Protein 8IXQ (pdb70)

Secondary structure (DSSP, 8-state):
--EEEEEEE-SSSSSB--SHHHHHHHHHHHTHHHHHHHHHHTT-EEEEEEEEE---TTSTTB-HHHHHHHHHHHHTTT-EEEEE--SS-SS-S--SHHHHHHHHHHHHHHHHHHHHHSSEEEEEEESGGGTTHHHHHHHH-HHHHTTEEEEEES--------HHHHHHHHHHHHHHHH-TTEEEEESSHHHHHHHHHHH---GGGEEE----B-TTSGGG----HHHHHHHHGGG---SS-EEEEEEESPPBTTB---HHHHHHHHTT-TTEEEEEEESS--HHHHHHHHHTT---EEEES--HHHHHHHHH-TTEEEEEE--S--S---HHHHHHHHTSSSS-EEEEESSTTHHHHTGGGTSSEEE-SSHHHHHHHHHHHHHS-HHHHHHHHHHHHHHHHHHSBHHHHHHHHHHHHHHHHHHH-/--EEEEEEE-SSSSSB--SHHHHHHHHHHHHHHHHHHHHHHTT-EEEEEEEEE---TTSTTB-HHHHHHHHHHHHHTT-EEEEE--SS-SS-S--SHHHHHHHHHHHHHHHHHHHHHSSEEEEEEESGGGTTHHHHHHHH-HHHHTTEEEEEES----SSSSSPPPHHHHHHHHHHHHHHHH-TTEEEEE-SHHHHHHHHHTT---GGGEEE----B-TT-GGG----HHHHHHHHGGGT--SSSEEEEEEESPPBTTB---HHHHHHHHTT-TTEEEEEEESS--HHHHHHHHHHT---EEEES--HHHHHHHHH-TTEEEEEE--S--SS--HHHHHHHHTSSSSPEEEEESSTTHHHHTGGGTSSEEE-SSHHHHHHHHHHHHH--HHHHHHHHHHHHHHHHHH-BHHHHHHHHHHHHHHHHHHH-/--EEEEEEE-SSSSSB--SHHHHHHHHHHHHHHHHHHHHHTTT-EEEEEEEEE---TTSTTB-HHHHHHHHHHHHTTT-EEEEE--SS-SSSS--SHHHHHHHHHHHHHHHHHHHHTSSEEEEEEESGGGTTHHHHHHHH-HHHHTTEEEEEES-------HHHHHHHHHHHHHHHH-TTEEEEESSHHHHHHHHHHH---GGGEEE----B-TTSGGG----HHHHHHHHGGG---SS-EEEEEEESPPBTTB---HHHHHHHHTT-TTEEEEEEESS--HHHHHHHHHTT---EEEES--HHHHHHHHH-TTEEEEEE--S--S---HHHHHHHHTSSSS-EEEEESSTTHHHHTGGGTSSEEE-SSHHHHHHHHHHHHHS-HHHHHHHHHHHHHHHHHHSBHHHHHHHHHHHHHHHHHHH-/--EEEEEEE-SSSSSB--SHHHHHHHHHHHTHHHHHHHHHHTT-EEEEEEEEE---TTSTTB-HHHHHHHHHHHHHTT-EEEEE--SS-SS-S--SHHHHHHHHHHHHHHHHHHHHHSSEEEEEEESGGGTTHHHHHHHH-HHHHTTEEEEEES----S-SSSPPPHHHHHHHHHHHHHHHH-TTEEEEE-SHHHHHHHHHTT---GGGEEE----B-TTSGGG----HHHHHHHHGGG---SSSEEEEEEESPPBTTB---HHHHHHHGGG-TTEEEEEEESS--HHHHHHHHHTT---EEEES--HHHHHHHHHSTTEEEEEE--SS-SS--HHHHHHHHTSSSSPEEEEESSTTHHHHTGGGTSSEEE-SSHHHHHHHHHHHHT--HHHHHHHHHHHHHHHHHH-BHHHHHHHHHHHHHHHHHHH-

Radius of gyration: 38.67 Å; Cα contacts (8 Å, |Δi|>4): 3617; chains: 4; bounding box: 86×102×103 Å

Sequence (1707 aa):
GRALAFVWLMVEGAQVAAGGVAGYVRNLLDEQDALRDHLAERGWSVEFVLGEPFYDPGAPGYDEERWRRVREHLAARGGRAVRLVSDSDGLDGWGEERFFHALSATGAQLVLDTAERCDAVVAVSGTSAFARVPGMVQRQGGELAAKVLHVHTFGLATHVPSPAEIAADGDVAFWTRQSDRVSVGYISRYTAELYARTYAIPAAALLPNRSAIPRHAPRFGVLTEERINERIAGLGLPAEGEFVVMWGRNSAPGLDKGYHLLLEAARDLPGVVPVIATRRPDPGLRRLADRYAVPAVLLDDQPFTHLSALLQSPRTLAAAFLGEAEPGAVSPMEAMWVARESGALVIAADTGNLPEVVDDGAAGIVTRRTAADVADAVRRVRKLTADERRRMRAAAAARVRARFDFAANVRELADAAVDRLAEVSGRALAFVWLMVEGAQVAAGGVAGYVRNLLDEQDALRDHLAERGWSVEFVLGEPFYDPGAPGYDEERWRRVREHLAARGGRAVRLVSDSDGLDGWGEERFFHALSATGAQLVLDTAERCDAVVAVSGTSAFARVPGMVQRQGGELAAKVLHVHTFGLATHDTAHVPSPAEIAADGDVAFWTRQSDRVSVGYISRYTAELYARTYAIPAAALLPNRSAIPRHAPRFGVLTEERINERIAGLGLPAEGEFVVMWGRNSAPGLDKGYHLLLEAARDLPGVVPVIATRRPDPGLRRLADRYAVPAVLLDDQPFTHLSALLQSPRTLAAAFLGEAEPGAVSPMEAMWVARESGALVIAADTGNLPEVVDDGAAGIVTRRTAADVADAVRRVRKLTADERRRMRAAAAARVRARFDFAANVRELADAAVDRLAEVSGRALAFVWLMVEGAQVAAGGVAGYVRNLLDEQDALRDHLAERGWSVEFVLGEPFYDPGAPGYDEERWRRVREHLAARGGRAVRLVSDSDGLDGWGEERFFHALSATGAQLVLDTAERCDAVVAVSGTSAFARVPGMVQRQGGELAAKVLHVHTFGLATVPSPAEIAADGDVAFWTRQSDRVSVGYISRYTAELYARTYAIPAAALLPNRSAIPRHAPRFGVLTEERINERIAGLGLPAEGEFVVMWGRNSAPGLDKGYHLLLEAARDLPGVVPVIATRRPDPGLRRLADRYAVPAVLLDDQPFTHLSALLQSPRTLAAAFLGEAEPGAVSPMEAMWVARESGALVIAADTGNLPEVVDDGAAGIVTRRTAADVADAVRRVRKLTADERRRMRAAAAARVRARFDFAANVRELADAAVDRLAEVSGRALAFVWLMVEGAQVAAGGVAGYVRNLLDEQDALRDHLAERGWSVEFVLGEPFYDPGAPGYDEERWRRVREHLAARGGRAVRLVSDSDGLDGWGEERFFHALSATGAQLVLDTAERCDAVVAVSGTSAFARVPGMVQRQGGELAAKVLHVHTFGLATHDTAHVPSPAEIAADGDVAFWTRQSDRVSVGYISRYTAELYARTYAIPAAALLPNRSAIPRHAPRFGVLTEERINERIAGLGLPAEGEFVVMWGRNSAPGLDKGYHLLLEAARDLPGVVPVIATRRPDPGLRRLADRYAVPAVLLDDQPFTHLSALLQSPRTLAAAFLGEAEPGAVSPMEAMWVARESGALVIAADTGNLPEVVDDGAAGIVTRRTAADVADAVRRVRKLTADERRRMRAAAAARVRARRFDFAANVRELADAAVDRLAEVS

Solvent-accessible surface area: 67013 Å² total; per-residue (Å²): 87,168,39,1,0,0,0,1,0,0,14,17,5,0,2,5,39,78,46,67,25,6,34,27,0,137,23,3,17,97,37,7,49,44,4,97,76,51,0,51,152,97,38,56,78,17,30,3,0,4,0,2,2,95,18,55,89,57,7,102,40,42,55,85,112,39,12,106,115,11,16,107,42,0,66,86,85,54,9,112,22,42,96,7,88,6,78,52,99,9,80,113,13,104,25,115,66,139,6,7,113,18,0,0,45,32,0,5,99,14,0,29,72,1,0,117,97,6,61,8,0,0,0,0,0,0,19,8,0,0,0,56,0,0,0,29,0,34,168,160,14,57,88,46,3,56,62,0,0,0,0,1,3,44,33,12,18,61,149,185,43,29,110,14,43,90,67,5,2,31,31,0,1,105,26,3,109,113,19,99,35,1,1,1,2,44,24,4,96,66,0,19,92,32,13,41,159,57,38,65,5,58,89,78,10,33,10,20,6,14,26,14,2,26,32,145,22,129,117,0,30,60,33,21,104,64,64,3,76,112,78,13,81,75,14,64,34,47,100,150,22,64,0,0,0,4,27,23,105,33,50,48,144,82,44,38,32,0,4,67,14,0,0,67,1,9,137,78,4,113,46,4,9,0,0,1,5,6,131,143,89,35,85,29,17,90,157,25,0,90,174,49,91,6,87,8,16,43,24,53,117,47,66,44,60,52,10,2,0,0,0,2,1,84,82,4,8,0,0,2,21,1,8,74,54,50,64,20,25,51,32,0,3,23,0,4,10,1,3,49,121,32,9,3,5,2,0,0,0,45,29,13,2,14,25,8,0,0,24,86,33,65,2,0,13,40,4,156,60,64,16,76,49,0,2,64,0,0,109,96,0,69,172,33,79,91,81,82,75,54,118,27,34,59,35,5,4,39,15,0,106,19,12,4,9,13,19,4,4,7,47,33,0,0,28,26,0,7,74,51,14,73,132,39,115,74,83,39,1,0,2,0,4,0,0,12,18,5,0,3,8,16,25,18,49,26,4,13,26,0,103,13,1,14,105,32,5,28,47,4,33,30,44,1,16,140,97,28,48,28,4,27,2,0,3,0,1,1,96,18,56,96,55,5,50,33,55,54,74,60,49,11,58,71,12,85,49,46,0,57,36,40,37,9,110,14,43,90,7,86,7,101,65,113,8,82,90,21,88,23,107,97,58,8,9,107,19,0,1,44,34,0,6,100,18,0,29,69,2,0,118,102,7,61,7,0,0,0,0,0,1,13,4,0,0,0,69,0,0,1,30,0,33,169,161,13,53,153,49,4,54,60,0,0,0,0,4,0,18,21,29,7,17,157,66,35,97,89,109,21,22,98,6,33,88,64,3,2,32,31,7,13,122,23,7,74,111,19,108,39,2,1,0,0,49,12,3,88,32,0,21,99,1,5,53,157,43,44,82,8,61,89,83,10,33,16,16,6,28,17,4,1,28,31,99,16,81,45,0,28,65,33,78,106,128,80,4,80,116,28,15,83,77,14,64,32,49,106,80,27,62,0,0,1,3,28,16,93,27,48,54,122,42,43,42,34,0,4,54,12,0,0,49,2,8,153,82,2,137,38,4,12,0,0,1,5,4,109,139,89,28,96,22,15,92,148,35,0,86,168,40,90,7,91,15,19,39,22,54,103,37,67,36,42,52,10,1,0,0,0,1,2,93,76,4,22,0,0,2,16,2,2,31,17,19,41,14,17,37,29,0,2,20,0,5,6,0,2,51,54,38,12,2,6,5,0,0,0,53,44,13,2,0,21,13,0,0,47,68,29,39,2,1,7,57,6,157,54,63,26,76,47,0,0,72,2,0,96,65,0,88,77,17,4,50,44,17,70,114,86,5,30,51,30,4,7,34,39,0,49,86,94,4,20,8,37,57,7,4,51,66,0,3,38,20,0,9,70,58,11,73,132,36,117,94,50,38,1,0,2,0,4,0,1,14,13,5,0,2,7,39,84,42,65,24,6,33,27,0,53,25,1,16,95,26,5,22,42,4,58,80,46,0,55,63,98,33,52,75,13,24,2,0,4,0,2,1,94,18,60,91,56,6,104,37,44,56,96,115,41,14,31,148,12,99,109,28,1,67,31,34,58,9,112,5,42,81,7,87,5,77,48,95,9,74,105,11,99,25,109,96,137,6,8,101,18,0,0,42,34,0,6,98,15,0,30,70,1,0,118,103,10,61,7,0,0,0,0,0,0,17,8,0,0,0,63,0,0,0,31,0,34,169,163,15,55,87,46,4,56,59,0,1,0,0,1,3,43,30,14,17,96,183,40,30,102,3,44,90,64,5,3,30,32,0,1,102,25,3,108,116,20,99,34,1,1,1,2,45,21,4,99,66,0,20,95,24,10,44,164,62,36,67,5,56,90,75,8,32,9,17,6,14,24,13,2,30,19,23,14,75,116,0,17,19,12,17,106,129,110,2,80,131,53,14,81,75,15,64,35,48,100,148,19,70,0,0,0,4,27,22,112,38,52,51,138,67,104,42,38,0,4,67,15,0,0,82,2,8,154,94,4,113,45,3,7,0,0,2,5,4,141,166,93,34,83,29,16,93,141,45,0,93,181,26,96,8,87,13,17,45,24,51,117,46,68,44,62,49,10,3,0,0,0,2,2,86,80,6,31,0,0,1,20,1,7,61,48,49,65,17,24,52,31,0,3,24,1,5,10,1,2,30,78,34,10,4,9,3,1,0,0,54,26,12,2,13,24,6,0,0,44,86,30,63,1,0,13,42,3,129,58,62,17,75,48,1,3,60,0,0,110,96,7,81,169,44,78,93,78,67,24,126,117,23,37,59,37,6,13,30,27,0,69,14,15,4,9,12,19,4,3,4,45,33,0,3,28,25,0,8,74,52,12,73,127,39,116,90,157,39,1,0,3,0,4,0,0,12,16,5,0,2,7,18,26,18,49,26,4,12,26,0,106,14,1,14,111,40,4,66,46,5,59,94,29,0,61,151,99,22,54,64,4,25,2,0,4,0,1,1,96,19,59,97,55,6,58,33,56,53,82,94,49,16,125,146,12,137,86,41,1,40,9,33,49,10,111,14,43,94,6,86,5,86,62,100,5,87,85,18,84,26,118,94,181,7,10,108,19,0,2,45,34,0,6,99,15,0,29,68,2,0,120,103,7,62,7,0,0,0,0,0,0,12,4,0,0,0,66,0,0,1,31,0,34,170,161,13,52,148,51,3,51,61,0,0,0,0,4,0,20,20,31,8,15,156,65,40,94,86,111,21,26,97,5,31,90,64,3,2,32,31,6,10,117,22,6,157,112,18,107,39,2,1,0,0,50,11,3,98,33,1,19,100,1,6,54,152,42,42,57,8,46,89,84,11,33,14,17,5,59,17,5,2,32,30,149,18,133,63,0,28,41,31,46,89,108,66,6,88,105,48,16,82,72,15,64,39,51,102,153,29,60,2,0,0,4,28,16,97,28,48,52,127,47,44,42,34,0,4,59,14,0,0,44,2,9,150,82,3,136,35,4,10,0,0,1,6,3,110,145,87,29,97,27,16,94,147,26,0,96,166,46,92,8,95,8,18,32,22,54,105,39,69,36,53,50,10,1,0,2,0,1,9,95,84,3,20,0,0,2,16,2,2,31,18,18,43,12,17,37,27,0,3,21,1,4,23,0,2,41,51,36,10,4,6,4,0,0,0,59,45,14,1,0,22,22,0,0,57,58,28,31,3,0,10,39,4,164,53,64,24,77,44,0,0,61,0,0,96,68,0,87,74,22,4,48,49,12,73,113,54,6,32,50,28,5,13,56,51,0,154,92,22,5,15,7,42,55,8,3,107,67,0,2,36,20,0,7,63,48,10,71,118,35,114

Structure (mmCIF, N/CA/C/O backbone):
data_8IXQ
#
_entry.id   8IXQ
#
_cell.length_a   97.634
_cell.length_b   139.484
_cell.length_c   158.748
_cell.angle_alpha   90.000
_cell.angle_beta   90.000
_cell.angle_gamma   90.000
#
_symmetry.space_group_name_H-M   'P 21 21 21'
#
loop_
_entity.id
_entity.type
_entity.pdbx_description
1 polymer Glycosyltransferase
2 non-polymer trimethyl-[(2S)-1-oxidanyl-1-oxidanylidene-3-(2-sulfanylidene-1,3-dihydroimidazol-4-yl)propan-2-yl]azanium
3 non-polymer "GUANOSINE-5'-DIPHOSPHATE"
4 water water
#
loop_
_atom_site.group_PDB
_atom_site.id
_atom_site.type_symbol
_atom_site.label_atom_id
_atom_site.label_alt_id
_atom_site.label_comp_id
_atom_site.label_asym_id
_atom_site.label_entity_id
_atom_site.label_seq_id
_atom_site.pdbx_PDB_ins_code
_atom_site.Cartn_x
_atom_site.Cartn_y
_atom_site.Cartn_z
_atom_site.occupancy
_atom_site.B_iso_or_equiv
_atom_site.auth_seq_id
_atom_site.auth_comp_id
_atom_site.auth_asym_id
_atom_site.auth_atom_id
_atom_site.pdbx_PDB_model_num
ATOM 1 N N . GLY A 1 8 ? 32.04391 5.37595 22.35591 1.000 42.01147 8 GLY A N 1
ATOM 2 C CA . GLY A 1 8 ? 31.88168 6.69922 21.77355 1.000 40.26619 8 GLY A CA 1
ATOM 3 C C . GLY A 1 8 ? 30.44042 7.13355 21.53912 1.000 41.08594 8 GLY A C 1
ATOM 4 O O . GLY A 1 8 ? 30.16864 8.02134 20.72719 1.000 45.50464 8 GLY A O 1
ATOM 5 N N . ARG A 1 9 ? 29.50416 6.52687 22.26580 1.000 33.57807 9 ARG A N 1
ATOM 6 C CA . ARG A 1 9 ? 28.08677 6.71599 21.98828 1.000 31.95627 9 ARG A CA 1
ATOM 7 C C . ARG A 1 9 ? 27.30133 7.22344 23.19435 1.000 27.83384 9 ARG A C 1
ATOM 8 O O . ARG A 1 9 ? 26.06989 7.15728 23.19018 1.000 30.30154 9 ARG A O 1
ATOM 16 N N . ALA A 1 10 ? 27.97122 7.74264 24.22249 1.000 25.62890 10 ALA A N 1
ATOM 17 C CA . ALA A 1 10 ? 27.28095 8.24082 25.41356 1.000 25.02650 10 ALA A CA 1
ATOM 18 C C . ALA A 1 10 ? 26.87642 9.69598 25.18064 1.000 25.16954 10 ALA A C 1
ATOM 19 O O . ALA A 1 10 ? 27.71220 10.60156 25.22715 1.000 25.66541 10 ALA A O 1
ATOM 21 N N . LEU A 1 11 ? 25.58950 9.92099 24.92927 1.000 23.07042 11 LEU A N 1
ATOM 22 C CA . LEU A 1 11 ? 25.04367 11.25137 24.68196 1.000 21.06478 11 LEU A CA 1
ATOM 23 C C . LEU A 1 11 ? 24.25489 11.70835 25.89924 1.000 22.13022 11 LEU A C 1
ATOM 24 O O . LEU A 1 11 ? 23.42352 10.95853 26.42050 1.000 24.47524 11 LEU A O 1
ATOM 29 N N . ALA A 1 12 ? 24.49084 12.94307 26.33609 1.000 19.33889 12 ALA A N 1
ATOM 30 C CA . ALA A 1 12 ? 23.73093 13.52502 27.43017 1.000 17.49851 12 ALA A CA 1
ATOM 31 C C . ALA A 1 12 ? 23.02295 14.79544 26.96872 1.000 20.98035 12 ALA A C 1
ATOM 32 O O . ALA A 1 12 ? 23.61900 15.63383 26.28290 1.000 19.08918 12 ALA A O 1
ATOM 34 N N . PHE A 1 13 ? 21.74871 14.93178 27.33529 1.000 16.25880 13 PHE A N 1
ATOM 35 C CA . PHE A 1 13 ? 21.05891 16.21438 27.26734 1.000 17.54504 13 PHE A CA 1
ATOM 36 C C . PHE A 1 13 ? 21.07666 16.79590 28.67120 1.000 17.71935 13 PHE A C 1
ATOM 37 O O . PHE A 1 13 ? 20.59338 16.15372 29.61273 1.000 14.94885 13 PHE A O 1
ATOM 45 N N . VAL A 1 14 ? 21.65279 17.98997 28.81355 1.000 13.72704 14 VAL A N 1
ATOM 46 C CA . VAL A 1 14 ? 21.66718 18.70955 30.08115 1.000 15.83432 14 VAL A CA 1
ATOM 47 C C . VAL A 1 14 ? 20.62950 19.81344 29.96940 1.000 17.39991 14 VAL A C 1
ATOM 48 O O . VAL A 1 14 ? 20.76914 20.73087 29.15209 1.000 17.69528 14 VAL A O 1
ATOM 52 N N . TRP A 1 15 ? 19.57852 19.72648 30.77111 1.000 14.35055 15 TRP A N 1
ATOM 53 C CA . TRP A 1 15 ? 18.48357 20.68627 30.71852 1.000 17.67733 15 TRP A CA 1
ATOM 54 C C . TRP A 1 15 ? 18.66568 21.65255 31.88479 1.000 18.43964 15 TRP A C 1
ATOM 55 O O . TRP A 1 15 ? 18.52325 21.26250 33.04790 1.000 18.87939 15 TRP A O 1
ATOM 66 N N . LEU A 1 16 ? 19.00819 22.90089 31.58740 1.000 14.64913 16 LEU A N 1
ATOM 67 C CA . LEU A 1 16 ? 19.22591 23.90546 32.62825 1.000 15.63218 16 LEU A CA 1
ATOM 68 C C . LEU A 1 16 ? 17.97368 24.76435 32.72706 1.000 19.63193 16 LEU A C 1
ATOM 69 O O . LEU A 1 16 ? 17.65520 25.52461 31.80324 1.000 16.82039 16 LEU A O 1
ATOM 74 N N . MET A 1 17 ? 17.25014 24.63846 33.83502 1.000 17.11036 17 MET A N 1
ATOM 75 C CA . MET A 1 17 ? 15.93162 25.25309 33.91313 1.000 19.52482 17 MET A CA 1
ATOM 76 C C . MET A 1 17 ? 15.75873 25.93343 35.26521 1.000 21.65764 17 MET A C 1
ATOM 77 O O . MET A 1 17 ? 16.18115 25.39842 36.29433 1.000 19.63844 17 MET A O 1
ATOM 82 N N . VAL A 1 18 ? 15.14809 27.12284 35.26676 1.000 17.51389 18 VAL A N 1
ATOM 83 C CA . VAL A 1 18 ? 15.01079 27.86585 36.51410 1.000 17.47860 18 VAL A CA 1
ATOM 84 C C . VAL A 1 18 ? 13.97126 27.26502 37.44894 1.000 21.91815 18 VAL A C 1
ATOM 85 O O . VAL A 1 18 ? 13.94171 27.61457 38.64059 1.000 20.84137 18 VAL A O 1
ATOM 89 N N . GLU A 1 19 ? 13.11920 26.37984 36.93837 1.000 23.79497 19 GLU A N 1
ATOM 90 C CA . GLU A 1 19 ? 12.08455 25.72440 37.72735 1.000 27.99633 19 GLU A CA 1
ATOM 91 C C . GLU A 1 19 ? 11.71679 24.43064 37.01820 1.000 33.34450 19 GLU A C 1
ATOM 92 O O . GLU A 1 19 ? 12.15694 24.17015 35.89437 1.000 31.69018 19 GLU A O 1
ATOM 98 N N . GLY A 1 20 ? 10.89733 23.61921 37.68481 1.000 35.12171 20 GLY A N 1
ATOM 99 C CA . GLY A 1 20 ? 10.46346 22.37808 37.08272 1.000 27.50005 20 GLY A CA 1
ATOM 100 C C . GLY A 1 20 ? 10.51652 21.16153 37.97978 1.000 35.98823 20 GLY A C 1
ATOM 101 O O . GLY A 1 20 ? 9.82471 20.16919 37.72683 1.000 39.47467 20 GLY A O 1
ATOM 102 N N . ALA A 1 21 ? 11.33304 21.20015 39.02675 1.000 27.60804 21 ALA A N 1
ATOM 103 C CA . ALA A 1 21 ? 11.42512 20.02204 39.87731 1.000 28.66337 21 ALA A CA 1
ATOM 104 C C . ALA A 1 21 ? 11.04408 20.36420 41.31079 1.000 29.79263 21 ALA A C 1
ATOM 105 O O . ALA A 1 21 ? 9.96125 19.99602 41.78104 1.000 27.72260 21 ALA A O 1
ATOM 107 N N . GLN A 1 22 ? 11.94072 21.05124 42.02138 1.000 23.01937 22 GLN A N 1
ATOM 108 C CA . GLN A 1 22 ? 11.60833 21.50872 43.36344 1.000 24.74857 22 GLN A CA 1
ATOM 109 C C . GLN A 1 22 ? 10.40526 22.43016 43.33839 1.000 26.28865 22 GLN A C 1
ATOM 110 O O . GLN A 1 22 ? 9.58983 22.42824 44.26557 1.000 27.21469 22 GLN A O 1
ATOM 116 N N . VAL A 1 23 ? 10.29167 23.23847 42.29127 1.000 26.87955 23 VAL A N 1
ATOM 117 C CA . VAL A 1 23 ? 9.28995 24.28790 42.18906 1.000 26.97590 23 VAL A CA 1
ATOM 118 C C . VAL A 1 23 ? 8.65141 24.18332 40.81233 1.000 33.53591 23 VAL A C 1
ATOM 119 O O . VAL A 1 23 ? 9.34845 23.98657 39.80889 1.000 28.17203 23 VAL A O 1
ATOM 123 N N . ALA A 1 24 ? 7.32465 24.28750 40.76626 1.000 31.45648 24 ALA A N 1
ATOM 124 C CA . ALA A 1 24 ? 6.58329 24.32117 39.50934 1.000 36.31851 24 ALA A CA 1
ATOM 125 C C . ALA A 1 24 ? 5.59704 25.47549 39.58759 1.000 40.35706 24 ALA A C 1
ATOM 126 O O . ALA A 1 24 ? 4.63638 25.41805 40.36050 1.000 43.01563 24 ALA A O 1
ATOM 128 N N . ALA A 1 25 ? 5.83648 26.52891 38.79633 1.000 38.12229 25 ALA A N 1
ATOM 129 C CA . ALA A 1 25 ? 4.99604 27.71948 38.88863 1.000 52.58341 25 ALA A CA 1
ATOM 130 C C . ALA A 1 25 ? 4.84833 28.45649 37.55757 1.000 53.70331 25 ALA A C 1
ATOM 131 O O . ALA A 1 25 ? 4.57940 29.66342 37.55772 1.000 61.33838 25 ALA A O 1
ATOM 133 N N . GLY A 1 26 ? 5.01373 27.77124 36.42833 1.000 38.03553 26 GLY A N 1
ATOM 134 C CA . GLY A 1 26 ? 4.86077 28.43918 35.14841 1.000 37.00545 26 GLY A CA 1
ATOM 135 C C . GLY A 1 26 ? 5.26277 27.54309 33.99217 1.000 35.06464 26 GLY A C 1
ATOM 136 O O . GLY A 1 26 ? 5.33969 26.32190 34.13163 1.000 31.03245 26 GLY A O 1
ATOM 137 N N . GLY A 1 27 ? 5.53616 28.18609 32.84993 1.000 32.57822 27 GLY A N 1
ATOM 138 C CA . GLY A 1 27 ? 5.72861 27.45550 31.60916 1.000 28.00041 27 GLY A CA 1
ATOM 139 C C . GLY A 1 27 ? 6.99182 26.61315 31.56693 1.000 30.77783 27 GLY A C 1
ATOM 140 O O . GLY A 1 27 ? 6.99699 25.53695 30.95350 1.000 27.52597 27 GLY A O 1
ATOM 141 N N . VAL A 1 28 ? 8.08008 27.09002 32.19156 1.000 29.18436 28 VAL A N 1
ATOM 142 C CA . VAL A 1 28 ? 9.32681 26.31914 32.21220 1.000 28.66146 28 VAL A CA 1
ATOM 143 C C . VAL A 1 28 ? 9.11855 24.98612 32.92080 1.000 29.06452 28 VAL A C 1
ATOM 144 O O . VAL A 1 28 ? 9.63246 23.94830 32.48589 1.000 27.34504 28 VAL A O 1
ATOM 148 N N . ALA A 1 29 ? 8.35466 24.99211 34.01906 1.000 28.36276 29 ALA A N 1
ATOM 149 C CA . ALA A 1 29 ? 8.10668 23.76464 34.76719 1.000 29.78244 29 ALA A CA 1
ATOM 150 C C . ALA A 1 29 ? 7.26528 22.78333 33.95761 1.000 34.70203 29 ALA A C 1
ATOM 151 O O . ALA A 1 29 ? 7.50600 21.56562 33.99616 1.000 25.61965 29 ALA A O 1
ATOM 153 N N . GLY A 1 30 ? 6.26684 23.29032 33.22580 1.000 28.53961 30 GLY A N 1
ATOM 154 C CA . GLY A 1 30 ? 5.50279 22.41565 32.34674 1.000 26.37765 30 GLY A CA 1
ATOM 155 C C . GLY A 1 30 ? 6.37620 21.77315 31.28483 1.000 29.71065 30 GLY A C 1
ATOM 156 O O . GLY A 1 30 ? 6.20663 20.59489 30.95636 1.000 28.34850 30 GLY A O 1
ATOM 157 N N . TYR A 1 31 ? 7.33325 22.54126 30.74469 1.000 29.08616 31 TYR A N 1
ATOM 158 C CA . TYR A 1 31 ? 8.27425 22.01358 29.76080 1.000 27.69261 31 TYR A CA 1
ATOM 159 C C . TYR A 1 31 ? 9.08330 20.86288 30.34143 1.000 31.38056 31 TYR A C 1
ATOM 160 O O . TYR A 1 31 ? 9.21974 19.80425 29.71676 1.000 26.24903 31 TYR A O 1
ATOM 169 N N . VAL A 1 32 ? 9.62967 21.05332 31.54555 1.000 32.65908 32 VAL A N 1
ATOM 170 C CA . VAL A 1 32 ? 10.38711 19.98255 32.18982 1.000 32.02878 32 VAL A CA 1
ATOM 171 C C . VAL A 1 32 ? 9.51992 18.72835 32.36190 1.000 35.38473 32 VAL A C 1
ATOM 172 O O . VAL A 1 32 ? 9.97418 17.60632 32.09514 1.000 33.11439 32 VAL A O 1
ATOM 176 N N . ARG A 1 33 ? 8.25296 18.88890 32.77855 1.000 28.53059 33 ARG A N 1
ATOM 177 C CA . ARG A 1 33 ? 7.43456 17.69376 33.02147 1.000 33.84409 33 ARG A CA 1
ATOM 178 C C . ARG A 1 33 ? 7.11145 16.95353 31.72308 1.000 31.27260 33 ARG A C 1
ATOM 179 O O . ARG A 1 33 ? 7.12973 15.71832 31.68413 1.000 27.84284 33 ARG A O 1
ATOM 187 N N . ASN A 1 34 ? 6.77725 17.68335 30.65813 1.000 32.43564 34 ASN A N 1
ATOM 188 C CA . ASN A 1 34 ? 6.51269 17.01034 29.38817 1.000 34.34801 34 ASN A CA 1
ATOM 189 C C . ASN A 1 34 ? 7.77006 16.34438 28.85440 1.000 27.80018 34 ASN A C 1
ATOM 190 O O . ASN A 1 34 ? 7.69301 15.30360 28.19154 1.000 23.75875 34 ASN A O 1
ATOM 195 N N . LEU A 1 35 ? 8.92216 16.95714 29.12859 1.000 25.33394 35 LEU A N 1
ATOM 196 C CA . LEU A 1 35 ? 10.22303 16.41409 28.75638 1.000 25.32218 35 LEU A CA 1
ATOM 197 C C . LEU A 1 35 ? 10.44281 15.03409 29.35985 1.000 24.70716 35 LEU A C 1
ATOM 198 O O . LEU A 1 35 ? 10.86850 14.09526 28.67314 1.000 21.86775 35 LEU A O 1
ATOM 203 N N . LEU A 1 36 ? 10.19110 14.90848 30.66040 1.000 21.30554 36 LEU A N 1
ATOM 204 C CA . LEU A 1 36 ? 10.39968 13.64085 31.34812 1.000 24.09678 36 LEU A CA 1
ATOM 205 C C . LEU A 1 36 ? 9.42125 12.57733 30.86268 1.000 28.64719 36 LEU A C 1
ATOM 206 O O . LEU A 1 36 ? 9.77749 11.39841 30.77473 1.000 27.00611 36 LEU A O 1
ATOM 211 N N . ASP A 1 37 ? 8.18272 12.97135 30.55148 1.000 26.10204 37 ASP A N 1
ATOM 212 C CA . ASP A 1 37 ? 7.23320 12.02617 29.97014 1.000 27.75498 37 ASP A CA 1
ATOM 213 C C . ASP A 1 37 ? 7.71779 11.49985 28.62603 1.000 26.25672 37 ASP A C 1
ATOM 214 O O . ASP A 1 37 ? 7.36077 10.38331 28.24081 1.000 30.79111 37 ASP A O 1
ATOM 219 N N . GLU A 1 38 ? 8.52861 12.28218 27.90007 1.000 26.08610 38 GLU A N 1
ATOM 220 C CA . GLU A 1 38 ? 9.02166 11.90583 26.57611 1.000 22.82160 38 GLU A CA 1
ATOM 221 C C . GLU A 1 38 ? 10.38845 11.23407 26.61385 1.000 23.71387 38 GLU A C 1
ATOM 222 O O . GLU A 1 38 ? 10.90723 10.86028 25.55561 1.000 21.23821 38 GLU A O 1
ATOM 228 N N . GLN A 1 39 ? 10.99114 11.09018 27.79437 1.000 24.65292 39 GLN A N 1
ATOM 229 C CA . GLN A 1 39 ? 12.38882 10.66794 27.86317 1.000 23.92949 39 GLN A CA 1
ATOM 230 C C . GLN A 1 39 ? 12.59757 9.30180 27.22594 1.000 20.04911 39 GLN A C 1
ATOM 231 O O . GLN A 1 39 ? 13.50894 9.12089 26.40723 1.000 19.77193 39 GLN A O 1
ATOM 237 N N . ASP A 1 40 ? 11.75868 8.32348 27.58737 1.000 20.83428 40 ASP A N 1
ATOM 238 C CA . ASP A 1 40 ? 11.96782 6.96162 27.09346 1.000 23.94891 40 ASP A CA 1
ATOM 239 C C . ASP A 1 40 ? 11.75954 6.87902 25.58852 1.000 23.67130 40 ASP A C 1
ATOM 240 O O . ASP A 1 40 ? 12.52831 6.20838 24.88106 1.000 25.84483 40 ASP A O 1
ATOM 245 N N . ALA A 1 41 ? 10.72379 7.55028 25.08113 1.000 22.59098 41 ALA A N 1
ATOM 246 C CA . ALA A 1 41 ? 10.51756 7.58879 23.63960 1.000 24.85856 41 ALA A CA 1
ATOM 247 C C . ALA A 1 41 ? 11.69910 8.25031 22.94523 1.000 23.57470 41 ALA A C 1
ATOM 248 O O . ALA A 1 41 ? 12.15899 7.78842 21.89156 1.000 24.44568 41 ALA A O 1
ATOM 250 N N . LEU A 1 42 ? 12.21095 9.33725 23.52414 1.000 24.51975 42 LEU A N 1
ATOM 251 C CA . LEU A 1 42 ? 13.37462 9.98144 22.93562 1.000 23.95214 42 LEU A CA 1
ATOM 252 C C . LEU A 1 42 ? 14.59216 9.07710 23.01837 1.000 21.64276 42 LEU A C 1
ATOM 253 O O . LEU A 1 42 ? 15.37980 9.00281 22.06908 1.000 22.54216 42 LEU A O 1
ATOM 258 N N . ARG A 1 43 ? 14.76042 8.37228 24.13995 1.000 24.79818 43 ARG A N 1
ATOM 259 C CA . ARG A 1 43 ? 15.85731 7.41107 24.24737 1.000 22.42005 43 ARG A CA 1
ATOM 260 C C . ARG A 1 43 ? 15.78213 6.36872 23.13248 1.000 22.83920 43 ARG A C 1
ATOM 261 O O . ARG A 1 43 ? 16.77918 6.09197 22.45171 1.000 22.55210 43 ARG A O 1
ATOM 269 N N . ASP A 1 44 ? 14.59685 5.78224 22.92936 1.000 27.94227 44 ASP A N 1
ATOM 270 C CA . ASP A 1 44 ? 14.42649 4.78283 21.87395 1.000 26.70793 44 ASP A CA 1
ATOM 271 C C . ASP A 1 44 ? 14.76196 5.37294 20.51477 1.000 25.84406 44 ASP A C 1
ATOM 272 O O . ASP A 1 44 ? 15.47383 4.75798 19.71112 1.000 26.89739 44 ASP A O 1
ATOM 277 N N . HIS A 1 45 ? 14.25980 6.58332 20.24851 1.000 23.64484 45 HIS A N 1
ATOM 278 C CA . HIS A 1 45 ? 14.48698 7.21305 18.95552 1.000 26.86656 45 HIS A CA 1
ATOM 279 C C . HIS A 1 45 ? 15.97292 7.42192 18.69007 1.000 28.05634 45 HIS A C 1
ATOM 280 O O . HIS A 1 45 ? 16.46236 7.12729 17.59446 1.000 27.30412 45 HIS A O 1
ATOM 287 N N . LEU A 1 46 ? 16.71602 7.90757 19.68723 1.000 25.89129 46 LEU A N 1
ATOM 288 C CA . LEU A 1 46 ? 18.12213 8.22150 19.45767 1.000 25.32015 46 LEU A CA 1
ATOM 289 C C . LEU A 1 46 ? 19.00372 6.97488 19.46650 1.000 27.09118 46 LEU A C 1
ATOM 290 O O . LEU A 1 46 ? 20.06771 6.97147 18.83715 1.000 23.80501 46 LEU A O 1
ATOM 295 N N . ALA A 1 47 ? 18.59765 5.92271 20.18073 1.000 28.59269 47 ALA A N 1
ATOM 296 C CA . ALA A 1 47 ? 19.26402 4.63207 20.02361 1.000 30.98555 47 ALA A CA 1
ATOM 297 C C . ALA A 1 47 ? 19.30811 4.21415 18.55556 1.000 36.12518 47 ALA A C 1
ATOM 298 O O . ALA A 1 47 ? 20.35223 3.77040 18.05967 1.000 30.33698 47 ALA A O 1
ATOM 300 N N . GLU A 1 48 ? 18.19114 4.39415 17.83171 1.000 35.05842 48 GLU A N 1
ATOM 301 C CA . GLU A 1 48 ? 18.15917 4.06121 16.40803 1.000 39.04690 48 GLU A CA 1
ATOM 302 C C . GLU A 1 48 ? 19.18105 4.86366 15.62077 1.000 36.81314 48 GLU A C 1
ATOM 303 O O . GLU A 1 48 ? 19.67629 4.39118 14.59307 1.000 36.43301 48 GLU A O 1
ATOM 309 N N . ARG A 1 49 ? 19.50930 6.07310 16.07110 1.000 32.14396 49 ARG A N 1
ATOM 310 C CA . ARG A 1 49 ? 20.60014 6.82858 15.47517 1.000 28.08127 49 ARG A CA 1
ATOM 311 C C . ARG A 1 49 ? 21.94669 6.48309 16.09780 1.000 33.83836 49 ARG A C 1
ATOM 312 O O . ARG A 1 49 ? 22.94993 7.13076 15.77934 1.000 32.35857 49 ARG A O 1
ATOM 320 N N . GLY A 1 50 ? 21.98813 5.50082 16.99785 1.000 35.67513 50 GLY A N 1
ATOM 321 C CA . GLY A 1 50 ? 23.24858 5.02785 17.54728 1.000 35.91454 50 GLY A CA 1
ATOM 322 C C . GLY A 1 50 ? 23.77073 5.75396 18.77105 1.000 34.90293 50 GLY A C 1
ATOM 323 O O . GLY A 1 50 ? 24.97252 5.66922 19.05491 1.000 31.37417 50 GLY A O 1
ATOM 324 N N . TRP A 1 51 ? 22.92094 6.46438 19.50583 1.000 26.67530 51 TRP A N 1
ATOM 325 C CA . TRP A 1 51 ? 23.33400 7.15702 20.71709 1.000 27.64048 51 TRP A CA 1
ATOM 326 C C . TRP A 1 51 ? 22.63260 6.53542 21.91251 1.000 29.41023 51 TRP A C 1
ATOM 327 O O . TRP A 1 51 ? 21.45693 6.17142 21.82768 1.000 27.31635 51 TRP A O 1
ATOM 338 N N . SER A 1 52 ? 23.34750 6.43081 23.03064 1.000 20.56288 52 SER A N 1
ATOM 339 C CA . SER A 1 52 ? 22.74824 6.05257 24.30531 1.000 25.17013 52 SER A CA 1
ATOM 340 C C . SER A 1 52 ? 22.51703 7.33538 25.10768 1.000 25.15807 52 SER A C 1
ATOM 341 O O . SER A 1 52 ? 23.47395 8.00626 25.49694 1.000 27.13550 52 SER A O 1
ATOM 344 N N . VAL A 1 53 ? 21.25428 7.67375 25.36425 1.000 24.11793 53 VAL A N 1
ATOM 345 C CA . VAL A 1 53 ? 20.88999 8.98854 25.88896 1.000 24.67505 53 VAL A CA 1
ATOM 346 C C . VAL A 1 53 ? 20.68968 8.93651 27.39492 1.000 24.86729 53 VAL A C 1
ATOM 347 O O . VAL A 1 53 ? 19.96616 8.07375 27.90925 1.000 25.65620 53 VAL A O 1
ATOM 351 N N . GLU A 1 54 ? 21.26881 9.89950 28.09780 1.000 21.01737 54 GLU A N 1
ATOM 352 C CA . GLU A 1 54 ? 20.88746 10.16671 29.47559 1.000 23.71090 54 GLU A CA 1
ATOM 353 C C . GLU A 1 54 ? 20.45232 11.62546 29.59171 1.000 21.09104 54 GLU A C 1
ATOM 354 O O . GLU A 1 54 ? 20.87041 12.47939 28.80042 1.000 19.90375 54 GLU A O 1
ATOM 360 N N . PHE A 1 55 ? 19.57028 11.89498 30.55181 1.000 19.43051 55 PHE A N 1
ATOM 361 C CA . PHE A 1 55 ? 19.06380 13.23603 30.82416 1.000 22.81405 55 PHE A CA 1
ATOM 362 C C . PHE A 1 55 ? 19.68178 13.73128 32.12262 1.000 22.99848 55 PHE A C 1
ATOM 363 O O . PHE A 1 55 ? 19.67334 13.01221 33.12533 1.000 19.68829 55 PHE A O 1
ATOM 371 N N . VAL A 1 56 ? 20.21145 14.94976 32.10871 1.000 18.87916 56 VAL A N 1
ATOM 372 C CA . VAL A 1 56 ? 20.65023 15.62963 33.32088 1.000 17.67164 56 VAL A CA 1
ATOM 373 C C . VAL A 1 56 ? 19.80055 16.88134 33.46317 1.000 18.28050 56 VAL A C 1
ATOM 374 O O . VAL A 1 56 ? 19.64380 17.63505 32.49463 1.000 19.21901 56 VAL A O 1
ATOM 378 N N . LEU A 1 57 ? 19.20796 17.07730 34.63960 1.000 14.76293 57 LEU A N 1
ATOM 379 C CA . LEU A 1 57 ? 18.38352 18.25350 34.90036 1.000 15.33412 57 LEU A CA 1
ATOM 380 C C . LEU A 1 57 ? 19.08549 19.13792 35.92529 1.000 19.41887 57 LEU A C 1
ATOM 381 O O . LEU A 1 57 ? 19.47730 18.65992 36.99743 1.000 16.19589 57 LEU A O 1
ATOM 386 N N . GLY A 1 58 ? 19.29020 20.41014 35.57170 1.000 16.38000 58 GLY A N 1
ATOM 387 C CA . GLY A 1 58 ? 19.86948 21.37063 36.50143 1.000 17.52360 58 GLY A CA 1
ATOM 388 C C . GLY A 1 58 ? 18.88046 22.46844 36.85880 1.000 20.09709 58 GLY A C 1
ATOM 389 O O . GLY A 1 58 ? 18.32244 23.11288 35.96579 1.000 18.55319 58 GLY A O 1
ATOM 390 N N . GLU A 1 59 ? 18.65539 22.69185 38.15548 1.000 14.67079 59 GLU A N 1
ATOM 391 C CA . GLU A 1 59 ? 17.69596 23.66781 38.66895 1.000 18.28779 59 GLU A CA 1
ATOM 392 C C . GLU A 1 59 ? 18.31425 24.37086 39.87201 1.000 13.83128 59 GLU A C 1
ATOM 393 O O . GLU A 1 59 ? 18.95496 23.70987 40.69825 1.000 19.62834 59 GLU A O 1
ATOM 399 N N . PRO A 1 60 ? 18.15650 25.68758 40.01283 1.000 16.27170 60 PRO A N 1
ATOM 400 C CA . PRO A 1 60 ? 18.70271 26.34967 41.20231 1.000 13.54250 60 PRO A CA 1
ATOM 401 C C . PRO A 1 60 ? 18.14455 25.74299 42.48269 1.000 19.23550 60 PRO A C 1
ATOM 402 O O . PRO A 1 60 ? 16.97890 25.34116 42.53875 1.000 19.40727 60 PRO A O 1
ATOM 406 N N . PHE A 1 61 ? 18.99874 25.66274 43.50856 1.000 17.10133 61 PHE A N 1
ATOM 407 C CA . PHE A 1 61 ? 18.54699 25.33340 44.85996 1.000 18.74399 61 PHE A CA 1
ATOM 408 C C . PHE A 1 61 ? 17.36595 26.21382 45.24678 1.000 21.76178 61 PHE A C 1
ATOM 409 O O . PHE A 1 61 ? 17.43330 27.44255 45.14480 1.000 21.16863 61 PHE A O 1
ATOM 417 N N . TYR A 1 62 ? 16.28769 25.58988 45.70242 1.000 18.90142 62 TYR A N 1
ATOM 418 C CA . TYR A 1 62 ? 15.17739 26.32284 46.28694 1.000 23.25619 62 TYR A CA 1
ATOM 419 C C . TYR A 1 62 ? 15.09361 26.03200 47.77568 1.000 29.62715 62 TYR A C 1
ATOM 420 O O . TYR A 1 62 ? 15.45435 24.94376 48.23794 1.000 25.28849 62 TYR A O 1
ATOM 429 N N . ASP A 1 63 ? 14.63136 27.01733 48.51015 1.000 28.08749 63 ASP A N 1
ATOM 430 C CA . ASP A 1 63 ? 14.27654 26.83874 49.90855 1.000 29.65958 63 ASP A CA 1
ATOM 431 C C . ASP A 1 63 ? 12.87169 26.24057 50.00647 1.000 31.59345 63 ASP A C 1
ATOM 432 O O . ASP A 1 63 ? 11.98876 26.61101 49.23110 1.000 32.22378 63 ASP A O 1
ATOM 437 N N . PRO A 1 64 ? 12.64357 25.29591 50.92327 1.000 35.54412 64 PRO A N 1
ATOM 438 C CA . PRO A 1 64 ? 11.31057 24.67098 51.02651 1.000 42.51919 64 PRO A CA 1
ATOM 439 C C . PRO A 1 64 ? 10.15609 25.64607 51.24060 1.000 38.69725 64 PRO A C 1
ATOM 440 O O . PRO A 1 64 ? 9.00134 25.24137 51.07573 1.000 44.69485 64 PRO A O 1
ATOM 444 N N . GLY A 1 65 ? 10.41876 26.90473 51.57693 1.000 41.33699 65 GLY A N 1
ATOM 445 C CA . GLY A 1 65 ? 9.38502 27.91158 51.68160 1.000 40.60922 65 GLY A CA 1
ATOM 446 C C . GLY A 1 65 ? 9.16107 28.73265 50.43270 1.000 45.23527 65 GLY A C 1
ATOM 447 O O . GLY A 1 65 ? 8.38210 29.69324 50.46979 1.000 50.44099 65 GLY A O 1
ATOM 448 N N . ALA A 1 66 ? 9.81607 28.39744 49.32914 1.000 43.03698 66 ALA A N 1
ATOM 449 C CA . ALA A 1 66 ? 9.60161 29.12960 48.09271 1.000 48.61420 66 ALA A CA 1
ATOM 450 C C . ALA A 1 66 ? 8.18557 28.88684 47.56147 1.000 42.08722 66 ALA A C 1
ATOM 451 O O . ALA A 1 66 ? 7.60430 27.82146 47.78468 1.000 46.61074 66 ALA A O 1
ATOM 453 N N . PRO A 1 67 ? 7.60457 29.86427 46.86642 1.000 41.87540 67 PRO A N 1
ATOM 454 C CA . PRO A 1 67 ? 6.27906 29.65117 46.27632 1.000 42.97240 67 PRO A CA 1
ATOM 455 C C . PRO A 1 67 ? 6.31386 28.50269 45.28317 1.000 43.34316 67 PRO A C 1
ATOM 456 O O . PRO A 1 67 ? 7.15980 28.45920 44.38665 1.000 40.61429 67 PRO A O 1
ATOM 460 N N . GLY A 1 68 ? 5.39114 27.56078 45.45677 1.000 37.80681 68 GLY A N 1
ATOM 461 C CA . GLY A 1 68 ? 5.31890 26.42863 44.56293 1.000 30.63499 68 GLY A CA 1
ATOM 462 C C . GLY A 1 68 ? 6.26486 25.29686 44.88129 1.000 33.50295 68 GLY A C 1
ATOM 463 O O . GLY A 1 68 ? 6.35353 24.35281 44.08668 1.000 31.07748 68 GLY A O 1
ATOM 464 N N . TYR A 1 69 ? 6.96767 25.35665 46.01493 1.000 31.28208 69 TYR A N 1
ATOM 465 C CA . TYR A 1 69 ? 7.85724 24.27173 46.41680 1.000 32.62754 69 TYR A CA 1
ATOM 466 C C . TYR A 1 69 ? 7.07040 23.00262 46.72460 1.000 32.54054 69 TYR A C 1
ATOM 467 O O . TYR A 1 69 ? 6.07540 23.04077 47.45121 1.000 30.33820 69 TYR A O 1
ATOM 476 N N . ASP A 1 70 ? 7.55027 21.86666 46.21423 1.000 28.70294 70 ASP A N 1
ATOM 477 C CA . ASP A 1 70 ? 6.89606 20.57234 46.41761 1.000 33.43694 70 ASP A CA 1
ATOM 478 C C . ASP A 1 70 ? 7.97442 19.49756 46.55805 1.000 32.43275 70 ASP A C 1
ATOM 479 O O . ASP A 1 70 ? 8.43091 18.92797 45.56107 1.000 31.42288 70 ASP A O 1
ATOM 484 N N . GLU A 1 71 ? 8.33923 19.19951 47.80929 1.000 35.91656 71 GLU A N 1
ATOM 485 C CA . GLU A 1 71 ? 9.33393 18.16328 48.09441 1.000 43.01353 71 GLU A CA 1
ATOM 486 C C . GLU A 1 71 ? 9.01961 16.85291 47.37459 1.000 39.09617 71 GLU A C 1
ATOM 487 O O . GLU A 1 71 ? 9.93027 16.15496 46.91307 1.000 36.91495 71 GLU A O 1
ATOM 493 N N . GLU A 1 72 ? 7.73764 16.50167 47.25691 1.000 39.79954 72 GLU A N 1
ATOM 494 C CA . GLU A 1 72 ? 7.41238 15.21445 46.65087 1.000 40.99129 72 GLU A CA 1
ATOM 495 C C . GLU A 1 72 ? 7.58392 15.24043 45.13229 1.000 38.16412 72 GLU A C 1
ATOM 496 O O . GLU A 1 72 ? 8.01566 14.24504 44.53765 1.000 35.26608 72 GLU A O 1
ATOM 502 N N . ARG A 1 73 ? 7.26361 16.36243 44.48415 1.000 37.65704 73 ARG A N 1
ATOM 503 C CA . ARG A 1 73 ? 7.55278 16.46986 43.05834 1.000 36.74833 73 ARG A CA 1
ATOM 504 C C . ARG A 1 73 ? 9.05088 16.37765 42.80411 1.000 28.05207 73 ARG A C 1
ATOM 505 O O . ARG A 1 73 ? 9.49074 15.68252 41.88075 1.000 28.60373 73 ARG A O 1
ATOM 513 N N . TRP A 1 74 ? 9.85165 17.06562 43.62509 1.000 32.42660 74 TRP A N 1
ATOM 514 C CA . TRP A 1 74 ? 11.29966 16.92103 43.54187 1.000 28.20840 74 TRP A CA 1
ATOM 515 C C . TRP A 1 74 ? 11.70780 15.45809 43.66664 1.000 32.81675 74 TRP A C 1
ATOM 516 O O . TRP A 1 74 ? 12.56779 14.97564 42.91782 1.000 25.63306 74 TRP A O 1
ATOM 527 N N . ARG A 1 75 ? 11.07305 14.72070 44.58460 1.000 31.32831 75 ARG A N 1
ATOM 528 C CA . ARG A 1 75 ? 11.46029 13.32773 44.76732 1.000 32.25251 75 ARG A CA 1
ATOM 529 C C . ARG A 1 75 ? 11.08629 12.49494 43.54891 1.000 30.85926 75 ARG A C 1
ATOM 530 O O . ARG A 1 75 ? 11.89065 11.68582 43.07694 1.000 31.34838 75 ARG A O 1
ATOM 538 N N . ARG A 1 76 ? 9.88902 12.70946 43.00143 1.000 28.63509 76 ARG A N 1
ATOM 539 C CA . ARG A 1 76 ? 9.47304 11.96451 41.81901 1.000 30.31299 76 ARG A CA 1
ATOM 540 C C . ARG A 1 76 ? 10.40976 12.23318 40.64503 1.000 27.96048 76 ARG A C 1
ATOM 541 O O . ARG A 1 76 ? 10.75457 11.31358 39.89152 1.000 30.41605 76 ARG A O 1
ATOM 549 N N . VAL A 1 77 ? 10.84138 13.48800 40.48099 1.000 27.89903 77 VAL A N 1
ATOM 550 C CA . VAL A 1 77 ? 11.79136 13.81440 39.41653 1.000 28.21592 77 VAL A CA 1
ATOM 551 C C . VAL A 1 77 ? 13.11310 13.09257 39.64603 1.000 26.18621 77 VAL A C 1
ATOM 552 O O . VAL A 1 77 ? 13.67125 12.47070 38.73264 1.000 26.05796 77 VAL A O 1
ATOM 556 N N . ARG A 1 78 ? 13.63768 13.16971 40.87089 1.000 27.76311 78 ARG A N 1
ATOM 557 C CA . ARG A 1 78 ? 14.91713 12.52756 41.15267 1.000 31.57712 78 ARG A CA 1
ATOM 558 C C . ARG A 1 78 ? 14.84498 11.02805 40.88650 1.000 29.87315 78 ARG A C 1
ATOM 559 O O . ARG A 1 78 ? 15.74254 10.46547 40.24815 1.000 33.16022 78 ARG A O 1
ATOM 561 N N . GLU A 1 79 ? 13.76511 10.36923 41.33685 1.000 34.70157 79 GLU A N 1
ATOM 562 C CA . GLU A 1 79 ? 13.62450 8.93109 41.10458 1.000 30.28409 79 GLU A CA 1
ATOM 563 C C . GLU A 1 79 ? 13.50483 8.61802 39.62172 1.000 32.60269 79 GLU A C 1
ATOM 564 O O . GLU A 1 79 ? 14.10955 7.65387 39.13570 1.000 30.93496 79 GLU A O 1
ATOM 570 N N . HIS A 1 80 ? 12.70572 9.40353 38.89191 1.000 29.47184 80 HIS A N 1
ATOM 571 C CA . HIS A 1 80 ? 12.52388 9.15282 37.46449 1.000 30.68683 80 HIS A CA 1
ATOM 572 C C . HIS A 1 80 ? 13.86120 9.17168 36.73391 1.000 28.75246 80 HIS A C 1
ATOM 573 O O . HIS A 1 80 ? 14.16539 8.26681 35.94872 1.000 22.86085 80 HIS A O 1
ATOM 580 N N . LEU A 1 81 ? 14.68857 10.18721 36.99804 1.000 25.93957 81 LEU A N 1
ATOM 581 C CA . LEU A 1 81 ? 15.95250 10.29312 36.27586 1.000 23.53876 81 LEU A CA 1
ATOM 582 C C . LEU A 1 81 ? 16.95489 9.25648 36.75828 1.000 27.56306 81 LEU A C 1
ATOM 583 O O . LEU A 1 81 ? 17.71183 8.70321 35.95339 1.000 27.70856 81 LEU A O 1
ATOM 588 N N . ALA A 1 82 ? 16.99505 8.99012 38.06691 1.000 26.60630 82 ALA A N 1
ATOM 589 C CA . ALA A 1 82 ? 17.93812 7.98965 38.56818 1.000 34.88511 82 ALA A CA 1
ATOM 590 C C . ALA A 1 82 ? 17.61909 6.60850 38.00887 1.000 32.37893 82 ALA A C 1
ATOM 591 O O . ALA A 1 82 ? 18.52667 5.86818 37.60595 1.000 28.09171 82 ALA A O 1
ATOM 593 N N . ALA A 1 83 ? 16.32777 6.25629 37.95097 1.000 30.65351 83 ALA A N 1
ATOM 594 C CA . ALA A 1 83 ? 15.91952 4.97063 37.39016 1.000 31.28376 83 ALA A CA 1
ATOM 595 C C . ALA A 1 83 ? 16.39748 4.79409 35.95742 1.000 32.20913 83 ALA A C 1
ATOM 596 O O . ALA A 1 83 ? 16.42350 3.66631 35.45447 1.000 28.50169 83 ALA A O 1
ATOM 598 N N . ARG A 1 84 ? 16.78092 5.87978 35.29029 1.000 27.12530 84 ARG A N 1
ATOM 599 C CA . ARG A 1 84 ? 17.23947 5.82532 33.91215 1.000 27.21703 84 ARG A CA 1
ATOM 600 C C . ARG A 1 84 ? 18.71072 6.18300 33.79287 1.000 24.31517 84 ARG A C 1
ATOM 601 O O . ARG A 1 84 ? 19.19437 6.43119 32.68816 1.000 20.80422 84 ARG A O 1
ATOM 609 N N . GLY A 1 85 ? 19.43966 6.19191 34.90386 1.000 27.47905 85 GLY A N 1
ATOM 610 C CA . GLY A 1 85 ? 20.84726 6.51633 34.83167 1.000 28.37835 85 GLY A CA 1
ATOM 611 C C . GLY A 1 85 ? 21.14699 7.98309 34.61675 1.000 28.40857 85 GLY A C 1
ATOM 612 O O . GLY A 1 85 ? 22.29199 8.32769 34.31340 1.000 24.14458 85 GLY A O 1
ATOM 613 N N . GLY A 1 86 ? 20.15312 8.85885 34.74724 1.000 27.28095 86 GLY A N 1
ATOM 614 C CA . GLY A 1 86 ? 20.36548 10.28791 34.71279 1.000 27.19273 86 GLY A CA 1
ATOM 615 C C . GLY A 1 86 ? 20.43318 10.85553 36.11261 1.000 27.65564 86 GLY A C 1
ATOM 616 O O . GLY A 1 86 ? 20.56162 10.12581 37.10026 1.000 23.75485 86 GLY A O 1
ATOM 617 N N . ARG A 1 87 ? 20.30999 12.17559 36.20906 1.000 21.63146 87 ARG A N 1
ATOM 618 C CA . ARG A 1 87 ? 20.31168 12.77585 37.53605 1.000 19.29494 87 ARG A CA 1
ATOM 619 C C . ARG A 1 87 ? 19.69241 14.15945 37.49447 1.000 18.58852 87 ARG A C 1
ATOM 620 O O . ARG A 1 87 ? 19.72613 14.85195 36.47000 1.000 18.55314 87 ARG A O 1
ATOM 628 N N . ALA A 1 88 ? 19.14220 14.55053 38.63215 1.000 16.10832 88 ALA A N 1
ATOM 629 C CA . ALA A 1 88 ? 18.75066 15.92145 38.89517 1.000 19.41595 88 ALA A CA 1
ATOM 630 C C . ALA A 1 88 ? 19.77043 16.55034 39.83822 1.000 22.39192 88 ALA A C 1
ATOM 631 O O . ALA A 1 88 ? 20.16495 15.93521 40.83707 1.000 18.20155 88 ALA A O 1
ATOM 633 N N . VAL A 1 89 ? 20.20328 17.76635 39.51660 1.000 19.70169 89 VAL A N 1
ATOM 634 C CA . VAL A 1 89 ? 21.24811 18.44888 40.26903 1.000 20.81670 89 VAL A CA 1
ATOM 635 C C . VAL A 1 89 ? 20.74521 19.82726 40.66184 1.000 19.17659 89 VAL A C 1
ATOM 636 O O . VAL A 1 89 ? 20.37083 20.62355 39.79158 1.000 17.02570 89 VAL A O 1
ATOM 640 N N . ARG A 1 90 ? 20.74187 20.11140 41.96416 1.000 16.09743 90 ARG A N 1
ATOM 641 C CA . ARG A 1 90 ? 20.40652 21.44719 42.43685 1.000 17.11399 90 ARG A CA 1
ATOM 642 C C . ARG A 1 90 ? 21.63500 22.34810 42.36641 1.000 18.42868 90 ARG A C 1
ATOM 643 O O . ARG A 1 90 ? 22.74489 21.94345 42.72428 1.000 15.36281 90 ARG A O 1
ATOM 651 N N . LEU A 1 91 ? 21.43503 23.56940 41.88226 1.000 15.88024 91 LEU A N 1
ATOM 652 C CA . LEU A 1 91 ? 22.53757 24.43767 41.49487 1.000 16.01530 91 LEU A CA 1
ATOM 653 C C . LEU A 1 91 ? 22.62584 25.63700 42.42246 1.000 14.64732 91 LEU A C 1
ATOM 654 O O . LEU A 1 91 ? 21.61129 26.25068 42.76201 1.000 17.32438 91 LEU A O 1
ATOM 659 N N . VAL A 1 92 ? 23.84751 25.96856 42.82643 1.000 14.57729 92 VAL A N 1
ATOM 660 C CA . VAL A 1 92 ? 24.07674 27.16616 43.62416 1.000 12.22379 92 VAL A CA 1
ATOM 661 C C . VAL A 1 92 ? 23.81503 28.39929 42.77258 1.000 15.16785 92 VAL A C 1
ATOM 662 O O . VAL A 1 92 ? 24.24588 28.47811 41.61274 1.000 17.08181 92 VAL A O 1
ATOM 666 N N . SER A 1 93 ? 23.12895 29.38895 43.34666 1.000 15.97104 93 SER A N 1
ATOM 667 C CA . SER A 1 93 ? 22.84971 30.61347 42.60318 1.000 18.89356 93 SER A CA 1
ATOM 668 C C . SER A 1 93 ? 23.15158 31.86174 43.43364 1.000 15.91813 93 SER A C 1
ATOM 669 O O . SER A 1 93 ? 22.66987 32.94905 43.10227 1.000 17.63699 93 SER A O 1
ATOM 672 N N . ASP A 1 94 ? 23.97310 31.72513 44.47693 1.000 16.23576 94 ASP A N 1
ATOM 673 C CA . ASP A 1 94 ? 24.34269 32.82521 45.36961 1.000 19.87108 94 ASP A CA 1
ATOM 674 C C . ASP A 1 94 ? 23.11500 33.62018 45.81378 1.000 23.89573 94 ASP A C 1
ATOM 675 O O . ASP A 1 94 ? 23.09927 34.85186 45.79626 1.000 21.08591 94 ASP A O 1
ATOM 680 N N . SER A 1 95 ? 22.06966 32.90657 46.21329 1.000 18.00961 95 SER A N 1
ATOM 681 C CA . SER A 1 95 ? 20.82345 33.56089 46.58633 1.000 22.74110 95 SER A CA 1
ATOM 682 C C . SER A 1 95 ? 20.20278 32.79697 47.74337 1.000 25.81855 95 SER A C 1
ATOM 683 O O . SER A 1 95 ? 20.73852 31.78561 48.20682 1.000 22.65455 95 SER A O 1
ATOM 686 N N . ASP A 1 96 ? 19.05591 33.27883 48.21286 1.000 24.70160 96 ASP A N 1
ATOM 687 C CA . ASP A 1 96 ? 18.44029 32.69026 49.39096 1.000 29.26928 96 ASP A CA 1
ATOM 688 C C . ASP A 1 96 ? 17.55185 31.49175 49.07171 1.000 30.64119 96 ASP A C 1
ATOM 689 O O . ASP A 1 96 ? 17.09673 30.81256 49.99746 1.000 32.43636 96 ASP A O 1
ATOM 694 N N . GLY A 1 97 ? 17.28969 31.21955 47.79667 1.000 25.72384 97 GLY A N 1
ATOM 695 C CA . GLY A 1 97 ? 16.45952 30.08490 47.44265 1.000 27.80207 97 GLY A CA 1
ATOM 696 C C . GLY A 1 97 ? 14.96824 30.32861 47.50430 1.000 29.75531 97 GLY A C 1
ATOM 697 O O . GLY A 1 97 ? 14.19687 29.37460 47.34832 1.000 30.43430 97 GLY A O 1
ATOM 698 N N . LEU A 1 98 ? 14.52915 31.56903 47.72350 1.000 27.32870 98 LEU A N 1
ATOM 699 C CA . LEU A 1 98 ? 13.09856 31.83187 47.80165 1.000 41.58312 98 LEU A CA 1
ATOM 700 C C . LEU A 1 98 ? 12.47405 32.20423 46.46512 1.000 43.92866 98 LEU A C 1
ATOM 701 O O . LEU A 1 98 ? 11.24512 32.15868 46.34467 1.000 42.84150 98 LEU A O 1
ATOM 706 N N . ASP A 1 99 ? 13.26860 32.55924 45.45377 1.000 39.37349 99 ASP A N 1
ATOM 707 C CA . ASP A 1 99 ? 12.70142 33.19377 44.26758 1.000 46.31079 99 ASP A CA 1
ATOM 708 C C . ASP A 1 99 ? 12.85025 32.33550 43.01901 1.000 43.66449 99 ASP A C 1
ATOM 709 O O . ASP A 1 99 ? 11.84018 31.85414 42.50304 1.000 57.71191 99 ASP A O 1
ATOM 714 N N . GLY A 1 100 ? 14.05247 32.14311 42.49669 1.000 37.93576 100 GLY A N 1
ATOM 715 C CA . GLY A 1 100 ? 14.18825 31.62387 41.14577 1.000 41.98823 100 GLY A CA 1
ATOM 716 C C . GLY A 1 100 ? 14.41280 32.68238 40.08021 1.000 43.12432 100 GLY A C 1
ATOM 717 O O . GLY A 1 100 ? 14.37207 32.35743 38.88393 1.000 36.71735 100 GLY A O 1
ATOM 718 N N . TRP A 1 101 ? 14.62247 33.93658 40.47820 1.000 34.48516 101 TRP A N 1
ATOM 719 C CA . TRP A 1 101 ? 15.04680 35.00916 39.58781 1.000 35.07725 101 TRP A CA 1
ATOM 720 C C . TRP A 1 101 ? 15.87825 35.97373 40.42710 1.000 33.63493 101 TRP A C 1
ATOM 721 O O . TRP A 1 101 ? 16.02927 35.79325 41.63781 1.000 33.63145 101 TRP A O 1
ATOM 732 N N . GLY A 1 102 ? 16.42695 36.99856 39.78479 1.000 28.06250 102 GLY A N 1
ATOM 733 C CA . GLY A 1 102 ? 17.28514 37.92085 40.50310 1.000 25.16582 102 GLY A CA 1
ATOM 734 C C . GLY A 1 102 ? 17.97387 38.86813 39.54191 1.000 31.37682 102 GLY A C 1
ATOM 735 O O . GLY A 1 102 ? 17.50147 39.09610 38.42117 1.000 29.50926 102 GLY A O 1
ATOM 736 N N . GLU A 1 103 ? 19.10412 39.40336 39.99979 1.000 26.04635 103 GLU A N 1
ATOM 737 C CA . GLU A 1 103 ? 19.91159 40.37514 39.28466 1.000 28.52389 103 GLU A CA 1
ATOM 738 C C . GLU A 1 103 ? 21.23975 39.73025 38.88281 1.000 25.62721 103 GLU A C 1
ATOM 739 O O . GLU A 1 103 ? 21.29789 38.49827 38.70378 1.000 20.20361 103 GLU A O 1
ATOM 745 N N . GLU A 1 104 ? 22.29590 40.55254 38.77800 1.000 20.72525 104 GLU A N 1
ATOM 746 C CA . GLU A 1 104 ? 23.59744 40.10414 38.28469 1.000 23.82148 104 GLU A CA 1
ATOM 747 C C . GLU A 1 104 ? 24.10442 38.89934 39.05383 1.000 17.95646 104 GLU A C 1
ATOM 748 O O . GLU A 1 104 ? 24.53925 37.90823 38.46370 1.000 18.52704 104 GLU A O 1
ATOM 750 N N . ARG A 1 105 ? 24.08220 38.99363 40.38287 1.000 17.66352 105 ARG A N 1
ATOM 751 C CA . ARG A 1 105 ? 24.67473 37.97090 41.23479 1.000 20.56533 105 ARG A CA 1
ATOM 752 C C . ARG A 1 105 ? 24.02230 36.61346 41.00699 1.000 19.84614 105 ARG A C 1
ATOM 753 O O . ARG A 1 105 ? 24.71197 35.58934 40.90351 1.000 18.25628 105 ARG A O 1
ATOM 761 N N . PHE A 1 106 ? 22.68482 36.59382 40.95374 1.000 15.28418 106 PHE A N 1
ATOM 762 C CA . PHE A 1 106 ? 21.93456 35.37264 40.67233 1.000 16.81134 106 PHE A CA 1
ATOM 763 C C . PHE A 1 106 ? 22.26957 34.82458 39.28764 1.000 17.32418 106 PHE A C 1
ATOM 764 O O . PHE A 1 106 ? 22.63012 33.64648 39.14023 1.000 17.64739 106 PHE A O 1
ATOM 772 N N . PHE A 1 107 ? 22.15230 35.66488 38.25193 1.000 13.89989 107 PHE A N 1
ATOM 773 C CA . PHE A 1 107 ? 22.44179 35.19965 36.89454 1.000 16.41038 107 PHE A CA 1
ATOM 774 C C . PHE A 1 107 ? 23.86902 34.68501 36.79140 1.000 17.03387 107 PHE A C 1
ATOM 775 O O . PHE A 1 107 ? 24.12987 33.66072 36.14269 1.000 14.44213 107 PHE A O 1
ATOM 783 N N . HIS A 1 108 ? 24.81209 35.40331 37.41263 1.000 13.65752 108 HIS A N 1
ATOM 784 C CA . HIS A 1 108 ? 26.21516 35.06603 37.23801 1.000 17.56706 108 HIS A CA 1
ATOM 785 C C . HIS A 1 108 ? 26.54938 33.74108 37.91906 1.000 16.51750 108 HIS A C 1
ATOM 786 O O . HIS A 1 108 ? 27.22298 32.89069 37.32592 1.000 15.53220 108 HIS A O 1
ATOM 793 N N . ALA A 1 109 ? 26.06115 33.53380 39.14787 1.000 14.47383 109 ALA A N 1
ATOM 794 C CA . ALA A 1 109 ? 26.37882 32.30060 39.87408 1.000 16.75667 109 ALA A CA 1
ATOM 795 C C . ALA A 1 109 ? 25.67599 31.10030 39.25324 1.000 14.32982 109 ALA A C 1
ATOM 796 O O . ALA A 1 109 ? 26.27510 30.03611 39.09739 1.000 15.38054 109 ALA A O 1
ATOM 798 N N . LEU A 1 110 ? 24.38504 31.24790 38.93159 1.000 13.53890 110 LEU A N 1
ATOM 799 C CA . LEU A 1 110 ? 23.62415 30.15132 38.33923 1.000 13.57807 110 LEU A CA 1
ATOM 800 C C . LEU A 1 110 ? 24.14939 29.78085 36.95578 1.000 14.23930 110 LEU A C 1
ATOM 801 O O . LEU A 1 110 ? 24.12570 28.60382 36.58677 1.000 13.81653 110 LEU A O 1
ATOM 806 N N . SER A 1 111 ? 24.63839 30.75646 36.18592 1.000 13.10555 111 SER A N 1
ATOM 807 C CA . SER A 1 111 ? 25.28997 30.42133 34.92922 1.000 16.49301 111 SER A CA 1
ATOM 808 C C . SER A 1 111 ? 26.62033 29.70823 35.16609 1.000 15.73702 111 SER A C 1
ATOM 809 O O . SER A 1 111 ? 26.94906 28.76193 34.43973 1.000 14.71730 111 SER A O 1
ATOM 812 N N . ALA A 1 112 ? 27.39227 30.13978 36.17626 1.000 13.21810 112 ALA A N 1
ATOM 813 C CA . ALA A 1 112 ? 28.65873 29.47610 36.47784 1.000 14.33555 112 ALA A CA 1
ATOM 814 C C . ALA A 1 112 ? 28.42982 28.01991 36.87852 1.000 13.19157 112 ALA A C 1
ATOM 815 O O . ALA A 1 112 ? 29.13140 27.11784 36.40546 1.000 9.85324 112 ALA A O 1
ATOM 817 N N . THR A 1 113 ? 27.43621 27.76356 37.73869 1.000 13.14874 113 THR A N 1
ATOM 818 C CA . THR A 1 113 ? 27.20326 26.37829 38.14796 1.000 15.13892 113 THR A CA 1
ATOM 819 C C . THR A 1 113 ? 26.43699 25.58051 37.09008 1.000 15.02299 113 THR A C 1
ATOM 820 O O . THR A 1 113 ? 26.64604 24.36975 36.97406 1.000 16.30944 113 THR A O 1
ATOM 824 N N . GLY A 1 114 ? 25.58238 26.22036 36.28772 1.000 13.40968 114 GLY A N 1
ATOM 825 C CA . GLY A 1 114 ? 25.03693 25.51709 35.13503 1.000 13.43133 114 GLY A CA 1
ATOM 826 C C . GLY A 1 114 ? 26.12916 25.10280 34.16834 1.000 16.42034 114 GLY A C 1
ATOM 827 O O . GLY A 1 114 ? 26.13686 23.97327 33.65980 1.000 12.99412 114 GLY A O 1
ATOM 828 N N . ALA A 1 115 ? 27.08397 26.00835 33.92281 1.000 12.14553 115 ALA A N 1
ATOM 829 C CA . ALA A 1 115 ? 28.24352 25.67694 33.10631 1.000 14.35551 115 ALA A CA 1
ATOM 830 C C . ALA A 1 115 ? 29.05246 24.54989 33.73885 1.000 15.29673 115 ALA A C 1
ATOM 831 O O . ALA A 1 115 ? 29.54285 23.65527 33.03249 1.000 12.77417 115 ALA A O 1
ATOM 833 N N . GLN A 1 116 ? 29.22278 24.59531 35.06897 1.000 14.58701 116 GLN A N 1
ATOM 834 C CA . GLN A 1 116 ? 29.92564 23.52686 35.78004 1.000 14.31660 116 GLN A CA 1
ATOM 835 C C . GLN A 1 116 ? 29.27008 22.17829 35.51986 1.000 14.98871 116 GLN A C 1
ATOM 836 O O . GLN A 1 116 ? 29.95000 21.19568 35.21328 1.000 14.80266 116 GLN A O 1
ATOM 842 N N . LEU A 1 117 ? 27.94375 22.12016 35.62772 1.000 14.30374 117 LEU A N 1
ATOM 843 C CA . LEU A 1 117 ? 27.22227 20.86727 35.40739 1.000 14.25079 117 LEU A CA 1
ATOM 844 C C . LEU A 1 117 ? 27.41320 20.34925 33.98032 1.000 17.07994 117 LEU A C 1
ATOM 845 O O . LEU A 1 117 ? 27.58052 19.13938 33.76654 1.000 16.90249 117 LEU A O 1
ATOM 850 N N . VAL A 1 118 ? 27.38502 21.25041 32.99398 1.000 13.31395 118 VAL A N 1
ATOM 851 C CA . VAL A 1 118 ? 27.62523 20.87013 31.60023 1.000 14.05879 118 VAL A CA 1
ATOM 852 C C . VAL A 1 118 ? 28.99488 20.21760 31.45105 1.000 17.55209 118 VAL A C 1
ATOM 853 O O . VAL A 1 118 ? 29.13283 19.14252 30.84663 1.000 13.76701 118 VAL A O 1
ATOM 857 N N . LEU A 1 119 ? 30.03185 20.86782 31.99009 1.000 12.43900 119 LEU A N 1
ATOM 858 C CA . LEU A 1 119 ? 31.38385 20.35331 31.82773 1.000 16.03363 119 LEU A CA 1
ATOM 859 C C . LEU A 1 119 ? 31.58836 19.05882 32.60408 1.000 15.36279 119 LEU A C 1
ATOM 860 O O . LEU A 1 119 ? 32.26974 18.14692 32.11967 1.000 15.02791 119 LEU A O 1
ATOM 865 N N . ASP A 1 120 ? 31.03134 18.96298 33.81616 1.000 13.60351 120 ASP A N 1
ATOM 866 C CA . ASP A 1 120 ? 31.14067 17.70653 34.55132 1.000 14.97012 120 ASP A CA 1
ATOM 867 C C . ASP A 1 120 ? 30.40537 16.58880 33.82599 1.000 21.52209 120 ASP A C 1
ATOM 868 O O . ASP A 1 120 ? 30.83370 15.42928 33.87010 1.000 19.97214 120 ASP A O 1
ATOM 873 N N . THR A 1 121 ? 29.30177 16.91626 33.14582 1.000 17.59400 121 THR A N 1
ATOM 874 C CA . THR A 1 121 ? 28.63791 15.91789 32.31869 1.000 16.22173 121 THR A CA 1
ATOM 875 C C . THR A 1 121 ? 29.49952 15.55619 31.11595 1.000 18.81992 121 THR A C 1
ATOM 876 O O . THR A 1 121 ? 29.57549 14.38419 30.72616 1.000 18.87989 121 THR A O 1
ATOM 880 N N . ALA A 1 122 ? 30.16240 16.54696 30.51835 1.000 14.87939 122 ALA A N 1
ATOM 881 C CA . ALA A 1 122 ? 31.04844 16.25709 29.39587 1.000 20.51252 122 ALA A CA 1
ATOM 882 C C . ALA A 1 122 ? 32.21989 15.37863 29.82047 1.000 23.06567 122 ALA A C 1
ATOM 883 O O . ALA A 1 122 ? 32.72387 14.58460 29.02075 1.000 21.89786 122 ALA A O 1
ATOM 885 N N . GLU A 1 123 ? 32.66936 15.51730 31.06868 1.000 22.25493 123 GLU A N 1
ATOM 886 C CA . GLU A 1 123 ? 33.76039 14.69299 31.57259 1.000 23.03435 123 GLU A CA 1
ATOM 887 C C . GLU A 1 123 ? 33.43399 13.20221 31.45067 1.000 30.93821 123 GLU A C 1
ATOM 888 O O . GLU A 1 123 ? 34.30498 12.39275 31.10354 1.000 27.44732 123 GLU A O 1
ATOM 894 N N . ARG A 1 124 ? 32.17909 12.81871 31.70502 1.000 25.38249 124 ARG A N 1
ATOM 895 C CA . ARG A 1 124 ? 31.81132 11.41050 31.74211 1.000 28.30609 124 ARG A CA 1
ATOM 896 C C . ARG A 1 124 ? 31.00908 10.95574 30.52926 1.000 27.33597 124 ARG A C 1
ATOM 897 O O . ARG A 1 124 ? 30.56659 9.80911 30.50110 1.000 26.38020 124 ARG A O 1
ATOM 905 N N . CYS A 1 125 ? 30.80725 11.80634 29.53018 1.000 20.87127 125 CYS A N 1
ATOM 906 C CA . CYS A 1 125 ? 30.00223 11.42911 28.37493 1.000 23.66566 125 CYS A CA 1
ATOM 907 C C . CYS A 1 125 ? 30.81005 11.67099 27.11261 1.000 21.60194 125 CYS A C 1
ATOM 908 O O . CYS A 1 125 ? 31.90182 12.24226 27.14301 1.000 25.31848 125 CYS A O 1
ATOM 911 N N . ASP A 1 126 ? 30.27163 11.22588 25.98538 1.000 22.89670 126 ASP A N 1
ATOM 912 C CA . ASP A 1 126 ? 30.96435 11.47783 24.73136 1.000 26.15808 126 ASP A CA 1
ATOM 913 C C . ASP A 1 126 ? 30.47451 12.73803 24.04675 1.000 20.39602 126 ASP A C 1
ATOM 914 O O . ASP A 1 126 ? 31.21937 13.34436 23.27385 1.000 20.34783 126 ASP A O 1
ATOM 919 N N . ALA A 1 127 ? 29.23785 13.14146 24.31052 1.000 19.92663 127 ALA A N 1
ATOM 920 C CA . ALA A 1 127 ? 28.66338 14.30186 23.65636 1.000 22.60529 127 ALA A CA 1
ATOM 921 C C . ALA A 1 127 ? 27.58626 14.86939 24.56961 1.000 20.25482 127 ALA A C 1
ATOM 922 O O . ALA A 1 127 ? 26.90850 14.13055 25.28537 1.000 19.89491 127 ALA A O 1
ATOM 924 N N . VAL A 1 128 ? 27.43694 16.18769 24.55386 1.000 18.04173 128 VAL A N 1
ATOM 925 C CA . VAL A 1 128 ? 26.49079 16.84989 25.43830 1.000 20.00311 128 VAL A CA 1
ATOM 926 C C . VAL A 1 128 ? 25.71408 17.87566 24.63504 1.000 17.95768 128 VAL A C 1
ATOM 927 O O . VAL A 1 128 ? 26.31494 18.70943 23.94768 1.000 16.87485 128 VAL A O 1
ATOM 931 N N . VAL A 1 129 ? 24.38592 17.82168 24.73064 1.000 17.35433 129 VAL A N 1
ATOM 932 C CA . VAL A 1 129 ? 23.52734 18.90101 24.26502 1.000 16.30011 129 VAL A CA 1
ATOM 933 C C . VAL A 1 129 ? 23.08210 19.66581 25.50498 1.000 16.96309 129 VAL A C 1
ATOM 934 O O . VAL A 1 129 ? 22.30106 19.15778 26.31197 1.000 13.51087 129 VAL A O 1
ATOM 938 N N . ALA A 1 130 ? 23.59961 20.87762 25.68879 1.000 15.12879 130 ALA A N 1
ATOM 939 C CA . ALA A 1 130 ? 23.24966 21.69468 26.84442 1.000 14.56633 130 ALA A CA 1
ATOM 940 C C . ALA A 1 130 ? 22.13210 22.63873 26.42891 1.000 16.46032 130 ALA A C 1
ATOM 941 O O . ALA A 1 130 ? 22.37289 23.60360 25.68698 1.000 13.35474 130 ALA A O 1
ATOM 943 N N . VAL A 1 131 ? 20.91575 22.36502 26.90507 1.000 15.15271 131 VAL A N 1
ATOM 944 C CA . VAL A 1 131 ? 19.74729 23.18492 26.59549 1.000 17.67929 131 VAL A CA 1
ATOM 945 C C . VAL A 1 131 ? 19.50487 24.09060 27.79592 1.000 19.90806 131 VAL A C 1
ATOM 946 O O . VAL A 1 131 ? 18.98659 23.66062 28.82952 1.000 13.92077 131 VAL A O 1
ATOM 950 N N . SER A 1 132 ? 19.87219 25.35455 27.64935 1.000 18.15118 132 SER A N 1
ATOM 951 C CA . SER A 1 132 ? 19.74556 26.34245 28.70148 1.000 17.84870 132 SER A CA 1
ATOM 952 C C . SER A 1 132 ? 18.55019 27.24158 28.40952 1.000 17.88704 132 SER A C 1
ATOM 953 O O . SER A 1 132 ? 18.22898 27.51770 27.24759 1.000 16.88663 132 SER A O 1
ATOM 956 N N . GLY A 1 133 ? 17.89825 27.70821 29.45910 1.000 18.23534 133 GLY A N 1
ATOM 957 C CA . GLY A 1 133 ? 16.69538 28.51605 29.30437 1.000 18.13140 133 GLY A CA 1
ATOM 958 C C . GLY A 1 133 ? 16.69995 29.78807 30.12294 1.000 19.69252 133 GLY A C 1
ATOM 959 O O . GLY A 1 133 ? 17.03672 29.77558 31.30790 1.000 19.01539 133 GLY A O 1
ATOM 960 N N . THR A 1 134 ? 16.24485 30.88254 29.48812 1.000 17.97307 134 THR A N 1
ATOM 961 C CA . THR A 1 134 ? 16.06574 32.21174 30.09091 1.000 15.65379 134 THR A CA 1
ATOM 962 C C . THR A 1 134 ? 17.39274 32.89507 30.37238 1.000 19.59213 134 THR A C 1
ATOM 963 O O . THR A 1 134 ? 18.44078 32.23777 30.42614 1.000 16.12708 134 THR A O 1
ATOM 967 N N . SER A 1 135 ? 17.32336 34.21378 30.61096 1.000 18.19700 135 SER A N 1
ATOM 968 C CA . SER A 1 135 ? 18.50882 35.03063 30.84349 1.000 18.60493 135 SER A CA 1
ATOM 969 C C . SER A 1 135 ? 19.33075 34.52085 32.01350 1.000 17.59357 135 SER A C 1
ATOM 970 O O . SER A 1 135 ? 20.54830 34.74943 32.05429 1.000 18.75988 135 SER A O 1
ATOM 973 N N . ALA A 1 136 ? 18.69117 33.83628 32.97146 1.000 13.07312 136 ALA A N 1
ATOM 974 C CA . ALA A 1 136 ? 19.42560 33.30577 34.11974 1.000 16.13936 136 ALA A CA 1
ATOM 975 C C . ALA A 1 136 ? 20.54772 32.36051 33.70035 1.000 18.15513 136 ALA A C 1
ATOM 976 O O . ALA A 1 136 ? 21.58177 32.30050 34.37187 1.000 16.29463 136 ALA A O 1
ATOM 978 N N . PHE A 1 137 ? 20.36916 31.60923 32.60937 1.000 12.84958 137 PHE A N 1
ATOM 979 C CA . PHE A 1 137 ? 21.39400 30.68803 32.12904 1.000 13.40714 137 PHE A CA 1
ATOM 980 C C . PHE A 1 137 ? 22.04063 31.16365 30.83626 1.000 15.33288 137 PHE A C 1
ATOM 981 O O . PHE A 1 137 ? 22.80802 30.41175 30.23050 1.000 13.51703 137 PHE A O 1
ATOM 989 N N . ALA A 1 138 ? 21.73822 32.38374 30.38629 1.000 13.80670 138 ALA A N 1
ATOM 990 C CA . ALA A 1 138 ? 22.21801 32.81650 29.07350 1.000 14.89336 138 ALA A CA 1
ATOM 991 C C . ALA A 1 138 ? 23.74472 32.93118 29.00825 1.000 17.03715 138 ALA A C 1
ATOM 992 O O . ALA A 1 138 ? 24.32253 32.82414 27.91805 1.000 12.77515 138 ALA A O 1
ATOM 994 N N . ARG A 1 139 ? 24.41975 33.16227 30.13899 1.000 12.88345 139 ARG A N 1
ATOM 995 C CA . ARG A 1 139 ? 25.88120 33.19013 30.09723 1.000 15.38651 139 ARG A CA 1
ATOM 996 C C . ARG A 1 139 ? 26.50068 31.79342 30.03368 1.000 12.62077 139 ARG A C 1
ATOM 997 O O . ARG A 1 139 ? 27.71562 31.68812 29.83598 1.000 14.98153 139 ARG A O 1
ATOM 1005 N N . VAL A 1 140 ? 25.72176 30.71779 30.20886 1.000 12.78700 140 VAL A N 1
ATOM 1006 C CA . VAL A 1 140 ? 26.31677 29.37207 30.23168 1.000 12.05850 140 VAL A CA 1
ATOM 1007 C C . VAL A 1 140 ? 27.11647 29.05615 28.96477 1.000 14.43505 140 VAL A C 1
ATOM 1008 O O . VAL A 1 140 ? 28.25343 28.57119 29.08419 1.000 11.76694 140 VAL A O 1
ATOM 1012 N N . PRO A 1 141 ? 26.59485 29.27715 27.75027 1.000 12.33168 141 PRO A N 1
ATOM 1013 C CA . PRO A 1 141 ? 27.40307 28.92042 26.56241 1.000 14.16716 141 PRO A CA 1
ATOM 1014 C C . PRO A 1 141 ? 28.76948 29.59184 26.53356 1.000 12.54023 141 PRO A C 1
ATOM 1015 O O . PRO A 1 141 ? 29.77885 28.92541 26.27109 1.000 11.78413 141 PRO A O 1
ATOM 1019 N N . GLY A 1 142 ? 28.83931 30.89049 26.82967 1.000 12.87676 142 GLY A N 1
ATOM 1020 C CA . GLY A 1 142 ? 30.12077 31.56823 26.76362 1.000 12.89218 142 GLY A CA 1
ATOM 1021 C C . GLY A 1 142 ? 31.08092 31.12202 27.85259 1.000 14.43192 142 GLY A C 1
ATOM 1022 O O . GLY A 1 142 ? 32.28445 31.01178 27.61785 1.000 15.45845 142 GLY A O 1
ATOM 1023 N N . MET A 1 143 ? 30.56495 30.86809 29.05824 1.000 12.51099 143 MET A N 1
ATOM 1024 C CA . MET A 1 143 ? 31.40834 30.36137 30.14170 1.000 16.82798 143 MET A CA 1
ATOM 1025 C C . MET A 1 143 ? 32.02367 29.01153 29.78411 1.000 15.73985 143 MET A C 1
ATOM 1026 O O . MET A 1 143 ? 33.22173 28.79248 29.98818 1.000 12.79710 143 MET A O 1
ATOM 1031 N N . VAL A 1 144 ? 31.21180 28.08773 29.25756 1.000 13.77071 144 VAL A N 1
ATOM 1032 C CA . VAL A 1 144 ? 31.72265 26.77489 28.86167 1.000 11.61684 144 VAL A CA 1
ATOM 1033 C C . VAL A 1 144 ? 32.70210 26.92160 27.71079 1.000 11.46089 144 VAL A C 1
ATOM 1034 O O . VAL A 1 144 ? 33.82577 26.40600 27.75702 1.000 16.66505 144 VAL A O 1
ATOM 1038 N N . GLN A 1 145 ? 32.29092 27.62852 26.65596 1.000 12.95449 145 GLN A N 1
ATOM 1039 C CA . GLN A 1 145 ? 33.09531 27.65958 25.44290 1.000 13.53715 145 GLN A CA 1
ATOM 1040 C C . GLN A 1 145 ? 34.35761 28.49392 25.62931 1.000 16.68489 145 GLN A C 1
ATOM 1041 O O . GLN A 1 145 ? 35.36033 28.22636 24.97407 1.000 16.90379 145 GLN A O 1
ATOM 1047 N N . ARG A 1 146 ? 34.34084 29.49371 26.51889 1.000 17.46394 146 ARG A N 1
ATOM 1048 C CA . ARG A 1 146 ? 35.55225 30.28719 26.74214 1.000 16.69607 146 ARG A CA 1
ATOM 1049 C C . ARG A 1 146 ? 36.63146 29.47806 27.45513 1.000 18.33931 146 ARG A C 1
ATOM 1050 O O . ARG A 1 146 ? 37.81768 29.59359 27.12913 1.000 17.20367 146 ARG A O 1
ATOM 1058 N N . GLN A 1 147 ? 36.24357 28.67534 28.44605 1.000 17.78187 147 GLN A N 1
ATOM 1059 C CA . GLN A 1 147 ? 37.18578 28.12657 29.41544 1.000 22.01614 147 GLN A CA 1
ATOM 1060 C C . GLN A 1 147 ? 37.26931 26.60808 29.43716 1.000 19.17057 147 GLN A C 1
ATOM 1061 O O . GLN A 1 147 ? 38.21248 26.07083 30.03054 1.000 19.97161 147 GLN A O 1
ATOM 1067 N N . GLY A 1 148 ? 36.31380 25.90144 28.83372 1.000 19.18282 148 GLY A N 1
ATOM 1068 C CA . GLY A 1 148 ? 36.21127 24.46946 29.02679 1.000 21.00690 148 GLY A CA 1
ATOM 1069 C C . GLY A 1 148 ? 37.18114 23.60476 28.23870 1.000 23.05192 148 GLY A C 1
ATOM 1070 O O . GLY A 1 148 ? 37.19742 22.39422 28.47265 1.000 22.54718 148 GLY A O 1
ATOM 1071 N N . GLY A 1 149 ? 37.96112 24.17672 27.31279 1.000 18.66811 149 GLY A N 1
ATOM 1072 C CA . GLY A 1 149 ? 38.98714 23.39941 26.61036 1.000 25.88467 149 GLY A CA 1
ATOM 1073 C C . GLY A 1 149 ? 38.42145 22.20160 25.85361 1.000 26.61775 149 GLY A C 1
ATOM 1074 O O . GLY A 1 149 ? 37.40839 22.29934 25.14341 1.000 22.19079 149 GLY A O 1
ATOM 1075 N N . GLU A 1 150 ? 39.06952 21.04073 26.01808 1.000 22.20510 150 GLU A N 1
ATOM 1076 C CA . GLU A 1 150 ? 38.63034 19.85551 25.28430 1.000 23.29372 150 GLU A CA 1
ATOM 1077 C C . GLU A 1 150 ? 37.26030 19.37579 25.74171 1.000 20.13849 150 GLU A C 1
ATOM 1078 O O . GLU A 1 150 ? 36.52143 18.79004 24.94518 1.000 21.94760 150 GLU A O 1
ATOM 1080 N N . LEU A 1 151 ? 36.89186 19.59998 27.00580 1.000 20.30113 151 LEU A N 1
ATOM 1081 C CA . LEU A 1 151 ? 35.53940 19.22345 27.41970 1.000 20.78897 151 LEU A CA 1
ATOM 1082 C C . LEU A 1 151 ? 34.48810 20.04837 26.67417 1.000 18.26860 151 LEU A C 1
ATOM 1083 O O . LEU A 1 151 ? 33.48776 19.49953 26.19475 1.000 19.32051 151 LEU A O 1
ATOM 1088 N N . ALA A 1 152 ? 34.70524 21.36626 26.55561 1.000 20.24963 152 ALA A N 1
ATOM 1089 C CA . ALA A 1 152 ? 33.76465 22.23333 25.83751 1.000 20.40519 152 ALA A CA 1
ATOM 1090 C C . ALA A 1 152 ? 33.57234 21.79525 24.39368 1.000 19.41620 152 ALA A C 1
ATOM 1091 O O . ALA A 1 152 ? 32.48796 21.97987 23.83268 1.000 17.98094 152 ALA A O 1
ATOM 1093 N N . ALA A 1 153 ? 34.61151 21.23430 23.76571 1.000 21.87214 153 ALA A N 1
ATOM 1094 C CA . ALA A 1 153 ? 34.46794 20.77823 22.38624 1.000 20.10689 153 ALA A CA 1
ATOM 1095 C C . ALA A 1 153 ? 33.59847 19.53124 22.27128 1.000 22.48200 153 ALA A C 1
ATOM 1096 O O . ALA A 1 153 ? 33.38519 19.04801 21.16178 1.000 23.48745 153 ALA A O 1
ATOM 1098 N N . LYS A 1 154 ? 33.08067 19.00608 23.37621 1.000 21.52841 154 LYS A N 1
ATOM 1099 C CA . LYS A 1 154 ? 32.13409 17.90053 23.34113 1.000 22.09916 154 LYS A CA 1
ATOM 1100 C C . LYS A 1 154 ? 30.68852 18.37217 23.36896 1.000 23.76964 154 LYS A C 1
ATOM 1101 O O . LYS A 1 154 ? 29.78217 17.53967 23.27461 1.000 21.34745 154 LYS A O 1
ATOM 1107 N N . VAL A 1 155 ? 30.46245 19.68422 23.46177 1.000 16.21660 155 VAL A N 1
ATOM 1108 C CA . VAL A 1 155 ? 29.17492 20.25436 23.83678 1.000 17.60400 155 VAL A CA 1
ATOM 1109 C C . VAL A 1 155 ? 28.61524 21.05196 22.66517 1.000 20.21668 155 VAL A C 1
ATOM 1110 O O . VAL A 1 155 ? 29.35396 21.73638 21.94866 1.000 17.32964 155 VAL A O 1
ATOM 1114 N N . LEU A 1 156 ? 27.30955 20.95020 22.46766 1.000 16.99188 156 LEU A N 1
ATOM 1115 C CA . LEU A 1 156 ? 26.56676 21.89347 21.65238 1.000 18.23512 156 LEU A CA 1
ATOM 1116 C C . LEU A 1 156 ? 25.57795 22.58455 22.56921 1.000 16.69506 156 LEU A C 1
ATOM 1117 O O . LEU A 1 156 ? 24.83468 21.91392 23.29355 1.000 15.93670 156 LEU A O 1
ATOM 1122 N N . HIS A 1 157 ? 25.58400 23.91493 22.55963 1.000 15.78404 157 HIS A N 1
ATOM 1123 C CA . HIS A 1 157 ? 24.63017 24.67911 23.35108 1.000 14.79880 157 HIS A CA 1
ATOM 1124 C C . HIS A 1 157 ? 23.43629 25.04578 22.49827 1.000 16.12673 157 HIS A C 1
ATOM 1125 O O . HIS A 1 157 ? 23.58284 25.44120 21.34269 1.000 16.06176 157 HIS A O 1
ATOM 1132 N N . VAL A 1 158 ? 22.25657 24.92249 23.08292 1.000 15.22862 158 VAL A N 1
ATOM 1133 C CA . VAL A 1 158 ? 21.02597 25.43258 22.50443 1.000 15.39680 158 VAL A CA 1
ATOM 1134 C C . VAL A 1 158 ? 20.39672 26.29434 23.58314 1.000 15.34071 158 VAL A C 1
ATOM 1135 O O . VAL A 1 158 ? 19.87394 25.76672 24.56803 1.000 15.38801 158 VAL A O 1
ATOM 1139 N N . HIS A 1 159 ? 20.46647 27.60766 23.42647 1.000 14.97121 159 HIS A N 1
ATOM 1140 C CA . HIS A 1 159 ? 19.89171 28.50117 24.41580 1.000 15.40901 159 HIS A CA 1
ATOM 1141 C C . HIS A 1 159 ? 18.53314 28.99821 23.93991 1.000 18.53642 159 HIS A C 1
ATOM 1142 O O . HIS A 1 159 ? 18.40072 29.46728 22.79806 1.000 17.09139 159 HIS A O 1
ATOM 1149 N N . THR A 1 160 ? 17.53777 28.94241 24.83315 1.000 18.27655 160 THR A N 1
ATOM 1150 C CA . THR A 1 160 ? 16.14224 29.08455 24.43024 1.000 19.17887 160 THR A CA 1
ATOM 1151 C C . THR A 1 160 ? 15.35869 29.84040 25.50773 1.000 25.57531 160 THR A C 1
ATOM 1152 O O . THR A 1 160 ? 15.90963 30.27580 26.53142 1.000 24.84807 160 THR A O 1
ATOM 1156 N N . PHE A 1 161 ? 14.06700 30.05045 25.23710 1.000 23.15150 161 PHE A N 1
ATOM 1157 C CA . PHE A 1 161 ? 13.13822 30.71517 26.16250 1.000 23.17859 161 PHE A CA 1
ATOM 1158 C C . PHE A 1 161 ? 13.50737 32.17916 26.40229 1.000 28.88727 161 PHE A C 1
ATOM 1159 O O . PHE A 1 161 ? 13.62487 32.63829 27.54370 1.000 26.47513 161 PHE A O 1
ATOM 1167 N N . GLY A 1 162 ? 13.66805 32.92136 25.31079 1.000 25.28795 162 GLY A N 1
ATOM 1168 C CA . GLY A 1 162 ? 13.57276 34.36302 25.37778 1.000 24.63878 162 GLY A CA 1
ATOM 1169 C C . GLY A 1 162 ? 14.88653 35.10375 25.35930 1.000 35.03668 162 GLY A C 1
ATOM 1170 O O . GLY A 1 162 ? 15.78717 34.80403 26.15154 1.000 36.01398 162 GLY A O 1
ATOM 1171 N N . LEU A 1 163 ? 15.00143 36.07878 24.45490 1.000 31.88824 163 LEU A N 1
ATOM 1172 C CA . LEU A 1 163 ? 16.09437 37.04613 24.44772 1.000 32.00064 163 LEU A CA 1
ATOM 1173 C C . LEU A 1 163 ? 15.51477 38.44544 24.62790 1.000 33.10272 163 LEU A C 1
ATOM 1174 O O . LEU A 1 163 ? 14.45188 38.75569 24.07315 1.000 36.33037 163 LEU A O 1
ATOM 1179 N N . ALA A 1 164 ? 16.22029 39.28683 25.39253 1.000 28.50655 164 ALA A N 1
ATOM 1180 C CA . ALA A 1 164 ? 15.71263 40.60944 25.76648 1.000 35.99728 164 ALA A CA 1
ATOM 1181 C C . ALA A 1 164 ? 15.26364 41.38708 24.53445 1.000 38.04575 164 ALA A C 1
ATOM 1182 O O . ALA A 1 164 ? 16.01026 41.53617 23.56368 1.000 39.68444 164 ALA A O 1
ATOM 1184 N N . THR A 1 165 ? 14.02106 41.85061 24.56625 1.000 43.53909 165 THR A N 1
ATOM 1185 C CA . THR A 1 165 ? 13.35709 42.39073 23.39122 1.000 44.95258 165 THR A CA 1
ATOM 1186 C C . THR A 1 165 ? 13.24293 43.90374 23.51332 1.000 41.44670 165 THR A C 1
ATOM 1187 O O . THR A 1 165 ? 12.95643 44.43171 24.59315 1.000 36.78539 165 THR A O 1
ATOM 1189 N N . HIS A 1 166 ? 13.48898 44.59574 22.40741 1.000 47.89705 166 HIS A N 1
ATOM 1190 C CA . HIS A 1 166 ? 13.43843 46.05586 22.39185 1.000 54.17919 166 HIS A CA 1
ATOM 1191 C C . HIS A 1 166 ? 12.00704 46.55024 22.18939 1.000 45.14425 166 HIS A C 1
ATOM 1192 O O . HIS A 1 166 ? 11.52114 47.40220 22.94027 1.000 56.07297 166 HIS A O 1
ATOM 1194 N N . VAL A 1 171 ? 10.91562 47.67818 30.03737 1.000 32.14149 171 VAL A N 1
ATOM 1195 C CA . VAL A 1 171 ? 12.35959 47.72199 29.81882 1.000 29.41957 171 VAL A CA 1
ATOM 1196 C C . VAL A 1 171 ? 13.05603 46.71107 30.71084 1.000 21.52841 171 VAL A C 1
ATOM 1197 O O . VAL A 1 171 ? 13.05839 46.85452 31.91994 1.000 27.61471 171 VAL A O 1
ATOM 1201 N N . PRO A 1 172 ? 13.65173 45.68956 30.11034 1.000 26.03380 172 PRO A N 1
ATOM 1202 C CA . PRO A 1 172 ? 14.35587 44.67760 30.90536 1.000 22.32000 172 PRO A CA 1
ATOM 1203 C C . PRO A 1 172 ? 15.43076 45.28116 31.79896 1.000 22.69054 172 PRO A C 1
ATOM 1204 O O . PRO A 1 172 ? 15.93079 46.38690 31.57791 1.000 23.73224 172 PRO A O 1
ATOM 1208 N N . SER A 1 173 ? 15.78688 44.52564 32.82838 1.000 17.90057 173 SER A N 1
ATOM 1209 C CA . SER A 1 173 ? 16.83061 44.95209 33.73679 1.000 21.68368 173 SER A CA 1
ATOM 1210 C C . SER A 1 173 ? 18.18497 44.96064 33.02792 1.000 21.79979 173 SER A C 1
ATOM 1211 O O . SER A 1 173 ? 18.36758 44.29114 32.00701 1.000 17.25902 173 SER A O 1
ATOM 1214 N N . PRO A 1 174 ? 19.15553 45.71478 33.55412 1.000 19.34076 174 PRO A N 1
ATOM 1215 C CA . PRO A 1 174 ? 20.51296 45.62397 32.99145 1.000 20.81732 174 PRO A CA 1
ATOM 1216 C C . PRO A 1 174 ? 21.04886 44.20452 32.99635 1.000 21.71606 174 PRO A C 1
ATOM 1217 O O . PRO A 1 174 ? 21.72846 43.80088 32.04029 1.000 17.90106 174 PRO A O 1
ATOM 1221 N N . ALA A 1 175 ? 20.74556 43.43145 34.04687 1.000 15.95484 175 ALA A N 1
ATOM 1222 C CA . ALA A 1 175 ? 21.20747 42.04520 34.11644 1.000 18.99884 175 ALA A CA 1
ATOM 1223 C C . ALA A 1 175 ? 20.69618 41.23385 32.93624 1.000 18.00782 175 ALA A C 1
ATOM 1224 O O . ALA A 1 175 ? 21.43873 40.42353 32.36448 1.000 17.66103 175 ALA A O 1
ATOM 1226 N N . GLU A 1 176 ? 19.42051 41.41675 32.57179 1.000 18.17768 176 GLU A N 1
ATOM 1227 C CA . GLU A 1 176 ? 18.86719 40.67286 31.44432 1.000 18.72866 176 GLU A CA 1
ATOM 1228 C C . GLU A 1 176 ? 19.47254 41.13665 30.12664 1.000 17.74862 176 GLU A C 1
ATOM 1229 O O . GLU A 1 176 ? 19.81639 40.31154 29.27114 1.000 15.25121 176 GLU A O 1
ATOM 1235 N N . ILE A 1 177 ? 19.59939 42.45433 29.94061 1.000 14.70769 177 ILE A N 1
ATOM 1236 C CA . ILE A 1 177 ? 20.21064 42.98107 28.72305 1.000 13.15670 177 ILE A CA 1
ATOM 1237 C C . ILE A 1 177 ? 21.60916 42.41055 28.54066 1.000 16.79252 177 ILE A C 1
ATOM 1238 O O . ILE A 1 177 ? 21.97605 41.96014 27.44696 1.000 20.47440 177 ILE A O 1
ATOM 1243 N N . ALA A 1 178 ? 22.40964 42.40235 29.61277 1.000 14.88950 178 ALA A N 1
ATOM 1244 C CA . ALA A 1 178 ? 23.80064 41.97398 29.47004 1.000 18.09748 178 ALA A CA 1
ATOM 1245 C C . ALA A 1 178 ? 23.88942 40.48493 29.17687 1.000 16.89170 178 ALA A C 1
ATOM 1246 O O . ALA A 1 178 ? 24.66990 40.05822 28.31639 1.000 14.55375 178 ALA A O 1
ATOM 1248 N N . ALA A 1 179 ? 23.09854 39.68151 29.88518 1.000 19.09986 179 ALA A N 1
ATOM 1249 C CA . ALA A 1 179 ? 23.18285 38.23411 29.72039 1.000 18.50675 179 ALA A CA 1
ATOM 1250 C C . ALA A 1 179 ? 22.71756 37.82374 28.33738 1.000 17.11214 179 ALA A C 1
ATOM 1251 O O . ALA A 1 179 ? 23.34920 36.98445 27.68945 1.000 15.01800 179 ALA A O 1
ATOM 1253 N N . ASP A 1 180 ? 21.62241 38.41408 27.85740 1.000 16.38887 180 ASP A N 1
ATOM 1254 C CA . ASP A 1 180 ? 21.16929 38.08298 26.51423 1.000 18.48387 180 ASP A CA 1
ATOM 1255 C C . ASP A 1 180 ? 22.13891 38.61503 25.45855 1.000 16.35389 180 ASP A C 1
ATOM 1256 O O . ASP A 1 180 ? 22.37837 37.95269 24.43909 1.000 15.88664 180 ASP A O 1
ATOM 1261 N N . GLY A 1 181 ? 22.71189 39.80271 25.68672 1.000 16.10812 181 GLY A N 1
ATOM 1262 C CA . GLY A 1 181 ? 23.76740 40.28058 24.80487 1.000 12.51790 181 GLY A CA 1
ATOM 1263 C C . GLY A 1 181 ? 24.96666 39.35211 24.80003 1.000 14.11226 181 GLY A C 1
ATOM 1264 O O . GLY A 1 181 ? 25.59365 39.13389 23.76363 1.000 13.16707 181 GLY A O 1
ATOM 1265 N N . ASP A 1 182 ? 25.28296 38.76555 25.95295 1.000 13.69779 182 ASP A N 1
ATOM 1266 C CA . ASP A 1 182 ? 26.36785 37.79565 25.99318 1.000 12.73459 182 ASP A CA 1
ATOM 1267 C C . ASP A 1 182 ? 26.04476 36.56326 25.14583 1.000 16.42129 182 ASP A C 1
ATOM 1268 O O . ASP A 1 182 ? 26.85691 36.14563 24.31335 1.000 13.46894 182 ASP A O 1
ATOM 1273 N N . VAL A 1 183 ? 24.85929 35.96410 25.33058 1.000 12.83160 183 VAL A N 1
ATOM 1274 C CA . VAL A 1 183 ? 24.58483 34.75245 24.55783 1.000 15.39973 183 VAL A CA 1
ATOM 1275 C C . VAL A 1 183 ? 24.46593 35.07444 23.06754 1.000 12.03538 183 VAL A C 1
ATOM 1276 O O . VAL A 1 183 ? 24.88300 34.27242 22.22060 1.000 14.28230 183 VAL A O 1
ATOM 1280 N N . ALA A 1 184 ? 23.94657 36.25231 22.71258 1.000 13.78407 184 ALA A N 1
ATOM 1281 C CA . ALA A 1 184 ? 23.90931 36.62646 21.29909 1.000 14.90166 184 ALA A CA 1
ATOM 1282 C C . ALA A 1 184 ? 25.31733 36.72006 20.72003 1.000 16.08706 184 ALA A C 1
ATOM 1283 O O . ALA A 1 184 ? 25.57755 36.21986 19.61784 1.000 13.97028 184 ALA A O 1
ATOM 1285 N N . PHE A 1 185 ? 26.24353 37.33424 21.46289 1.000 13.50182 185 PHE A N 1
ATOM 1286 C CA . PHE A 1 185 ? 27.64676 37.35444 21.04793 1.000 13.66608 185 PHE A CA 1
ATOM 1287 C C . PHE A 1 185 ? 28.18944 35.94842 20.81262 1.000 17.24408 185 PHE A C 1
ATOM 1288 O O . PHE A 1 185 ? 28.85006 35.68309 19.79571 1.000 16.10968 185 PHE A O 1
ATOM 1296 N N . TRP A 1 186 ? 27.97238 35.04451 21.77581 1.000 13.18612 186 TRP A N 1
ATOM 1297 C CA . TRP A 1 186 ? 28.55390 33.71585 21.67052 1.000 13.74504 186 TRP A CA 1
ATOM 1298 C C . TRP A 1 186 ? 27.88248 32.89196 20.57698 1.000 15.83821 186 TRP A C 1
ATOM 1299 O O . TRP A 1 186 ? 28.53035 32.02229 19.97900 1.000 13.85374 186 TRP A O 1
ATOM 1310 N N . THR A 1 187 ? 26.60909 33.17370 20.27459 1.000 14.17056 187 THR A N 1
ATOM 1311 C CA . THR A 1 187 ? 25.94301 32.49615 19.16582 1.000 16.33423 187 THR A CA 1
ATOM 1312 C C . THR A 1 187 ? 26.58404 32.88161 17.84066 1.000 20.43183 187 THR A C 1
ATOM 1313 O O . THR A 1 187 ? 26.78635 32.03332 16.96758 1.000 21.98326 187 THR A O 1
ATOM 1317 N N . ARG A 1 188 ? 26.95670 34.15001 17.69349 1.000 22.12831 188 ARG A N 1
ATOM 1318 C CA . ARG A 1 188 ? 27.67400 34.56515 16.49806 1.000 24.41791 188 ARG A CA 1
ATOM 1319 C C . ARG A 1 188 ? 29.10677 34.05644 16.52692 1.000 22.28642 188 ARG A C 1
ATOM 1320 O O . ARG A 1 188 ? 29.66212 33.69011 15.48832 1.000 24.06220 188 ARG A O 1
ATOM 1328 N N . GLN A 1 189 ? 29.71514 34.02464 17.71027 1.000 19.88708 189 GLN A N 1
ATOM 1329 C CA . GLN A 1 189 ? 31.14374 33.75047 17.83182 1.000 19.03839 189 GLN A CA 1
ATOM 1330 C C . GLN A 1 189 ? 31.48603 32.27700 17.60844 1.000 26.07256 189 GLN A C 1
ATOM 1331 O O . GLN A 1 189 ? 32.50589 31.96371 16.98174 1.000 22.45245 189 GLN A O 1
ATOM 1337 N N . SER A 1 190 ? 30.66645 31.35663 18.11137 1.000 22.84481 190 SER A N 1
ATOM 1338 C CA . SER A 1 190 ? 31.06053 29.95758 18.22877 1.000 22.37838 190 SER A CA 1
ATOM 1339 C C . SER A 1 190 ? 30.12319 29.05469 17.43095 1.000 22.43129 190 SER A C 1
ATOM 1340 O O . SER A 1 190 ? 28.89576 29.18215 17.52011 1.000 19.83814 190 SER A O 1
ATOM 1343 N N . ASP A 1 191 ? 30.71131 28.12288 16.67358 1.000 19.71610 191 ASP A N 1
ATOM 1344 C CA . ASP A 1 191 ? 29.93463 27.10188 15.97188 1.000 25.03414 191 ASP A CA 1
ATOM 1345 C C . ASP A 1 191 ? 29.15609 26.20605 16.92352 1.000 20.25702 191 ASP A C 1
ATOM 1346 O O . ASP A 1 191 ? 28.25709 25.49166 16.47768 1.000 19.76323 191 ASP A O 1
ATOM 1351 N N . ARG A 1 192 ? 29.51216 26.18260 18.20735 1.000 17.76487 192 ARG A N 1
ATOM 1352 C CA . ARG A 1 192 ? 28.86068 25.31577 19.18087 1.000 17.75698 192 ARG A CA 1
ATOM 1353 C C . ARG A 1 192 ? 27.77707 26.01647 20.00150 1.000 18.48295 192 ARG A C 1
ATOM 1354 O O . ARG A 1 192 ? 27.32563 25.46524 21.01179 1.000 17.62769 192 ARG A O 1
ATOM 1362 N N . VAL A 1 193 ? 27.34216 27.20500 19.60806 1.000 14.43073 193 VAL A N 1
ATOM 1363 C CA . VAL A 1 193 ? 26.31200 27.91142 20.36007 1.000 14.66619 193 VAL A CA 1
ATOM 1364 C C . VAL A 1 193 ? 25.18270 28.24092 19.39370 1.000 19.24535 193 VAL A C 1
ATOM 1365 O O . VAL A 1 193 ? 25.39020 28.96799 18.41373 1.000 18.15112 193 VAL A O 1
ATOM 1369 N N . SER A 1 194 ? 23.99851 27.69356 19.65926 1.000 16.66658 194 SER A N 1
ATOM 1370 C CA . SER A 1 194 ? 22.81303 27.92187 18.85148 1.000 15.47734 194 SER A CA 1
ATOM 1371 C C . SER A 1 194 ? 21.71169 28.51757 19.71542 1.000 14.88447 194 SER A C 1
ATOM 1372 O O . SER A 1 194 ? 21.67198 28.31032 20.93072 1.000 15.63128 194 SER A O 1
ATOM 1375 N N . VAL A 1 195 ? 20.80661 29.25355 19.08125 1.000 17.05755 195 VAL A N 1
ATOM 1376 C CA . VAL A 1 195 ? 19.60611 29.73772 19.74141 1.000 15.99454 195 VAL A CA 1
ATOM 1377 C C . VAL A 1 195 ? 18.47521 28.79642 19.37194 1.000 18.72560 195 VAL A C 1
ATOM 1378 O O . VAL A 1 195 ? 18.28112 28.48437 18.18984 1.000 19.33886 195 VAL A O 1
ATOM 1382 N N . GLY A 1 196 ? 17.76845 28.29569 20.38277 1.000 19.59114 196 GLY A N 1
ATOM 1383 C CA . GLY A 1 196 ? 16.62830 27.42862 20.14954 1.000 17.17733 196 GLY A CA 1
ATOM 1384 C C . GLY A 1 196 ? 15.35312 28.24374 20.03848 1.000 19.18129 196 GLY A C 1
ATOM 1385 O O . GLY A 1 196 ? 14.84047 28.72336 21.05323 1.000 16.76681 196 GLY A O 1
ATOM 1386 N N . TYR A 1 197 ? 14.83957 28.43385 18.82602 1.000 14.67728 197 TYR A N 1
ATOM 1387 C CA . TYR A 1 197 ? 13.69557 29.31711 18.66058 1.000 15.69231 197 TYR A CA 1
ATOM 1388 C C . TYR A 1 197 ? 12.39882 28.57226 18.96693 1.000 16.97285 197 TYR A C 1
ATOM 1389 O O . TYR A 1 197 ? 12.23907 27.39677 18.62791 1.000 13.79118 197 TYR A O 1
ATOM 1398 N N . ILE A 1 198 ? 11.46924 29.27047 19.62031 1.000 15.01633 198 ILE A N 1
ATOM 1399 C CA . ILE A 1 198 ? 10.22922 28.63878 20.03860 1.000 18.17743 198 ILE A CA 1
ATOM 1400 C C . ILE A 1 198 ? 9.10930 28.81715 19.02382 1.000 18.00968 198 ILE A C 1
ATOM 1401 O O . ILE A 1 198 ? 8.07689 28.14815 19.15378 1.000 15.84334 198 ILE A O 1
ATOM 1406 N N . SER A 1 199 ? 9.29221 29.65705 18.00199 1.000 15.64171 199 SER A N 1
ATOM 1407 C CA . SER A 1 199 ? 8.23837 29.93641 17.02611 1.000 19.12714 199 SER A CA 1
ATOM 1408 C C . SER A 1 199 ? 8.87049 30.55284 15.79019 1.000 21.42466 199 SER A C 1
ATOM 1409 O O . SER A 1 199 ? 10.02210 30.99233 15.80896 1.000 19.51979 199 SER A O 1
ATOM 1412 N N . ARG A 1 200 ? 8.09527 30.57567 14.70770 1.000 17.80550 200 ARG A N 1
ATOM 1413 C CA . ARG A 1 200 ? 8.55225 31.26120 13.50268 1.000 21.26963 200 ARG A CA 1
ATOM 1414 C C . ARG A 1 200 ? 8.78743 32.73830 13.78183 1.000 22.27581 200 ARG A C 1
ATOM 1415 O O . ARG A 1 200 ? 9.72136 33.33764 13.24310 1.000 21.67121 200 ARG A O 1
ATOM 1423 N N . TYR A 1 201 ? 7.97329 33.31716 14.66256 1.000 17.67802 201 TYR A N 1
ATOM 1424 C CA . TYR A 1 201 ? 8.05368 34.72977 14.98688 1.000 19.44952 201 TYR A CA 1
ATOM 1425 C C . TYR A 1 201 ? 9.36014 35.07634 15.69912 1.000 23.91498 201 TYR A C 1
ATOM 1426 O O . TYR A 1 201 ? 10.00165 36.07836 15.36302 1.000 21.44838 201 TYR A O 1
ATOM 1435 N N . THR A 1 202 ? 9.77483 34.27041 16.68478 1.000 19.19958 202 THR A N 1
ATOM 1436 C CA . THR A 1 202 ? 11.02810 34.57596 17.36911 1.000 20.01837 202 THR A CA 1
ATOM 1437 C C . THR A 1 202 ? 12.23900 34.25344 16.51179 1.000 19.46852 202 THR A C 1
ATOM 1438 O O . THR A 1 202 ? 13.27179 34.90775 16.66192 1.000 22.70723 202 THR A O 1
ATOM 1442 N N . ALA A 1 203 ? 12.15552 33.24771 15.63444 1.000 19.51699 203 ALA A N 1
ATOM 1443 C CA . ALA A 1 203 ? 13.27860 33.00177 14.73259 1.000 19.66526 203 ALA A CA 1
ATOM 1444 C C . ALA A 1 203 ? 13.53665 34.21947 13.86066 1.000 24.23622 203 ALA A C 1
ATOM 1445 O O . ALA A 1 203 ? 14.69089 34.60148 13.63818 1.000 19.20770 203 ALA A O 1
ATOM 1447 N N . GLU A 1 204 ? 12.46581 34.84072 13.36019 1.000 23.41787 204 GLU A N 1
ATOM 1448 C CA . GLU A 1 204 ? 12.60126 36.06285 12.57636 1.000 25.72849 204 GLU A CA 1
ATOM 1449 C C . GLU A 1 204 ? 13.11151 37.20143 13.44418 1.000 27.15355 204 GLU A C 1
ATOM 1450 O O . GLU A 1 204 ? 14.03297 37.93127 13.05683 1.000 23.56406 204 GLU A O 1
ATOM 1456 N N . LEU A 1 205 ? 12.52169 37.35848 14.63001 1.000 19.35553 205 LEU A N 1
ATOM 1457 C CA . LEU A 1 205 ? 12.88696 38.46157 15.50842 1.000 23.96156 205 LEU A CA 1
ATOM 1458 C C . LEU A 1 205 ? 14.35647 38.40163 15.90870 1.000 23.69865 205 LEU A C 1
ATOM 1459 O O . LEU A 1 205 ? 15.05129 39.42313 15.88403 1.000 25.28266 205 LEU A O 1
ATOM 1464 N N . TYR A 1 206 ? 14.85397 37.21835 16.27487 1.000 24.13146 206 TYR A N 1
ATOM 1465 C CA . TYR A 1 206 ? 16.22126 37.13561 16.78818 1.000 20.01791 206 TYR A CA 1
ATOM 1466 C C . TYR A 1 206 ? 17.24071 37.31328 15.67436 1.000 24.41485 206 TYR A C 1
ATOM 1467 O O . TYR A 1 206 ? 18.27881 37.94922 15.87892 1.000 25.85418 206 TYR A O 1
ATOM 1476 N N . ALA A 1 207 ? 16.96965 36.75676 14.49030 1.000 23.57963 207 ALA A N 1
ATOM 1477 C CA . ALA A 1 207 ? 17.83611 37.01269 13.34510 1.000 23.23028 207 ALA A CA 1
ATOM 1478 C C . ALA A 1 207 ? 17.97844 38.50990 13.09593 1.000 29.53350 207 ALA A C 1
ATOM 1479 O O . ALA A 1 207 ? 19.08790 39.01860 12.90223 1.000 25.71451 207 ALA A O 1
ATOM 1481 N N . ARG A 1 208 ? 16.86320 39.24027 13.13536 1.000 21.85253 208 ARG A N 1
ATOM 1482 C CA . ARG A 1 208 ? 16.90135 40.67236 12.86770 1.000 24.78239 208 ARG A CA 1
ATOM 1483 C C . ARG A 1 208 ? 17.42373 41.46853 14.05749 1.000 27.88705 208 ARG A C 1
ATOM 1484 O O . ARG A 1 208 ? 18.17820 42.42705 13.88165 1.000 29.41170 208 ARG A O 1
ATOM 1492 N N . THR A 1 209 ? 17.01064 41.10588 15.26854 1.000 24.92867 209 THR A N 1
ATOM 1493 C CA . THR A 1 209 ? 17.25244 41.94674 16.43433 1.000 27.79918 209 THR A CA 1
ATOM 1494 C C . THR A 1 209 ? 18.64566 41.72844 17.00487 1.000 25.92097 209 THR A C 1
ATOM 1495 O O . THR A 1 209 ? 19.26614 42.67621 17.50122 1.000 23.06600 209 THR A O 1
ATOM 1499 N N . TYR A 1 210 ? 19.15804 40.50097 16.91577 1.000 24.09723 210 TYR A N 1
ATOM 1500 C CA . TYR A 1 210 ? 20.43510 40.13860 17.51221 1.000 21.68962 210 TYR A CA 1
ATOM 1501 C C . TYR A 1 210 ? 21.43567 39.66907 16.47072 1.000 22.54749 210 TYR A C 1
ATOM 1502 O O . TYR A 1 210 ? 22.50418 39.17423 16.83725 1.000 26.27207 210 TYR A O 1
ATOM 1511 N N . ALA A 1 211 ? 21.11849 39.81808 15.18567 1.000 20.66276 211 ALA A N 1
ATOM 1512 C CA . ALA A 1 211 ? 21.99873 39.40252 14.09499 1.000 24.56620 211 ALA A CA 1
ATOM 1513 C C . ALA A 1 211 ? 22.42167 37.94610 14.26508 1.000 24.46890 211 ALA A C 1
ATOM 1514 O O . ALA A 1 211 ? 23.56923 37.57321 14.00322 1.000 25.00268 211 ALA A O 1
ATOM 1516 N N . ILE A 1 212 ? 21.48685 37.11809 14.72408 1.000 22.65189 212 ILE A N 1
ATOM 1517 C CA . ILE A 1 212 ? 21.74475 35.68658 14.85675 1.000 22.87616 212 ILE A CA 1
ATOM 1518 C C . ILE A 1 212 ? 21.80445 35.09004 13.45893 1.000 24.06066 212 ILE A C 1
ATOM 1519 O O . ILE A 1 212 ? 20.84319 35.22799 12.68787 1.000 21.53307 212 ILE A O 1
ATOM 1524 N N . PRO A 1 213 ? 22.90099 34.42898 13.09781 1.000 23.90265 213 PRO A N 1
ATOM 1525 C CA . PRO A 1 213 ? 22.97903 33.76464 11.79242 1.000 26.32685 213 PRO A CA 1
ATOM 1526 C C . PRO A 1 213 ? 21.99637 32.60795 11.67877 1.000 26.76320 213 PRO A C 1
ATOM 1527 O O . PRO A 1 213 ? 21.72421 31.89496 12.65063 1.000 20.10144 213 PRO A O 1
ATOM 1531 N N . ALA A 1 214 ? 21.48202 32.41246 10.45627 1.000 25.63067 214 ALA A N 1
ATOM 1532 C CA . ALA A 1 214 ? 20.51006 31.34654 10.21126 1.000 22.31058 214 ALA A CA 1
ATOM 1533 C C . ALA A 1 214 ? 21.04733 29.97949 10.62765 1.000 23.99616 214 ALA A C 1
ATOM 1534 O O . ALA A 1 214 ? 20.30266 29.14778 11.15794 1.000 22.14132 214 ALA A O 1
ATOM 1536 N N . ALA A 1 215 ? 22.33582 29.72600 10.39290 1.000 22.55985 215 ALA A N 1
ATOM 1537 C CA . ALA A 1 215 ? 22.91688 28.43571 10.74024 1.000 25.22567 215 ALA A CA 1
ATOM 1538 C C . ALA A 1 215 ? 22.93161 28.18380 12.24618 1.000 24.90629 215 ALA A C 1
ATOM 1539 O O . ALA A 1 215 ? 23.10010 27.03782 12.67167 1.000 24.16224 215 ALA A O 1
ATOM 1541 N N . ALA A 1 216 ? 22.77010 29.22454 13.05634 1.000 21.31795 216 ALA A N 1
ATOM 1542 C CA . ALA A 1 216 ? 22.79763 29.11895 14.50757 1.000 21.80106 216 ALA A CA 1
ATOM 1543 C C . ALA A 1 216 ? 21.40676 29.12391 15.12382 1.000 24.14428 216 ALA A C 1
ATOM 1544 O O . ALA A 1 216 ? 21.28425 29.16514 16.35358 1.000 20.34771 216 ALA A O 1
ATOM 1546 N N . LEU A 1 217 ? 20.35999 29.13370 14.30964 1.000 18.54042 217 LEU A N 1
ATOM 1547 C CA . LEU A 1 217 ? 18.99958 29.01632 14.80864 1.000 21.80970 217 LEU A CA 1
ATOM 1548 C C . LEU A 1 217 ? 18.56287 27.56454 14.66761 1.000 26.06615 217 LEU A C 1
ATOM 1549 O O . LEU A 1 217 ? 18.64369 26.98981 13.58133 1.000 25.86412 217 LEU A O 1
ATOM 1554 N N . LEU A 1 218 ? 18.11535 26.98013 15.76680 1.000 18.01098 218 LEU A N 1
ATOM 1555 C CA . LEU A 1 218 ? 17.78210 25.57723 15.86352 1.000 17.61894 218 LEU A CA 1
ATOM 1556 C C . LEU A 1 218 ? 16.38719 25.45451 16.46774 1.000 18.53130 218 LEU A C 1
ATOM 1557 O O . LEU A 1 218 ? 16.06371 26.19529 17.39878 1.000 18.54020 218 LEU A O 1
ATOM 1562 N N . PRO A 1 219 ? 15.52802 24.56596 15.95796 1.000 16.16358 219 PRO A N 1
ATOM 1563 C CA . PRO A 1 219 ? 14.13523 24.53639 16.43657 1.000 18.40284 219 PRO A CA 1
ATOM 1564 C C . PRO A 1 219 ? 14.01162 23.98453 17.85314 1.000 17.92249 219 PRO A C 1
ATOM 1565 O O . PRO A 1 219 ? 14.50608 22.89917 18.16559 1.000 15.84719 219 PRO A O 1
ATOM 1569 N N . ASN A 1 220 ? 13.34598 24.75178 18.71487 1.000 16.45669 220 ASN A N 1
ATOM 1570 C CA . ASN A 1 220 ? 12.83121 24.24470 19.98057 1.000 17.91039 220 ASN A CA 1
ATOM 1571 C C . ASN A 1 220 ? 11.40676 24.79225 20.12722 1.000 18.10991 220 ASN A C 1
ATOM 1572 O O . ASN A 1 220 ? 11.08197 25.58618 21.00280 1.000 17.09904 220 ASN A O 1
ATOM 1577 N N . ARG A 1 221 ? 10.52773 24.37131 19.22317 1.000 16.98269 221 ARG A N 1
ATOM 1578 C CA . ARG A 1 221 ? 9.29267 25.10667 18.98778 1.000 17.37839 221 ARG A CA 1
ATOM 1579 C C . ARG A 1 221 ? 8.22049 24.75229 20.01831 1.000 16.61530 221 ARG A C 1
ATOM 1580 O O . ARG A 1 221 ? 8.01826 23.57503 20.34642 1.000 16.38463 221 ARG A O 1
ATOM 1588 N N . SER A 1 222 ? 7.55790 25.77905 20.55600 1.000 15.12917 222 SER A N 1
ATOM 1589 C CA . SER A 1 222 ? 6.55580 25.55212 21.59763 1.000 17.79732 222 SER A CA 1
ATOM 1590 C C . SER A 1 222 ? 5.42832 24.65975 21.07288 1.000 18.68226 222 SER A C 1
ATOM 1591 O O . SER A 1 222 ? 5.07893 24.69285 19.89274 1.000 16.09925 222 SER A O 1
ATOM 1594 N N . ALA A 1 223 ? 4.86439 23.85533 21.96570 1.000 17.08988 223 ALA A N 1
ATOM 1595 C CA . ALA A 1 223 ? 3.95392 22.77549 21.60128 1.000 20.47827 223 ALA A CA 1
ATOM 1596 C C . ALA A 1 223 ? 3.14865 22.40125 22.84259 1.000 17.32266 223 ALA A C 1
ATOM 1597 O O . ALA A 1 223 ? 3.38677 22.91556 23.93529 1.000 17.30253 223 ALA A O 1
ATOM 1599 N N . ILE A 1 224 ? 2.19355 21.49242 22.67481 1.000 17.36857 224 ILE A N 1
ATOM 1600 C CA . ILE A 1 224 ? 1.41793 21.00647 23.81633 1.000 15.41817 224 ILE A CA 1
ATOM 1601 C C . ILE A 1 224 ? 1.48872 19.48719 23.82922 1.000 18.22902 224 ILE A C 1
ATOM 1602 O O . ILE A 1 224 ? 1.73561 18.85934 22.78916 1.000 17.68625 224 ILE A O 1
ATOM 1607 N N . PRO A 1 225 ? 1.31753 18.85865 25.00201 1.000 16.03208 225 PRO A N 1
ATOM 1608 C CA . PRO A 1 225 ? 1.34053 17.38915 25.03856 1.000 17.36239 225 PRO A CA 1
ATOM 1609 C C . PRO A 1 225 ? -0.04094 16.86037 24.71698 1.000 17.81138 225 PRO A C 1
ATOM 1610 O O . PRO A 1 225 ? -0.87535 16.71758 25.60933 1.000 17.49640 225 PRO A O 1
ATOM 1614 N N . ARG A 1 226 ? -0.26961 16.57604 23.43360 1.000 18.31749 226 ARG A N 1
ATOM 1615 C CA . ARG A 1 226 ? -1.61446 16.36826 22.90321 1.000 21.48082 226 ARG A CA 1
ATOM 1616 C C . ARG A 1 226 ? -2.37665 15.26957 23.63007 1.000 24.29158 226 ARG A C 1
ATOM 1617 O O . ARG A 1 226 ? -3.60812 15.32494 23.71265 1.000 20.61619 226 ARG A O 1
ATOM 1625 N N . HIS A 1 227 ? -1.67638 14.26095 24.13635 1.000 22.22399 227 HIS A N 1
ATOM 1626 C CA . HIS A 1 227 ? -2.30894 13.08762 24.72112 1.000 21.56618 227 HIS A CA 1
ATOM 1627 C C . HIS A 1 227 ? -2.55651 13.22387 26.21810 1.000 21.77838 227 HIS A C 1
ATOM 1628 O O . HIS A 1 227 ? -3.14328 12.31432 26.81464 1.000 24.43328 227 HIS A O 1
ATOM 1635 N N . ALA A 1 228 ? -2.13123 14.32836 26.83332 1.000 18.36096 228 ALA A N 1
ATOM 1636 C CA . ALA A 1 228 ? -2.41724 14.56099 28.23576 1.000 23.49976 228 ALA A CA 1
ATOM 1637 C C . ALA A 1 228 ? -3.92260 14.47696 28.49469 1.000 27.56254 228 ALA A C 1
ATOM 1638 O O . ALA A 1 228 ? -4.73301 14.90394 27.66113 1.000 21.24563 228 ALA A O 1
ATOM 1640 N N . PRO A 1 229 ? -4.31757 13.95503 29.65880 1.000 27.23136 229 PRO A N 1
ATOM 1641 C CA . PRO A 1 229 ? -5.75657 13.82337 29.95889 1.000 25.85085 229 PRO A CA 1
ATOM 1642 C C . PRO A 1 229 ? -6.50865 15.13526 29.91084 1.000 26.72277 229 PRO A C 1
ATOM 1643 O O . PRO A 1 229 ? -7.69494 15.14808 29.55160 1.000 25.47416 229 PRO A O 1
ATOM 1647 N N . ARG A 1 230 ? -5.85652 16.24787 30.24516 1.000 21.63788 230 ARG A N 1
ATOM 1648 C CA . ARG A 1 230 ? -6.57969 17.51003 30.30479 1.000 29.97173 230 ARG A CA 1
ATOM 1649 C C . ARG A 1 230 ? -7.10238 17.96266 28.94668 1.000 22.89698 230 ARG A C 1
ATOM 1650 O O . ARG A 1 230 ? -7.94961 18.86084 28.90513 1.000 23.70307 230 ARG A O 1
ATOM 1658 N N . PHE A 1 231 ? -6.64295 17.35527 27.84987 1.000 19.57201 231 PHE A N 1
ATOM 1659 C CA . PHE A 1 231 ? -7.10298 17.68415 26.50667 1.000 21.24257 231 PHE A CA 1
ATOM 1660 C C . PHE A 1 231 ? -8.12695 16.68140 25.97707 1.000 21.32365 231 PHE A C 1
ATOM 1661 O O . PHE A 1 231 ? -8.37763 16.64303 24.76572 1.000 16.68887 231 PHE A O 1
ATOM 1669 N N . GLY A 1 232 ? -8.70823 15.86443 26.85199 1.000 19.96011 232 GLY A N 1
ATOM 1670 C CA . GLY A 1 232 ? -9.62449 14.83755 26.39186 1.000 23.80141 232 GLY A CA 1
ATOM 1671 C C . GLY A 1 232 ? -10.87229 15.42361 25.75932 1.000 23.09088 232 GLY A C 1
ATOM 1672 O O . GLY A 1 232 ? -11.36181 16.48516 26.15172 1.000 20.16272 232 GLY A O 1
ATOM 1673 N N . VAL A 1 233 ? -11.38311 14.71644 24.75194 1.000 24.02842 233 VAL A N 1
ATOM 1674 C CA . VAL A 1 233 ? -12.66595 15.06612 24.14952 1.000 24.34097 233 VAL A CA 1
ATOM 1675 C C . VAL A 1 233 ? -13.78855 14.71227 25.11743 1.000 27.12874 233 VAL A C 1
ATOM 1676 O O . VAL A 1 233 ? -13.80240 13.62034 25.70130 1.000 23.27190 233 VAL A O 1
ATOM 1680 N N . LEU A 1 234 ? -14.72096 15.64280 25.31393 1.000 20.33163 234 LEU A N 1
ATOM 1681 C CA . LEU A 1 234 ? -15.79850 15.48087 26.27732 1.000 23.01764 234 LEU A CA 1
ATOM 1682 C C . LEU A 1 234 ? -17.11330 15.18694 25.56668 1.000 22.14319 234 LEU A C 1
ATOM 1683 O O . LEU A 1 234 ? -17.34102 15.64665 24.44545 1.000 20.35056 234 LEU A O 1
ATOM 1688 N N . THR A 1 235 ? -17.98769 14.42790 26.23115 1.000 17.98728 235 THR A N 1
ATOM 1689 C CA . THR A 1 235 ? -19.32522 14.24619 25.68526 1.000 20.50006 235 THR A CA 1
ATOM 1690 C C . THR A 1 235 ? -20.16656 15.49677 25.92502 1.000 23.86758 235 THR A C 1
ATOM 1691 O O . THR A 1 235 ? -19.88732 16.30389 26.81863 1.000 23.05003 235 THR A O 1
ATOM 1695 N N . GLU A 1 236 ? -21.21360 15.64324 25.10676 1.000 24.15809 236 GLU A N 1
ATOM 1696 C CA . GLU A 1 236 ? -22.17850 16.72438 25.30180 1.000 28.03487 236 GLU A CA 1
ATOM 1697 C C . GLU A 1 236 ? -22.71469 16.72666 26.72357 1.000 26.05962 236 GLU A C 1
ATOM 1698 O O . GLU A 1 236 ? -22.86123 17.78740 27.34377 1.000 22.41367 236 GLU A O 1
ATOM 1704 N N . GLU A 1 237 ? -22.98924 15.53557 27.26499 1.000 26.09782 237 GLU A N 1
ATOM 1705 C CA . GLU A 1 237 ? -23.47937 15.43317 28.63099 1.000 25.76997 237 GLU A CA 1
ATOM 1706 C C . GLU A 1 237 ? -22.46619 16.00088 29.62087 1.000 26.10984 237 GLU A C 1
ATOM 1707 O O . GLU A 1 237 ? -22.82979 16.77279 30.51395 1.000 27.22263 237 GLU A O 1
ATOM 1713 N N . ARG A 1 238 ? -21.18518 15.63364 29.47693 1.000 21.67894 238 ARG A N 1
ATOM 1714 C CA . ARG A 1 238 ? -20.17035 16.13450 30.40194 1.000 25.38995 238 ARG A CA 1
ATOM 1715 C C . ARG A 1 238 ? -19.90360 17.61994 30.18878 1.000 25.25425 238 ARG A C 1
ATOM 1716 O O . ARG A 1 238 ? -19.67702 18.36270 31.15453 1.000 22.56486 238 ARG A O 1
ATOM 1724 N N . ILE A 1 239 ? -19.88951 18.06408 28.93377 1.000 22.94935 239 ILE A N 1
ATOM 1725 C CA . ILE A 1 239 ? -19.75882 19.49644 28.66475 1.000 24.09874 239 ILE A CA 1
ATOM 1726 C C . ILE A 1 239 ? -20.83300 20.26576 29.42006 1.000 23.31162 239 ILE A C 1
ATOM 1727 O O . ILE A 1 239 ? -20.54920 21.21614 30.15406 1.000 25.65933 239 ILE A O 1
ATOM 1732 N N . ASN A 1 240 ? -22.08202 19.82053 29.29788 1.000 27.51669 240 ASN A N 1
ATOM 1733 C CA . ASN A 1 240 ? -23.18438 20.57775 29.87682 1.000 24.03495 240 ASN A CA 1
ATOM 1734 C C . ASN A 1 240 ? -23.13684 20.57790 31.40305 1.000 27.48144 240 ASN A C 1
ATOM 1735 O O . ASN A 1 240 ? -23.43907 21.59973 32.02789 1.000 27.25783 240 ASN A O 1
ATOM 1740 N N . GLU A 1 241 ? -22.71787 19.47918 32.03978 1.000 27.34703 241 GLU A N 1
ATOM 1741 C CA . GLU A 1 241 ? -22.69211 19.56376 33.50038 1.000 29.40931 241 GLU A CA 1
ATOM 1742 C C . GLU A 1 241 ? -21.50992 20.38053 34.01017 1.000 32.00386 241 GLU A C 1
ATOM 1743 O O . GLU A 1 241 ? -21.60361 20.97051 35.09154 1.000 31.06303 241 GLU A O 1
ATOM 1749 N N . ARG A 1 242 ? -20.40713 20.44776 33.25295 1.000 29.96913 242 ARG A N 1
ATOM 1750 C CA . ARG A 1 242 ? -19.26792 21.26878 33.66905 1.000 27.41649 242 ARG A CA 1
ATOM 1751 C C . ARG A 1 242 ? -19.54365 22.76687 33.51488 1.000 28.98141 242 ARG A C 1
ATOM 1752 O O . ARG A 1 242 ? -19.02215 23.57025 34.29328 1.000 36.23440 242 ARG A O 1
ATOM 1760 N N . ILE A 1 243 ? -20.33485 23.17481 32.51633 1.000 24.93752 243 ILE A N 1
ATOM 1761 C CA . ILE A 1 243 ? -20.61366 24.59947 32.32821 1.000 30.79905 243 ILE A CA 1
ATOM 1762 C C . ILE A 1 243 ? -21.89335 25.05169 33.02965 1.000 32.27743 243 ILE A C 1
ATOM 1763 O O . ILE A 1 243 ? -22.25808 26.23342 32.93688 1.000 26.71257 243 ILE A O 1
ATOM 1768 N N . ALA A 1 244 ? -22.57718 24.15390 33.74281 1.000 29.81036 244 ALA A N 1
ATOM 1769 C CA . ALA A 1 244 ? -23.88393 24.48011 34.31315 1.000 33.34368 244 ALA A CA 1
ATOM 1770 C C . ALA A 1 244 ? -23.80238 25.60035 35.34190 1.000 31.44540 244 ALA A C 1
ATOM 1771 O O . ALA A 1 244 ? -24.74374 26.39156 35.46886 1.000 33.32162 244 ALA A O 1
ATOM 1773 N N . GLY A 1 245 ? -22.70083 25.68193 36.08498 1.000 32.68062 245 GLY A N 1
ATOM 1774 C CA . GLY A 1 245 ? -22.51272 26.70327 37.09557 1.000 34.44402 245 GLY A CA 1
ATOM 1775 C C . GLY A 1 245 ? -21.88778 27.99135 36.60301 1.000 36.15947 245 GLY A C 1
ATOM 1776 O O . GLY A 1 245 ? -21.51023 28.83265 37.42169 1.000 37.23974 245 GLY A O 1
ATOM 1777 N N . LEU A 1 246 ? -21.76195 28.17720 35.29738 1.000 32.69469 246 LEU A N 1
ATOM 1778 C CA . LEU A 1 246 ? -21.06186 29.33193 34.76221 1.000 34.80964 246 LEU A CA 1
ATOM 1779 C C . LEU A 1 246 ? -21.98909 30.50500 34.48113 1.000 31.68809 246 LEU A C 1
ATOM 1780 O O . LEU A 1 246 ? -21.51943 31.54159 34.01054 1.000 30.18858 246 LEU A O 1
ATOM 1785 N N . GLY A 1 247 ? -23.28554 30.36261 34.74515 1.000 34.14029 247 GLY A N 1
ATOM 1786 C CA . GLY A 1 247 ? -24.21824 31.44790 34.49762 1.000 34.35358 247 GLY A CA 1
ATOM 1787 C C . GLY A 1 247 ? -24.35936 31.82475 33.04289 1.000 29.31852 247 GLY A C 1
ATOM 1788 O O . GLY A 1 247 ? -24.55766 33.00116 32.73401 1.000 28.21680 247 GLY A O 1
ATOM 1789 N N . LEU A 1 248 ? -24.26509 30.85359 32.13048 1.000 28.44234 248 LEU A N 1
ATOM 1790 C CA . LEU A 1 248 ? -24.39373 31.19758 30.72580 1.000 26.82233 248 LEU A CA 1
ATOM 1791 C C . LEU A 1 248 ? -25.86272 31.40196 30.35107 1.000 31.52294 248 LEU A C 1
ATOM 1792 O O . LEU A 1 248 ? -26.74990 30.74037 30.89642 1.000 27.40935 248 LEU A O 1
ATOM 1797 N N . PRO A 1 249 ? -26.14787 32.31708 29.42855 1.000 30.25444 249 PRO A N 1
ATOM 1798 C CA . PRO A 1 249 ? -27.53943 32.52653 29.01821 1.000 30.88394 249 PRO A CA 1
ATOM 1799 C C . PRO A 1 249 ? -28.06800 31.35079 28.21896 1.000 28.56185 249 PRO A C 1
ATOM 1800 O O . PRO A 1 249 ? -27.32054 30.62396 27.55909 1.000 27.34231 249 PRO A O 1
ATOM 1804 N N . ALA A 1 250 ? -29.39298 31.18971 28.26957 1.000 29.44799 250 ALA A N 1
ATOM 1805 C CA . ALA A 1 250 ? -30.04472 30.10149 27.54997 1.000 30.85354 250 ALA A CA 1
ATOM 1806 C C . ALA A 1 250 ? -29.89450 30.24902 26.04196 1.000 28.66210 250 ALA A C 1
ATOM 1807 O O . ALA A 1 250 ? -29.96631 29.25061 25.31718 1.000 36.59367 250 ALA A O 1
ATOM 1809 N N . GLU A 1 251 ? -29.69796 31.47499 25.54975 1.000 28.49645 251 GLU A N 1
ATOM 1810 C CA . GLU A 1 251 ? -29.50457 31.73195 24.12714 1.000 30.12667 251 GLU A CA 1
ATOM 1811 C C . GLU A 1 251 ? -28.22593 32.52869 23.90159 1.000 27.74862 251 GLU A C 1
ATOM 1812 O O . GLU A 1 251 ? -27.77499 33.28324 24.76794 1.000 30.03038 251 GLU A O 1
ATOM 1818 N N . GLY A 1 252 ? -27.66522 32.37794 22.70175 1.000 29.62267 252 GLY A N 1
ATOM 1819 C CA . GLY A 1 252 ? -26.47258 33.11304 22.31826 1.000 23.67798 252 GLY A CA 1
ATOM 1820 C C . GLY A 1 252 ? -25.35475 32.20534 21.84711 1.000 26.91952 252 GLY A C 1
ATOM 1821 O O . GLY A 1 252 ? -25.18700 31.09349 22.36110 1.000 28.77683 252 GLY A O 1
ATOM 1822 N N . GLU A 1 253 ? -24.59124 32.65050 20.85784 1.000 26.86467 253 GLU A N 1
ATOM 1823 C CA . GLU A 1 253 ? -23.41005 31.92761 20.41351 1.000 23.46560 253 GLU A CA 1
ATOM 1824 C C . GLU A 1 253 ? -22.20017 32.51905 21.12395 1.000 28.04566 253 GLU A C 1
ATOM 1825 O O . GLU A 1 253 ? -22.00510 33.74294 21.11977 1.000 21.60371 253 GLU A O 1
ATOM 1831 N N . PHE A 1 254 ? -21.41096 31.65434 21.75821 1.000 22.95556 254 PHE A N 1
ATOM 1832 C CA . PHE A 1 254 ? -20.31188 32.10009 22.60293 1.000 25.13340 254 PHE A CA 1
ATOM 1833 C C . PHE A 1 254 ? -19.03667 32.31354 21.80032 1.000 21.39229 254 PHE A C 1
ATOM 1834 O O . PHE A 1 254 ? -18.67973 31.50091 20.93955 1.000 23.70099 254 PHE A O 1
ATOM 1842 N N . VAL A 1 255 ? -18.35229 33.41548 22.09460 1.000 21.03396 255 VAL A N 1
ATOM 1843 C CA . VAL A 1 255 ? -16.96723 33.62259 21.67818 1.000 22.00002 255 VAL A CA 1
ATOM 1844 C C . VAL A 1 255 ? -16.13683 33.71633 22.94758 1.000 23.62474 255 VAL A C 1
ATOM 1845 O O . VAL A 1 255 ? -16.36195 34.60318 23.78498 1.000 21.82583 255 VAL A O 1
ATOM 1849 N N . VAL A 1 256 ? -15.20435 32.77864 23.11114 1.000 24.07235 256 VAL A N 1
ATOM 1850 C CA . VAL A 1 256 ? -14.53349 32.57048 24.38853 1.000 23.37366 256 VAL A CA 1
ATOM 1851 C C . VAL A 1 256 ? -13.13759 33.16767 24.34094 1.000 20.69550 256 VAL A C 1
ATOM 1852 O O . VAL A 1 256 ? -12.41461 33.00285 23.35306 1.000 22.35741 256 VAL A O 1
ATOM 1856 N N . MET A 1 257 ? -12.75600 33.85992 25.41513 1.000 23.80985 257 MET A N 1
ATOM 1857 C CA . MET A 1 257 ? -11.36791 34.23055 25.65900 1.000 22.54252 257 MET A CA 1
ATOM 1858 C C . MET A 1 257 ? -10.99317 33.93013 27.10291 1.000 25.42190 257 MET A C 1
ATOM 1859 O O . MET A 1 257 ? -11.84675 33.92876 27.99821 1.000 24.74211 257 MET A O 1
ATOM 1864 N N . TRP A 1 258 ? -9.70571 33.66117 27.32271 1.000 22.52687 258 TRP A N 1
ATOM 1865 C CA . TRP A 1 258 ? -9.21841 33.44514 28.67649 1.000 22.63126 258 TRP A CA 1
ATOM 1866 C C . TRP A 1 258 ? -7.74029 33.78750 28.76764 1.000 24.93432 258 TRP A C 1
ATOM 1867 O O . TRP A 1 258 ? -7.02591 33.84729 27.76066 1.000 21.83973 258 TRP A O 1
ATOM 1878 N N . GLY A 1 259 ? -7.29005 34.00069 30.00209 1.000 25.79971 259 GLY A N 1
ATOM 1879 C CA . GLY A 1 259 ? -5.89467 34.24343 30.29488 1.000 26.04861 259 GLY A CA 1
ATOM 1880 C C . GLY A 1 259 ? -5.74882 35.28809 31.38393 1.000 33.65288 259 GLY A C 1
ATOM 1881 O O . GLY A 1 259 ? -6.66783 35.52692 32.16701 1.000 28.37811 259 GLY A O 1
ATOM 1882 N N . ARG A 1 260 ? -4.56751 35.89940 31.43833 1.000 29.70252 260 ARG A N 1
ATOM 1883 C CA . ARG A 1 260 ? -4.31309 36.95634 32.40610 1.000 34.33155 260 ARG A CA 1
ATOM 1884 C C . ARG A 1 260 ? -5.16731 38.18362 32.10811 1.000 32.04377 260 ARG A C 1
ATOM 1885 O O . ARG A 1 260 ? -5.53103 38.45419 30.96023 1.000 31.50880 260 ARG A O 1
ATOM 1893 N N . ASN A 1 261 ? -5.47866 38.93590 33.16029 1.000 29.01262 261 ASN A N 1
ATOM 1894 C CA . ASN A 1 261 ? -6.06526 40.25929 32.98162 1.000 36.07513 261 ASN A CA 1
ATOM 1895 C C . ASN A 1 261 ? -5.12161 41.15608 32.19145 1.000 35.14385 261 ASN A C 1
ATOM 1896 O O . ASN A 1 261 ? -3.89924 41.06256 32.32317 1.000 35.97023 261 ASN A O 1
ATOM 1901 N N . SER A 1 262 ? -5.68717 42.02411 31.35602 1.000 39.46970 262 SER A N 1
ATOM 1902 C CA . SER A 1 262 ? -4.85832 43.01627 30.67880 1.000 41.63933 262 SER A CA 1
ATOM 1903 C C . SER A 1 262 ? -4.15849 43.90120 31.70939 1.000 42.14538 262 SER A C 1
ATOM 1904 O O . SER A 1 262 ? -4.71749 44.22111 32.76114 1.000 39.42752 262 SER A O 1
ATOM 1907 N N . ALA A 1 263 ? -2.92816 44.28691 31.41152 1.000 45.71632 263 ALA A N 1
ATOM 1908 C CA . ALA A 1 263 ? -2.14438 45.03929 32.37600 1.000 52.09519 263 ALA A CA 1
ATOM 1909 C C . ALA A 1 263 ? -1.39902 46.15148 31.65291 1.000 53.68511 263 ALA A C 1
ATOM 1910 O O . ALA A 1 263 ? -1.32244 46.12643 30.41052 1.000 48.13923 263 ALA A O 1
ATOM 1912 N N . PRO A 1 264 ? -0.84999 47.17009 32.38595 1.000 56.14508 264 PRO A N 1
ATOM 1913 C CA . PRO A 1 264 ? 0.09571 48.08374 31.72796 1.000 51.92920 264 PRO A CA 1
ATOM 1914 C C . PRO A 1 264 ? 1.14569 47.32894 30.91494 1.000 48.01030 264 PRO A C 1
ATOM 1915 O O . PRO A 1 264 ? 1.86871 46.49629 31.46985 1.000 47.82473 264 PRO A O 1
ATOM 1919 N N . GLY A 1 265 ? 1.18985 47.54952 29.60487 1.000 43.96012 265 GLY A N 1
ATOM 1920 C CA . GLY A 1 265 ? 2.11523 46.86646 28.74882 1.000 43.74391 265 GLY A CA 1
ATOM 1921 C C . GLY A 1 265 ? 1.73224 45.45735 28.33353 1.000 51.67329 265 GLY A C 1
ATOM 1922 O O . GLY A 1 265 ? 2.50388 44.81205 27.60679 1.000 56.23075 265 GLY A O 1
ATOM 1923 N N . LEU A 1 266 ? 0.58018 44.95084 28.77118 1.000 50.16595 266 LEU A N 1
ATOM 1924 C CA . LEU A 1 266 ? 0.06816 43.62914 28.39694 1.000 41.45097 266 LEU A CA 1
ATOM 1925 C C . LEU A 1 266 ? -1.40872 43.79396 28.03311 1.000 38.14505 266 LEU A C 1
ATOM 1926 O O . LEU A 1 266 ? -2.29756 43.63537 28.87522 1.000 43.28039 266 LEU A O 1
ATOM 1931 N N . ASP A 1 267 ? -1.67405 44.14892 26.78095 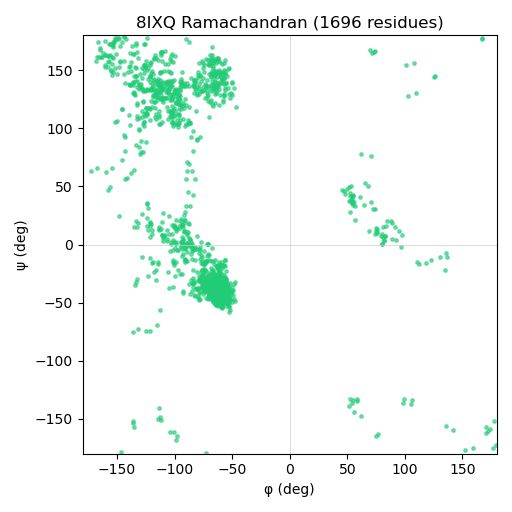1.000 33.96955 267 ASP A N 1
ATOM 1932 C CA . ASP A 1 267 ? -3.03856 44.28991 26.28839 1.000 30.07089 267 ASP A CA 1
ATOM 1933 C C . ASP A 1 267 ? -3.45016 42.95110 25.68069 1.000 34.93787 267 ASP A C 1
ATOM 1934 O O . ASP A 1 267 ? -2.92673 42.54981 24.63449 1.000 34.47099 267 ASP A O 1
ATOM 1939 N N . LYS A 1 268 ? -4.34145 42.23157 26.36935 1.000 31.77795 268 LYS A N 1
ATOM 1940 C CA . LYS A 1 268 ? -4.86521 40.96481 25.86505 1.000 31.64642 268 LYS A CA 1
ATOM 1941 C C . LYS A 1 268 ? -6.00995 41.16281 24.87589 1.000 29.36827 268 LYS A C 1
ATOM 1942 O O . LYS A 1 268 ? -6.37872 40.21230 24.17428 1.000 25.17490 268 LYS A O 1
ATOM 1948 N N . GLY A 1 269 ? -6.57235 42.36803 24.80079 1.000 27.05117 269 GLY A N 1
ATOM 1949 C CA . GLY A 1 269 ? -7.57168 42.66601 23.79851 1.000 28.81999 269 GLY A CA 1
ATOM 1950 C C . GLY A 1 269 ? -8.97509 42.21000 24.12211 1.000 27.08084 269 GLY A C 1
ATOM 1951 O O . GLY A 1 269 ? -9.81705 42.16847 23.21619 1.000 25.03658 269 GLY A O 1
ATOM 1952 N N . TYR A 1 270 ? -9.26355 41.86674 25.38264 1.000 23.93908 270 TYR A N 1
ATOM 1953 C CA . TYR A 1 270 ? -10.63126 41.48533 25.73199 1.000 26.56387 270 TYR A CA 1
ATOM 1954 C C . TYR A 1 270 ? -11.61946 42.57778 25.35718 1.000 29.32554 270 TYR A C 1
ATOM 1955 O O . TYR A 1 270 ? -12.73476 42.28522 24.90941 1.000 26.48920 270 TYR A O 1
ATOM 1964 N N . HIS A 1 271 ? -11.22237 43.84653 25.53043 1.000 29.90581 271 HIS A N 1
ATOM 1965 C CA . HIS A 1 271 ? -12.09723 44.96919 25.20050 1.000 26.70195 271 HIS A CA 1
ATOM 1966 C C . HIS A 1 271 ? -12.45303 44.99428 23.71957 1.000 30.35273 271 HIS A C 1
ATOM 1967 O O . HIS A 1 271 ? -13.53514 45.46642 23.35209 1.000 30.42162 271 HIS A O 1
ATOM 1974 N N . LEU A 1 272 ? -11.57001 44.48293 22.85711 1.000 25.93173 272 LEU A N 1
ATOM 1975 C CA . LEU A 1 272 ? -11.85233 44.48407 21.42185 1.000 29.12441 272 LEU A CA 1
ATOM 1976 C C . LEU A 1 272 ? -13.02466 43.57116 21.08342 1.000 31.47183 272 LEU A C 1
ATOM 1977 O O . LEU A 1 272 ? -13.81008 43.86540 20.17088 1.000 25.07479 272 LEU A O 1
ATOM 1982 N N . LEU A 1 273 ? -13.14261 42.44100 21.78568 1.000 28.92593 273 LEU A N 1
ATOM 1983 C CA . LEU A 1 273 ? -14.28534 41.56184 21.55869 1.000 27.99444 273 LEU A CA 1
ATOM 1984 C C . LEU A 1 273 ? -15.56753 42.20292 22.07321 1.000 25.95423 273 LEU A C 1
ATOM 1985 O O . LEU A 1 273 ? -16.60092 42.16574 21.39419 1.000 27.45365 273 LEU A O 1
ATOM 1990 N N . LEU A 1 274 ? -15.51675 42.79031 23.27419 1.000 22.81185 274 LEU A N 1
ATOM 1991 C CA . LEU A 1 274 ? -16.69060 43.46245 23.82734 1.000 29.61801 274 LEU A CA 1
ATOM 1992 C C . LEU A 1 274 ? -17.14994 44.59278 22.91715 1.000 30.66494 274 LEU A C 1
ATOM 1993 O O . LEU A 1 274 ? -18.34883 44.75899 22.67870 1.000 31.34680 274 LEU A O 1
ATOM 1998 N N . GLU A 1 275 ? -16.20526 45.37461 22.39418 1.000 30.43934 275 GLU A N 1
ATOM 1999 C CA . GLU A 1 275 ? -16.55213 46.43719 21.45926 1.000 36.71760 275 GLU A CA 1
ATOM 2000 C C . GLU A 1 275 ? -17.19472 45.86845 20.19883 1.000 33.43750 275 GLU A C 1
ATOM 2001 O O . GLU A 1 275 ? -18.23091 46.36377 19.73790 1.000 29.22496 275 GLU A O 1
ATOM 2007 N N . ALA A 1 276 ? -16.59818 44.81292 19.63208 1.000 30.08926 276 ALA A N 1
ATOM 2008 C CA . ALA A 1 276 ? -17.13101 44.23101 18.40271 1.000 27.68203 276 ALA A CA 1
ATOM 2009 C C . ALA A 1 276 ? -18.48655 43.56966 18.62994 1.000 28.60981 276 ALA A C 1
ATOM 2010 O O . ALA A 1 276 ? -19.33204 43.55133 17.72230 1.000 26.64032 276 ALA A O 1
ATOM 2012 N N . ALA A 1 277 ? -18.71337 43.01734 19.82483 1.000 28.14330 277 ALA A N 1
ATOM 2013 C CA . ALA A 1 277 ? -19.98869 42.36154 20.10554 1.000 30.76611 277 ALA A CA 1
ATOM 2014 C C . ALA A 1 277 ? -21.17130 43.32260 19.98429 1.000 28.13492 277 ALA A C 1
ATOM 2015 O O . ALA A 1 277 ? -22.30482 42.87550 19.77898 1.000 26.81849 277 ALA A O 1
ATOM 2017 N N . ARG A 1 278 ? -20.92998 44.63035 20.10710 1.000 32.01900 278 ARG A N 1
ATOM 2018 C CA . ARG A 1 278 ? -21.96544 45.61753 19.81363 1.000 32.11271 278 ARG A CA 1
ATOM 2019 C C . ARG A 1 278 ? -22.58415 45.40313 18.43876 1.000 35.96605 278 ARG A C 1
ATOM 2020 O O . ARG A 1 278 ? -23.77655 45.67149 18.24317 1.000 34.26176 278 ARG A O 1
ATOM 2028 N N . ASP A 1 279 ? -21.79676 44.93172 17.46948 1.000 31.52627 279 ASP A N 1
ATOM 2029 C CA . ASP A 1 279 ? -22.27976 44.73779 16.10480 1.000 34.85288 279 ASP A CA 1
ATOM 2030 C C . ASP A 1 279 ? -22.39380 43.26082 15.73084 1.000 30.17270 279 ASP A C 1
ATOM 2031 O O . ASP A 1 279 ? -22.30064 42.90157 14.55182 1.000 29.92720 279 ASP A O 1
ATOM 2036 N N . LEU A 1 280 ? -22.60390 42.39510 16.72423 1.000 25.66515 280 LEU A N 1
ATOM 2037 C CA . LEU A 1 280 ? -22.68443 40.94742 16.51764 1.000 28.77372 280 LEU A CA 1
ATOM 2038 C C . LEU A 1 280 ? -23.93996 40.43817 17.20750 1.000 29.76386 280 LEU A C 1
ATOM 2039 O O . LEU A 1 280 ? -23.87441 39.86054 18.30133 1.000 28.27116 280 LEU A O 1
ATOM 2044 N N . PRO A 1 281 ? -25.10501 40.63919 16.59241 1.000 30.70713 281 PRO A N 1
ATOM 2045 C CA . PRO A 1 281 ? -26.37569 40.25575 17.23507 1.000 25.87701 281 PRO A CA 1
ATOM 2046 C C . PRO A 1 281 ? -26.47157 38.74690 17.41693 1.000 21.48732 281 PRO A C 1
ATOM 2047 O O . PRO A 1 281 ? -26.42065 37.98757 16.44789 1.000 26.51413 281 PRO A O 1
ATOM 2051 N N . GLY A 1 282 ? -26.63864 38.31552 18.66246 1.000 20.55243 282 GLY A N 1
ATOM 2052 C CA . GLY A 1 282 ? -26.70390 36.90569 18.97924 1.000 27.47717 282 GLY A CA 1
ATOM 2053 C C . GLY A 1 282 ? -25.39369 36.30834 19.45289 1.000 26.05971 282 GLY A C 1
ATOM 2054 O O . GLY A 1 282 ? -25.35774 35.11810 19.77652 1.000 28.74147 282 GLY A O 1
ATOM 2055 N N . VAL A 1 283 ? -24.32116 37.09201 19.48721 1.000 29.50632 283 VAL A N 1
ATOM 2056 C CA . VAL A 1 283 ? -23.02357 36.65549 19.98685 1.000 26.65791 283 VAL A CA 1
ATOM 2057 C C . VAL A 1 283 ? -22.90496 37.07428 21.44361 1.000 28.30468 283 VAL A C 1
ATOM 2058 O O . VAL A 1 283 ? -23.26006 38.20254 21.81611 1.000 27.79763 283 VAL A O 1
ATOM 2062 N N . VAL A 1 284 ? -22.42329 36.15567 22.27349 1.000 23.72014 284 VAL A N 1
ATOM 2063 C CA . VAL A 1 284 ? -22.23006 36.40622 23.69450 1.000 24.20810 284 VAL A CA 1
ATOM 2064 C C . VAL A 1 284 ? -20.75749 36.18817 24.01139 1.000 27.51683 284 VAL A C 1
ATOM 2065 O O . VAL A 1 284 ? -20.29625 35.03712 24.02071 1.000 25.18925 284 VAL A O 1
ATOM 2069 N N . PRO A 1 285 ? -19.98571 37.24802 24.25527 1.000 27.18007 285 PRO A N 1
ATOM 2070 C CA . PRO A 1 285 ? -18.60945 37.06109 24.72435 1.000 22.41340 285 PRO A CA 1
ATOM 2071 C C . PRO A 1 285 ? -18.58484 36.35107 26.06186 1.000 22.95295 285 PRO A C 1
ATOM 2072 O O . PRO A 1 285 ? -19.36323 36.66792 26.96018 1.000 26.98118 285 PRO A O 1
ATOM 2076 N N . VAL A 1 286 ? -17.67663 35.38346 26.19318 1.000 21.06810 286 VAL A N 1
ATOM 2077 C CA . VAL A 1 286 ? -17.41556 34.72182 27.46944 1.000 22.95451 286 VAL A CA 1
ATOM 2078 C C . VAL A 1 286 ? -15.93042 34.87639 27.76192 1.000 24.72517 286 VAL A C 1
ATOM 2079 O O . VAL A 1 286 ? -15.08396 34.31081 27.05521 1.000 19.26869 286 VAL A O 1
ATOM 2083 N N . ILE A 1 287 ? -15.60603 35.64046 28.80058 1.000 24.02910 287 ILE A N 1
ATOM 2084 C CA . ILE A 1 287 ? -14.22811 36.03936 29.06627 1.000 23.35078 287 ILE A CA 1
ATOM 2085 C C . ILE A 1 287 ? -13.85255 35.57754 30.46693 1.000 26.81980 287 ILE A C 1
ATOM 2086 O O . ILE A 1 287 ? -14.46169 36.01587 31.45106 1.000 23.36390 287 ILE A O 1
ATOM 2091 N N . ALA A 1 288 ? -12.85192 34.69321 30.56010 1.000 22.14450 288 ALA A N 1
ATOM 2092 C CA . ALA A 1 288 ? -12.40650 34.13674 31.83962 1.000 25.50024 288 ALA A CA 1
ATOM 2093 C C . ALA A 1 288 ? -11.00240 34.65719 32.13331 1.000 25.53052 288 ALA A C 1
ATOM 2094 O O . ALA A 1 288 ? -10.02119 34.18296 31.55417 1.000 22.51996 288 ALA A O 1
ATOM 2096 N N . THR A 1 289 ? -10.89946 35.62472 33.03927 1.000 26.00457 289 THR A N 1
ATOM 2097 C CA . THR A 1 289 ? -9.60768 36.20236 33.39030 1.000 29.17984 289 THR A CA 1
ATOM 2098 C C . THR A 1 289 ? -9.09249 35.59224 34.69058 1.000 31.75087 289 THR A C 1
ATOM 2099 O O . THR A 1 289 ? -9.83806 34.97080 35.44619 1.000 29.98205 289 THR A O 1
ATOM 2103 N N . ARG A 1 290 ? -7.78852 35.75483 34.92853 1.000 34.32925 290 ARG A N 1
ATOM 2104 C CA . ARG A 1 290 ? -7.18218 35.24533 36.15571 1.000 34.58127 290 ARG A CA 1
ATOM 2105 C C . ARG A 1 290 ? -7.95197 35.71367 37.38165 1.000 37.53135 290 ARG A C 1
ATOM 2106 O O . ARG A 1 290 ? -8.41796 34.90723 38.19237 1.000 39.25507 290 ARG A O 1
ATOM 2114 N N . ARG A 1 291 ? -8.10437 37.02113 37.51943 1.000 36.77384 291 ARG A N 1
ATOM 2115 C CA . ARG A 1 291 ? -8.80377 37.63964 38.62919 1.000 36.49053 291 ARG A CA 1
ATOM 2116 C C . ARG A 1 291 ? -10.00524 38.39999 38.08441 1.000 38.52855 291 ARG A C 1
ATOM 2117 O O . ARG A 1 291 ? -10.07347 38.69288 36.88224 1.000 33.12624 291 ARG A O 1
ATOM 2125 N N . PRO A 1 292 ? -10.99170 38.70376 38.92763 1.000 39.56216 292 PRO A N 1
ATOM 2126 C CA . PRO A 1 292 ? -12.15439 39.46145 38.44453 1.000 37.79204 292 PRO A CA 1
ATOM 2127 C C . PRO A 1 292 ? -11.73402 40.78944 37.82763 1.000 34.38550 292 PRO A C 1
ATOM 2128 O O . PRO A 1 292 ? -10.70962 41.37456 38.18293 1.000 38.48611 292 PRO A O 1
ATOM 2132 N N . ASP A 1 293 ? -12.51787 41.24373 36.85548 1.000 36.16536 293 ASP A N 1
ATOM 2133 C CA . ASP A 1 293 ? -12.16796 42.41952 36.06293 1.000 34.44084 293 ASP A CA 1
ATOM 2134 C C . ASP A 1 293 ? -13.34755 43.37901 36.05430 1.000 40.27900 293 ASP A C 1
ATOM 2135 O O . ASP A 1 293 ? -14.21893 43.31318 35.17135 1.000 35.40425 293 ASP A O 1
ATOM 2140 N N . PRO A 1 294 ? -13.41028 44.28707 37.03225 1.000 46.71498 294 PRO A N 1
ATOM 2141 C CA . PRO A 1 294 ? -14.49555 45.28090 37.04245 1.000 38.56278 294 PRO A CA 1
ATOM 2142 C C . PRO A 1 294 ? -14.49138 46.18387 35.82236 1.000 38.26149 294 PRO A C 1
ATOM 2143 O O . PRO A 1 294 ? -15.56611 46.58640 35.35464 1.000 38.61281 294 PRO A O 1
ATOM 2147 N N . GLY A 1 295 ? -13.31574 46.50422 35.28059 1.000 36.05120 295 GLY A N 1
ATOM 2148 C CA . GLY A 1 295 ? -13.27296 47.31827 34.07654 1.000 35.93402 295 GLY A CA 1
ATOM 2149 C C . GLY A 1 295 ? -14.01903 46.68405 32.91679 1.000 41.98821 295 GLY A C 1
ATOM 2150 O O . GLY A 1 295 ? -14.77144 47.35806 32.20477 1.000 40.09481 295 GLY A O 1
ATOM 2151 N N . LEU A 1 296 ? -13.81958 45.37863 32.70444 1.000 37.47163 296 LEU A N 1
ATOM 2152 C CA . LEU A 1 296 ? -14.52295 44.71265 31.61537 1.000 35.92612 296 LEU A CA 1
ATOM 2153 C C . LEU A 1 296 ? -16.02612 44.70657 31.87323 1.000 31.66987 296 LEU A C 1
ATOM 2154 O O . LEU A 1 296 ? -16.82181 44.88278 30.94445 1.000 33.23969 296 LEU A O 1
ATOM 2159 N N . ARG A 1 297 ? -16.43258 44.54736 33.13587 1.000 35.17074 297 ARG A N 1
ATOM 2160 C CA . ARG A 1 297 ? -17.85277 44.62617 33.47032 1.000 36.65818 297 ARG A CA 1
ATOM 2161 C C . ARG A 1 297 ? -18.42146 45.99814 33.12026 1.000 34.91407 297 ARG A C 1
ATOM 2162 O O . ARG A 1 297 ? -19.48788 46.10428 32.50480 1.000 37.26772 297 ARG A O 1
ATOM 2170 N N . ARG A 1 298 ? -17.71371 47.06315 33.48594 1.000 37.51976 298 ARG A N 1
ATOM 2171 C CA . ARG A 1 298 ? -18.20964 48.39577 33.16990 1.000 39.30926 298 ARG A CA 1
ATOM 2172 C C . ARG A 1 298 ? -18.26639 48.61443 31.66480 1.000 37.44530 298 ARG A C 1
ATOM 2173 O O . ARG A 1 298 ? -19.20946 49.23148 31.15625 1.000 40.06119 298 ARG A O 1
ATOM 2181 N N . LEU A 1 299 ? -17.28197 48.08885 30.93073 1.000 35.71423 299 LEU A N 1
ATOM 2182 C CA . LEU A 1 299 ? -17.28155 48.24105 29.47906 1.000 33.42335 299 LEU A CA 1
ATOM 2183 C C . LEU A 1 299 ? -18.48189 47.54208 28.84605 1.000 35.83299 299 LEU A C 1
ATOM 2184 O O . LEU A 1 299 ? -19.15094 48.10339 27.96962 1.000 36.57395 299 LEU A O 1
ATOM 2189 N N . ALA A 1 300 ? -18.76124 46.30475 29.27125 1.000 32.71417 300 ALA A N 1
ATOM 2190 C CA . ALA A 1 300 ? -19.90913 45.57591 28.73919 1.000 34.99248 300 ALA A CA 1
ATOM 2191 C C . ALA A 1 300 ? -21.21741 46.28480 29.07486 1.000 35.05550 300 ALA A C 1
ATOM 2192 O O . ALA A 1 300 ? -22.11138 46.38847 28.22661 1.000 35.22509 300 ALA A O 1
ATOM 2194 N N . ASP A 1 301 ? -21.34873 46.77774 30.30931 1.000 34.17523 301 ASP A N 1
ATOM 2195 C CA . ASP A 1 301 ? -22.56964 47.48298 30.69380 1.000 39.48794 301 ASP A CA 1
ATOM 2196 C C . ASP A 1 301 ? -22.74816 48.75322 29.87020 1.000 40.31569 301 ASP A C 1
ATOM 2197 O O . ASP A 1 301 ? -23.85058 49.04301 29.39536 1.000 42.52073 301 ASP A O 1
ATOM 2202 N N . ARG A 1 302 ? -21.66451 49.50968 29.67237 1.000 39.78079 302 ARG A N 1
ATOM 2203 C CA . ARG A 1 302 ? -21.72708 50.72554 28.86430 1.000 44.95124 302 ARG A CA 1
ATOM 2204 C C . ARG A 1 302 ? -22.20212 50.43500 27.44293 1.000 44.72524 302 ARG A C 1
ATOM 2205 O O . ARG A 1 302 ? -23.02174 51.17753 26.88971 1.000 49.12978 302 ARG A O 1
ATOM 2213 N N . TYR A 1 303 ? -21.70095 49.36855 26.83170 1.000 41.40483 303 TYR A N 1
ATOM 2214 C CA . TYR A 1 303 ? -22.09304 49.02261 25.47131 1.000 43.24229 303 TYR A CA 1
ATOM 2215 C C . TYR A 1 303 ? -23.37613 48.19549 25.41045 1.000 41.05048 303 TYR A C 1
ATOM 2216 O O . TYR A 1 303 ? -23.79247 47.81404 24.31090 1.000 40.21506 303 TYR A O 1
ATOM 2225 N N . ALA A 1 304 ? -23.99479 47.89446 26.55620 1.000 36.59076 304 ALA A N 1
ATOM 2226 C CA . ALA A 1 304 ? -25.15301 46.99426 26.62199 1.000 39.85214 304 ALA A CA 1
ATOM 2227 C C . ALA A 1 304 ? -24.84855 45.64780 25.96243 1.000 37.57412 304 ALA A C 1
ATOM 2228 O O . ALA A 1 304 ? -25.69628 45.03710 25.30749 1.000 40.45744 304 ALA A O 1
ATOM 2230 N N . VAL A 1 305 ? -23.62647 45.17299 26.13894 1.000 36.77583 305 VAL A N 1
ATOM 2231 C CA . VAL A 1 305 ? -23.19446 43.88741 25.59875 1.000 37.07078 305 VAL A CA 1
ATOM 2232 C C . VAL A 1 305 ? -23.34853 42.83722 26.69152 1.000 28.81278 305 VAL A C 1
ATOM 2233 O O . VAL A 1 305 ? -22.80420 43.02313 27.78778 1.000 30.55637 305 VAL A O 1
ATOM 2237 N N . PRO A 1 306 ? -24.07007 41.73954 26.44057 1.000 32.43208 306 PRO A N 1
ATOM 2238 C CA . PRO A 1 306 ? -24.38328 40.74908 27.49198 1.000 38.13936 306 PRO A CA 1
ATOM 2239 C C . PRO A 1 306 ? -23.27811 39.71520 27.69681 1.000 36.86371 306 PRO A C 1
ATOM 2240 O O . PRO A 1 306 ? -23.46812 38.50957 27.50129 1.000 41.96085 306 PRO A O 1
ATOM 2244 N N . ALA A 1 307 ? -22.10709 40.17504 28.11233 1.000 32.62618 307 ALA A N 1
ATOM 2245 C CA . ALA A 1 307 ? -20.98363 39.26395 28.25796 1.000 33.81740 307 ALA A CA 1
ATOM 2246 C C . ALA A 1 307 ? -21.08283 38.47473 29.55823 1.000 33.22852 307 ALA A C 1
ATOM 2247 O O . ALA A 1 307 ? -21.60450 38.95757 30.56863 1.000 33.50145 307 ALA A O 1
ATOM 2249 N N . VAL A 1 308 ? -20.58012 37.24473 29.52220 1.000 25.44224 308 VAL A N 1
ATOM 2250 C CA . VAL A 1 308 ? -20.34096 36.46117 30.72813 1.000 28.81792 308 VAL A CA 1
ATOM 2251 C C . VAL A 1 308 ? -18.88079 36.65022 31.10046 1.000 28.35104 308 VAL A C 1
ATOM 2252 O O . VAL A 1 308 ? -17.98702 36.34578 30.30186 1.000 29.25445 308 VAL A O 1
ATOM 2256 N N . LEU A 1 309 ? -18.63180 37.15938 32.30307 1.000 29.12372 309 LEU A N 1
ATOM 2257 C CA . LEU A 1 309 ? -17.28292 37.48979 32.75022 1.000 27.57263 309 LEU A CA 1
ATOM 2258 C C . LEU A 1 309 ? -16.96180 36.60919 33.94570 1.000 31.77490 309 LEU A C 1
ATOM 2259 O O . LEU A 1 309 ? -17.53863 36.77487 35.02476 1.000 31.78066 309 LEU A O 1
ATOM 2264 N N . LEU A 1 310 ? -16.06110 35.66409 33.74038 1.000 27.89619 310 LEU A N 1
ATOM 2265 C CA . LEU A 1 310 ? -15.66166 34.69316 34.74315 1.000 30.11568 310 LEU A CA 1
ATOM 2266 C C . LEU A 1 310 ? -14.25666 35.01058 35.21912 1.000 28.01882 310 LEU A C 1
ATOM 2267 O O . LEU A 1 310 ? -13.52953 35.79560 34.60611 1.000 33.02016 310 LEU A O 1
ATOM 2272 N N . ASP A 1 311 ? -13.87179 34.38182 36.32219 1.000 29.05464 311 ASP A N 1
ATOM 2273 C CA . ASP A 1 311 ? -12.50201 34.50319 36.79021 1.000 35.07503 311 ASP A CA 1
ATOM 2274 C C . ASP A 1 311 ? -12.09285 33.20853 37.46676 1.000 33.47096 311 ASP A C 1
ATOM 2275 O O . ASP A 1 311 ? -12.93565 32.42287 37.91702 1.000 32.85036 311 ASP A O 1
ATOM 2280 N N . ASP A 1 312 ? -10.77639 32.99185 37.50418 1.000 34.18232 312 ASP A N 1
ATOM 2281 C CA . ASP A 1 312 ? -10.17162 31.85200 38.19137 1.000 36.01128 312 ASP A CA 1
ATOM 2282 C C . ASP A 1 312 ? -10.80041 30.52391 37.76634 1.000 33.67047 312 ASP A C 1
ATOM 2283 O O . ASP A 1 312 ? -11.04758 29.63771 38.58674 1.000 30.13854 312 ASP A O 1
ATOM 2288 N N . GLN A 1 313 ? -11.04630 30.37624 36.46210 1.000 33.17643 313 GLN A N 1
ATOM 2289 C CA . GLN A 1 313 ? -11.65951 29.15653 35.94379 1.000 33.46129 313 GLN A CA 1
ATOM 2290 C C . GLN A 1 313 ? -10.60378 28.07511 35.70417 1.000 31.54685 313 GLN A C 1
ATOM 2291 O O . GLN A 1 313 ? -9.52786 28.36255 35.17133 1.000 30.59883 313 GLN A O 1
ATOM 2297 N N . PRO A 1 314 ? -10.88826 26.83254 36.08347 1.000 27.57596 314 PRO A N 1
ATOM 2298 C CA . PRO A 1 314 ? -9.96093 25.73349 35.79839 1.000 31.97213 314 PRO A CA 1
ATOM 2299 C C . PRO A 1 314 ? -10.07597 25.27768 34.35207 1.000 28.66401 314 PRO A C 1
ATOM 2300 O O . PRO A 1 314 ? -11.10338 25.44419 33.69561 1.000 26.09577 314 PRO A O 1
ATOM 2304 N N . PHE A 1 315 ? -8.99395 24.67725 33.85823 1.000 30.41871 315 PHE A N 1
ATOM 2305 C CA . PHE A 1 315 ? -8.97310 24.31404 32.44678 1.000 25.71304 315 PHE A CA 1
ATOM 2306 C C . PHE A 1 315 ? -10.04981 23.28335 32.10313 1.000 24.67543 315 PHE A C 1
ATOM 2307 O O . PHE A 1 315 ? -10.56349 23.28463 30.97737 1.000 23.54798 315 PHE A O 1
ATOM 2315 N N . THR A 1 316 ? -10.40270 22.39820 33.04378 1.000 24.58491 316 THR A N 1
ATOM 2316 C CA . THR A 1 316 ? -11.52526 21.49090 32.81487 1.000 28.93631 316 THR A CA 1
ATOM 2317 C C . THR A 1 316 ? -12.74263 22.25414 32.32241 1.000 27.13711 316 THR A C 1
ATOM 2318 O O . THR A 1 316 ? -13.46626 21.78559 31.43505 1.000 25.12946 316 THR A O 1
ATOM 2322 N N . HIS A 1 317 ? -12.97119 23.44777 32.87577 1.000 25.68175 317 HIS A N 1
ATOM 2323 C CA . HIS A 1 317 ? -14.17512 24.20058 32.54456 1.000 27.20880 317 HIS A CA 1
ATOM 2324 C C . HIS A 1 317 ? -14.00169 25.01348 31.26514 1.000 25.87691 317 HIS A C 1
ATOM 2325 O O . HIS A 1 317 ? -14.95284 25.16486 30.48901 1.000 25.37976 317 HIS A O 1
ATOM 2332 N N . LEU A 1 318 ? -12.80408 25.55513 31.03561 1.000 25.39658 318 LEU A N 1
ATOM 2333 C CA . LEU A 1 318 ? -12.52184 26.19840 29.75549 1.000 23.03898 318 LEU A CA 1
ATOM 2334 C C . LEU A 1 318 ? -12.63455 25.21036 28.60854 1.000 20.35022 318 LEU A C 1
ATOM 2335 O O . LEU A 1 318 ? -13.19907 25.53117 27.55689 1.000 22.36718 318 LEU A O 1
ATOM 2340 N N . SER A 1 319 ? -12.08458 24.00598 28.78519 1.000 22.78522 319 SER A N 1
ATOM 2341 C CA . SER A 1 319 ? -12.16360 23.00117 27.73193 1.000 23.29683 319 SER A CA 1
ATOM 2342 C C . SER A 1 319 ? -13.61311 22.66224 27.40623 1.000 21.26320 319 SER A C 1
ATOM 2343 O O . SER A 1 319 ? -13.97966 22.54263 26.23124 1.000 18.28066 319 SER A O 1
ATOM 2346 N N . ALA A 1 320 ? -14.45231 22.50794 28.43595 1.000 21.37764 320 ALA A N 1
ATOM 2347 C CA . ALA A 1 320 ? -15.86843 22.23158 28.20626 1.000 22.58238 320 ALA A CA 1
ATOM 2348 C C . ALA A 1 320 ? -16.51484 23.35584 27.40648 1.000 20.63570 320 ALA A C 1
ATOM 2349 O O . ALA A 1 320 ? -17.21645 23.10777 26.41735 1.000 20.08408 320 ALA A O 1
ATOM 2351 N N . LEU A 1 321 ? -16.27116 24.60326 27.82296 1.000 17.12967 321 LEU A N 1
ATOM 2352 C CA . LEU A 1 321 ? -16.74214 25.77231 27.08966 1.000 16.85650 321 LEU A CA 1
ATOM 2353 C C . LEU A 1 321 ? -16.29192 25.73760 25.63716 1.000 20.78814 321 LEU A C 1
ATOM 2354 O O . LEU A 1 321 ? -17.08169 25.98713 24.71576 1.000 21.58917 321 LEU A O 1
ATOM 2359 N N . LEU A 1 322 ? -14.99996 25.47429 25.41812 1.000 19.55811 322 LEU A N 1
ATOM 2360 C CA . LEU A 1 322 ? -14.46134 25.48490 24.06441 1.000 16.84513 322 LEU A CA 1
ATOM 2361 C C . LEU A 1 322 ? -15.07802 24.39008 23.20136 1.000 21.06943 322 LEU A C 1
ATOM 2362 O O . LEU A 1 322 ? -15.13638 24.52966 21.97129 1.000 18.55978 322 LEU A O 1
ATOM 2367 N N . GLN A 1 323 ? -15.51885 23.29050 23.81828 1.000 16.23738 323 GLN A N 1
ATOM 2368 C CA . GLN A 1 323 ?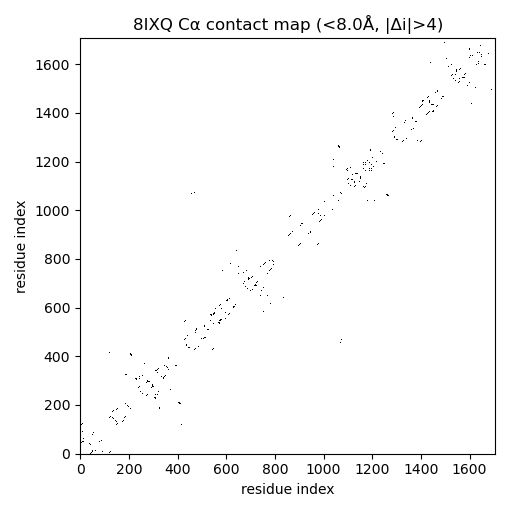 -16.05556 22.15595 23.07368 1.000 20.13369 323 GLN A CA 1
ATOM 2369 C C . GLN A 1 323 ? -17.55541 22.24756 22.86334 1.000 19.75189 323 GLN A C 1
ATOM 2370 O O . GLN A 1 323 ? -18.09494 21.49193 22.05177 1.000 16.97823 323 GLN A O 1
ATOM 2376 N N . SER A 1 324 ? -18.23221 23.14631 23.57036 1.000 23.08091 324 SER A N 1
ATOM 2377 C CA . SER A 1 324 ? -19.68421 23.17559 23.52552 1.000 20.89441 324 SER A CA 1
ATOM 2378 C C . SER A 1 324 ? -20.14468 23.50040 22.11169 1.000 23.25300 324 SER A C 1
ATOM 2379 O O . SER A 1 324 ? -19.62508 24.44264 21.49715 1.000 24.29994 324 SER A O 1
ATOM 2382 N N . PRO A 1 325 ? -21.09318 22.74409 21.55573 1.000 23.37361 325 PRO A N 1
ATOM 2383 C CA . PRO A 1 325 ? -21.67642 23.13585 20.26796 1.000 24.07469 325 PRO A CA 1
ATOM 2384 C C . PRO A 1 325 ? -22.24596 24.54590 20.27370 1.000 21.33115 325 PRO A C 1
ATOM 2385 O O . PRO A 1 325 ? -22.36354 25.15073 19.20459 1.000 21.97063 325 PRO A O 1
ATOM 2389 N N . ARG A 1 326 ? -22.59291 25.09363 21.43912 1.000 21.54660 326 ARG A N 1
ATOM 2390 C CA . ARG A 1 326 ? -23.04215 26.48110 21.50072 1.000 25.59091 326 ARG A CA 1
ATOM 2391 C C . ARG A 1 326 ? -21.91347 27.48166 21.28496 1.000 26.06851 326 ARG A C 1
ATOM 2392 O O . ARG A 1 326 ? -22.19567 28.67684 21.14648 1.000 24.38706 326 ARG A O 1
ATOM 2400 N N . THR A 1 327 ? -20.65454 27.04015 21.27277 1.000 22.36776 327 THR A N 1
ATOM 2401 C CA . THR A 1 327 ? -19.52693 27.95809 21.21634 1.000 22.29157 327 THR A CA 1
ATOM 2402 C C . THR A 1 327 ? -19.10894 28.18631 19.77316 1.000 23.06873 327 THR A C 1
ATOM 2403 O O . THR A 1 327 ? -18.75031 27.24515 19.05483 1.000 25.57533 327 THR A O 1
ATOM 2407 N N . LEU A 1 328 ? -19.13019 29.44374 19.36342 1.000 23.13656 328 LEU A N 1
ATOM 2408 C CA . LEU A 1 328 ? -18.78448 29.77913 17.99308 1.000 23.16806 328 LEU A CA 1
ATOM 2409 C C . LEU A 1 328 ? -17.27638 29.86295 17.79806 1.000 22.24817 328 LEU A C 1
ATOM 2410 O O . LEU A 1 328 ? -16.74468 29.34167 16.80954 1.000 23.24073 328 LEU A O 1
ATOM 2415 N N . ALA A 1 329 ? -16.56636 30.50748 18.71823 1.000 21.00276 329 ALA A N 1
ATOM 2416 C CA . ALA A 1 329 ? -15.15116 30.72242 18.48085 1.000 22.35592 329 ALA A CA 1
ATOM 2417 C C . ALA A 1 329 ? -14.42935 30.94720 19.79934 1.000 23.23207 329 ALA A C 1
ATOM 2418 O O . ALA A 1 329 ? -15.04899 31.20566 20.83810 1.000 18.90554 329 ALA A O 1
ATOM 2420 N N . ALA A 1 330 ? -13.10761 30.77666 19.74048 1.000 17.59119 330 ALA A N 1
ATOM 2421 C CA . ALA A 1 330 ? -12.17401 31.21909 20.76953 1.000 18.25255 330 ALA A CA 1
ATOM 2422 C C . ALA A 1 330 ? -11.31668 32.32171 20.16097 1.000 17.93991 330 ALA A C 1
ATOM 2423 O O . ALA A 1 330 ? -10.81925 32.17006 19.04093 1.000 20.97435 330 ALA A O 1
ATOM 2425 N N . ALA A 1 331 ? -11.17823 33.43706 20.86849 1.000 19.70868 331 ALA A N 1
ATOM 2426 C CA . ALA A 1 331 ? -10.47838 34.60646 20.34761 1.000 22.87051 331 ALA A CA 1
ATOM 2427 C C . ALA A 1 331 ? -9.19502 34.87321 21.12602 1.000 20.80900 331 ALA A C 1
ATOM 2428 O O . ALA A 1 331 ? -9.17227 34.81424 22.36225 1.000 22.47189 331 ALA A O 1
ATOM 2430 N N . PHE A 1 332 ? -8.13248 35.18527 20.39110 1.000 22.10731 332 PHE A N 1
ATOM 2431 C CA . PHE A 1 332 ? -6.85342 35.59686 20.96201 1.000 18.91479 332 PHE A CA 1
ATOM 2432 C C . PHE A 1 332 ? -6.47844 36.90978 20.27764 1.000 22.30324 332 PHE A C 1
ATOM 2433 O O . PHE A 1 332 ? -6.05388 36.92756 19.11519 1.000 21.29060 332 PHE A O 1
ATOM 2441 N N . LEU A 1 333 ? -6.66402 38.00887 21.00996 1.000 25.22006 333 LEU A N 1
ATOM 2442 C CA . LEU A 1 333 ? -6.71387 39.35403 20.44698 1.000 26.18126 333 LEU A CA 1
ATOM 2443 C C . LEU A 1 333 ? -5.64866 40.26786 21.04372 1.000 30.63325 333 LEU A C 1
ATOM 2444 O O . LEU A 1 333 ? -5.76247 41.49633 20.95028 1.000 32.33845 333 LEU A O 1
ATOM 2449 N N . GLY A 1 334 ? -4.61000 39.69559 21.64987 1.000 24.46937 334 GLY A N 1
ATOM 2450 C CA . GLY A 1 334 ? -3.65734 40.46852 22.41340 1.000 27.84714 334 GLY A CA 1
ATOM 2451 C C . GLY A 1 334 ? -2.47895 40.96782 21.59017 1.000 33.01870 334 GLY A C 1
ATOM 2452 O O . GLY A 1 334 ? -2.33967 40.70105 20.39606 1.000 25.31937 334 GLY A O 1
ATOM 2453 N N . GLU A 1 335 ? -1.62689 41.73689 22.26268 1.000 33.63628 335 GLU A N 1
ATOM 2454 C CA . GLU A 1 335 ? -0.38612 42.20406 21.67367 1.000 34.68669 335 GLU A CA 1
ATOM 2455 C C . GLU A 1 335 ? 0.54531 41.02620 21.44665 1.000 31.16344 335 GLU A C 1
ATOM 2456 O O . GLU A 1 335 ? 0.30791 39.91450 21.92616 1.000 29.58930 335 GLU A O 1
ATOM 2462 N N . ALA A 1 336 ? 1.62908 41.29563 20.72410 1.000 28.15333 336 ALA A N 1
ATOM 2463 C CA . ALA A 1 336 ? 2.60291 40.26384 20.38976 1.000 31.40486 336 ALA A CA 1
ATOM 2464 C C . ALA A 1 336 ? 3.07101 39.52697 21.63357 1.000 29.92677 336 ALA A C 1
ATOM 2465 O O . ALA A 1 336 ? 3.44221 40.13877 22.63938 1.000 31.79102 336 ALA A O 1
ATOM 2467 N N . GLU A 1 337 ? 3.01216 38.20552 21.56631 1.000 31.34445 337 GLU A N 1
ATOM 2468 C CA . GLU A 1 337 ? 3.68637 37.31836 22.49239 1.000 25.66568 337 GLU A CA 1
ATOM 2469 C C . GLU A 1 337 ? 4.45120 36.29376 21.66850 1.000 25.60811 337 GLU A C 1
ATOM 2470 O O . GLU A 1 337 ? 4.02381 35.93718 20.56538 1.000 21.73384 337 GLU A O 1
ATOM 2476 N N . PRO A 1 338 ? 5.60096 35.84675 22.14604 1.000 24.16401 338 PRO A N 1
ATOM 2477 C CA . PRO A 1 338 ? 6.49193 35.06327 21.28185 1.000 23.47947 338 PRO A CA 1
ATOM 2478 C C . PRO A 1 338 ? 6.05710 33.61721 21.07463 1.000 24.95580 338 PRO A C 1
ATOM 2479 O O . PRO A 1 338 ? 6.41010 33.00077 20.05921 1.000 19.74519 338 PRO A O 1
ATOM 2483 N N . GLY A 1 339 ? 5.32370 33.05832 22.03888 1.000 19.44445 339 GLY A N 1
ATOM 2484 C CA . GLY A 1 339 ? 5.08432 31.62456 22.07188 1.000 18.64771 339 GLY A CA 1
ATOM 2485 C C . GLY A 1 339 ? 3.85811 31.21013 22.86139 1.000 21.46482 339 GLY A C 1
ATOM 2486 O O . GLY A 1 339 ? 3.92076 30.28564 23.67433 1.000 24.80271 339 GLY A O 1
ATOM 2487 N N . ALA A 1 340 ? 2.73051 31.87253 22.64262 1.000 21.19373 340 ALA A N 1
ATOM 2488 C CA . ALA A 1 340 ? 1.52220 31.50269 23.37152 1.000 24.50228 340 ALA A CA 1
ATOM 2489 C C . ALA A 1 340 ? 1.03556 30.12330 22.92419 1.000 22.75088 340 ALA A C 1
ATOM 2490 O O . ALA A 1 340 ? 0.96154 29.85140 21.72389 1.000 17.17146 340 ALA A O 1
ATOM 2492 N N . VAL A 1 341 ? 0.72170 29.24054 23.88429 1.000 20.78551 341 VAL A N 1
ATOM 2493 C CA . VAL A 1 341 ? 0.17098 27.92268 23.55343 1.000 20.80135 341 VAL A CA 1
ATOM 2494 C C . VAL A 1 341 ? -1.34150 27.84632 23.74780 1.000 22.69407 341 VAL A C 1
ATOM 2495 O O . VAL A 1 341 ? -1.96573 26.89026 23.26180 1.000 19.25597 341 VAL A O 1
ATOM 2499 N N . SER A 1 342 ? -1.94450 28.80511 24.44753 1.000 19.39850 342 SER A N 1
ATOM 2500 C CA . SER A 1 342 ? -3.39961 28.85307 24.58411 1.000 21.61714 342 SER A CA 1
ATOM 2501 C C . SER A 1 342 ? -4.15401 28.68121 23.26931 1.000 18.07601 342 SER A C 1
ATOM 2502 O O . SER A 1 342 ? -5.08622 27.86476 23.22945 1.000 17.94879 342 SER A O 1
ATOM 2505 N N . PRO A 1 343 ? -3.82666 29.38063 22.17734 1.000 19.99369 343 PRO A N 1
ATOM 2506 C CA . PRO A 1 343 ? -4.52556 29.07747 20.91112 1.000 15.05390 343 PRO A CA 1
ATOM 2507 C C . PRO A 1 343 ? -4.29008 27.65454 20.40722 1.000 18.54408 343 PRO A C 1
ATOM 2508 O O . PRO A 1 343 ? -5.19503 27.08128 19.78472 1.000 17.45881 343 PRO A O 1
ATOM 2512 N N . MET A 1 344 ? -3.12829 27.04264 20.67442 1.000 14.71625 344 MET A N 1
ATOM 2513 C CA . MET A 1 344 ? -2.96288 25.63701 20.29367 1.000 18.94344 344 MET A CA 1
ATOM 2514 C C . MET A 1 344 ? -3.88085 24.73316 21.10821 1.000 15.73109 344 MET A C 1
ATOM 2515 O O . MET A 1 344 ? -4.42708 23.74750 20.58648 1.000 14.95917 344 MET A O 1
ATOM 2520 N N . GLU A 1 345 ? -4.04307 25.03605 22.39568 1.000 14.52626 345 GLU A N 1
ATOM 2521 C CA . GLU A 1 345 ? -4.92807 24.22836 23.22815 1.000 17.02808 345 GLU A CA 1
ATOM 2522 C C . GLU A 1 345 ? -6.36186 24.31790 22.73812 1.000 17.67958 345 GLU A C 1
ATOM 2523 O O . GLU A 1 345 ? -7.09189 23.31859 22.75359 1.000 15.24552 345 GLU A O 1
ATOM 2529 N N . ALA A 1 346 ? -6.77684 25.51041 22.29383 1.000 16.04726 346 ALA A N 1
ATOM 2530 C CA . ALA A 1 346 ? -8.12775 25.69416 21.77051 1.000 17.91351 346 ALA A CA 1
ATOM 2531 C C . ALA A 1 346 ? -8.35070 24.85843 20.51469 1.000 18.57634 346 ALA A C 1
ATOM 2532 O O . ALA A 1 346 ? -9.31888 24.09345 20.43784 1.000 21.84845 346 ALA A O 1
ATOM 2534 N N . MET A 1 347 ? -7.45698 24.97601 19.52208 1.000 17.65857 347 MET A N 1
ATOM 2535 C CA . MET A 1 347 ? -7.60851 24.17532 18.30935 1.000 20.39271 347 MET A CA 1
ATOM 2536 C C . MET A 1 347 ? -7.59988 22.68666 18.60584 1.000 21.28350 347 MET A C 1
ATOM 2537 O O . MET A 1 347 ? -8.23872 21.91364 17.88176 1.000 17.17709 347 MET A O 1
ATOM 2542 N N . TRP A 1 348 ? -6.88688 22.26336 19.65568 1.000 18.47258 348 TRP A N 1
ATOM 2543 C CA . TRP A 1 348 ? -6.77235 20.83426 19.90717 1.000 17.76692 348 TRP A CA 1
ATOM 2544 C C . TRP A 1 348 ? -7.98148 20.29980 20.66410 1.000 18.81374 348 TRP A C 1
ATOM 2545 O O . TRP A 1 348 ? -8.48539 19.22976 20.31992 1.000 20.12314 348 TRP A O 1
ATOM 2556 N N . VAL A 1 349 ? -8.46141 21.00058 21.70031 1.000 15.92468 349 VAL A N 1
ATOM 2557 C CA . VAL A 1 349 ? -9.56428 20.41589 22.45477 1.000 17.47751 349 VAL A CA 1
ATOM 2558 C C . VAL A 1 349 ? -10.86695 20.51649 21.68081 1.000 21.07829 349 VAL A C 1
ATOM 2559 O O . VAL A 1 349 ? -11.79813 19.74998 21.95293 1.000 20.00186 349 VAL A O 1
ATOM 2563 N N . ALA A 1 350 ? -10.95523 21.43052 20.71044 1.000 17.32749 350 ALA A N 1
ATOM 2564 C CA . ALA A 1 350 ? -12.12458 21.55401 19.85635 1.000 18.51491 350 ALA A CA 1
ATOM 2565 C C . ALA A 1 350 ? -12.05606 20.65415 18.62084 1.000 19.99620 350 ALA A C 1
ATOM 2566 O O . ALA A 1 350 ? -12.79667 20.89116 17.65461 1.000 23.07302 350 ALA A O 1
ATOM 2568 N N . ARG A 1 351 ? -11.18100 19.63747 18.61955 1.000 16.20011 351 ARG A N 1
ATOM 2569 C CA . ARG A 1 351 ? -10.99560 18.82212 17.41783 1.000 22.50776 351 ARG A CA 1
ATOM 2570 C C . ARG A 1 351 ? -12.26089 18.08328 16.98727 1.000 21.99889 351 ARG A C 1
ATOM 2571 O O . ARG A 1 351 ? -12.34282 17.65377 15.83087 1.000 23.54293 351 ARG A O 1
ATOM 2579 N N . GLU A 1 352 ? -13.24579 17.91847 17.86794 1.000 20.32643 352 GLU A N 1
ATOM 2580 C CA . GLU A 1 352 ? -14.49185 17.27735 17.45956 1.000 23.21009 352 GLU A CA 1
ATOM 2581 C C . GLU A 1 352 ? -15.71649 18.17988 17.52673 1.000 24.77633 352 GLU A C 1
ATOM 2582 O O . GLU A 1 352 ? -16.68230 17.90765 16.81347 1.000 26.69247 352 GLU A O 1
ATOM 2588 N N . SER A 1 353 ? -15.69973 19.25563 18.31400 1.000 23.78882 353 SER A N 1
ATOM 2589 C CA . SER A 1 353 ? -16.86042 20.13474 18.37322 1.000 20.75692 353 SER A CA 1
ATOM 2590 C C . SER A 1 353 ? -16.46024 21.46556 18.99167 1.000 23.57475 353 SER A C 1
ATOM 2591 O O . SER A 1 353 ? -15.43825 21.57232 19.67554 1.000 22.38664 353 SER A O 1
ATOM 2594 N N . GLY A 1 354 ? -17.29239 22.48283 18.75404 1.000 22.57719 354 GLY A N 1
ATOM 2595 C CA . GLY A 1 354 ? -17.11090 23.75683 19.42877 1.000 17.44993 354 GLY A CA 1
ATOM 2596 C C . GLY A 1 354 ? -16.38593 24.82752 18.63911 1.000 20.61685 354 GLY A C 1
ATOM 2597 O O . GLY A 1 354 ? -16.62385 25.00739 17.43762 1.000 20.46209 354 GLY A O 1
ATOM 2598 N N . ALA A 1 355 ? -15.46811 25.51826 19.32018 1.000 17.18106 355 ALA A N 1
ATOM 2599 C CA . ALA A 1 355 ? -14.84969 26.73953 18.81489 1.000 19.93842 355 ALA A CA 1
ATOM 2600 C C . ALA A 1 355 ? -14.00792 26.51216 17.55794 1.000 18.64241 355 ALA A C 1
ATOM 2601 O O . ALA A 1 355 ? -13.41188 25.45175 17.35547 1.000 18.66059 355 ALA A O 1
ATOM 2603 N N . LEU A 1 356 ? -13.97845 27.53292 16.70378 1.000 21.49914 356 LEU A N 1
ATOM 2604 C CA . LEU A 1 356 ? -12.90764 27.77873 15.74698 1.000 22.62057 356 LEU A CA 1
ATOM 2605 C C . LEU A 1 356 ? -12.13573 28.99506 16.24020 1.000 21.74117 356 LEU A C 1
ATOM 2606 O O . LEU A 1 356 ? -12.66664 29.81682 16.98783 1.000 21.19062 356 LEU A O 1
ATOM 2611 N N . VAL A 1 357 ? -10.87367 29.11364 15.84825 1.000 20.38050 357 VAL A N 1
ATOM 2612 C CA . VAL A 1 357 ? -9.97858 30.07977 16.48493 1.000 20.12895 357 VAL A CA 1
ATOM 2613 C C . VAL A 1 357 ? -9.89093 31.35182 15.64822 1.000 18.16968 357 VAL A C 1
ATOM 2614 O O . VAL A 1 357 ? -9.69376 31.30391 14.42730 1.000 21.20183 357 VAL A O 1
ATOM 2618 N N . ILE A 1 358 ? -10.07088 32.48878 16.30984 1.000 17.47439 358 ILE A N 1
ATOM 2619 C CA . ILE A 1 358 ? -9.81338 33.80951 15.75271 1.000 15.23888 358 ILE A CA 1
ATOM 2620 C C . ILE A 1 358 ? -8.56713 34.35256 16.44099 1.000 21.98661 358 ILE A C 1
ATOM 2621 O O . ILE A 1 358 ? -8.50285 34.39979 17.67683 1.000 19.31929 358 ILE A O 1
ATOM 2626 N N . ALA A 1 359 ? -7.58236 34.75825 15.65209 1.000 18.41023 359 ALA A N 1
ATOM 2627 C CA . ALA A 1 359 ? -6.30031 35.18584 16.18453 1.000 18.76736 359 ALA A CA 1
ATOM 2628 C C . ALA A 1 359 ? -5.89933 36.52568 15.59497 1.000 20.44188 359 ALA A C 1
ATOM 2629 O O . ALA A 1 359 ? -6.03200 36.75856 14.38740 1.000 22.19365 359 ALA A O 1
ATOM 2631 N N . ALA A 1 360 ? -5.41543 37.40520 16.46002 1.000 19.96925 360 ALA A N 1
ATOM 2632 C CA . ALA A 1 360 ? -4.82869 38.64256 15.99197 1.000 21.30934 360 ALA A CA 1
ATOM 2633 C C . ALA A 1 360 ? -3.57666 38.33778 15.17444 1.000 27.28874 360 ALA A C 1
ATOM 2634 O O . ALA A 1 360 ? -2.94408 37.28497 15.32304 1.000 19.52077 360 ALA A O 1
ATOM 2636 N N . ASP A 1 361 ? -3.21671 39.27137 14.29349 1.000 24.56447 361 ASP A N 1
ATOM 2637 C CA . ASP A 1 361 ? -2.01962 39.09455 13.47296 1.000 24.46711 361 ASP A CA 1
ATOM 2638 C C . ASP A 1 361 ? -0.74701 39.52517 14.19252 1.000 25.40364 361 ASP A C 1
ATOM 2639 O O . ASP A 1 361 ? 0.10881 40.18661 13.60369 1.000 27.94022 361 ASP A O 1
ATOM 2644 N N . THR A 1 362 ? -0.59711 39.18375 15.46754 1.000 25.77188 362 THR A N 1
ATOM 2645 C CA . THR A 1 362 ? 0.58609 39.56202 16.22948 1.000 26.93187 362 THR A CA 1
ATOM 2646 C C . THR A 1 362 ? 1.30909 38.32205 16.74190 1.000 23.03800 362 THR A C 1
ATOM 2647 O O . THR A 1 362 ? 0.71768 37.24535 16.87770 1.000 21.57903 362 THR A O 1
ATOM 2651 N N . GLY A 1 363 ? 2.60033 38.49382 17.02030 1.000 25.43158 363 GLY A N 1
ATOM 2652 C CA . GLY A 1 363 ? 3.40323 37.44946 17.63924 1.000 24.46163 363 GLY A CA 1
ATOM 2653 C C . GLY A 1 363 ? 3.34821 36.14842 16.87378 1.000 18.76549 363 GLY A C 1
ATOM 2654 O O . GLY A 1 363 ? 3.41607 36.11872 15.64474 1.000 21.13260 363 GLY A O 1
ATOM 2655 N N . ASN A 1 364 ? 3.20235 35.04914 17.60520 1.000 19.83579 364 ASN A N 1
ATOM 2656 C CA . ASN A 1 364 ? 3.18548 33.74018 16.97152 1.000 20.63033 364 ASN A CA 1
ATOM 2657 C C . ASN A 1 364 ? 1.79091 33.32242 16.52484 1.000 20.47809 364 ASN A C 1
ATOM 2658 O O . ASN A 1 364 ? 1.63693 32.21316 16.00980 1.000 19.17081 364 ASN A O 1
ATOM 2663 N N . LEU A 1 365 ? 0.78369 34.20556 16.64880 1.000 17.59607 365 LEU A N 1
ATOM 2664 C CA . LEU A 1 365 ? -0.59596 33.78054 16.39907 1.000 21.08131 365 LEU A CA 1
ATOM 2665 C C . LEU A 1 365 ? -0.84871 33.44655 14.92990 1.000 21.04988 365 LEU A C 1
ATOM 2666 O O . LEU A 1 365 ? -1.47640 32.41400 14.64832 1.000 19.93472 365 LEU A O 1
ATOM 2671 N N . PRO A 1 366 ? -0.38524 34.25721 13.96470 1.000 19.50702 366 PRO A N 1
ATOM 2672 C CA . PRO A 1 366 ? -0.55873 33.85166 12.56029 1.000 20.11287 366 PRO A CA 1
ATOM 2673 C C . PRO A 1 366 ? 0.01874 32.48554 12.25141 1.000 20.63394 366 PRO A C 1
ATOM 2674 O O . PRO A 1 366 ? -0.60267 31.71922 11.50627 1.000 23.74213 366 PRO A O 1
ATOM 2678 N N . GLU A 1 367 ? 1.18838 32.14921 12.80286 1.000 20.81164 367 GLU A N 1
ATOM 2679 C CA . GLU A 1 367 ? 1.72593 30.81140 12.58864 1.000 18.92387 367 GLU A CA 1
ATOM 2680 C C . GLU A 1 367 ? 0.79609 29.75183 13.16356 1.000 18.07182 367 GLU A C 1
ATOM 2681 O O . GLU A 1 367 ? 0.57148 28.71205 12.53574 1.000 20.56195 367 GLU A O 1
ATOM 2687 N N . VAL A 1 368 ? 0.22526 30.00669 14.34508 1.000 19.69204 368 VAL A N 1
ATOM 2688 C CA . VAL A 1 368 ? -0.60279 28.99279 14.99960 1.000 19.15724 368 VAL A CA 1
ATOM 2689 C C . VAL A 1 368 ? -1.80851 28.62991 14.13448 1.000 23.31902 368 VAL A C 1
ATOM 2690 O O . VAL A 1 368 ? -2.14112 27.44762 13.98272 1.000 20.57070 368 VAL A O 1
ATOM 2694 N N . VAL A 1 369 ? -2.48298 29.62935 13.55157 1.000 18.55840 369 VAL A N 1
ATOM 2695 C CA . VAL A 1 369 ? -3.67527 29.35847 12.74298 1.000 23.19719 369 VAL A CA 1
ATOM 2696 C C . VAL A 1 369 ? -3.30322 29.21085 11.26765 1.000 24.79984 369 VAL A C 1
ATOM 2697 O O . VAL A 1 369 ? -4.16799 29.29562 10.38504 1.000 22.71536 369 VAL A O 1
ATOM 2701 N N . ASP A 1 370 ? -2.01239 28.99294 10.99367 1.000 22.54202 370 ASP A N 1
ATOM 2702 C CA . ASP A 1 370 ? -1.51772 28.71679 9.63915 1.000 24.18399 370 ASP A CA 1
ATOM 2703 C C . ASP A 1 370 ? -1.93382 29.81416 8.65344 1.000 25.97386 370 ASP A C 1
ATOM 2704 O O . ASP A 1 370 ? -2.33140 29.54383 7.51565 1.000 24.46364 370 ASP A O 1
ATOM 2709 N N . ASP A 1 371 ? -1.84768 31.06626 9.11010 1.000 24.69972 371 ASP A N 1
ATOM 2710 C CA . ASP A 1 371 ? -2.09111 32.25245 8.28679 1.000 27.39451 371 ASP A CA 1
ATOM 2711 C C . ASP A 1 371 ? -3.46054 32.21932 7.61475 1.000 30.12438 371 ASP A C 1
ATOM 2712 O O . ASP A 1 371 ? -3.62240 32.71318 6.49977 1.000 24.58396 371 ASP A O 1
ATOM 2717 N N . GLY A 1 372 ? -4.45545 31.63954 8.28773 1.000 22.97389 372 GLY A N 1
ATOM 2718 C CA . GLY A 1 372 ? -5.80570 31.58193 7.76890 1.000 23.81792 372 GLY A CA 1
ATOM 2719 C C . GLY A 1 372 ? -6.27961 30.20467 7.35263 1.000 27.18235 372 GLY A C 1
ATOM 2720 O O . GLY A 1 372 ? -7.48864 30.02583 7.16275 1.000 26.41160 372 GLY A O 1
ATOM 2721 N N . ALA A 1 373 ? -5.38822 29.22034 7.20042 1.000 21.70834 373 ALA A N 1
ATOM 2722 C CA . ALA A 1 373 ? -5.85217 27.90076 6.78231 1.000 22.91150 373 ALA A CA 1
ATOM 2723 C C . ALA A 1 373 ? -6.42466 27.07196 7.93304 1.000 25.86707 373 ALA A C 1
ATOM 2724 O O . ALA A 1 373 ? -7.23286 26.17222 7.68168 1.000 25.70663 373 ALA A O 1
ATOM 2726 N N . ALA A 1 374 ? -6.03927 27.34133 9.18643 1.000 24.58764 374 ALA A N 1
ATOM 2727 C CA . ALA A 1 374 ? -6.54801 26.57141 10.32168 1.000 23.08640 374 ALA A CA 1
ATOM 2728 C C . ALA A 1 374 ? -7.30077 27.44220 11.32266 1.000 22.73951 374 ALA A C 1
ATOM 2729 O O . ALA A 1 374 ? -7.57641 26.99676 12.43883 1.000 22.20220 374 ALA A O 1
ATOM 2731 N N . GLY A 1 375 ? -7.62767 28.66842 10.94686 1.000 24.62098 375 GLY A N 1
ATOM 2732 C CA . GLY A 1 375 ? -8.29344 29.60382 11.82913 1.000 20.53376 375 GLY A CA 1
ATOM 2733 C C . GLY A 1 375 ? -8.48581 30.89732 11.07375 1.000 22.13689 375 GLY A C 1
ATOM 2734 O O . GLY A 1 375 ? -8.20417 30.97512 9.87758 1.000 27.13540 375 GLY A O 1
ATOM 2735 N N . ILE A 1 376 ? -8.94761 31.92317 11.77780 1.000 22.59718 376 ILE A N 1
ATOM 2736 C CA . ILE A 1 376 ? -9.24123 33.22104 11.17945 1.000 24.36312 376 ILE A CA 1
ATOM 2737 C C . ILE A 1 376 ? -8.28151 34.24923 11.76143 1.000 21.28559 376 ILE A C 1
ATOM 2738 O O . ILE A 1 376 ? -8.17978 34.38081 12.98766 1.000 23.94181 376 ILE A O 1
ATOM 2743 N N . VAL A 1 377 ? -7.57964 34.98155 10.88559 1.000 22.64506 377 VAL A N 1
ATOM 2744 C CA . VAL A 1 377 ? -6.69355 36.06620 11.30805 1.000 22.45414 377 VAL A CA 1
ATOM 2745 C C . VAL A 1 377 ? -7.44301 37.38839 11.25042 1.000 20.61467 377 VAL A C 1
ATOM 2746 O O . VAL A 1 377 ? -8.19558 37.64577 10.30597 1.000 27.50194 377 VAL A O 1
ATOM 2750 N N . THR A 1 378 ? -7.20091 38.25626 12.23128 1.000 23.50376 378 THR A N 1
ATOM 2751 C CA . THR A 1 378 ? -7.81878 39.57541 12.26505 1.000 23.14367 378 THR A CA 1
ATOM 2752 C C . THR A 1 378 ? -6.79015 40.61461 12.68693 1.000 27.40452 378 THR A C 1
ATOM 2753 O O . THR A 1 378 ? -5.87101 40.31381 13.45279 1.000 20.44471 378 THR A O 1
ATOM 2757 N N . ARG A 1 379 ? -6.95267 41.84377 12.17853 1.000 24.03802 379 ARG A N 1
ATOM 2758 C CA . ARG A 1 379 ? -6.26397 42.98897 12.75745 1.000 25.83056 379 ARG A CA 1
ATOM 2759 C C . ARG A 1 379 ? -6.90243 43.34429 14.09782 1.000 27.21612 379 ARG A C 1
ATOM 2760 O O . ARG A 1 379 ? -8.05790 42.99753 14.37450 1.000 29.49590 379 ARG A O 1
ATOM 2768 N N . ARG A 1 380 ? -6.14748 44.06854 14.92528 1.000 25.98294 380 ARG A N 1
ATOM 2769 C CA . ARG A 1 380 ? -6.55867 44.37560 16.29991 1.000 27.91646 380 ARG A CA 1
ATOM 2770 C C . ARG A 1 380 ? -7.37650 45.67346 16.37345 1.000 33.67355 380 ARG A C 1
ATOM 2771 O O . ARG A 1 380 ? -6.98926 46.66747 16.99751 1.000 27.55341 380 ARG A O 1
ATOM 2779 N N . THR A 1 381 ? -8.53723 45.65352 15.72671 1.000 30.53234 381 THR A N 1
ATOM 2780 C CA . THR A 1 381 ? -9.54759 46.68334 15.92808 1.000 34.00581 381 THR A CA 1
ATOM 2781 C C . THR A 1 381 ? -10.89415 46.00709 16.15303 1.000 30.33823 381 THR A C 1
ATOM 2782 O O . THR A 1 381 ? -11.09507 44.84093 15.79717 1.000 26.57466 381 THR A O 1
ATOM 2786 N N . ALA A 1 382 ? -11.82069 46.76578 16.74708 1.000 34.13084 382 ALA A N 1
ATOM 2787 C CA . ALA A 1 382 ? -13.16496 46.24838 16.98103 1.000 34.67030 382 ALA A CA 1
ATOM 2788 C C . ALA A 1 382 ? -13.85295 45.88926 15.67435 1.000 30.87444 382 ALA A C 1
ATOM 2789 O O . ALA A 1 382 ? -14.49410 44.83626 15.57054 1.000 33.33833 382 ALA A O 1
ATOM 2791 N N . ALA A 1 383 ? -13.72733 46.74537 14.65946 1.000 27.01387 383 ALA A N 1
ATOM 2792 C CA . ALA A 1 383 ? -14.37826 46.45827 13.38391 1.000 29.48062 383 ALA A CA 1
ATOM 2793 C C . ALA A 1 383 ? -13.77470 45.22570 12.71625 1.000 27.32237 383 ALA A C 1
ATOM 2794 O O . ALA A 1 383 ? -14.49403 44.41429 12.12735 1.000 28.80606 383 ALA A O 1
ATOM 2796 N N . ASP A 1 384 ? -12.45480 45.07205 12.78420 1.000 26.98790 384 ASP A N 1
ATOM 2797 C CA . ASP A 1 384 ? -11.83430 43.88243 12.21559 1.000 29.11611 384 ASP A CA 1
ATOM 2798 C C . ASP A 1 384 ? -12.26163 42.63200 12.97480 1.000 24.26075 384 ASP A C 1
ATOM 2799 O O . ASP A 1 384 ? -12.59261 41.60577 12.36607 1.000 22.52308 384 ASP A O 1
ATOM 2804 N N . VAL A 1 385 ? -12.30097 42.71721 14.30492 1.000 23.20644 385 VAL A N 1
ATOM 2805 C CA . VAL A 1 385 ? -12.71842 41.57336 15.10976 1.000 21.06690 385 VAL A CA 1
ATOM 2806 C C . VAL A 1 385 ? -14.18303 41.24466 14.84829 1.000 26.12343 385 VAL A C 1
ATOM 2807 O O . VAL A 1 385 ? -14.55978 40.06938 14.74641 1.000 25.66813 385 VAL A O 1
ATOM 2811 N N . ALA A 1 386 ? -15.02779 42.27424 14.70083 1.000 24.07632 386 ALA A N 1
ATOM 2812 C CA . ALA A 1 386 ? -16.41924 42.03298 14.32841 1.000 27.38106 386 ALA A CA 1
ATOM 2813 C C . ALA A 1 386 ? -16.51019 41.31726 12.99015 1.000 25.98249 386 ALA A C 1
ATOM 2814 O O . ALA A 1 386 ? -17.27817 40.36075 12.83590 1.000 30.81812 386 ALA A O 1
ATOM 2816 N N . ASP A 1 387 ? -15.72345 41.75742 12.01043 1.000 24.52350 387 ASP A N 1
ATOM 2817 C CA . ASP A 1 387 ? -15.76930 41.11592 10.70336 1.000 28.45848 387 ASP A CA 1
ATOM 2818 C C . ASP A 1 387 ? -15.19079 39.69889 10.74909 1.000 29.36298 387 ASP A C 1
ATOM 2819 O O . ASP A 1 387 ? -15.65738 38.81297 10.01910 1.000 26.93945 387 ASP A O 1
ATOM 2824 N N . ALA A 1 388 ? -14.19682 39.45114 11.60777 1.000 26.65722 388 ALA A N 1
ATOM 2825 C CA . ALA A 1 388 ? -13.69789 38.08488 11.73865 1.000 30.37101 388 ALA A CA 1
ATOM 2826 C C . ALA A 1 388 ? -14.74712 37.17275 12.36676 1.000 22.27476 388 ALA A C 1
ATOM 2827 O O . ALA A 1 388 ? -14.86622 36.00290 11.98272 1.000 24.01767 388 ALA A O 1
ATOM 2829 N N . VAL A 1 389 ? -15.51963 37.68404 13.32879 1.000 21.38123 389 VAL A N 1
ATOM 2830 C CA . VAL A 1 389 ? -16.56712 36.85978 13.92928 1.000 26.01046 389 VAL A CA 1
ATOM 2831 C C . VAL A 1 389 ? -17.62153 36.50237 12.88933 1.000 27.65518 389 VAL A C 1
ATOM 2832 O O . VAL A 1 389 ? -18.03281 35.34040 12.76891 1.000 25.11503 389 VAL A O 1
ATOM 2836 N N . ARG A 1 390 ? -18.06590 37.47964 12.09875 1.000 26.57574 390 ARG A N 1
ATOM 2837 C CA . ARG A 1 390 ? -19.09159 37.09307 11.13597 1.000 29.71700 390 ARG A CA 1
ATOM 2838 C C . ARG A 1 390 ? -18.51265 36.28414 9.97981 1.000 27.95182 390 ARG A C 1
ATOM 2839 O O . ARG A 1 390 ? -19.26431 35.56646 9.31130 1.000 29.92890 390 ARG A O 1
ATOM 2847 N N . ARG A 1 391 ? -17.19035 36.31662 9.76891 1.000 26.24382 391 ARG A N 1
ATOM 2848 C CA . ARG A 1 391 ? -16.60913 35.37050 8.82166 1.000 28.09509 391 ARG A CA 1
ATOM 2849 C C . ARG A 1 391 ? -16.72142 33.93875 9.34457 1.000 28.55206 391 ARG A C 1
ATOM 2850 O O . ARG A 1 391 ? -16.95426 33.01260 8.56168 1.000 29.39700 391 ARG A O 1
ATOM 2858 N N . VAL A 1 392 ? -16.62158 33.74452 10.66337 1.000 25.79956 392 VAL A N 1
ATOM 2859 C CA . VAL A 1 392 ? -16.83650 32.41473 11.23465 1.000 27.71670 392 VAL A CA 1
ATOM 2860 C C . VAL A 1 392 ? -18.30181 32.00605 11.10561 1.000 25.80478 392 VAL A C 1
ATOM 2861 O O . VAL A 1 392 ? -18.61420 30.88587 10.68561 1.000 29.06471 392 VAL A O 1
ATOM 2865 N N . ARG A 1 393 ? -19.22092 32.90926 11.46272 1.000 28.20182 393 ARG A N 1
ATOM 2866 C CA . ARG A 1 393 ? -20.65140 32.61648 11.35093 1.000 31.16740 393 ARG A CA 1
ATOM 2867 C C . ARG A 1 393 ? -21.05345 32.27609 9.91950 1.000 33.42176 393 ARG A C 1
ATOM 2868 O O . ARG A 1 393 ? -21.94003 31.44472 9.69898 1.000 32.57999 393 ARG A O 1
ATOM 2876 N N . LYS A 1 394 ? -20.42035 32.91643 8.93564 1.000 30.28859 394 LYS A N 1
ATOM 2877 C CA . LYS A 1 394 ? -20.78236 32.69451 7.53875 1.000 36.14042 394 LYS A CA 1
ATOM 2878 C C . LYS A 1 394 ? -20.43904 31.28548 7.06067 1.000 41.23916 394 LYS A C 1
ATOM 2879 O O . LYS A 1 394 ? -21.06035 30.79144 6.10962 1.000 38.69463 394 LYS A O 1
ATOM 2885 N N . LEU A 1 395 ? -19.46129 30.62585 7.68513 1.000 38.57938 395 LEU A N 1
ATOM 2886 C CA . LEU A 1 395 ? -19.03777 29.30989 7.21327 1.000 37.07058 395 LEU A CA 1
ATOM 2887 C C . LEU A 1 395 ? -20.18337 28.30900 7.28422 1.000 35.41861 395 LEU A C 1
ATOM 2888 O O . LEU A 1 395 ? -20.93860 28.27107 8.26031 1.000 37.40649 395 LEU A O 1
ATOM 2893 N N . THR A 1 396 ? -20.30429 27.48732 6.24511 1.000 37.14719 396 THR A N 1
ATOM 2894 C CA . THR A 1 396 ? -21.25476 26.38646 6.28810 1.000 39.30433 396 THR A CA 1
ATOM 2895 C C . THR A 1 396 ? -20.79725 25.33704 7.29636 1.000 48.76169 396 THR A C 1
ATOM 2896 O O . THR A 1 396 ? -19.63704 25.31230 7.72600 1.000 39.32656 396 THR A O 1
ATOM 2900 N N . ALA A 1 397 ? -21.73288 24.46140 7.68077 1.000 44.37685 397 ALA A N 1
ATOM 2901 C CA . ALA A 1 397 ? -21.38248 23.36836 8.57983 1.000 41.63193 397 ALA A CA 1
ATOM 2902 C C . ALA A 1 397 ? -20.21753 22.56697 8.01956 1.000 47.50159 397 ALA A C 1
ATOM 2903 O O . ALA A 1 397 ? -19.33094 22.13107 8.76562 1.000 41.16312 397 ALA A O 1
ATOM 2905 N N . ASP A 1 398 ? -20.18592 22.39763 6.69691 1.000 46.23857 398 ASP A N 1
ATOM 2906 C CA . ASP A 1 398 ? -19.09568 21.66715 6.06990 1.000 46.41779 398 ASP A CA 1
ATOM 2907 C C . ASP A 1 398 ? -17.79553 22.46066 6.13534 1.000 50.19340 398 ASP A C 1
ATOM 2908 O O . ASP A 1 398 ? -16.72141 21.87921 6.32830 1.000 40.07481 398 ASP A O 1
ATOM 2913 N N . GLU A 1 399 ? -17.87257 23.78993 5.98674 1.000 46.06098 399 GLU A N 1
ATOM 2914 C CA . GLU A 1 399 ? -16.66440 24.61468 6.01811 1.000 40.08894 399 GLU A CA 1
ATOM 2915 C C . GLU A 1 399 ? -16.06931 24.68033 7.42640 1.000 36.51642 399 GLU A C 1
ATOM 2916 O O . GLU A 1 399 ? -14.84102 24.67994 7.58804 1.000 32.30295 399 GLU A O 1
ATOM 2922 N N . ARG A 1 400 ? -16.92658 24.75857 8.45151 1.000 31.58289 400 ARG A N 1
ATOM 2923 C CA . ARG A 1 400 ? -16.46255 24.66467 9.83155 1.000 35.40169 400 ARG A CA 1
ATOM 2924 C C . ARG A 1 400 ? -15.81370 23.31164 10.08774 1.000 37.46013 400 ARG A C 1
ATOM 2925 O O . ARG A 1 400 ? -14.77314 23.23128 10.74957 1.000 29.91320 400 ARG A O 1
ATOM 2933 N N . ARG A 1 401 ? -16.40787 22.23958 9.55338 1.000 35.49255 401 ARG A N 1
ATOM 2934 C CA . ARG A 1 401 ? -15.83430 20.90968 9.71800 1.000 33.46904 401 ARG A CA 1
ATOM 2935 C C . ARG A 1 401 ? -14.43461 20.84324 9.12738 1.000 34.79351 401 ARG A C 1
ATOM 2936 O O . ARG A 1 401 ? -13.51500 20.29600 9.75023 1.000 32.19343 401 ARG A O 1
ATOM 2938 N N . ARG A 1 402 ? -14.24941 21.40737 7.93242 1.000 33.12907 402 ARG A N 1
ATOM 2939 C CA . ARG A 1 402 ? -12.93410 21.38457 7.30852 1.000 32.03122 402 ARG A CA 1
ATOM 2940 C C . ARG A 1 402 ? -11.93672 22.22988 8.08916 1.000 35.38979 402 ARG A C 1
ATOM 2941 O O . ARG A 1 402 ? -10.76366 21.85350 8.21461 1.000 28.04882 402 ARG A O 1
ATOM 2949 N N . MET A 1 403 ? -12.37010 23.38375 8.60769 1.000 28.98154 403 MET A N 1
ATOM 2950 C CA . MET A 1 403 ? -11.41101 24.21951 9.31770 1.000 31.47907 403 MET A CA 1
ATOM 2951 C C . MET A 1 403 ? -11.10245 23.64315 10.69830 1.000 24.90862 403 MET A C 1
ATOM 2952 O O . MET A 1 403 ? -9.95852 23.73238 11.15130 1.000 23.39010 403 MET A O 1
ATOM 2957 N N . ARG A 1 404 ? -12.08349 22.99872 11.34067 1.000 19.86528 404 ARG A N 1
ATOM 2958 C CA . ARG A 1 404 ? -11.82729 22.31340 12.60480 1.000 24.47054 404 ARG A CA 1
ATOM 2959 C C . ARG A 1 404 ? -10.82602 21.18012 12.42157 1.000 27.18515 404 ARG A C 1
ATOM 2960 O O . ARG A 1 404 ? -9.91597 21.00274 13.24327 1.000 21.04795 404 ARG A O 1
ATOM 2968 N N . ALA A 1 405 ? -10.99649 20.39021 11.35726 1.000 27.00102 405 ALA A N 1
ATOM 2969 C CA . ALA A 1 405 ? -10.05737 19.32000 11.05417 1.000 28.54121 405 ALA A CA 1
ATOM 2970 C C . ALA A 1 405 ? -8.67817 19.87907 10.74326 1.000 25.30260 405 ALA A C 1
ATOM 2971 O O . ALA A 1 405 ? -7.66653 19.30992 11.16353 1.000 25.33274 405 ALA A O 1
ATOM 2973 N N . ALA A 1 406 ? -8.62110 20.99006 10.00319 1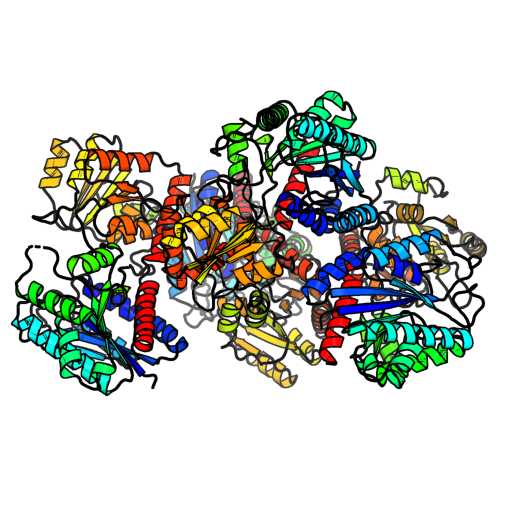.000 21.74859 406 ALA A N 1
ATOM 2974 C CA . ALA A 1 406 ? -7.34055 21.60308 9.66961 1.000 27.25896 406 ALA A CA 1
ATOM 2975 C C . ALA A 1 406 ? -6.62650 22.09104 10.91970 1.000 26.51304 406 ALA A C 1
ATOM 2976 O O . ALA A 1 406 ? -5.40587 21.94160 11.04737 1.000 22.59935 406 ALA A O 1
ATOM 2978 N N . ALA A 1 407 ? -7.37923 22.67137 11.85619 1.000 19.98482 407 ALA A N 1
ATOM 2979 C CA . ALA A 1 407 ? -6.77831 23.16418 13.08304 1.000 22.77474 407 ALA A CA 1
ATOM 2980 C C . ALA A 1 407 ? -6.27395 22.01551 13.94762 1.000 23.97914 407 ALA A C 1
ATOM 2981 O O . ALA A 1 407 ? -5.19592 22.11386 14.54933 1.000 21.88944 407 ALA A O 1
ATOM 2983 N N . ALA A 1 408 ? -7.04268 20.92229 14.03131 1.000 19.22220 408 ALA A N 1
ATOM 2984 C CA . ALA A 1 408 ? -6.57997 19.76750 14.78674 1.000 21.31755 408 ALA A CA 1
ATOM 2985 C C . ALA A 1 408 ? -5.35130 19.15460 14.13394 1.000 23.91736 408 ALA A C 1
ATOM 2986 O O . ALA A 1 408 ? -4.38619 18.80766 14.82414 1.000 21.29349 408 ALA A O 1
ATOM 2988 N N . ALA A 1 409 ? -5.36693 19.03133 12.80328 1.000 21.24513 409 ALA A N 1
ATOM 2989 C CA . ALA A 1 409 ? -4.20799 18.52115 12.07976 1.000 23.46517 409 ALA A CA 1
ATOM 2990 C C . ALA A 1 409 ? -2.99081 19.41932 12.28022 1.000 26.11114 409 ALA A C 1
ATOM 2991 O O . ALA A 1 409 ? -1.85810 18.92883 12.40543 1.000 23.29154 409 ALA A O 1
ATOM 2993 N N . ARG A 1 410 ? -3.20726 20.73911 12.31732 1.000 20.64765 410 ARG A N 1
ATOM 2994 C CA . ARG A 1 410 ? -2.09463 21.66459 12.50044 1.000 22.49889 410 ARG A CA 1
ATOM 2995 C C . ARG A 1 410 ? -1.40557 21.45705 13.84877 1.000 21.81319 410 ARG A C 1
ATOM 2996 O O . ARG A 1 410 ? -0.17691 21.53242 13.94145 1.000 21.51980 410 ARG A O 1
ATOM 3004 N N . VAL A 1 411 ? -2.17424 21.19354 14.90626 1.000 21.96778 411 VAL A N 1
ATOM 3005 C CA . VAL A 1 411 ? -1.55791 20.93517 16.20536 1.000 19.33661 411 VAL A CA 1
ATOM 3006 C C . VAL A 1 411 ? -0.71837 19.66593 16.14334 1.000 22.58595 411 VAL A C 1
ATOM 3007 O O . VAL A 1 411 ? 0.42087 19.62923 16.63787 1.000 20.19094 411 VAL A O 1
ATOM 3011 N N . ARG A 1 412 ? -1.27927 18.60335 15.53924 1.000 19.23530 412 ARG A N 1
ATOM 3012 C CA . ARG A 1 412 ? -0.55558 17.34371 15.35778 1.000 21.50606 412 ARG A CA 1
ATOM 3013 C C . ARG A 1 412 ? 0.72912 17.55403 14.57555 1.000 19.38727 412 ARG A C 1
ATOM 3014 O O . ARG A 1 412 ? 1.75878 16.94470 14.88038 1.000 22.46958 412 ARG A O 1
ATOM 3022 N N . ALA A 1 413 ? 0.67390 18.38678 13.53728 1.000 21.52551 413 ALA A N 1
ATOM 3023 C CA . ALA A 1 413 ? 1.79218 18.51871 12.61164 1.000 23.83385 413 ALA A CA 1
ATOM 3024 C C . ALA A 1 413 ? 2.88419 19.43709 13.15395 1.000 21.35636 413 ALA A C 1
ATOM 3025 O O . ALA A 1 413 ? 4.07557 19.15421 12.97343 1.000 17.46245 413 ALA A O 1
ATOM 3027 N N . ARG A 1 414 ? 2.49702 20.52353 13.83540 1.000 17.62034 414 ARG A N 1
ATOM 3028 C CA . ARG A 1 414 ? 3.40036 21.61057 14.19652 1.000 18.60605 414 ARG A CA 1
ATOM 3029 C C . ARG A 1 414 ? 3.59016 21.80115 15.68509 1.000 20.21388 414 ARG A C 1
ATOM 3030 O O . ARG A 1 414 ? 4.65430 22.27330 16.10117 1.000 18.47954 414 ARG A O 1
ATOM 3038 N N . PHE A 1 415 ? 2.58595 21.48958 16.49147 1.000 18.58873 415 PHE A N 1
ATOM 3039 C CA . PHE A 1 415 ? 2.56018 21.88515 17.88827 1.000 16.15229 415 PHE A CA 1
ATOM 3040 C C . PHE A 1 415 ? 2.38888 20.68823 18.80071 1.000 15.41963 415 PHE A C 1
ATOM 3041 O O . PHE A 1 415 ? 1.76847 20.77573 19.85588 1.000 14.63350 415 PHE A O 1
ATOM 3049 N N . ASP A 1 416 ? 2.97585 19.56212 18.40838 1.000 19.50948 416 ASP A N 1
ATOM 3050 C CA . ASP A 1 416 ? 2.95105 18.33757 19.19545 1.000 18.39994 416 ASP A CA 1
ATOM 3051 C C . ASP A 1 416 ? 4.22713 18.26626 20.02481 1.000 17.87031 416 ASP A C 1
ATOM 3052 O O . ASP A 1 416 ? 5.33082 18.33593 19.47407 1.000 16.78307 416 ASP A O 1
ATOM 3057 N N . PHE A 1 417 ? 4.08630 18.12917 21.34359 1.000 16.05061 417 PHE A N 1
ATOM 3058 C CA . PHE A 1 417 ? 5.28444 18.19893 22.17221 1.000 16.93574 417 PHE A CA 1
ATOM 3059 C C . PHE A 1 417 ? 6.26893 17.07932 21.83730 1.000 16.23757 417 PHE A C 1
ATOM 3060 O O . PHE A 1 417 ? 7.47007 17.32522 21.71624 1.000 15.20798 417 PHE A O 1
ATOM 3068 N N . ALA A 1 418 ? 5.78401 15.84594 21.67682 1.000 19.10089 418 ALA A N 1
ATOM 3069 C CA . ALA A 1 418 ? 6.68606 14.73252 21.38047 1.000 21.47306 418 ALA A CA 1
ATOM 3070 C C . ALA A 1 418 ? 7.45557 14.97320 20.08849 1.000 17.28235 418 ALA A C 1
ATOM 3071 O O . ALA A 1 418 ? 8.66992 14.76901 20.02826 1.000 20.33090 418 ALA A O 1
ATOM 3073 N N . ALA A 1 419 ? 6.76484 15.39691 19.03752 1.000 19.84534 419 ALA A N 1
ATOM 3074 C CA . ALA A 1 419 ? 7.44885 15.61926 17.76765 1.000 21.00909 419 ALA A CA 1
ATOM 3075 C C . ALA A 1 419 ? 8.45564 16.76171 17.87352 1.000 18.11615 419 ALA A C 1
ATOM 3076 O O . ALA A 1 419 ? 9.56647 16.67410 17.33139 1.000 18.51775 419 ALA A O 1
ATOM 3078 N N . ASN A 1 420 ? 8.10894 17.82515 18.59936 1.000 17.74246 420 ASN A N 1
ATOM 3079 C CA . ASN A 1 420 ? 8.96932 19.00449 18.59616 1.000 16.46142 420 ASN A CA 1
ATOM 3080 C C . ASN A 1 420 ? 10.21519 18.80992 19.45328 1.000 18.19043 420 ASN A C 1
ATOM 3081 O O . ASN A 1 420 ? 11.27384 19.36641 19.14135 1.000 16.21642 420 ASN A O 1
ATOM 3086 N N . VAL A 1 421 ? 10.12820 18.02706 20.52289 1.000 14.06480 421 VAL A N 1
ATOM 3087 C CA . VAL A 1 421 ? 11.34818 17.73621 21.26288 1.000 18.22838 421 VAL A CA 1
ATOM 3088 C C . VAL A 1 421 ? 12.21255 16.73846 20.48532 1.000 22.52268 421 VAL A C 1
ATOM 3089 O O . VAL A 1 421 ? 13.44625 16.83577 20.48431 1.000 16.20129 421 VAL A O 1
ATOM 3093 N N . ARG A 1 422 ? 11.58278 15.79092 19.77473 1.000 20.64093 422 ARG A N 1
ATOM 3094 C CA . ARG A 1 422 ? 12.32776 14.95381 18.83716 1.000 19.81444 422 ARG A CA 1
ATOM 3095 C C . ARG A 1 422 ? 12.98309 15.81009 17.75148 1.000 21.22466 422 ARG A C 1
ATOM 3096 O O . ARG A 1 422 ? 14.12350 15.55163 17.33764 1.000 16.61327 422 ARG A O 1
ATOM 3104 N N . GLU A 1 423 ? 12.27963 16.84813 17.28686 1.000 18.88621 423 GLU A N 1
ATOM 3105 C CA . GLU A 1 423 ? 12.86292 17.73953 16.28708 1.000 19.13874 423 GLU A CA 1
ATOM 3106 C C . GLU A 1 423 ? 14.08914 18.47054 16.83872 1.000 17.07993 423 GLU A C 1
ATOM 3107 O O . GLU A 1 423 ? 15.11952 18.57774 16.15529 1.000 15.27007 423 GLU A O 1
ATOM 3113 N N . LEU A 1 424 ? 13.99161 18.98225 18.07117 1.000 15.01512 424 LEU A N 1
ATOM 3114 C CA . LEU A 1 424 ? 15.14485 19.58280 18.73721 1.000 16.45933 424 LEU A CA 1
ATOM 3115 C C . LEU A 1 424 ? 16.30923 18.59844 18.82068 1.000 16.15980 424 LEU A C 1
ATOM 3116 O O . LEU A 1 424 ? 17.44464 18.92543 18.45277 1.000 16.35666 424 LEU A O 1
ATOM 3121 N N . ALA A 1 425 ? 16.04502 17.37844 19.29571 1.000 16.56397 425 ALA A N 1
ATOM 3122 C CA . ALA A 1 425 ? 17.13970 16.43363 19.50587 1.000 19.78100 425 ALA A CA 1
ATOM 3123 C C . ALA A 1 425 ? 17.81155 16.07190 18.18643 1.000 20.31148 425 ALA A C 1
ATOM 3124 O O . ALA A 1 425 ? 19.04522 16.04440 18.10156 1.000 20.85073 425 ALA A O 1
ATOM 3126 N N . ASP A 1 426 ? 17.01401 15.83101 17.13368 1.000 21.07770 426 ASP A N 1
ATOM 3127 C CA . ASP A 1 426 ? 17.57804 15.50064 15.82387 1.000 19.19774 426 ASP A CA 1
ATOM 3128 C C . ASP A 1 426 ? 18.41937 16.63972 15.27186 1.000 21.45945 426 ASP A C 1
ATOM 3129 O O . ASP A 1 426 ? 19.50068 16.41432 14.72149 1.000 21.16911 426 ASP A O 1
ATOM 3134 N N . ALA A 1 427 ? 17.92094 17.86958 15.38256 1.000 19.55990 427 ALA A N 1
ATOM 3135 C CA . ALA A 1 427 ? 18.68178 19.02341 14.92361 1.000 21.60988 427 ALA A CA 1
ATOM 3136 C C . ALA A 1 427 ? 19.97238 19.17553 15.71986 1.000 20.02723 427 ALA A C 1
ATOM 3137 O O . ALA A 1 427 ? 21.02446 19.49610 15.15426 1.000 20.13385 427 ALA A O 1
ATOM 3139 N N . ALA A 1 428 ? 19.91853 18.92115 17.03349 1.000 17.02458 428 ALA A N 1
ATOM 3140 C CA . ALA A 1 428 ? 21.11862 19.07068 17.85489 1.000 19.93023 428 ALA A CA 1
ATOM 3141 C C . ALA A 1 428 ? 22.13836 17.98458 17.53319 1.000 21.09930 428 ALA A C 1
ATOM 3142 O O . ALA A 1 428 ? 23.33268 18.26542 17.39652 1.000 18.86262 428 ALA A O 1
ATOM 3144 N N . VAL A 1 429 ? 21.68089 16.73888 17.38850 1.000 19.60872 429 VAL A N 1
ATOM 3145 C CA . VAL A 1 429 ? 22.58339 15.65546 17.02280 1.000 19.78897 429 VAL A CA 1
ATOM 3146 C C . VAL A 1 429 ? 23.16399 15.89392 15.63088 1.000 28.12973 429 VAL A C 1
ATOM 3147 O O . VAL A 1 429 ? 24.36620 15.70446 15.40463 1.000 29.11056 429 VAL A O 1
ATOM 3151 N N . ASP A 1 430 ? 22.33086 16.34378 14.68435 1.000 22.72039 430 ASP A N 1
ATOM 3152 C CA . ASP A 1 430 ? 22.83795 16.68815 13.35771 1.000 25.25722 430 ASP A CA 1
ATOM 3153 C C . ASP A 1 430 ? 23.86213 17.80921 13.44211 1.000 23.68785 430 ASP A C 1
ATOM 3154 O O . ASP A 1 430 ? 24.85382 17.82207 12.70610 1.000 24.00891 430 ASP A O 1
ATOM 3159 N N . ARG A 1 431 ? 23.62469 18.77744 14.31262 1.000 21.42444 431 ARG A N 1
ATOM 3160 C CA . ARG A 1 431 ? 24.53060 19.91125 14.36141 1.000 22.27303 431 ARG A CA 1
ATOM 3161 C C . ARG A 1 431 ? 25.84991 19.51851 15.02321 1.000 25.48714 431 ARG A C 1
ATOM 3162 O O . ARG A 1 431 ? 26.92133 19.95399 14.58356 1.000 24.70467 431 ARG A O 1
ATOM 3170 N N . LEU A 1 432 ? 25.79592 18.65311 16.04410 1.000 22.19460 432 LEU A N 1
ATOM 3171 C CA . LEU A 1 432 ? 27.01966 18.09402 16.62147 1.000 27.32584 432 LEU A CA 1
ATOM 3172 C C . LEU A 1 432 ? 27.88791 17.45388 15.54807 1.000 29.55426 432 LEU A C 1
ATOM 3173 O O . LEU A 1 432 ? 29.07866 17.75779 15.42959 1.000 30.77577 432 LEU A O 1
ATOM 3178 N N . ALA A 1 433 ? 27.29604 16.55824 14.75544 1.000 29.67103 433 ALA A N 1
ATOM 3179 C CA . ALA A 1 433 ? 28.04481 15.88819 13.69989 1.000 32.21966 433 ALA A CA 1
ATOM 3180 C C . ALA A 1 433 ? 28.62847 16.89161 12.71422 1.000 32.70946 433 ALA A C 1
ATOM 3181 O O . ALA A 1 433 ? 29.78469 16.76116 12.29761 1.000 36.80889 433 ALA A O 1
ATOM 3183 N N . GLU A 1 434 ? 27.85041 17.90728 12.33633 1.000 28.57536 434 GLU A N 1
ATOM 3184 C CA . GLU A 1 434 ? 28.33565 18.86665 11.35053 1.000 35.72020 434 GLU A CA 1
ATOM 3185 C C . GLU A 1 434 ? 29.48275 19.70163 11.91194 1.000 39.99862 434 GLU A C 1
ATOM 3186 O O . GLU A 1 434 ? 30.47645 19.94611 11.21623 1.000 37.13518 434 GLU A O 1
ATOM 3192 N N . VAL A 1 435 ? 29.37173 20.13523 13.17199 1.000 35.62571 435 VAL A N 1
ATOM 3193 C CA . VAL A 1 435 ? 30.46164 20.88065 13.79521 1.000 35.35256 435 VAL A CA 1
ATOM 3194 C C . VAL A 1 435 ? 31.68110 19.98772 13.94531 1.000 39.04699 435 VAL A C 1
ATOM 3195 O O . VAL A 1 435 ? 32.82177 20.45265 13.82652 1.000 37.64093 435 VAL A O 1
ATOM 3199 N N . SER A 1 436 ? 31.46843 18.69789 14.17680 1.000 33.83485 436 SER A N 1
ATOM 3200 C CA . SER A 1 436 ? 32.57129 17.75769 14.31471 1.000 38.74290 436 SER A CA 1
ATOM 3201 C C . SER A 1 436 ? 32.82772 16.97369 13.02230 1.000 45.02955 436 SER A C 1
ATOM 3202 O O . SER A 1 436 ? 33.36197 17.50797 12.04254 1.000 46.15082 436 SER A O 1
ATOM 3205 N N . GLY B 1 8 ? -31.38253 -8.91269 -25.98247 1.000 41.63954 8 GLY B N 1
ATOM 3206 C CA . GLY B 1 8 ? -31.41154 -7.77601 -25.08427 1.000 38.75202 8 GLY B CA 1
ATOM 3207 C C . GLY B 1 8 ? -30.16777 -7.72512 -24.22503 1.000 37.58647 8 GLY B C 1
ATOM 3208 O O . GLY B 1 8 ? -30.18430 -7.15737 -23.13164 1.000 48.01347 8 GLY B O 1
ATOM 3209 N N . ARG B 1 9 ? -29.07437 -8.30312 -24.72138 1.000 35.08488 9 ARG B N 1
ATOM 3210 C CA . ARG B 1 9 ? -27.87946 -8.48411 -23.91232 1.000 31.90620 9 ARG B CA 1
ATOM 3211 C C . ARG B 1 9 ? -26.62589 -7.81259 -24.47015 1.000 24.31355 9 ARG B C 1
ATOM 3212 O O . ARG B 1 9 ? -25.63094 -7.71304 -23.74357 1.000 23.91718 9 ARG B O 1
ATOM 3220 N N . ALA B 1 10 ? -26.63665 -7.33768 -25.71183 1.000 23.82033 10 ALA B N 1
ATOM 3221 C CA . ALA B 1 10 ? -25.43528 -6.77625 -26.32988 1.000 27.93985 10 ALA B CA 1
ATOM 3222 C C . ALA B 1 10 ? -25.31214 -5.29122 -25.98198 1.000 21.53004 10 ALA B C 1
ATOM 3223 O O . ALA B 1 10 ? -26.01296 -4.44836 -26.55022 1.000 22.17726 10 ALA B O 1
ATOM 3225 N N . LEU B 1 11 ? -24.39874 -4.97005 -25.07367 1.000 19.89873 11 LEU B N 1
ATOM 3226 C CA . LEU B 1 11 ? -24.15177 -3.60057 -24.64019 1.000 18.59918 11 LEU B CA 1
ATOM 3227 C C . LEU B 1 11 ? -22.78919 -3.13821 -25.13260 1.000 20.70590 11 LEU B C 1
ATOM 3228 O O . LEU B 1 11 ? -21.77848 -3.79096 -24.87319 1.000 21.44810 11 LEU B O 1
ATOM 3233 N N . ALA B 1 12 ? -22.75540 -2.00908 -25.82955 1.000 18.90078 12 ALA B N 1
ATOM 3234 C CA . ALA B 1 12 ? -21.50293 -1.44174 -26.30066 1.000 16.90290 12 ALA B CA 1
ATOM 3235 C C . ALA B 1 12 ? -21.21835 -0.15263 -25.54877 1.000 15.42398 12 ALA B C 1
ATOM 3236 O O . ALA B 1 12 ? -22.10074 0.69681 -25.39543 1.000 17.24715 12 ALA B O 1
ATOM 3238 N N . PHE B 1 13 ? -19.99369 -0.02031 -25.07065 1.000 15.57195 13 PHE B N 1
ATOM 3239 C CA . PHE B 1 13 ? -19.46250 1.27449 -24.68352 1.000 15.60445 13 PHE B CA 1
ATOM 3240 C C . PHE B 1 13 ? -18.74074 1.82486 -25.90158 1.000 18.08330 13 PHE B C 1
ATOM 3241 O O . PHE B 1 13 ? -17.81703 1.17988 -26.41875 1.000 16.87686 13 PHE B O 1
ATOM 3249 N N . VAL B 1 14 ? -19.18277 2.98522 -26.37975 1.000 18.95702 14 VAL B N 1
ATOM 3250 C CA . VAL B 1 14 ? -18.51576 3.69546 -27.46485 1.000 14.77987 14 VAL B CA 1
ATOM 3251 C C . VAL B 1 14 ? -17.73782 4.83477 -26.82567 1.000 16.07594 14 VAL B C 1
ATOM 3252 O O . VAL B 1 14 ? -18.32878 5.75371 -26.24302 1.000 16.05236 14 VAL B O 1
ATOM 3256 N N . TRP B 1 15 ? -16.41425 4.77473 -26.92587 1.000 11.89141 15 TRP B N 1
ATOM 3257 C CA . TRP B 1 15 ? -15.53585 5.78861 -26.35708 1.000 15.86446 15 TRP B CA 1
ATOM 3258 C C . TRP B 1 15 ? -15.07799 6.71085 -27.47938 1.000 11.69200 15 TRP B C 1
ATOM 3259 O O . TRP B 1 15 ? -14.39937 6.27082 -28.40542 1.000 13.79745 15 TRP B O 1
ATOM 3270 N N . LEU B 1 16 ? -15.46823 7.97694 -27.40819 1.000 14.92698 16 LEU B N 1
ATOM 3271 C CA . LEU B 1 16 ? -15.08647 8.97404 -28.40330 1.000 14.08522 16 LEU B CA 1
ATOM 3272 C C . LEU B 1 16 ? -13.97334 9.81557 -27.78339 1.000 16.62875 16 LEU B C 1
ATOM 3273 O O . LEU B 1 16 ? -14.22542 10.61738 -26.87890 1.000 14.40828 16 LEU B O 1
ATOM 3278 N N . MET B 1 17 ? -12.73893 9.60129 -28.23389 1.000 14.24549 17 MET B N 1
ATOM 3279 C CA . MET B 1 17 ? -11.56897 10.10910 -27.52097 1.000 16.39282 17 MET B CA 1
ATOM 3280 C C . MET B 1 17 ? -10.66248 10.83163 -28.50120 1.000 14.85553 17 MET B C 1
ATOM 3281 O O . MET B 1 17 ? -10.39663 10.31486 -29.59143 1.000 12.23663 17 MET B O 1
ATOM 3286 N N . VAL B 1 18 ? -10.19413 12.02586 -28.11558 1.000 12.25098 18 VAL B N 1
ATOM 3287 C CA . VAL B 1 18 ? -9.40072 12.84279 -29.03076 1.000 13.14985 18 VAL B CA 1
ATOM 3288 C C . VAL B 1 18 ? -7.99321 12.29603 -29.21184 1.000 14.41177 18 VAL B C 1
ATOM 3289 O O . VAL B 1 18 ? -7.30108 12.66851 -30.17828 1.000 10.74787 18 VAL B O 1
ATOM 3293 N N . GLU B 1 19 ? -7.55967 11.40015 -28.33218 1.000 11.00253 19 GLU B N 1
ATOM 3294 C CA . GLU B 1 19 ? -6.27179 10.72993 -28.47320 1.000 12.75859 19 GLU B CA 1
ATOM 3295 C C . GLU B 1 19 ? -6.37229 9.39438 -27.74224 1.000 16.16737 19 GLU B C 1
ATOM 3296 O O . GLU B 1 19 ? -7.36396 9.11313 -27.05885 1.000 13.47333 19 GLU B O 1
ATOM 3302 N N . GLY B 1 20 ? -5.34649 8.56123 -27.89857 1.000 13.67326 20 GLY B N 1
ATOM 3303 C CA . GLY B 1 20 ? -5.30617 7.32241 -27.14478 1.000 13.19047 20 GLY B CA 1
ATOM 3304 C C . GLY B 1 20 ? -4.89075 6.09356 -27.93652 1.000 18.42178 20 GLY B C 1
ATOM 3305 O O . GLY B 1 20 ? -4.64919 5.03771 -27.35080 1.000 16.47332 20 GLY B O 1
ATOM 3306 N N . ALA B 1 21 ? -4.82127 6.19203 -29.26397 1.000 14.41412 21 ALA B N 1
ATOM 3307 C CA . ALA B 1 21 ? -4.37545 5.04348 -30.04377 1.000 14.66531 21 ALA B CA 1
ATOM 3308 C C . ALA B 1 21 ? -3.31087 5.47591 -31.05156 1.000 16.18860 21 ALA B C 1
ATOM 3309 O O . ALA B 1 21 ? -2.13386 5.16230 -30.86655 1.000 18.42183 21 ALA B O 1
ATOM 3311 N N . GLN B 1 22 ? -3.68473 6.19039 -32.12101 1.000 14.34244 22 GLN B N 1
ATOM 3312 C CA . GLN B 1 22 ? -2.65707 6.73722 -33.00711 1.000 14.60616 22 GLN B CA 1
ATOM 3313 C C . GLN B 1 22 ? -1.74856 7.72222 -32.27103 1.000 16.84768 22 GLN B C 1
ATOM 3314 O O . GLN B 1 22 ? -0.54698 7.80058 -32.55122 1.000 16.25475 22 GLN B O 1
ATOM 3320 N N . VAL B 1 23 ? -2.30813 8.50310 -31.34638 1.000 12.21632 23 VAL B N 1
ATOM 3321 C CA . VAL B 1 23 ? -1.58172 9.56076 -30.65699 1.000 14.08488 23 VAL B CA 1
ATOM 3322 C C . VAL B 1 23 ? -1.76186 9.39199 -29.15545 1.000 14.90096 23 VAL B C 1
ATOM 3323 O O . VAL B 1 23 ? -2.85002 9.03908 -28.68694 1.000 15.21201 23 VAL B O 1
ATOM 3327 N N . ALA B 1 24 ? -0.70953 9.67478 -28.39324 1.000 16.76836 24 ALA B N 1
ATOM 3328 C CA . ALA B 1 24 ? -0.81628 9.66384 -26.93372 1.000 16.10642 24 ALA B CA 1
ATOM 3329 C C . ALA B 1 24 ? 0.09571 10.73927 -26.35842 1.000 17.92564 24 ALA B C 1
ATOM 3330 O O . ALA B 1 24 ? 1.30965 10.66817 -26.54631 1.000 17.88893 24 ALA B O 1
ATOM 3332 N N . ALA B 1 25 ? -0.47821 11.74544 -25.68971 1.000 15.77692 25 ALA B N 1
ATOM 3333 C CA . ALA B 1 25 ? 0.34240 12.76414 -25.03419 1.000 17.93845 25 ALA B CA 1
ATOM 3334 C C . ALA B 1 25 ? -0.11562 13.05182 -23.61039 1.000 15.39248 25 ALA B C 1
ATOM 3335 O O . ALA B 1 25 ? 0.70398 13.38736 -22.75900 1.000 14.99442 25 ALA B O 1
ATOM 3337 N N . GLY B 1 26 ? -1.41275 12.94361 -23.33193 1.000 12.43433 26 GLY B N 1
ATOM 3338 C CA . GLY B 1 26 ? -1.87503 13.38357 -22.03584 1.000 12.99463 26 GLY B CA 1
ATOM 3339 C C . GLY B 1 26 ? -2.86224 12.47296 -21.34137 1.000 16.17057 26 GLY B C 1
ATOM 3340 O O . GLY B 1 26 ? -2.87107 11.25439 -21.56850 1.000 12.79014 26 GLY B O 1
ATOM 3341 N N . GLY B 1 27 ? -3.70931 13.06802 -20.49230 1.000 15.52657 27 GLY B N 1
ATOM 3342 C CA . GLY B 1 27 ? -4.58054 12.27305 -19.64183 1.000 16.13495 27 GLY B CA 1
ATOM 3343 C C . GLY B 1 27 ? -5.64973 11.50440 -20.39457 1.000 15.38100 27 GLY B C 1
ATOM 3344 O O . GLY B 1 27 ? -6.03565 10.41085 -19.97594 1.000 11.33469 27 GLY B O 1
ATOM 3345 N N . VAL B 1 28 ? -6.15309 12.06363 -21.49771 1.000 13.69907 28 VAL B N 1
ATOM 3346 C CA . VAL B 1 28 ? -7.14862 11.35343 -22.29862 1.000 12.59771 28 VAL B CA 1
ATOM 3347 C C . VAL B 1 28 ? -6.55488 10.05620 -22.83602 1.000 11.93561 28 VAL B C 1
ATOM 3348 O O . VAL B 1 28 ? -7.16294 8.98535 -22.73785 1.000 12.28116 28 VAL B O 1
ATOM 3352 N N . ALA B 1 29 ? -5.34208 10.12432 -23.38473 1.000 12.28738 29 ALA B N 1
ATOM 3353 C CA . ALA B 1 29 ? -4.71162 8.90531 -23.87029 1.000 14.25288 29 ALA B CA 1
ATOM 3354 C C . ALA B 1 29 ? -4.43118 7.93276 -22.73203 1.000 13.47688 29 ALA B C 1
ATOM 3355 O O . ALA B 1 29 ? -4.56329 6.71421 -22.90498 1.000 14.86903 29 ALA B O 1
ATOM 3357 N N . GLY B 1 30 ? -4.00287 8.43895 -21.57434 1.000 15.46596 30 GLY B N 1
ATOM 3358 C CA . GLY B 1 30 ? -3.83419 7.55396 -20.43225 1.000 15.56093 30 GLY B CA 1
ATOM 3359 C C . GLY B 1 30 ? -5.14499 6.89291 -20.04794 1.000 16.82461 30 GLY B C 1
ATOM 3360 O O . GLY B 1 30 ? -5.17774 5.72027 -19.66682 1.000 17.18321 30 GLY B O 1
ATOM 3361 N N . TYR B 1 31 ? -6.25104 7.63317 -20.17358 1.000 16.33199 31 TYR B N 1
ATOM 3362 C CA . TYR B 1 31 ? -7.56335 7.08130 -19.84735 1.000 14.94209 31 TYR B CA 1
ATOM 3363 C C . TYR B 1 31 ? -7.91216 5.90523 -20.75451 1.000 17.04284 31 TYR B C 1
ATOM 3364 O O . TYR B 1 31 ? -8.39590 4.87026 -20.28851 1.000 14.52713 31 TYR B O 1
ATOM 3373 N N . VAL B 1 32 ? -7.65719 6.04715 -22.05154 1.000 14.68820 32 VAL B N 1
ATOM 3374 C CA . VAL B 1 32 ? -7.91358 4.96809 -22.99730 1.000 16.38057 32 VAL B CA 1
ATOM 3375 C C . VAL B 1 32 ? -7.05158 3.74314 -22.67608 1.000 16.55176 32 VAL B C 1
ATOM 3376 O O . VAL B 1 32 ? -7.53952 2.60950 -22.68872 1.000 16.11313 32 VAL B O 1
ATOM 3380 N N . ARG B 1 33 ? -5.76166 3.94607 -22.39144 1.000 15.09297 33 ARG B N 1
ATOM 3381 C CA . ARG B 1 33 ? -4.91233 2.81619 -22.00193 1.000 18.10345 33 ARG B CA 1
ATOM 3382 C C . ARG B 1 33 ? -5.47935 2.11703 -20.77797 1.000 17.50020 33 ARG B C 1
ATOM 3383 O O . ARG B 1 33 ? -5.57661 0.88116 -20.74359 1.000 18.84823 33 ARG B O 1
ATOM 3391 N N . ASN B 1 34 ? -5.90040 2.90952 -19.78454 1.000 13.80738 34 ASN B N 1
ATOM 3392 C CA . ASN B 1 34 ? -6.43790 2.36500 -18.54680 1.000 17.93874 34 ASN B CA 1
ATOM 3393 C C . ASN B 1 34 ? -7.67286 1.50528 -18.81000 1.000 16.12802 34 ASN B C 1
ATOM 3394 O O . ASN B 1 34 ? -7.79139 0.39466 -18.27626 1.000 15.68551 34 ASN B O 1
ATOM 3399 N N . LEU B 1 35 ? -8.61664 2.00621 -19.62336 1.000 14.67907 35 LEU B N 1
ATOM 3400 C CA . LEU B 1 35 ? -9.85759 1.25958 -19.82494 1.000 15.45613 35 LEU B CA 1
ATOM 3401 C C . LEU B 1 35 ? -9.61704 -0.00509 -20.66178 1.000 16.93243 35 LEU B C 1
ATOM 3402 O O . LEU B 1 35 ? -10.30192 -1.01960 -20.46971 1.000 14.28173 35 LEU B O 1
ATOM 3407 N N . LEU B 1 36 ? -8.64800 0.03094 -21.59086 1.000 15.97046 36 LEU B N 1
ATOM 3408 C CA . LEU B 1 36 ? -8.32572 -1.16215 -22.36798 1.000 20.08207 36 LEU B CA 1
ATOM 3409 C C . LEU B 1 36 ? -7.68447 -2.22505 -21.48674 1.000 19.37077 36 LEU B C 1
ATOM 3410 O O . LEU B 1 36 ? -7.94519 -3.42170 -21.65563 1.000 20.42404 36 LEU B O 1
ATOM 3415 N N . ASP B 1 37 ? -6.85668 -1.80192 -20.53096 1.000 15.48902 37 ASP B N 1
ATOM 3416 C CA . ASP B 1 37 ? -6.27067 -2.74614 -19.58932 1.000 21.96653 37 ASP B CA 1
ATOM 3417 C C . ASP B 1 37 ? -7.33037 -3.35811 -18.68250 1.000 21.13972 37 ASP B C 1
ATOM 3418 O O . ASP B 1 37 ? -7.21646 -4.52344 -18.28238 1.000 22.62423 37 ASP B O 1
ATOM 3423 N N . GLU B 1 38 ? -8.36530 -2.60139 -18.36114 1.000 18.20023 38 GLU B N 1
ATOM 3424 C CA . GLU B 1 38 ? -9.42732 -3.05305 -17.47709 1.000 17.64910 38 GLU B CA 1
ATOM 3425 C C . GLU B 1 38 ? -10.58591 -3.70151 -18.23201 1.000 19.83814 38 GLU B C 1
ATOM 3426 O O . GLU B 1 38 ? -11.53074 -4.17596 -17.59935 1.000 16.39949 38 GLU B O 1
ATOM 3432 N N . GLN B 1 39 ? -10.53499 -3.74428 -19.56684 1.000 18.12491 39 GLN B N 1
ATOM 3433 C CA . GLN B 1 39 ? -11.72193 -4.10516 -20.34609 1.000 16.56791 39 GLN B CA 1
ATOM 3434 C C . GLN B 1 39 ? -12.22437 -5.50395 -19.99870 1.000 18.19097 39 GLN B C 1
ATOM 3435 O O . GLN B 1 39 ? -13.43004 -5.71796 -19.81921 1.000 17.78367 39 GLN B O 1
ATOM 3441 N N . ASP B 1 40 ? -11.31352 -6.47671 -19.93072 1.000 19.61174 40 ASP B N 1
ATOM 3442 C CA . ASP B 1 40 ? -11.72370 -7.86026 -19.70949 1.000 22.49091 40 ASP B CA 1
ATOM 3443 C C . ASP B 1 40 ? -12.37991 -8.03682 -18.34386 1.000 21.44304 40 ASP B C 1
ATOM 3444 O O . ASP B 1 40 ? -13.40337 -8.71742 -18.22751 1.000 22.56838 40 ASP B O 1
ATOM 3449 N N . ALA B 1 41 ? -11.80429 -7.43618 -17.30014 1.000 20.56373 41 ALA B N 1
ATOM 3450 C CA . ALA B 1 41 ? -12.43850 -7.46607 -15.98272 1.000 22.03658 41 ALA B CA 1
ATOM 3451 C C . ALA B 1 41 ? -13.79826 -6.78299 -16.00140 1.000 22.74050 41 ALA B C 1
ATOM 3452 O O . ALA B 1 41 ? -14.75020 -7.26123 -15.36809 1.000 21.41118 41 ALA B O 1
ATOM 3454 N N . LEU B 1 42 ? -13.91074 -5.65059 -16.70723 1.000 22.28816 42 LEU B N 1
ATOM 3455 C CA . LEU B 1 42 ? -15.20759 -4.98887 -16.83376 1.000 18.34967 42 LEU B CA 1
ATOM 3456 C C . LEU B 1 42 ? -16.21826 -5.88502 -17.52783 1.000 19.12373 42 LEU B C 1
ATOM 3457 O O . LEU B 1 42 ? -17.40162 -5.90335 -17.16446 1.000 18.11874 42 LEU B O 1
ATOM 3462 N N . ARG B 1 43 ? -15.77524 -6.61776 -18.55116 1.000 20.90514 43 ARG B N 1
ATOM 3463 C CA . ARG B 1 43 ? -16.66772 -7.54692 -19.24033 1.000 18.98419 43 ARG B CA 1
ATOM 3464 C C . ARG B 1 43 ? -17.19140 -8.61648 -18.28551 1.000 22.50335 43 ARG B C 1
ATOM 3465 O O . ARG B 1 43 ? -18.39576 -8.91935 -18.26158 1.000 22.19391 43 ARG B O 1
ATOM 3473 N N . ASP B 1 44 ? -16.28653 -9.21904 -17.51091 1.000 23.68236 44 ASP B N 1
ATOM 3474 C CA . ASP B 1 44 ? -16.68167 -10.21783 -16.51834 1.000 25.15257 44 ASP B CA 1
ATOM 3475 C C . ASP B 1 44 ? -17.67328 -9.63752 -15.51258 1.000 21.52988 44 ASP B C 1
ATOM 3476 O O . ASP B 1 44 ? -18.68864 -10.26344 -15.19056 1.000 27.07604 44 ASP B O 1
ATOM 3481 N N . HIS B 1 45 ? -17.40664 -8.42475 -15.03130 1.000 23.27488 45 HIS B N 1
ATOM 3482 C CA . HIS B 1 45 ? -18.26862 -7.80043 -14.03381 1.000 22.27486 45 HIS B CA 1
ATOM 3483 C C . HIS B 1 45 ? -19.63900 -7.45400 -14.60395 1.000 24.73850 45 HIS B C 1
ATOM 3484 O O . HIS B 1 45 ? -20.66115 -7.65099 -13.94158 1.000 27.35311 45 HIS B O 1
ATOM 3491 N N . LEU B 1 46 ? -19.68933 -6.91512 -15.82023 1.000 19.77936 46 LEU B N 1
ATOM 3492 C CA . LEU B 1 46 ? -20.98817 -6.55661 -16.36742 1.000 21.31014 46 LEU B CA 1
ATOM 3493 C C . LEU B 1 46 ? -21.77124 -7.78690 -16.80410 1.000 22.54305 46 LEU B C 1
ATOM 3494 O O . LEU B 1 46 ? -23.01118 -7.74939 -16.82675 1.000 24.03773 46 LEU B O 1
ATOM 3499 N N . ALA B 1 47 ? -21.07768 -8.87678 -17.15767 1.000 21.30571 47 ALA B N 1
ATOM 3500 C CA . ALA B 1 47 ? -21.78134 -10.13069 -17.42360 1.000 24.64368 47 ALA B CA 1
ATOM 3501 C C . ALA B 1 47 ? -22.54923 -10.60454 -16.19883 1.000 25.61695 47 ALA B C 1
ATOM 3502 O O . ALA B 1 47 ? -23.62234 -11.20660 -16.33199 1.000 26.22446 47 ALA B O 1
ATOM 3504 N N . GLU B 1 48 ? -22.02531 -10.33954 -15.00000 1.000 28.54586 48 GLU B N 1
ATOM 3505 C CA . GLU B 1 48 ? -22.77897 -10.66898 -13.79504 1.000 33.67258 48 GLU B CA 1
ATOM 3506 C C . GLU B 1 48 ? -24.02817 -9.81996 -13.66252 1.000 33.15929 48 GLU B C 1
ATOM 3507 O O . GLU B 1 48 ? -25.00344 -10.26199 -13.04976 1.000 33.46915 48 GLU B O 1
ATOM 3513 N N . ARG B 1 49 ? -24.02888 -8.61032 -14.22276 1.000 28.46553 49 ARG B N 1
ATOM 3514 C CA . ARG B 1 49 ? -25.22396 -7.78125 -14.21557 1.000 25.44249 49 ARG B CA 1
ATOM 3515 C C . ARG B 1 49 ? -26.11361 -8.03259 -15.42792 1.000 27.87870 49 ARG B C 1
ATOM 3516 O O . ARG B 1 49 ? -27.05929 -7.27065 -15.65543 1.000 25.90357 49 ARG B O 1
ATOM 3524 N N . GLY B 1 50 ? -25.82484 -9.06892 -16.21212 1.000 23.26916 50 GLY B N 1
ATOM 3525 C CA . GLY B 1 50 ? -26.68196 -9.45541 -17.31473 1.000 26.34609 50 GLY B CA 1
ATOM 3526 C C . GLY B 1 50 ? -26.41709 -8.79933 -18.65488 1.000 30.50051 50 GLY B C 1
ATOM 3527 O O . GLY B 1 50 ? -27.29585 -8.84806 -19.52411 1.000 27.35470 50 GLY B O 1
ATOM 3528 N N . TRP B 1 51 ? -25.24021 -8.20733 -18.87195 1.000 24.48465 51 TRP B N 1
ATOM 3529 C CA . TRP B 1 51 ? -24.91750 -7.58197 -20.15192 1.000 23.66511 51 TRP B CA 1
ATOM 3530 C C . TRP B 1 51 ? -23.66897 -8.20464 -20.77187 1.000 24.70490 51 TRP B C 1
ATOM 3531 O O . TRP B 1 51 ? -22.68955 -8.48122 -20.07297 1.000 23.42081 51 TRP B O 1
ATOM 3542 N N . SER B 1 52 ? -23.69832 -8.40100 -22.09437 1.000 22.22391 52 SER B N 1
ATOM 3543 C CA . SER B 1 52 ? -22.52711 -8.81175 -22.86637 1.000 22.81624 52 SER B CA 1
ATOM 3544 C C . SER B 1 52 ? -21.89668 -7.55609 -23.45608 1.000 24.61774 52 SER B C 1
ATOM 3545 O O . SER B 1 52 ? -22.47583 -6.92689 -24.34926 1.000 21.55906 52 SER B O 1
ATOM 3548 N N . VAL B 1 53 ? -20.70249 -7.20291 -22.98199 1.000 20.58015 53 VAL B N 1
ATOM 3549 C CA . VAL B 1 53 ? -20.12636 -5.88482 -23.23678 1.000 22.24635 53 VAL B CA 1
ATOM 3550 C C . VAL B 1 53 ? -19.09886 -5.94908 -24.35825 1.000 24.38610 53 VAL B C 1
ATOM 3551 O O . VAL B 1 53 ? -18.20976 -6.80643 -24.35183 1.000 20.39554 53 VAL B O 1
ATOM 3555 N N . GLU B 1 54 ? -19.20518 -5.01087 -25.30024 1.000 18.99564 54 GLU B N 1
ATOM 3556 C CA . GLU B 1 54 ? -18.22346 -4.79389 -26.35088 1.000 20.14960 54 GLU B CA 1
ATOM 3557 C C . GLU B 1 54 ? -17.72692 -3.35471 -26.23125 1.000 17.79218 54 GLU B C 1
ATOM 3558 O O . GLU B 1 54 ? -18.48847 -2.46747 -25.83194 1.000 14.17974 54 GLU B O 1
ATOM 3564 N N . PHE B 1 55 ? -16.44703 -3.12608 -26.52125 1.000 15.15943 55 PHE B N 1
ATOM 3565 C CA . PHE B 1 55 ? -15.87518 -1.77979 -26.54433 1.000 17.50162 55 PHE B CA 1
ATOM 3566 C C . PHE B 1 55 ? -15.66583 -1.32809 -27.98594 1.000 16.18493 55 PHE B C 1
ATOM 3567 O O . PHE B 1 55 ? -15.17406 -2.09971 -28.81285 1.000 18.02291 55 PHE B O 1
ATOM 3575 N N . VAL B 1 56 ? -16.01386 -0.06873 -28.26755 1.000 13.15030 56 VAL B N 1
ATOM 3576 C CA . VAL B 1 56 ? -15.74762 0.60327 -29.53764 1.000 13.84005 56 VAL B CA 1
ATOM 3577 C C . VAL B 1 56 ? -14.97324 1.88439 -29.23684 1.000 14.74942 56 VAL B C 1
ATOM 3578 O O . VAL B 1 56 ? -15.35991 2.64559 -28.34500 1.000 15.39020 56 VAL B O 1
ATOM 3582 N N . LEU B 1 57 ? -13.89212 2.13297 -29.97381 1.000 13.22194 57 LEU B N 1
ATOM 3583 C CA . LEU B 1 57 ? -13.07354 3.33244 -29.76976 1.000 15.08688 57 LEU B CA 1
ATOM 3584 C C . LEU B 1 57 ? -13.05273 4.15514 -31.05432 1.000 14.88686 57 LEU B C 1
ATOM 3585 O O . LEU B 1 57 ? -12.70735 3.63208 -32.11909 1.000 15.06495 57 LEU B O 1
ATOM 3590 N N . GLY B 1 58 ? -13.46196 5.41962 -30.96217 1.000 13.42531 58 GLY B N 1
ATOM 3591 C CA . GLY B 1 58 ? -13.34642 6.36935 -32.06283 1.000 12.64884 58 GLY B CA 1
ATOM 3592 C C . GLY B 1 58 ? -12.32272 7.44397 -31.72438 1.000 14.44069 58 GLY B C 1
ATOM 3593 O O . GLY B 1 58 ? -12.38849 8.05390 -30.65653 1.000 15.72823 58 GLY B O 1
ATOM 3594 N N . GLU B 1 59 ? -11.37859 7.66311 -32.64681 1.000 12.51000 59 GLU B N 1
ATOM 3595 C CA . GLU B 1 59 ? -10.29205 8.64857 -32.50260 1.000 13.68651 59 GLU B CA 1
ATOM 3596 C C . GLU B 1 59 ? -10.11574 9.35207 -33.84099 1.000 12.19960 59 GLU B C 1
ATOM 3597 O O . GLU B 1 59 ? -10.19443 8.69625 -34.88441 1.000 15.79122 59 GLU B O 1
ATOM 3603 N N . PRO B 1 60 ? -9.92932 10.67495 -33.86379 1.000 14.22973 60 PRO B N 1
ATOM 3604 C CA . PRO B 1 60 ? -9.74570 11.35294 -35.15771 1.000 17.87019 60 PRO B CA 1
ATOM 3605 C C . PRO B 1 60 ? -8.55678 10.76676 -35.89516 1.000 15.63648 60 PRO B C 1
ATOM 3606 O O . PRO B 1 60 ? -7.55102 10.39410 -35.27598 1.000 15.36157 60 PRO B O 1
ATOM 3610 N N . PHE B 1 61 ? -8.71210 10.62192 -37.21520 1.000 14.41525 61 PHE B N 1
ATOM 3611 C CA . PHE B 1 61 ? -7.57329 10.31854 -38.08005 1.000 17.71294 61 PHE B CA 1
ATOM 3612 C C . PHE B 1 61 ? -6.43987 11.27569 -37.75173 1.000 18.19236 61 PHE B C 1
ATOM 3613 O O . PHE B 1 61 ? -6.65656 12.48227 -37.61058 1.000 15.82895 61 PHE B O 1
ATOM 3621 N N . TYR B 1 62 ? -5.23079 10.74510 -37.63630 1.000 15.08662 62 TYR B N 1
ATOM 3622 C CA . TYR B 1 62 ? -4.06018 11.58068 -37.44670 1.000 15.98219 62 TYR B CA 1
ATOM 3623 C C . TYR B 1 62 ? -3.08237 11.34855 -38.58885 1.000 18.58858 62 TYR B C 1
ATOM 3624 O O . TYR B 1 62 ? -2.98274 10.24488 -39.13435 1.000 19.84384 62 TYR B O 1
ATOM 3633 N N . ASP B 1 63 ? -2.38920 12.37769 -38.93671 1.000 13.56920 63 ASP B N 1
ATOM 3634 C CA . ASP B 1 63 ? -1.25944 12.30166 -39.84171 1.000 17.62597 63 ASP B CA 1
ATOM 3635 C C . ASP B 1 63 ? -0.02588 11.81650 -39.07537 1.000 18.98846 63 ASP B C 1
ATOM 3636 O O . ASP B 1 63 ? 0.12675 12.11602 -37.88944 1.000 18.13835 63 ASP B O 1
ATOM 3641 N N . PRO B 1 64 ? 0.86423 11.05023 -39.71542 1.000 20.99522 64 PRO B N 1
ATOM 3642 C CA . PRO B 1 64 ? 2.06850 10.57929 -39.00143 1.000 20.59671 64 PRO B CA 1
ATOM 3643 C C . PRO B 1 64 ? 2.91581 11.68780 -38.40444 1.000 21.60442 64 PRO B C 1
ATOM 3644 O O . PRO B 1 64 ? 3.73660 11.40682 -37.52277 1.000 23.62131 64 PRO B O 1
ATOM 3648 N N . GLY B 1 65 ? 2.75719 12.93120 -38.85182 1.000 18.57782 65 GLY B N 1
ATOM 3649 C CA . GLY B 1 65 ? 3.50787 14.04082 -38.29829 1.000 16.23417 65 GLY B CA 1
ATOM 3650 C C . GLY B 1 65 ? 2.98762 14.57083 -36.98998 1.000 20.49885 65 GLY B C 1
ATOM 3651 O O . GLY B 1 65 ? 3.59687 15.46704 -36.41010 1.000 22.33042 65 GLY B O 1
ATOM 3652 N N . ALA B 1 66 ? 1.87419 14.05005 -36.49899 1.000 17.57220 66 ALA B N 1
ATOM 3653 C CA . ALA B 1 66 ? 1.25841 14.62837 -35.31790 1.000 21.32108 66 ALA B CA 1
ATOM 3654 C C . ALA B 1 66 ? 2.09372 14.30817 -34.07751 1.000 22.04580 66 ALA B C 1
ATOM 3655 O O . ALA B 1 66 ? 2.63198 13.20321 -33.96031 1.000 20.24828 66 ALA B O 1
ATOM 3657 N N . PRO B 1 67 ? 2.22414 15.25096 -33.14569 1.000 22.09782 67 PRO B N 1
ATOM 3658 C CA . PRO B 1 67 ? 2.92842 14.96104 -31.88873 1.000 20.35585 67 PRO B CA 1
ATOM 3659 C C . PRO B 1 67 ? 2.30202 13.77237 -31.17579 1.000 23.41764 67 PRO B C 1
ATOM 3660 O O . PRO B 1 67 ? 1.07472 13.66419 -31.06957 1.000 22.13204 67 PRO B O 1
ATOM 3664 N N . GLY B 1 68 ? 3.15859 12.86908 -30.69658 1.000 19.41368 68 GLY B N 1
ATOM 3665 C CA . GLY B 1 68 ? 2.70007 11.67959 -30.01060 1.000 18.14615 68 GLY B CA 1
ATOM 3666 C C . GLY B 1 68 ? 2.22971 10.56350 -30.91198 1.000 18.53566 68 GLY B C 1
ATOM 3667 O O . GLY B 1 68 ? 1.68830 9.57418 -30.41304 1.000 17.79023 68 GLY B O 1
ATOM 3668 N N . TYR B 1 69 ? 2.43336 10.68064 -32.21950 1.000 16.56344 69 TYR B N 1
ATOM 3669 C CA . TYR B 1 69 ? 1.97161 9.65924 -33.14171 1.000 19.74478 69 TYR B CA 1
ATOM 3670 C C . TYR B 1 69 ? 2.81720 8.39582 -33.03516 1.000 18.44904 69 TYR B C 1
ATOM 3671 O O . TYR B 1 69 ? 4.04281 8.46006 -32.97226 1.000 17.28907 69 TYR B O 1
ATOM 3680 N N . ASP B 1 70 ? 2.15293 7.23906 -33.02979 1.000 16.27272 70 ASP B N 1
ATOM 3681 C CA . ASP B 1 70 ? 2.84974 5.95374 -33.09246 1.000 17.71458 70 ASP B CA 1
ATOM 3682 C C . ASP B 1 70 ? 1.91349 4.95968 -33.76747 1.000 20.35251 70 ASP B C 1
ATOM 3683 O O . ASP B 1 70 ? 0.93241 4.50404 -33.15671 1.000 18.66362 70 ASP B O 1
ATOM 3688 N N . GLU B 1 71 ? 2.19543 4.62140 -35.02779 1.000 18.37074 71 GLU B N 1
ATOM 3689 C CA . GLU B 1 71 ? 1.31071 3.67172 -35.70461 1.000 20.75550 71 GLU B CA 1
ATOM 3690 C C . GLU B 1 71 ? 1.37812 2.28518 -35.07788 1.000 22.27496 71 GLU B C 1
ATOM 3691 O O . GLU B 1 71 ? 0.42698 1.50439 -35.21230 1.000 19.71877 71 GLU B O 1
ATOM 3697 N N . GLU B 1 72 ? 2.46195 1.96031 -34.37255 1.000 18.13535 72 GLU B N 1
ATOM 3698 C CA . GLU B 1 72 ? 2.47939 0.67167 -33.68774 1.000 23.33262 72 GLU B CA 1
ATOM 3699 C C . GLU B 1 72 ? 1.54085 0.67308 -32.48840 1.000 19.90633 72 GLU B C 1
ATOM 3700 O O . GLU B 1 72 ? 0.97100 -0.36978 -32.15717 1.000 19.24564 72 GLU B O 1
ATOM 3706 N N . ARG B 1 73 ? 1.36656 1.82257 -31.82392 1.000 17.60741 73 ARG B N 1
ATOM 3707 C CA . ARG B 1 73 ? 0.34953 1.90613 -30.77916 1.000 17.84512 73 ARG B CA 1
ATOM 3708 C C . ARG B 1 73 ? -1.04614 1.72761 -31.36583 1.000 17.67290 73 ARG B C 1
ATOM 3709 O O . ARG B 1 73 ? -1.89364 1.03990 -30.78029 1.000 14.26553 73 ARG B O 1
ATOM 3717 N N . TRP B 1 74 ? -1.30807 2.36157 -32.51486 1.000 18.23461 74 TRP B N 1
ATOM 3718 C CA . TRP B 1 74 ? -2.58710 2.18037 -33.19033 1.000 15.84143 74 TRP B CA 1
ATOM 3719 C C . TRP B 1 74 ? -2.81943 0.70554 -33.50937 1.000 18.34502 74 TRP B C 1
ATOM 3720 O O . TRP B 1 74 ? -3.92813 0.17861 -33.32256 1.000 13.77410 74 TRP B O 1
ATOM 3731 N N . ARG B 1 75 ? -1.76848 0.02085 -33.96820 1.000 19.60536 75 ARG B N 1
ATOM 3732 C CA . ARG B 1 75 ? -1.87576 -1.40103 -34.27864 1.000 20.71932 75 ARG B CA 1
ATOM 3733 C C . ARG B 1 75 ? -2.24256 -2.21084 -33.03837 1.000 17.45466 75 ARG B C 1
ATOM 3734 O O . ARG B 1 75 ? -3.15335 -3.04365 -33.08217 1.000 15.14652 75 ARG B O 1
ATOM 3742 N N . ARG B 1 76 ? -1.54435 -1.97876 -31.91747 1.000 17.04906 76 ARG B N 1
ATOM 3743 C CA . ARG B 1 76 ? -1.82461 -2.74453 -30.69638 1.000 18.34802 76 ARG B CA 1
ATOM 3744 C C . ARG B 1 76 ? -3.25100 -2.50735 -30.20297 1.000 16.49736 76 ARG B C 1
ATOM 3745 O O . ARG B 1 76 ? -3.94169 -3.45210 -29.79288 1.000 14.67167 76 ARG B O 1
ATOM 3753 N N . VAL B 1 77 ? -3.71242 -1.25281 -30.23369 1.000 16.94063 77 VAL B N 1
ATOM 3754 C CA . VAL B 1 77 ? -5.06331 -0.94632 -29.75856 1.000 14.27255 77 VAL B CA 1
ATOM 3755 C C . VAL B 1 77 ? -6.10897 -1.57521 -30.67066 1.000 17.36737 77 VAL B C 1
ATOM 3756 O O . VAL B 1 77 ? -7.06626 -2.20722 -30.20548 1.000 16.14943 77 VAL B O 1
ATOM 3760 N N . ARG B 1 78 ? -5.96456 -1.37740 -31.98149 1.000 16.21701 78 ARG B N 1
ATOM 3761 C CA . ARG B 1 78 ? -6.91390 -1.95439 -32.92967 1.000 17.86010 78 ARG B CA 1
ATOM 3762 C C . ARG B 1 78 ? -6.97712 -3.47462 -32.78925 1.000 19.38042 78 ARG B C 1
ATOM 3763 O O . ARG B 1 78 ? -8.06252 -4.06998 -32.82795 1.000 16.08864 78 ARG B O 1
ATOM 3771 N N . GLU B 1 79 ? -5.81739 -4.11677 -32.61590 1.000 15.89566 79 GLU B N 1
ATOM 3772 C CA . GLU B 1 79 ? -5.79434 -5.57328 -32.51052 1.000 19.82791 79 GLU B CA 1
ATOM 3773 C C . GLU B 1 79 ? -6.31776 -6.04650 -31.15663 1.000 18.24858 79 GLU B C 1
ATOM 3774 O O . GLU B 1 79 ? -7.02674 -7.05673 -31.08778 1.000 19.49101 79 GLU B O 1
ATOM 3780 N N . HIS B 1 80 ? -6.01242 -5.32126 -30.07380 1.000 16.96483 80 HIS B N 1
ATOM 3781 C CA . HIS B 1 80 ? -6.59662 -5.66242 -28.77697 1.000 19.20873 80 HIS B CA 1
ATOM 3782 C C . HIS B 1 80 ? -8.11430 -5.67397 -28.86454 1.000 20.12199 80 HIS B C 1
ATOM 3783 O O . HIS B 1 80 ? -8.77875 -6.62981 -28.42909 1.000 18.33221 80 HIS B O 1
ATOM 3790 N N . LEU B 1 81 ? -8.68239 -4.62725 -29.45347 1.000 14.65774 81 LEU B N 1
ATOM 3791 C CA . LEU B 1 81 ? -10.13517 -4.53975 -29.50101 1.000 18.38099 81 LEU B CA 1
ATOM 3792 C C . LEU B 1 81 ? -10.71919 -5.59487 -30.43293 1.000 17.66821 81 LEU B C 1
ATOM 3793 O O . LEU B 1 81 ? -11.71319 -6.24127 -30.08825 1.000 16.28870 81 LEU B O 1
ATOM 3798 N N . ALA B 1 82 ? -10.09070 -5.81162 -31.59675 1.000 18.62320 82 ALA B N 1
ATOM 3799 C CA . ALA B 1 82 ? -10.60479 -6.79772 -32.54862 1.000 21.31179 82 ALA B CA 1
ATOM 3800 C C . ALA B 1 82 ? -10.59654 -8.20368 -31.96275 1.000 19.90757 82 ALA B C 1
ATOM 3801 O O . ALA B 1 82 ? -11.49911 -8.99807 -32.24002 1.000 19.96471 82 ALA B O 1
ATOM 3803 N N . ALA B 1 83 ? -9.58183 -8.53611 -31.15695 1.000 19.10607 83 ALA B N 1
ATOM 3804 C CA . ALA B 1 83 ? -9.52118 -9.86631 -30.55377 1.000 22.72620 83 ALA B CA 1
ATOM 3805 C C . ALA B 1 83 ? -10.67394 -10.11863 -29.59855 1.000 21.61028 83 ALA B C 1
ATOM 3806 O O . ALA B 1 83 ? -10.96070 -11.27819 -29.28340 1.000 19.14364 83 ALA B O 1
ATOM 3808 N N . ARG B 1 84 ? -11.33830 -9.06427 -29.13089 1.000 23.11880 84 ARG B N 1
ATOM 3809 C CA . ARG B 1 84 ? -12.46963 -9.18715 -28.22588 1.000 19.99019 84 ARG B CA 1
ATOM 3810 C C . ARG B 1 84 ? -13.79963 -8.90149 -28.90683 1.000 17.42321 84 ARG B C 1
ATOM 3811 O O . ARG B 1 84 ? -14.80527 -8.73245 -28.22002 1.000 21.81722 84 ARG B O 1
ATOM 3819 N N . GLY B 1 85 ? -13.83419 -8.83919 -30.23442 1.000 19.92177 85 GLY B N 1
ATOM 3820 C CA . GLY B 1 85 ? -15.07741 -8.51743 -30.91215 1.000 19.93338 85 GLY B CA 1
ATOM 3821 C C . GLY B 1 85 ? -15.43623 -7.04620 -30.92479 1.000 21.75931 85 GLY B C 1
ATOM 3822 O O . GLY B 1 85 ? -16.54061 -6.69751 -31.34581 1.000 17.31710 85 GLY B O 1
ATOM 3823 N N . GLY B 1 86 ? -14.54581 -6.16748 -30.46825 1.000 17.20006 86 GLY B N 1
ATOM 3824 C CA . GLY B 1 86 ? -14.74435 -4.74108 -30.58427 1.000 20.86206 86 GLY B CA 1
ATOM 3825 C C . GLY B 1 86 ? -13.98811 -4.16323 -31.76904 1.000 18.24956 86 GLY B C 1
ATOM 3826 O O . GLY B 1 86 ? -13.46196 -4.87985 -32.61903 1.000 16.54036 86 GLY B O 1
ATOM 3827 N N . ARG B 1 87 ? -13.91361 -2.83247 -31.80981 1.000 17.30958 87 ARG B N 1
ATOM 3828 C CA . ARG B 1 87 ? -13.21381 -2.21986 -32.93265 1.000 16.44443 87 ARG B CA 1
ATOM 3829 C C . ARG B 1 87 ? -12.70321 -0.84393 -32.55236 1.000 16.04420 87 ARG B C 1
ATOM 3830 O O . ARG B 1 87 ? -13.30424 -0.13959 -31.73344 1.000 13.08224 87 ARG B O 1
ATOM 3838 N N . ALA B 1 88 ? -11.59296 -0.47366 -33.17550 1.000 15.49657 88 ALA B N 1
ATOM 3839 C CA . ALA B 1 88 ? -11.10072 0.89115 -33.17075 1.000 15.34195 88 ALA B CA 1
ATOM 3840 C C . ALA B 1 88 ? -11.41045 1.52015 -34.52707 1.000 17.40722 88 ALA B C 1
ATOM 3841 O O . ALA B 1 88 ? -11.24794 0.87341 -35.56617 1.000 15.01479 88 ALA B O 1
ATOM 3843 N N . VAL B 1 89 ? -11.85670 2.77758 -34.51503 1.000 12.25481 89 VAL B N 1
ATOM 3844 C CA . VAL B 1 89 ? -12.31778 3.46086 -35.72173 1.000 15.87787 89 VAL B CA 1
ATOM 3845 C C . VAL B 1 89 ? -11.67186 4.83942 -35.77064 1.000 16.15558 89 VAL B C 1
ATOM 3846 O O . VAL B 1 89 ? -11.85826 5.64689 -34.85204 1.000 16.34978 89 VAL B O 1
ATOM 3850 N N . ARG B 1 90 ? -10.93806 5.11999 -36.84367 1.000 14.42742 90 ARG B N 1
ATOM 3851 C CA . ARG B 1 90 ? -10.42528 6.46357 -37.06985 1.000 15.51700 90 ARG B CA 1
ATOM 3852 C C . ARG B 1 90 ? -11.51550 7.33546 -37.69365 1.000 18.12999 90 ARG B C 1
ATOM 3853 O O . ARG B 1 90 ? -12.20829 6.91297 -38.63029 1.000 16.30926 90 ARG B O 1
ATOM 3861 N N . LEU B 1 91 ? -11.66560 8.54731 -37.16009 1.000 12.63997 91 LEU B N 1
ATOM 3862 C CA . LEU B 1 91 ? -12.80936 9.41429 -37.41814 1.000 13.66650 91 LEU B CA 1
ATOM 3863 C C . LEU B 1 91 ? -12.39904 10.61755 -38.26005 1.000 15.74172 91 LEU B C 1
ATOM 3864 O O . LEU B 1 91 ? -11.39105 11.27302 -37.96652 1.000 15.08802 91 LEU B O 1
ATOM 3869 N N . VAL B 1 92 ? -13.20482 10.92527 -39.27967 1.000 15.94343 92 VAL B N 1
ATOM 3870 C CA . VAL B 1 92 ? -13.00263 12.12594 -40.09003 1.000 14.82224 92 VAL B CA 1
ATOM 3871 C C . VAL B 1 92 ? -13.23800 13.36662 -39.23879 1.000 12.06460 92 VAL B C 1
ATOM 3872 O O . VAL B 1 92 ? -14.21056 13.44181 -38.47602 1.000 14.43361 92 VAL B O 1
ATOM 3876 N N . SER B 1 93 ? -12.35706 14.35874 -39.37544 1.000 13.58853 93 SER B N 1
ATOM 3877 C CA . SER B 1 93 ? -12.51009 15.59904 -38.61968 1.000 18.94749 93 SER B CA 1
ATOM 3878 C C . SER B 1 93 ? -12.28972 16.83077 -39.49322 1.000 17.37137 93 SER B C 1
ATOM 3879 O O . SER B 1 93 ? -12.10830 17.93412 -38.95101 1.000 15.47375 93 SER B O 1
ATOM 3882 N N . ASP B 1 94 ? -12.30489 16.66785 -40.81535 1.000 18.37798 94 ASP B N 1
ATOM 3883 C CA . ASP B 1 94 ? -12.15767 17.75600 -41.78319 1.000 19.92920 94 ASP B CA 1
ATOM 3884 C C . ASP B 1 94 ? -10.93102 18.61497 -41.48927 1.000 17.20229 94 ASP B C 1
ATOM 3885 O O . ASP B 1 94 ? -11.01568 19.84091 -41.45035 1.000 18.08803 94 ASP B O 1
ATOM 3890 N N . SER B 1 95 ? -9.78099 17.96880 -41.28583 1.000 18.84549 95 SER B N 1
ATOM 3891 C CA . SER B 1 95 ? -8.57593 18.70066 -40.89797 1.000 20.90292 95 SER B CA 1
ATOM 3892 C C . SER B 1 95 ? -7.31414 17.98777 -41.37854 1.000 23.47168 95 SER B C 1
ATOM 3893 O O . SER B 1 95 ? -7.35849 16.89653 -41.95212 1.000 21.59369 95 SER B O 1
ATOM 3896 N N . ASP B 1 96 ? -6.17952 18.63296 -41.08689 1.000 23.83061 96 ASP B N 1
ATOM 3897 C CA . ASP B 1 96 ? -4.83987 18.12374 -41.37552 1.000 29.47276 96 ASP B CA 1
ATOM 3898 C C . ASP B 1 96 ? -4.58972 16.73491 -40.80457 1.000 26.79388 96 ASP B C 1
ATOM 3899 O O . ASP B 1 96 ? -3.80593 15.95947 -41.36181 1.000 25.03333 96 ASP B O 1
ATOM 3904 N N . GLY B 1 97 ? -5.15092 16.44211 -39.63880 1.000 20.49390 97 GLY B N 1
ATOM 3905 C CA . GLY B 1 97 ? -4.62657 15.34022 -38.85751 1.000 18.46735 97 GLY B CA 1
ATOM 3906 C C . GLY B 1 97 ? -3.32286 15.63550 -38.14670 1.000 20.75472 97 GLY B C 1
ATOM 3907 O O . GLY B 1 97 ? -2.69308 14.70876 -37.62451 1.000 19.14117 97 GLY B O 1
ATOM 3908 N N . LEU B 1 98 ? -2.88612 16.89257 -38.11278 1.000 21.31037 98 LEU B N 1
ATOM 3909 C CA . LEU B 1 98 ? -1.61871 17.23958 -37.47937 1.000 21.99494 98 LEU B CA 1
ATOM 3910 C C . LEU B 1 98 ? -1.76351 17.64537 -36.02144 1.000 27.62028 98 LEU B C 1
ATOM 3911 O O . LEU B 1 98 ? -0.74658 17.79405 -35.33521 1.000 27.00594 98 LEU B O 1
ATOM 3916 N N . ASP B 1 99 ? -2.99247 17.80951 -35.53392 1.000 28.07702 99 ASP B N 1
ATOM 3917 C CA . ASP B 1 99 ? -3.26122 18.23520 -34.16986 1.000 28.67012 99 ASP B CA 1
ATOM 3918 C C . ASP B 1 99 ? -4.50696 17.52477 -33.65962 1.000 28.88982 99 ASP B C 1
ATOM 3919 O O . ASP B 1 99 ? -5.44305 17.26046 -34.41922 1.000 25.75535 99 ASP B O 1
ATOM 3924 N N . GLY B 1 100 ? -4.52765 17.24215 -32.36113 1.000 26.12822 100 GLY B N 1
ATOM 3925 C CA . GLY B 1 100 ? -5.71521 16.64927 -31.77021 1.000 23.27475 100 GLY B CA 1
ATOM 3926 C C . GLY B 1 100 ? -6.70891 17.65606 -31.22335 1.000 25.56026 100 GLY B C 1
ATOM 3927 O O . GLY B 1 100 ? -7.45370 17.35099 -30.28041 1.000 21.86482 100 GLY B O 1
ATOM 3928 N N . TRP B 1 101 ? -6.72658 18.85704 -31.81032 1.000 21.60438 101 TRP B N 1
ATOM 3929 C CA . TRP B 1 101 ? -7.64884 19.92025 -31.42914 1.000 21.23597 101 TRP B CA 1
ATOM 3930 C C . TRP B 1 101 ? -7.92123 20.77151 -32.66277 1.000 22.11205 101 TRP B C 1
ATOM 3931 O O . TRP B 1 101 ? -7.34510 20.55207 -33.73116 1.000 18.91419 101 TRP B O 1
ATOM 3942 N N . GLY B 1 102 ? -8.79127 21.76281 -32.51226 1.000 18.11347 102 GLY B N 1
ATOM 3943 C CA . GLY B 1 102 ? -9.09297 22.63949 -33.63087 1.000 19.55046 102 GLY B CA 1
ATOM 3944 C C . GLY B 1 102 ? -10.20860 23.58994 -33.25683 1.000 20.71599 102 GLY B C 1
ATOM 3945 O O . GLY B 1 102 ? -10.46575 23.81604 -32.07346 1.000 20.24423 102 GLY B O 1
ATOM 3946 N N . GLU B 1 103 ? -10.87549 24.12527 -34.28028 1.000 17.87444 103 GLU B N 1
ATOM 3947 C CA . GLU B 1 103 ? -11.94860 25.09448 -34.13178 1.000 21.99682 103 GLU B CA 1
ATOM 3948 C C . GLU B 1 103 ? -13.26945 24.49192 -34.61946 1.000 17.23085 103 GLU B C 1
ATOM 3949 O O . GLU B 1 103 ? -13.45861 23.26085 -34.55411 1.000 15.42436 103 GLU B O 1
ATOM 3955 N N . GLU B 1 104 ? -14.16490 25.35131 -35.12392 1.000 15.14328 104 GLU B N 1
ATOM 3956 C CA . GLU B 1 104 ? -15.50315 24.92563 -35.52412 1.000 17.60737 104 GLU B CA 1
ATOM 3957 C C . GLU B 1 104 ? -15.47596 23.73696 -36.48734 1.000 13.63757 104 GLU B C 1
ATOM 3958 O O . GLU B 1 104 ? -16.21128 22.76520 -36.29711 1.000 15.68527 104 GLU B O 1
ATOM 3964 N N . ARG B 1 105 ? -14.64928 23.79471 -37.53882 1.000 13.50314 105 ARG B N 1
ATOM 3965 C CA . ARG B 1 105 ? -14.67484 22.72005 -38.52984 1.000 18.94458 105 ARG B CA 1
ATOM 3966 C C . ARG B 1 105 ? -14.25590 21.39058 -37.90598 1.000 17.75188 105 ARG B C 1
ATOM 3967 O O . ARG B 1 105 ? -14.90230 20.35698 -38.12728 1.000 15.12982 105 ARG B O 1
ATOM 3969 N N . PHE B 1 106 ? -13.19559 21.41081 -37.09659 1.000 16.04481 106 PHE B N 1
ATOM 3970 C CA . PHE B 1 106 ? -12.73688 20.20802 -36.40634 1.000 15.13200 106 PHE B CA 1
ATOM 3971 C C . PHE B 1 106 ? -13.80601 19.66130 -35.46144 1.000 16.09994 106 PHE B C 1
ATOM 3972 O O . PHE B 1 106 ? -14.13265 18.47044 -35.50292 1.000 14.49491 106 PHE B O 1
ATOM 3980 N N . PHE B 1 107 ? -14.35495 20.52188 -34.59145 1.000 10.70765 107 PHE B N 1
ATOM 3981 C CA . PHE B 1 107 ? -15.37989 20.08497 -33.64847 1.000 15.75792 107 PHE B CA 1
ATOM 3982 C C . PHE B 1 107 ? -16.60583 19.54696 -34.38503 1.000 15.55289 107 PHE B C 1
ATOM 3983 O O . PHE B 1 107 ? -17.16562 18.51287 -34.01125 1.000 12.42395 107 PHE B O 1
ATOM 3991 N N . HIS B 1 108 ? -17.04023 20.24437 -35.42994 1.000 14.43152 108 HIS B N 1
ATOM 3992 C CA . HIS B 1 108 ? -18.28542 19.87224 -36.08781 1.000 16.18914 108 HIS B CA 1
ATOM 3993 C C . HIS B 1 108 ? -18.14701 18.54632 -36.83194 1.000 14.29465 108 HIS B C 1
ATOM 3994 O O . HIS B 1 108 ? -19.00120 17.66300 -36.70485 1.000 13.43617 108 HIS B O 1
ATOM 4001 N N . ALA B 1 109 ? -17.06479 18.37951 -37.59735 1.000 14.97691 109 ALA B N 1
ATOM 4002 C CA . ALA B 1 109 ? -16.87998 17.13921 -38.34738 1.000 13.55493 109 ALA B CA 1
ATOM 4003 C C . ALA B 1 109 ? -16.66419 15.95462 -37.41547 1.000 14.22340 109 ALA B C 1
ATOM 4004 O O . ALA B 1 109 ? -17.24886 14.88653 -37.62274 1.000 14.43065 109 ALA B O 1
ATOM 4006 N N . LEU B 1 110 ? -15.84861 16.13159 -36.37218 1.000 12.27652 110 LEU B N 1
ATOM 4007 C CA . LEU B 1 110 ? -15.56327 15.04221 -35.43796 1.000 13.53804 110 LEU B CA 1
ATOM 4008 C C . LEU B 1 110 ? -16.80555 14.64457 -34.64690 1.000 13.68409 110 LEU B C 1
ATOM 4009 O O . LEU B 1 110 ? -17.05376 13.45434 -34.39793 1.000 14.15474 110 LEU B O 1
ATOM 4014 N N . SER B 1 111 ? -17.59464 15.62645 -34.22610 1.000 12.87440 111 SER B N 1
ATOM 4015 C CA . SER B 1 111 ? -18.82482 15.28487 -33.52935 1.000 13.67367 111 SER B CA 1
ATOM 4016 C C . SER B 1 111 ? -19.79006 14.55755 -34.45914 1.000 15.17247 111 SER B C 1
ATOM 4017 O O . SER B 1 111 ? -20.42194 13.57787 -34.04797 1.000 13.37952 111 SER B O 1
ATOM 4020 N N . ALA B 1 112 ? -19.87043 14.98630 -35.72777 1.000 13.31486 112 ALA B N 1
ATOM 4021 C CA . ALA B 1 112 ? -20.74929 14.31777 -36.68353 1.000 13.54270 112 ALA B CA 1
ATOM 4022 C C . ALA B 1 112 ? -20.34838 12.85720 -36.87624 1.000 13.66870 112 ALA B C 1
ATOM 4023 O O . ALA B 1 112 ? -21.20136 11.96195 -36.85425 1.000 12.43414 112 ALA B O 1
ATOM 4025 N N . THR B 1 113 ? -19.05229 12.59439 -37.08269 1.000 15.32406 113 THR B N 1
ATOM 4026 C CA . THR B 1 113 ? -18.63137 11.21692 -37.31069 1.000 13.76869 113 THR B CA 1
ATOM 4027 C C . THR B 1 113 ? -18.60928 10.40852 -36.01484 1.000 12.91898 113 THR B C 1
ATOM 4028 O O . THR B 1 113 ? -18.84102 9.19224 -36.04826 1.000 15.74619 113 THR B O 1
ATOM 4032 N N . GLY B 1 114 ? -18.34911 11.05421 -34.87014 1.000 14.91307 114 GLY B N 1
ATOM 4033 C CA . GLY B 1 114 ? -18.53998 10.37641 -33.59612 1.000 15.28236 114 GLY B CA 1
ATOM 4034 C C . GLY B 1 114 ? -19.99276 9.99866 -33.36413 1.000 15.71021 114 GLY B C 1
ATOM 4035 O O . GLY B 1 114 ? -20.29447 8.88559 -32.92440 1.000 14.84663 114 GLY B O 1
ATOM 4036 N N . ALA B 1 115 ? -20.91218 10.91782 -33.67367 1.000 14.06078 115 ALA B N 1
ATOM 4037 C CA . ALA B 1 115 ? -22.33416 10.59289 -33.65600 1.000 14.20680 115 ALA B CA 1
ATOM 4038 C C . ALA B 1 115 ? -22.65023 9.43925 -34.60556 1.000 13.68847 115 ALA B C 1
ATOM 4039 O O . ALA B 1 115 ? -23.39094 8.51716 -34.24666 1.000 13.36175 115 ALA B O 1
ATOM 4041 N N . GLN B 1 116 ? -22.07257 9.46127 -35.81180 1.000 13.45202 116 GLN B N 1
ATOM 4042 C CA . GLN B 1 116 ? -22.23338 8.35493 -36.75542 1.000 14.82843 116 GLN B CA 1
ATOM 4043 C C . GLN B 1 116 ? -21.82929 7.01337 -36.14174 1.000 15.32039 116 GLN B C 1
ATOM 4044 O O . GLN B 1 116 ? -22.55816 6.01220 -36.23610 1.000 13.59965 116 GLN B O 1
ATOM 4050 N N . LEU B 1 117 ? -20.64344 6.96812 -35.54005 1.000 12.99745 117 LEU B N 1
ATOM 4051 C CA . LEU B 1 117 ? -20.16783 5.72960 -34.93698 1.000 11.53886 117 LEU B CA 1
ATOM 4052 C C . LEU B 1 117 ? -21.11435 5.24972 -33.84360 1.000 13.47588 117 LEU B C 1
ATOM 4053 O O . LEU B 1 117 ? -21.39817 4.04862 -33.73875 1.000 13.87443 117 LEU B O 1
ATOM 4058 N N . VAL B 1 118 ? -21.61962 6.17267 -33.02286 1.000 13.27836 118 VAL B N 1
ATOM 4059 C CA . VAL B 1 118 ? -22.58540 5.80019 -31.99099 1.000 13.38404 118 VAL B CA 1
ATOM 4060 C C . VAL B 1 118 ? -23.80376 5.11612 -32.61383 1.000 17.29540 118 VAL B C 1
ATOM 4061 O O . VAL B 1 118 ? -24.22744 4.03142 -32.18135 1.000 16.22990 118 VAL B O 1
ATOM 4065 N N . LEU B 1 119 ? -24.37970 5.73162 -33.65033 1.000 12.76805 119 LEU B N 1
ATOM 4066 C CA . LEU B 1 119 ? -25.63641 5.22312 -34.19778 1.000 14.58698 119 LEU B CA 1
ATOM 4067 C C . LEU B 1 119 ? -25.43359 3.91481 -34.95399 1.000 17.73288 119 LEU B C 1
ATOM 4068 O O . LEU B 1 119 ? -26.30260 3.02622 -34.92119 1.000 16.05692 119 LEU B O 1
ATOM 4073 N N . ASP B 1 120 ? -24.30727 3.79239 -35.66278 1.000 15.42416 120 ASP B N 1
ATOM 4074 C CA . ASP B 1 120 ? -23.99602 2.53881 -36.33306 1.000 17.48026 120 ASP B CA 1
ATOM 4075 C C . ASP B 1 120 ? -23.75990 1.42659 -35.31786 1.000 17.72797 120 ASP B C 1
ATOM 4076 O O . ASP B 1 120 ? -24.13809 0.27805 -35.55655 1.000 16.78259 120 ASP B O 1
ATOM 4081 N N . THR B 1 121 ? -23.15237 1.75249 -34.17269 1.000 15.53889 121 THR B N 1
ATOM 4082 C CA . THR B 1 121 ? -23.04747 0.77822 -33.08960 1.000 18.28659 121 THR B CA 1
ATOM 4083 C C . THR B 1 121 ? -24.42249 0.43920 -32.52197 1.000 19.81708 121 THR B C 1
ATOM 4084 O O . THR B 1 121 ? -24.72070 -0.73085 -32.26449 1.000 18.19802 121 THR B O 1
ATOM 4088 N N . ALA B 1 122 ? -25.27067 1.45268 -32.31969 1.000 17.46881 122 ALA B N 1
ATOM 4089 C CA . ALA B 1 122 ? -26.62449 1.20501 -31.84329 1.000 17.11587 122 ALA B CA 1
ATOM 4090 C C . ALA B 1 122 ? -27.41112 0.31808 -32.79996 1.000 19.17128 122 ALA B C 1
ATOM 4091 O O . ALA B 1 122 ? -28.27409 -0.44585 -32.35855 1.000 17.87041 122 ALA B O 1
ATOM 4093 N N . GLU B 1 123 ? -27.13523 0.39377 -34.10435 1.000 17.77246 123 GLU B N 1
ATOM 4094 C CA . GLU B 1 123 ? -27.91545 -0.40312 -35.04704 1.000 18.12356 123 GLU B CA 1
ATOM 4095 C C . GLU B 1 123 ? -27.62072 -1.89636 -34.91959 1.000 21.40170 123 GLU B C 1
ATOM 4096 O O . GLU B 1 123 ? -28.51572 -2.71732 -35.14060 1.000 21.78596 123 GLU B O 1
ATOM 4102 N N . ARG B 1 124 ? -26.39584 -2.27487 -34.55015 1.000 23.07955 124 ARG B N 1
ATOM 4103 C CA . ARG B 1 124 ? -26.03458 -3.68520 -34.45231 1.000 23.13646 124 ARG B CA 1
ATOM 4104 C C . ARG B 1 124 ? -25.98498 -4.20594 -33.01797 1.000 25.41036 124 ARG B C 1
ATOM 4105 O O . ARG B 1 124 ? -25.65183 -5.37889 -32.81929 1.000 25.90254 124 ARG B O 1
ATOM 4113 N N . CYS B 1 125 ? -26.31002 -3.38073 -32.02398 1.000 19.52897 125 CYS B N 1
ATOM 4114 C CA . CYS B 1 125 ? -26.30507 -3.76269 -30.61186 1.000 22.58121 125 CYS B CA 1
ATOM 4115 C C . CYS B 1 125 ? -27.68576 -3.49754 -30.02295 1.000 20.77878 125 CYS B C 1
ATOM 4116 O O . CYS B 1 125 ? -28.58107 -2.99104 -30.69715 1.000 25.85561 125 CYS B O 1
ATOM 4119 N N . ASP B 1 126 ? -27.86210 -3.83953 -28.74935 1.000 20.40049 126 ASP B N 1
ATOM 4120 C CA . ASP B 1 126 ? -29.13918 -3.61252 -28.08066 1.000 22.36008 126 ASP B CA 1
ATOM 4121 C C . ASP B 1 126 ? -29.15731 -2.36057 -27.21963 1.000 20.65596 126 ASP B C 1
ATOM 4122 O O . ASP B 1 126 ? -30.22491 -1.77761 -27.00777 1.000 22.42063 126 ASP B O 1
ATOM 4127 N N . ALA B 1 127 ? -28.00564 -1.93486 -26.71945 1.000 21.42787 127 ALA B N 1
ATOM 4128 C CA . ALA B 1 127 ? -27.91352 -0.72542 -25.91809 1.000 19.17297 127 ALA B CA 1
ATOM 4129 C C . ALA B 1 127 ? -26.51678 -0.15003 -26.09470 1.000 18.53320 127 ALA B C 1
ATOM 4130 O O . ALA B 1 127 ? -25.55443 -0.88518 -26.35637 1.000 15.89240 127 ALA B O 1
ATOM 4132 N N . VAL B 1 128 ? -26.40738 1.17087 -25.95760 1.000 15.63154 128 VAL B N 1
ATOM 4133 C CA . VAL B 1 128 ? -25.12702 1.83785 -26.14056 1.000 18.18771 128 VAL B CA 1
ATOM 4134 C C . VAL B 1 128 ? -24.93964 2.86108 -25.03616 1.000 17.68582 128 VAL B C 1
ATOM 4135 O O . VAL B 1 128 ? -25.82971 3.67644 -24.77562 1.000 17.41785 128 VAL B O 1
ATOM 4139 N N . VAL B 1 129 ? -23.78368 2.81608 -24.38814 1.000 14.26622 129 VAL B N 1
ATOM 4140 C CA . VAL B 1 129 ? -23.32152 3.90964 -23.55043 1.000 14.63325 129 VAL B CA 1
ATOM 4141 C C . VAL B 1 129 ? -22.25328 4.63015 -24.36519 1.000 15.12553 129 VAL B C 1
ATOM 4142 O O . VAL B 1 129 ? -21.18349 4.07141 -24.62624 1.000 12.83363 129 VAL B O 1
ATOM 4146 N N . ALA B 1 130 ? -22.55437 5.84864 -24.80707 1.000 11.41944 130 ALA B N 1
ATOM 4147 C CA . ALA B 1 130 ? -21.64345 6.64045 -25.63054 1.000 13.40125 130 ALA B CA 1
ATOM 4148 C C . ALA B 1 130 ? -20.89318 7.61640 -24.72799 1.000 13.29273 130 ALA B C 1
ATOM 4149 O O . ALA B 1 130 ? -21.46529 8.60956 -24.26720 1.000 11.18319 130 ALA B O 1
ATOM 4151 N N . VAL B 1 131 ? -19.61121 7.35066 -24.49589 1.000 12.30160 131 VAL B N 1
ATOM 4152 C CA . VAL B 1 131 ? -18.78941 8.17783 -23.62354 1.000 10.27194 131 VAL B CA 1
ATOM 4153 C C . VAL B 1 131 ? -18.00056 9.13678 -24.51389 1.000 13.56896 131 VAL B C 1
ATOM 4154 O O . VAL B 1 131 ? -17.01525 8.74600 -25.15523 1.000 15.14818 131 VAL B O 1
ATOM 4158 N N . SER B 1 132 ? -18.42598 10.39649 -24.55904 1.000 12.13257 132 SER B N 1
ATOM 4159 C CA . SER B 1 132 ? -17.75521 11.41121 -25.36594 1.000 14.89227 132 SER B CA 1
ATOM 4160 C C . SER B 1 132 ? -16.90461 12.29795 -24.46516 1.000 14.97105 132 SER B C 1
ATOM 4161 O O . SER B 1 132 ? -17.32315 12.64861 -23.35826 1.000 14.35815 132 SER B O 1
ATOM 4164 N N . GLY B 1 133 ? -15.71901 12.66029 -24.94145 1.000 16.52328 133 GLY B N 1
ATOM 4165 C CA . GLY B 1 133 ? -14.74787 13.39424 -24.13598 1.000 14.46444 133 GLY B CA 1
ATOM 4166 C C . GLY B 1 133 ? -14.30254 14.70236 -24.76542 1.000 12.56711 133 GLY B C 1
ATOM 4167 O O . GLY B 1 133 ? -13.92041 14.73406 -25.93334 1.000 16.95916 133 GLY B O 1
ATOM 4168 N N . THR B 1 134 ? -14.28483 15.76671 -23.94998 1.000 14.64081 134 THR B N 1
ATOM 4169 C CA . THR B 1 134 ? -13.80996 17.12153 -24.27680 1.000 12.47345 134 THR B CA 1
ATOM 4170 C C . THR B 1 134 ? -14.77730 17.86479 -25.20017 1.000 14.29303 134 THR B C 1
ATOM 4171 O O . THR B 1 134 ? -15.67678 17.26103 -25.79441 1.000 13.24578 134 THR B O 1
ATOM 4175 N N . SER B 1 135 ? -14.59672 19.18508 -25.31173 1.000 13.79402 135 SER B N 1
ATOM 4176 C CA . SER B 1 135 ? -15.49156 20.01285 -26.12101 1.000 14.81229 135 SER B CA 1
ATOM 4177 C C . SER B 1 135 ? -15.57069 19.53721 -27.56376 1.000 14.42530 135 SER B C 1
ATOM 4178 O O . SER B 1 135 ? -16.58867 19.75905 -28.23106 1.000 15.16612 135 SER B O 1
ATOM 4181 N N . ALA B 1 136 ? -14.49795 18.92211 -28.07383 1.000 12.67925 136 ALA B N 1
ATOM 4182 C CA . ALA B 1 136 ? -14.48029 18.49056 -29.46415 1.000 11.62765 136 ALA B CA 1
ATOM 4183 C C . ALA B 1 136 ? -15.60002 17.50028 -29.76849 1.000 13.39314 136 ALA B C 1
ATOM 4184 O O . ALA B 1 136 ? -16.04816 17.42421 -30.91331 1.000 14.73867 136 ALA B O 1
ATOM 4186 N N . PHE B 1 137 ? -16.05568 16.72695 -28.77503 1.000 11.38183 137 PHE B N 1
ATOM 4187 C CA . PHE B 1 137 ? -17.16535 15.79050 -28.95637 1.000 12.11379 137 PHE B CA 1
ATOM 4188 C C . PHE B 1 137 ? -18.42254 16.22061 -28.21452 1.000 13.06433 137 PHE B C 1
ATOM 4189 O O . PHE B 1 137 ? -19.40361 15.46872 -28.19821 1.000 12.50501 137 PHE B O 1
ATOM 4197 N N . ALA B 1 138 ? -18.42981 17.41001 -27.60465 1.000 13.37977 138 ALA B N 1
ATOM 4198 C CA . ALA B 1 138 ? -19.57100 17.80419 -26.78040 1.000 14.20244 138 ALA B CA 1
ATOM 4199 C C . ALA B 1 138 ? -20.88099 17.89114 -27.56911 1.000 12.58333 138 ALA B C 1
ATOM 4200 O O . ALA B 1 138 ? -21.95939 17.79134 -26.97459 1.000 14.19486 138 ALA B O 1
ATOM 4202 N N . ARG B 1 139 ? -20.83245 18.07327 -28.87945 1.000 11.08305 139 ARG B N 1
ATOM 4203 C CA . ARG B 1 139 ? -22.09265 18.12291 -29.61923 1.000 13.39333 139 ARG B CA 1
ATOM 4204 C C . ARG B 1 139 ? -22.61637 16.74459 -30.01039 1.000 15.52710 139 ARG B C 1
ATOM 4205 O O . ARG B 1 139 ? -23.73509 16.65776 -30.54041 1.000 13.08880 139 ARG B O 1
ATOM 4213 N N . VAL B 1 140 ? -21.85500 15.67282 -29.75496 1.000 11.73801 140 VAL B N 1
ATOM 4214 C CA . VAL B 1 140 ? -22.32679 14.32508 -30.11496 1.000 13.10336 140 VAL B CA 1
ATOM 4215 C C . VAL B 1 140 ? -23.67438 13.99109 -29.47843 1.000 15.07007 140 VAL B C 1
ATOM 4216 O O . VAL B 1 140 ? -24.56822 13.51157 -30.19790 1.000 10.89554 140 VAL B O 1
ATOM 4220 N N . PRO B 1 141 ? -23.88490 14.17925 -28.15950 1.000 12.44549 141 PRO B N 1
ATOM 4221 C CA . PRO B 1 141 ? -25.18594 13.79904 -27.58021 1.000 13.78391 141 PRO B CA 1
ATOM 4222 C C . PRO B 1 141 ? -26.35719 14.43858 -28.28879 1.000 12.84314 141 PRO B C 1
ATOM 4223 O O . PRO B 1 141 ? -27.36239 13.76245 -28.54998 1.000 13.82894 141 PRO B O 1
ATOM 4227 N N . GLY B 1 142 ? -26.24374 15.73502 -28.60065 1.000 15.00882 142 GLY B N 1
ATOM 4228 C CA . GLY B 1 142 ? -27.31523 16.43316 -29.28404 1.000 12.05040 142 GLY B CA 1
ATOM 4229 C C . GLY B 1 142 ? -27.51065 15.99198 -30.72207 1.000 13.89401 142 GLY B C 1
ATOM 4230 O O . GLY B 1 142 ? -28.63849 15.97841 -31.21573 1.000 14.22277 142 GLY B O 1
ATOM 4231 N N . MET B 1 143 ? -26.42979 15.64904 -31.42919 1.000 13.16195 143 MET B N 1
ATOM 4232 C CA . MET B 1 143 ? -26.62897 15.21323 -32.80579 1.000 15.21467 143 MET B CA 1
ATOM 4233 C C . MET B 1 143 ? -27.31400 13.85110 -32.85076 1.000 17.19843 143 MET B C 1
ATOM 4234 O O . MET B 1 143 ? -28.18264 13.61215 -33.69726 1.000 13.51647 143 MET B O 1
ATOM 4239 N N . VAL B 1 144 ? -26.93344 12.94658 -31.94799 1.000 13.10597 144 VAL B N 1
ATOM 4240 C CA . VAL B 1 144 ? -27.53086 11.61957 -31.94445 1.000 13.19165 144 VAL B CA 1
ATOM 4241 C C . VAL B 1 144 ? -28.99833 11.70590 -31.56629 1.000 15.97343 144 VAL B C 1
ATOM 4242 O O . VAL B 1 144 ? -29.86407 11.15320 -32.25265 1.000 15.50157 144 VAL B O 1
ATOM 4246 N N . GLN B 1 145 ? -29.29938 12.41843 -30.46972 1.000 17.54973 145 GLN B N 1
ATOM 4247 C CA . GLN B 1 145 ? -30.65577 12.43948 -29.93823 1.000 14.83494 145 GLN B CA 1
ATOM 4248 C C . GLN B 1 145 ? -31.59617 13.26898 -30.79736 1.000 21.47748 145 GLN B C 1
ATOM 4249 O O . GLN B 1 145 ? -32.79776 12.99536 -30.81980 1.000 16.76713 145 GLN B O 1
ATOM 4255 N N . ARG B 1 146 ? -31.08460 14.28658 -31.49754 1.000 16.27986 146 ARG B N 1
ATOM 4256 C CA . ARG B 1 146 ? -31.96094 15.07512 -32.35443 1.000 17.81463 146 ARG B CA 1
ATOM 4257 C C . ARG B 1 146 ? -32.42238 14.26970 -33.55869 1.000 17.67923 146 ARG B C 1
ATOM 4258 O O . ARG B 1 146 ? -33.60443 14.28682 -33.90002 1.000 18.76696 146 ARG B O 1
ATOM 4266 N N . GLN B 1 147 ? -31.50214 13.56284 -34.21962 1.000 19.85600 147 GLN B N 1
ATOM 4267 C CA . GLN B 1 147 ? -31.74779 13.00236 -35.54714 1.000 19.90895 147 GLN B CA 1
ATOM 4268 C C . GLN B 1 147 ? -31.76802 11.48407 -35.60062 1.000 19.32766 147 GLN B C 1
ATOM 4269 O O . GLN B 1 147 ? -32.27765 10.93043 -36.58461 1.000 20.44602 147 GLN B O 1
ATOM 4275 N N . GLY B 1 148 ? -31.25188 10.79312 -34.58219 1.000 15.62942 148 GLY B N 1
ATOM 4276 C CA . GLY B 1 148 ? -31.08973 9.35131 -34.66245 1.000 17.92478 148 GLY B CA 1
ATOM 4277 C C . GLY B 1 148 ? -32.33951 8.49215 -34.54439 1.000 22.23855 148 GLY B C 1
ATOM 4278 O O . GLY B 1 148 ? -32.22203 7.27276 -34.69393 1.000 17.91375 148 GLY B O 1
ATOM 4279 N N . GLY B 1 149 ? -33.51197 9.07284 -34.26494 1.000 25.51411 149 GLY B N 1
ATOM 4280 C CA . GLY B 1 149 ? -34.75184 8.30185 -34.21214 1.000 22.46056 149 GLY B CA 1
ATOM 4281 C C . GLY B 1 149 ? -34.69269 7.11216 -33.25840 1.000 26.27101 149 GLY B C 1
ATOM 4282 O O . GLY B 1 149 ? -34.22124 7.21660 -32.11690 1.000 22.20587 149 GLY B O 1
ATOM 4283 N N . GLU B 1 150 ? -35.16547 5.95463 -33.73783 1.000 26.05866 150 GLU B N 1
ATOM 4284 C CA . GLU B 1 150 ? -35.23640 4.75109 -32.90381 1.000 29.65301 150 GLU B CA 1
ATOM 4285 C C . GLU B 1 150 ? -33.86128 4.27561 -32.44424 1.000 21.88326 150 GLU B C 1
ATOM 4286 O O . GLU B 1 150 ? -33.72906 3.73953 -31.33610 1.000 21.61976 150 GLU B O 1
ATOM 4292 N N . LEU B 1 151 ? -32.83621 4.43870 -33.27953 1.000 21.51267 151 LEU B N 1
ATOM 4293 C CA . LEU B 1 151 ? -31.48211 4.08272 -32.85402 1.000 22.88377 151 LEU B CA 1
ATOM 4294 C C . LEU B 1 151 ? -31.02260 4.95508 -31.69408 1.000 17.67409 151 LEU B C 1
ATOM 4295 O O . LEU B 1 151 ? -30.32969 4.47941 -30.78822 1.000 18.00770 151 LEU B O 1
ATOM 4300 N N . ALA B 1 152 ? -31.40438 6.23527 -31.69943 1.000 19.40690 152 ALA B N 1
ATOM 4301 C CA . ALA B 1 152 ? -31.00562 7.12171 -30.61344 1.000 17.52672 152 ALA B CA 1
ATOM 4302 C C . ALA B 1 152 ? -31.59849 6.66953 -29.29629 1.000 18.80138 152 ALA B C 1
ATOM 4303 O O . ALA B 1 152 ? -30.98777 6.85946 -28.23307 1.000 18.25473 152 ALA B O 1
ATOM 4305 N N . ALA B 1 153 ? -32.79345 6.08824 -29.34119 1.000 22.63199 153 ALA B N 1
ATOM 4306 C CA . ALA B 1 153 ? -33.45345 5.62861 -28.13153 1.000 21.01119 153 ALA B CA 1
ATOM 4307 C C . ALA B 1 153 ? -32.79001 4.38934 -27.54118 1.000 21.73045 153 ALA B C 1
ATOM 4308 O O . ALA B 1 153 ? -33.25378 3.89099 -26.51749 1.000 19.81235 153 ALA B O 1
ATOM 4310 N N . LYS B 1 154 ? -31.72157 3.88024 -28.14988 1.000 22.22871 154 LYS B N 1
ATOM 4311 C CA . LYS B 1 154 ? -30.94961 2.79702 -27.56139 1.000 18.47338 154 LYS B CA 1
ATOM 4312 C C . LYS B 1 154 ? -29.70014 3.28280 -26.84942 1.000 17.15497 154 LYS B C 1
ATOM 4313 O O . LYS B 1 154 ? -28.93516 2.45491 -26.33839 1.000 18.75817 154 LYS B O 1
ATOM 4319 N N . VAL B 1 155 ? -29.47227 4.59376 -26.79319 1.000 15.61085 155 VAL B N 1
ATOM 4320 C CA . VAL B 1 155 ? -28.18800 5.15507 -26.38035 1.000 16.99656 155 VAL B CA 1
ATOM 4321 C C . VAL B 1 155 ? -28.37018 5.92441 -25.07920 1.000 18.87503 155 VAL B C 1
ATOM 4322 O O . VAL B 1 155 ? -29.35141 6.65403 -24.91339 1.000 15.00090 155 VAL B O 1
ATOM 4326 N N . LEU B 1 156 ? -27.42528 5.75582 -24.15498 1.000 13.69528 156 LEU B N 1
ATOM 4327 C CA . LEU B 1 156 ? -27.22810 6.70581 -23.06810 1.000 17.85176 156 LEU B CA 1
ATOM 4328 C C . LEU B 1 156 ? -25.90453 7.42518 -23.30038 1.000 17.61992 156 LEU B C 1
ATOM 4329 O O . LEU B 1 156 ? -24.86036 6.77765 -23.42840 1.000 15.06306 156 LEU B O 1
ATOM 4334 N N . HIS B 1 157 ? -25.95231 8.75830 -23.34937 1.000 16.41291 157 HIS B N 1
ATOM 4335 C CA . HIS B 1 157 ? -24.76366 9.58345 -23.48418 1.000 10.54803 157 HIS B CA 1
ATOM 4336 C C . HIS B 1 157 ? -24.19386 9.92636 -22.11572 1.000 16.54783 157 HIS B C 1
ATOM 4337 O O . HIS B 1 157 ? -24.93940 10.22533 -21.17706 1.000 14.59627 157 HIS B O 1
ATOM 4344 N N . VAL B 1 158 ? -22.86398 9.88529 -22.01454 1.000 14.42259 158 VAL B N 1
ATOM 4345 C CA . VAL B 1 158 ? -22.12856 10.36076 -20.84779 1.000 13.31661 158 VAL B CA 1
ATOM 4346 C C . VAL B 1 158 ? -21.02551 11.25687 -21.39553 1.000 17.28980 158 VAL B C 1
ATOM 4347 O O . VAL B 1 158 ? -19.98770 10.76004 -21.85557 1.000 14.46163 158 VAL B O 1
ATOM 4351 N N . HIS B 1 159 ? -21.23246 12.57074 -21.35598 1.000 14.87079 159 HIS B N 1
ATOM 4352 C CA . HIS B 1 159 ? -20.20341 13.47177 -21.84019 1.000 15.75391 159 HIS B CA 1
ATOM 4353 C C . HIS B 1 159 ? -19.28843 13.88168 -20.69445 1.000 17.34669 159 HIS B C 1
ATOM 4354 O O . HIS B 1 159 ? -19.75158 14.14294 -19.58098 1.000 14.65478 159 HIS B O 1
ATOM 4361 N N . THR B 1 160 ? -17.98256 13.93369 -20.96120 1.000 16.96574 160 THR B N 1
ATOM 4362 C CA . THR B 1 160 ? -17.03189 13.99994 -19.85350 1.000 15.43408 160 THR B CA 1
ATOM 4363 C C . THR B 1 160 ? -15.75588 14.72386 -20.29449 1.000 16.23030 160 THR B C 1
ATOM 4364 O O . THR B 1 160 ? -15.62191 15.13915 -21.44599 1.000 15.38767 160 THR B O 1
ATOM 4368 N N . PHE B 1 161 ? -14.83991 14.91850 -19.33244 1.000 20.27488 161 PHE B N 1
ATOM 4369 C CA . PHE B 1 161 ? -13.53104 15.55952 -19.49792 1.000 17.04497 161 PHE B CA 1
ATOM 4370 C C . PHE B 1 161 ? -13.63163 17.07661 -19.63244 1.000 19.00168 161 PHE B C 1
ATOM 4371 O O . PHE B 1 161 ? -14.67106 17.67289 -19.32033 1.000 22.95076 161 PHE B O 1
ATOM 4379 N N . GLY B 1 162 ? -12.55047 17.70480 -20.09857 1.000 19.46238 162 GLY B N 1
ATOM 4380 C CA . GLY B 1 162 ? -12.41340 19.15118 -19.99268 1.000 18.10569 162 GLY B CA 1
ATOM 4381 C C . GLY B 1 162 ? -13.41798 19.91680 -20.83753 1.000 20.89640 162 GLY B C 1
ATOM 4382 O O . GLY B 1 162 ? -13.92529 19.43441 -21.85338 1.000 20.89769 162 GLY B O 1
ATOM 4383 N N . LEU B 1 163 ? -13.67963 21.15640 -20.41807 1.000 19.81085 163 LEU B N 1
ATOM 4384 C CA . LEU B 1 163 ? -14.75895 21.96121 -20.97329 1.000 20.82451 163 LEU B CA 1
ATOM 4385 C C . LEU B 1 163 ? -14.43500 23.44232 -20.81066 1.000 21.67026 163 LEU B C 1
ATOM 4386 O O . LEU B 1 163 ? -13.49644 23.82310 -20.10442 1.000 18.35156 163 LEU B O 1
ATOM 4391 N N . ALA B 1 164 ? -15.24815 24.28251 -21.45964 1.000 20.67837 164 ALA B N 1
ATOM 4392 C CA . ALA B 1 164 ? -15.07650 25.72853 -21.36401 1.000 18.92576 164 ALA B CA 1
ATOM 4393 C C . ALA B 1 164 ? -15.47344 26.20989 -19.97189 1.000 17.00248 164 ALA B C 1
ATOM 4394 O O . ALA B 1 164 ? -16.55772 25.89010 -19.48911 1.000 19.83047 164 ALA B O 1
ATOM 4396 N N . THR B 1 165 ? -14.59558 26.97842 -19.32294 1.000 16.94257 165 THR B N 1
ATOM 4397 C CA . THR B 1 165 ? -14.83953 27.46178 -17.96899 1.000 20.81598 165 THR B CA 1
ATOM 4398 C C . THR B 1 165 ? -14.43892 28.92824 -17.87294 1.000 17.79033 165 THR B C 1
ATOM 4399 O O . THR B 1 165 ? -13.81428 29.49362 -18.77551 1.000 16.59195 165 THR B O 1
ATOM 4403 N N . HIS B 1 166 ? -14.79561 29.53024 -16.74289 1.000 15.95388 166 HIS B N 1
ATOM 4404 C CA . HIS B 1 166 ? -14.43435 30.90251 -16.42190 1.000 20.70540 166 HIS B CA 1
ATOM 4405 C C . HIS B 1 166 ? -13.17874 30.98648 -15.56204 1.000 19.58947 166 HIS B C 1
ATOM 4406 O O . HIS B 1 166 ? -12.87573 32.05577 -15.02811 1.000 18.54524 166 HIS B O 1
ATOM 4413 N N . ASP B 1 167 ? -12.42207 29.89372 -15.45518 1.000 17.17529 167 ASP B N 1
ATOM 4414 C CA . ASP B 1 167 ? -11.31273 29.77379 -14.52206 1.000 18.01760 167 ASP B CA 1
ATOM 4415 C C . ASP B 1 167 ? -9.93814 29.93917 -15.16223 1.000 21.16242 167 ASP B C 1
ATOM 4416 O O . ASP B 1 167 ? -8.93532 29.63126 -14.51347 1.000 23.45522 167 ASP B O 1
ATOM 4421 N N . THR B 1 168 ? -9.85765 30.35512 -16.41797 1.000 19.11594 168 THR B N 1
ATOM 4422 C CA . THR B 1 168 ? -8.57416 30.55267 -17.07194 1.000 24.05171 168 THR B CA 1
ATOM 4423 C C . THR B 1 168 ? -8.47482 31.98393 -17.58699 1.000 26.71544 168 THR B C 1
ATOM 4424 O O . THR B 1 168 ? -9.46259 32.55136 -18.06044 1.000 26.18721 168 THR B O 1
ATOM 4428 N N . ALA B 1 169 ? -7.27954 32.56707 -17.48394 1.000 21.90380 169 ALA B N 1
ATOM 4429 C CA . ALA B 1 169 ? -7.05212 33.89335 -18.05608 1.000 26.01948 169 ALA B CA 1
ATOM 4430 C C . ALA B 1 169 ? -7.31153 33.89320 -19.56077 1.000 20.60054 169 ALA B C 1
ATOM 4431 O O . ALA B 1 169 ? -7.94623 34.81037 -20.09150 1.000 21.94117 169 ALA B O 1
ATOM 4433 N N . HIS B 1 170 ? -6.84557 32.85870 -20.25490 1.000 21.99684 170 HIS B N 1
ATOM 4434 C CA . HIS B 1 170 ? -7.18176 32.62868 -21.65554 1.000 26.47791 170 HIS B CA 1
ATOM 4435 C C . HIS B 1 170 ? -8.66706 32.29097 -21.77817 1.000 28.01180 170 HIS B C 1
ATOM 4436 O O . HIS B 1 170 ? -9.13047 31.30297 -21.20417 1.000 28.76295 170 HIS B O 1
ATOM 4443 N N . VAL B 1 171 ? -9.42138 33.09723 -22.50641 1.000 24.52060 171 VAL B N 1
ATOM 4444 C CA . VAL B 1 171 ? -10.85096 32.81196 -22.66065 1.000 22.51796 171 VAL B CA 1
ATOM 4445 C C . VAL B 1 171 ? -11.02171 31.66118 -23.65160 1.000 16.44991 171 VAL B C 1
ATOM 4446 O O . VAL B 1 171 ? -10.40461 31.68242 -24.72193 1.000 19.15159 171 VAL B O 1
ATOM 4450 N N . PRO B 1 172 ? -11.82138 30.65174 -23.32394 1.000 15.24048 172 PRO B N 1
ATOM 4451 C CA . PRO B 1 172 ? -12.08798 29.55667 -24.27156 1.000 16.59257 172 PRO B CA 1
ATOM 4452 C C . PRO B 1 172 ? -12.58840 30.06632 -25.61645 1.000 16.48976 172 PRO B C 1
ATOM 4453 O O . PRO B 1 172 ? -13.22268 31.11890 -25.70844 1.000 14.12839 172 PRO B O 1
ATOM 4457 N N . SER B 1 173 ? -12.29941 29.29633 -26.66647 1.000 14.29496 173 SER B N 1
ATOM 4458 C CA . SER B 1 173 ? -12.62525 29.71595 -28.01562 1.000 16.47329 173 SER B CA 1
ATOM 4459 C C . SER B 1 173 ? -14.14302 29.70256 -28.19839 1.000 14.52798 173 SER B C 1
ATOM 4460 O O . SER B 1 173 ? -14.85866 29.05734 -27.43019 1.000 14.51068 173 SER B O 1
ATOM 4463 N N . PRO B 1 174 ? -14.66468 30.42376 -29.19656 1.000 15.36895 174 PRO B N 1
ATOM 4464 C CA . PRO B 1 174 ? -16.11326 30.33057 -29.46075 1.000 17.31466 174 PRO B CA 1
ATOM 4465 C C . PRO B 1 174 ? -16.57376 28.90303 -29.72670 1.000 18.26006 174 PRO B C 1
ATOM 4466 O O . PRO B 1 174 ? -17.68460 28.53097 -29.32103 1.000 16.00834 174 PRO B O 1
ATOM 4470 N N . ALA B 1 175 ? -15.73813 28.07567 -30.36757 1.000 16.16987 175 ALA B N 1
ATOM 4471 C CA . ALA B 1 175 ? -16.13692 26.69131 -30.62145 1.000 12.54805 175 ALA B CA 1
ATOM 4472 C C . ALA B 1 175 ? -16.30416 25.91575 -29.32184 1.000 12.18312 175 ALA B C 1
ATOM 4473 O O . ALA B 1 175 ? -17.25917 25.15098 -29.16712 1.000 13.43000 175 ALA B O 1
ATOM 4475 N N . GLU B 1 176 ? -15.37091 26.08279 -28.38436 1.000 13.48220 176 GLU B N 1
ATOM 4476 C CA . GLU B 1 176 ? -15.49252 25.41122 -27.09729 1.000 13.51083 176 GLU B CA 1
ATOM 4477 C C . GLU B 1 176 ? -16.71380 25.90594 -26.34528 1.000 12.16316 176 GLU B C 1
ATOM 4478 O O . GLU B 1 176 ? -17.47396 25.10398 -25.78825 1.000 15.85745 176 GLU B O 1
ATOM 4484 N N . ILE B 1 177 ? -16.93259 27.22784 -26.33571 1.000 13.35336 177 ILE B N 1
ATOM 4485 C CA . ILE B 1 177 ? -18.08642 27.79881 -25.63894 1.000 14.86882 177 ILE B CA 1
ATOM 4486 C C . ILE B 1 177 ? -19.38526 27.24261 -26.20603 1.000 13.21944 177 ILE B C 1
ATOM 4487 O O . ILE B 1 177 ? -20.28462 26.83802 -25.46323 1.000 16.29608 177 ILE B O 1
ATOM 4492 N N . ALA B 1 178 ? -19.49810 27.21216 -27.53375 1.000 14.60797 178 ALA B N 1
ATOM 4493 C CA . ALA B 1 178 ? -20.72993 26.74874 -28.16557 1.000 16.00626 178 ALA B CA 1
ATOM 4494 C C . ALA B 1 178 ? -20.97965 25.26811 -27.88873 1.000 18.80799 178 ALA B C 1
ATOM 4495 O O . ALA B 1 178 ? -22.10064 24.87289 -27.53224 1.000 15.29962 178 ALA B O 1
ATOM 4497 N N . ALA B 1 179 ? -19.94448 24.43584 -28.05368 1.000 14.58910 179 ALA B N 1
ATOM 4498 C CA . ALA B 1 179 ? -20.11022 22.99279 -27.89118 1.000 15.84937 179 ALA B CA 1
ATOM 4499 C C . ALA B 1 179 ? -20.53702 22.64580 -26.47342 1.000 13.67973 179 ALA B C 1
ATOM 4500 O O . ALA B 1 179 ? -21.48087 21.87052 -26.26366 1.000 16.70420 179 ALA B O 1
ATOM 4502 N N . ASP B 1 180 ? -19.85288 23.20936 -25.47808 1.000 15.17274 180 ASP B N 1
ATOM 4503 C CA . ASP B 1 180 ? -20.19311 22.88092 -24.09847 1.000 15.49701 180 ASP B CA 1
ATOM 4504 C C . ASP B 1 180 ? -21.52355 23.50841 -23.69053 1.000 17.36057 180 ASP B C 1
ATOM 4505 O O . ASP B 1 180 ? -22.24473 22.94840 -22.85026 1.000 16.00895 180 ASP B O 1
ATOM 4510 N N . GLY B 1 181 ? -21.88484 24.64834 -24.29030 1.000 16.13485 181 GLY B N 1
ATOM 4511 C CA . GLY B 1 181 ? -23.25104 25.12296 -24.14605 1.000 13.78756 181 GLY B CA 1
ATOM 4512 C C . GLY B 1 181 ? -24.25616 24.14967 -24.73655 1.000 15.45623 181 GLY B C 1
ATOM 4513 O O . GLY B 1 181 ? -25.32490 23.91941 -24.16623 1.000 14.66983 181 GLY B O 1
ATOM 4514 N N . ASP B 1 182 ? -23.91959 23.55301 -25.87944 1.000 12.45101 182 ASP B N 1
ATOM 4515 C CA . ASP B 1 182 ? -24.84213 22.62766 -26.53388 1.000 13.74513 182 ASP B CA 1
ATOM 4516 C C . ASP B 1 182 ? -25.10422 21.38977 -25.67078 1.000 16.60614 182 ASP B C 1
ATOM 4517 O O . ASP B 1 182 ? -26.25855 20.97517 -25.48972 1.000 17.14375 182 ASP B O 1
ATOM 4522 N N . VAL B 1 183 ? -24.04772 20.78981 -25.11125 1.000 14.34801 183 VAL B N 1
ATOM 4523 C CA . VAL B 1 183 ? -24.26126 19.58078 -24.31621 1.000 14.89546 183 VAL B CA 1
ATOM 4524 C C . VAL B 1 183 ? -24.95934 19.90821 -23.00508 1.000 12.54884 183 VAL B C 1
ATOM 4525 O O . VAL B 1 183 ? -25.76598 19.11194 -22.51579 1.000 18.68431 183 VAL B O 1
ATOM 4529 N N . ALA B 1 184 ? -24.69330 21.07570 -22.41616 1.000 12.74843 184 ALA B N 1
ATOM 4530 C CA . ALA B 1 184 ? -25.44067 21.45612 -21.21801 1.000 16.52565 184 ALA B CA 1
ATOM 4531 C C . ALA B 1 184 ? -26.92282 21.59263 -21.53201 1.000 16.18475 184 ALA B C 1
ATOM 4532 O O . ALA B 1 184 ? -27.77804 21.19236 -20.73716 1.000 17.08643 184 ALA B O 1
ATOM 4534 N N . PHE B 1 185 ? -27.24372 22.14430 -22.69777 1.000 15.31888 185 PHE B N 1
ATOM 4535 C CA . PHE B 1 185 ? -28.64055 22.23103 -23.09877 1.000 19.13513 185 PHE B CA 1
ATOM 4536 C C . PHE B 1 185 ? -29.25380 20.84264 -23.20066 1.000 21.54241 185 PHE B C 1
ATOM 4537 O O . PHE B 1 185 ? -30.38501 20.61232 -22.75244 1.000 17.30543 185 PHE B O 1
ATOM 4545 N N . TRP B 1 186 ? -28.51136 19.89542 -23.76836 1.000 18.00401 186 TRP B N 1
ATOM 4546 C CA . TRP B 1 186 ? -29.08207 18.58258 -23.99000 1.000 19.96179 186 TRP B CA 1
ATOM 4547 C C . TRP B 1 186 ? -29.18044 17.75676 -22.71076 1.000 18.80008 186 TRP B C 1
ATOM 4548 O O . TRP B 1 186 ? -30.05096 16.88137 -22.64543 1.000 18.11946 186 TRP B O 1
ATOM 4559 N N . THR B 1 187 ? -28.35690 18.02754 -21.68079 1.000 20.22971 187 THR B N 1
ATOM 4560 C CA . THR B 1 187 ? -28.54761 17.31977 -20.40919 1.000 21.48626 187 THR B CA 1
ATOM 4561 C C . THR B 1 187 ? -29.89715 17.64309 -19.80406 1.000 27.63596 187 THR B C 1
ATOM 4562 O O . THR B 1 187 ? -30.54821 16.77020 -19.22256 1.000 36.26101 187 THR B O 1
ATOM 4566 N N . ARG B 1 188 ? -30.32524 18.90325 -19.90963 1.000 29.96477 188 ARG B N 1
ATOM 4567 C CA . ARG B 1 188 ? -31.60844 19.30954 -19.36314 1.000 31.00824 188 ARG B CA 1
ATOM 4568 C C . ARG B 1 188 ? -32.75892 19.02250 -20.31446 1.000 34.31442 188 ARG B C 1
ATOM 4569 O O . ARG B 1 188 ? -33.90333 18.91090 -19.86990 1.000 44.77172 188 ARG B O 1
ATOM 4571 N N . GLN B 1 189 ? -32.48691 18.89391 -21.60883 1.000 29.00374 189 GLN B N 1
ATOM 4572 C CA . GLN B 1 189 ? -33.53648 18.59091 -22.56581 1.000 25.33357 189 GLN B CA 1
ATOM 4573 C C . GLN B 1 189 ? -33.82930 17.09579 -22.67875 1.000 33.99194 189 GLN B C 1
ATOM 4574 O O . GLN B 1 189 ? -34.98583 16.71488 -22.90197 1.000 33.66031 189 GLN B O 1
ATOM 4580 N N . SER B 1 190 ? -32.82587 16.23110 -22.52163 1.000 29.00801 190 SER B N 1
ATOM 4581 C CA . SER B 1 190 ? -32.96999 14.80900 -22.82020 1.000 19.49162 190 SER B CA 1
ATOM 4582 C C . SER B 1 190 ? -32.68967 13.97472 -21.57511 1.000 24.06354 190 SER B C 1
ATOM 4583 O O . SER B 1 190 ? -31.70195 14.21485 -20.86874 1.000 26.77539 190 SER B O 1
ATOM 4586 N N . ASP B 1 191 ? -33.56286 12.99338 -21.31327 1.000 21.23874 191 ASP B N 1
ATOM 4587 C CA . ASP B 1 191 ? -33.31359 11.97211 -20.29968 1.000 21.21298 191 ASP B CA 1
ATOM 4588 C C . ASP B 1 191 ? -32.08259 11.12337 -20.60990 1.000 22.95801 191 ASP B C 1
ATOM 4589 O O . ASP B 1 191 ? -31.55504 10.46404 -19.70739 1.000 18.53100 191 ASP B O 1
ATOM 4594 N N . ARG B 1 192 ? -31.63978 11.08563 -21.86658 1.000 17.32102 192 ARG B N 1
ATOM 4595 C CA . ARG B 1 192 ? -30.56584 10.19339 -22.29032 1.000 18.18303 192 ARG B CA 1
ATOM 4596 C C . ARG B 1 192 ? -29.21163 10.88860 -22.37926 1.000 17.14458 192 ARG B C 1
ATOM 4597 O O . ARG B 1 192 ? -28.27241 10.33201 -22.96085 1.000 18.89404 192 ARG B O 1
ATOM 4605 N N . VAL B 1 193 ? -29.07617 12.07674 -21.81377 1.000 15.46575 193 VAL B N 1
ATOM 4606 C CA . VAL B 1 193 ? -27.83015 12.82050 -21.89672 1.000 16.91063 193 VAL B CA 1
ATOM 4607 C C . VAL B 1 193 ? -27.36441 13.14867 -20.48429 1.000 20.75856 193 VAL B C 1
ATOM 4608 O O . VAL B 1 193 ? -27.99210 13.95227 -19.78535 1.000 16.25768 193 VAL B O 1
ATOM 4612 N N . SER B 1 194 ? -26.26015 12.52514 -20.06826 1.000 16.85629 194 SER B N 1
ATOM 4613 C CA . SER B 1 194 ? -25.63650 12.76756 -18.77854 1.000 18.23482 194 SER B CA 1
ATOM 4614 C C . SER B 1 194 ? -24.24720 13.35610 -18.98353 1.000 18.38002 194 SER B C 1
ATOM 4615 O O . SER B 1 194 ? -23.62781 13.19393 -20.04181 1.000 16.90326 194 SER B O 1
ATOM 4618 N N . VAL B 1 195 ? -23.72700 13.99642 -17.94198 1.000 18.74614 195 VAL B N 1
ATOM 4619 C CA . VAL B 1 195 ? -22.31992 14.36983 -17.90564 1.000 18.87115 195 VAL B CA 1
ATOM 4620 C C . VAL B 1 195 ? -21.60718 13.52167 -16.86105 1.000 22.41669 195 VAL B C 1
ATOM 4621 O O . VAL B 1 195 ? -22.15594 13.22971 -15.78527 1.000 15.98411 195 VAL B O 1
ATOM 4625 N N . GLY B 1 196 ? -20.39328 13.08961 -17.20636 1.000 16.20404 196 GLY B N 1
ATOM 4626 C CA . GLY B 1 196 ? -19.58349 12.29216 -16.30855 1.000 15.41304 196 GLY B CA 1
ATOM 4627 C C . GLY B 1 196 ? -18.58639 13.17318 -15.58813 1.000 19.08655 196 GLY B C 1
ATOM 4628 O O . GLY B 1 196 ? -17.59033 13.58891 -16.18393 1.000 16.46261 196 GLY B O 1
ATOM 4629 N N . TYR B 1 197 ? -18.82888 13.48857 -14.31711 1.000 15.18977 197 TYR B N 1
ATOM 4630 C CA . TYR B 1 197 ? -17.89671 14.36493 -13.62937 1.000 16.36959 197 TYR B CA 1
ATOM 4631 C C . TYR B 1 197 ? -16.62472 13.59611 -13.27709 1.000 15.39060 197 TYR B C 1
ATOM 4632 O O . TYR B 1 197 ? -16.67098 12.44312 -12.83354 1.000 13.00377 197 TYR B O 1
ATOM 4641 N N . ILE B 1 198 ? -15.47350 14.22892 -13.52340 1.000 14.47579 198 ILE B N 1
ATOM 4642 C CA . ILE B 1 198 ? -14.18857 13.58383 -13.27833 1.000 15.12178 198 ILE B CA 1
ATOM 4643 C C . ILE B 1 198 ? -13.59088 13.98691 -11.94402 1.000 14.57456 198 ILE B C 1
ATOM 4644 O O . ILE B 1 198 ? -12.55987 13.43276 -11.53363 1.000 15.53672 198 ILE B O 1
ATOM 4649 N N . SER B 1 199 ? -14.22701 14.90659 -11.23384 1.000 16.70572 199 SER B N 1
ATOM 4650 C CA . SER B 1 199 ? -13.63925 15.48297 -10.03554 1.000 17.26964 199 SER B CA 1
ATOM 4651 C C . SER B 1 199 ? -14.73128 16.25304 -9.31564 1.000 18.56350 199 SER B C 1
ATOM 4652 O O . SER B 1 199 ? -15.76037 16.59148 -9.90634 1.000 14.73373 199 SER B O 1
ATOM 4655 N N . ARG B 1 200 ? -14.48762 16.52540 -8.03142 1.000 15.19825 200 ARG B N 1
ATOM 4656 C CA . ARG B 1 200 ? -15.31378 17.47595 -7.29625 1.000 16.67455 200 ARG B CA 1
ATOM 4657 C C . ARG B 1 200 ? -15.41091 18.80143 -8.04294 1.000 18.69519 200 ARG B C 1
ATOM 4658 O O . ARG B 1 200 ? -16.49306 19.39265 -8.14802 1.000 18.74543 200 ARG B O 1
ATOM 4666 N N . TYR B 1 201 ? -14.29391 19.25023 -8.61948 1.000 17.49754 201 TYR B N 1
ATOM 4667 C CA . TYR B 1 201 ? -14.25035 20.54195 -9.29429 1.000 16.74426 201 TYR B CA 1
ATOM 4668 C C . TYR B 1 201 ? -15.19020 20.58777 -10.50808 1.000 18.87770 201 TYR B C 1
ATOM 4669 O O . TYR B 1 201 ? -15.95650 21.54797 -10.67477 1.000 20.05866 201 TYR B O 1
ATOM 4678 N N . THR B 1 202 ? -15.15238 19.56698 -11.37531 1.000 16.31897 202 THR B N 1
ATOM 4679 C CA . THR B 1 202 ? -16.04611 19.60163 -12.53679 1.000 18.09559 202 THR B CA 1
ATOM 4680 C C . THR B 1 202 ? -17.50627 19.38319 -12.13616 1.000 16.68601 202 THR B C 1
ATOM 4681 O O . THR B 1 202 ? -18.40419 19.95599 -12.76378 1.000 22.79344 202 THR B O 1
ATOM 4685 N N . ALA B 1 203 ? -17.76306 18.56005 -11.11433 1.000 14.84683 203 ALA B N 1
ATOM 4686 C CA . ALA B 1 203 ? -19.13521 18.32666 -10.66705 1.000 17.78900 203 ALA B CA 1
ATOM 4687 C C . ALA B 1 203 ? -19.78415 19.62839 -10.21266 1.000 21.96810 203 ALA B C 1
ATOM 4688 O O . ALA B 1 203 ? -20.90801 19.95661 -10.62083 1.000 16.42590 203 ALA B O 1
ATOM 4690 N N . GLU B 1 204 ? -19.07185 20.40279 -9.38652 1.000 21.37012 204 GLU B N 1
ATOM 4691 C CA . GLU B 1 204 ? -19.58631 21.70362 -8.96866 1.000 25.00242 204 GLU B CA 1
ATOM 4692 C C . GLU B 1 204 ? -19.67717 22.66557 -10.14327 1.000 24.96202 204 GLU B C 1
ATOM 4693 O O . GLU B 1 204 ? -20.59897 23.48603 -10.20922 1.000 23.69586 204 GLU B O 1
ATOM 4699 N N . LEU B 1 205 ? -18.76696 22.54496 -11.09925 1.000 20.58458 205 LEU B N 1
ATOM 4700 C CA . LEU B 1 205 ? -18.80809 23.40585 -12.27084 1.000 23.38194 205 LEU B CA 1
ATOM 4701 C C . LEU B 1 205 ? -20.03612 23.12226 -13.13202 1.000 27.36380 205 LEU B C 1
ATOM 4702 O O . LEU B 1 205 ? -20.66794 24.05355 -13.65467 1.000 24.73380 205 LEU B O 1
ATOM 4707 N N . TYR B 1 206 ? -20.36730 21.83867 -13.31912 1.000 22.39200 206 TYR B N 1
ATOM 4708 C CA . TYR B 1 206 ? -21.54783 21.48030 -14.09231 1.000 20.39558 206 TYR B CA 1
ATOM 4709 C C . TYR B 1 206 ? -22.80525 22.09642 -13.48781 1.000 24.51806 206 TYR B C 1
ATOM 4710 O O . TYR B 1 206 ? -23.65914 22.62272 -14.20929 1.000 21.85467 206 TYR B O 1
ATOM 4719 N N . ALA B 1 207 ? -22.94434 22.02209 -12.16429 1.000 19.23443 207 ALA B N 1
ATOM 4720 C CA . ALA B 1 207 ? -24.13686 22.55979 -11.51787 1.000 26.49217 207 ALA B CA 1
ATOM 4721 C C . ALA B 1 207 ? -24.12014 24.07994 -11.51035 1.000 25.15298 207 ALA B C 1
ATOM 4722 O O . ALA B 1 207 ? -25.11792 24.72051 -11.85123 1.000 29.59483 207 ALA B O 1
ATOM 4724 N N . ARG B 1 208 ? -22.98954 24.67799 -11.15058 1.000 21.63769 208 ARG B N 1
ATOM 4725 C CA . ARG B 1 208 ? -22.95516 26.10688 -10.85702 1.000 24.28532 208 ARG B CA 1
ATOM 4726 C C . ARG B 1 208 ? -22.72209 26.97279 -12.08652 1.000 26.95310 208 ARG B C 1
ATOM 4727 O O . ARG B 1 208 ? -23.23685 28.09383 -12.14935 1.000 28.52872 208 ARG B O 1
ATOM 4735 N N . THR B 1 209 ? -21.94674 26.49980 -13.05562 1.000 22.95498 209 THR B N 1
ATOM 4736 C CA . THR B 1 209 ? -21.71295 27.28229 -14.26117 1.000 19.43181 209 THR B CA 1
ATOM 4737 C C . THR B 1 209 ? -22.71562 26.94205 -15.35677 1.000 21.07650 209 THR B C 1
ATOM 4738 O O . THR B 1 209 ? -23.23456 27.84120 -16.02293 1.000 21.39287 209 THR B O 1
ATOM 4742 N N . TYR B 1 210 ? -23.01742 25.65965 -15.53379 1.000 18.57052 210 TYR B N 1
ATOM 4743 C CA . TYR B 1 210 ? -23.86238 25.18836 -16.61723 1.000 19.68117 210 TYR B CA 1
ATOM 4744 C C . TYR B 1 210 ? -25.27586 24.84405 -16.16953 1.000 21.89392 210 TYR B C 1
ATOM 4745 O O . TYR B 1 210 ? -26.08727 24.43761 -17.00577 1.000 19.21217 210 TYR B O 1
ATOM 4754 N N . ALA B 1 211 ? -25.58807 25.01248 -14.88174 1.000 21.97954 211 ALA B N 1
ATOM 4755 C CA . ALA B 1 211 ? -26.92203 24.73451 -14.33812 1.000 23.23004 211 ALA B CA 1
ATOM 4756 C C . ALA B 1 211 ? -27.41719 23.33988 -14.71952 1.000 21.97618 211 ALA B C 1
ATOM 4757 O O . ALA B 1 211 ? -28.60513 23.11929 -14.95080 1.000 17.00888 211 ALA B O 1
ATOM 4759 N N . ILE B 1 212 ? -26.51828 22.37363 -14.74853 1.000 18.15031 212 ILE B N 1
ATOM 4760 C CA . ILE B 1 212 ? -26.93995 21.01370 -15.09557 1.000 21.74641 212 ILE B CA 1
ATOM 4761 C C . ILE B 1 212 ? -27.60779 20.36728 -13.88164 1.000 21.27177 212 ILE B C 1
ATOM 4762 O O . ILE B 1 212 ? -27.05457 20.42463 -12.77610 1.000 23.67199 212 ILE B O 1
ATOM 4767 N N . PRO B 1 213 ? -28.77952 19.75077 -14.04251 1.000 26.18509 213 PRO B N 1
ATOM 4768 C CA . PRO B 1 213 ? -29.46012 19.14064 -12.88851 1.000 28.91842 213 PRO B CA 1
ATOM 4769 C C . PRO B 1 213 ? -28.65060 17.99953 -12.30437 1.000 29.98938 213 PRO B C 1
ATOM 4770 O O . PRO B 1 213 ? -27.95967 17.26869 -13.01826 1.000 28.79390 213 PRO B O 1
ATOM 4774 N N . ALA B 1 214 ? -28.76925 17.83454 -10.98366 1.000 26.85957 214 ALA B N 1
ATOM 4775 C CA . ALA B 1 214 ? -27.97380 16.83123 -10.29179 1.000 20.54753 214 ALA B CA 1
ATOM 4776 C C . ALA B 1 214 ? -28.24808 15.42524 -10.81831 1.000 24.76563 214 ALA B C 1
ATOM 4777 O O . ALA B 1 214 ? -27.35936 14.56694 -10.78608 1.000 22.54524 214 ALA B O 1
ATOM 4779 N N . ALA B 1 215 ? -29.45340 15.17675 -11.33376 1.000 22.34566 215 ALA B N 1
ATOM 4780 C CA . ALA B 1 215 ? -29.79519 13.86011 -11.85764 1.000 25.92492 215 ALA B CA 1
ATOM 4781 C C . ALA B 1 215 ? -29.10894 13.54765 -13.18172 1.000 24.54755 215 ALA B C 1
ATOM 4782 O O . ALA B 1 215 ? -29.11028 12.38532 -13.59963 1.000 20.10687 215 ALA B O 1
ATOM 4784 N N . ALA B 1 216 ? -28.53225 14.54037 -13.85020 1.000 22.03058 216 ALA B N 1
ATOM 4785 C CA . ALA B 1 216 ? -27.79270 14.30253 -15.07697 1.000 22.85436 216 ALA B CA 1
ATOM 4786 C C . ALA B 1 216 ? -26.30075 14.08269 -14.83490 1.000 22.04426 216 ALA B C 1
ATOM 4787 O O . ALA B 1 216 ? -25.54224 13.93048 -15.79801 1.000 21.45416 216 ALA B O 1
ATOM 4789 N N . LEU B 1 217 ? -25.86187 14.05462 -13.58371 1.000 21.67194 217 LEU B N 1
ATOM 4790 C CA . LEU B 1 217 ? -24.45689 13.86212 -13.25210 1.000 18.51251 217 LEU B CA 1
ATOM 4791 C C . LEU B 1 217 ? -24.18953 12.39481 -12.94060 1.000 20.92562 217 LEU B C 1
ATOM 4792 O O . LEU B 1 217 ? -24.88718 11.79911 -12.12101 1.000 20.09089 217 LEU B O 1
ATOM 4797 N N . LEU B 1 218 ? -23.18089 11.81724 -13.59095 1.000 19.85046 218 LEU B N 1
ATOM 4798 C CA . LEU B 1 218 ? -22.75120 10.45251 -13.32998 1.000 19.09927 218 LEU B CA 1
ATOM 4799 C C . LEU B 1 218 ? -21.25893 10.45206 -13.03725 1.000 19.56749 218 LEU B C 1
ATOM 4800 O O . LEU B 1 218 ? -20.51266 11.27070 -13.58237 1.000 20.07216 218 LEU B O 1
ATOM 4805 N N . PRO B 1 219 ? -20.79073 9.55009 -12.18082 1.000 21.98758 219 PRO B N 1
ATOM 4806 C CA . PRO B 1 219 ? -19.36948 9.57837 -11.80188 1.000 16.38138 219 PRO B CA 1
ATOM 4807 C C . PRO B 1 219 ? -18.47683 9.01882 -12.90619 1.000 16.61609 219 PRO B C 1
ATOM 4808 O O . PRO B 1 219 ? -18.75304 7.96142 -13.47364 1.000 16.48581 219 PRO B O 1
ATOM 4812 N N . ASN B 1 220 ? -17.41011 9.75464 -13.22459 1.000 13.69710 220 ASN B N 1
ATOM 4813 C CA . ASN B 1 220 ? -16.32425 9.26227 -14.08654 1.000 17.49876 220 ASN B CA 1
ATOM 4814 C C . ASN B 1 220 ? -15.00445 9.78854 -13.51576 1.000 16.07880 220 ASN B C 1
ATOM 4815 O O . ASN B 1 220 ? -14.23680 10.49340 -14.17513 1.000 14.74141 220 ASN B O 1
ATOM 4820 N N . ARG B 1 221 ? -14.74417 9.46285 -12.24792 1.000 12.47132 221 ARG B N 1
ATOM 4821 C CA . ARG B 1 221 ? -13.79760 10.25086 -11.46335 1.000 15.46760 221 ARG B CA 1
ATOM 4822 C C . ARG B 1 221 ? -12.36563 9.85119 -11.79240 1.000 14.22375 221 ARG B C 1
ATOM 4823 O O . ARG B 1 221 ? -12.01888 8.66321 -11.75871 1.000 11.47124 221 ARG B O 1
ATOM 4831 N N . SER B 1 222 ? -11.53956 10.85579 -12.11255 1.000 12.18668 222 SER B N 1
ATOM 4832 C CA . SER B 1 222 ? -10.13682 10.63177 -12.45999 1.000 14.46663 222 SER B CA 1
ATOM 4833 C C . SER B 1 222 ? -9.43704 9.76341 -11.41749 1.000 14.13081 222 SER B C 1
ATOM 4834 O O . SER B 1 222 ? -9.62886 9.93138 -10.20777 1.000 14.01820 222 SER B O 1
ATOM 4837 N N . ALA B 1 223 ? -8.60352 8.84703 -11.90280 1.000 12.15826 223 ALA B N 1
ATOM 4838 C CA . ALA B 1 223 ? -8.03229 7.77765 -11.08776 1.000 13.76306 223 ALA B CA 1
ATOM 4839 C C . ALA B 1 223 ? -6.86495 7.15987 -11.85453 1.000 16.41012 223 ALA B C 1
ATOM 4840 O O . ALA B 1 223 ? -6.66709 7.43970 -13.04417 1.000 13.93238 223 ALA B O 1
ATOM 4842 N N . ILE B 1 224 ? -6.08907 6.31609 -11.16342 1.000 13.38229 224 ILE B N 1
ATOM 4843 C CA . ILE B 1 224 ? -4.92230 5.68230 -11.78288 1.000 14.11794 224 ILE B CA 1
ATOM 4844 C C . ILE B 1 224 ? -4.97710 4.17277 -11.57812 1.000 14.56409 224 ILE B C 1
ATOM 4845 O O . ILE B 1 224 ? -5.59287 3.70709 -10.61533 1.000 14.55510 224 ILE B O 1
ATOM 4850 N N . PRO B 1 225 ? -4.39738 3.37132 -12.47559 1.000 14.72226 225 PRO B N 1
ATOM 4851 C CA . PRO B 1 225 ? -4.34879 1.91954 -12.23694 1.000 17.42422 225 PRO B CA 1
ATOM 4852 C C . PRO B 1 225 ? -3.25222 1.56323 -11.24369 1.000 16.36914 225 PRO B C 1
ATOM 4853 O O . PRO B 1 225 ? -2.10874 1.36038 -11.65008 1.000 18.37913 225 PRO B O 1
ATOM 4857 N N . ARG B 1 226 ? -3.58792 1.47991 -9.94905 1.000 16.71762 226 ARG B N 1
ATOM 4858 C CA . ARG B 1 226 ? -2.56435 1.37682 -8.90739 1.000 19.68106 226 ARG B CA 1
ATOM 4859 C C . ARG B 1 226 ? -1.66392 0.16290 -9.09050 1.000 19.42939 226 ARG B C 1
ATOM 4860 O O . ARG B 1 226 ? -0.48757 0.20734 -8.71678 1.000 18.18091 226 ARG B O 1
ATOM 4868 N N . HIS B 1 227 ? -2.18077 -0.91686 -9.66048 1.000 17.31901 227 HIS B N 1
ATOM 4869 C CA . HIS B 1 227 ? -1.40149 -2.13863 -9.79770 1.000 20.58778 227 HIS B CA 1
ATOM 4870 C C . HIS B 1 227 ? -0.55962 -2.17830 -11.06732 1.000 27.61496 227 HIS B C 1
ATOM 4871 O O . HIS B 1 227 ? 0.11635 -3.18156 -11.30509 1.000 27.98300 227 HIS B O 1
ATOM 4878 N N . ALA B 1 228 ? -0.54692 -1.11282 -11.86206 1.000 22.77692 228 ALA B N 1
ATOM 4879 C CA . ALA B 1 228 ? 0.28342 -1.09543 -13.06117 1.000 24.63193 228 ALA B CA 1
ATOM 4880 C C . ALA B 1 228 ? 1.75516 -1.22494 -12.68290 1.000 25.07175 228 ALA B C 1
ATOM 4881 O O . ALA B 1 228 ? 2.21840 -0.53286 -11.76563 1.000 24.14787 228 ALA B O 1
ATOM 4883 N N . PRO B 1 229 ? 2.52104 -2.08010 -13.36628 1.000 29.35944 229 PRO B N 1
ATOM 4884 C CA . PRO B 1 229 ? 3.93487 -2.25736 -12.99514 1.000 25.68009 229 PRO B CA 1
ATOM 4885 C C . PRO B 1 229 ? 4.71712 -0.96732 -12.99857 1.000 23.29758 229 PRO B C 1
ATOM 4886 O O . PRO B 1 229 ? 5.65826 -0.81855 -12.21138 1.000 24.66032 229 PRO B O 1
ATOM 4890 N N . ARG B 1 230 ? 4.35161 -0.01147 -13.84977 1.000 24.47529 230 ARG B N 1
ATOM 4891 C CA . ARG B 1 230 ? 5.11009 1.22783 -13.87284 1.000 23.36356 230 ARG B CA 1
ATOM 4892 C C . ARG B 1 230 ? 4.96881 2.02321 -12.57890 1.000 22.37579 230 ARG B C 1
ATOM 4893 O O . ARG B 1 230 ? 5.77955 2.92216 -12.34477 1.000 24.40623 230 ARG B O 1
ATOM 4901 N N . PHE B 1 231 ? 3.99807 1.70156 -11.71550 1.000 16.45509 231 PHE B N 1
ATOM 4902 C CA . PHE B 1 231 ? 3.92624 2.32747 -10.40085 1.000 17.78407 231 PHE B CA 1
ATOM 4903 C C . PHE B 1 231 ? 4.63172 1.50600 -9.32104 1.000 23.45826 231 PHE B C 1
ATOM 4904 O O . PHE B 1 231 ? 4.40532 1.74313 -8.12669 1.000 22.60647 231 PHE B O 1
ATOM 4912 N N . GLY B 1 232 ? 5.48880 0.56541 -9.71091 1.000 19.18700 232 GLY B N 1
ATOM 4913 C CA . GLY B 1 232 ? 6.14648 -0.27785 -8.72943 1.000 21.87259 232 GLY B CA 1
ATOM 4914 C C . GLY B 1 232 ? 7.14033 0.50155 -7.88189 1.000 23.33600 232 GLY B C 1
ATOM 4915 O O . GLY B 1 232 ? 7.79361 1.43878 -8.34662 1.000 22.47062 232 GLY B O 1
ATOM 4916 N N . VAL B 1 233 ? 7.21760 0.12339 -6.60381 1.000 19.94768 233 VAL B N 1
ATOM 4917 C CA . VAL B 1 233 ? 8.22724 0.65667 -5.70323 1.000 23.17741 233 VAL B CA 1
ATOM 4918 C C . VAL B 1 233 ? 9.58962 0.17074 -6.16299 1.000 27.47601 233 VAL B C 1
ATOM 4919 O O . VAL B 1 233 ? 9.74960 -0.99123 -6.56131 1.000 25.39811 233 VAL B O 1
ATOM 4923 N N . LEU B 1 234 ? 10.57628 1.05830 -6.13116 1.000 23.02055 234 LEU B N 1
ATOM 4924 C CA . LEU B 1 234 ? 11.89268 0.74012 -6.65622 1.000 26.42259 234 LEU B CA 1
ATOM 4925 C C . LEU B 1 234 ? 12.91233 0.66992 -5.52957 1.000 26.96016 234 LEU B C 1
ATOM 4926 O O . LEU B 1 234 ? 12.80075 1.37300 -4.51889 1.000 25.93476 234 LEU B O 1
ATOM 4931 N N . THR B 1 235 ? 13.89945 -0.20555 -5.71016 1.000 31.83671 235 THR B N 1
ATOM 4932 C CA . 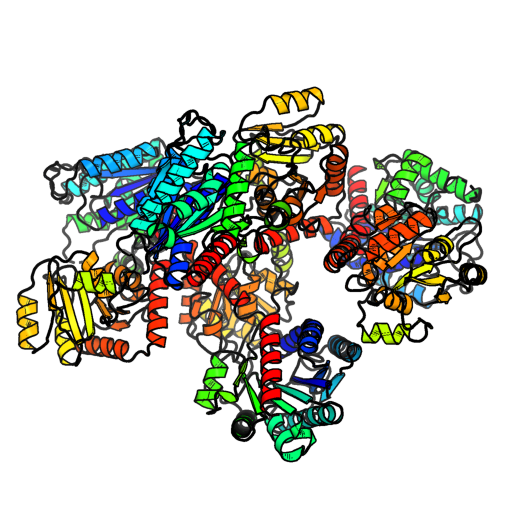THR B 1 235 ? 15.03354 -0.24797 -4.80396 1.000 34.23964 235 THR B CA 1
ATOM 4933 C C . THR B 1 235 ? 15.89827 0.98736 -4.99879 1.000 29.98353 235 THR B C 1
ATOM 4934 O O . THR B 1 235 ? 15.91014 1.60988 -6.06537 1.000 23.42037 235 THR B O 1
ATOM 4938 N N . GLU B 1 236 ? 16.64549 1.33784 -3.95222 1.000 33.88658 236 GLU B N 1
ATOM 4939 C CA . GLU B 1 236 ? 17.53098 2.48539 -4.07816 1.000 36.14589 236 GLU B CA 1
ATOM 4940 C C . GLU B 1 236 ? 18.54637 2.28821 -5.20182 1.000 35.55096 236 GLU B C 1
ATOM 4941 O O . GLU B 1 236 ? 18.89602 3.25289 -5.88854 1.000 35.44958 236 GLU B O 1
ATOM 4947 N N . GLU B 1 237 ? 19.00707 1.05344 -5.42941 1.000 32.58722 237 GLU B N 1
ATOM 4948 C CA . GLU B 1 237 ? 19.95217 0.81494 -6.51999 1.000 41.73093 237 GLU B CA 1
ATOM 4949 C C . GLU B 1 237 ? 19.30653 1.08897 -7.87440 1.000 35.60856 237 GLU B C 1
ATOM 4950 O O . GLU B 1 237 ? 19.89958 1.74802 -8.73665 1.000 33.97700 237 GLU B O 1
ATOM 4956 N N . ARG B 1 238 ? 18.09068 0.58333 -8.08459 1.000 33.01000 238 ARG B N 1
ATOM 4957 C CA . ARG B 1 238 ? 17.42602 0.80543 -9.36328 1.000 36.60142 238 ARG B CA 1
ATOM 4958 C C . ARG B 1 238 ? 17.06289 2.27592 -9.55986 1.000 31.90919 238 ARG B C 1
ATOM 4959 O O . ARG B 1 238 ? 17.09371 2.76270 -10.69351 1.000 31.11143 238 ARG B O 1
ATOM 4967 N N . ILE B 1 239 ? 16.74410 3.00360 -8.48197 1.000 26.48171 239 ILE B N 1
ATOM 4968 C CA . ILE B 1 239 ? 16.52220 4.44431 -8.61395 1.000 30.42802 239 ILE B CA 1
ATOM 4969 C C . ILE B 1 239 ? 17.76604 5.12163 -9.17780 1.000 31.69586 239 ILE B C 1
ATOM 4970 O O . ILE B 1 239 ? 17.70574 5.82282 -10.19373 1.000 27.09442 239 ILE B O 1
ATOM 4975 N N . ASN B 1 240 ? 18.91540 4.91755 -8.52644 1.000 31.32582 240 ASN B N 1
ATOM 4976 C CA . ASN B 1 240 ? 20.14122 5.58816 -8.95850 1.000 34.78485 240 ASN B CA 1
ATOM 4977 C C . ASN B 1 240 ? 20.54002 5.16568 -10.36446 1.000 30.01354 240 ASN B C 1
ATOM 4978 O O . ASN B 1 240 ? 21.05620 5.97490 -11.14411 1.000 32.21785 240 ASN B O 1
ATOM 4983 N N . GLU B 1 241 ? 20.31782 3.89813 -10.69887 1.000 30.88796 241 GLU B N 1
ATOM 4984 C CA . GLU B 1 241 ? 20.58315 3.41642 -12.04937 1.000 32.46552 241 GLU B CA 1
ATOM 4985 C C . GLU B 1 241 ? 19.78896 4.20622 -13.08507 1.000 37.25277 241 GLU B C 1
ATOM 4986 O O . GLU B 1 241 ? 20.32661 4.61837 -14.12036 1.000 33.81965 241 GLU B O 1
ATOM 4992 N N . ARG B 1 242 ? 18.49690 4.42447 -12.82303 1.000 35.52132 242 ARG B N 1
ATOM 4993 C CA . ARG B 1 242 ? 17.64595 5.06699 -13.82192 1.000 34.57475 242 ARG B CA 1
ATOM 4994 C C . ARG B 1 242 ? 17.93895 6.55879 -13.94536 1.000 31.94602 242 ARG B C 1
ATOM 4995 O O . ARG B 1 242 ? 17.86790 7.11537 -15.04541 1.000 37.26478 242 ARG B O 1
ATOM 5003 N N . ILE B 1 243 ? 18.26462 7.23719 -12.83979 1.000 29.27168 243 ILE B N 1
ATOM 5004 C CA . ILE B 1 243 ? 18.46836 8.67985 -12.92532 1.000 32.18477 243 ILE B CA 1
ATOM 5005 C C . ILE B 1 243 ? 19.90663 9.04278 -13.26349 1.000 34.52503 243 ILE B C 1
ATOM 5006 O O . ILE B 1 243 ? 20.21279 10.23422 -13.41914 1.000 29.66681 243 ILE B O 1
ATOM 5011 N N . ALA B 1 244 ? 20.79104 8.04786 -13.42536 1.000 34.39800 244 ALA B N 1
ATOM 5012 C CA . ALA B 1 244 ? 22.20646 8.32924 -13.66044 1.000 32.45965 244 ALA B CA 1
ATOM 5013 C C . ALA B 1 244 ? 22.42504 9.03532 -14.99183 1.000 33.95255 244 ALA B C 1
ATOM 5014 O O . ALA B 1 244 ? 23.31522 9.88773 -15.11305 1.000 34.28211 244 ALA B O 1
ATOM 5016 N N . GLY B 1 245 ? 21.62452 8.70047 -16.00011 1.000 33.69431 245 GLY B N 1
ATOM 5017 C CA . GLY B 1 245 ? 21.78990 9.30654 -17.30699 1.000 36.96837 245 GLY B CA 1
ATOM 5018 C C . GLY B 1 245 ? 20.92600 10.52606 -17.58168 1.000 34.29868 245 GLY B C 1
ATOM 5019 O O . GLY B 1 245 ? 20.70174 10.86466 -18.74512 1.000 35.12969 245 GLY B O 1
ATOM 5020 N N . LEU B 1 246 ? 20.44880 11.21011 -16.53953 1.000 33.36154 246 LEU B N 1
ATOM 5021 C CA . LEU B 1 246 ? 19.56201 12.35434 -16.71578 1.000 29.91177 246 LEU B CA 1
ATOM 5022 C C . LEU B 1 246 ? 20.28121 13.69165 -16.61104 1.000 32.55143 246 LEU B C 1
ATOM 5023 O O . LEU B 1 246 ? 19.64059 14.73670 -16.77741 1.000 33.06807 246 LEU B O 1
ATOM 5028 N N . GLY B 1 247 ? 21.58084 13.69253 -16.31913 1.000 33.87351 247 GLY B N 1
ATOM 5029 C CA . GLY B 1 247 ? 22.30277 14.94337 -16.18099 1.000 31.77316 247 GLY B CA 1
ATOM 5030 C C . GLY B 1 247 ? 21.97464 15.71537 -14.92279 1.000 29.07920 247 GLY B C 1
ATOM 5031 O O . GLY B 1 247 ? 22.03092 16.95196 -14.92308 1.000 29.10675 247 GLY B O 1
ATOM 5032 N N . LEU B 1 248 ? 21.62792 15.02808 -13.85656 1.000 27.45435 248 LEU B N 1
ATOM 5033 C CA . LEU B 1 248 ? 21.32077 15.73330 -12.62148 1.000 27.89039 248 LEU B CA 1
ATOM 5034 C C . LEU B 1 248 ? 22.61122 16.21040 -11.95848 1.000 24.65998 248 LEU B C 1
ATOM 5035 O O . LEU B 1 248 ? 23.63137 15.51628 -12.01724 1.000 31.70499 248 LEU B O 1
ATOM 5040 N N . PRO B 1 249 ? 22.60393 17.38269 -11.33232 1.000 26.78349 249 PRO B N 1
ATOM 5041 C CA . PRO B 1 249 ? 23.79164 17.82065 -10.59401 1.000 26.49709 249 PRO B CA 1
ATOM 5042 C C . PRO B 1 249 ? 24.05344 16.90127 -9.41298 1.000 31.22610 249 PRO B C 1
ATOM 5043 O O . PRO B 1 249 ? 23.15892 16.21208 -8.91396 1.000 27.62545 249 PRO B O 1
ATOM 5047 N N . ALA B 1 250 ? 25.31263 16.90689 -8.96506 1.000 29.20385 250 ALA B N 1
ATOM 5048 C CA . ALA B 1 250 ? 25.70187 16.06695 -7.83930 1.000 31.93690 250 ALA B CA 1
ATOM 5049 C C . ALA B 1 250 ? 25.09766 16.56377 -6.53672 1.000 25.31545 250 ALA B C 1
ATOM 5050 O O . ALA B 1 250 ? 24.80046 15.76240 -5.64770 1.000 32.81736 250 ALA B O 1
ATOM 5052 N N . GLU B 1 251 ? 24.91383 17.86813 -6.39698 1.000 24.94725 251 GLU B N 1
ATOM 5053 C CA . GLU B 1 251 ? 24.35197 18.43789 -5.18716 1.000 27.80575 251 GLU B CA 1
ATOM 5054 C C . GLU B 1 251 ? 23.03944 19.14650 -5.50562 1.000 30.37628 251 GLU B C 1
ATOM 5055 O O . GLU B 1 251 ? 22.76497 19.51373 -6.65193 1.000 30.66305 251 GLU B O 1
ATOM 5057 N N . GLY B 1 252 ? 22.23943 19.33722 -4.47065 1.000 27.07687 252 GLY B N 1
ATOM 5058 C CA . GLY B 1 252 ? 20.96031 20.00410 -4.54138 1.000 30.38900 252 GLY B CA 1
ATOM 5059 C C . GLY B 1 252 ? 19.80567 19.02394 -4.39621 1.000 28.40957 252 GLY B C 1
ATOM 5060 O O . GLY B 1 252 ? 19.92689 17.82339 -4.66039 1.000 30.49433 252 GLY B O 1
ATOM 5061 N N . GLU B 1 253 ? 18.66713 19.55760 -3.95676 1.000 24.20740 253 GLU B N 1
ATOM 5062 C CA . GLU B 1 253 ? 17.42938 18.79250 -3.83540 1.000 27.66249 253 GLU B CA 1
ATOM 5063 C C . GLU B 1 253 ? 16.47932 19.14081 -4.97536 1.000 24.85897 253 GLU B C 1
ATOM 5064 O O . GLU B 1 253 ? 16.34049 20.31218 -5.34694 1.000 25.12709 253 GLU B O 1
ATOM 5070 N N . PHE B 1 254 ? 15.79403 18.12858 -5.49395 1.000 18.02238 254 PHE B N 1
ATOM 5071 C CA . PHE B 1 254 ? 15.00620 18.26720 -6.70973 1.000 24.37350 254 PHE B CA 1
ATOM 5072 C C . PHE B 1 254 ? 13.54260 18.55781 -6.40645 1.000 22.48566 254 PHE B C 1
ATOM 5073 O O . PHE B 1 254 ? 12.96026 17.99626 -5.47566 1.000 20.51296 254 PHE B O 1
ATOM 5081 N N . VAL B 1 255 ? 12.95083 19.44164 -7.19981 1.000 21.83028 255 VAL B N 1
ATOM 5082 C CA . VAL B 1 255 ? 11.50362 19.57122 -7.27129 1.000 17.90040 255 VAL B CA 1
ATOM 5083 C C . VAL B 1 255 ? 11.11680 19.23014 -8.70070 1.000 19.85298 255 VAL B C 1
ATOM 5084 O O . VAL B 1 255 ? 11.62881 19.84121 -9.65022 1.000 17.56229 255 VAL B O 1
ATOM 5088 N N . VAL B 1 256 ? 10.25170 18.22597 -8.85199 1.000 16.37367 256 VAL B N 1
ATOM 5089 C CA . VAL B 1 256 ? 10.00341 17.56827 -10.12624 1.000 12.80240 256 VAL B CA 1
ATOM 5090 C C . VAL B 1 256 ? 8.64745 18.01365 -10.66686 1.000 16.50319 256 VAL B C 1
ATOM 5091 O O . VAL B 1 256 ? 7.68190 18.17213 -9.91408 1.000 12.98882 256 VAL B O 1
ATOM 5095 N N . MET B 1 257 ? 8.58514 18.22727 -11.97519 1.000 15.14184 257 MET B N 1
ATOM 5096 C CA . MET B 1 257 ? 7.33096 18.47067 -12.66806 1.000 18.44296 257 MET B CA 1
ATOM 5097 C C . MET B 1 257 ? 7.40295 17.72941 -13.99392 1.000 16.77715 257 MET B C 1
ATOM 5098 O O . MET B 1 257 ? 8.48723 17.57814 -14.56605 1.000 15.37610 257 MET B O 1
ATOM 5103 N N . TRP B 1 258 ? 6.25631 17.26620 -14.48912 1.000 14.98784 258 TRP B N 1
ATOM 5104 C CA . TRP B 1 258 ? 6.24292 16.69706 -15.83466 1.000 14.77341 258 TRP B CA 1
ATOM 5105 C C . TRP B 1 258 ? 4.85794 16.84511 -16.44570 1.000 17.25245 258 TRP B C 1
ATOM 5106 O O . TRP B 1 258 ? 3.86894 17.03337 -15.73557 1.000 12.28315 258 TRP B O 1
ATOM 5117 N N . GLY B 1 259 ? 4.78768 16.74571 -17.76830 1.000 17.32975 259 GLY B N 1
ATOM 5118 C CA . GLY B 1 259 ? 3.49690 16.79701 -18.43276 1.000 14.57910 259 GLY B CA 1
ATOM 5119 C C . GLY B 1 259 ? 3.61320 17.33972 -19.84223 1.000 17.73691 259 GLY B C 1
ATOM 5120 O O . GLY B 1 259 ? 4.70396 17.59387 -20.35669 1.000 15.76361 259 GLY B O 1
ATOM 5121 N N . ARG B 1 260 ? 2.44570 17.47861 -20.47410 1.000 19.01264 260 ARG B N 1
ATOM 5122 C CA . ARG B 1 260 ? 2.35499 18.18285 -21.74631 1.000 15.28593 260 ARG B CA 1
ATOM 5123 C C . ARG B 1 260 ? 2.88442 19.60371 -21.60193 1.000 17.18863 260 ARG B C 1
ATOM 5124 O O . ARG B 1 260 ? 2.68970 20.25028 -20.56947 1.000 17.24311 260 ARG B O 1
ATOM 5132 N N . ASN B 1 261 ? 3.56577 20.08851 -22.64095 1.000 16.90435 261 ASN B N 1
ATOM 5133 C CA . ASN B 1 261 ? 4.02920 21.46979 -22.62619 1.000 16.79606 261 ASN B CA 1
ATOM 5134 C C . ASN B 1 261 ? 2.85576 22.40712 -22.41090 1.000 18.39816 261 ASN B C 1
ATOM 5135 O O . ASN B 1 261 ? 1.72799 22.12237 -22.82072 1.000 16.74102 261 ASN B O 1
ATOM 5140 N N . SER B 1 262 ? 3.12762 23.53443 -21.75922 1.000 19.26404 262 SER B N 1
ATOM 5141 C CA . SER B 1 262 ? 2.11722 24.57281 -21.66986 1.000 17.44192 262 SER B CA 1
ATOM 5142 C C . SER B 1 262 ? 1.81445 25.08582 -23.06952 1.000 23.23108 262 SER B C 1
ATOM 5143 O O . SER B 1 262 ? 2.65950 25.05613 -23.96233 1.000 17.09733 262 SER B O 1
ATOM 5146 N N . ALA B 1 263 ? 0.58137 25.51423 -23.26321 1.000 22.46747 263 ALA B N 1
ATOM 5147 C CA . ALA B 1 263 ? 0.12103 26.00822 -24.55172 1.000 28.58196 263 ALA B CA 1
ATOM 5148 C C . ALA B 1 263 ? -1.06412 26.92538 -24.28152 1.000 29.07031 263 ALA B C 1
ATOM 5149 O O . ALA B 1 263 ? -1.51945 27.03262 -23.13286 1.000 32.15134 263 ALA B O 1
ATOM 5151 N N . PRO B 1 264 ? -1.56502 27.62836 -25.29707 1.000 35.13319 264 PRO B N 1
ATOM 5152 C CA . PRO B 1 264 ? -2.76101 28.46181 -25.08477 1.000 28.92087 264 PRO B CA 1
ATOM 5153 C C . PRO B 1 264 ? -3.94027 27.64508 -24.56309 1.000 37.97002 264 PRO B C 1
ATOM 5154 O O . PRO B 1 264 ? -4.29008 26.59141 -25.10720 1.000 37.65919 264 PRO B O 1
ATOM 5158 N N . GLY B 1 265 ? -4.54031 28.12518 -23.47985 1.000 28.49340 265 GLY B N 1
ATOM 5159 C CA . GLY B 1 265 ? -5.58637 27.37953 -22.81581 1.000 25.68660 265 GLY B CA 1
ATOM 5160 C C . GLY B 1 265 ? -5.10242 26.27321 -21.90581 1.000 29.28908 265 GLY B C 1
ATOM 5161 O O . GLY B 1 265 ? -5.93277 25.59339 -21.28426 1.000 26.09131 265 GLY B O 1
ATOM 5162 N N . LEU B 1 266 ? -3.76876 26.07919 -21.77894 1.000 28.16923 266 LEU B N 1
ATOM 5163 C CA . LEU B 1 266 ? -3.21769 24.98841 -20.98126 1.000 24.07180 266 LEU B CA 1
ATOM 5164 C C . LEU B 1 266 ? -1.95268 25.51988 -20.29875 1.000 28.95583 266 LEU B C 1
ATOM 5165 O O . LEU B 1 266 ? -0.82299 25.29430 -20.74563 1.000 22.07751 266 LEU B O 1
ATOM 5170 N N . ASP B 1 267 ? -2.15171 26.25133 -19.21106 1.000 20.23541 267 ASP B N 1
ATOM 5171 C CA . ASP B 1 267 ? -1.04954 26.78764 -18.42415 1.000 18.61577 267 ASP B CA 1
ATOM 5172 C C . ASP B 1 267 ? -0.72441 25.74687 -17.36711 1.000 17.08503 267 ASP B C 1
ATOM 5173 O O . ASP B 1 267 ? -1.43308 25.62105 -16.36743 1.000 17.39838 267 ASP B O 1
ATOM 5178 N N . LYS B 1 268 ? 0.33581 24.98227 -17.59270 1.000 15.82876 268 LYS B N 1
ATOM 5179 C CA . LYS B 1 268 ? 0.70974 23.97452 -16.61480 1.000 16.12348 268 LYS B CA 1
ATOM 5180 C C . LYS B 1 268 ? 1.54377 24.54369 -15.47540 1.000 18.30343 268 LYS B C 1
ATOM 5181 O O . LYS B 1 268 ? 1.87345 23.80033 -14.53656 1.000 16.20278 268 LYS B O 1
ATOM 5187 N N . GLY B 1 269 ? 1.89835 25.83036 -15.53035 1.000 18.23701 269 GLY B N 1
ATOM 5188 C CA . GLY B 1 269 ? 2.57869 26.45365 -14.40213 1.000 14.78057 269 GLY B CA 1
ATOM 5189 C C . GLY B 1 269 ? 4.04055 26.09735 -14.21462 1.000 18.41286 269 GLY B C 1
ATOM 5190 O O . GLY B 1 269 ? 4.59096 26.39770 -13.14665 1.000 17.79302 269 GLY B O 1
ATOM 5191 N N . TYR B 1 270 ? 4.70007 25.48524 -15.21253 1.000 16.40384 270 TYR B N 1
ATOM 5192 C CA . TYR B 1 270 ? 6.13112 25.18647 -15.07913 1.000 17.49362 270 TYR B CA 1
ATOM 5193 C C . TYR B 1 270 ? 6.93391 26.45275 -14.80495 1.000 23.01636 270 TYR B C 1
ATOM 5194 O O . TYR B 1 270 ? 7.91420 26.42632 -14.04666 1.000 18.10389 270 TYR B O 1
ATOM 5203 N N . HIS B 1 271 ? 6.53202 27.56857 -15.42367 1.000 21.20926 271 HIS B N 1
ATOM 5204 C CA . HIS B 1 271 ? 7.25564 28.82640 -15.27431 1.000 24.68023 271 HIS B CA 1
ATOM 5205 C C . HIS B 1 271 ? 7.23743 29.30783 -13.83023 1.000 22.34023 271 HIS B C 1
ATOM 5206 O O . HIS B 1 271 ? 8.17274 29.98196 -13.38678 1.000 22.39620 271 HIS B O 1
ATOM 5213 N N . LEU B 1 272 ? 6.18703 28.96621 -13.08300 1.000 19.93114 272 LEU B N 1
ATOM 5214 C CA . LEU B 1 272 ? 6.10666 29.38350 -11.68932 1.000 19.73852 272 LEU B CA 1
ATOM 5215 C C . LEU B 1 272 ? 7.20082 28.72986 -10.85928 1.000 22.24898 272 LEU B C 1
ATOM 5216 O O . LEU B 1 272 ? 7.74169 29.35134 -9.93849 1.000 19.91029 272 LEU B O 1
ATOM 5221 N N . LEU B 1 273 ? 7.54340 27.47642 -11.16439 1.000 18.36375 273 LEU B N 1
ATOM 5222 C CA . LEU B 1 273 ? 8.60237 26.81276 -10.40769 1.000 21.17951 273 LEU B CA 1
ATOM 5223 C C . LEU B 1 273 ? 9.96451 27.42253 -10.72863 1.000 21.85336 273 LEU B C 1
ATOM 5224 O O . LEU B 1 273 ? 10.77161 27.67419 -9.82515 1.000 22.94916 273 LEU B O 1
ATOM 5229 N N . LEU B 1 274 ? 10.24385 27.65290 -12.01392 1.000 19.30176 274 LEU B N 1
ATOM 5230 C CA . LEU B 1 274 ? 11.46007 28.36926 -12.39679 1.000 19.58001 274 LEU B CA 1
ATOM 5231 C C . LEU B 1 274 ? 11.54134 29.73729 -11.73317 1.000 20.49696 274 LEU B C 1
ATOM 5232 O O . LEU B 1 274 ? 12.61141 30.14131 -11.26726 1.000 22.91295 274 LEU B O 1
ATOM 5237 N N . GLU B 1 275 ? 10.42958 30.47695 -11.71124 1.000 19.71346 275 GLU B N 1
ATOM 5238 C CA . GLU B 1 275 ? 10.41757 31.78018 -11.05609 1.000 23.16832 275 GLU B CA 1
ATOM 5239 C C . GLU B 1 275 ? 10.72885 31.62812 -9.57669 1.000 30.61260 275 GLU B C 1
ATOM 5240 O O . GLU B 1 275 ? 11.54091 32.37247 -9.01938 1.000 25.20010 275 GLU B O 1
ATOM 5246 N N . ALA B 1 276 ? 10.07006 30.66850 -8.91775 1.000 21.54201 276 ALA B N 1
ATOM 5247 C CA . ALA B 1 276 ? 10.24610 30.50731 -7.48347 1.000 22.36972 276 ALA B CA 1
ATOM 5248 C C . ALA B 1 276 ? 11.65481 30.04033 -7.14739 1.000 24.70016 276 ALA B C 1
ATOM 5249 O O . ALA B 1 276 ? 12.16941 30.34362 -6.06408 1.000 25.71115 276 ALA B O 1
ATOM 5251 N N . ALA B 1 277 ? 12.30283 29.33490 -8.07302 1.000 20.30059 277 ALA B N 1
ATOM 5252 C CA . ALA B 1 277 ? 13.61074 28.76001 -7.79523 1.000 23.61131 277 ALA B CA 1
ATOM 5253 C C . ALA B 1 277 ? 14.70579 29.81034 -7.64483 1.000 26.47473 277 ALA B C 1
ATOM 5254 O O . ALA B 1 277 ? 15.75019 29.50757 -7.05605 1.000 24.83585 277 ALA B O 1
ATOM 5256 N N . ARG B 1 278 ? 14.51622 31.03117 -8.14695 1.000 23.14345 278 ARG B N 1
ATOM 5257 C CA . ARG B 1 278 ? 15.56675 32.00606 -7.87470 1.000 32.64203 278 ARG B CA 1
ATOM 5258 C C . ARG B 1 278 ? 15.49590 32.54940 -6.45976 1.000 29.86939 278 ARG B C 1
ATOM 5259 O O . ARG B 1 278 ? 16.29536 33.41790 -6.10887 1.000 39.08365 278 ARG B O 1
ATOM 5267 N N . ASP B 1 279 ? 14.56068 32.06337 -5.65015 1.000 28.26285 279 ASP B N 1
ATOM 5268 C CA . ASP B 1 279 ? 14.52438 32.31849 -4.21617 1.000 28.39107 279 ASP B CA 1
ATOM 5269 C C . ASP B 1 279 ? 14.77602 31.05308 -3.40271 1.000 28.89876 279 ASP B C 1
ATOM 5270 O O . ASP B 1 279 ? 14.53415 31.05032 -2.19122 1.000 31.29754 279 ASP B O 1
ATOM 5275 N N . LEU B 1 280 ? 15.24456 29.97222 -4.03726 1.000 26.42041 280 LEU B N 1
ATOM 5276 C CA . LEU B 1 280 ? 15.39681 28.66798 -3.38692 1.000 26.95465 280 LEU B CA 1
ATOM 5277 C C . LEU B 1 280 ? 16.80398 28.14355 -3.64994 1.000 30.40437 280 LEU B C 1
ATOM 5278 O O . LEU B 1 280 ? 17.00789 27.25975 -4.49528 1.000 25.39901 280 LEU B O 1
ATOM 5283 N N . PRO B 1 281 ? 17.79762 28.63430 -2.89686 1.000 36.06384 281 PRO B N 1
ATOM 5284 C CA . PRO B 1 281 ? 19.20327 28.43342 -3.30164 1.000 34.38526 281 PRO B CA 1
ATOM 5285 C C . PRO B 1 281 ? 19.62606 26.98316 -3.49173 1.000 38.22683 281 PRO B C 1
ATOM 5286 O O . PRO B 1 281 ? 20.39679 26.69036 -4.41906 1.000 46.50371 281 PRO B O 1
ATOM 5290 N N . GLY B 1 282 ? 19.17730 26.06196 -2.65222 1.000 27.35951 282 GLY B N 1
ATOM 5291 C CA . GLY B 1 282 ? 19.63065 24.69740 -2.87375 1.000 28.99514 282 GLY B CA 1
ATOM 5292 C C . GLY B 1 282 ? 18.65456 23.79698 -3.62180 1.000 34.68933 282 GLY B C 1
ATOM 5293 O O . GLY B 1 282 ? 18.75364 22.56535 -3.52731 1.000 29.41421 282 GLY B O 1
ATOM 5294 N N . VAL B 1 283 ? 17.71330 24.37608 -4.37049 1.000 28.51097 283 VAL B N 1
ATOM 5295 C CA . VAL B 1 283 ? 16.66855 23.61118 -5.05411 1.000 25.98953 283 VAL B CA 1
ATOM 5296 C C . VAL B 1 283 ? 16.97607 23.56812 -6.54758 1.000 24.84454 283 VAL B C 1
ATOM 5297 O O . VAL B 1 283 ? 17.28287 24.59945 -7.15780 1.000 28.05577 283 VAL B O 1
ATOM 5301 N N . VAL B 1 284 ? 16.90304 22.37631 -7.13054 1.000 23.03401 284 VAL B N 1
ATOM 5302 C CA . VAL B 1 284 ? 17.11182 22.18783 -8.56237 1.000 21.25414 284 VAL B CA 1
ATOM 5303 C C . VAL B 1 284 ? 15.79611 21.73523 -9.19564 1.000 21.57444 284 VAL B C 1
ATOM 5304 O O . VAL B 1 284 ? 15.38900 20.57627 -9.03019 1.000 19.81189 284 VAL B O 1
ATOM 5308 N N . PRO B 1 285 ? 15.07802 22.61089 -9.89042 1.000 18.40651 285 PRO B N 1
ATOM 5309 C CA . PRO B 1 285 ? 13.88604 22.15634 -10.62372 1.000 17.99889 285 PRO B CA 1
ATOM 5310 C C . PRO B 1 285 ? 14.25521 21.11616 -11.67524 1.000 19.30210 285 PRO B C 1
ATOM 5311 O O . PRO B 1 285 ? 15.27958 21.22213 -12.34782 1.000 22.02187 285 PRO B O 1
ATOM 5315 N N . VAL B 1 286 ? 13.41698 20.09396 -11.81017 1.000 18.11642 286 VAL B N 1
ATOM 5316 C CA . VAL B 1 286 ? 13.57714 19.08199 -12.85181 1.000 15.77270 286 VAL B CA 1
ATOM 5317 C C . VAL B 1 286 ? 12.23807 18.98665 -13.56542 1.000 17.21870 286 VAL B C 1
ATOM 5318 O O . VAL B 1 286 ? 11.25334 18.51943 -12.98098 1.000 16.06581 286 VAL B O 1
ATOM 5322 N N . ILE B 1 287 ? 12.18276 19.45883 -14.80507 1.000 18.06697 287 ILE B N 1
ATOM 5323 C CA . ILE B 1 287 ? 10.91574 19.61989 -15.52076 1.000 17.27716 287 ILE B CA 1
ATOM 5324 C C . ILE B 1 287 ? 10.99332 18.77992 -16.77878 1.000 18.46084 287 ILE B C 1
ATOM 5325 O O . ILE B 1 287 ? 11.83985 19.03072 -17.64523 1.000 17.74622 287 ILE B O 1
ATOM 5330 N N . ALA B 1 288 ? 10.12528 17.77835 -16.87237 1.000 14.68489 288 ALA B N 1
ATOM 5331 C CA . ALA B 1 288 ? 10.10614 16.85605 -18.00133 1.000 18.28741 288 ALA B CA 1
ATOM 5332 C C . ALA B 1 288 ? 8.83561 17.10265 -18.80737 1.000 19.26601 288 ALA B C 1
ATOM 5333 O O . ALA B 1 288 ? 7.74860 16.70663 -18.39288 1.000 16.07930 288 ALA B O 1
ATOM 5335 N N . THR B 1 289 ? 8.96453 17.73458 -19.96094 1.000 16.52467 289 THR B N 1
ATOM 5336 C CA . THR B 1 289 ? 7.80302 17.97134 -20.79973 1.000 18.58749 289 THR B CA 1
ATOM 5337 C C . THR B 1 289 ? 7.78140 16.95141 -21.92877 1.000 18.88968 289 THR B C 1
ATOM 5338 O O . THR B 1 289 ? 8.80386 16.35601 -22.26969 1.000 17.58634 289 THR B O 1
ATOM 5342 N N . ARG B 1 290 ? 6.58705 16.72573 -22.48778 1.000 17.03004 290 ARG B N 1
ATOM 5343 C CA . ARG B 1 290 ? 6.47720 15.79164 -23.60369 1.000 15.95697 290 ARG B CA 1
ATOM 5344 C C . ARG B 1 290 ? 7.43647 16.18302 -24.72506 1.000 18.45307 290 ARG B C 1
ATOM 5345 O O . ARG B 1 290 ? 8.18405 15.34589 -25.23504 1.000 17.93832 290 ARG B O 1
ATOM 5353 N N . ARG B 1 291 ? 7.47114 17.46960 -25.07500 1.000 18.28515 291 ARG B N 1
ATOM 5354 C CA . ARG B 1 291 ? 8.33629 18.01288 -26.11211 1.000 23.16002 291 ARG B CA 1
ATOM 5355 C C . ARG B 1 291 ? 9.41614 18.91284 -25.52340 1.000 19.27093 291 ARG B C 1
ATOM 5356 O O . ARG B 1 291 ? 9.23625 19.48814 -24.44580 1.000 22.77660 291 ARG B O 1
ATOM 5364 N N . PRO B 1 292 ? 10.53300 19.11121 -26.25689 1.000 22.79982 292 PRO B N 1
ATOM 5365 C CA . PRO B 1 292 ? 11.73035 19.79882 -25.69992 1.000 25.12652 292 PRO B CA 1
ATOM 5366 C C . PRO B 1 292 ? 11.55692 21.15154 -24.97766 1.000 30.61864 292 PRO B C 1
ATOM 5367 O O . PRO B 1 292 ? 12.26231 21.37729 -23.98002 1.000 48.29522 292 PRO B O 1
ATOM 5371 N N . ASP B 1 293 ? 10.71412 22.05483 -25.44253 1.000 25.06051 293 ASP B N 1
ATOM 5372 C CA . ASP B 1 293 ? 10.46446 23.37722 -24.82202 1.000 27.44357 293 ASP B CA 1
ATOM 5373 C C . ASP B 1 293 ? 11.64024 24.35366 -24.72537 1.000 28.23672 293 ASP B C 1
ATOM 5374 O O . ASP B 1 293 ? 12.18622 24.59192 -23.63281 1.000 24.05137 293 ASP B O 1
ATOM 5379 N N . PRO B 1 294 ? 11.99208 25.01160 -25.82935 1.000 28.57170 294 PRO B N 1
ATOM 5380 C CA . PRO B 1 294 ? 12.97332 26.11239 -25.74634 1.000 30.12670 294 PRO B CA 1
ATOM 5381 C C . PRO B 1 294 ? 12.52005 27.27734 -24.86178 1.000 29.75239 294 PRO B C 1
ATOM 5382 O O . PRO B 1 294 ? 13.36384 28.00390 -24.31350 1.000 23.77609 294 PRO B O 1
ATOM 5386 N N . GLY B 1 295 ? 11.21011 27.46585 -24.69467 1.000 23.17436 295 GLY B N 1
ATOM 5387 C CA . GLY B 1 295 ? 10.72056 28.57285 -23.89017 1.000 22.60411 295 GLY B CA 1
ATOM 5388 C C . GLY B 1 295 ? 11.06886 28.46053 -22.41724 1.000 24.56042 295 GLY B C 1
ATOM 5389 O O . GLY B 1 295 ? 11.40394 29.45970 -21.77786 1.000 23.83606 295 GLY B O 1
ATOM 5390 N N . LEU B 1 296 ? 10.96721 27.25501 -21.84644 1.000 20.72003 296 LEU B N 1
ATOM 5391 C CA . LEU B 1 296 ? 11.37722 27.07570 -20.45665 1.000 20.59188 296 LEU B CA 1
ATOM 5392 C C . LEU B 1 296 ? 12.88130 27.26420 -20.30415 1.000 23.23004 296 LEU B C 1
ATOM 5393 O O . LEU B 1 296 ? 13.34490 27.76049 -19.26693 1.000 18.22610 296 LEU B O 1
ATOM 5398 N N . ARG B 1 297 ? 13.64899 26.88217 -21.33137 1.000 21.84566 297 ARG B N 1
ATOM 5399 C CA . ARG B 1 297 ? 15.09545 27.08458 -21.31009 1.000 24.19444 297 ARG B CA 1
ATOM 5400 C C . ARG B 1 297 ? 15.44403 28.57234 -21.33472 1.000 25.44507 297 ARG B C 1
ATOM 5401 O O . ARG B 1 297 ? 16.35652 29.01484 -20.62456 1.000 24.27180 297 ARG B O 1
ATOM 5409 N N . ARG B 1 298 ? 14.71068 29.36499 -22.11828 1.000 22.38667 298 ARG B N 1
ATOM 5410 C CA . ARG B 1 298 ? 14.91795 30.80894 -22.08983 1.000 24.64779 298 ARG B CA 1
ATOM 5411 C C . ARG B 1 298 ? 14.58026 31.38632 -20.72078 1.000 23.94057 298 ARG B C 1
ATOM 5412 O O . ARG B 1 298 ? 15.28568 32.27266 -20.22026 1.000 22.16636 298 ARG B O 1
ATOM 5420 N N . LEU B 1 299 ? 13.50704 30.89459 -20.09433 1.000 19.85198 299 LEU B N 1
ATOM 5421 C CA . LEU B 1 299 ? 13.13665 31.38577 -18.77085 1.000 21.44669 299 LEU B CA 1
ATOM 5422 C C . LEU B 1 299 ? 14.18657 31.02154 -17.73332 1.000 21.27742 299 LEU B C 1
ATOM 5423 O O . LEU B 1 299 ? 14.57440 31.85447 -16.90744 1.000 25.13601 299 LEU B O 1
ATOM 5428 N N . ALA B 1 300 ? 14.63574 29.76747 -17.73875 1.000 18.43890 300 ALA B N 1
ATOM 5429 C CA . ALA B 1 300 ? 15.64540 29.35506 -16.77382 1.000 23.73571 300 ALA B CA 1
ATOM 5430 C C . ALA B 1 300 ? 16.92434 30.16265 -16.96682 1.000 24.91040 300 ALA B C 1
ATOM 5431 O O . ALA B 1 300 ? 17.50537 30.67102 -16.00166 1.000 25.67505 300 ALA B O 1
ATOM 5433 N N . ASP B 1 301 ? 17.35856 30.30882 -18.21982 1.000 22.68854 301 ASP B N 1
ATOM 5434 C CA . ASP B 1 301 ? 18.52067 31.13786 -18.52439 1.000 26.87507 301 ASP B CA 1
ATOM 5435 C C . ASP B 1 301 ? 18.31554 32.57126 -18.04912 1.000 26.69808 301 ASP B C 1
ATOM 5436 O O . ASP B 1 301 ? 19.16662 33.13055 -17.34379 1.000 28.22252 301 ASP B O 1
ATOM 5441 N N . ARG B 1 302 ? 17.18325 33.18107 -18.41850 1.000 25.45340 302 ARG B N 1
ATOM 5442 C CA . ARG B 1 302 ? 16.91645 34.56053 -18.01601 1.000 25.96350 302 ARG B CA 1
ATOM 5443 C C . ARG B 1 302 ? 17.03411 34.72324 -16.50071 1.000 29.76482 302 ARG B C 1
ATOM 5444 O O . ARG B 1 302 ? 17.61956 35.69909 -16.01213 1.000 26.30180 302 ARG B O 1
ATOM 5452 N N . TYR B 1 303 ? 16.53043 33.75174 -15.74496 1.000 24.20038 303 TYR B N 1
ATOM 5453 C CA . TYR B 1 303 ? 16.53739 33.80820 -14.29059 1.000 25.99334 303 TYR B CA 1
ATOM 5454 C C . TYR B 1 303 ? 17.83881 33.31073 -13.66995 1.000 27.41844 303 TYR B C 1
ATOM 5455 O O . TYR B 1 303 ? 17.97149 33.35169 -12.44198 1.000 24.07404 303 TYR B O 1
ATOM 5464 N N . ALA B 1 304 ? 18.78999 32.83337 -14.47490 1.000 23.88283 304 ALA B N 1
ATOM 5465 C CA . ALA B 1 304 ? 20.01146 32.20298 -13.96072 1.000 28.15228 304 ALA B CA 1
ATOM 5466 C C . ALA B 1 304 ? 19.68091 31.06780 -12.99253 1.000 29.94554 304 ALA B C 1
ATOM 5467 O O . ALA B 1 304 ? 20.35086 30.87103 -11.97433 1.000 27.11906 304 ALA B O 1
ATOM 5469 N N . VAL B 1 305 ? 18.64394 30.30230 -13.31169 1.000 26.33060 305 VAL B N 1
ATOM 5470 C CA . VAL B 1 305 ? 18.19755 29.20033 -12.46503 1.000 23.13235 305 VAL B CA 1
ATOM 5471 C C . VAL B 1 305 ? 18.79422 27.91258 -13.01762 1.000 26.85601 305 VAL B C 1
ATOM 5472 O O . VAL B 1 305 ? 18.54726 27.58409 -14.19009 1.000 27.49262 305 VAL B O 1
ATOM 5476 N N . PRO B 1 306 ? 19.57934 27.16501 -12.23144 1.000 31.11563 306 PRO B N 1
ATOM 5477 C CA . PRO B 1 306 ? 20.00902 25.83421 -12.67777 1.000 33.85017 306 PRO B CA 1
ATOM 5478 C C . PRO B 1 306 ? 18.82002 24.88599 -12.68269 1.000 33.55757 306 PRO B C 1
ATOM 5479 O O . PRO B 1 306 ? 18.27517 24.54621 -11.62828 1.000 36.42200 306 PRO B O 1
ATOM 5483 N N . ALA B 1 307 ? 18.36214 24.49160 -13.85041 1.000 33.10157 307 ALA B N 1
ATOM 5484 C CA . ALA B 1 307 ? 17.21343 23.60715 -13.92864 1.000 26.46443 307 ALA B CA 1
ATOM 5485 C C . ALA B 1 307 ? 17.55445 22.51097 -14.91071 1.000 24.29298 307 ALA B C 1
ATOM 5486 O O . ALA B 1 307 ? 18.30315 22.73668 -15.86826 1.000 24.11059 307 ALA B O 1
ATOM 5488 N N . VAL B 1 308 ? 17.06760 21.31213 -14.63212 1.000 18.24483 308 VAL B N 1
ATOM 5489 C CA . VAL B 1 308 ? 17.21232 20.19695 -15.54691 1.000 17.02643 308 VAL B CA 1
ATOM 5490 C C . VAL B 1 308 ? 15.91908 20.13690 -16.34545 1.000 22.47545 308 VAL B C 1
ATOM 5491 O O . VAL B 1 308 ? 14.85346 19.82627 -15.80205 1.000 20.40277 308 VAL B O 1
ATOM 5495 N N . LEU B 1 309 ? 15.99444 20.45852 -17.63183 1.000 24.37864 309 LEU B N 1
ATOM 5496 C CA . LEU B 1 309 ? 14.83111 20.41681 -18.50806 1.000 21.12659 309 LEU B CA 1
ATOM 5497 C C . LEU B 1 309 ? 14.94975 19.19638 -19.40452 1.000 21.87299 309 LEU B C 1
ATOM 5498 O O . LEU B 1 309 ? 15.87070 19.11233 -20.22252 1.000 22.52878 309 LEU B O 1
ATOM 5503 N N . LEU B 1 310 ? 14.02671 18.25612 -19.23863 1.000 20.45815 310 LEU B N 1
ATOM 5504 C CA . LEU B 1 310 ? 14.01619 16.99631 -19.96405 1.000 19.00148 310 LEU B CA 1
ATOM 5505 C C . LEU B 1 310 ? 12.83549 16.96530 -20.92338 1.000 20.39484 310 LEU B C 1
ATOM 5506 O O . LEU B 1 310 ? 11.90730 17.77362 -20.82944 1.000 21.96603 310 LEU B O 1
ATOM 5511 N N . ASP B 1 311 ? 12.87486 16.01818 -21.85734 1.000 19.80923 311 ASP B N 1
ATOM 5512 C CA . ASP B 1 311 ? 11.75637 15.84645 -22.77089 1.000 24.68738 311 ASP B CA 1
ATOM 5513 C C . ASP B 1 311 ? 11.62416 14.37986 -23.14355 1.000 19.77857 311 ASP B C 1
ATOM 5514 O O . ASP B 1 311 ? 12.56944 13.59529 -23.02493 1.000 21.99678 311 ASP B O 1
ATOM 5519 N N . ASP B 1 312 ? 10.41386 14.02668 -23.57182 1.000 20.23540 312 ASP B N 1
ATOM 5520 C CA . ASP B 1 312 ? 10.05417 12.67929 -24.01390 1.000 20.04650 312 ASP B CA 1
ATOM 5521 C C . ASP B 1 312 ? 10.56950 11.59747 -23.06009 1.000 21.51957 312 ASP B C 1
ATOM 5522 O O . ASP B 1 312 ? 11.13720 10.58640 -23.47253 1.000 19.27537 312 ASP B O 1
ATOM 5527 N N . GLN B 1 313 ? 10.34900 11.81341 -21.75718 1.000 21.33025 313 GLN B N 1
ATOM 5528 C CA . GLN B 1 313 ? 10.84082 10.88500 -20.74270 1.000 19.75302 313 GLN B CA 1
ATOM 5529 C C . GLN B 1 313 ? 9.87166 9.71605 -20.56815 1.000 20.97845 313 GLN B C 1
ATOM 5530 O O . GLN B 1 313 ? 8.65242 9.92375 -20.51825 1.000 19.51331 313 GLN B O 1
ATOM 5536 N N . PRO B 1 314 ? 10.38253 8.48457 -20.46098 1.000 18.95340 314 PRO B N 1
ATOM 5537 C CA . PRO B 1 314 ? 9.51093 7.35039 -20.12737 1.000 17.46919 314 PRO B CA 1
ATOM 5538 C C . PRO B 1 314 ? 9.13925 7.38418 -18.65380 1.000 19.62576 314 PRO B C 1
ATOM 5539 O O . PRO B 1 314 ? 9.85336 7.95453 -17.82323 1.000 20.61222 314 PRO B O 1
ATOM 5543 N N . PHE B 1 315 ? 7.99357 6.78548 -18.32092 1.000 18.20036 315 PHE B N 1
ATOM 5544 C CA . PHE B 1 315 ? 7.56575 6.87575 -16.92808 1.000 20.19651 315 PHE B CA 1
ATOM 5545 C C . PHE B 1 315 ? 8.52443 6.14821 -15.98338 1.000 22.44801 315 PHE B C 1
ATOM 5546 O O . PHE B 1 315 ? 8.62536 6.52415 -14.80680 1.000 17.83145 315 PHE B O 1
ATOM 5554 N N . THR B 1 316 ? 9.24039 5.12428 -16.46926 1.000 21.33797 316 THR B N 1
ATOM 5555 C CA . THR B 1 316 ? 10.28776 4.50163 -15.65372 1.000 26.61211 316 THR B CA 1
ATOM 5556 C C . THR B 1 316 ? 11.21854 5.54942 -15.04640 1.000 22.37889 316 THR B C 1
ATOM 5557 O O . THR B 1 316 ? 11.56731 5.47533 -13.86463 1.000 21.75424 316 THR B O 1
ATOM 5561 N N . HIS B 1 317 ? 11.61265 6.54621 -15.83144 1.000 20.84385 317 HIS B N 1
ATOM 5562 C CA . HIS B 1 317 ? 12.56065 7.53778 -15.32097 1.000 25.31661 317 HIS B CA 1
ATOM 5563 C C . HIS B 1 317 ? 11.88699 8.57085 -14.42303 1.000 20.09398 317 HIS B C 1
ATOM 5564 O O . HIS B 1 317 ? 12.48328 9.02366 -13.43518 1.000 18.81135 317 HIS B O 1
ATOM 5571 N N . LEU B 1 318 ? 10.66413 8.98242 -14.76439 1.000 17.80975 318 LEU B N 1
ATOM 5572 C CA . LEU B 1 318 ? 9.91185 9.85865 -13.87017 1.000 18.75767 318 LEU B CA 1
ATOM 5573 C C . LEU B 1 318 ? 9.66996 9.18934 -12.52506 1.000 15.86316 318 LEU B C 1
ATOM 5574 O O . LEU B 1 318 ? 9.82668 9.82038 -11.47331 1.000 16.86621 318 LEU B O 1
ATOM 5579 N N . SER B 1 319 ? 9.30418 7.90266 -12.54235 1.000 17.16655 319 SER B N 1
ATOM 5580 C CA . SER B 1 319 ? 9.06000 7.16683 -11.30684 1.000 16.98332 319 SER B CA 1
ATOM 5581 C C . SER B 1 319 ? 10.28864 7.15952 -10.40161 1.000 19.20060 319 SER B C 1
ATOM 5582 O O . SER B 1 319 ? 10.18091 7.38379 -9.18906 1.000 20.22472 319 SER B O 1
ATOM 5585 N N . ALA B 1 320 ? 11.46649 6.88117 -10.97314 1.000 18.33392 320 ALA B N 1
ATOM 5586 C CA . ALA B 1 320 ? 12.69924 6.89023 -10.18918 1.000 20.91793 320 ALA B CA 1
ATOM 5587 C C . ALA B 1 320 ? 12.97155 8.27143 -9.60383 1.000 21.68175 320 ALA B C 1
ATOM 5588 O O . ALA B 1 320 ? 13.32709 8.39423 -8.42564 1.000 20.98431 320 ALA B O 1
ATOM 5590 N N . LEU B 1 321 ? 12.80601 9.32553 -10.41281 1.000 19.00362 321 LEU B N 1
ATOM 5591 C CA . LEU B 1 321 ? 12.96042 10.68338 -9.90268 1.000 19.13928 321 LEU B CA 1
ATOM 5592 C C . LEU B 1 321 ? 12.02310 10.94429 -8.73504 1.000 19.66137 321 LEU B C 1
ATOM 5593 O O . LEU B 1 321 ? 12.41324 11.56384 -7.74054 1.000 19.83959 321 LEU B O 1
ATOM 5598 N N . LEU B 1 322 ? 10.77906 10.48684 -8.84488 1.000 16.29556 322 LEU B N 1
ATOM 5599 C CA . LEU B 1 322 ? 9.79694 10.75134 -7.80470 1.000 16.74326 322 LEU B CA 1
ATOM 5600 C C . LEU B 1 322 ? 10.13078 10.01355 -6.51647 1.000 19.94381 322 LEU B C 1
ATOM 5601 O O . LEU B 1 322 ? 9.81152 10.50062 -5.42718 1.000 20.46421 322 LEU B O 1
ATOM 5606 N N . GLN B 1 323 ? 10.77295 8.85032 -6.61668 1.000 20.02254 323 GLN B N 1
ATOM 5607 C CA . GLN B 1 323 ? 11.08511 8.03719 -5.44935 1.000 20.55290 323 GLN B CA 1
ATOM 5608 C C . GLN B 1 323 ? 12.44517 8.35172 -4.84251 1.000 23.87023 323 GLN B C 1
ATOM 5609 O O . GLN B 1 323 ? 12.71658 7.90937 -3.72338 1.000 21.02171 323 GLN B O 1
ATOM 5615 N N . SER B 1 324 ? 13.29765 9.11101 -5.52977 1.000 23.53912 324 SER B N 1
ATOM 5616 C CA . SER B 1 324 ? 14.64362 9.32442 -5.01265 1.000 25.67764 324 SER B CA 1
ATOM 5617 C C . SER B 1 324 ? 14.60026 10.12161 -3.71021 1.000 22.78024 324 SER B C 1
ATOM 5618 O O . SER B 1 324 ? 13.84865 11.09608 -3.59932 1.000 22.74861 324 SER B O 1
ATOM 5621 N N . PRO B 1 325 ? 15.39007 9.72555 -2.70736 1.000 28.83367 325 PRO B N 1
ATOM 5622 C CA . PRO B 1 325 ? 15.54341 10.56434 -1.50527 1.000 27.34609 325 PRO B CA 1
ATOM 5623 C C . PRO B 1 325 ? 16.05482 11.95777 -1.80222 1.000 23.19511 325 PRO B C 1
ATOM 5624 O O . PRO B 1 325 ? 15.90706 12.83893 -0.95701 1.000 20.27231 325 PRO B O 1
ATOM 5628 N N . ARG B 1 326 ? 16.66376 12.18290 -2.96533 1.000 23.00265 326 ARG B N 1
ATOM 5629 C CA . ARG B 1 326 ? 17.08518 13.52159 -3.34846 1.000 24.25588 326 ARG B CA 1
ATOM 5630 C C . ARG B 1 326 ? 15.92708 14.40180 -3.80184 1.000 25.71114 326 ARG B C 1
ATOM 5631 O O . ARG B 1 326 ? 16.11814 15.61010 -3.95875 1.000 23.58223 326 ARG B O 1
ATOM 5639 N N . THR B 1 327 ? 14.73728 13.84418 -4.00662 1.000 23.65343 327 THR B N 1
ATOM 5640 C CA . THR B 1 327 ? 13.60207 14.63560 -4.46453 1.000 21.80870 327 THR B CA 1
ATOM 5641 C C . THR B 1 327 ? 12.76608 15.09139 -3.27559 1.000 22.39917 327 THR B C 1
ATOM 5642 O O . THR B 1 327 ? 12.20105 14.26974 -2.54473 1.000 21.72375 327 THR B O 1
ATOM 5646 N N . LEU B 1 328 ? 12.69638 16.40774 -3.08904 1.000 20.15063 328 LEU B N 1
ATOM 5647 C CA . LEU B 1 328 ? 11.88774 17.00055 -2.03219 1.000 20.99802 328 LEU B CA 1
ATOM 5648 C C . LEU B 1 328 ? 10.40589 16.96371 -2.37516 1.000 22.67682 328 LEU B C 1
ATOM 5649 O O . LEU B 1 328 ? 9.57066 16.64336 -1.52205 1.000 20.75949 328 LEU B O 1
ATOM 5654 N N . ALA B 1 329 ? 10.05583 17.28015 -3.61714 1.000 17.85775 329 ALA B N 1
ATOM 5655 C CA . ALA B 1 329 ? 8.65307 17.46736 -3.92770 1.000 18.71935 329 ALA B CA 1
ATOM 5656 C C . ALA B 1 329 ? 8.42399 17.28232 -5.41798 1.000 18.26290 329 ALA B C 1
ATOM 5657 O O . ALA B 1 329 ? 9.34565 17.38635 -6.23568 1.000 16.91664 329 ALA B O 1
ATOM 5659 N N . ALA B 1 330 ? 7.17884 16.96108 -5.74691 1.000 16.91088 330 ALA B N 1
ATOM 5660 C CA . ALA B 1 330 ? 6.65924 17.03750 -7.10242 1.000 13.53775 330 ALA B CA 1
ATOM 5661 C C . ALA B 1 330 ? 5.58123 18.10636 -7.08521 1.000 16.17617 330 ALA B C 1
ATOM 5662 O O . ALA B 1 330 ? 4.72655 18.10780 -6.18974 1.000 14.92487 330 ALA B O 1
ATOM 5664 N N . ALA B 1 331 ? 5.61899 19.01210 -8.05580 1.000 15.64270 331 ALA B N 1
ATOM 5665 C CA . ALA B 1 331 ? 4.71092 20.15454 -8.07611 1.000 17.46126 331 ALA B CA 1
ATOM 5666 C C . ALA B 1 331 ? 3.74285 20.04263 -9.24319 1.000 14.50919 331 ALA B C 1
ATOM 5667 O O . ALA B 1 331 ? 4.12218 19.62579 -10.34086 1.000 16.90731 331 ALA B O 1
ATOM 5669 N N . PHE B 1 332 ? 2.49469 20.43666 -9.00321 1.000 17.54163 332 PHE B N 1
ATOM 5670 C CA . PHE B 1 332 ? 1.44649 20.43566 -10.02337 1.000 17.00560 332 PHE B CA 1
ATOM 5671 C C . PHE B 1 332 ? 0.76240 21.78945 -9.92326 1.000 15.06086 332 PHE B C 1
ATOM 5672 O O . PHE B 1 332 ? 0.07820 22.07601 -8.93715 1.000 14.85410 332 PHE B O 1
ATOM 5680 N N . LEU B 1 333 ? 1.00463 22.64536 -10.91315 1.000 13.50868 333 LEU B N 1
ATOM 5681 C CA . LEU B 1 333 ? 0.70057 24.06435 -10.78630 1.000 17.30036 333 LEU B CA 1
ATOM 5682 C C . LEU B 1 333 ? -0.21835 24.55007 -11.90036 1.000 17.85505 333 LEU B C 1
ATOM 5683 O O . LEU B 1 333 ? -0.24687 25.74754 -12.19840 1.000 15.57866 333 LEU B O 1
ATOM 5688 N N . GLY B 1 334 ? -0.96841 23.63819 -12.51725 1.000 18.25033 334 GLY B N 1
ATOM 5689 C CA . GLY B 1 334 ? -1.83497 24.02223 -13.61208 1.000 16.33184 334 GLY B CA 1
ATOM 5690 C C . GLY B 1 334 ? -2.86245 25.04944 -13.18075 1.000 17.47760 334 GLY B C 1
ATOM 5691 O O . GLY B 1 334 ? -3.30918 25.07515 -12.03399 1.000 18.56232 334 GLY B O 1
ATOM 5692 N N . GLU B 1 335 ? -3.22116 25.91860 -14.12482 1.000 20.47894 335 GLU B N 1
ATOM 5693 C CA . GLU B 1 335 ? -4.16621 26.99758 -13.83900 1.000 19.20058 335 GLU B CA 1
ATOM 5694 C C . GLU B 1 335 ? -5.52453 26.45504 -13.42165 1.000 16.18696 335 GLU B C 1
ATOM 5695 O O . GLU B 1 335 ? -6.13506 26.95046 -12.46902 1.000 16.81923 335 GLU B O 1
ATOM 5701 N N . ALA B 1 336 ? -6.02740 25.45182 -14.12956 1.000 16.27139 336 ALA B N 1
ATOM 5702 C CA . ALA B 1 336 ? -7.37287 24.97148 -13.83776 1.000 21.38234 336 ALA B CA 1
ATOM 5703 C C . ALA B 1 336 ? -7.57656 23.55417 -14.35966 1.000 19.33196 336 ALA B C 1
ATOM 5704 O O . ALA B 1 336 ? -8.42419 23.32087 -15.23035 1.000 16.37843 336 ALA B O 1
ATOM 5706 N N . GLU B 1 337 ? -6.80953 22.60566 -13.83245 1.000 14.42259 337 GLU B N 1
ATOM 5707 C CA . GLU B 1 337 ? -6.94007 21.21272 -14.24962 1.000 16.72895 337 GLU B CA 1
ATOM 5708 C C . GLU B 1 337 ? -8.36526 20.73357 -14.00085 1.000 15.40746 337 GLU B C 1
ATOM 5709 O O . GLU B 1 337 ? -8.83811 20.80720 -12.85950 1.000 17.72654 337 GLU B O 1
ATOM 5715 N N . PRO B 1 338 ? -9.08845 20.25730 -15.01617 1.000 13.92738 338 PRO B N 1
ATOM 5716 C CA . PRO B 1 338 ? -10.40792 19.67266 -14.72617 1.000 12.18828 338 PRO B CA 1
ATOM 5717 C C . PRO B 1 338 ? -10.31444 18.38132 -13.92553 1.000 16.42136 338 PRO B C 1
ATOM 5718 O O . PRO B 1 338 ? -11.18839 18.11651 -13.08819 1.000 15.97049 338 PRO B O 1
ATOM 5722 N N . GLY B 1 339 ? -9.26265 17.58606 -14.12512 1.000 14.67241 339 GLY B N 1
ATOM 5723 C CA . GLY B 1 339 ? -9.14266 16.30990 -13.44193 1.000 16.38283 339 GLY B CA 1
ATOM 5724 C C . GLY B 1 339 ? -7.80324 15.64163 -13.67277 1.000 18.55666 339 GLY B C 1
ATOM 5725 O O . GLY B 1 339 ? -7.74072 14.55948 -14.26002 1.000 15.76293 339 GLY B O 1
ATOM 5726 N N . ALA B 1 340 ? -6.72478 16.28439 -13.22498 1.000 14.95193 340 ALA B N 1
ATOM 5727 C CA . ALA B 1 340 ? -5.38612 15.78775 -13.51229 1.000 14.22893 340 ALA B CA 1
ATOM 5728 C C . ALA B 1 340 ? -5.08764 14.54273 -12.68666 1.000 16.90189 340 ALA B C 1
ATOM 5729 O O . ALA B 1 340 ? -5.35590 14.49777 -11.48264 1.000 14.46539 340 ALA B O 1
ATOM 5731 N N . VAL B 1 341 ? -4.51019 13.53231 -13.33661 1.000 13.42670 341 VAL B N 1
ATOM 5732 C CA . VAL B 1 341 ? -4.11572 12.32588 -12.62440 1.000 18.09964 341 VAL B CA 1
ATOM 5733 C C . VAL B 1 341 ? -2.63215 12.30022 -12.26811 1.000 13.97570 341 VAL B C 1
ATOM 5734 O O . VAL B 1 341 ? -2.23672 11.48226 -11.42657 1.000 13.77826 341 VAL B O 1
ATOM 5738 N N . SER B 1 342 ? -1.80530 13.16547 -12.86774 1.000 13.44127 342 SER B N 1
ATOM 5739 C CA . SER B 1 342 ? -0.37699 13.15751 -12.54361 1.000 12.96515 342 SER B CA 1
ATOM 5740 C C . SER B 1 342 ? -0.08767 13.35575 -11.05551 1.000 16.56941 342 SER B C 1
ATOM 5741 O O . SER B 1 342 ? 0.79222 12.64602 -10.53464 1.000 15.75030 342 SER B O 1
ATOM 5744 N N . PRO B 1 343 ? -0.72208 14.29546 -10.33097 1.000 14.72766 343 PRO B N 1
ATOM 5745 C CA . PRO B 1 343 ? -0.47505 14.35717 -8.87884 1.000 13.41211 343 PRO B CA 1
ATOM 5746 C C . PRO B 1 343 ? -0.83487 13.05812 -8.18745 1.000 14.10625 343 PRO B C 1
ATOM 5747 O O . PRO B 1 343 ? -0.17972 12.67594 -7.21168 1.000 15.02087 343 PRO B O 1
ATOM 5751 N N . MET B 1 344 ? -1.85422 12.35716 -8.69106 1.000 15.19243 344 MET B N 1
ATOM 5752 C CA . MET B 1 344 ? -2.20917 11.04548 -8.15512 1.000 15.61326 344 MET B CA 1
ATOM 5753 C C . MET B 1 344 ? -1.08794 10.04363 -8.37972 1.000 15.03052 344 MET B C 1
ATOM 5754 O O . MET B 1 344 ? -0.77014 9.24907 -7.48625 1.000 13.00689 344 MET B O 1
ATOM 5759 N N . GLU B 1 345 ? -0.48064 10.06516 -9.57629 1.000 12.57808 345 GLU B N 1
ATOM 5760 C CA . GLU B 1 345 ? 0.66290 9.19857 -9.86273 1.000 16.01242 345 GLU B CA 1
ATOM 5761 C C . GLU B 1 345 ? 1.82889 9.47238 -8.90768 1.000 16.02813 345 GLU B C 1
ATOM 5762 O O . GLU B 1 345 ? 2.46876 8.53762 -8.41741 1.000 14.83801 345 GLU B O 1
ATOM 5768 N N . ALA B 1 346 ? 2.10447 10.74364 -8.61297 1.000 11.72474 346 ALA B N 1
ATOM 5769 C CA . ALA B 1 346 ? 3.18929 11.06951 -7.69302 1.000 15.64419 346 ALA B CA 1
ATOM 5770 C C . ALA B 1 346 ? 2.89040 10.56389 -6.28360 1.000 15.86301 346 ALA B C 1
ATOM 5771 O O . ALA B 1 346 ? 3.74361 9.93335 -5.64326 1.000 17.88910 346 ALA B O 1
ATOM 5773 N N . MET B 1 347 ? 1.68075 10.83133 -5.78489 1.000 15.39329 347 MET B N 1
ATOM 5774 C CA . MET B 1 347 ? 1.29613 10.36905 -4.45290 1.000 18.23715 347 MET B CA 1
ATOM 5775 C C . MET B 1 347 ? 1.43529 8.85816 -4.32872 1.000 20.05983 347 MET B C 1
ATOM 5776 O O . MET B 1 347 ? 1.84324 8.34422 -3.27491 1.000 17.47143 347 MET B O 1
ATOM 5781 N N . TRP B 1 348 ? 1.10017 8.13399 -5.39839 1.000 13.53147 348 TRP B N 1
ATOM 5782 C CA . TRP B 1 348 ? 1.12840 6.68085 -5.36102 1.000 17.59993 348 TRP B CA 1
ATOM 5783 C C . TRP B 1 348 ? 2.54830 6.14042 -5.51671 1.000 18.54641 348 TRP B C 1
ATOM 5784 O O . TRP B 1 348 ? 2.97424 5.28104 -4.73663 1.000 14.86617 348 TRP B O 1
ATOM 5795 N N . VAL B 1 349 ? 3.31560 6.63625 -6.49480 1.000 15.48519 349 VAL B N 1
ATOM 5796 C CA . VAL B 1 349 ? 4.62695 6.02666 -6.69419 1.000 18.43521 349 VAL B CA 1
ATOM 5797 C C . VAL B 1 349 ? 5.57229 6.35862 -5.55590 1.000 16.05196 349 VAL B C 1
ATOM 5798 O O . VAL B 1 349 ? 6.50333 5.59112 -5.29420 1.000 17.06460 349 VAL B O 1
ATOM 5802 N N . ALA B 1 350 ? 5.34760 7.46726 -4.85537 1.000 16.16772 350 ALA B N 1
ATOM 5803 C CA . ALA B 1 350 ? 6.17193 7.85839 -3.72105 1.000 17.95298 350 ALA B CA 1
ATOM 5804 C C . ALA B 1 350 ? 5.67834 7.26975 -2.39182 1.000 17.36240 350 ALA B C 1
ATOM 5805 O O . ALA B 1 350 ? 6.05995 7.77272 -1.32861 1.000 16.87689 350 ALA B O 1
ATOM 5807 N N . ARG B 1 351 ? 4.85135 6.21741 -2.42595 1.000 19.14217 351 ARG B N 1
ATOM 5808 C CA . ARG B 1 351 ? 4.25137 5.71016 -1.18999 1.000 18.27900 351 ARG B CA 1
ATOM 5809 C C . ARG B 1 351 ? 5.28670 5.19945 -0.19608 1.000 21.10437 351 ARG B C 1
ATOM 5810 O O . ARG B 1 351 ? 4.98132 5.10069 0.99548 1.000 21.89496 351 ARG B O 1
ATOM 5818 N N . GLU B 1 352 ? 6.49666 4.86881 -0.64666 1.000 22.18935 352 GLU B N 1
ATOM 5819 C CA . GLU B 1 352 ? 7.54493 4.42265 0.26536 1.000 26.00111 352 GLU B CA 1
ATOM 5820 C C . GLU B 1 352 ? 8.60493 5.48150 0.50871 1.000 24.38830 352 GLU B C 1
ATOM 5821 O O . GLU B 1 352 ? 9.11305 5.59415 1.62832 1.000 23.49873 352 GLU B O 1
ATOM 5827 N N . SER B 1 353 ? 8.95789 6.25525 -0.51302 1.000 23.35577 353 SER B N 1
ATOM 5828 C CA . SER B 1 353 ? 10.02770 7.23251 -0.36253 1.000 25.52179 353 SER B CA 1
ATOM 5829 C C . SER B 1 353 ? 9.90210 8.27959 -1.45434 1.000 23.17049 353 SER B C 1
ATOM 5830 O O . SER B 1 353 ? 9.24818 8.06534 -2.47922 1.000 19.21373 353 SER B O 1
ATOM 5833 N N . GLY B 1 354 ? 10.57904 9.40090 -1.23747 1.000 23.55086 354 GLY B N 1
ATOM 5834 C CA . GLY B 1 354 ? 10.75601 10.38247 -2.28476 1.000 20.14062 354 GLY B CA 1
ATOM 5835 C C . GLY B 1 354 ? 9.90313 11.61811 -2.09938 1.000 19.45914 354 GLY B C 1
ATOM 5836 O O . GLY B 1 354 ? 9.81948 12.16694 -0.99683 1.000 20.64616 354 GLY B O 1
ATOM 5837 N N . ALA B 1 355 ? 9.24743 12.03897 -3.18019 1.000 17.84982 355 ALA B N 1
ATOM 5838 C CA . ALA B 1 355 ? 8.54053 13.31207 -3.22808 1.000 17.79591 355 ALA B CA 1
ATOM 5839 C C . ALA B 1 355 ? 7.31598 13.33363 -2.31813 1.000 20.04269 355 ALA B C 1
ATOM 5840 O O . ALA B 1 355 ? 6.63872 12.32012 -2.11136 1.000 20.12209 355 ALA B O 1
ATOM 5842 N N . LEU B 1 356 ? 7.04530 14.51167 -1.76801 1.000 18.05957 356 LEU B N 1
ATOM 5843 C CA . LEU B 1 356 ? 5.70650 14.90004 -1.35790 1.000 20.67116 356 LEU B CA 1
ATOM 5844 C C . LEU B 1 356 ? 5.15667 15.86231 -2.40759 1.000 21.58030 356 LEU B C 1
ATOM 5845 O O . LEU B 1 356 ? 5.90961 16.42942 -3.20525 1.000 17.93906 356 LEU B O 1
ATOM 5850 N N . VAL B 1 357 ? 3.83710 16.04216 -2.41763 1.000 18.54045 357 VAL B N 1
ATOM 5851 C CA . VAL B 1 357 ? 3.17510 16.74996 -3.51295 1.000 16.62955 357 VAL B CA 1
ATOM 5852 C C . VAL B 1 357 ? 2.88076 18.19753 -3.12879 1.000 18.37009 357 VAL B C 1
ATOM 5853 O O . VAL B 1 357 ? 2.32894 18.47230 -2.05922 1.000 15.97914 357 VAL B O 1
ATOM 5857 N N . ILE B 1 358 ? 3.24603 19.12390 -4.01233 1.000 16.45597 358 ILE B N 1
ATOM 5858 C CA . ILE B 1 358 ? 2.80639 20.51132 -3.95417 1.000 16.97245 358 ILE B CA 1
ATOM 5859 C C . ILE B 1 358 ? 1.76580 20.70730 -5.04857 1.000 16.52235 358 ILE B C 1
ATOM 5860 O O . ILE B 1 358 ? 2.01672 20.38612 -6.21904 1.000 18.45951 358 ILE B O 1
ATOM 5865 N N . ALA B 1 359 ? 0.59959 21.22973 -4.67706 1.000 20.18972 359 ALA B N 1
ATOM 5866 C CA . ALA B 1 359 ? -0.50758 21.39020 -5.61467 1.000 17.06223 359 ALA B CA 1
ATOM 5867 C C . ALA B 1 359 ? -1.04868 22.81332 -5.57117 1.000 20.87564 359 ALA B C 1
ATOM 5868 O O . ALA B 1 359 ? -1.26466 23.36818 -4.48652 1.000 18.48538 359 ALA B O 1
ATOM 5870 N N . ALA B 1 360 ? -1.30070 23.39126 -6.75062 1.000 17.34533 360 ALA B N 1
ATOM 5871 C CA . ALA B 1 360 ? -1.98947 24.67409 -6.80518 1.000 19.00238 360 ALA B CA 1
ATOM 5872 C C . ALA B 1 360 ? -3.40030 24.56087 -6.22416 1.000 19.97982 360 ALA B C 1
ATOM 5873 O O . ALA B 1 360 ? -3.99747 23.48215 -6.15909 1.000 17.06011 360 ALA B O 1
ATOM 5875 N N . ASP B 1 361 ? -3.94995 25.71490 -5.82674 1.000 18.79741 361 ASP B N 1
ATOM 5876 C CA . ASP B 1 361 ? -5.24946 25.78508 -5.16944 1.000 17.13690 361 ASP B CA 1
ATOM 5877 C C . ASP B 1 361 ? -6.39730 25.95476 -6.15678 1.000 20.04446 361 ASP B C 1
ATOM 5878 O O . ASP B 1 361 ? -7.40271 26.59002 -5.82534 1.000 21.09942 361 ASP B O 1
ATOM 5883 N N . THR B 1 362 ? -6.27848 25.38002 -7.35100 1.000 15.84134 362 THR B N 1
ATOM 5884 C CA . THR B 1 362 ? -7.22277 25.57346 -8.43977 1.000 19.42615 362 THR B CA 1
ATOM 5885 C C . THR B 1 362 ? -7.52120 24.22560 -9.09027 1.000 21.49587 362 THR B C 1
ATOM 5886 O O . THR B 1 362 ? -6.78872 23.25331 -8.90114 1.000 15.12398 362 THR B O 1
ATOM 5890 N N . GLY B 1 363 ? -8.59977 24.18293 -9.87774 1.000 21.08710 363 GLY B N 1
ATOM 5891 C CA . GLY B 1 363 ? -9.02761 22.96139 -10.53762 1.000 17.46796 363 GLY B CA 1
ATOM 5892 C C . GLY B 1 363 ? -9.23597 21.83280 -9.54252 1.000 18.49960 363 GLY B C 1
ATOM 5893 O O . GLY B 1 363 ? -9.66775 22.04535 -8.40510 1.000 15.60730 363 GLY B O 1
ATOM 5894 N N . ASN B 1 364 ? -8.89831 20.60683 -9.96147 1.000 13.61120 364 ASN B N 1
ATOM 5895 C CA . ASN B 1 364 ? -9.10475 19.45090 -9.09552 1.000 15.70170 364 ASN B CA 1
ATOM 5896 C C . ASN B 1 364 ? -7.95214 19.22173 -8.13458 1.000 16.40502 364 ASN B C 1
ATOM 5897 O O . ASN B 1 364 ? -8.00626 18.26838 -7.35729 1.000 18.25657 364 ASN B O 1
ATOM 5902 N N . LEU B 1 365 ? -6.93698 20.08254 -8.13350 1.000 15.65569 365 LEU B N 1
ATOM 5903 C CA . LEU B 1 365 ? -5.72840 19.73841 -7.38864 1.000 16.43774 365 LEU B CA 1
ATOM 5904 C C . LEU B 1 365 ? -5.93809 19.78186 -5.87373 1.000 14.92737 365 LEU B C 1
ATOM 5905 O O . LEU B 1 365 ? -5.45556 18.87363 -5.18694 1.000 17.08687 365 LEU B O 1
ATOM 5910 N N . PRO B 1 366 ? -6.64538 20.77705 -5.29783 1.000 15.84050 366 PRO B N 1
ATOM 5911 C CA . PRO B 1 366 ? -6.94227 20.68241 -3.85786 1.000 17.51019 366 PRO B CA 1
ATOM 5912 C C . PRO B 1 366 ? -7.66500 19.39916 -3.46095 1.000 17.63434 366 PRO B C 1
ATOM 5913 O O . PRO B 1 366 ? -7.36027 18.83823 -2.40113 1.000 17.21789 366 PRO B O 1
ATOM 5917 N N . GLU B 1 367 ? -8.61103 18.90235 -4.26667 1.000 19.95407 367 GLU B N 1
ATOM 5918 C CA . GLU B 1 367 ? -9.24897 17.63828 -3.89680 1.000 16.05032 367 GLU B CA 1
ATOM 5919 C C . GLU B 1 367 ? -8.23277 16.50852 -3.86231 1.000 19.12007 367 GLU B C 1
ATOM 5920 O O . GLU B 1 367 ? -8.28290 15.64489 -2.97573 1.000 17.40150 367 GLU B O 1
ATOM 5926 N N . VAL B 1 368 ? -7.28717 16.50843 -4.80580 1.000 15.15405 368 VAL B N 1
ATOM 5927 C CA . VAL B 1 368 ? -6.33143 15.40501 -4.87744 1.000 17.83416 368 VAL B CA 1
ATOM 5928 C C . VAL B 1 368 ? -5.49903 15.32740 -3.60973 1.000 17.61148 368 VAL B C 1
ATOM 5929 O O . VAL B 1 368 ? -5.28694 14.23550 -3.07345 1.000 18.13835 368 VAL B O 1
ATOM 5933 N N . VAL B 1 369 ? -5.00333 16.47360 -3.11150 1.000 15.47340 369 VAL B N 1
ATOM 5934 C CA . VAL B 1 369 ? -4.15624 16.46288 -1.91544 1.000 17.48370 369 VAL B CA 1
ATOM 5935 C C . VAL B 1 369 ? -5.00365 16.64048 -0.65362 1.000 18.01888 369 VAL B C 1
ATOM 5936 O O . VAL B 1 369 ? -4.47931 16.96986 0.41443 1.000 19.04004 369 VAL B O 1
ATOM 5940 N N . ASP B 1 370 ? -6.31188 16.39836 -0.76039 1.000 19.24315 370 ASP B N 1
ATOM 5941 C CA . ASP B 1 370 ? -7.22090 16.44408 0.39071 1.000 19.88377 370 ASP B CA 1
ATOM 5942 C C . ASP B 1 370 ? -7.13510 17.78525 1.11636 1.000 23.22863 370 ASP B C 1
ATOM 5943 O O . ASP B 1 370 ? -7.07370 17.84672 2.34854 1.000 19.43855 370 ASP B O 1
ATOM 5948 N N . ASP B 1 371 ? -7.08332 18.86626 0.33933 1.000 19.71267 371 ASP B N 1
ATOM 5949 C CA . ASP B 1 371 ? -7.07842 20.23638 0.84320 1.000 24.69567 371 ASP B CA 1
ATOM 5950 C C . ASP B 1 371 ? -5.94364 20.50536 1.82534 1.000 23.23769 371 ASP B C 1
ATOM 5951 O O . ASP B 1 371 ? -6.01840 21.44735 2.61372 1.000 25.55396 371 ASP B O 1
ATOM 5956 N N . GLY B 1 372 ? -4.88271 19.70735 1.79571 1.000 27.04710 372 GLY B N 1
ATOM 5957 C CA . GLY B 1 372 ? -3.71262 19.93174 2.62973 1.000 22.17151 372 GLY B CA 1
ATOM 5958 C C . GLY B 1 372 ? -3.35714 18.77547 3.53841 1.000 18.99243 372 GLY B C 1
ATOM 5959 O O . GLY B 1 372 ? -2.24744 18.75028 4.08075 1.000 25.05419 372 GLY B O 1
ATOM 5960 N N . ALA B 1 373 ? -4.24772 17.80640 3.71671 1.000 18.60512 373 ALA B N 1
ATOM 5961 C CA . ALA B 1 373 ? -3.92715 16.65996 4.55947 1.000 21.38654 373 ALA B CA 1
ATOM 5962 C C . ALA B 1 373 ? -3.00908 15.66996 3.86062 1.000 22.32959 373 ALA B C 1
ATOM 5963 O O . ALA B 1 373 ? -2.26390 14.94367 4.53125 1.000 19.34312 373 ALA B O 1
ATOM 5965 N N . ALA B 1 374 ? -2.99998 15.65950 2.52860 1.000 19.61420 374 ALA B N 1
ATOM 5966 C CA . ALA B 1 374 ? -2.23954 14.66944 1.77509 1.000 18.31669 374 ALA B CA 1
ATOM 5967 C C . ALA B 1 374 ? -1.21850 15.31763 0.84149 1.000 19.35663 374 ALA B C 1
ATOM 5968 O O . ALA B 1 374 ? -0.72720 14.67092 -0.08978 1.000 19.34937 374 ALA B O 1
ATOM 5970 N N . GLY B 1 375 ? -0.88652 16.57661 1.08893 1.000 18.10640 375 GLY B N 1
ATOM 5971 C CA . GLY B 1 375 ? 0.03007 17.32714 0.25366 1.000 18.83070 375 GLY B CA 1
ATOM 5972 C C . GLY B 1 375 ? -0.07626 18.79005 0.62529 1.000 22.29572 375 GLY B C 1
ATOM 5973 O O . GLY B 1 375 ? -0.88000 19.17447 1.48181 1.000 18.76029 375 GLY B O 1
ATOM 5974 N N . ILE B 1 376 ? 0.75083 19.60404 -0.03621 1.000 19.92140 376 ILE B N 1
ATOM 5975 C CA . ILE B 1 376 ? 0.86792 21.03478 0.25557 1.000 21.29020 376 ILE B CA 1
ATOM 5976 C C . ILE B 1 376 ? 0.09612 21.82258 -0.78906 1.000 21.58881 376 ILE B C 1
ATOM 5977 O O . ILE B 1 376 ? 0.31783 21.64596 -1.99162 1.000 20.80908 376 ILE B O 1
ATOM 5982 N N . VAL B 1 377 ? -0.75982 22.73451 -0.33649 1.000 23.65745 377 VAL B N 1
ATOM 5983 C CA . VAL B 1 377 ? -1.56512 23.56756 -1.22079 1.000 18.59546 377 VAL B CA 1
ATOM 5984 C C . VAL B 1 377 ? -0.86981 24.90808 -1.39039 1.000 22.47818 377 VAL B C 1
ATOM 5985 O O . VAL B 1 377 ? -0.42913 25.51629 -0.40713 1.000 24.76492 377 VAL B O 1
ATOM 5989 N N . THR B 1 378 ? -0.75259 25.37586 -2.63065 1.000 20.57768 378 THR B N 1
ATOM 5990 C CA . THR B 1 378 ? -0.11427 26.66002 -2.86737 1.000 19.83905 378 THR B CA 1
ATOM 5991 C C . THR B 1 378 ? -0.94070 27.51379 -3.81974 1.000 23.30162 378 THR B C 1
ATOM 5992 O O . THR B 1 378 ? -1.58371 27.00199 -4.73983 1.000 18.67980 378 THR B O 1
ATOM 5996 N N . ARG B 1 379 ? -0.92199 28.82867 -3.58306 1.000 22.02476 379 ARG B N 1
ATOM 5997 C CA . ARG B 1 379 ? -1.41297 29.76793 -4.57998 1.000 20.57088 379 ARG B CA 1
ATOM 5998 C C . ARG B 1 379 ? -0.44340 29.82667 -5.75421 1.000 18.34465 379 ARG B C 1
ATOM 5999 O O . ARG B 1 379 ? 0.75251 29.54797 -5.62346 1.000 20.91094 379 ARG B O 1
ATOM 6007 N N . ARG B 1 380 ? -0.96421 30.21802 -6.91474 1.000 19.94317 380 ARG B N 1
ATOM 6008 C CA . ARG B 1 380 ? -0.16467 30.21200 -8.14348 1.000 24.92988 380 ARG B CA 1
ATOM 6009 C C . ARG B 1 380 ? 0.58474 31.53810 -8.29600 1.000 24.91128 380 ARG B C 1
ATOM 6010 O O . ARG B 1 380 ? 0.29129 32.36144 -9.15791 1.000 23.08525 380 ARG B O 1
ATOM 6018 N N . THR B 1 381 ? 1.56718 31.73821 -7.41377 1.000 25.31618 381 THR B N 1
ATOM 6019 C CA . THR B 1 381 ? 2.54856 32.80923 -7.55662 1.000 23.18241 381 THR B CA 1
ATOM 6020 C C . THR B 1 381 ? 3.91888 32.24844 -7.20821 1.000 24.85614 381 THR B C 1
ATOM 6021 O O . THR B 1 381 ? 4.03314 31.24890 -6.49821 1.000 23.06306 381 THR B O 1
ATOM 6025 N N . ALA B 1 382 ? 4.96437 32.90709 -7.71659 1.000 21.72939 382 ALA B N 1
ATOM 6026 C CA . ALA B 1 382 ? 6.32388 32.45243 -7.43858 1.000 28.30053 382 ALA B CA 1
ATOM 6027 C C . ALA B 1 382 ? 6.61884 32.45585 -5.93912 1.000 24.30038 382 ALA B C 1
ATOM 6028 O O . ALA B 1 382 ? 7.20713 31.50207 -5.41294 1.000 24.66312 382 ALA B O 1
ATOM 6030 N N . ALA B 1 383 ? 6.21151 33.51471 -5.23463 1.000 21.87557 383 ALA B N 1
ATOM 6031 C CA . ALA B 1 383 ? 6.49085 33.60252 -3.80263 1.000 25.75954 383 ALA B CA 1
ATOM 6032 C C . ALA B 1 383 ? 5.74702 32.52588 -3.01740 1.000 24.55907 383 ALA B C 1
ATOM 6033 O O . ALA B 1 383 ? 6.29113 31.95810 -2.06451 1.000 25.23623 383 ALA B O 1
ATOM 6035 N N . ASP B 1 384 ? 4.50123 32.23118 -3.38823 1.000 19.37399 384 ASP B N 1
ATOM 6036 C CA . ASP B 1 384 ? 3.78432 31.17118 -2.68306 1.000 23.83942 384 ASP B CA 1
ATOM 6037 C C . ASP B 1 384 ? 4.38276 29.80308 -2.98997 1.000 21.57880 384 ASP B C 1
ATOM 6038 O O . ASP B 1 384 ? 4.46863 28.94004 -2.10610 1.000 20.47921 384 ASP B O 1
ATOM 6043 N N . VAL B 1 385 ? 4.82355 29.59346 -4.22952 1.000 19.34986 385 VAL B N 1
ATOM 6044 C CA . VAL B 1 385 ? 5.39956 28.30487 -4.58906 1.000 18.85022 385 VAL B CA 1
ATOM 6045 C C . VAL B 1 385 ? 6.71880 28.08860 -3.85495 1.000 21.71110 385 VAL B C 1
ATOM 6046 O O . VAL B 1 385 ? 6.98288 26.99658 -3.33161 1.000 18.26717 385 VAL B O 1
ATOM 6050 N N . ALA B 1 386 ? 7.55865 29.12706 -3.78723 1.000 19.43621 386 ALA B N 1
ATOM 6051 C CA . ALA B 1 386 ? 8.79303 29.03599 -3.00950 1.000 21.89416 386 ALA B CA 1
ATOM 6052 C C . ALA B 1 386 ? 8.49748 28.75087 -1.54141 1.000 20.61385 386 ALA B C 1
ATOM 6053 O O . ALA B 1 386 ? 9.11330 27.87168 -0.93008 1.000 24.16801 386 ALA B O 1
ATOM 6055 N N . ASP B 1 387 ? 7.53720 29.47339 -0.96387 1.000 21.80930 387 ASP B N 1
ATOM 6056 C CA . ASP B 1 387 ? 7.14305 29.20591 0.41378 1.000 24.49170 387 ASP B CA 1
ATOM 6057 C C . ASP B 1 387 ? 6.63510 27.77109 0.58624 1.000 23.94683 387 ASP B C 1
ATOM 6058 O O . ASP B 1 387 ? 6.89332 27.13962 1.61936 1.000 23.72314 387 ASP B O 1
ATOM 6063 N N . ALA B 1 388 ? 5.95796 27.22185 -0.42523 1.000 17.97441 388 ALA B N 1
ATOM 6064 C CA . ALA B 1 388 ? 5.51483 25.83442 -0.33742 1.000 19.63383 388 ALA B CA 1
ATOM 6065 C C . ALA B 1 388 ? 6.69228 24.86863 -0.34262 1.000 20.16560 388 ALA B C 1
ATOM 6066 O O . ALA B 1 388 ? 6.66375 23.85645 0.3675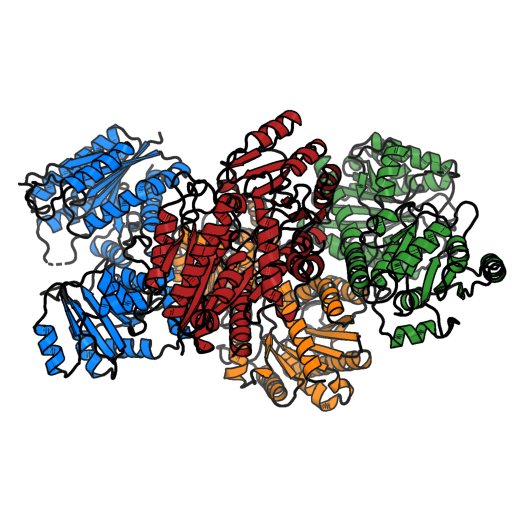2 1.000 20.62829 388 ALA B O 1
ATOM 6068 N N . VAL B 1 389 ? 7.73503 25.14990 -1.13628 1.000 19.61847 389 VAL B N 1
ATOM 6069 C CA . VAL B 1 389 ? 8.90548 24.27147 -1.12520 1.000 18.72732 389 VAL B CA 1
ATOM 6070 C C . VAL B 1 389 ? 9.57383 24.31585 0.24318 1.000 22.97671 389 VAL B C 1
ATOM 6071 O O . VAL B 1 389 ? 9.98550 23.28398 0.79135 1.000 23.23934 389 VAL B O 1
ATOM 6075 N N . ARG B 1 390 ? 9.66769 25.51104 0.82545 1.000 22.31243 390 ARG B N 1
ATOM 6076 C CA . ARG B 1 390 ? 10.24138 25.64495 2.16079 1.000 23.75228 390 ARG B CA 1
ATOM 6077 C C . ARG B 1 390 ? 9.38937 24.91994 3.19656 1.000 24.77155 390 ARG B C 1
ATOM 6078 O O . ARG B 1 390 ? 9.92763 24.26597 4.10021 1.000 24.68308 390 ARG B O 1
ATOM 6086 N N . ARG B 1 391 ? 8.05614 24.99967 3.06780 1.000 21.91904 391 ARG B N 1
ATOM 6087 C CA . ARG B 1 391 ? 7.18389 24.24020 3.95995 1.000 21.82584 391 ARG B CA 1
ATOM 6088 C C . ARG B 1 391 ? 7.50592 22.75094 3.89901 1.000 25.94923 391 ARG B C 1
ATOM 6089 O O . ARG B 1 391 ? 7.61269 22.08777 4.93580 1.000 23.47753 391 ARG B O 1
ATOM 6097 N N . VAL B 1 392 ? 7.66354 22.20123 2.69142 1.000 21.96713 392 VAL B N 1
ATOM 6098 C CA . VAL B 1 392 ? 7.99637 20.78364 2.59400 1.000 20.65215 392 VAL B CA 1
ATOM 6099 C C . VAL B 1 392 ? 9.31598 20.50825 3.29783 1.000 22.71308 392 VAL B C 1
ATOM 6100 O O . VAL B 1 392 ? 9.45925 19.50537 4.00918 1.000 21.37249 392 VAL B O 1
ATOM 6104 N N . ARG B 1 393 ? 10.28603 21.41551 3.14619 1.000 21.66037 393 ARG B N 1
ATOM 6105 C CA . ARG B 1 393 ? 11.60087 21.19620 3.74135 1.000 27.87441 393 ARG B CA 1
ATOM 6106 C C . ARG B 1 393 ? 11.53129 21.16352 5.26923 1.000 25.34051 393 ARG B C 1
ATOM 6107 O O . ARG B 1 393 ? 12.24190 20.38124 5.91197 1.000 29.91315 393 ARG B O 1
ATOM 6115 N N . LYS B 1 394 ? 10.66013 21.97421 5.86588 1.000 23.08837 394 LYS B N 1
ATOM 6116 C CA . LYS B 1 394 ? 10.63581 22.16566 7.31194 1.000 24.70705 394 LYS B CA 1
ATOM 6117 C C . LYS B 1 394 ? 9.67401 21.22716 8.04731 1.000 26.82431 394 LYS B C 1
ATOM 6118 O O . LYS B 1 394 ? 9.52038 21.35936 9.26953 1.000 24.49075 394 LYS B O 1
ATOM 6124 N N . LEU B 1 395 ? 9.03036 20.28636 7.35062 1.000 23.49703 395 LEU B N 1
ATOM 6125 C CA . LEU B 1 395 ? 8.12507 19.35105 8.00974 1.000 22.30438 395 LEU B CA 1
ATOM 6126 C C . LEU B 1 395 ? 8.84990 18.55604 9.09218 1.000 24.77845 395 LEU B C 1
ATOM 6127 O O . LEU B 1 395 ? 10.00100 18.15571 8.91627 1.000 23.21270 395 LEU B O 1
ATOM 6132 N N . THR B 1 396 ? 8.16961 18.29883 10.21098 1.000 21.48924 396 THR B N 1
ATOM 6133 C CA . THR B 1 396 ? 8.73621 17.32221 11.13603 1.000 26.72730 396 THR B CA 1
ATOM 6134 C C . THR B 1 396 ? 8.82730 15.95298 10.46200 1.000 29.60756 396 THR B C 1
ATOM 6135 O O . THR B 1 396 ? 8.16740 15.67863 9.44824 1.000 24.68849 396 THR B O 1
ATOM 6139 N N . ALA B 1 397 ? 9.67162 15.08567 11.03329 1.000 26.27903 397 ALA B N 1
ATOM 6140 C CA . ALA B 1 397 ? 9.78657 13.72923 10.50425 1.000 28.76838 397 ALA B CA 1
ATOM 6141 C C . ALA B 1 397 ? 8.45160 12.99892 10.58695 1.000 26.52740 397 ALA B C 1
ATOM 6142 O O . ALA B 1 397 ? 8.04082 12.32662 9.63614 1.000 24.77816 397 ALA B O 1
ATOM 6144 N N . ASP B 1 398 ? 7.74166 13.15358 11.70588 1.000 26.27952 398 ASP B N 1
ATOM 6145 C CA . ASP B 1 398 ? 6.44632 12.51208 11.86329 1.000 24.02289 398 ASP B CA 1
ATOM 6146 C C . ASP B 1 398 ? 5.43931 13.00280 10.82034 1.000 25.74305 398 ASP B C 1
ATOM 6147 O O . ASP B 1 398 ? 4.63426 12.21499 10.29902 1.000 23.77391 398 ASP B O 1
ATOM 6152 N N . GLU B 1 399 ? 5.46435 14.29745 10.50075 1.000 21.18813 399 GLU B N 1
ATOM 6153 C CA . GLU B 1 399 ? 4.48622 14.81974 9.54915 1.000 25.58035 399 GLU B CA 1
ATOM 6154 C C . GLU B 1 399 ? 4.82193 14.37919 8.12878 1.000 23.51724 399 GLU B C 1
ATOM 6155 O O . GLU B 1 399 ? 3.91449 14.07681 7.34846 1.000 21.61495 399 GLU B O 1
ATOM 6161 N N . ARG B 1 400 ? 6.11242 14.27720 7.79698 1.000 21.21967 400 ARG B N 1
ATOM 6162 C CA . ARG B 1 400 ? 6.49627 13.77521 6.48579 1.000 22.69570 400 ARG B CA 1
ATOM 6163 C C . ARG B 1 400 ? 5.99865 12.34581 6.28934 1.000 24.44269 400 ARG B C 1
ATOM 6164 O O . ARG B 1 400 ? 5.37972 12.02772 5.26851 1.000 23.92608 400 ARG B O 1
ATOM 6172 N N . ARG B 1 401 ? 6.23592 11.47752 7.27656 1.000 23.42821 401 ARG B N 1
ATOM 6173 C CA . ARG B 1 401 ? 5.73174 10.10836 7.21338 1.000 25.35090 401 ARG B CA 1
ATOM 6174 C C . ARG B 1 401 ? 4.21563 10.08299 7.11393 1.000 19.13541 401 ARG B C 1
ATOM 6175 O O . ARG B 1 401 ? 3.65174 9.30404 6.33650 1.000 19.06570 401 ARG B O 1
ATOM 6183 N N . ARG B 1 402 ? 3.53938 10.91596 7.91335 1.000 18.56266 402 ARG B N 1
ATOM 6184 C CA . ARG B 1 402 ? 2.08336 10.91973 7.93071 1.000 18.50205 402 ARG B CA 1
ATOM 6185 C C . ARG B 1 402 ? 1.51837 11.36393 6.59093 1.000 22.27988 402 ARG B C 1
ATOM 6186 O O . ARG B 1 402 ? 0.57139 10.75609 6.07512 1.000 17.71829 402 ARG B O 1
ATOM 6194 N N . MET B 1 403 ? 2.08202 12.42801 6.01692 1.000 21.10109 403 MET B N 1
ATOM 6195 C CA . MET B 1 403 ? 1.58035 12.93044 4.74384 1.000 20.61640 403 MET B CA 1
ATOM 6196 C C . MET B 1 403 ? 1.80902 11.91855 3.62383 1.000 18.08445 403 MET B C 1
ATOM 6197 O O . MET B 1 403 ? 0.92402 11.70997 2.78614 1.000 19.36509 403 MET B O 1
ATOM 6202 N N . ARG B 1 404 ? 2.97646 11.26158 3.60470 1.000 17.30467 404 ARG B N 1
ATOM 6203 C CA . ARG B 1 404 ? 3.22017 10.22774 2.59995 1.000 17.68136 404 ARG B CA 1
ATOM 6204 C C . ARG B 1 404 ? 2.18233 9.11581 2.70422 1.000 17.38495 404 ARG B C 1
ATOM 6205 O O . ARG B 1 404 ? 1.60031 8.69636 1.69291 1.000 15.73245 404 ARG B O 1
ATOM 6213 N N . ALA B 1 405 ? 1.91477 8.64491 3.92836 1.000 13.08501 405 ALA B N 1
ATOM 6214 C CA . ALA B 1 405 ? 0.93405 7.57620 4.10323 1.000 17.81162 405 ALA B CA 1
ATOM 6215 C C . ALA B 1 405 ? -0.46047 8.04103 3.70859 1.000 18.23212 405 ALA B C 1
ATOM 6216 O O . ALA B 1 405 ? -1.20607 7.30435 3.05310 1.000 19.91039 405 ALA B O 1
ATOM 6218 N N . ALA B 1 406 ? -0.82322 9.26723 4.09409 1.000 19.98589 406 ALA B N 1
ATOM 6219 C CA . ALA B 1 406 ? -2.14447 9.80088 3.77591 1.000 17.62169 406 ALA B CA 1
ATOM 6220 C C . ALA B 1 406 ? -2.33832 9.93062 2.27406 1.000 15.94495 406 ALA B C 1
ATOM 6221 O O . ALA B 1 406 ? -3.41841 9.63437 1.75467 1.000 17.04920 406 ALA B O 1
ATOM 6223 N N . ALA B 1 407 ? -1.30612 10.40036 1.56543 1.000 15.81668 407 ALA B N 1
ATOM 6224 C CA . ALA B 1 407 ? -1.39027 10.51425 0.11343 1.000 17.45838 407 ALA B CA 1
ATOM 6225 C C . ALA B 1 407 ? -1.57020 9.14249 -0.52395 1.000 14.27073 407 ALA B C 1
ATOM 6226 O O . ALA B 1 407 ? -2.44796 8.95273 -1.37257 1.000 17.42850 407 ALA B O 1
ATOM 6228 N N . ALA B 1 408 ? -0.76927 8.15712 -0.09730 1.000 15.79974 408 ALA B N 1
ATOM 6229 C CA . ALA B 1 408 ? -0.93997 6.80612 -0.62286 1.000 17.26122 408 ALA B CA 1
ATOM 6230 C C . ALA B 1 408 ? -2.34112 6.27985 -0.33357 1.000 18.02734 408 ALA B C 1
ATOM 6231 O O . ALA B 1 408 ? -3.00559 5.72942 -1.22347 1.000 15.84404 408 ALA B O 1
ATOM 6233 N N . ALA B 1 409 ? -2.82642 6.47532 0.89877 1.000 14.38724 409 ALA B N 1
ATOM 6234 C CA . ALA B 1 409 ? -4.15582 5.97423 1.25472 1.000 17.26089 409 ALA B CA 1
ATOM 6235 C C . ALA B 1 409 ? -5.25809 6.66514 0.45415 1.000 15.42793 409 ALA B C 1
ATOM 6236 O O . ALA B 1 409 ? -6.27434 6.04092 0.12613 1.000 15.15578 409 ALA B O 1
ATOM 6238 N N . ARG B 1 410 ? -5.08516 7.94855 0.14064 1.000 18.14677 410 ARG B N 1
ATOM 6239 C CA . ARG B 1 410 ? -6.09570 8.65237 -0.64740 1.000 15.58533 410 ARG B CA 1
ATOM 6240 C C . ARG B 1 410 ? -6.18903 8.09097 -2.06283 1.000 14.69744 410 ARG B C 1
ATOM 6241 O O . ARG B 1 410 ? -7.28411 8.00243 -2.63017 1.000 16.86906 410 ARG B O 1
ATOM 6249 N N . VAL B 1 411 ? -5.05367 7.72472 -2.66031 1.000 13.15057 411 VAL B N 1
ATOM 6250 C CA . VAL B 1 411 ? -5.11113 7.12100 -3.98559 1.000 16.19459 411 VAL B CA 1
ATOM 6251 C C . VAL B 1 411 ? -5.88745 5.80861 -3.92503 1.000 18.86225 411 VAL B C 1
ATOM 6252 O O . VAL B 1 411 ? -6.75447 5.54455 -4.77080 1.000 15.86475 411 VAL B O 1
ATOM 6256 N N . ARG B 1 412 ? -5.59964 4.97443 -2.91112 1.000 17.52107 412 ARG B N 1
ATOM 6257 C CA . ARG B 1 412 ? -6.32042 3.71582 -2.73291 1.000 16.12023 412 ARG B CA 1
ATOM 6258 C C . ARG B 1 412 ? -7.81339 3.95666 -2.54888 1.000 16.38118 412 ARG B C 1
ATOM 6259 O O . ARG B 1 412 ? -8.64337 3.21736 -3.09150 1.000 15.88218 412 ARG B O 1
ATOM 6267 N N . ALA B 1 413 ? -8.18258 4.97976 -1.78140 1.000 15.06323 413 ALA B N 1
ATOM 6268 C CA . ALA B 1 413 ? -9.59181 5.10394 -1.41602 1.000 17.41434 413 ALA B CA 1
ATOM 6269 C C . ALA B 1 413 ? -10.42597 5.84674 -2.45733 1.000 20.19083 413 ALA B C 1
ATOM 6270 O O . ALA B 1 413 ? -11.61553 5.55050 -2.60133 1.000 18.54800 413 ALA B O 1
ATOM 6272 N N . ARG B 1 414 ? -9.82893 6.78713 -3.19543 1.000 18.27685 414 ARG B N 1
ATOM 6273 C CA . ARG B 1 414 ? -10.55049 7.73454 -4.03859 1.000 15.03442 414 ARG B CA 1
ATOM 6274 C C . ARG B 1 414 ? -10.14000 7.71533 -5.50471 1.000 17.67572 414 ARG B C 1
ATOM 6275 O O . ARG B 1 414 ? -10.94950 8.08146 -6.36507 1.000 15.56956 414 ARG B O 1
ATOM 6283 N N . PHE B 1 415 ? -8.90263 7.32912 -5.81265 1.000 15.15526 415 PHE B N 1
ATOM 6284 C CA . PHE B 1 415 ? -8.31635 7.51354 -7.13688 1.000 16.12909 415 PHE B CA 1
ATOM 6285 C C . PHE B 1 415 ? -7.85194 6.18093 -7.73368 1.000 15.41429 415 PHE B C 1
ATOM 6286 O O . PHE B 1 415 ? -6.90442 6.12758 -8.52405 1.000 13.20861 415 PHE B O 1
ATOM 6294 N N . ASP B 1 416 ? -8.55001 5.10523 -7.38552 1.000 13.19824 416 ASP B N 1
ATOM 6295 C CA . ASP B 1 416 ? -8.27940 3.78086 -7.91137 1.000 14.19623 416 ASP B CA 1
ATOM 6296 C C . ASP B 1 416 ? -9.06229 3.59857 -9.20193 1.000 14.47106 416 ASP B C 1
ATOM 6297 O O . ASP B 1 416 ? -10.29755 3.62943 -9.18366 1.000 14.56263 416 ASP B O 1
ATOM 6302 N N . PHE B 1 417 ? -8.34873 3.38572 -10.31338 1.000 12.31577 417 PHE B N 1
ATOM 6303 C CA . PHE B 1 417 ? -9.02522 3.34689 -11.60774 1.000 14.09081 417 PHE B CA 1
ATOM 6304 C C . PHE B 1 417 ? -9.97521 2.15876 -11.73925 1.000 16.09883 417 PHE B C 1
ATOM 6305 O O . PHE B 1 417 ? -11.06397 2.29442 -12.30496 1.000 14.80747 417 PHE B O 1
ATOM 6313 N N . ALA B 1 418 ? -9.56302 0.97205 -11.28589 1.000 16.03783 418 ALA B N 1
ATOM 6314 C CA . ALA B 1 418 ? -10.44648 -0.18327 -11.39616 1.000 17.09166 418 ALA B CA 1
ATOM 6315 C C . ALA B 1 418 ? -11.76090 0.07717 -10.68041 1.000 16.98708 418 ALA B C 1
ATOM 6316 O O . ALA B 1 418 ? -12.83927 -0.22987 -11.20745 1.000 20.97479 418 ALA B O 1
ATOM 6318 N N . ALA B 1 419 ? -11.69445 0.68832 -9.49838 1.000 15.79443 419 ALA B N 1
ATOM 6319 C CA . ALA B 1 419 ? -12.91023 1.00434 -8.75952 1.000 17.25590 419 ALA B CA 1
ATOM 6320 C C . ALA B 1 419 ? -13.71913 2.10502 -9.44581 1.000 20.09791 419 ALA B C 1
ATOM 6321 O O . ALA B 1 419 ? -14.95314 2.04624 -9.47756 1.000 14.98169 419 ALA B O 1
ATOM 6323 N N . ASN B 1 420 ? -13.04320 3.13126 -9.96753 1.000 16.79187 420 ASN B N 1
ATOM 6324 C CA . ASN B 1 420 ? -13.75009 4.29627 -10.48077 1.000 16.07649 420 ASN B CA 1
ATOM 6325 C C . ASN B 1 420 ? -14.34666 4.03337 -11.86078 1.000 19.45036 420 ASN B C 1
ATOM 6326 O O . ASN B 1 420 ? -15.40119 4.58589 -12.19460 1.000 14.78097 420 ASN B O 1
ATOM 6331 N N . VAL B 1 421 ? -13.71165 3.17949 -12.66403 1.000 16.77282 421 VAL B N 1
ATOM 6332 C CA . VAL B 1 421 ? -14.29003 2.86773 -13.96247 1.000 14.91736 421 VAL B CA 1
ATOM 6333 C C . VAL B 1 421 ? -15.46000 1.90367 -13.80103 1.000 19.60257 421 VAL B C 1
ATOM 6334 O O . VAL B 1 421 ? -16.44358 1.98470 -14.54714 1.000 14.76413 421 VAL B O 1
ATOM 6338 N N . ARG B 1 422 ? -15.39397 1.01557 -12.80424 1.000 17.34916 422 ARG B N 1
ATOM 6339 C CA . ARG B 1 422 ? -16.55377 0.21061 -12.43847 1.000 22.60673 422 ARG B CA 1
ATOM 6340 C C . ARG B 1 422 ? -17.68919 1.08615 -11.90654 1.000 20.72674 422 ARG B C 1
ATOM 6341 O O . ARG B 1 422 ? -18.86584 0.82622 -12.18523 1.000 21.14437 422 ARG B O 1
ATOM 6349 N N . GLU B 1 423 ? -17.36066 2.14071 -11.15680 1.000 17.65629 423 GLU B N 1
ATOM 6350 C CA . GLU B 1 423 ? -18.40168 3.05539 -10.69264 1.000 20.84735 423 GLU B CA 1
ATOM 6351 C C . GLU B 1 423 ? -19.11738 3.70812 -11.87621 1.000 20.58129 423 GLU B C 1
ATOM 6352 O O . GLU B 1 423 ? -20.35117 3.73849 -11.92766 1.000 18.77208 423 GLU B O 1
ATOM 6358 N N . LEU B 1 424 ? -18.35365 4.22746 -12.84379 1.000 16.80105 424 LEU B N 1
ATOM 6359 C CA . LEU B 1 424 ? -18.95145 4.76788 -14.06619 1.000 15.61924 424 LEU B CA 1
ATOM 6360 C C . LEU B 1 424 ? -19.85038 3.73846 -14.74489 1.000 18.64346 424 LEU B C 1
ATOM 6361 O O . LEU B 1 424 ? -20.99307 4.03946 -15.11767 1.000 18.10359 424 LEU B O 1
ATOM 6366 N N . ALA B 1 425 ? -19.34582 2.51007 -14.91745 1.000 14.57309 425 ALA B N 1
ATOM 6367 C CA . ALA B 1 425 ? -20.08209 1.51825 -15.68559 1.000 15.73283 425 ALA B CA 1
ATOM 6368 C C . ALA B 1 425 ? -21.34781 1.08658 -14.95811 1.000 18.21876 425 ALA B C 1
ATOM 6369 O O . ALA B 1 425 ? -22.40146 0.92711 -15.58609 1.000 17.76819 425 ALA B O 1
ATOM 6371 N N . ASP B 1 426 ? -21.26148 0.89949 -13.63399 1.000 17.99204 426 ASP B N 1
ATOM 6372 C CA . ASP B 1 426 ? -22.43546 0.53961 -12.84660 1.000 18.13385 426 ASP B CA 1
ATOM 6373 C C . ASP B 1 426 ? -23.47172 1.65568 -12.86146 1.000 20.41357 426 ASP B C 1
ATOM 6374 O O . ASP B 1 426 ? -24.67865 1.38814 -12.90270 1.000 18.32912 426 ASP B O 1
ATOM 6379 N N . ALA B 1 427 ? -23.02043 2.91589 -12.79981 1.000 17.05378 427 ALA B N 1
ATOM 6380 C CA . ALA B 1 427 ? -23.95641 4.03195 -12.86180 1.000 21.09311 427 ALA B CA 1
ATOM 6381 C C . ALA B 1 427 ? -24.59496 4.14930 -14.24180 1.000 17.03952 427 ALA B C 1
ATOM 6382 O O . ALA B 1 427 ? -25.75639 4.56276 -14.35266 1.000 19.47826 427 ALA B O 1
ATOM 6384 N N . ALA B 1 428 ? -23.85536 3.80891 -15.29958 1.000 17.68678 428 ALA B N 1
ATOM 6385 C CA . ALA B 1 428 ? -24.43183 3.88332 -16.63719 1.000 17.95099 428 ALA B CA 1
ATOM 6386 C C . ALA B 1 428 ? -25.43878 2.76077 -16.85010 1.000 20.28127 428 ALA B C 1
ATOM 6387 O O . ALA B 1 428 ? -26.51077 2.97383 -17.42259 1.000 22.00705 428 ALA B O 1
ATOM 6389 N N . VAL B 1 429 ? -25.13302 1.56981 -16.35171 1.000 23.39797 429 VAL B N 1
ATOM 6390 C CA . VAL B 1 429 ? -26.06137 0.46017 -16.50359 1.000 20.68491 429 VAL B CA 1
ATOM 6391 C C . VAL B 1 429 ? -27.33903 0.72850 -15.71888 1.000 24.24436 429 VAL B C 1
ATOM 6392 O O . VAL B 1 429 ? -28.44862 0.48536 -16.21335 1.000 21.48452 429 VAL B O 1
ATOM 6396 N N . ASP B 1 430 ? -27.20937 1.28451 -14.51165 1.000 19.91140 430 ASP B N 1
ATOM 6397 C CA . ASP B 1 430 ? -28.39199 1.65780 -13.73702 1.000 21.63369 430 ASP B CA 1
ATOM 6398 C C . ASP B 1 430 ? -29.19959 2.73287 -14.44644 1.000 23.78773 430 ASP B C 1
ATOM 6399 O O . ASP B 1 430 ? -30.42750 2.64229 -14.53834 1.000 23.15738 430 ASP B O 1
ATOM 6404 N N . ARG B 1 431 ? -28.52353 3.77340 -14.94386 1.000 22.43577 431 ARG B N 1
ATOM 6405 C CA . ARG B 1 431 ? -29.23088 4.84676 -15.63285 1.000 20.35507 431 ARG B CA 1
ATOM 6406 C C . ARG B 1 431 ? -29.97130 4.32409 -16.86239 1.000 24.33410 431 ARG B C 1
ATOM 6407 O O . ARG B 1 431 ? -31.11180 4.72680 -17.12597 1.000 25.43840 431 ARG B O 1
ATOM 6415 N N . LEU B 1 432 ? -29.34334 3.41677 -17.61599 1.000 23.39946 432 LEU B N 1
ATOM 6416 C CA . LEU B 1 432 ? -30.00324 2.79326 -18.76140 1.000 26.30722 432 LEU B CA 1
ATOM 6417 C C . LEU B 1 432 ? -31.29492 2.10312 -18.34065 1.000 32.66575 432 LEU B C 1
ATOM 6418 O O . LEU B 1 432 ? -32.33901 2.26825 -18.98320 1.000 29.62266 432 LEU B O 1
ATOM 6423 N N . ALA B 1 433 ? -31.23788 1.31294 -17.26436 1.000 28.70067 433 ALA B N 1
ATOM 6424 C CA . ALA B 1 433 ? -32.44643 0.65948 -16.76543 1.000 33.70855 433 ALA B CA 1
ATOM 6425 C C . ALA B 1 433 ? -33.51346 1.68643 -16.41093 1.000 29.59802 433 ALA B C 1
ATOM 6426 O O . ALA B 1 433 ? -34.70364 1.47589 -16.66837 1.000 30.50139 433 ALA B O 1
ATOM 6428 N N . GLU B 1 434 ? -33.10193 2.81484 -15.83677 1.000 29.71272 434 GLU B N 1
ATOM 6429 C CA . GLU B 1 434 ? -34.06799 3.83284 -15.45459 1.000 30.47654 434 GLU B CA 1
ATOM 6430 C C . GLU B 1 434 ? -34.79183 4.39523 -16.67137 1.000 30.56861 434 GLU B C 1
ATOM 6431 O O . GLU B 1 434 ? -36.01779 4.53435 -16.65247 1.000 33.59531 434 GLU B O 1
ATOM 6437 N N . VAL B 1 435 ? -34.06227 4.70658 -17.74942 1.000 32.25921 435 VAL B N 1
ATOM 6438 C CA . VAL B 1 435 ? -34.71699 5.34044 -18.89107 1.000 36.78220 435 VAL B CA 1
ATOM 6439 C C . VAL B 1 435 ? -35.58605 4.35850 -19.67452 1.000 36.55716 435 VAL B C 1
ATOM 6440 O O . VAL B 1 435 ? -36.51586 4.78461 -20.36694 1.000 41.27135 435 VAL B O 1
ATOM 6444 N N . SER B 1 436 ? -35.33699 3.05961 -19.57095 1.000 32.04370 436 SER B N 1
ATOM 6445 C CA . SER B 1 436 ? -36.24950 2.07460 -20.15000 1.000 40.02146 436 SER B CA 1
ATOM 6446 C C . SER B 1 436 ? -37.54576 1.93766 -19.33670 1.000 37.04410 436 SER B C 1
ATOM 6447 O O . SER B 1 436 ? -37.55541 2.08621 -18.10585 1.000 39.42530 436 SER B O 1
ATOM 6450 N N . GLY C 1 8 ? 22.39822 -5.91755 -22.16884 1.000 44.32146 8 GLY C N 1
ATOM 6451 C CA . GLY C 1 8 ? 22.02904 -7.15614 -21.50586 1.000 42.15423 8 GLY C CA 1
ATOM 6452 C C . GLY C 1 8 ? 20.53107 -7.32792 -21.31649 1.000 40.85278 8 GLY C C 1
ATOM 6453 O O . GLY C 1 8 ? 20.08810 -8.16024 -20.52307 1.000 45.75426 8 GLY C O 1
ATOM 6454 N N . ARG C 1 9 ? 19.74227 -6.55360 -22.06136 1.000 35.75432 9 ARG C N 1
ATOM 6455 C CA . ARG C 1 9 ? 18.29732 -6.53676 -21.88842 1.000 34.03561 9 ARG C CA 1
ATOM 6456 C C . ARG C 1 9 ? 17.53046 -7.16503 -23.04760 1.000 28.04028 9 ARG C C 1
ATOM 6457 O O . ARG C 1 9 ? 16.29968 -7.17023 -23.01045 1.000 22.89342 9 ARG C O 1
ATOM 6459 N N . ALA C 1 10 ? 18.20739 -7.70881 -24.06290 1.000 23.60892 10 ALA C N 1
ATOM 6460 C CA . ALA C 1 10 ? 17.53131 -8.23412 -25.25093 1.000 27.15504 10 ALA C CA 1
ATOM 6461 C C . ALA C 1 10 ? 17.14731 -9.69947 -25.02596 1.000 25.95286 10 ALA C C 1
ATOM 6462 O O . ALA C 1 10 ? 18.00153 -10.59099 -25.07097 1.000 22.78950 10 ALA C O 1
ATOM 6464 N N . LEU C 1 11 ? 15.86385 -9.95263 -24.80264 1.000 20.46421 11 LEU C N 1
ATOM 6465 C CA . LEU C 1 11 ? 15.35134 -11.30014 -24.58480 1.000 20.31099 11 LEU C CA 1
ATOM 6466 C C . LEU C 1 11 ? 14.54784 -11.73666 -25.79945 1.000 21.38271 11 LEU C C 1
ATOM 6467 O O . LEU C 1 11 ? 13.69871 -10.98319 -26.28513 1.000 23.41212 11 LEU C O 1
ATOM 6472 N N . ALA C 1 12 ? 14.79238 -12.95673 -26.27627 1.000 19.71488 12 ALA C N 1
ATOM 6473 C CA . ALA C 1 12 ? 13.96151 -13.53632 -27.32396 1.000 20.10259 12 ALA C CA 1
ATOM 6474 C C . ALA C 1 12 ? 13.30436 -14.81924 -26.83550 1.000 19.82522 12 ALA C C 1
ATOM 6475 O O . ALA C 1 12 ? 13.93895 -15.64311 -26.16828 1.000 17.82818 12 ALA C O 1
ATOM 6477 N N . PHE C 1 13 ? 12.03370 -14.98580 -27.18450 1.000 14.23029 13 PHE C N 1
ATOM 6478 C CA . PHE C 1 13 ? 11.38203 -16.28229 -27.13361 1.000 17.68292 13 PHE C CA 1
ATOM 6479 C C . PHE C 1 13 ? 11.39980 -16.85595 -28.53735 1.000 17.95804 13 PHE C C 1
ATOM 6480 O O . PHE C 1 13 ? 10.90579 -16.21923 -29.47868 1.000 16.49087 13 PHE C O 1
ATOM 6488 N N . VAL C 1 14 ? 11.98999 -18.03886 -28.68106 1.000 16.20143 14 VAL C N 1
ATOM 6489 C CA . VAL C 1 14 ? 11.96904 -18.77126 -29.93933 1.000 16.16389 14 VAL C CA 1
ATOM 6490 C C . VAL C 1 14 ? 10.94584 -19.87555 -29.78485 1.000 18.00631 14 VAL C C 1
ATOM 6491 O O . VAL C 1 14 ? 11.13281 -20.80109 -28.98381 1.000 18.42450 14 VAL C O 1
ATOM 6495 N N . TRP C 1 15 ? 9.86046 -19.76469 -30.53978 1.000 17.79216 15 TRP C N 1
ATOM 6496 C CA . TRP C 1 15 ? 8.78961 -20.74924 -30.54355 1.000 13.83787 15 TRP C CA 1
ATOM 6497 C C . TRP C 1 15 ? 9.02705 -21.67520 -31.73121 1.000 17.81370 15 TRP C C 1
ATOM 6498 O O . TRP C 1 15 ? 8.91743 -21.25126 -32.89007 1.000 16.45435 15 TRP C O 1
ATOM 6509 N N . LEU C 1 16 ? 9.36370 -22.93443 -31.44814 1.000 15.45048 16 LEU C N 1
ATOM 6510 C CA . LEU C 1 16 ? 9.57291 -23.94176 -32.48599 1.000 16.38682 16 LEU C CA 1
ATOM 6511 C C . LEU C 1 16 ? 8.31698 -24.80514 -32.57578 1.000 15.09249 16 LEU C C 1
ATOM 6512 O O . LEU C 1 16 ? 8.01546 -25.57826 -31.66339 1.000 16.78371 16 LEU C O 1
ATOM 6517 N N . MET C 1 17 ? 7.58117 -24.67891 -33.67261 1.000 16.42119 17 MET C N 1
ATOM 6518 C CA . MET C 1 17 ? 6.24399 -25.25215 -33.72696 1.000 16.65987 17 MET C CA 1
ATOM 6519 C C . MET C 1 17 ? 6.04205 -25.94472 -35.06538 1.000 16.60576 17 MET C C 1
ATOM 6520 O O . MET C 1 17 ? 6.43981 -25.41306 -36.10450 1.000 17.65550 17 MET C O 1
ATOM 6525 N N . VAL C 1 18 ? 5.42747 -27.13075 -35.04914 1.000 13.79052 18 VAL C N 1
ATOM 6526 C CA . VAL C 1 18 ? 5.27902 -27.85078 -36.31053 1.000 13.26128 18 VAL C CA 1
ATOM 6527 C C . VAL C 1 18 ? 4.22219 -27.22857 -37.21341 1.000 18.46889 18 VAL C C 1
ATOM 6528 O O . VAL C 1 18 ? 4.21347 -27.50570 -38.41971 1.000 17.16633 18 VAL C O 1
ATOM 6532 N N . GLU C 1 19 ? 3.35423 -26.36677 -36.67991 1.000 19.65233 19 GLU C N 1
ATOM 6533 C CA . GLU C 1 19 ? 2.34825 -25.70414 -37.49661 1.000 24.85465 19 GLU C CA 1
ATOM 6534 C C . GLU C 1 19 ? 1.99837 -24.37488 -36.85219 1.000 26.09806 19 GLU C C 1
ATOM 6535 O O . GLU C 1 19 ? 2.45380 -24.05674 -35.74914 1.000 22.00893 19 GLU C O 1
ATOM 6541 N N . GLY C 1 20 ? 1.17595 -23.59705 -37.55729 1.000 26.54532 20 GLY C N 1
ATOM 6542 C CA . GLY C 1 20 ? 0.61293 -22.39265 -36.98877 1.000 23.30524 20 GLY C CA 1
ATOM 6543 C C . GLY C 1 20 ? 0.73977 -21.14263 -37.83340 1.000 30.24774 20 GLY C C 1
ATOM 6544 O O . GLY C 1 20 ? 0.13554 -20.11557 -37.50568 1.000 29.27051 20 GLY C O 1
ATOM 6545 N N . ALA C 1 21 ? 1.52814 -21.18500 -38.90641 1.000 21.89617 21 ALA C N 1
ATOM 6546 C CA . ALA C 1 21 ? 1.57840 -20.02041 -39.77998 1.000 23.76197 21 ALA C CA 1
ATOM 6547 C C . ALA C 1 21 ? 1.23933 -20.43729 -41.20370 1.000 27.56694 21 ALA C C 1
ATOM 6548 O O . ALA C 1 21 ? 0.12650 -20.17189 -41.68088 1.000 23.86237 21 ALA C O 1
ATOM 6550 N N . GLN C 1 22 ? 2.18336 -21.10423 -41.88219 1.000 19.33881 22 GLN C N 1
ATOM 6551 C CA . GLN C 1 22 ? 1.89262 -21.64956 -43.20563 1.000 21.55425 22 GLN C CA 1
ATOM 6552 C C . GLN C 1 22 ? 0.68616 -22.57157 -43.17591 1.000 22.06751 22 GLN C C 1
ATOM 6553 O O . GLN C 1 22 ? -0.07600 -22.64258 -44.14334 1.000 22.58542 22 GLN C O 1
ATOM 6559 N N . VAL C 1 23 ? 0.53215 -23.32243 -42.09364 1.000 22.77960 23 VAL C N 1
ATOM 6560 C CA . VAL C 1 23 ? -0.44425 -24.39507 -41.98488 1.000 25.90573 23 VAL C CA 1
ATOM 6561 C C . VAL C 1 23 ? -1.10123 -24.28541 -40.61602 1.000 25.47415 23 VAL C C 1
ATOM 6562 O O . VAL C 1 23 ? -0.43133 -23.98704 -39.62190 1.000 23.64540 23 VAL C O 1
ATOM 6566 N N . ALA C 1 24 ? -2.41123 -24.51043 -40.56071 1.000 25.48834 24 ALA C N 1
ATOM 6567 C CA . ALA C 1 24 ? -3.13311 -24.55308 -39.28899 1.000 28.02097 24 ALA C CA 1
ATOM 6568 C C . ALA C 1 24 ? -4.13487 -25.69393 -39.36592 1.000 32.34793 24 ALA C C 1
ATOM 6569 O O . ALA C 1 24 ? -5.09029 -25.61956 -40.14515 1.000 34.40004 24 ALA C O 1
ATOM 6571 N N . ALA C 1 25 ? -3.91147 -26.75218 -38.57892 1.000 35.47840 25 ALA C N 1
ATOM 6572 C CA . ALA C 1 25 ? -4.81730 -27.90045 -38.59033 1.000 41.81742 25 ALA C CA 1
ATOM 6573 C C . ALA C 1 25 ? -5.22156 -28.36722 -37.19173 1.000 39.51175 25 ALA C C 1
ATOM 6574 O O . ALA C 1 25 ? -6.32031 -28.90141 -37.01978 1.000 48.45108 25 ALA C O 1
ATOM 6576 N N . GLY C 1 26 ? -4.36606 -28.18664 -36.18466 1.000 34.32011 26 GLY C N 1
ATOM 6577 C CA . GLY C 1 26 ? -4.62617 -28.77914 -34.89173 1.000 35.30640 26 GLY C CA 1
ATOM 6578 C C . GLY C 1 26 ? -4.38510 -27.80675 -33.74649 1.000 32.13853 26 GLY C C 1
ATOM 6579 O O . GLY C 1 26 ? -4.42737 -26.58510 -33.90637 1.000 28.82840 26 GLY C O 1
ATOM 6580 N N . GLY C 1 27 ? -4.14176 -28.38161 -32.56711 1.000 31.08256 27 GLY C N 1
ATOM 6581 C CA . GLY C 1 27 ? -3.99665 -27.57325 -31.36638 1.000 28.17225 27 GLY C CA 1
ATOM 6582 C C . GLY C 1 27 ? -2.72771 -26.73924 -31.32827 1.000 26.67817 27 GLY C C 1
ATOM 6583 O O . GLY C 1 27 ? -2.72693 -25.63929 -30.76477 1.000 21.23531 27 GLY C O 1
ATOM 6584 N N . VAL C 1 28 ? -1.63371 -27.23895 -31.91572 1.000 22.53514 28 VAL C N 1
ATOM 6585 C CA . VAL C 1 28 ? -0.40407 -26.44048 -31.95654 1.000 24.51117 28 VAL C CA 1
ATOM 6586 C C . VAL C 1 28 ? -0.64663 -25.13014 -32.70105 1.000 23.58440 28 VAL C C 1
ATOM 6587 O O . VAL C 1 28 ? -0.22666 -24.05889 -32.24699 1.000 22.73134 28 VAL C O 1
ATOM 6591 N N . ALA C 1 29 ? -1.37237 -25.18483 -33.82537 1.000 19.49032 29 ALA C N 1
ATOM 6592 C CA . ALA C 1 29 ? -1.68955 -23.96633 -34.56814 1.000 25.18488 29 ALA C CA 1
ATOM 6593 C C . ALA C 1 29 ? -2.52515 -23.00464 -33.72930 1.000 23.31512 29 ALA C C 1
ATOM 6594 O O . ALA C 1 29 ? -2.31226 -21.78553 -33.77589 1.000 18.38663 29 ALA C O 1
ATOM 6596 N N . GLY C 1 30 ? -3.49660 -23.53539 -32.97309 1.000 22.54354 30 GLY C N 1
ATOM 6597 C CA . GLY C 1 30 ? -4.28546 -22.68434 -32.09596 1.000 22.38428 30 GLY C CA 1
ATOM 6598 C C . GLY C 1 30 ? -3.43612 -22.02006 -31.02905 1.000 22.57717 30 GLY C C 1
ATOM 6599 O O . GLY C 1 30 ? -3.64643 -20.85034 -30.69126 1.000 22.36957 30 GLY C O 1
ATOM 6600 N N . TYR C 1 31 ? -2.45401 -22.75586 -30.49730 1.000 21.37887 31 TYR C N 1
ATOM 6601 C CA . TYR C 1 31 ? -1.54861 -22.20076 -29.49680 1.000 23.59763 31 TYR C CA 1
ATOM 6602 C C . TYR C 1 31 ? -0.76016 -21.03805 -30.07688 1.000 26.71059 31 TYR C C 1
ATOM 6603 O O . TYR C 1 31 ? -0.63907 -19.97376 -29.45347 1.000 23.06730 31 TYR C O 1
ATOM 6612 N N . VAL C 1 32 ? -0.21500 -21.23197 -31.28131 1.000 25.83112 32 VAL C N 1
ATOM 6613 C CA . VAL C 1 32 ? 0.50566 -20.16330 -31.96626 1.000 24.62685 32 VAL C CA 1
ATOM 6614 C C . VAL C 1 32 ? -0.40087 -18.94307 -32.16096 1.000 22.85459 32 VAL C C 1
ATOM 6615 O O . VAL C 1 32 ? 0.00843 -17.80527 -31.91226 1.000 22.88864 32 VAL C O 1
ATOM 6619 N N . ARG C 1 33 ? -1.65906 -19.16177 -32.55109 1.000 20.30282 33 ARG C N 1
ATOM 6620 C CA . ARG C 1 33 ? -2.56021 -18.02832 -32.78976 1.000 21.38818 33 ARG C CA 1
ATOM 6621 C C . ARG C 1 33 ? -2.84662 -17.25589 -31.50359 1.000 26.14411 33 ARG C C 1
ATOM 6622 O O . ARG C 1 33 ? -2.88000 -16.01776 -31.50108 1.000 23.03640 33 ARG C O 1
ATOM 6624 N N . ASN C 1 34 ? -3.06906 -17.96685 -30.40027 1.000 25.47339 34 ASN C N 1
ATOM 6625 C CA . ASN C 1 34 ? -3.36895 -17.28063 -29.14722 1.000 25.07991 34 ASN C CA 1
ATOM 6626 C C . ASN C 1 34 ? -2.13755 -16.57786 -28.60437 1.000 24.07087 34 ASN C C 1
ATOM 6627 O O . ASN C 1 34 ? -2.23932 -15.50031 -27.99651 1.000 17.44842 34 ASN C O 1
ATOM 6632 N N . LEU C 1 35 ? -0.97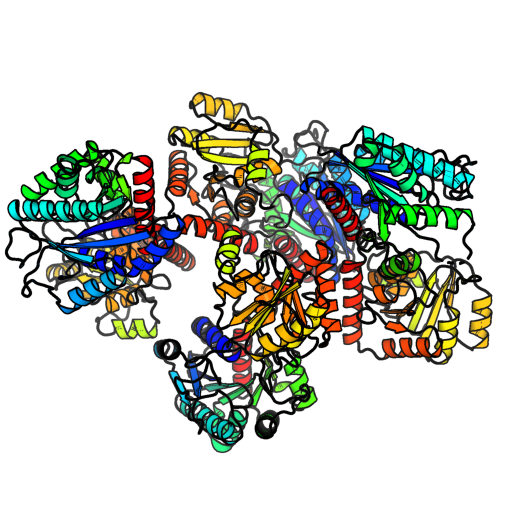105 -17.17236 -28.83638 1.000 19.32197 35 LEU C N 1
ATOM 6633 C CA . LEU C 1 35 ? 0.28206 -16.59124 -28.38203 1.000 18.06130 35 LEU C CA 1
ATOM 6634 C C . LEU C 1 35 ? 0.55960 -15.24915 -29.05776 1.000 19.28179 35 LEU C C 1
ATOM 6635 O O . LEU C 1 35 ? 0.98081 -14.28440 -28.40661 1.000 18.34659 35 LEU C O 1
ATOM 6640 N N . LEU C 1 36 ? 0.34994 -15.17054 -30.36681 1.000 19.08591 36 LEU C N 1
ATOM 6641 C CA . LEU C 1 36 ? 0.57887 -13.90638 -31.05898 1.000 21.53219 36 LEU C CA 1
ATOM 6642 C C . LEU C 1 36 ? -0.38210 -12.82582 -30.56582 1.000 18.99071 36 LEU C C 1
ATOM 6643 O O . LEU C 1 36 ? 0.02558 -11.68031 -30.34609 1.000 19.82757 36 LEU C O 1
ATOM 6648 N N . ASP C 1 37 ? -1.65356 -13.17936 -30.35491 1.000 18.43851 37 ASP C N 1
ATOM 6649 C CA . ASP C 1 37 ? -2.59335 -12.25097 -29.72352 1.000 23.15978 37 ASP C CA 1
ATOM 6650 C C . ASP C 1 37 ? -2.08062 -11.72874 -28.38450 1.000 23.87548 37 ASP C C 1
ATOM 6651 O O . ASP C 1 37 ? -2.36018 -10.58131 -28.01852 1.000 26.23420 37 ASP C O 1
ATOM 6656 N N . GLU C 1 38 ? -1.32509 -12.54253 -27.63961 1.000 20.55716 38 GLU C N 1
ATOM 6657 C CA . GLU C 1 38 ? -0.84352 -12.14097 -26.32203 1.000 19.23058 38 GLU C CA 1
ATOM 6658 C C . GLU C 1 38 ? 0.51430 -11.45518 -26.36354 1.000 20.84595 38 GLU C C 1
ATOM 6659 O O . GLU C 1 38 ? 1.00029 -11.01401 -25.31452 1.000 17.23268 38 GLU C O 1
ATOM 6665 N N . GLN C 1 39 ? 1.14222 -11.37365 -27.53848 1.000 18.82946 39 GLN C N 1
ATOM 6666 C CA . GLN C 1 39 ? 2.52422 -10.90129 -27.61928 1.000 17.38038 39 GLN C CA 1
ATOM 6667 C C . GLN C 1 39 ? 2.69039 -9.50050 -27.03158 1.000 19.76140 39 GLN C C 1
ATOM 6668 O O . GLN C 1 39 ? 3.62001 -9.25333 -26.24653 1.000 17.55356 39 GLN C O 1
ATOM 6674 N N . ASP C 1 40 ? 1.80759 -8.56134 -27.40746 1.000 19.03805 40 ASP C N 1
ATOM 6675 C CA . ASP C 1 40 ? 1.95111 -7.18844 -26.91075 1.000 23.18380 40 ASP C CA 1
ATOM 6676 C C . ASP C 1 40 ? 1.85279 -7.13694 -25.38795 1.000 20.54603 40 ASP C C 1
ATOM 6677 O O . ASP C 1 40 ? 2.63032 -6.43376 -24.73063 1.000 22.78900 40 ASP C O 1
ATOM 6682 N N . ALA C 1 41 ? 0.90921 -7.88167 -24.80698 1.000 20.15680 41 ALA C N 1
ATOM 6683 C CA . ALA C 1 41 ? 0.79936 -7.91922 -23.34829 1.000 24.40956 41 ALA C CA 1
ATOM 6684 C C . ALA C 1 41 ? 2.05626 -8.50122 -22.71319 1.000 20.80091 41 ALA C C 1
ATOM 6685 O O . ALA C 1 41 ? 2.52047 -8.01085 -21.67818 1.000 20.51993 41 ALA C O 1
ATOM 6687 N N . LEU C 1 42 ? 2.61075 -9.55816 -23.31098 1.000 21.40800 42 LEU C N 1
ATOM 6688 C CA . LEU C 1 42 ? 3.82037 -10.17051 -22.76992 1.000 22.47404 42 LEU C CA 1
ATOM 6689 C C . LEU C 1 42 ? 4.99184 -9.21078 -22.84901 1.000 23.84154 42 LEU C C 1
ATOM 6690 O O . LEU C 1 42 ? 5.74797 -9.06299 -21.88154 1.000 23.90471 42 LEU C O 1
ATOM 6695 N N . ARG C 1 43 ? 5.15353 -8.55259 -24.00303 1.000 22.49222 43 ARG C N 1
ATOM 6696 C CA . ARG C 1 43 ? 6.17752 -7.52354 -24.15469 1.000 23.13394 43 ARG C CA 1
ATOM 6697 C C . ARG C 1 43 ? 6.05970 -6.47509 -23.05089 1.000 24.56698 43 ARG C C 1
ATOM 6698 O O . ARG C 1 43 ? 7.03008 -6.19909 -22.33510 1.000 22.41968 43 ARG C O 1
ATOM 6706 N N . ASP C 1 44 ? 4.86020 -5.90326 -22.88082 1.000 24.66498 44 ASP C N 1
ATOM 6707 C CA . ASP C 1 44 ? 4.64504 -4.92259 -21.81560 1.000 27.12663 44 ASP C CA 1
ATOM 6708 C C . ASP C 1 44 ? 5.02254 -5.50007 -20.45952 1.000 26.42720 44 ASP C C 1
ATOM 6709 O O . ASP C 1 44 ? 5.78234 -4.88740 -19.69791 1.000 29.25906 44 ASP C O 1
ATOM 6714 N N . HIS C 1 45 ? 4.52629 -6.70576 -20.15864 1.000 26.27295 45 HIS C N 1
ATOM 6715 C CA . HIS C 1 45 ? 4.75481 -7.30361 -18.84427 1.000 29.37297 45 HIS C CA 1
ATOM 6716 C C . HIS C 1 45 ? 6.23629 -7.54517 -18.58411 1.000 29.02765 45 HIS C C 1
ATOM 6717 O O . HIS C 1 45 ? 6.73297 -7.27812 -17.48631 1.000 30.37828 45 HIS C O 1
ATOM 6724 N N . LEU C 1 46 ? 6.95729 -8.05813 -19.57793 1.000 24.65148 46 LEU C N 1
ATOM 6725 C CA . LEU C 1 46 ? 8.36260 -8.37935 -19.37790 1.000 26.33994 46 LEU C CA 1
ATOM 6726 C C . LEU C 1 46 ? 9.25112 -7.13808 -19.40877 1.000 29.33316 46 LEU C C 1
ATOM 6727 O O . LEU C 1 46 ? 10.31077 -7.12346 -18.76601 1.000 25.76196 46 LEU C O 1
ATOM 6732 N N . ALA C 1 47 ? 8.85154 -6.11004 -20.16600 1.000 26.34834 47 ALA C N 1
ATOM 6733 C CA . ALA C 1 47 ? 9.56936 -4.83682 -20.13668 1.000 31.58708 47 ALA C CA 1
ATOM 6734 C C . ALA C 1 47 ? 9.69368 -4.31431 -18.71438 1.000 30.35906 47 ALA C C 1
ATOM 6735 O O . ALA C 1 47 ? 10.73517 -3.77686 -18.32622 1.000 34.55524 47 ALA C O 1
ATOM 6737 N N . GLU C 1 48 ? 8.64992 -4.49129 -17.91270 1.000 36.93477 48 GLU C N 1
ATOM 6738 C CA . GLU C 1 48 ? 8.69094 -4.02116 -16.53846 1.000 39.19118 48 GLU C CA 1
ATOM 6739 C C . GLU C 1 48 ? 9.54082 -4.90836 -15.65035 1.000 38.44175 48 GLU C C 1
ATOM 6740 O O . GLU C 1 48 ? 9.90778 -4.48821 -14.55133 1.000 47.38545 48 GLU C O 1
ATOM 6746 N N . ARG C 1 49 ? 9.86727 -6.11770 -16.09796 1.000 37.96165 49 ARG C N 1
ATOM 6747 C CA . ARG C 1 49 ? 10.86755 -6.94499 -15.43973 1.000 30.95998 49 ARG C CA 1
ATOM 6748 C C . ARG C 1 49 ? 12.26405 -6.73991 -16.01453 1.000 33.45601 49 ARG C C 1
ATOM 6749 O O . ARG C 1 49 ? 13.16718 -7.52671 -15.71191 1.000 34.52795 49 ARG C O 1
ATOM 6757 N N . GLY C 1 50 ? 12.45684 -5.71884 -16.84730 1.000 33.98600 50 GLY C N 1
ATOM 6758 C CA . GLY C 1 50 ? 13.77923 -5.36247 -17.32340 1.000 34.59671 50 GLY C CA 1
ATOM 6759 C C . GLY C 1 50 ? 14.21809 -6.01554 -18.61598 1.000 33.33879 50 GLY C C 1
ATOM 6760 O O . GLY C 1 50 ? 15.41282 -5.98418 -18.92833 1.000 34.49697 50 GLY C O 1
ATOM 6761 N N . TRP C 1 51 ? 13.30280 -6.59938 -19.38072 1.000 28.07124 51 TRP C N 1
ATOM 6762 C CA . TRP C 1 51 ? 13.64424 -7.30767 -20.60614 1.000 25.33503 51 TRP C CA 1
ATOM 6763 C C . TRP C 1 51 ? 12.91524 -6.68579 -21.78348 1.000 28.58620 51 TRP C C 1
ATOM 6764 O O . TRP C 1 51 ? 11.70219 -6.46091 -21.71799 1.000 29.73664 51 TRP C O 1
ATOM 6775 N N . SER C 1 52 ? 13.64228 -6.43460 -22.86600 1.000 24.21037 52 SER C N 1
ATOM 6776 C CA . SER C 1 52 ? 13.02250 -6.08079 -24.13477 1.000 24.96052 52 SER C CA 1
ATOM 6777 C C . SER C 1 52 ? 12.85351 -7.35750 -24.95968 1.000 26.24896 52 SER C C 1
ATOM 6778 O O . SER C 1 52 ? 13.84025 -8.02367 -25.28740 1.000 28.83166 52 SER C O 1
ATOM 6781 N N . VAL C 1 53 ? 11.61243 -7.69746 -25.29925 1.000 26.12018 53 VAL C N 1
ATOM 6782 C CA . VAL C 1 53 ? 11.25769 -9.03959 -25.75054 1.000 27.12730 53 VAL C CA 1
ATOM 6783 C C . VAL C 1 53 ? 11.01195 -9.05482 -27.24969 1.000 26.28604 53 VAL C C 1
ATOM 6784 O O . VAL C 1 53 ? 10.22343 -8.25468 -27.77356 1.000 22.33839 53 VAL C O 1
ATOM 6788 N N . GLU C 1 54 ? 11.65323 -10.00014 -27.92363 1.000 20.90029 54 GLU C N 1
ATOM 6789 C CA . GLU C 1 54 ? 11.42312 -10.29125 -29.33000 1.000 22.14267 54 GLU C CA 1
ATOM 6790 C C . GLU C 1 54 ? 10.82752 -11.69301 -29.45162 1.000 18.67920 54 GLU C C 1
ATOM 6791 O O . GLU C 1 54 ? 11.24937 -12.60969 -28.73905 1.000 19.60775 54 GLU C O 1
ATOM 6797 N N . PHE C 1 55 ? 9.85003 -11.87345 -30.34505 1.000 19.01649 55 PHE C N 1
ATOM 6798 C CA . PHE C 1 55 ? 9.31533 -13.20234 -30.64969 1.000 15.81629 55 PHE C CA 1
ATOM 6799 C C . PHE C 1 55 ? 9.87808 -13.69903 -31.97726 1.000 20.73540 55 PHE C C 1
ATOM 6800 O O . PHE C 1 55 ? 9.79090 -12.99962 -32.99311 1.000 18.37638 55 PHE C O 1
ATOM 6808 N N . VAL C 1 56 ? 10.41071 -14.91985 -31.97493 1.000 14.89757 56 VAL C N 1
ATOM 6809 C CA . VAL C 1 56 ? 10.85521 -15.60396 -33.18536 1.000 18.80989 56 VAL C CA 1
ATOM 6810 C C . VAL C 1 56 ? 10.03623 -16.88091 -33.33545 1.000 17.94596 56 VAL C C 1
ATOM 6811 O O . VAL C 1 56 ? 9.94612 -17.67751 -32.39277 1.000 18.68738 56 VAL C O 1
ATOM 6815 N N . LEU C 1 57 ? 9.44823 -17.08278 -34.50962 1.000 14.40561 57 LEU C N 1
ATOM 6816 C CA . LEU C 1 57 ? 8.66729 -18.28272 -34.79005 1.000 15.37282 57 LEU C CA 1
ATOM 6817 C C . LEU C 1 57 ? 9.39136 -19.12160 -35.83687 1.000 17.28566 57 LEU C C 1
ATOM 6818 O O . LEU C 1 57 ? 9.76099 -18.60761 -36.89815 1.000 16.34768 57 LEU C O 1
ATOM 6823 N N . GLY C 1 58 ? 9.62704 -20.39613 -35.51939 1.000 14.10751 58 GLY C N 1
ATOM 6824 C CA . GLY C 1 58 ? 10.20751 -21.31944 -36.47972 1.000 13.46207 58 GLY C CA 1
ATOM 6825 C C . GLY C 1 58 ? 9.22904 -22.43528 -36.79440 1.000 16.93296 58 GLY C C 1
ATOM 6826 O O . GLY C 1 58 ? 8.67926 -23.05592 -35.87534 1.000 16.76910 58 GLY C O 1
ATOM 6827 N N . GLU C 1 59 ? 9.00673 -22.70248 -38.08159 1.000 16.42287 59 GLU C N 1
ATOM 6828 C CA . GLU C 1 59 ? 8.03042 -23.67668 -38.55738 1.000 15.39627 59 GLU C CA 1
ATOM 6829 C C . GLU C 1 59 ? 8.62707 -24.36710 -39.77990 1.000 14.23753 59 GLU C C 1
ATOM 6830 O O . GLU C 1 59 ? 9.26346 -23.70381 -40.61271 1.000 14.99279 59 GLU C O 1
ATOM 6836 N N . PRO C 1 60 ? 8.47015 -25.68338 -39.91686 1.000 16.54942 60 PRO C N 1
ATOM 6837 C CA . PRO C 1 60 ? 9.02363 -26.35238 -41.10042 1.000 14.49447 60 PRO C CA 1
ATOM 6838 C C . PRO C 1 60 ? 8.42812 -25.77361 -42.38140 1.000 18.80095 60 PRO C C 1
ATOM 6839 O O . PRO C 1 60 ? 7.26263 -25.37056 -42.41778 1.000 19.80042 60 PRO C O 1
ATOM 6843 N N . PHE C 1 61 ? 9.26571 -25.66711 -43.41188 1.000 14.92984 61 PHE C N 1
ATOM 6844 C CA . PHE C 1 61 ? 8.80143 -25.31211 -44.75057 1.000 17.00917 61 PHE C CA 1
ATOM 6845 C C . PHE C 1 61 ? 7.64722 -26.21842 -45.14716 1.000 22.39586 61 PHE C C 1
ATOM 6846 O O . PHE C 1 61 ? 7.74844 -27.44018 -45.04337 1.000 19.75555 61 PHE C O 1
ATOM 6854 N N . TYR C 1 62 ? 6.55424 -25.62606 -45.61246 1.000 16.39491 62 TYR C N 1
ATOM 6855 C CA . TYR C 1 62 ? 5.47493 -26.39970 -46.19598 1.000 21.68842 62 TYR C CA 1
ATOM 6856 C C . TYR C 1 62 ? 5.35658 -26.10387 -47.68582 1.000 25.55680 62 TYR C C 1
ATOM 6857 O O . TYR C 1 62 ? 5.64629 -24.99316 -48.14700 1.000 25.75203 62 TYR C O 1
ATOM 6866 N N . ASP C 1 63 ? 4.94500 -27.10504 -48.42315 1.000 25.22336 63 ASP C N 1
ATOM 6867 C CA . ASP C 1 63 ? 4.53261 -26.92342 -49.80840 1.000 26.09373 63 ASP C CA 1
ATOM 6868 C C . ASP C 1 63 ? 3.12754 -26.31925 -49.84892 1.000 30.60262 63 ASP C C 1
ATOM 6869 O O . ASP C 1 63 ? 2.27353 -26.68063 -49.03005 1.000 29.06235 63 ASP C O 1
ATOM 6874 N N . PRO C 1 64 ? 2.85784 -25.38799 -50.76833 1.000 34.19605 64 PRO C N 1
ATOM 6875 C CA . PRO C 1 64 ? 1.50777 -24.79434 -50.83385 1.000 37.38329 64 PRO C CA 1
ATOM 6876 C C . PRO C 1 64 ? 0.38175 -25.81229 -51.00487 1.000 33.78179 64 PRO C C 1
ATOM 6877 O O . PRO C 1 64 ? -0.78272 -25.45737 -50.79839 1.000 42.90514 64 PRO C O 1
ATOM 6881 N N . GLY C 1 65 ? 0.68517 -27.06158 -51.33906 1.000 39.39789 65 GLY C N 1
ATOM 6882 C CA . GLY C 1 65 ? -0.30667 -28.10876 -51.40801 1.000 31.71958 65 GLY C CA 1
ATOM 6883 C C . GLY C 1 65 ? -0.56262 -28.84366 -50.11915 1.000 37.48880 65 GLY C C 1
ATOM 6884 O O . GLY C 1 65 ? -1.40782 -29.74459 -50.08383 1.000 41.29112 65 GLY C O 1
ATOM 6885 N N . ALA C 1 66 ? 0.13636 -28.49842 -49.04719 1.000 34.85345 66 ALA C N 1
ATOM 6886 C CA . ALA C 1 66 ? -0.08043 -29.19224 -47.78854 1.000 39.14119 66 ALA C CA 1
ATOM 6887 C C . ALA C 1 66 ? -1.51243 -28.95622 -47.31441 1.000 40.52380 66 ALA C C 1
ATOM 6888 O O . ALA C 1 66 ? -2.06733 -27.87531 -47.53628 1.000 39.84042 66 ALA C O 1
ATOM 6890 N N . PRO C 1 67 ? -2.14654 -29.94542 -46.69136 1.000 43.75833 67 PRO C N 1
ATOM 6891 C CA . PRO C 1 67 ? -3.44883 -29.69963 -46.06635 1.000 38.50969 67 PRO C CA 1
ATOM 6892 C C . PRO C 1 67 ? -3.34560 -28.56300 -45.06646 1.000 39.96082 67 PRO C C 1
ATOM 6893 O O . PRO C 1 67 ? -2.42475 -28.51783 -44.24735 1.000 44.01630 67 PRO C O 1
ATOM 6897 N N . GLY C 1 68 ? -4.29319 -27.63216 -45.14809 1.000 36.18198 68 GLY C N 1
ATOM 6898 C CA . GLY C 1 68 ? -4.32061 -26.50333 -44.25003 1.000 26.70288 68 GLY C CA 1
ATOM 6899 C C . GLY C 1 68 ? -3.40753 -25.35874 -44.62723 1.000 32.12075 68 GLY C C 1
ATOM 6900 O O . GLY C 1 68 ? -3.31401 -24.39055 -43.85899 1.000 29.21262 68 GLY C O 1
ATOM 6901 N N . TYR C 1 69 ? -2.73278 -25.43821 -45.77575 1.000 28.81781 69 TYR C N 1
ATOM 6902 C CA . TYR C 1 69 ? -1.86972 -24.35847 -46.22887 1.000 30.34938 69 TYR C CA 1
ATOM 6903 C C . TYR C 1 69 ? -2.69230 -23.11234 -46.52523 1.000 30.69781 69 TYR C C 1
ATOM 6904 O O . TYR C 1 69 ? -3.66584 -23.17531 -47.27622 1.000 30.53414 69 TYR C O 1
ATOM 6913 N N . ASP C 1 70 ? -2.28101 -21.97225 -45.96658 1.000 25.61208 70 ASP C N 1
ATOM 6914 C CA . ASP C 1 70 ? -2.92173 -20.68821 -46.25740 1.000 32.36945 70 ASP C CA 1
ATOM 6915 C C . ASP C 1 70 ? -1.82799 -19.63275 -46.39694 1.000 30.93716 70 ASP C C 1
ATOM 6916 O O . ASP C 1 70 ? -1.29172 -19.14415 -45.39593 1.000 27.94300 70 ASP C O 1
ATOM 6921 N N . GLU C 1 71 ? -1.52531 -19.26633 -47.64442 1.000 32.40772 71 GLU C N 1
ATOM 6922 C CA . GLU C 1 71 ? -0.51479 -18.24788 -47.90129 1.000 36.29398 71 GLU C CA 1
ATOM 6923 C C . GLU C 1 71 ? -0.84120 -16.94101 -47.18460 1.000 36.25173 71 GLU C C 1
ATOM 6924 O O . GLU C 1 71 ? 0.07163 -16.22858 -46.75120 1.000 32.02513 71 GLU C O 1
ATOM 6930 N N . GLU C 1 72 ? -2.12879 -16.62491 -47.02576 1.000 32.27155 72 GLU C N 1
ATOM 6931 C CA . GLU C 1 72 ? -2.51300 -15.36322 -46.40129 1.000 36.89681 72 GLU C CA 1
ATOM 6932 C C . GLU C 1 72 ? -2.33303 -15.40124 -44.88869 1.000 35.72219 72 GLU C C 1
ATOM 6933 O O . GLU C 1 72 ? -1.96735 -14.38951 -44.28081 1.000 29.39750 72 GLU C O 1
ATOM 6939 N N . ARG C 1 73 ? -2.59544 -16.54604 -44.25774 1.000 30.09360 73 ARG C N 1
ATOM 6940 C CA . ARG C 1 73 ? -2.24860 -16.66937 -42.84664 1.000 33.77972 73 ARG C CA 1
ATOM 6941 C C . ARG C 1 73 ? -0.73994 -16.54691 -42.64782 1.000 26.67747 73 ARG C C 1
ATOM 6942 O O . ARG C 1 73 ? -0.28373 -15.87525 -41.71668 1.000 24.25615 73 ARG C O 1
ATOM 6950 N N . TRP C 1 74 ? 0.05225 -17.16611 -43.53064 1.000 26.52623 74 TRP C N 1
ATOM 6951 C CA . TRP C 1 74 ? 1.50106 -17.01076 -43.44114 1.000 25.86311 74 TRP C CA 1
ATOM 6952 C C . TRP C 1 74 ? 1.90361 -15.54220 -43.52158 1.000 24.91926 74 TRP C C 1
ATOM 6953 O O . TRP C 1 74 ? 2.72252 -15.07130 -42.72250 1.000 20.99069 74 TRP C O 1
ATOM 6964 N N . ARG C 1 75 ? 1.31432 -14.79428 -44.46050 1.000 27.35677 75 ARG C N 1
ATOM 6965 C CA . ARG C 1 75 ? 1.65510 -13.38014 -44.59226 1.000 28.42484 75 ARG C CA 1
ATOM 6966 C C . ARG C 1 75 ? 1.26948 -12.60241 -43.33923 1.000 29.92921 75 ARG C C 1
ATOM 6967 O O . ARG C 1 75 ? 2.05332 -11.77968 -42.85237 1.000 25.84376 75 ARG C O 1
ATOM 6969 N N . ARG C 1 76 ? 0.07687 -12.86881 -42.78704 1.000 24.15110 76 ARG C N 1
ATOM 6970 C CA . ARG C 1 76 ? -0.35450 -12.16491 -41.58420 1.000 28.65338 76 ARG C CA 1
ATOM 6971 C C . ARG C 1 76 ? 0.61314 -12.41440 -40.42859 1.000 25.14709 76 ARG C C 1
ATOM 6972 O O . ARG C 1 76 ? 1.04183 -11.47268 -39.74927 1.000 23.79904 76 ARG C O 1
ATOM 6980 N N . VAL C 1 77 ? 0.96692 -13.68152 -40.18831 1.000 22.49677 77 VAL C N 1
ATOM 6981 C CA . VAL C 1 77 ? 1.92161 -13.99419 -39.12210 1.000 18.29616 77 VAL C CA 1
ATOM 6982 C C . VAL C 1 77 ? 3.25162 -13.30121 -39.38798 1.000 16.95816 77 VAL C C 1
ATOM 6983 O O . VAL C 1 77 ? 3.83593 -12.67107 -38.49588 1.000 23.90308 77 VAL C O 1
ATOM 6987 N N . ARG C 1 78 ? 3.72992 -13.37819 -40.62965 1.000 22.88132 78 ARG C N 1
ATOM 6988 C CA . ARG C 1 78 ? 4.94054 -12.66802 -41.03057 1.000 27.98230 78 ARG C CA 1
ATOM 6989 C C . ARG C 1 78 ? 4.86891 -11.18385 -40.68616 1.000 23.08128 78 ARG C C 1
ATOM 6990 O O . ARG C 1 78 ? 5.76675 -10.64831 -40.02424 1.000 21.91327 78 ARG C O 1
ATOM 6998 N N . GLU C 1 79 ? 3.80946 -10.49877 -41.13595 1.000 23.98362 79 GLU C N 1
ATOM 6999 C CA . GLU C 1 79 ? 3.68259 -9.07198 -40.84037 1.000 23.87512 79 GLU C CA 1
ATOM 7000 C C . GLU C 1 79 ? 3.56000 -8.82669 -39.34217 1.000 25.68221 79 GLU C C 1
ATOM 7001 O O . GLU C 1 79 ? 4.12856 -7.86420 -38.81582 1.000 26.08497 79 GLU C O 1
ATOM 7007 N N . HIS C 1 80 ? 2.80356 -9.67293 -38.63930 1.000 22.66779 80 HIS C N 1
ATOM 7008 C CA . HIS C 1 80 ? 2.61966 -9.46141 -37.20541 1.000 22.15073 80 HIS C CA 1
ATOM 7009 C C . HIS C 1 80 ? 3.96266 -9.42956 -36.48857 1.000 21.20753 80 HIS C C 1
ATOM 7010 O O . HIS C 1 80 ? 4.22645 -8.53642 -35.67446 1.000 18.80546 80 HIS C O 1
ATOM 7017 N N . LEU C 1 81 ? 4.83588 -10.39348 -36.79947 1.000 20.69590 81 LEU C N 1
ATOM 7018 C CA . LEU C 1 81 ? 6.10892 -10.50003 -36.09341 1.000 21.57320 81 LEU C CA 1
ATOM 7019 C C . LEU C 1 81 ? 7.09515 -9.43453 -36.55146 1.000 23.43243 81 LEU C C 1
ATOM 7020 O O . LEU C 1 81 ? 7.82232 -8.86778 -35.73019 1.000 21.39553 81 LEU C O 1
ATOM 7025 N N . ALA C 1 82 ? 7.13850 -9.15227 -37.85528 1.000 23.84206 82 ALA C N 1
ATOM 7026 C CA . ALA C 1 82 ? 8.05066 -8.12477 -38.34838 1.000 27.30468 82 ALA C CA 1
ATOM 7027 C C . ALA C 1 82 ? 7.69646 -6.76018 -37.77482 1.000 28.64430 82 ALA C C 1
ATOM 7028 O O . ALA C 1 82 ? 8.58552 -6.00158 -37.36496 1.000 27.10684 82 ALA C O 1
ATOM 7030 N N . ALA C 1 83 ? 6.39596 -6.44196 -37.71113 1.000 28.22029 83 ALA C N 1
ATOM 7031 C CA . ALA C 1 83 ? 5.96199 -5.17803 -37.12901 1.000 25.73064 83 ALA C CA 1
ATOM 7032 C C . ALA C 1 83 ? 6.41849 -5.02229 -35.69093 1.000 25.45452 83 ALA C C 1
ATOM 7033 O O . ALA C 1 83 ? 6.41402 -3.90683 -35.17321 1.000 27.45459 83 ALA C O 1
ATOM 7035 N N . ARG C 1 84 ? 6.80742 -6.11184 -35.03307 1.000 27.11934 84 ARG C N 1
ATOM 7036 C CA . ARG C 1 84 ? 7.19228 -6.07902 -33.63084 1.000 24.30780 84 ARG C CA 1
ATOM 7037 C C . ARG C 1 84 ? 8.67984 -6.34118 -33.43250 1.000 22.21460 84 ARG C C 1
ATOM 7038 O O . ARG C 1 84 ? 9.12032 -6.56606 -32.30323 1.000 21.87114 84 ARG C O 1
ATOM 7046 N N . GLY C 1 85 ? 9.46935 -6.28686 -34.49432 1.000 23.05549 85 GLY C N 1
ATOM 7047 C CA . GLY C 1 85 ? 10.88968 -6.52863 -34.35852 1.000 29.37870 85 GLY C CA 1
ATOM 7048 C C . GLY C 1 85 ? 11.28953 -7.98836 -34.31087 1.000 28.19478 85 GLY C C 1
ATOM 7049 O O . GLY C 1 85 ? 12.46600 -8.27667 -34.08657 1.000 23.19654 85 GLY C O 1
ATOM 7050 N N . GLY C 1 86 ? 10.35502 -8.91549 -34.51791 1.000 24.68949 86 GLY C N 1
ATOM 7051 C CA . GLY C 1 86 ? 10.64902 -10.33129 -34.54082 1.000 23.04280 86 GLY C CA 1
ATOM 7052 C C . GLY C 1 86 ? 10.65766 -10.88455 -35.94944 1.000 24.06542 86 GLY C C 1
ATOM 7053 O O . GLY C 1 86 ? 10.73441 -10.14753 -36.93819 1.000 21.59619 86 GLY C O 1
ATOM 7054 N N . ARG C 1 87 ? 10.54024 -12.20480 -36.05011 1.000 20.25945 87 ARG C N 1
ATOM 7055 C CA . ARG C 1 87 ? 10.51472 -12.79235 -37.38139 1.000 21.37410 87 ARG C CA 1
ATOM 7056 C C . ARG C 1 87 ? 9.90021 -14.18315 -37.32739 1.000 19.44439 87 ARG C C 1
ATOM 7057 O O . ARG C 1 87 ? 9.90491 -14.84960 -36.28716 1.000 16.52632 87 ARG C O 1
ATOM 7065 N N . ALA C 1 88 ? 9.35385 -14.59019 -38.46494 1.000 14.90295 88 ALA C N 1
ATOM 7066 C CA . ALA C 1 88 ? 8.97776 -15.96638 -38.73697 1.000 17.11865 88 ALA C CA 1
ATOM 7067 C C . ALA C 1 88 ? 10.00786 -16.55804 -39.68725 1.000 21.00257 88 ALA C C 1
ATOM 7068 O O . ALA C 1 88 ? 10.37517 -15.91922 -40.68019 1.000 20.08596 88 ALA C O 1
ATOM 7070 N N . VAL C 1 89 ? 10.46625 -17.77121 -39.38220 1.000 18.75988 89 VAL C N 1
ATOM 7071 C CA . VAL C 1 89 ? 11.51568 -18.44978 -40.13540 1.000 15.53425 89 VAL C CA 1
ATOM 7072 C C . VAL C 1 89 ? 11.01183 -19.82947 -40.52193 1.000 20.72959 89 VAL C C 1
ATOM 7073 O O . VAL C 1 89 ? 10.63671 -20.62422 -39.64449 1.000 16.64883 89 VAL C O 1
ATOM 7077 N N . ARG C 1 90 ? 11.01088 -20.12086 -41.82391 1.000 17.33848 90 ARG C N 1
ATOM 7078 C CA . ARG C 1 90 ? 10.69720 -21.46017 -42.28410 1.000 16.24922 90 ARG C CA 1
ATOM 7079 C C . ARG C 1 90 ? 11.94085 -22.34031 -42.20147 1.000 18.21166 90 ARG C C 1
ATOM 7080 O O . ARG C 1 90 ? 13.04877 -21.91136 -42.53560 1.000 19.05851 90 ARG C O 1
ATOM 7088 N N . LEU C 1 91 ? 11.74760 -23.57984 -41.75489 1.000 15.79514 91 LEU C N 1
ATOM 7089 C CA . LEU C 1 91 ? 12.83823 -24.45134 -41.34024 1.000 15.38355 91 LEU C CA 1
ATOM 7090 C C . LEU C 1 91 ? 12.92909 -25.66139 -42.25723 1.000 13.88531 91 LEU C C 1
ATOM 7091 O O . LEU C 1 91 ? 11.92055 -26.31392 -42.53037 1.000 17.05706 91 LEU C O 1
ATOM 7096 N N . VAL C 1 92 ? 14.14388 -25.96813 -42.71286 1.000 15.77132 92 VAL C N 1
ATOM 7097 C CA . VAL C 1 92 ? 14.36987 -27.18147 -43.49011 1.000 15.17081 92 VAL C CA 1
ATOM 7098 C C . VAL C 1 92 ? 14.08993 -28.40552 -42.62768 1.000 16.25516 92 VAL C C 1
ATOM 7099 O O . VAL C 1 92 ? 14.52514 -28.48918 -41.47114 1.000 16.44497 92 VAL C O 1
ATOM 7103 N N . SER C 1 93 ? 13.38429 -29.38678 -43.19771 1.000 16.16375 93 SER C N 1
ATOM 7104 C CA . SER C 1 93 ? 13.12391 -30.63058 -42.47947 1.000 18.14500 93 SER C CA 1
ATOM 7105 C C . SER C 1 93 ? 13.43963 -31.85726 -43.33208 1.000 19.02321 93 SER C C 1
ATOM 7106 O O . SER C 1 93 ? 12.98050 -32.96076 -43.00858 1.000 19.37370 93 SER C O 1
ATOM 7109 N N . ASP C 1 94 ? 14.23722 -31.68717 -44.39369 1.000 18.86665 94 ASP C N 1
ATOM 7110 C CA . ASP C 1 94 ? 14.64334 -32.77688 -45.28755 1.000 18.26871 94 ASP C CA 1
ATOM 7111 C C . ASP C 1 94 ? 13.42828 -33.58833 -45.72786 1.000 22.43047 94 ASP C C 1
ATOM 7112 O O . ASP C 1 94 ? 13.41075 -34.81600 -45.66459 1.000 21.11851 94 ASP C O 1
ATOM 7117 N N . SER C 1 95 ? 12.38603 -32.88280 -46.15130 1.000 19.18206 95 SER C N 1
ATOM 7118 C CA . SER C 1 95 ? 11.14016 -33.54036 -46.49880 1.000 20.68772 95 SER C CA 1
ATOM 7119 C C . SER C 1 95 ? 10.49668 -32.78227 -47.64867 1.000 21.05545 95 SER C C 1
ATOM 7120 O O . SER C 1 95 ? 10.96609 -31.71387 -48.05784 1.000 24.61032 95 SER C O 1
ATOM 7123 N N . ASP C 1 96 ? 9.40119 -33.34291 -48.16572 1.000 22.71517 96 ASP C N 1
ATOM 7124 C CA . ASP C 1 96 ? 8.71439 -32.72962 -49.29714 1.000 26.55784 96 ASP C CA 1
ATOM 7125 C C . ASP C 1 96 ? 7.87341 -31.52108 -48.89647 1.000 31.98712 96 ASP C C 1
ATOM 7126 O O . ASP C 1 96 ? 7.49331 -30.73156 -49.77111 1.000 32.45846 96 ASP C O 1
ATOM 7131 N N . GLY C 1 97 ? 7.57884 -31.35240 -47.60759 1.000 24.32337 97 GLY C N 1
ATOM 7132 C CA . GLY C 1 97 ? 6.79321 -30.20854 -47.18724 1.000 26.87142 97 GLY C CA 1
ATOM 7133 C C . GLY C 1 97 ? 5.29602 -30.39080 -47.29847 1.000 27.42742 97 GLY C C 1
ATOM 7134 O O . GLY C 1 97 ? 4.56328 -29.40088 -47.31872 1.000 30.95892 97 GLY C O 1
ATOM 7135 N N . LEU C 1 98 ? 4.81123 -31.62735 -47.36390 1.000 31.82139 98 LEU C N 1
ATOM 7136 C CA . LEU C 1 98 ? 3.37903 -31.85683 -47.48432 1.000 42.89667 98 LEU C CA 1
ATOM 7137 C C . LEU C 1 98 ? 2.69597 -32.23276 -46.17450 1.000 43.43303 98 LEU C C 1
ATOM 7138 O O . LEU C 1 98 ? 1.46827 -32.12031 -46.09447 1.000 42.61781 98 LEU C O 1
ATOM 7143 N N . ASP C 1 99 ? 3.43908 -32.65940 -45.14911 1.000 36.14820 99 ASP C N 1
ATOM 7144 C CA . ASP C 1 99 ? 2.82994 -33.31818 -43.99546 1.000 46.50790 99 ASP C CA 1
ATOM 7145 C C . ASP C 1 99 ? 2.93049 -32.50293 -42.71308 1.000 50.19525 99 ASP C C 1
ATOM 7146 O O . ASP C 1 99 ? 1.90814 -32.23286 -42.07412 1.000 61.29656 99 ASP C O 1
ATOM 7151 N N . GLY C 1 100 ? 4.13231 -32.12552 -42.29105 1.000 38.08163 100 GLY C N 1
ATOM 7152 C CA . GLY C 1 100 ? 4.28121 -31.58463 -40.95165 1.000 41.66139 100 GLY C CA 1
ATOM 7153 C C . GLY C 1 100 ? 4.55002 -32.62800 -39.88334 1.000 38.08704 100 GLY C C 1
ATOM 7154 O O . GLY C 1 100 ? 4.57909 -32.28842 -38.68836 1.000 29.56962 100 GLY C O 1
ATOM 7155 N N . TRP C 1 101 ? 4.72240 -33.88802 -40.27632 1.000 36.31231 101 TRP C N 1
ATOM 7156 C CA . TRP C 1 101 ? 5.16817 -34.94901 -39.38511 1.000 38.69841 101 TRP C CA 1
ATOM 7157 C C . TRP C 1 101 ? 5.99830 -35.90544 -40.22350 1.000 33.78276 101 TRP C C 1
ATOM 7158 O O . TRP C 1 101 ? 6.03360 -35.80627 -41.45168 1.000 32.19505 101 TRP C O 1
ATOM 7169 N N . GLY C 1 102 ? 6.65004 -36.85128 -39.55719 1.000 29.34159 102 GLY C N 1
ATOM 7170 C CA . GLY C 1 102 ? 7.47825 -37.78522 -40.29214 1.000 29.87978 102 GLY C CA 1
ATOM 7171 C C . GLY C 1 102 ? 8.19574 -38.76757 -39.39338 1.000 31.33396 102 GLY C C 1
ATOM 7172 O O . GLY C 1 102 ? 7.72004 -39.09383 -38.29598 1.000 24.51522 102 GLY C O 1
ATOM 7173 N N . GLU C 1 103 ? 9.35195 -39.24039 -39.85067 1.000 27.24102 103 GLU C N 1
ATOM 7174 C CA . GLU C 1 103 ? 10.13749 -40.22886 -39.14691 1.000 28.68754 103 GLU C CA 1
ATOM 7175 C C . GLU C 1 103 ? 11.44589 -39.59987 -38.67004 1.000 24.45384 103 GLU C C 1
ATOM 7176 O O . GLU C 1 103 ? 11.48838 -38.38574 -38.39080 1.000 19.90775 103 GLU C O 1
ATOM 7182 N N . GLU C 1 104 ? 12.50453 -40.41531 -38.60872 1.000 20.06447 104 GLU C N 1
ATOM 7183 C CA . GLU C 1 104 ? 13.78239 -39.98586 -38.06333 1.000 24.95535 104 GLU C CA 1
ATOM 7184 C C . GLU C 1 104 ? 14.36820 -38.84579 -38.88036 1.000 18.92091 104 GLU C C 1
ATOM 7185 O O . GLU C 1 104 ? 14.85282 -37.86279 -38.32193 1.000 17.72360 104 GLU C O 1
ATOM 7191 N N . ARG C 1 105 ? 14.30689 -38.95610 -40.20782 1.000 16.07361 105 ARG C N 1
ATOM 7192 C CA . ARG C 1 105 ? 14.91441 -37.95137 -41.07255 1.000 20.81595 105 ARG C CA 1
ATOM 7193 C C . ARG C 1 105 ? 14.27367 -36.58245 -40.85324 1.000 17.98931 105 ARG C C 1
ATOM 7194 O O . ARG C 1 105 ? 14.96898 -35.56076 -40.73794 1.000 15.12908 105 ARG C O 1
ATOM 7202 N N . PHE C 1 106 ? 12.93784 -36.55591 -40.80639 1.000 17.01368 106 PHE C N 1
ATOM 7203 C CA . PHE C 1 106 ? 12.19112 -35.33000 -40.54425 1.000 19.76937 106 PHE C CA 1
ATOM 7204 C C . PHE C 1 106 ? 12.49851 -34.79232 -39.15195 1.000 16.52444 106 PHE C C 1
ATOM 7205 O O . PHE C 1 106 ? 12.81745 -33.60981 -38.99010 1.000 15.39362 106 PHE C O 1
ATOM 7213 N N . PHE C 1 107 ? 12.41722 -35.65354 -38.12921 1.000 13.11966 107 PHE C N 1
ATOM 7214 C CA . PHE C 1 107 ? 12.68312 -35.19694 -36.76440 1.000 17.18850 107 PHE C CA 1
ATOM 7215 C C . PHE C 1 107 ? 14.10429 -34.67139 -36.63826 1.000 16.42433 107 PHE C C 1
ATOM 7216 O O . PHE C 1 107 ? 14.34854 -33.65701 -35.97104 1.000 14.05846 107 PHE C O 1
ATOM 7224 N N . HIS C 1 108 ? 15.05747 -35.35110 -37.28080 1.000 15.40091 108 HIS C N 1
ATOM 7225 C CA . HIS C 1 108 ? 16.46084 -35.00251 -37.10878 1.000 18.22754 108 HIS C CA 1
ATOM 7226 C C . HIS C 1 108 ? 16.78788 -33.67996 -37.78768 1.000 14.19361 108 HIS C C 1
ATOM 7227 O O . HIS C 1 108 ? 17.45491 -32.81932 -37.20170 1.000 12.49036 108 HIS C O 1
ATOM 7234 N N . ALA C 1 109 ? 16.33996 -33.50935 -39.03172 1.000 16.11558 109 ALA C N 1
ATOM 7235 C CA . ALA C 1 109 ? 16.64275 -32.28700 -39.76906 1.000 16.81429 109 ALA C CA 1
ATOM 7236 C C . ALA C 1 109 ? 15.95270 -31.08934 -39.13076 1.000 15.74004 109 ALA C C 1
ATOM 7237 O O . ALA C 1 109 ? 16.56884 -30.03588 -38.94105 1.000 17.18818 109 ALA C O 1
ATOM 7239 N N . LEU C 1 110 ? 14.66506 -31.24514 -38.78765 1.000 17.00233 110 LEU C N 1
ATOM 7240 C CA . LEU C 1 110 ? 13.88685 -30.15475 -38.19689 1.000 15.78898 110 LEU C CA 1
ATOM 7241 C C . LEU C 1 110 ? 14.43199 -29.75335 -36.82968 1.000 14.89052 110 LEU C C 1
ATOM 7242 O O . LEU C 1 110 ? 14.44926 -28.56442 -36.48200 1.000 13.50475 110 LEU C O 1
ATOM 7247 N N . SER C 1 111 ? 14.88716 -30.72953 -36.03698 1.000 13.88753 111 SER C N 1
ATOM 7248 C CA . SER C 1 111 ? 15.54730 -30.39041 -34.78228 1.000 16.92347 111 SER C CA 1
ATOM 7249 C C . SER C 1 111 ? 16.88643 -29.70311 -35.03014 1.000 18.24055 111 SER C C 1
ATOM 7250 O O . SER C 1 111 ? 17.23994 -28.74876 -34.31873 1.000 12.98171 111 SER C O 1
ATOM 7253 N N . ALA C 1 112 ? 17.64527 -30.16863 -36.03329 1.000 13.87725 112 ALA C N 1
ATOM 7254 C CA . ALA C 1 112 ? 18.91305 -29.51800 -36.34068 1.000 12.33857 112 ALA C CA 1
ATOM 7255 C C . ALA C 1 112 ? 18.69888 -28.05179 -36.72197 1.000 12.38391 112 ALA C C 1
ATOM 7256 O O . ALA C 1 112 ? 19.42266 -27.16787 -36.25509 1.000 12.22372 112 ALA C O 1
ATOM 7258 N N . THR C 1 113 ? 17.70237 -27.77032 -37.55945 1.000 12.95417 113 THR C N 1
ATOM 7259 C CA . THR C 1 113 ? 17.49892 -26.38982 -37.97735 1.000 12.69153 113 THR C CA 1
ATOM 7260 C C . THR C 1 113 ? 16.75310 -25.58155 -36.91698 1.000 16.95968 113 THR C C 1
ATOM 7261 O O . THR C 1 113 ? 17.01605 -24.38474 -36.76714 1.000 15.56084 113 THR C O 1
ATOM 7265 N N . GLY C 1 114 ? 15.86154 -26.21299 -36.14566 1.000 15.58559 114 GLY C N 1
ATOM 7266 C CA . GLY C 1 114 ? 15.34565 -25.54815 -34.95896 1.000 14.81833 114 GLY C CA 1
ATOM 7267 C C . GLY C 1 114 ? 16.46274 -25.12167 -34.02361 1.000 16.46949 114 GLY C C 1
ATOM 7268 O O . GLY C 1 114 ? 16.47818 -23.99145 -33.52519 1.000 13.01527 114 GLY C O 1
ATOM 7269 N N . ALA C 1 115 ? 17.42433 -26.01683 -33.78868 1.000 14.29467 115 ALA C N 1
ATOM 7270 C CA . ALA C 1 115 ? 18.55565 -25.67845 -32.93401 1.000 14.74540 115 ALA C CA 1
ATOM 7271 C C . ALA C 1 115 ? 19.38382 -24.56186 -33.55190 1.000 15.34247 115 ALA C C 1
ATOM 7272 O O . ALA C 1 115 ? 19.89677 -23.68971 -32.83987 1.000 12.61540 115 ALA C O 1
ATOM 7274 N N . GLN C 1 116 ? 19.52722 -24.58392 -34.88104 1.000 16.66671 116 GLN C N 1
ATOM 7275 C CA . GLN C 1 116 ? 20.23617 -23.52572 -35.59428 1.000 15.27189 116 GLN C CA 1
ATOM 7276 C C . GLN C 1 116 ? 19.56304 -22.17339 -35.38347 1.000 17.88766 116 GLN C C 1
ATOM 7277 O O . GLN C 1 116 ? 20.23305 -21.16407 -35.11380 1.000 14.39422 116 GLN C O 1
ATOM 7283 N N . LEU C 1 117 ? 18.23230 -22.13645 -35.50218 1.000 14.40601 117 LEU C N 1
ATOM 7284 C CA . LEU C 1 117 ? 17.49320 -20.88962 -35.29269 1.000 13.63298 117 LEU C CA 1
ATOM 7285 C C . LEU C 1 117 ? 17.66830 -20.37690 -33.86473 1.000 15.36679 117 LEU C C 1
ATOM 7286 O O . LEU C 1 117 ? 17.85614 -19.17393 -33.64964 1.000 15.07509 117 LEU C O 1
ATOM 7291 N N . VAL C 1 118 ? 17.63275 -21.27979 -32.87933 1.000 15.48050 118 VAL C N 1
ATOM 7292 C CA . VAL C 1 118 ? 17.87433 -20.88796 -31.48815 1.000 14.52659 118 VAL C CA 1
ATOM 7293 C C . VAL C 1 118 ? 19.24469 -20.23005 -31.34254 1.000 16.65707 118 VAL C C 1
ATOM 7294 O O . VAL C 1 118 ? 19.38848 -19.19094 -30.68287 1.000 13.52921 118 VAL C O 1
ATOM 7298 N N . LEU C 1 119 ? 20.27939 -20.84089 -31.93368 1.000 12.83857 119 LEU C N 1
ATOM 7299 C CA . LEU C 1 119 ? 21.63247 -20.32825 -31.73778 1.000 15.28489 119 LEU C CA 1
ATOM 7300 C C . LEU C 1 119 ? 21.87770 -19.05334 -32.54109 1.000 16.90243 119 LEU C C 1
ATOM 7301 O O . LEU C 1 119 ? 22.54445 -18.12990 -32.05443 1.000 13.88063 119 LEU C O 1
ATOM 7306 N N . ASP C 1 120 ? 21.33784 -18.97128 -33.75925 1.000 12.81016 120 ASP C N 1
ATOM 7307 C CA . ASP C 1 120 ? 21.41478 -17.71259 -34.49449 1.000 17.34881 120 ASP C CA 1
ATOM 7308 C C . ASP C 1 120 ? 20.70405 -16.59588 -33.73447 1.000 22.90308 120 ASP C C 1
ATOM 7309 O O . ASP C 1 120 ? 21.15980 -15.43948 -33.73816 1.000 19.31176 120 ASP C O 1
ATOM 7314 N N . THR C 1 121 ? 19.58975 -16.92540 -33.06147 1.000 15.73460 121 THR C N 1
ATOM 7315 C CA . THR C 1 121 ? 18.92697 -15.93437 -32.21999 1.000 15.92646 121 THR C CA 1
ATOM 7316 C C . THR C 1 121 ? 19.79855 -15.57133 -31.02187 1.000 16.13353 121 THR C C 1
ATOM 7317 O O . THR C 1 121 ? 19.91065 -14.39539 -30.66255 1.000 17.16503 121 THR C O 1
ATOM 7321 N N . ALA C 1 122 ? 20.44243 -16.56326 -30.40272 1.000 15.83497 122 ALA C N 1
ATOM 7322 C CA . ALA C 1 122 ? 21.30444 -16.27213 -29.25951 1.000 17.21440 122 ALA C CA 1
ATOM 7323 C C . ALA C 1 122 ? 22.48917 -15.39728 -29.65151 1.000 22.35481 122 ALA C C 1
ATOM 7324 O O . ALA C 1 122 ? 23.00443 -14.64007 -28.82020 1.000 22.06085 122 ALA C O 1
ATOM 7326 N N . GLU C 1 123 ? 22.93878 -15.48033 -30.90627 1.000 23.25663 123 GLU C N 1
ATOM 7327 C CA . GLU C 1 123 ? 24.07549 -14.66339 -31.32082 1.000 22.37234 123 GLU C CA 1
ATOM 7328 C C . GLU C 1 123 ? 23.74390 -13.17140 -31.30860 1.000 25.34771 123 GLU C C 1
ATOM 7329 O O . GLU C 1 123 ? 24.64235 -12.34172 -31.12108 1.000 25.70143 123 GLU C O 1
ATOM 7335 N N . ARG C 1 124 ? 22.47680 -12.79752 -31.49583 1.000 21.81717 124 ARG C N 1
ATOM 7336 C CA . ARG C 1 124 ? 22.12131 -11.38437 -31.57167 1.000 24.69779 124 ARG C CA 1
ATOM 7337 C C . ARG C 1 124 ? 21.25101 -10.91939 -30.41218 1.000 22.19854 124 ARG C C 1
ATOM 7338 O O . ARG C 1 124 ? 20.67311 -9.83274 -30.49132 1.000 26.17121 124 ARG C O 1
ATOM 7346 N N . CYS C 1 125 ? 21.13499 -11.71000 -29.34495 1.000 17.73761 125 CYS C N 1
ATOM 7347 C CA . CYS C 1 125 ? 20.35432 -11.35380 -28.16909 1.000 18.66955 125 CYS C CA 1
ATOM 7348 C C . CYS C 1 125 ? 21.18766 -11.64392 -26.93409 1.000 22.84090 125 CYS C C 1
ATOM 7349 O O . CYS C 1 125 ? 22.27333 -12.22801 -27.00945 1.000 23.80179 125 CYS C O 1
ATOM 7352 N N . ASP C 1 126 ? 20.67166 -11.24404 -25.77825 1.000 21.38502 126 ASP C N 1
ATOM 7353 C CA . ASP C 1 126 ? 21.37086 -11.52373 -24.53130 1.000 24.15157 126 ASP C CA 1
ATOM 7354 C C . ASP C 1 126 ? 20.85274 -12.76805 -23.82709 1.000 25.48134 126 ASP C C 1
ATOM 7355 O O . ASP C 1 126 ? 21.57846 -13.35812 -23.02283 1.000 23.79542 126 ASP C O 1
ATOM 7360 N N . ALA C 1 127 ? 19.62494 -13.18306 -24.11248 1.000 21.70226 127 ALA C N 1
ATOM 7361 C CA . ALA C 1 127 ? 19.08096 -14.37457 -23.49111 1.000 18.99566 127 ALA C CA 1
ATOM 7362 C C . ALA C 1 127 ? 18.00864 -14.90032 -24.42447 1.000 19.89996 127 ALA C C 1
ATOM 7363 O O . ALA C 1 127 ? 17.38654 -14.13209 -25.16218 1.000 18.65662 127 ALA C O 1
ATOM 7365 N N . VAL C 1 128 ? 17.82218 -16.21746 -24.41239 1.000 19.90274 128 VAL C N 1
ATOM 7366 C CA . VAL C 1 128 ? 16.83973 -16.85773 -25.27175 1.000 16.82344 128 VAL C CA 1
ATOM 7367 C C . VAL C 1 128 ? 16.06443 -17.88834 -24.46445 1.000 16.59352 128 VAL C C 1
ATOM 7368 O O . VAL C 1 128 ? 16.66014 -18.70517 -23.75487 1.000 18.29678 128 VAL C O 1
ATOM 7372 N N . VAL C 1 129 ? 14.73914 -17.84451 -24.56586 1.000 15.85064 129 VAL C N 1
ATOM 7373 C CA . VAL C 1 129 ? 13.87704 -18.92444 -24.09728 1.000 16.91077 129 VAL C CA 1
ATOM 7374 C C . VAL C 1 129 ? 13.40922 -19.68667 -25.33038 1.000 14.95171 129 VAL C C 1
ATOM 7375 O O . VAL C 1 129 ? 12.64120 -19.16625 -26.14704 1.000 18.20360 129 VAL C O 1
ATOM 7379 N N . ALA C 1 130 ? 13.89418 -20.90678 -25.48665 1.000 13.18835 130 ALA C N 1
ATOM 7380 C CA . ALA C 1 130 ? 13.59330 -21.73254 -26.65141 1.000 15.67144 130 ALA C CA 1
ATOM 7381 C C . ALA C 1 130 ? 12.44847 -22.65904 -26.26166 1.000 14.09959 130 ALA C C 1
ATOM 7382 O O . ALA C 1 130 ? 12.65672 -23.64418 -25.55565 1.000 15.82128 130 ALA C O 1
ATOM 7384 N N . VAL C 1 131 ? 11.24035 -22.35054 -26.71992 1.000 14.61290 131 VAL C N 1
ATOM 7385 C CA . VAL C 1 131 ? 10.07212 -23.17048 -26.43447 1.000 15.64570 131 VAL C CA 1
ATOM 7386 C C . VAL C 1 131 ? 9.87334 -24.09711 -27.62829 1.000 19.82540 131 VAL C C 1
ATOM 7387 O O . VAL C 1 131 ? 9.38894 -23.67748 -28.68227 1.000 14.65385 131 VAL C O 1
ATOM 7391 N N . SER C 1 132 ? 10.23581 -25.37086 -27.46640 1.000 14.76381 132 SER C N 1
ATOM 7392 C CA . SER C 1 132 ? 10.09903 -26.34386 -28.53631 1.000 15.54172 132 SER C CA 1
ATOM 7393 C C . SER C 1 132 ? 8.89566 -27.25029 -28.27161 1.000 16.35196 132 SER C C 1
ATOM 7394 O O . SER C 1 132 ? 8.53728 -27.51607 -27.12059 1.000 15.22032 132 SER C O 1
ATOM 7397 N N . GLY C 1 133 ? 8.26172 -27.70862 -29.34033 1.000 16.90111 133 GLY C N 1
ATOM 7398 C CA . GLY C 1 133 ? 7.02566 -28.47731 -29.22178 1.000 16.48732 133 GLY C CA 1
ATOM 7399 C C . GLY C 1 133 ? 7.03581 -29.76987 -30.00944 1.000 17.84761 133 GLY C C 1
ATOM 7400 O O . GLY C 1 133 ? 7.43341 -29.79733 -31.17556 1.000 17.55064 133 GLY C O 1
ATOM 7401 N N . THR C 1 134 ? 6.55874 -30.84315 -29.36086 1.000 14.41233 134 THR C N 1
ATOM 7402 C CA . THR C 1 134 ? 6.38763 -32.18927 -29.92244 1.000 15.19507 134 THR C CA 1
ATOM 7403 C C . THR C 1 134 ? 7.72008 -32.87860 -30.20161 1.000 17.23350 134 THR C C 1
ATOM 7404 O O . THR C 1 134 ? 8.77222 -32.23478 -30.19409 1.000 15.25268 134 THR C O 1
ATOM 7408 N N . SER C 1 135 ? 7.66864 -34.19223 -30.46439 1.000 17.23241 135 SER C N 1
ATOM 7409 C CA . SER C 1 135 ? 8.87132 -34.99558 -30.69637 1.000 16.61960 135 SER C CA 1
ATOM 7410 C C . SER C 1 135 ? 9.68863 -34.48978 -31.86690 1.000 14.97160 135 SER C C 1
ATOM 7411 O O . SER C 1 135 ? 10.90203 -34.73829 -31.91779 1.000 15.97207 135 SER C O 1
ATOM 7414 N N . ALA C 1 136 ? 9.05338 -33.79942 -32.81574 1.000 14.10358 136 ALA C N 1
ATOM 7415 C CA . ALA C 1 136 ? 9.78654 -33.31532 -33.97889 1.000 17.54044 136 ALA C CA 1
ATOM 7416 C C . ALA C 1 136 ? 10.88447 -32.32963 -33.58813 1.000 17.04321 136 ALA C C 1
ATOM 7417 O O . ALA C 1 136 ? 11.89111 -32.22558 -34.29065 1.000 15.62836 136 ALA C O 1
ATOM 7419 N N . PHE C 1 137 ? 10.70695 -31.58798 -32.48790 1.000 15.11206 137 PHE C N 1
ATOM 7420 C CA . PHE C 1 137 ? 11.71569 -30.65365 -31.99855 1.000 13.28393 137 PHE C CA 1
ATOM 7421 C C . PHE C 1 137 ? 12.35151 -31.11157 -30.69182 1.000 12.88720 137 PHE C C 1
ATOM 7422 O O . PHE C 1 137 ? 13.09263 -30.34514 -30.07684 1.000 12.04544 137 PHE C O 1
ATOM 7430 N N . ALA C 1 138 ? 12.06550 -32.32981 -30.24021 1.000 12.56783 138 ALA C N 1
ATOM 7431 C CA . ALA C 1 138 ? 12.53161 -32.77095 -28.92702 1.000 16.59361 138 ALA C CA 1
ATOM 7432 C C . ALA C 1 138 ? 14.05052 -32.91348 -28.85156 1.000 15.56822 138 ALA C C 1
ATOM 7433 O O . ALA C 1 138 ? 14.61704 -32.83624 -27.75459 1.000 12.52375 138 ALA C O 1
ATOM 7435 N N . ARG C 1 139 ? 14.72914 -33.09823 -29.97976 1.000 12.72655 139 ARG C N 1
ATOM 7436 C CA . ARG C 1 139 ? 16.18552 -33.15669 -29.92599 1.000 13.15736 139 ARG C CA 1
ATOM 7437 C C . ARG C 1 139 ? 16.83195 -31.77369 -29.91590 1.000 13.57693 139 ARG C C 1
ATOM 7438 O O . ARG C 1 139 ? 18.05511 -31.68066 -29.74610 1.000 16.43228 139 ARG C O 1
ATOM 7446 N N . VAL C 1 140 ? 16.04581 -30.70309 -30.04146 1.000 10.77323 140 VAL C N 1
ATOM 7447 C CA . VAL C 1 140 ? 16.62966 -29.35921 -30.08311 1.000 11.54501 140 VAL C CA 1
ATOM 7448 C C . VAL C 1 140 ? 17.41398 -29.02984 -28.81666 1.000 13.82021 140 VAL C C 1
ATOM 7449 O O . VAL C 1 140 ? 18.55361 -28.55319 -28.93447 1.000 13.48637 140 VAL C O 1
ATOM 7453 N N . PRO C 1 141 ? 16.89593 -29.26696 -27.59145 1.000 14.13423 141 PRO C N 1
ATOM 7454 C CA . PRO C 1 141 ? 17.70955 -28.90748 -26.40875 1.000 15.53331 141 PRO C CA 1
ATOM 7455 C C . PRO C 1 141 ? 19.05508 -29.60750 -26.38623 1.000 15.67660 141 PRO C C 1
ATOM 7456 O O . PRO C 1 141 ? 20.08595 -28.96794 -26.12880 1.000 13.45539 141 PRO C O 1
ATOM 7460 N N . GLY C 1 142 ? 19.07313 -30.90528 -26.69732 1.000 13.23767 142 GLY C N 1
ATOM 7461 C CA . GLY C 1 142 ? 20.33249 -31.63300 -26.70973 1.000 13.50246 142 GLY C CA 1
ATOM 7462 C C . GLY C 1 142 ? 21.31243 -31.13152 -27.75951 1.000 14.93666 142 GLY C C 1
ATOM 7463 O O . GLY C 1 142 ? 22.51442 -31.05066 -27.50163 1.000 11.36546 142 GLY C O 1
ATOM 7464 N N . MET C 1 143 ? 20.82558 -30.81646 -28.96598 1.000 13.13677 143 MET C N 1
ATOM 7465 C CA . MET C 1 143 ? 21.75684 -30.36795 -30.00172 1.000 14.18951 143 MET C CA 1
ATOM 7466 C C . MET C 1 143 ? 22.33505 -28.99605 -29.68426 1.000 18.61327 143 MET C C 1
ATOM 7467 O O . MET C 1 143 ? 23.52857 -28.74503 -29.93810 1.000 13.56888 143 MET C O 1
ATOM 7472 N N . VAL C 1 144 ? 21.50998 -28.09417 -29.13724 1.000 12.60092 144 VAL C N 1
ATOM 7473 C CA . VAL C 1 144 ? 22.01552 -26.78612 -28.72497 1.000 13.32485 144 VAL C CA 1
ATOM 7474 C C . VAL C 1 144 ? 23.00983 -26.93787 -27.57995 1.000 14.45097 144 VAL C C 1
ATOM 7475 O O . VAL C 1 144 ? 24.10983 -26.37831 -27.61406 1.000 17.26922 144 VAL C O 1
ATOM 7479 N N . GLN C 1 145 ? 22.62283 -27.66588 -26.53007 1.000 13.19449 145 GLN C N 1
ATOM 7480 C CA . GLN C 1 145 ? 23.42244 -27.68479 -25.31287 1.000 14.99151 145 GLN C CA 1
ATOM 7481 C C . GLN C 1 145 ? 24.68059 -28.53376 -25.45673 1.000 18.16672 145 GLN C C 1
ATOM 7482 O O . GLN C 1 145 ? 25.67785 -28.26763 -24.77942 1.000 16.79412 145 GLN C O 1
ATOM 7488 N N . ARG C 1 146 ? 24.66139 -29.54642 -26.32495 1.000 17.03602 146 ARG C N 1
ATOM 7489 C CA . ARG C 1 146 ? 25.87467 -30.33330 -26.56537 1.000 18.48196 146 ARG C CA 1
ATOM 7490 C C . ARG C 1 146 ? 26.94354 -29.52296 -27.30197 1.000 21.30348 146 ARG C C 1
ATOM 7491 O O . ARG C 1 146 ? 28.13591 -29.62990 -26.98888 1.000 16.03720 146 ARG C O 1
ATOM 7499 N N . GLN C 1 147 ? 26.53855 -28.71247 -28.28849 1.000 17.15419 147 GLN C N 1
ATOM 7500 C CA . GLN C 1 147 ? 27.46678 -28.18135 -29.28007 1.000 18.64446 147 GLN C CA 1
ATOM 7501 C C . GLN C 1 147 ? 27.56173 -26.66288 -29.32882 1.000 19.46343 147 GLN C C 1
ATOM 7502 O O . GLN C 1 147 ? 28.52356 -26.15046 -29.91068 1.000 21.45181 147 GLN C O 1
ATOM 7508 N N . GLY C 1 148 ? 26.61997 -25.93191 -28.73550 1.000 19.81915 148 GLY C N 1
ATOM 7509 C CA . GLY C 1 148 ? 26.53315 -24.48970 -28.91599 1.000 23.69953 148 GLY C CA 1
ATOM 7510 C C . GLY C 1 148 ? 27.49661 -23.60590 -28.13538 1.000 24.02154 148 GLY C C 1
ATOM 7511 O O . GLY C 1 148 ? 27.47534 -22.39067 -28.34790 1.000 20.02295 148 GLY C O 1
ATOM 7512 N N . GLY C 1 149 ? 28.32374 -24.16061 -27.24694 1.000 20.36094 149 GLY C N 1
ATOM 7513 C CA . GLY C 1 149 ? 29.34698 -23.36627 -26.57041 1.000 24.80632 149 GLY C CA 1
ATOM 7514 C C . GLY C 1 149 ? 28.76992 -22.20018 -25.78470 1.000 25.37906 149 GLY C C 1
ATOM 7515 O O . GLY C 1 149 ? 27.76812 -22.32925 -25.06791 1.000 21.16140 149 GLY C O 1
ATOM 7516 N N . GLU C 1 150 ? 29.39296 -21.02919 -25.94399 1.000 22.38540 150 GLU C N 1
ATOM 7517 C CA . GLU C 1 150 ? 28.95454 -19.84633 -25.20238 1.000 25.52862 150 GLU C CA 1
ATOM 7518 C C . GLU C 1 150 ? 27.56991 -19.37442 -25.63357 1.000 23.93400 150 GLU C C 1
ATOM 7519 O O . GLU C 1 150 ? 26.82841 -18.82007 -24.81319 1.000 26.18222 150 GLU C O 1
ATOM 7521 N N . LEU C 1 151 ? 27.19691 -19.57411 -26.90328 1.000 20.05685 151 LEU C N 1
ATOM 7522 C CA . LEU C 1 151 ? 25.84819 -19.20560 -27.32227 1.000 19.86031 151 LEU C CA 1
ATOM 7523 C C . LEU C 1 151 ? 24.80221 -20.04632 -26.59829 1.000 20.65015 151 LEU C C 1
ATOM 7524 O O . LEU C 1 151 ? 23.73624 -19.53923 -26.23318 1.000 16.94042 151 LEU C O 1
ATOM 7529 N N . ALA C 1 152 ? 25.09739 -21.33627 -26.38105 1.000 21.70238 152 ALA C N 1
ATOM 7530 C CA . ALA C 1 152 ? 24.16788 -22.23726 -25.69951 1.000 18.98023 152 ALA C CA 1
ATOM 7531 C C . ALA C 1 152 ? 23.94240 -21.82944 -24.25319 1.000 21.28763 152 ALA C C 1
ATOM 7532 O O . ALA C 1 152 ? 22.83665 -22.01100 -23.72356 1.000 16.28183 152 ALA C O 1
ATOM 7534 N N . ALA C 1 153 ? 24.97095 -21.28736 -23.59835 1.000 20.39867 153 ALA C N 1
ATOM 7535 C CA . ALA C 1 153 ? 24.81576 -20.81603 -22.23114 1.000 17.92703 153 ALA C CA 1
ATOM 7536 C C . ALA C 1 153 ? 23.96105 -19.55533 -22.13155 1.000 22.64057 153 ALA C C 1
ATOM 7537 O O . ALA C 1 153 ? 23.76228 -19.07145 -21.02057 1.000 21.70646 153 ALA C O 1
ATOM 7539 N N . LYS C 1 154 ? 23.44695 -19.01597 -23.23777 1.000 18.54049 154 LYS C N 1
ATOM 7540 C CA . LYS C 1 154 ? 22.47788 -17.92916 -23.17017 1.000 22.07573 154 LYS C CA 1
ATOM 7541 C C . LYS C 1 154 ? 21.05028 -18.43204 -23.22606 1.000 21.65026 154 LYS C C 1
ATOM 7542 O O . LYS C 1 154 ? 20.12632 -17.61484 -23.20439 1.000 19.39265 154 LYS C O 1
ATOM 7548 N N . VAL C 1 155 ? 20.85186 -19.74980 -23.28747 1.000 17.76582 155 VAL C N 1
ATOM 7549 C CA . VAL C 1 155 ? 19.57071 -20.33219 -23.66373 1.000 18.16136 155 VAL C CA 1
ATOM 7550 C C . VAL C 1 155 ? 18.98313 -21.09865 -22.48975 1.000 15.96103 155 VAL C C 1
ATOM 7551 O O . VAL C 1 155 ? 19.69623 -21.81380 -21.77881 1.000 18.16377 155 VAL C O 1
ATOM 7555 N N . LEU C 1 156 ? 17.67468 -20.95969 -22.30299 1.000 11.77956 156 LEU C N 1
ATOM 7556 C CA . LEU C 1 156 ? 16.88833 -21.87362 -21.48363 1.000 16.10562 156 LEU C CA 1
ATOM 7557 C C . LEU C 1 156 ? 15.89592 -22.57384 -22.39773 1.000 17.08090 156 LEU C C 1
ATOM 7558 O O . LEU C 1 156 ? 15.10899 -21.90887 -23.08902 1.000 16.63983 156 LEU C O 1
ATOM 7563 N N . HIS C 1 157 ? 15.91801 -23.90447 -22.39034 1.000 15.49195 157 HIS C N 1
ATOM 7564 C CA . HIS C 1 157 ? 14.98608 -24.69353 -23.18620 1.000 14.02772 157 HIS C CA 1
ATOM 7565 C C . HIS C 1 157 ? 13.76424 -25.05128 -22.35755 1.000 17.13447 157 HIS C C 1
ATOM 7566 O O . HIS C 1 157 ? 13.88302 -25.42682 -21.18846 1.000 17.98500 157 HIS C O 1
ATOM 7573 N N . VAL C 1 158 ? 12.58871 -24.92130 -22.96499 1.000 12.91068 158 VAL C N 1
ATOM 7574 C CA . VAL C 1 158 ? 11.34798 -25.42254 -22.39656 1.000 14.84553 158 VAL C CA 1
ATOM 7575 C C . VAL C 1 158 ? 10.71486 -26.29458 -23.46815 1.000 14.81464 158 VAL C C 1
ATOM 7576 O O . VAL C 1 158 ? 10.19343 -25.77980 -24.46384 1.000 14.61700 158 VAL C O 1
ATOM 7580 N N . HIS C 1 159 ? 10.77645 -27.60309 -23.29050 1.000 14.87383 159 HIS C N 1
ATOM 7581 C CA . HIS C 1 159 ? 10.22250 -28.50949 -24.28016 1.000 14.79601 159 HIS C CA 1
ATOM 7582 C C . HIS C 1 159 ? 8.84614 -28.97234 -23.83047 1.000 16.31404 159 HIS C C 1
ATOM 7583 O O . HIS C 1 159 ? 8.67899 -29.42755 -22.69177 1.000 18.45498 159 HIS C O 1
ATOM 7590 N N . THR C 1 160 ? 7.86397 -28.87084 -24.72647 1.000 15.01799 160 THR C N 1
ATOM 7591 C CA . THR C 1 160 ? 6.47653 -29.02089 -24.31945 1.000 17.10985 160 THR C CA 1
ATOM 7592 C C . THR C 1 160 ? 5.70703 -29.77376 -25.40322 1.000 20.89411 160 THR C C 1
ATOM 7593 O O . THR C 1 160 ? 6.25502 -30.12667 -26.45582 1.000 20.87067 160 THR C O 1
ATOM 7597 N N . PHE C 1 161 ? 4.42258 -30.03475 -25.12446 1.000 20.07218 161 PHE C N 1
ATOM 7598 C CA . PHE C 1 161 ? 3.48920 -30.70544 -26.05149 1.000 19.46110 161 PHE C CA 1
ATOM 7599 C C . PHE C 1 161 ? 3.85400 -32.17388 -26.27711 1.000 23.14972 161 PHE C C 1
ATOM 7600 O O . PHE C 1 161 ? 3.93914 -32.64804 -27.41152 1.000 23.49899 161 PHE C O 1
ATOM 7608 N N . GLY C 1 162 ? 4.05478 -32.89740 -25.18485 1.000 22.77469 162 GLY C N 1
ATOM 7609 C CA . GLY C 1 162 ? 3.97086 -34.34078 -25.25317 1.000 25.76128 162 GLY C CA 1
ATOM 7610 C C . GLY C 1 162 ? 5.29578 -35.05569 -25.11441 1.000 28.49756 162 GLY C C 1
ATOM 7611 O O . GLY C 1 162 ? 6.27451 -34.69724 -25.77275 1.000 34.90494 162 GLY C O 1
ATOM 7612 N N . LEU C 1 163 ? 5.34141 -36.04924 -24.23616 1.000 25.90312 163 LEU C N 1
ATOM 7613 C CA . LEU C 1 163 ? 6.39081 -37.05912 -24.22877 1.000 26.83370 163 LEU C CA 1
ATOM 7614 C C . LEU C 1 163 ? 5.73320 -38.42705 -24.38918 1.000 28.31528 163 LEU C C 1
ATOM 7615 O O . LEU C 1 163 ? 4.62364 -38.64964 -23.88915 1.000 30.12894 163 LEU C O 1
ATOM 7620 N N . ALA C 1 164 ? 6.39997 -39.32789 -25.11190 1.000 27.00298 164 ALA C N 1
ATOM 7621 C CA . ALA C 1 164 ? 5.83303 -40.64532 -25.40896 1.000 35.96960 164 ALA C CA 1
ATOM 7622 C C . ALA C 1 164 ? 5.48447 -41.39244 -24.12743 1.000 29.26218 164 ALA C C 1
ATOM 7623 O O . ALA C 1 164 ? 6.30970 -41.50800 -23.22044 1.000 32.28024 164 ALA C O 1
ATOM 7625 N N . THR C 1 165 ? 4.25089 -41.88224 -24.03998 1.000 34.81575 165 THR C N 1
ATOM 7626 C CA . THR C 1 165 ? 3.82830 -42.56622 -22.82018 1.000 44.57200 165 THR C CA 1
ATOM 7627 C C . THR C 1 165 ? 3.22195 -43.93350 -23.11293 1.000 31.62435 165 THR C C 1
ATOM 7628 O O . THR C 1 165 ? 3.19917 -44.37848 -24.26190 1.000 33.94869 165 THR C O 1
ATOM 7630 N N . VAL C 1 171 ? 1.06459 -47.32950 -29.84711 1.000 38.73010 171 VAL C N 1
ATOM 7631 C CA . VAL C 1 171 ? 2.48741 -47.39049 -29.51616 1.000 37.15247 171 VAL C CA 1
ATOM 7632 C C . VAL C 1 171 ? 3.25750 -46.43815 -30.41675 1.000 27.18342 171 VAL C C 1
ATOM 7633 O O . VAL C 1 171 ? 3.24996 -46.60676 -31.63254 1.000 30.09621 171 VAL C O 1
ATOM 7637 N N . PRO C 1 172 ? 3.91750 -45.44466 -29.81943 1.000 30.31736 172 PRO C N 1
ATOM 7638 C CA . PRO C 1 172 ? 4.64164 -44.44735 -30.61927 1.000 26.18016 172 PRO C CA 1
ATOM 7639 C C . PRO C 1 172 ? 5.67252 -45.09051 -31.53131 1.000 25.65044 172 PRO C C 1
ATOM 7640 O O . PRO C 1 172 ? 6.15391 -46.20167 -31.29912 1.000 25.37539 172 PRO C O 1
ATOM 7644 N N . SER C 1 173 ? 6.00084 -44.36573 -32.59178 1.000 19.01897 173 SER C N 1
ATOM 7645 C CA . SER C 1 173 ? 6.99629 -44.81904 -33.52914 1.000 21.45390 173 SER C CA 1
ATOM 7646 C C . SER C 1 173 ? 8.35992 -44.89068 -32.84112 1.000 19.98176 173 SER C C 1
ATOM 7647 O O . SER C 1 173 ? 8.57405 -44.27054 -31.80078 1.000 16.05740 173 SER C O 1
ATOM 7650 N N . PRO C 1 174 ? 9.28853 -45.67419 -33.39283 1.000 22.37166 174 PRO C N 1
ATOM 7651 C CA . PRO C 1 174 ? 10.67524 -45.61511 -32.89648 1.000 17.90610 174 PRO C CA 1
ATOM 7652 C C . PRO C 1 174 ? 11.21755 -44.19804 -32.83765 1.000 20.06067 174 PRO C C 1
ATOM 7653 O O . PRO C 1 174 ? 11.89992 -43.83699 -31.86794 1.000 17.81733 174 PRO C O 1
ATOM 7657 N N . ALA C 1 175 ? 10.89807 -43.37346 -33.84142 1.000 15.17015 175 ALA C N 1
ATOM 7658 C CA . ALA C 1 175 ? 11.42975 -42.01478 -33.89481 1.000 19.03780 175 ALA C CA 1
ATOM 7659 C C . ALA C 1 175 ? 10.90028 -41.16122 -32.74877 1.000 19.72794 175 ALA C C 1
ATOM 7660 O O . ALA C 1 175 ? 11.63760 -40.33614 -32.18859 1.000 18.32223 175 ALA C O 1
ATOM 7662 N N . GLU C 1 176 ? 9.62361 -41.32889 -32.39590 1.000 18.12498 176 GLU C N 1
ATOM 7663 C CA . GLU C 1 176 ? 9.07241 -40.58274 -31.26888 1.000 17.58739 176 GLU C CA 1
ATOM 7664 C C . GLU C 1 176 ? 9.70375 -41.02423 -29.95722 1.000 18.16843 176 GLU C C 1
ATOM 7665 O O . GLU C 1 176 ? 10.05637 -40.18632 -29.11721 1.000 18.54496 176 GLU C O 1
ATOM 7671 N N . ILE C 1 177 ? 9.84285 -42.33917 -29.76155 1.000 15.82144 177 ILE C N 1
ATOM 7672 C CA . ILE C 1 177 ? 10.43899 -42.85505 -28.53273 1.000 16.53434 177 ILE C CA 1
ATOM 7673 C C . ILE C 1 177 ? 11.85993 -42.33594 -28.37253 1.000 16.18004 177 ILE C C 1
ATOM 7674 O O . ILE C 1 177 ? 12.27016 -41.92440 -27.27575 1.000 17.69864 177 ILE C O 1
ATOM 7679 N N . ALA C 1 178 ? 12.63235 -42.33631 -29.46249 1.000 13.26741 178 ALA C N 1
ATOM 7680 C CA . ALA C 1 178 ? 14.03185 -41.92797 -29.36027 1.000 17.89575 178 ALA C CA 1
ATOM 7681 C C . ALA C 1 178 ? 14.14648 -40.43499 -29.10072 1.000 16.45090 178 ALA C C 1
ATOM 7682 O O . ALA C 1 178 ? 14.95734 -39.99752 -28.26804 1.000 14.85354 178 ALA C O 1
ATOM 7684 N N . ALA C 1 179 ? 13.33539 -39.63724 -29.79517 1.000 15.29751 179 ALA C N 1
ATOM 7685 C CA . ALA C 1 179 ? 13.41522 -38.18982 -29.63149 1.000 14.38492 179 ALA C CA 1
ATOM 7686 C C . ALA C 1 179 ? 12.99528 -37.78465 -28.23183 1.000 17.11249 179 ALA C C 1
ATOM 7687 O O . ALA C 1 179 ? 13.65005 -36.94308 -27.60040 1.000 15.48258 179 ALA C O 1
ATOM 7689 N N . ASP C 1 180 ? 11.91149 -38.38593 -27.71933 1.000 16.98546 180 ASP C N 1
ATOM 7690 C CA . ASP C 1 180 ? 11.46462 -38.03383 -26.38051 1.000 15.50226 180 ASP C CA 1
ATOM 7691 C C . ASP C 1 180 ? 12.42011 -38.56869 -25.31731 1.000 14.26974 180 ASP C C 1
ATOM 7692 O O . ASP C 1 180 ? 12.62750 -37.91294 -24.28780 1.000 14.40256 180 ASP C O 1
ATOM 7697 N N . GLY C 1 181 ? 13.01827 -39.73978 -25.54623 1.000 14.45208 181 GLY C N 1
ATOM 7698 C CA . GLY C 1 181 ? 14.03575 -40.22247 -24.62341 1.000 14.82042 181 GLY C CA 1
ATOM 7699 C C . GLY C 1 181 ? 15.25780 -39.32124 -24.60199 1.000 15.07595 181 GLY C C 1
ATOM 7700 O O . GLY C 1 181 ? 15.87094 -39.10460 -23.55006 1.000 15.90443 181 GLY C O 1
ATOM 7701 N N . ASP C 1 182 ? 15.61494 -38.76409 -25.75948 1.000 13.70586 182 ASP C N 1
ATOM 7702 C CA . ASP C 1 182 ? 16.72395 -37.81454 -25.81748 1.000 13.87675 182 ASP C CA 1
ATOM 7703 C C . ASP C 1 182 ? 16.43575 -36.57108 -24.97401 1.000 13.12488 182 ASP C C 1
ATOM 7704 O O . ASP C 1 182 ? 17.26265 -36.16569 -24.14552 1.000 13.17584 182 ASP C O 1
ATOM 7709 N N . VAL C 1 183 ? 15.25048 -35.96169 -25.14418 1.000 14.55847 183 VAL C N 1
ATOM 7710 C CA . VAL C 1 183 ? 14.98484 -34.73990 -24.37820 1.000 13.49120 183 VAL C CA 1
ATOM 7711 C C . VAL C 1 183 ? 14.82900 -35.04639 -22.88803 1.000 12.31962 183 VAL C C 1
ATOM 7712 O O . VAL C 1 183 ? 15.21600 -34.22891 -22.03597 1.000 12.75854 183 VAL C O 1
ATOM 7716 N N . ALA C 1 184 ? 14.29876 -36.21927 -22.53344 1.000 12.15728 184 ALA C N 1
ATOM 7717 C CA . ALA C 1 184 ? 14.27035 -36.57670 -21.11825 1.000 12.53395 184 ALA C CA 1
ATOM 7718 C C . ALA C 1 184 ? 15.68659 -36.64952 -20.56216 1.000 16.10979 184 ALA C C 1
ATOM 7719 O O . ALA C 1 184 ? 15.97648 -36.11977 -19.48120 1.000 14.08901 184 ALA C O 1
ATOM 7721 N N . PHE C 1 185 ? 16.58588 -37.30480 -21.29703 1.000 14.13574 185 PHE C N 1
ATOM 7722 C CA . PHE C 1 185 ? 17.98527 -37.35138 -20.88395 1.000 15.88806 185 PHE C CA 1
ATOM 7723 C C . PHE C 1 185 ? 18.52812 -35.94794 -20.67055 1.000 15.89081 185 PHE C C 1
ATOM 7724 O O . PHE C 1 185 ? 19.20008 -35.66322 -19.67035 1.000 15.16998 185 PHE C O 1
ATOM 7732 N N . TRP C 1 186 ? 18.24934 -35.05292 -21.61243 1.000 14.40742 186 TRP C N 1
ATOM 7733 C CA . TRP C 1 186 ? 18.83260 -33.72033 -21.52607 1.000 13.63783 186 TRP C CA 1
ATOM 7734 C C . TRP C 1 186 ? 18.18824 -32.89142 -20.41890 1.000 16.94637 186 TRP C C 1
ATOM 7735 O O . TRP C 1 186 ? 18.86263 -32.05031 -19.80535 1.000 14.86439 186 TRP C O 1
ATOM 7746 N N . THR C 1 187 ? 16.89911 -33.12301 -20.14139 1.000 14.71482 187 THR C N 1
ATOM 7747 C CA . THR C 1 187 ? 16.25474 -32.47057 -19.00947 1.000 17.90941 187 THR C CA 1
ATOM 7748 C C . THR C 1 187 ? 16.92049 -32.87961 -17.69930 1.000 19.75583 187 THR C C 1
ATOM 7749 O O . THR C 1 187 ? 17.14140 -32.04472 -16.82090 1.000 21.97599 187 THR C O 1
ATOM 7753 N N . ARG C 1 188 ? 17.29720 -34.15199 -17.56813 1.000 21.97869 188 ARG C N 1
ATOM 7754 C CA . ARG C 1 188 ? 18.00076 -34.57677 -16.36267 1.000 23.06928 188 ARG C CA 1
ATOM 7755 C C . ARG C 1 188 ? 19.43556 -34.07972 -16.36738 1.000 21.23236 188 ARG C C 1
ATOM 7756 O O . ARG C 1 188 ? 19.94298 -33.61957 -15.34215 1.000 26.69216 188 ARG C O 1
ATOM 7764 N N . GLN C 1 189 ? 20.09078 -34.14359 -17.52633 1.000 20.72560 189 GLN C N 1
ATOM 7765 C CA . GLN C 1 189 ? 21.50272 -33.80146 -17.64133 1.000 22.14893 189 GLN C CA 1
ATOM 7766 C C . GLN C 1 189 ? 21.76800 -32.31199 -17.39779 1.000 29.51346 189 GLN C C 1
ATOM 7767 O O . GLN C 1 189 ? 22.73123 -31.95576 -16.71113 1.000 28.81649 189 GLN C O 1
ATOM 7773 N N . SER C 1 190 ? 20.94185 -31.42265 -17.95034 1.000 22.68863 190 SER C N 1
ATOM 7774 C CA . SER C 1 190 ? 21.31636 -30.02074 -18.10494 1.000 22.91451 190 SER C CA 1
ATOM 7775 C C . SER C 1 190 ? 20.39686 -29.08882 -17.31857 1.000 22.23824 190 SER C C 1
ATOM 7776 O O . SER C 1 190 ? 19.16644 -29.19790 -17.40003 1.000 24.39577 190 SER C O 1
ATOM 7779 N N . ASP C 1 191 ? 21.01068 -28.13715 -16.60332 1.000 18.73618 191 ASP C N 1
ATOM 7780 C CA . ASP C 1 191 ? 20.29064 -27.07626 -15.89753 1.000 25.06098 191 ASP C CA 1
ATOM 7781 C C . ASP C 1 191 ? 19.50292 -26.17029 -16.83407 1.000 20.83839 191 ASP C C 1
ATOM 7782 O O . ASP C 1 191 ? 18.65594 -25.40494 -16.36577 1.000 19.24582 191 ASP C O 1
ATOM 7787 N N . ARG C 1 192 ? 19.82026 -26.16880 -18.12642 1.000 18.75733 192 ARG C N 1
ATOM 7788 C CA . ARG C 1 192 ? 19.19076 -25.26612 -19.07675 1.000 15.91814 192 ARG C CA 1
ATOM 7789 C C . ARG C 1 192 ? 18.07121 -25.93417 -19.85977 1.000 17.47805 192 ARG C C 1
ATOM 7790 O O . ARG C 1 192 ? 17.59202 -25.36638 -20.84208 1.000 15.47138 192 ARG C O 1
ATOM 7798 N N . VAL C 1 193 ? 17.64050 -27.12337 -19.45430 1.000 13.63210 193 VAL C N 1
ATOM 7799 C CA . VAL C 1 193 ? 16.63046 -27.86295 -20.20027 1.000 17.41324 193 VAL C CA 1
ATOM 7800 C C . VAL C 1 193 ? 15.49392 -28.18438 -19.24378 1.000 15.98659 193 VAL C C 1
ATOM 7801 O O . VAL C 1 193 ? 15.68729 -28.92505 -18.27649 1.000 18.21555 193 VAL C O 1
ATOM 7805 N N . SER C 1 194 ? 14.30901 -27.65369 -19.52761 1.000 15.54055 194 SER C N 1
ATOM 7806 C CA . SER C 1 194 ? 13.12343 -27.89352 -18.72284 1.000 16.16614 194 SER C CA 1
ATOM 7807 C C . SER C 1 194 ? 12.04131 -28.51082 -19.59839 1.000 16.94337 194 SER C C 1
ATOM 7808 O O . SER C 1 194 ? 12.04783 -28.36417 -20.82191 1.000 15.49500 194 SER C O 1
ATOM 7811 N N . VAL C 1 195 ? 11.11740 -29.23061 -18.97381 1.000 15.62883 195 VAL C N 1
ATOM 7812 C CA . VAL C 1 195 ? 9.93344 -29.72056 -19.66782 1.000 16.05105 195 VAL C CA 1
ATOM 7813 C C . VAL C 1 195 ? 8.76713 -28.82053 -19.27830 1.000 18.82619 195 VAL C C 1
ATOM 7814 O O . VAL C 1 195 ? 8.54602 -28.54745 -18.08858 1.000 19.03276 195 VAL C O 1
ATOM 7818 N N . GLY C 1 196 ? 8.07356 -28.29063 -20.27834 1.000 18.03019 196 GLY C N 1
ATOM 7819 C CA . GLY C 1 196 ? 6.92568 -27.44546 -20.00867 1.000 13.22297 196 GLY C CA 1
ATOM 7820 C C . GLY C 1 196 ? 5.67340 -28.28023 -19.89453 1.000 14.04613 196 GLY C C 1
ATOM 7821 O O . GLY C 1 196 ? 5.16256 -28.73514 -20.91740 1.000 15.30410 196 GLY C O 1
ATOM 7822 N N . TYR C 1 197 ? 5.17829 -28.51942 -18.67613 1.000 15.55428 197 TYR C N 1
ATOM 7823 C CA . TYR C 1 197 ? 4.03760 -29.41469 -18.50763 1.000 13.42332 197 TYR C CA 1
ATOM 7824 C C . TYR C 1 197 ? 2.73905 -28.68009 -18.80033 1.000 17.19819 197 TYR C C 1
ATOM 7825 O O . TYR C 1 197 ? 2.57940 -27.50127 -18.45680 1.000 15.29888 197 TYR C O 1
ATOM 7834 N N . ILE C 1 198 ? 1.80681 -29.37898 -19.45131 1.000 16.09937 198 ILE C N 1
ATOM 7835 C CA . ILE C 1 198 ? 0.57718 -28.74075 -19.88775 1.000 16.00007 198 ILE C CA 1
ATOM 7836 C C . ILE C 1 198 ? -0.56273 -28.95412 -18.91750 1.000 15.35031 198 ILE C C 1
ATOM 7837 O O . ILE C 1 198 ? -1.63751 -28.37413 -19.10879 1.000 15.86278 198 ILE C O 1
ATOM 7842 N N . SER C 1 199 ? -0.36550 -29.75060 -17.87444 1.000 16.33868 199 SER C N 1
ATOM 7843 C CA . SER C 1 199 ? -1.44684 -30.06680 -16.94733 1.000 16.50253 199 SER C CA 1
ATOM 7844 C C . SER C 1 199 ? -0.82842 -30.68237 -15.70457 1.000 18.44466 199 SER C C 1
ATOM 7845 O O . SER C 1 199 ? 0.30800 -31.15918 -15.73177 1.000 14.50323 199 SER C O 1
ATOM 7848 N N . ARG C 1 200 ? -1.59601 -30.68008 -14.61781 1.000 14.99802 200 ARG C N 1
ATOM 7849 C CA . ARG C 1 200 ? -1.14185 -31.36377 -13.41215 1.000 20.29919 200 ARG C CA 1
ATOM 7850 C C . ARG C 1 200 ? -0.88656 -32.83883 -13.70321 1.000 17.89672 200 ARG C C 1
ATOM 7851 O O . ARG C 1 200 ? 0.09086 -33.42285 -13.21834 1.000 19.09531 200 ARG C O 1
ATOM 7859 N N . TYR C 1 201 ? -1.73537 -33.43767 -14.53765 1.000 16.71774 201 TYR C N 1
ATOM 7860 C CA . TYR C 1 201 ? -1.61596 -34.85007 -14.86695 1.000 18.51974 201 TYR C CA 1
ATOM 7861 C C . TYR C 1 201 ? -0.27389 -35.16164 -15.53063 1.000 20.57380 201 TYR C C 1
ATOM 7862 O O . TYR C 1 201 ? 0.40280 -36.12206 -15.14671 1.000 20.50487 201 TYR C O 1
ATOM 7871 N N . THR C 1 202 ? 0.13630 -34.36128 -16.53068 1.000 17.05878 202 THR C N 1
ATOM 7872 C CA . THR C 1 202 ? 1.40398 -34.65566 -17.20412 1.000 17.02623 202 THR C CA 1
ATOM 7873 C C . THR C 1 202 ? 2.60589 -34.31216 -16.33833 1.000 16.57880 202 THR C C 1
ATOM 7874 O O . THR C 1 202 ? 3.64598 -34.96280 -16.46186 1.000 22.39597 202 THR C O 1
ATOM 7878 N N . ALA C 1 203 ? 2.50263 -33.30073 -15.47114 1.000 17.56360 203 ALA C N 1
ATOM 7879 C CA . ALA C 1 203 ? 3.61435 -33.01511 -14.56791 1.000 20.12545 203 ALA C CA 1
ATOM 7880 C C . ALA C 1 203 ? 3.92501 -34.22983 -13.69806 1.000 21.33273 203 ALA C C 1
ATOM 7881 O O . ALA C 1 203 ? 5.09250 -34.61538 -13.55195 1.000 18.41772 203 ALA C O 1
ATOM 7883 N N . GLU C 1 204 ? 2.88345 -34.84234 -13.11583 1.000 20.49100 204 GLU C N 1
ATOM 7884 C CA . GLU C 1 204 ? 3.05232 -36.08036 -12.35426 1.000 24.30719 204 GLU C CA 1
ATOM 7885 C C . GLU C 1 204 ? 3.54275 -37.19698 -13.25259 1.000 19.22038 204 GLU C C 1
ATOM 7886 O O . GLU C 1 204 ? 4.45745 -37.94347 -12.89219 1.000 23.98678 204 GLU C O 1
ATOM 7892 N N . LEU C 1 205 ? 2.93272 -37.32777 -14.43005 1.000 16.64665 205 LEU C N 1
ATOM 7893 C CA . LEU C 1 205 ? 3.24244 -38.44931 -15.30128 1.000 20.19252 205 LEU C CA 1
ATOM 7894 C C . LEU C 1 205 ? 4.69749 -38.41885 -15.74372 1.000 20.93999 205 LEU C C 1
ATOM 7895 O O . LEU C 1 205 ? 5.37346 -39.45059 -15.72498 1.000 21.21498 205 LEU C O 1
ATOM 7900 N N . TYR C 1 206 ? 5.21243 -37.24247 -16.11018 1.000 22.16930 206 TYR C N 1
ATOM 7901 C CA . TYR C 1 206 ? 6.58966 -37.17599 -16.60186 1.000 19.17324 206 TYR C CA 1
ATOM 7902 C C . TYR C 1 206 ? 7.59203 -37.35346 -15.46894 1.000 20.71018 206 TYR C C 1
ATOM 7903 O O . TYR C 1 206 ? 8.66056 -37.94410 -15.66513 1.000 23.24523 206 TYR C O 1
ATOM 7912 N N . ALA C 1 207 ? 7.27814 -36.84249 -14.27948 1.000 20.93316 207 ALA C N 1
ATOM 7913 C CA . ALA C 1 207 ? 8.13503 -37.11049 -13.13182 1.000 19.21347 207 ALA C CA 1
ATOM 7914 C C . ALA C 1 207 ? 8.25599 -38.60750 -12.88226 1.000 25.06065 207 ALA C C 1
ATOM 7915 O O . ALA C 1 207 ? 9.35127 -39.11312 -12.61866 1.000 31.45053 207 ALA C O 1
ATOM 7917 N N . ARG C 1 208 ? 7.14671 -39.33982 -12.98224 1.000 19.58878 208 ARG C N 1
ATOM 7918 C CA . ARG C 1 208 ? 7.18048 -40.77216 -12.69051 1.000 23.43836 208 ARG C CA 1
ATOM 7919 C C . ARG C 1 208 ? 7.70718 -41.58701 -13.86741 1.000 23.65767 208 ARG C C 1
ATOM 7920 O O . ARG C 1 208 ? 8.42481 -42.56674 -13.66588 1.000 25.15521 208 ARG C O 1
ATOM 7928 N N . THR C 1 209 ? 7.34307 -41.21054 -15.09488 1.000 23.43677 209 THR C N 1
ATOM 7929 C CA . THR C 1 209 ? 7.62274 -42.00888 -16.28674 1.000 20.77765 209 THR C CA 1
ATOM 7930 C C . THR C 1 209 ? 9.01861 -41.76228 -16.83977 1.000 23.34499 209 THR C C 1
ATOM 7931 O O . THR C 1 209 ? 9.63168 -42.67243 -17.41362 1.000 22.56987 209 THR C O 1
ATOM 7935 N N . TYR C 1 210 ? 9.52050 -40.54022 -16.70476 1.000 21.76653 210 TYR C N 1
ATOM 7936 C CA . TYR C 1 210 ? 10.78034 -40.14849 -17.31749 1.000 20.59071 210 TYR C CA 1
ATOM 7937 C C . TYR C 1 210 ? 11.79416 -39.68279 -16.29457 1.000 23.51607 210 TYR C C 1
ATOM 7938 O O . TYR C 1 210 ? 12.86658 -39.21309 -16.68301 1.000 26.45783 210 TYR C O 1
ATOM 7947 N N . ALA C 1 211 ? 11.48328 -39.80031 -15.00349 1.000 20.71682 211 ALA C N 1
ATOM 7948 C CA . ALA C 1 211 ? 12.38726 -39.38000 -13.93256 1.000 26.28316 211 ALA C CA 1
ATOM 7949 C C . ALA C 1 211 ? 12.82254 -37.93049 -14.11538 1.000 20.85074 211 ALA C C 1
ATOM 7950 O O . ALA C 1 211 ? 13.96481 -37.56440 -13.82716 1.000 25.67885 211 ALA C O 1
ATOM 7952 N N . ILE C 1 212 ? 11.90758 -37.10445 -14.62030 1.000 22.63230 212 ILE C N 1
ATOM 7953 C CA . ILE C 1 212 ? 12.13645 -35.66589 -14.74499 1.000 18.71968 212 ILE C CA 1
ATOM 7954 C C . ILE C 1 212 ? 12.20950 -35.07908 -13.34132 1.000 21.87193 212 ILE C C 1
ATOM 7955 O O . ILE C 1 212 ? 11.24490 -35.20731 -12.57086 1.000 18.68804 212 ILE C O 1
ATOM 7960 N N . PRO C 1 213 ? 13.32066 -34.43409 -12.97093 1.000 22.23680 213 PRO C N 1
ATOM 7961 C CA . PRO C 1 213 ? 13.39006 -33.74694 -11.67459 1.000 27.23488 213 PRO C CA 1
ATOM 7962 C C . PRO C 1 213 ? 12.35258 -32.63925 -11.56102 1.000 26.39909 213 PRO C C 1
ATOM 7963 O O . PRO C 1 213 ? 11.98452 -31.99999 -12.55138 1.000 20.60079 213 PRO C O 1
ATOM 7967 N N . ALA C 1 214 ? 11.91047 -32.39542 -10.32005 1.000 23.24926 214 ALA C N 1
ATOM 7968 C CA . ALA C 1 214 ? 10.91687 -31.35259 -10.06342 1.000 28.17771 214 ALA C CA 1
ATOM 7969 C C . ALA C 1 214 ? 11.41565 -29.97607 -10.49444 1.000 22.20981 214 ALA C C 1
ATOM 7970 O O . ALA C 1 214 ? 10.63688 -29.15525 -10.99531 1.000 22.78407 214 ALA C O 1
ATOM 7972 N N . ALA C 1 215 ? 12.70888 -29.70676 -10.31376 1.000 20.99337 215 ALA C N 1
ATOM 7973 C CA . ALA C 1 215 ? 13.27359 -28.41316 -10.67706 1.000 25.93745 215 ALA C CA 1
ATOM 7974 C C . ALA C 1 215 ? 13.36476 -28.20561 -12.18438 1.000 24.42673 215 ALA C C 1
ATOM 7975 O O . ALA C 1 215 ? 13.69152 -27.09606 -12.62157 1.000 26.28467 215 ALA C O 1
ATOM 7977 N N . ALA C 1 216 ? 13.10186 -29.23953 -12.98205 1.000 22.27509 216 ALA C N 1
ATOM 7978 C CA . ALA C 1 216 ? 13.14035 -29.15136 -14.43518 1.000 21.01220 216 ALA C CA 1
ATOM 7979 C C . ALA C 1 216 ? 11.74791 -29.20606 -15.05058 1.000 23.76690 216 ALA C C 1
ATOM 7980 O O . ALA C 1 216 ? 11.61891 -29.32537 -16.27634 1.000 20.70080 216 ALA C O 1
ATOM 7982 N N . LEU C 1 217 ? 10.70505 -29.14607 -14.22508 1.000 19.35061 217 LEU C N 1
ATOM 7983 C CA . LEU C 1 217 ? 9.33077 -29.04903 -14.68775 1.000 17.59167 217 LEU C CA 1
ATOM 7984 C C . LEU C 1 217 ? 8.86045 -27.60796 -14.53532 1.000 24.32187 217 LEU C C 1
ATOM 7985 O O . LEU C 1 217 ? 8.94747 -27.02297 -13.45129 1.000 23.39029 217 LEU C O 1
ATOM 7990 N N . LEU C 1 218 ? 8.38043 -27.04035 -15.62665 1.000 20.44900 218 LEU C N 1
ATOM 7991 C CA . LEU C 1 218 ? 8.03533 -25.63959 -15.72383 1.000 19.01134 218 LEU C CA 1
ATOM 7992 C C . LEU C 1 218 ? 6.63653 -25.54510 -16.32285 1.000 16.18290 218 LEU C C 1
ATOM 7993 O O . LEU C 1 218 ? 6.31838 -26.30120 -17.23755 1.000 14.50299 218 LEU C O 1
ATOM 7998 N N . PRO C 1 219 ? 5.77024 -24.66083 -15.81943 1.000 18.14573 219 PRO C N 1
ATOM 7999 C CA . PRO C 1 219 ? 4.37618 -24.64311 -16.29479 1.000 14.21631 219 PRO C CA 1
ATOM 8000 C C . PRO C 1 219 ? 4.25433 -24.09184 -17.71361 1.000 16.20505 219 PRO C C 1
ATOM 8001 O O . PRO C 1 219 ? 4.78820 -23.02610 -18.03043 1.000 15.53289 219 PRO C O 1
ATOM 8005 N N . ASN C 1 220 ? 3.53903 -24.83182 -18.56530 1.000 13.86951 220 ASN C N 1
ATOM 8006 C CA . ASN C 1 220 ? 3.04079 -24.33546 -19.85125 1.000 16.47924 220 ASN C CA 1
ATOM 8007 C C . ASN C 1 220 ? 1.61170 -24.86083 -19.99844 1.000 13.70572 220 ASN C C 1
ATOM 8008 O O . ASN C 1 220 ? 1.26998 -25.64164 -20.88523 1.000 16.25806 220 ASN C O 1
ATOM 8013 N N . ARG C 1 221 ? 0.74856 -24.44938 -19.07778 1.000 16.24236 221 ARG C N 1
ATOM 8014 C CA . ARG C 1 221 ? -0.47773 -25.19292 -18.82515 1.000 15.18846 221 ARG C CA 1
ATOM 8015 C C . ARG C 1 221 ? -1.57581 -24.82237 -19.81863 1.000 14.12338 221 ARG C C 1
ATOM 8016 O O . ARG C 1 221 ? -1.87441 -23.63899 -20.02541 1.000 13.50997 221 ARG C O 1
ATOM 8024 N N . SER C 1 222 ? -2.18584 -25.84879 -20.41827 1.000 13.37308 222 SER C N 1
ATOM 8025 C CA . SER C 1 222 ? -3.22861 -25.66002 -21.42345 1.000 13.50797 222 SER C CA 1
ATOM 8026 C C . SER C 1 222 ? -4.36352 -24.80963 -20.86613 1.000 17.85241 222 SER C C 1
ATOM 8027 O O . SER C 1 222 ? -4.69474 -24.88070 -19.67823 1.000 17.36116 222 SER C O 1
ATOM 8030 N N . ALA C 1 223 ? -4.98288 -24.02408 -21.74438 1.000 12.21075 223 ALA C N 1
ATOM 8031 C CA . ALA C 1 223 ? -5.87740 -22.95018 -21.32558 1.000 15.31411 223 ALA C CA 1
ATOM 8032 C C . ALA C 1 223 ? -6.65359 -22.48484 -22.55005 1.000 14.12449 223 ALA C C 1
ATOM 8033 O O . ALA C 1 223 ? -6.39489 -22.93790 -23.66550 1.000 14.42875 223 ALA C O 1
ATOM 8035 N N . ILE C 1 224 ? -7.61613 -21.58405 -22.33537 1.000 12.63520 224 ILE C N 1
ATOM 8036 C CA . ILE C 1 224 ? -8.40996 -21.06600 -23.45633 1.000 14.82466 224 ILE C CA 1
ATOM 8037 C C . ILE C 1 224 ? -8.36716 -19.54178 -23.47144 1.000 17.37974 224 ILE C C 1
ATOM 8038 O O . ILE C 1 224 ? -8.16229 -18.91394 -22.42069 1.000 16.70199 224 ILE C O 1
ATOM 8043 N N . PRO C 1 225 ? -8.52552 -18.90333 -24.64211 1.000 17.03357 225 PRO C N 1
ATOM 8044 C CA . PRO C 1 225 ? -8.60240 -17.43602 -24.67703 1.000 16.18939 225 PRO C CA 1
ATOM 8045 C C . PRO C 1 225 ? -10.00079 -16.95699 -24.30120 1.000 19.75602 225 PRO C C 1
ATOM 8046 O O . PRO C 1 225 ? -10.85852 -16.78613 -25.17503 1.000 15.04873 225 PRO C O 1
ATOM 8050 N N . ARG C 1 226 ? -10.21451 -16.70902 -22.99755 1.000 18.87335 226 ARG C N 1
ATOM 8051 C CA . ARG C 1 226 ? -11.56119 -16.53376 -22.44314 1.000 23.92581 226 ARG C CA 1
ATOM 8052 C C . ARG C 1 226 ? -12.33297 -15.43829 -23.14779 1.000 21.74713 226 ARG C C 1
ATOM 8053 O O . ARG C 1 226 ? -13.56725 -15.47758 -23.20101 1.000 17.04959 226 ARG C O 1
ATOM 8061 N N . HIS C 1 227 ? -11.63793 -14.44215 -23.65976 1.000 21.25343 227 HIS C N 1
ATOM 8062 C CA . HIS C 1 227 ? -12.31004 -13.26067 -24.17025 1.000 22.14564 227 HIS C CA 1
ATOM 8063 C C . HIS C 1 227 ? -12.56549 -13.32846 -25.66456 1.000 21.49336 227 HIS C C 1
ATOM 8064 O O . HIS C 1 227 ? -13.13724 -12.38797 -26.21655 1.000 21.29369 227 HIS C O 1
ATOM 8071 N N . ALA C 1 228 ? -12.20010 -14.43474 -26.31215 1.000 20.39489 228 ALA C N 1
ATOM 8072 C CA . ALA C 1 228 ? -12.53662 -14.62413 -27.71521 1.000 19.82965 228 ALA C CA 1
ATOM 8073 C C . ALA C 1 228 ? -14.05050 -14.56751 -27.91094 1.000 21.33922 228 ALA C C 1
ATOM 8074 O O . ALA C 1 228 ? -14.80982 -15.10833 -27.08804 1.000 19.11151 228 ALA C O 1
ATOM 8076 N N . PRO C 1 229 ? -14.52144 -13.90906 -28.97630 1.000 19.74168 229 PRO C N 1
ATOM 8077 C CA . PRO C 1 229 ? -15.97193 -13.86580 -29.24705 1.000 21.73401 229 PRO C CA 1
ATOM 8078 C C . PRO C 1 229 ? -16.62244 -15.23388 -29.34252 1.000 23.67757 229 PRO C C 1
ATOM 8079 O O . PRO C 1 229 ? -17.80799 -15.37107 -29.01849 1.000 21.48878 229 PRO C O 1
ATOM 8083 N N . ARG C 1 230 ? -15.88574 -16.25581 -29.76876 1.000 19.69178 230 ARG C N 1
ATOM 8084 C CA . ARG C 1 230 ? -16.48484 -17.58026 -29.88324 1.000 26.24625 230 ARG C CA 1
ATOM 8085 C C . ARG C 1 230 ? -16.99359 -18.11168 -28.54714 1.000 20.20990 230 ARG C C 1
ATOM 8086 O O . ARG C 1 230 ? -17.81288 -19.03402 -28.53955 1.000 25.05240 230 ARG C O 1
ATOM 8094 N N . PHE C 1 231 ? -16.56408 -17.53315 -27.42239 1.000 17.21944 231 PHE C N 1
ATOM 8095 C CA . PHE C 1 231 ? -17.06212 -17.92270 -26.10979 1.000 20.34448 231 PHE C CA 1
ATOM 8096 C C . PHE C 1 231 ? -18.10879 -16.95319 -25.57252 1.000 18.33420 231 PHE C C 1
ATOM 8097 O O . PHE C 1 231 ? -18.39395 -16.96744 -24.36680 1.000 16.47241 231 PHE C O 1
ATOM 8105 N N . GLY C 1 232 ? -18.68978 -16.12437 -26.43839 1.000 15.37014 232 GLY C N 1
ATOM 8106 C CA . GLY C 1 232 ? -19.61792 -15.10674 -25.97329 1.000 20.00691 232 GLY C CA 1
ATOM 8107 C C . GLY C 1 232 ? -20.88506 -15.71225 -25.38805 1.000 25.86153 232 GLY C C 1
ATOM 8108 O O . GLY C 1 232 ? -21.37993 -16.74373 -25.84388 1.000 21.51052 232 GLY C O 1
ATOM 8109 N N . VAL C 1 233 ? -21.40184 -15.05759 -24.34972 1.000 26.55985 233 VAL C N 1
ATOM 8110 C CA . VAL C 1 233 ? -22.70566 -15.40190 -23.80015 1.000 24.84807 233 VAL C CA 1
ATOM 8111 C C . VAL C 1 233 ? -23.77628 -15.10963 -24.84365 1.000 27.61664 233 VAL C C 1
ATOM 8112 O O . VAL C 1 233 ? -23.76230 -14.05636 -25.49381 1.000 28.32526 233 VAL C O 1
ATOM 8116 N N . LEU C 1 234 ? -24.69285 -16.05220 -25.02862 1.000 25.66355 234 LEU C N 1
ATOM 8117 C CA . LEU C 1 234 ? -25.76897 -15.93111 -25.99836 1.000 28.58287 234 LEU C CA 1
ATOM 8118 C C . LEU C 1 234 ? -27.08755 -15.68406 -25.27816 1.000 32.50937 234 LEU C C 1
ATOM 8119 O O . LEU C 1 234 ? -27.35960 -16.29385 -24.23772 1.000 27.77669 234 LEU C O 1
ATOM 8124 N N . THR C 1 235 ? -27.90817 -14.79636 -25.837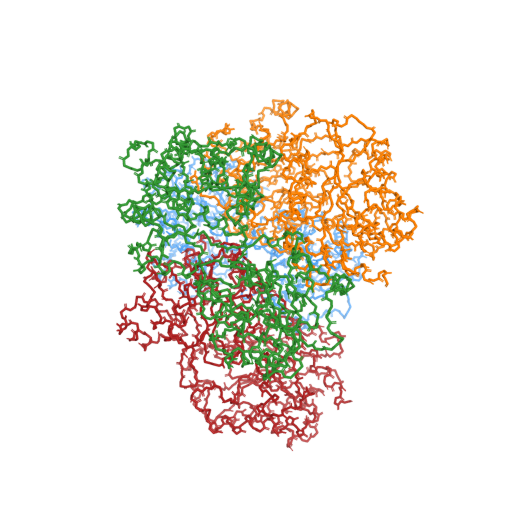29 1.000 27.77491 235 THR C N 1
ATOM 8125 C CA . THR C 1 235 ? -29.27758 -14.67728 -25.36516 1.000 31.48745 235 THR C CA 1
ATOM 8126 C C . THR C 1 235 ? -30.05389 -15.95767 -25.66625 1.000 33.81011 235 THR C C 1
ATOM 8127 O O . THR C 1 235 ? -29.68997 -16.75167 -26.54282 1.000 29.24957 235 THR C O 1
ATOM 8131 N N . GLU C 1 236 ? -31.15187 -16.14454 -24.92776 1.000 33.80045 236 GLU C N 1
ATOM 8132 C CA . GLU C 1 236 ? -32.04208 -17.26989 -25.19872 1.000 36.07736 236 GLU C CA 1
ATOM 8133 C C . GLU C 1 236 ? -32.57309 -17.22780 -26.62245 1.000 32.85088 236 GLU C C 1
ATOM 8134 O O . GLU C 1 236 ? -32.77625 -18.27659 -27.24489 1.000 33.16442 236 GLU C O 1
ATOM 8140 N N . GLU C 1 237 ? -32.80071 -16.02352 -27.14956 1.000 41.13095 237 GLU C N 1
ATOM 8141 C CA . GLU C 1 237 ? -33.22892 -15.87384 -28.53473 1.000 38.57522 237 GLU C CA 1
ATOM 8142 C C . GLU C 1 237 ? -32.20062 -16.46929 -29.48550 1.000 40.00519 237 GLU C C 1
ATOM 8143 O O . GLU C 1 237 ? -32.53414 -17.29950 -30.34227 1.000 35.21851 237 GLU C O 1
ATOM 8149 N N . ARG C 1 238 ? -30.93360 -16.06717 -29.33547 1.000 33.89628 238 ARG C N 1
ATOM 8150 C CA . ARG C 1 238 ? -29.89363 -16.58230 -30.21889 1.000 41.55761 238 ARG C CA 1
ATOM 8151 C C . ARG C 1 238 ? -29.67964 -18.07876 -30.00485 1.000 34.39738 238 ARG C C 1
ATOM 8152 O O . ARG C 1 238 ? -29.44887 -18.82210 -30.96892 1.000 31.74773 238 ARG C O 1
ATOM 8160 N N . ILE C 1 239 ? -29.75969 -18.54278 -28.75424 1.000 31.09005 239 ILE C N 1
ATOM 8161 C CA . ILE C 1 239 ? -29.60744 -19.97556 -28.48939 1.000 31.85967 239 ILE C CA 1
ATOM 8162 C C . ILE C 1 239 ? -30.65558 -20.77118 -29.25797 1.000 31.74942 239 ILE C C 1
ATOM 8163 O O . ILE C 1 239 ? -30.33527 -21.71414 -29.99279 1.000 31.63268 239 ILE C O 1
ATOM 8168 N N . ASN C 1 240 ? -31.92852 -20.39785 -29.09765 1.000 35.53261 240 ASN C N 1
ATOM 8169 C CA . ASN C 1 240 ? -33.00759 -21.12074 -29.76505 1.000 35.52848 240 ASN C CA 1
ATOM 8170 C C . ASN C 1 240 ? -32.90115 -21.01076 -31.27910 1.000 35.91462 240 ASN C C 1
ATOM 8171 O O . ASN C 1 240 ? -33.22278 -21.96248 -31.99885 1.000 34.38475 240 ASN C O 1
ATOM 8176 N N . GLU C 1 241 ? -32.44007 -19.86625 -31.77912 1.000 34.34409 241 GLU C N 1
ATOM 8177 C CA . GLU C 1 241 ? -32.26714 -19.70864 -33.21612 1.000 36.47152 241 GLU C CA 1
ATOM 8178 C C . GLU C 1 241 ? -31.24132 -20.69579 -33.76911 1.000 38.80554 241 GLU C C 1
ATOM 8179 O O . GLU C 1 241 ? -31.46190 -21.30269 -34.82369 1.000 38.48647 241 GLU C O 1
ATOM 8185 N N . ARG C 1 242 ? -30.11642 -20.88002 -33.07159 1.000 36.30534 242 ARG C N 1
ATOM 8186 C CA . ARG C 1 242 ? -29.04943 -21.72084 -33.60888 1.000 35.99451 242 ARG C CA 1
ATOM 8187 C C . ARG C 1 242 ? -29.35116 -23.20973 -33.48210 1.000 39.70363 242 ARG C C 1
ATOM 8188 O O . ARG C 1 242 ? -28.92752 -23.99832 -34.33579 1.000 43.06214 242 ARG C O 1
ATOM 8196 N N . ILE C 1 243 ? -30.05829 -23.62694 -32.42791 1.000 32.49469 243 ILE C N 1
ATOM 8197 C CA . ILE C 1 243 ? -30.34299 -25.04492 -32.26252 1.000 37.77434 243 ILE C CA 1
ATOM 8198 C C . ILE C 1 243 ? -31.63175 -25.45456 -32.95893 1.000 40.73901 243 ILE C C 1
ATOM 8199 O O . ILE C 1 243 ? -32.00341 -26.63493 -32.89982 1.000 36.89878 243 ILE C O 1
ATOM 8204 N N . ALA C 1 244 ? -32.31711 -24.52014 -33.63206 1.000 32.98409 244 ALA C N 1
ATOM 8205 C CA . ALA C 1 244 ? -33.60253 -24.84134 -34.25198 1.000 39.40244 244 ALA C CA 1
ATOM 8206 C C . ALA C 1 244 ? -33.46909 -25.92202 -35.31416 1.000 37.96810 244 ALA C C 1
ATOM 8207 O O . ALA C 1 244 ? -34.38399 -26.73216 -35.48958 1.000 33.04903 244 ALA C O 1
ATOM 8209 N N . GLY C 1 245 ? -32.34828 -25.95221 -36.02763 1.000 36.54662 245 GLY C N 1
ATOM 8210 C CA . GLY C 1 245 ? -32.14046 -26.90447 -37.09292 1.000 30.84837 245 GLY C CA 1
ATOM 8211 C C . GLY C 1 245 ? -31.48035 -28.19224 -36.66350 1.000 37.29003 245 GLY C C 1
ATOM 8212 O O . GLY C 1 245 ? -31.07108 -28.98395 -37.51844 1.000 39.76591 245 GLY C O 1
ATOM 8213 N N . LEU C 1 246 ? -31.36704 -28.43108 -35.36244 1.000 39.34954 246 LEU C N 1
ATOM 8214 C CA . LEU C 1 246 ? -30.62086 -29.56666 -34.84309 1.000 38.64102 246 LEU C CA 1
ATOM 8215 C C . LEU C 1 246 ? -31.48456 -30.79722 -34.58975 1.000 41.11961 246 LEU C C 1
ATOM 8216 O O . LEU C 1 246 ? -30.94184 -31.84190 -34.21256 1.000 39.20134 246 LEU C O 1
ATOM 8221 N N . GLY C 1 247 ? -32.79884 -30.70304 -34.77434 1.000 35.02638 247 GLY C N 1
ATOM 8222 C CA . GLY C 1 247 ? -33.66637 -31.85977 -34.60114 1.000 32.63090 247 GLY C CA 1
ATOM 8223 C C . GLY C 1 247 ? -33.82831 -32.31808 -33.17023 1.000 35.29684 247 GLY C C 1
ATOM 8224 O O . GLY C 1 247 ? -33.90910 -33.52637 -32.91745 1.000 38.62192 247 GLY C O 1
ATOM 8225 N N . LEU C 1 248 ? -33.87857 -31.37710 -32.22016 1.000 38.80017 248 LEU C N 1
ATOM 8226 C CA . LEU C 1 248 ? -34.00509 -31.68221 -30.80013 1.000 33.61775 248 LEU C CA 1
ATOM 8227 C C . LEU C 1 248 ? -35.47129 -31.92404 -30.43383 1.000 40.72831 248 LEU C C 1
ATOM 8228 O O . LEU C 1 248 ? -36.35776 -31.21442 -30.92193 1.000 38.77286 248 LEU C O 1
ATOM 8233 N N . PRO C 1 249 ? -35.75258 -32.88970 -29.55614 1.000 37.26816 249 PRO C N 1
ATOM 8234 C CA . PRO C 1 249 ? -37.14352 -33.13211 -29.15293 1.000 38.55164 249 PRO C CA 1
ATOM 8235 C C . PRO C 1 249 ? -37.70758 -31.96126 -28.36474 1.000 41.39760 249 PRO C C 1
ATOM 8236 O O . PRO C 1 249 ? -36.97961 -31.20877 -27.70951 1.000 40.81345 249 PRO C O 1
ATOM 8240 N N . ALA C 1 250 ? -39.03214 -31.81841 -28.42933 1.000 38.91509 250 ALA C N 1
ATOM 8241 C CA . ALA C 1 250 ? -39.68833 -30.72242 -27.72393 1.000 36.27189 250 ALA C CA 1
ATOM 8242 C C . ALA C 1 250 ? -39.54967 -30.85857 -26.21220 1.000 37.80547 250 ALA C C 1
ATOM 8243 O O . ALA C 1 250 ? -39.60383 -29.85162 -25.49795 1.000 33.84617 250 ALA C O 1
ATOM 8245 N N . GLU C 1 251 ? -39.37104 -32.08155 -25.70566 1.000 38.04398 251 GLU C N 1
ATOM 8246 C CA . GLU C 1 251 ? -39.13167 -32.30879 -24.28900 1.000 37.66837 251 GLU C CA 1
ATOM 8247 C C . GLU C 1 251 ? -37.84823 -33.10442 -24.08440 1.000 36.18967 251 GLU C C 1
ATOM 8248 O O . GLU C 1 251 ? -37.37894 -33.81796 -24.97338 1.000 37.55509 251 GLU C O 1
ATOM 8254 N N . GLY C 1 252 ? -37.29319 -32.98007 -22.88354 1.000 36.98638 252 GLY C N 1
ATOM 8255 C CA . GLY C 1 252 ? -36.08205 -33.68936 -22.52722 1.000 36.12984 252 GLY C CA 1
ATOM 8256 C C . GLY C 1 252 ? -35.02022 -32.74068 -22.01168 1.000 42.36480 252 GLY C C 1
ATOM 8257 O O . GLY C 1 252 ? -34.92326 -31.59821 -22.47848 1.000 38.52926 252 GLY C O 1
ATOM 8258 N N . GLU C 1 253 ? -34.22999 -33.19243 -21.04034 1.000 32.51358 253 GLU C N 1
ATOM 8259 C CA . GLU C 1 253 ? -33.09737 -32.43132 -20.53147 1.000 31.83357 253 GLU C CA 1
ATOM 8260 C C . GLU C 1 253 ? -31.83157 -33.02051 -21.14132 1.000 33.54031 253 GLU C C 1
ATOM 8261 O O . GLU C 1 253 ? -31.58488 -34.22590 -21.01869 1.000 31.60852 253 GLU C O 1
ATOM 8267 N N . PHE C 1 254 ? -31.04015 -32.17853 -21.80110 1.000 29.85082 254 PHE C N 1
ATOM 8268 C CA . PHE C 1 254 ? -29.93543 -32.65845 -22.62262 1.000 29.87998 254 PHE C CA 1
ATOM 8269 C C . PHE C 1 254 ? -28.67969 -32.88105 -21.79327 1.000 25.11182 254 PHE C C 1
ATOM 8270 O O . PHE C 1 254 ? -28.39854 -32.14099 -20.84235 1.000 28.20914 254 PHE C O 1
ATOM 8278 N N . VAL C 1 255 ? -27.94086 -33.92361 -22.15626 1.000 22.85454 255 VAL C N 1
ATOM 8279 C CA . VAL C 1 255 ? -26.55304 -34.09611 -21.75245 1.000 25.23055 255 VAL C CA 1
ATOM 8280 C C . VAL C 1 255 ? -25.73414 -34.13295 -23.03703 1.000 30.04243 255 VAL C C 1
ATOM 8281 O O . VAL C 1 255 ? -25.93722 -35.01505 -23.88505 1.000 25.24343 255 VAL C O 1
ATOM 8285 N N . VAL C 1 256 ? -24.82316 -33.16458 -23.18765 1.000 27.01054 256 VAL C N 1
ATOM 8286 C CA . VAL C 1 256 ? -24.12671 -32.91710 -24.44746 1.000 28.42168 256 VAL C CA 1
ATOM 8287 C C . VAL C 1 256 ? -22.71926 -33.48907 -24.37910 1.000 28.60611 256 VAL C C 1
ATOM 8288 O O . VAL C 1 256 ? -22.01833 -33.32554 -23.37214 1.000 29.09026 256 VAL C O 1
ATOM 8292 N N . MET C 1 257 ? -22.29725 -34.15047 -25.45620 1.000 24.98386 257 MET C N 1
ATOM 8293 C CA . MET C 1 257 ? -20.90163 -34.49521 -25.66760 1.000 20.80568 257 MET C CA 1
ATOM 8294 C C . MET C 1 257 ? -20.52579 -34.15602 -27.10089 1.000 25.15783 257 MET C C 1
ATOM 8295 O O . MET C 1 257 ? -21.37499 -34.15227 -27.99400 1.000 27.80741 257 MET C O 1
ATOM 8300 N N . TRP C 1 258 ? -19.24682 -33.86363 -27.32121 1.000 25.41027 258 TRP C N 1
ATOM 8301 C CA . TRP C 1 258 ? -18.79854 -33.56786 -28.67410 1.000 27.40481 258 TRP C CA 1
ATOM 8302 C C . TRP C 1 258 ? -17.31063 -33.83786 -28.80113 1.000 29.10411 258 TRP C C 1
ATOM 8303 O O . TRP C 1 258 ? -16.58920 -33.91321 -27.80671 1.000 29.34023 258 TRP C O 1
ATOM 8314 N N . GLY C 1 259 ? -16.85774 -33.95106 -30.04601 1.000 30.47230 259 GLY C N 1
ATOM 8315 C CA . GLY C 1 259 ? -15.45606 -34.12639 -30.33766 1.000 32.62782 259 GLY C CA 1
ATOM 8316 C C . GLY C 1 259 ? -15.25124 -35.20532 -31.38359 1.000 41.44008 259 GLY C C 1
ATOM 8317 O O . GLY C 1 259 ? -16.13912 -35.50212 -32.18205 1.000 36.79049 259 GLY C O 1
ATOM 8318 N N . ARG C 1 260 ? -14.05874 -35.79279 -31.38043 1.000 38.80264 260 ARG C N 1
ATOM 8319 C CA . ARG C 1 260 ? -13.73548 -36.80870 -32.37009 1.000 44.56051 260 ARG C CA 1
ATOM 8320 C C . ARG C 1 260 ? -14.54941 -38.07396 -32.12886 1.000 42.89057 260 ARG C C 1
ATOM 8321 O O . ARG C 1 260 ? -14.99606 -38.35555 -31.01198 1.000 39.86483 260 ARG C O 1
ATOM 8329 N N . ASN C 1 261 ? -14.75445 -38.83408 -33.19906 1.000 41.00847 261 ASN C N 1
ATOM 8330 C CA . ASN C 1 261 ? -15.34792 -40.15503 -33.05650 1.000 47.97371 261 ASN C CA 1
ATOM 8331 C C . ASN C 1 261 ? -14.40378 -41.06144 -32.27719 1.000 43.76068 261 ASN C C 1
ATOM 8332 O O . ASN C 1 261 ? -13.17918 -40.90517 -32.32342 1.000 47.85389 261 ASN C O 1
ATOM 8337 N N . SER C 1 262 ? -14.98357 -42.00823 -31.54410 1.000 47.20096 262 SER C N 1
ATOM 8338 C CA . SER C 1 262 ? -14.17362 -43.02094 -30.88105 1.000 45.67149 262 SER C CA 1
ATOM 8339 C C . SER C 1 262 ? -13.48080 -43.87374 -31.93652 1.000 54.46840 262 SER C C 1
ATOM 8340 O O . SER C 1 262 ? -14.06613 -44.21074 -32.96738 1.000 52.55916 262 SER C O 1
ATOM 8343 N N . ALA C 1 263 ? -12.22564 -44.20699 -31.68194 1.000 62.60735 263 ALA C N 1
ATOM 8344 C CA . ALA C 1 263 ? -11.34817 -44.91695 -32.60000 1.000 62.00706 263 ALA C CA 1
ATOM 8345 C C . ALA C 1 263 ? -10.61996 -45.99238 -31.81923 1.000 65.56290 263 ALA C C 1
ATOM 8346 O O . ALA C 1 263 ? -10.61775 -45.97045 -30.58250 1.000 59.41033 263 ALA C O 1
ATOM 8348 N N . PRO C 1 264 ? -10.00761 -46.96980 -32.49934 1.000 66.30800 264 PRO C N 1
ATOM 8349 C CA . PRO C 1 264 ? -9.27934 -48.01089 -31.76467 1.000 63.35108 264 PRO C CA 1
ATOM 8350 C C . PRO C 1 264 ? -8.20663 -47.40573 -30.87225 1.000 64.26621 264 PRO C C 1
ATOM 8351 O O . PRO C 1 264 ? -7.41292 -46.56611 -31.29900 1.000 64.13844 264 PRO C O 1
ATOM 8355 N N . GLY C 1 265 ? -8.21395 -47.82390 -29.61005 1.000 64.89482 265 GLY C N 1
ATOM 8356 C CA . GLY C 1 265 ? -7.27461 -47.30851 -28.63525 1.000 67.77790 265 GLY C CA 1
ATOM 8357 C C . GLY C 1 265 ? -7.47010 -45.86044 -28.23759 1.000 69.68609 265 GLY C C 1
ATOM 8358 O O . GLY C 1 265 ? -6.59139 -45.28734 -27.58178 1.000 71.73627 265 GLY C O 1
ATOM 8359 N N . LEU C 1 266 ? -8.59510 -45.24096 -28.61414 1.000 67.02385 266 LEU C N 1
ATOM 8360 C CA . LEU C 1 266 ? -8.90215 -43.86099 -28.24890 1.000 59.47199 266 LEU C CA 1
ATOM 8361 C C . LEU C 1 266 ? -10.42131 -43.75989 -28.05107 1.000 52.55966 266 LEU C C 1
ATOM 8362 O O . LEU C 1 266 ? -11.17237 -43.18605 -28.84132 1.000 52.33259 266 LEU C O 1
ATOM 8367 N N . ASP C 1 267 ? -10.88773 -44.33137 -26.94111 1.000 46.55310 267 ASP C N 1
ATOM 8368 C CA . ASP C 1 267 ? -12.30788 -44.40749 -26.61305 1.000 45.00977 267 ASP C CA 1
ATOM 8369 C C . ASP C 1 267 ? -12.77103 -43.09224 -25.99495 1.000 43.85524 267 ASP C C 1
ATOM 8370 O O . ASP C 1 267 ? -12.31295 -42.71849 -24.90987 1.000 41.57720 267 ASP C O 1
ATOM 8375 N N . LYS C 1 268 ? -13.66907 -42.38400 -26.68340 1.000 37.80701 268 LYS C N 1
ATOM 8376 C CA . LYS C 1 268 ? -14.19720 -41.13477 -26.14735 1.000 33.83438 268 LYS C CA 1
ATOM 8377 C C . LYS C 1 268 ? -15.36977 -41.35853 -25.19851 1.000 37.01772 268 LYS C C 1
ATOM 8378 O O . LYS C 1 268 ? -15.75787 -40.42643 -24.48723 1.000 31.64785 268 LYS C O 1
ATOM 8384 N N . GLY C 1 269 ? -15.93738 -42.56574 -25.16052 1.000 37.23412 269 GLY C N 1
ATOM 8385 C CA . GLY C 1 269 ? -16.91150 -42.89960 -24.13856 1.000 35.17149 269 GLY C CA 1
ATOM 8386 C C . GLY C 1 269 ? -18.33535 -42.46890 -24.40769 1.000 31.62061 269 GLY C C 1
ATOM 8387 O O . GLY C 1 269 ? -19.14501 -42.44171 -23.47344 1.000 28.17774 269 GLY C O 1
ATOM 8388 N N . TYR C 1 270 ? -18.67237 -42.12498 -25.65318 1.000 36.16741 270 TYR C N 1
ATOM 8389 C CA . TYR C 1 270 ? -20.04499 -41.72329 -25.95587 1.000 36.54527 270 TYR C CA 1
ATOM 8390 C C . TYR C 1 270 ? -21.03267 -42.82813 -25.60123 1.000 37.46275 270 TYR C C 1
ATOM 8391 O O . TYR C 1 270 ? -22.12147 -42.55413 -25.07870 1.000 39.40120 270 TYR C O 1
ATOM 8400 N N . HIS C 1 271 ? -20.65842 -44.08553 -25.86787 1.000 35.47507 271 HIS C N 1
ATOM 8401 C CA . HIS C 1 271 ? -21.51345 -45.22544 -25.54270 1.000 37.06165 271 HIS C CA 1
ATOM 8402 C C . HIS C 1 271 ? -21.85122 -45.28332 -24.05902 1.000 39.57823 271 HIS C C 1
ATOM 8403 O O . HIS C 1 271 ? -22.92182 -45.77947 -23.68548 1.000 41.70905 271 HIS C O 1
ATOM 8410 N N . LEU C 1 272 ? -20.95281 -44.79823 -23.19845 1.000 33.51048 272 LEU C N 1
ATOM 8411 C CA . LEU C 1 272 ? -21.22262 -44.82133 -21.76479 1.000 35.65114 272 LEU C CA 1
ATOM 8412 C C . LEU C 1 272 ? -22.41172 -43.93692 -21.40446 1.000 37.06088 272 LEU C C 1
ATOM 8413 O O . LEU C 1 272 ? -23.17563 -44.25941 -20.48450 1.000 34.15512 272 LEU C O 1
ATOM 8418 N N . LEU C 1 273 ? -22.58584 -42.81592 -22.10253 1.000 33.97334 273 LEU C N 1
ATOM 8419 C CA . LEU C 1 273 ? -23.73668 -41.98028 -21.78949 1.000 35.13044 273 LEU C CA 1
ATOM 8420 C C . LEU C 1 273 ? -25.01694 -42.58528 -22.34852 1.000 30.84784 273 LEU C C 1
ATOM 8421 O O . LEU C 1 273 ? -26.07242 -42.49306 -21.70998 1.000 30.63291 273 LEU C O 1
ATOM 8426 N N . LEU C 1 274 ? -24.94378 -43.19668 -23.53830 1.000 30.61770 274 LEU C N 1
ATOM 8427 C CA . LEU C 1 274 ? -26.12793 -43.82861 -24.11991 1.000 37.21098 274 LEU C CA 1
ATOM 8428 C C . LEU C 1 274 ? -26.62485 -44.95096 -23.21943 1.000 35.01835 274 LEU C C 1
ATOM 8429 O O . LEU C 1 274 ? -27.81124 -45.01665 -22.88041 1.000 34.47511 274 LEU C O 1
ATOM 8434 N N . GLU C 1 275 ? -25.71049 -45.82056 -22.78593 1.000 41.08798 275 GLU C N 1
ATOM 8435 C CA . GLU C 1 275 ? -26.08178 -46.88764 -21.86684 1.000 41.56568 275 GLU C CA 1
ATOM 8436 C C . GLU C 1 275 ? -26.64626 -46.32202 -20.56603 1.000 40.23159 275 GLU C C 1
ATOM 8437 O O . GLU C 1 275 ? -27.65172 -46.82251 -20.04843 1.000 37.07529 275 GLU C O 1
ATOM 8443 N N . ALA C 1 276 ? -26.03763 -45.25676 -20.03441 1.000 36.53217 276 ALA C N 1
ATOM 8444 C CA . ALA C 1 276 ? -26.54920 -44.69187 -18.78602 1.000 36.00850 276 ALA C CA 1
ATOM 8445 C C . ALA C 1 276 ? -27.91321 -44.03587 -18.97037 1.000 36.23214 276 ALA C C 1
ATOM 8446 O O . ALA C 1 276 ? -28.70926 -43.99524 -18.02544 1.000 35.06551 276 ALA C O 1
ATOM 8448 N N . ALA C 1 277 ? -28.20024 -43.50829 -20.16294 1.000 33.43035 277 ALA C N 1
ATOM 8449 C CA . ALA C 1 277 ? -29.49611 -42.87562 -20.39235 1.000 39.07874 277 ALA C CA 1
ATOM 8450 C C . ALA C 1 277 ? -30.66127 -43.85234 -20.24913 1.000 41.14865 277 ALA C C 1
ATOM 8451 O O . ALA C 1 277 ? -31.78987 -43.41191 -20.00319 1.000 38.00516 277 ALA C O 1
ATOM 8453 N N . ARG C 1 278 ? -30.41327 -45.16103 -20.39775 1.000 39.90653 278 ARG C N 1
ATOM 8454 C CA . ARG C 1 278 ? -31.44908 -46.15908 -20.13564 1.000 42.83006 278 ARG C CA 1
ATOM 8455 C C . ARG C 1 278 ? -32.03173 -46.01721 -18.73395 1.000 40.03076 278 ARG C C 1
ATOM 8456 O O . ARG C 1 278 ? -33.21621 -46.30110 -18.52111 1.000 41.39019 278 ARG C O 1
ATOM 8464 N N . ASP C 1 279 ? -31.22843 -45.57222 -17.76940 1.000 36.42479 279 ASP C N 1
ATOM 8465 C CA . ASP C 1 279 ? -31.69187 -45.37592 -16.40201 1.000 41.39126 279 ASP C CA 1
ATOM 8466 C C . ASP C 1 279 ? -31.90345 -43.90670 -16.04986 1.000 39.36358 279 ASP C C 1
ATOM 8467 O O . ASP C 1 279 ? -31.85125 -43.55049 -14.86569 1.000 38.64830 279 ASP C O 1
ATOM 8472 N N . LEU C 1 280 ? -32.15091 -43.04883 -17.04497 1.000 41.93957 280 LEU C N 1
ATOM 8473 C CA . LEU C 1 280 ? -32.32047 -41.60699 -16.83579 1.000 41.94207 280 LEU C CA 1
ATOM 8474 C C . LEU C 1 280 ? -33.58171 -41.12284 -17.54582 1.000 41.53840 280 LEU C C 1
ATOM 8475 O O . LEU C 1 280 ? -33.51982 -40.59717 -18.66793 1.000 38.15328 280 LEU C O 1
ATOM 8480 N N . PRO C 1 281 ? -34.74485 -41.25538 -16.90655 1.000 39.67952 281 PRO C N 1
ATOM 8481 C CA . PRO C 1 281 ? -36.00244 -40.86792 -17.56899 1.000 39.17519 281 PRO C CA 1
ATOM 8482 C C . PRO C 1 281 ? -36.05646 -39.35840 -17.74767 1.000 31.22762 281 PRO C C 1
ATOM 8483 O O . PRO C 1 281 ? -35.93635 -38.60850 -16.77942 1.000 33.23259 281 PRO C O 1
ATOM 8487 N N . GLY C 1 282 ? -36.24776 -38.91716 -18.98862 1.000 33.61790 282 GLY C N 1
ATOM 8488 C CA . GLY C 1 282 ? -36.30780 -37.50459 -19.29626 1.000 36.67616 282 GLY C CA 1
ATOM 8489 C C . GLY C 1 282 ? -34.98525 -36.88829 -19.69740 1.000 35.16874 282 GLY C C 1
ATOM 8490 O O . GLY C 1 282 ? -34.92671 -35.66963 -19.90098 1.000 33.78814 282 GLY C O 1
ATOM 8491 N N . VAL C 1 283 ? -33.92143 -37.68748 -19.80545 1.000 35.77559 283 VAL C N 1
ATOM 8492 C CA . VAL C 1 283 ? -32.60518 -37.20791 -20.21038 1.000 34.73819 283 VAL C CA 1
ATOM 8493 C C . VAL C 1 283 ? -32.37551 -37.60268 -21.66216 1.000 36.47122 283 VAL C C 1
ATOM 8494 O O . VAL C 1 283 ? -32.55110 -38.77161 -22.03541 1.000 29.60298 283 VAL C O 1
ATOM 8498 N N . VAL C 1 284 ? -31.99472 -36.62877 -22.48267 1.000 28.85359 284 VAL C N 1
ATOM 8499 C CA . VAL C 1 284 ? -31.76175 -36.87437 -23.90069 1.000 32.71371 284 VAL C CA 1
ATOM 8500 C C . VAL C 1 284 ? -30.29172 -36.62123 -24.20941 1.000 32.03833 284 VAL C C 1
ATOM 8501 O O . VAL C 1 284 ? -29.83875 -35.46704 -24.14964 1.000 30.88908 284 VAL C O 1
ATOM 8505 N N . PRO C 1 285 ? -29.51825 -37.65390 -24.54312 1.000 34.46694 285 PRO C N 1
ATOM 8506 C CA . PRO C 1 285 ? -28.13534 -37.42659 -24.97699 1.000 31.93834 285 PRO C CA 1
ATOM 8507 C C . PRO C 1 285 ? -28.10594 -36.65111 -26.27882 1.000 29.16466 285 PRO C C 1
ATOM 8508 O O . PRO C 1 285 ? -28.92177 -36.87973 -27.16873 1.000 32.73168 285 PRO C O 1
ATOM 8512 N N . VAL C 1 286 ? -27.15186 -35.73001 -26.38560 1.000 29.45147 286 VAL C N 1
ATOM 8513 C CA . VAL C 1 286 ? -26.88760 -34.99656 -27.61837 1.000 26.88305 286 VAL C CA 1
ATOM 8514 C C . VAL C 1 286 ? -25.39716 -35.13050 -27.89417 1.000 28.87641 286 VAL C C 1
ATOM 8515 O O . VAL C 1 286 ? -24.57208 -34.62476 -27.12142 1.000 27.12087 286 VAL C O 1
ATOM 8519 N N . ILE C 1 287 ? -25.04547 -35.80714 -28.98565 1.000 26.95881 287 ILE C N 1
ATOM 8520 C CA . ILE C 1 287 ? -23.66292 -36.19238 -29.24675 1.000 28.08451 287 ILE C CA 1
ATOM 8521 C C . ILE C 1 287 ? -23.27569 -35.69978 -30.63217 1.000 33.07689 287 ILE C C 1
ATOM 8522 O O . ILE C 1 287 ? -23.79173 -36.19947 -31.63916 1.000 33.67045 287 ILE C O 1
ATOM 8527 N N . ALA C 1 288 ? -22.36629 -34.72542 -30.69052 1.000 29.35882 288 ALA C N 1
ATOM 8528 C CA . ALA C 1 288 ? -21.88141 -34.17940 -31.95468 1.000 33.07724 288 ALA C CA 1
ATOM 8529 C C . ALA C 1 288 ? -20.47226 -34.70663 -32.18213 1.000 33.17954 288 ALA C C 1
ATOM 8530 O O . ALA C 1 288 ? -19.53352 -34.29554 -31.49550 1.000 29.30163 288 ALA C O 1
ATOM 8532 N N . THR C 1 289 ? -20.32262 -35.61612 -33.13423 1.000 31.23887 289 THR C N 1
ATOM 8533 C CA . THR C 1 289 ? -19.01473 -36.16331 -33.46716 1.000 32.98226 289 THR C CA 1
ATOM 8534 C C . THR C 1 289 ? -18.49105 -35.52293 -34.74458 1.000 35.88058 289 THR C C 1
ATOM 8535 O O . THR C 1 289 ? -19.23610 -34.89003 -35.49663 1.000 38.78958 289 THR C O 1
ATOM 8539 N N . ARG C 1 290 ? -17.18646 -35.68134 -34.97663 1.000 40.90204 290 ARG C N 1
ATOM 8540 C CA . ARG C 1 290 ? -16.57571 -35.12288 -36.17895 1.000 39.82127 290 ARG C CA 1
ATOM 8541 C C . ARG C 1 290 ? -17.32392 -35.57423 -37.42558 1.000 44.90411 290 ARG C C 1
ATOM 8542 O O . ARG C 1 290 ? -17.83914 -34.75723 -38.19483 1.000 44.23490 290 ARG C O 1
ATOM 8550 N N . ARG C 1 291 ? -17.40541 -36.87836 -37.62525 1.000 46.83033 291 ARG C N 1
ATOM 8551 C CA . ARG C 1 291 ? -18.10160 -37.47987 -38.74536 1.000 45.61453 291 ARG C CA 1
ATOM 8552 C C . ARG C 1 291 ? -19.33432 -38.22405 -38.25598 1.000 43.64653 291 ARG C C 1
ATOM 8553 O O . ARG C 1 291 ? -19.49302 -38.45666 -37.04990 1.000 38.09727 291 ARG C O 1
ATOM 8561 N N . PRO C 1 292 ? -20.25887 -38.56913 -39.15467 1.000 37.37109 292 PRO C N 1
ATOM 8562 C CA . PRO C 1 292 ? -21.42348 -39.35211 -38.72996 1.000 41.64243 292 PRO C CA 1
ATOM 8563 C C . PRO C 1 292 ? -20.98534 -40.66253 -38.09359 1.000 38.16712 292 PRO C C 1
ATOM 8564 O O . PRO C 1 292 ? -19.94197 -41.22359 -38.42736 1.000 40.24786 292 PRO C O 1
ATOM 8568 N N . ASP C 1 293 ? -21.77323 -41.12760 -37.12990 1.000 37.23296 293 ASP C N 1
ATOM 8569 C CA . ASP C 1 293 ? -21.42051 -42.30359 -36.33970 1.000 43.59177 293 ASP C CA 1
ATOM 8570 C C . ASP C 1 293 ? -22.54759 -43.32326 -36.42278 1.000 50.82014 293 ASP C C 1
ATOM 8571 O O . ASP C 1 293 ? -23.45021 -43.34252 -35.56705 1.000 48.21164 293 ASP C O 1
ATOM 8576 N N . PRO C 1 294 ? -22.52787 -44.20428 -37.42759 1.000 52.79888 294 PRO C N 1
ATOM 8577 C CA . PRO C 1 294 ? -23.61115 -45.19436 -37.53898 1.000 55.78180 294 PRO C CA 1
ATOM 8578 C C . PRO C 1 294 ? -23.62124 -46.17919 -36.38340 1.000 54.88243 294 PRO C C 1
ATOM 8579 O O . PRO C 1 294 ? -24.69659 -46.65900 -35.99982 1.000 52.41665 294 PRO C O 1
ATOM 8583 N N . GLY C 1 295 ? -22.45588 -46.47828 -35.80498 1.000 52.16891 295 GLY C N 1
ATOM 8584 C CA . GLY C 1 295 ? -22.42395 -47.33965 -34.63403 1.000 49.93194 295 GLY C CA 1
ATOM 8585 C C . GLY C 1 295 ? -23.22280 -46.76989 -33.47858 1.000 52.60687 295 GLY C C 1
ATOM 8586 O O . GLY C 1 295 ? -24.02610 -47.46911 -32.85488 1.000 53.07316 295 GLY C O 1
ATOM 8587 N N . LEU C 1 296 ? -23.01702 -45.48403 -33.17938 1.000 52.11103 296 LEU C N 1
ATOM 8588 C CA . LEU C 1 296 ? -23.78927 -44.85313 -32.11614 1.000 49.67056 296 LEU C CA 1
ATOM 8589 C C . LEU C 1 296 ? -25.27868 -44.88914 -32.42850 1.000 48.46301 296 LEU C C 1
ATOM 8590 O O . LEU C 1 296 ? -26.10328 -45.00903 -31.51601 1.000 43.43265 296 LEU C O 1
ATOM 8595 N N . ARG C 1 297 ? -25.63912 -44.78890 -33.70952 1.000 54.36163 297 ARG C N 1
ATOM 8596 C CA . ARG C 1 297 ? -27.02647 -44.99852 -34.11188 1.000 55.49995 297 ARG C CA 1
ATOM 8597 C C . ARG C 1 297 ? -27.49653 -46.39768 -33.72433 1.000 52.83937 297 ARG C C 1
ATOM 8598 O O . ARG C 1 297 ? -28.50799 -46.55368 -33.02968 1.000 50.47659 297 ARG C O 1
ATOM 8606 N N . ARG C 1 298 ? -26.75125 -47.42764 -34.14854 1.000 53.67428 298 ARG C N 1
ATOM 8607 C CA . ARG C 1 298 ? -27.10607 -48.80943 -33.82918 1.000 56.62875 298 ARG C CA 1
ATOM 8608 C C . ARG C 1 298 ? -27.31783 -49.00133 -32.33146 1.000 56.37743 298 ARG C C 1
ATOM 8609 O O . ARG C 1 298 ? -28.20180 -49.75636 -31.91051 1.000 58.41796 298 ARG C O 1
ATOM 8617 N N . LEU C 1 299 ? -26.52342 -48.31107 -31.51145 1.000 51.02642 299 LEU C N 1
ATOM 8618 C CA . LEU C 1 299 ? -26.55627 -48.53244 -30.07088 1.000 49.81790 299 LEU C CA 1
ATOM 8619 C C . LEU C 1 299 ? -27.70749 -47.78414 -29.40188 1.000 53.23887 299 LEU C C 1
ATOM 8620 O O . LEU C 1 299 ? -28.31743 -48.29784 -28.45388 1.000 48.34686 299 LEU C O 1
ATOM 8625 N N . ALA C 1 300 ? -28.01379 -46.56940 -29.87018 1.000 50.38484 300 ALA C N 1
ATOM 8626 C CA . ALA C 1 300 ? -29.14602 -45.82992 -29.31835 1.000 49.02085 300 ALA C CA 1
ATOM 8627 C C . ALA C 1 300 ? -30.45083 -46.58969 -29.51866 1.000 51.42759 300 ALA C C 1
ATOM 8628 O O . ALA C 1 300 ? -31.26315 -46.69803 -28.59182 1.000 43.62091 300 ALA C O 1
ATOM 8630 N N . ASP C 1 301 ? -30.66782 -47.12243 -30.72489 1.000 51.45104 301 ASP C N 1
ATOM 8631 C CA . ASP C 1 301 ? -31.89908 -47.85527 -31.00405 1.000 52.86168 301 ASP C CA 1
ATOM 8632 C C . ASP C 1 301 ? -32.00197 -49.10524 -30.13904 1.000 50.73269 301 ASP C C 1
ATOM 8633 O O . ASP C 1 301 ? -33.03923 -49.35384 -29.51688 1.000 50.56998 301 ASP C O 1
ATOM 8638 N N . ARG C 1 302 ? -30.92048 -49.89363 -30.07758 1.000 51.81199 302 ARG C N 1
ATOM 8639 C CA . ARG C 1 302 ? -30.89710 -51.12017 -29.28196 1.000 54.71766 302 ARG C CA 1
ATOM 8640 C C . ARG C 1 302 ? -31.41167 -50.90537 -27.86788 1.000 56.63130 302 ARG C C 1
ATOM 8641 O O . ARG C 1 302 ? -32.01732 -51.80815 -27.28059 1.000 62.19678 302 ARG C O 1
ATOM 8649 N N . TYR C 1 303 ? -31.16961 -49.73228 -27.29893 1.000 48.95248 303 TYR C N 1
ATOM 8650 C CA . TYR C 1 303 ? -31.50042 -49.46995 -25.90972 1.000 54.13255 303 TYR C CA 1
ATOM 8651 C C . TYR C 1 303 ? -32.79286 -48.68098 -25.75035 1.000 56.54663 303 TYR C C 1
ATOM 8652 O O . TYR C 1 303 ? -33.17953 -48.37443 -24.61600 1.000 54.48359 303 TYR C O 1
ATOM 8654 N N . ALA C 1 304 ? -33.47361 -48.36260 -26.85539 1.000 48.69586 304 ALA C N 1
ATOM 8655 C CA . ALA C 1 304 ? -34.66875 -47.52066 -26.82939 1.000 54.24914 304 ALA C CA 1
ATOM 8656 C C . ALA C 1 304 ? -34.36642 -46.17963 -26.16567 1.000 52.79894 304 ALA C C 1
ATOM 8657 O O . ALA C 1 304 ? -35.19037 -45.61934 -25.44014 1.000 53.39365 304 ALA C O 1
ATOM 8659 N N . VAL C 1 305 ? -33.16865 -45.67005 -26.40960 1.000 51.37386 305 VAL C N 1
ATOM 8660 C CA . VAL C 1 305 ? -32.71816 -44.39328 -25.86269 1.000 46.35104 305 VAL C CA 1
ATOM 8661 C C . VAL C 1 305 ? -32.93330 -43.31741 -26.92189 1.000 45.34942 305 VAL C C 1
ATOM 8662 O O . VAL C 1 305 ? -32.46000 -43.48094 -28.05821 1.000 42.30812 305 VAL C O 1
ATOM 8666 N N . PRO C 1 306 ? -33.64355 -42.23375 -26.60723 1.000 42.50144 306 PRO C N 1
ATOM 8667 C CA . PRO C 1 306 ? -33.91386 -41.17084 -27.59856 1.000 40.56710 306 PRO C CA 1
ATOM 8668 C C . PRO C 1 306 ? -32.76564 -40.16894 -27.70987 1.000 43.55037 306 PRO C C 1
ATOM 8669 O O . PRO C 1 306 ? -32.77978 -39.07216 -27.15480 1.000 47.92657 306 PRO C O 1
ATOM 8673 N N . ALA C 1 307 ? -31.73264 -40.54352 -28.45225 1.000 40.79063 307 ALA C N 1
ATOM 8674 C CA . ALA C 1 307 ? -30.55444 -39.70004 -28.59111 1.000 40.50160 307 ALA C CA 1
ATOM 8675 C C . ALA C 1 307 ? -30.66338 -38.80667 -29.82254 1.000 40.64104 307 ALA C C 1
ATOM 8676 O O . ALA C 1 307 ? -31.27518 -39.17135 -30.82958 1.000 39.97678 307 ALA C O 1
ATOM 8678 N N . VAL C 1 308 ? -30.06893 -37.62267 -29.73114 1.000 32.50643 308 VAL C N 1
ATOM 8679 C CA . VAL C 1 308 ? -29.83442 -36.77841 -30.89672 1.000 31.07486 308 VAL C CA 1
ATOM 8680 C C . VAL C 1 308 ? -28.36917 -36.93216 -31.27273 1.000 33.84005 308 VAL C C 1
ATOM 8681 O O . VAL C 1 308 ? -27.48220 -36.62686 -30.46549 1.000 37.13067 308 VAL C O 1
ATOM 8685 N N . LEU C 1 309 ? -28.10542 -37.42196 -32.48400 1.000 29.78104 309 LEU C N 1
ATOM 8686 C CA . LEU C 1 309 ? -26.74578 -37.68678 -32.94894 1.000 32.83394 309 LEU C CA 1
ATOM 8687 C C . LEU C 1 309 ? -26.41996 -36.73429 -34.09307 1.000 37.41651 309 LEU C C 1
ATOM 8688 O O . LEU C 1 309 ? -26.99996 -36.83639 -35.17888 1.000 34.18127 309 LEU C O 1
ATOM 8693 N N . LEU C 1 310 ? -25.49884 -35.80575 -33.84653 1.000 36.39651 310 LEU C N 1
ATOM 8694 C CA . LEU C 1 310 ? -25.10485 -34.79979 -34.82554 1.000 33.85428 310 LEU C CA 1
ATOM 8695 C C . LEU C 1 310 ? -23.67429 -35.04615 -35.27551 1.000 33.31191 310 LEU C C 1
ATOM 8696 O O . LEU C 1 310 ? -22.91735 -35.79297 -34.65119 1.000 35.60396 310 LEU C O 1
ATOM 8701 N N . ASP C 1 311 ? -23.30583 -34.39620 -36.37465 1.000 35.38264 311 ASP C N 1
ATOM 8702 C CA . ASP C 1 311 ? -21.93582 -34.45738 -36.85702 1.000 38.48934 311 ASP C CA 1
ATOM 8703 C C . ASP C 1 311 ? -21.57567 -33.14474 -37.53774 1.000 37.06160 311 ASP C C 1
ATOM 8704 O O . ASP C 1 311 ? -22.44747 -32.43358 -38.04850 1.000 35.75596 311 ASP C O 1
ATOM 8709 N N . ASP C 1 312 ? -20.27412 -32.83507 -37.52190 1.000 34.20512 312 ASP C N 1
ATOM 8710 C CA . ASP C 1 312 ? -19.70330 -31.69277 -38.23667 1.000 35.38642 312 ASP C CA 1
ATOM 8711 C C . ASP C 1 312 ? -20.29273 -30.37047 -37.75139 1.000 36.17715 312 ASP C C 1
ATOM 8712 O O . ASP C 1 312 ? -20.56634 -29.46175 -38.53892 1.000 35.29986 312 ASP C O 1
ATOM 8717 N N . GLN C 1 313 ? -20.47762 -30.25476 -36.44421 1.000 35.92954 313 GLN C N 1
ATOM 8718 C CA . GLN C 1 313 ? -21.16166 -29.06981 -35.94129 1.000 36.82500 313 GLN C CA 1
ATOM 8719 C C . GLN C 1 313 ? -20.15984 -27.96572 -35.59619 1.000 32.88335 313 GLN C C 1
ATOM 8720 O O . GLN C 1 313 ? -19.13432 -28.23255 -34.95806 1.000 30.56799 313 GLN C O 1
ATOM 8726 N N . PRO C 1 314 ? -20.45424 -26.72502 -35.97854 1.000 28.22577 314 PRO C N 1
ATOM 8727 C CA . PRO C 1 314 ? -19.55792 -25.61290 -35.64452 1.000 32.48466 314 PRO C CA 1
ATOM 8728 C C . PRO C 1 314 ? -19.68787 -25.21894 -34.18341 1.000 25.82843 314 PRO C C 1
ATOM 8729 O O . PRO C 1 314 ? -20.75118 -25.35631 -33.57500 1.000 26.03799 314 PRO C O 1
ATOM 8733 N N . PHE C 1 315 ? -18.59282 -24.68155 -33.62820 1.000 28.53744 315 PHE C N 1
ATOM 8734 C CA . PHE C 1 315 ? -18.61432 -24.32538 -32.21111 1.000 25.73961 315 PHE C CA 1
ATOM 8735 C C . PHE C 1 315 ? -19.74549 -23.36082 -31.87582 1.000 24.27867 315 PHE C C 1
ATOM 8736 O O . PHE C 1 315 ? -20.23747 -23.36439 -30.74295 1.000 22.24114 315 PHE C O 1
ATOM 8744 N N . THR C 1 316 ? -20.18093 -22.54088 -32.83966 1.000 22.25671 316 THR C N 1
ATOM 8745 C CA . THR C 1 316 ? -21.30923 -21.64886 -32.58817 1.000 30.66976 316 THR C CA 1
ATOM 8746 C C . THR C 1 316 ? -22.53713 -22.42825 -32.13884 1.000 30.43945 316 THR C C 1
ATOM 8747 O O . THR C 1 316 ? -23.30779 -21.95188 -31.29585 1.000 27.39228 316 THR C O 1
ATOM 8751 N N . HIS C 1 317 ? -22.73679 -23.62717 -32.69970 1.000 27.45991 317 HIS C N 1
ATOM 8752 C CA . HIS C 1 317 ? -23.91808 -24.42627 -32.38074 1.000 30.65830 317 HIS C CA 1
ATOM 8753 C C . HIS C 1 317 ? -23.70348 -25.25655 -31.11762 1.000 28.58408 317 HIS C C 1
ATOM 8754 O O . HIS C 1 317 ? -24.61299 -25.37901 -30.29020 1.000 23.75950 317 HIS C O 1
ATOM 8761 N N . LEU C 1 318 ? -22.50265 -25.81811 -30.94768 1.000 27.99603 318 LEU C N 1
ATOM 8762 C CA . LEU C 1 318 ? -22.13939 -26.44249 -29.67777 1.000 26.24954 318 LEU C CA 1
ATOM 8763 C C . LEU C 1 318 ? -22.33856 -25.48581 -28.51173 1.000 27.05492 318 LEU C C 1
ATOM 8764 O O . LEU C 1 318 ? -22.92391 -25.84981 -27.48449 1.000 23.93207 318 LEU C O 1
ATOM 8769 N N . SER C 1 319 ? -21.83475 -24.25402 -28.64662 1.000 24.42414 319 SER C N 1
ATOM 8770 C CA . SER C 1 319 ? -21.93982 -23.29540 -27.55239 1.000 25.43680 319 SER C CA 1
ATOM 8771 C C . SER C 1 319 ? -23.39820 -22.98326 -27.23286 1.000 25.91602 319 SER C C 1
ATOM 8772 O O . SER C 1 319 ? -23.76905 -22.85696 -26.06021 1.000 22.47976 319 SER C O 1
ATOM 8775 N N . ALA C 1 320 ? -24.24287 -22.86734 -28.26262 1.000 24.49624 320 ALA C N 1
ATOM 8776 C CA . ALA C 1 320 ? -25.66841 -22.64406 -28.02740 1.000 27.61370 320 ALA C CA 1
ATOM 8777 C C . ALA C 1 320 ? -26.29284 -23.81398 -27.26795 1.000 22.77230 320 ALA C C 1
ATOM 8778 O O . ALA C 1 320 ? -27.02406 -23.61664 -26.29119 1.000 24.68535 320 ALA C O 1
ATOM 8780 N N . LEU C 1 321 ? -26.01066 -25.03927 -27.70772 1.000 22.85443 321 LEU C N 1
ATOM 8781 C CA . LEU C 1 321 ? -26.40779 -26.23216 -26.96287 1.000 27.40643 321 LEU C CA 1
ATOM 8782 C C . LEU C 1 321 ? -25.99190 -26.16011 -25.49723 1.000 30.78025 321 LEU C C 1
ATOM 8783 O O . LEU C 1 321 ? -26.79378 -26.43266 -24.59266 1.000 28.25914 321 LEU C O 1
ATOM 8788 N N . LEU C 1 322 ? -24.72301 -25.82758 -25.24726 1.000 24.79931 322 LEU C N 1
ATOM 8789 C CA . LEU C 1 322 ? -24.19774 -25.87939 -23.88758 1.000 23.98948 322 LEU C CA 1
ATOM 8790 C C . LEU C 1 322 ? -24.82223 -24.81458 -22.99614 1.000 27.35432 322 LEU C C 1
ATOM 8791 O O . LEU C 1 322 ? -24.87398 -24.98763 -21.77077 1.000 26.26010 322 LEU C O 1
ATOM 8796 N N . GLN C 1 323 ? -25.29252 -23.71224 -23.58419 1.000 24.42270 323 GLN C N 1
ATOM 8797 C CA . GLN C 1 323 ? -25.86275 -22.60892 -22.82248 1.000 26.14516 323 GLN C CA 1
ATOM 8798 C C . GLN C 1 323 ? -27.36977 -22.72383 -22.60967 1.000 25.56728 323 GLN C C 1
ATOM 8799 O O . GLN C 1 323 ? -27.92538 -21.97810 -21.78947 1.000 20.25596 323 GLN C O 1
ATOM 8805 N N . SER C 1 324 ? -28.03798 -23.61800 -23.32467 1.000 23.07303 324 SER C N 1
ATOM 8806 C CA . SER C 1 324 ? -29.48792 -23.66987 -23.24737 1.000 31.46336 324 SER C CA 1
ATOM 8807 C C . SER C 1 324 ? -29.92342 -24.03607 -21.82946 1.000 30.50314 324 SER C C 1
ATOM 8808 O O . SER C 1 324 ? -29.32684 -24.92208 -21.20139 1.000 27.46715 324 SER C O 1
ATOM 8811 N N . PRO C 1 325 ? -30.92843 -23.35177 -21.27668 1.000 30.69671 325 PRO C N 1
ATOM 8812 C CA . PRO C 1 325 ? -31.47457 -23.77866 -19.97963 1.000 28.83955 325 PRO C CA 1
ATOM 8813 C C . PRO C 1 325 ? -32.06243 -25.16936 -20.02597 1.000 26.84696 325 PRO C C 1
ATOM 8814 O O . PRO C 1 325 ? -32.28044 -25.76767 -18.96363 1.000 33.48634 325 PRO C O 1
ATOM 8818 N N . ARG C 1 326 ? -32.30403 -25.71053 -21.21713 1.000 30.57778 326 ARG C N 1
ATOM 8819 C CA . ARG C 1 326 ? -32.73270 -27.09629 -21.36764 1.000 33.37404 326 ARG C CA 1
ATOM 8820 C C . ARG C 1 326 ? -31.59816 -28.08655 -21.19101 1.000 32.11227 326 ARG C C 1
ATOM 8821 O O . ARG C 1 326 ? -31.86844 -29.28571 -21.05880 1.000 34.44304 326 ARG C O 1
ATOM 8829 N N . THR C 1 327 ? -30.34413 -27.63103 -21.21794 1.000 31.66074 327 THR C N 1
ATOM 8830 C CA . THR C 1 327 ? -29.20711 -28.53865 -21.15726 1.000 30.46027 327 THR C CA 1
ATOM 8831 C C . THR C 1 327 ? -28.79312 -28.75282 -19.71095 1.000 32.11479 327 THR C C 1
ATOM 8832 O O . THR C 1 327 ? -28.51782 -27.79408 -18.97593 1.000 29.30370 327 THR C O 1
ATOM 8836 N N . LEU C 1 328 ? -28.73664 -30.01775 -19.31741 1.000 29.76299 328 LEU C N 1
ATOM 8837 C CA . LEU C 1 328 ? -28.44508 -30.37711 -17.94217 1.000 29.62324 328 LEU C CA 1
ATOM 8838 C C . LEU C 1 328 ? -26.94530 -30.46054 -17.69017 1.000 30.45596 328 LEU C C 1
ATOM 8839 O O . LEU C 1 328 ? -26.45426 -29.96432 -16.66572 1.000 29.51300 328 LEU C O 1
ATOM 8844 N N . ALA C 1 329 ? -26.20301 -31.06065 -18.61835 1.000 27.38032 329 ALA C N 1
ATOM 8845 C CA . ALA C 1 329 ? -24.78402 -31.27958 -18.39570 1.000 32.15464 329 ALA C CA 1
ATOM 8846 C C . ALA C 1 329 ? -24.06777 -31.42416 -19.72586 1.000 26.90293 329 ALA C C 1
ATOM 8847 O O . ALA C 1 329 ? -24.68430 -31.66953 -20.76465 1.000 24.56325 329 ALA C O 1
ATOM 8849 N N . ALA C 1 330 ? -22.74828 -31.25950 -19.66899 1.000 20.72269 330 ALA C N 1
ATOM 8850 C CA . ALA C 1 330 ? -21.84567 -31.63710 -20.74650 1.000 22.37702 330 ALA C CA 1
ATOM 8851 C C . ALA C 1 330 ? -20.91670 -32.71790 -20.21109 1.000 24.89554 330 ALA C C 1
ATOM 8852 O O . ALA C 1 330 ? -20.35398 -32.56730 -19.12247 1.000 24.17821 330 ALA C O 1
ATOM 8854 N N . ALA C 1 331 ? -20.75459 -33.80252 -20.96255 1.000 25.40660 331 ALA C N 1
ATOM 8855 C CA . ALA C 1 331 ? -20.05899 -34.97510 -20.45830 1.000 25.19429 331 ALA C CA 1
ATOM 8856 C C . ALA C 1 331 ? -18.75790 -35.20107 -21.21010 1.000 23.31384 331 ALA C C 1
ATOM 8857 O O . ALA C 1 331 ? -18.70792 -35.07968 -22.43655 1.000 24.61478 331 ALA C O 1
ATOM 8859 N N . PHE C 1 332 ? -17.71066 -35.55363 -20.46154 1.000 24.37849 332 PHE C N 1
ATOM 8860 C CA . PHE C 1 332 ? -16.39427 -35.85224 -21.01851 1.000 26.28767 332 PHE C CA 1
ATOM 8861 C C . PHE C 1 332 ? -15.93570 -37.18165 -20.42288 1.000 28.34707 332 PHE C C 1
ATOM 8862 O O . PHE C 1 332 ? -15.43421 -37.23032 -19.29605 1.000 24.77241 332 PHE C O 1
ATOM 8870 N N . LEU C 1 333 ? -16.12425 -38.26249 -21.18378 1.000 30.11149 333 LEU C N 1
ATOM 8871 C CA . LEU C 1 333 ? -16.12761 -39.61445 -20.63281 1.000 33.40767 333 LEU C CA 1
ATOM 8872 C C . LEU C 1 333 ? -15.05176 -40.50436 -21.24965 1.000 34.18042 333 LEU C C 1
ATOM 8873 O O . LEU C 1 333 ? -15.12520 -41.73070 -21.13559 1.000 37.20258 333 LEU C O 1
ATOM 8878 N N . GLY C 1 334 ? -14.05163 -39.91896 -21.88792 1.000 33.86250 334 GLY C N 1
ATOM 8879 C CA . GLY C 1 334 ? -13.05268 -40.69800 -22.58365 1.000 35.33770 334 GLY C CA 1
ATOM 8880 C C . GLY C 1 334 ? -11.90422 -41.12558 -21.68383 1.000 37.74226 334 GLY C C 1
ATOM 8881 O O . GLY C 1 334 ? -11.80139 -40.74739 -20.51774 1.000 33.48569 334 GLY C O 1
ATOM 8882 N N . GLU C 1 335 ? -11.02309 -41.94282 -22.24798 1.000 35.05482 335 GLU C N 1
ATOM 8883 C CA . GLU C 1 335 ? -9.83318 -42.34058 -21.51988 1.000 37.57056 335 GLU C CA 1
ATOM 8884 C C . GLU C 1 335 ? -8.86797 -41.16574 -21.44119 1.000 37.76440 335 GLU C C 1
ATOM 8885 O O . GLU C 1 335 ? -9.12426 -40.07529 -21.96366 1.000 31.64099 335 GLU C O 1
ATOM 8891 N N . ALA C 1 336 ? -7.72433 -41.41730 -20.80766 1.000 36.70587 336 ALA C N 1
ATOM 8892 C CA . ALA C 1 336 ? -6.79599 -40.35273 -20.45257 1.000 34.28330 336 ALA C CA 1
ATOM 8893 C C . ALA C 1 336 ? -6.34898 -39.57289 -21.67956 1.000 32.99992 336 ALA C C 1
ATOM 8894 O O . ALA C 1 336 ? -5.85439 -40.14451 -22.65392 1.000 37.08737 336 ALA C O 1
ATOM 8896 N N . GLU C 1 337 ? -6.55437 -38.26721 -21.63828 1.000 34.22024 337 GLU C N 1
ATOM 8897 C CA . GLU C 1 337 ? -5.88654 -37.35540 -22.53711 1.000 28.18372 337 GLU C CA 1
ATOM 8898 C C . GLU C 1 337 ? -5.09411 -36.36079 -21.69850 1.000 28.25449 337 GLU C C 1
ATOM 8899 O O . GLU C 1 337 ? -5.51521 -36.00011 -20.59097 1.000 23.70913 337 GLU C O 1
ATOM 8905 N N . PRO C 1 338 ? -3.92579 -35.93229 -22.18042 1.000 25.61544 338 PRO C N 1
ATOM 8906 C CA . PRO C 1 338 ? -3.03570 -35.14234 -21.32014 1.000 24.43867 338 PRO C CA 1
ATOM 8907 C C . PRO C 1 338 ? -3.50168 -33.70868 -21.09323 1.000 26.10756 338 PRO C C 1
ATOM 8908 O O . PRO C 1 338 ? -3.20596 -33.14495 -20.03277 1.000 22.44541 338 PRO C O 1
ATOM 8912 N N . GLY C 1 339 ? -4.21413 -33.09932 -22.04437 1.000 23.42279 339 GLY C N 1
ATOM 8913 C CA . GLY C 1 339 ? -4.52643 -31.68102 -21.95738 1.000 22.57238 339 GLY C CA 1
ATOM 8914 C C . GLY C 1 339 ? -5.75904 -31.25633 -22.73817 1.000 21.61899 339 GLY C C 1
ATOM 8915 O O . GLY C 1 339 ? -5.71952 -30.28636 -23.49870 1.000 30.16218 339 GLY C O 1
ATOM 8916 N N . ALA C 1 340 ? -6.86583 -31.96259 -22.55951 1.000 23.63655 340 ALA C N 1
ATOM 8917 C CA . ALA C 1 340 ? -8.09796 -31.59780 -23.24933 1.000 26.65918 340 ALA C CA 1
ATOM 8918 C C . ALA C 1 340 ? -8.58084 -30.22204 -22.79309 1.000 24.68984 340 ALA C C 1
ATOM 8919 O O . ALA C 1 340 ? -8.67226 -29.96033 -21.58858 1.000 22.56598 340 ALA C O 1
ATOM 8921 N N . VAL C 1 341 ? -8.88919 -29.33840 -23.75695 1.000 24.03378 341 VAL C N 1
ATOM 8922 C CA . VAL C 1 341 ? -9.44052 -28.01717 -23.43601 1.000 19.40004 341 VAL C CA 1
ATOM 8923 C C . VAL C 1 341 ? -10.94965 -27.93423 -23.63951 1.000 24.09634 341 VAL C C 1
ATOM 8924 O O . VAL C 1 341 ? -11.56936 -26.97162 -23.15714 1.000 19.23863 341 VAL C O 1
ATOM 8928 N N . SER C 1 342 ? -11.56143 -28.91477 -24.31247 1.000 21.59605 342 SER C N 1
ATOM 8929 C CA . SER C 1 342 ? -13.01533 -28.94511 -24.48187 1.000 24.04958 342 SER C CA 1
ATOM 8930 C C . SER C 1 342 ? -13.79890 -28.82594 -23.17816 1.000 24.11691 342 SER C C 1
ATOM 8931 O O . SER C 1 342 ? -14.76826 -28.05110 -23.14266 1.000 21.39228 342 SER C O 1
ATOM 8934 N N . PRO C 1 343 ? -13.46363 -29.53866 -22.09185 1.000 22.65171 343 PRO C N 1
ATOM 8935 C CA . PRO C 1 343 ? -14.19062 -29.29011 -20.83204 1.000 18.04371 343 PRO C CA 1
ATOM 8936 C C . PRO C 1 343 ? -13.94882 -27.89722 -20.26082 1.000 21.01292 343 PRO C C 1
ATOM 8937 O O . PRO C 1 343 ? -14.84837 -27.34829 -19.60822 1.000 21.63224 343 PRO C O 1
ATOM 8941 N N . MET C 1 344 ? -12.76578 -27.30614 -20.46264 1.000 14.82718 344 MET C N 1
ATOM 8942 C CA . MET C 1 344 ? -12.60309 -25.89830 -20.09092 1.000 19.68595 344 MET C CA 1
ATOM 8943 C C . MET C 1 344 ? -13.53972 -25.01727 -20.90315 1.000 17.44400 344 MET C C 1
ATOM 8944 O O . MET C 1 344 ? -14.13328 -24.07231 -20.37544 1.000 18.96258 344 MET C O 1
ATOM 8949 N N . GLU C 1 345 ? -13.68904 -25.31664 -22.19297 1.000 17.03152 345 GLU C N 1
ATOM 8950 C CA . GLU C 1 345 ? -14.59958 -24.53325 -23.02347 1.000 21.77056 345 GLU C CA 1
ATOM 8951 C C . GLU C 1 345 ? -16.03478 -24.64008 -22.52346 1.000 20.08492 345 GLU C C 1
ATOM 8952 O O . GLU C 1 345 ? -16.76372 -23.63963 -22.48977 1.000 22.60620 345 GLU C O 1
ATOM 8958 N N . ALA C 1 346 ? -16.45527 -25.84532 -22.12745 1.000 18.83630 346 ALA C N 1
ATOM 8959 C CA . ALA C 1 346 ? -17.81761 -26.04335 -21.63471 1.000 19.28623 346 ALA C CA 1
ATOM 8960 C C . ALA C 1 346 ? -18.05109 -25.26516 -20.34944 1.000 21.73209 346 ALA C C 1
ATOM 8961 O O . ALA C 1 346 ? -19.05180 -24.54958 -20.21618 1.000 24.35960 346 ALA C O 1
ATOM 8963 N N . MET C 1 347 ? -17.11787 -25.37174 -19.39832 1.000 21.18369 347 MET C N 1
ATOM 8964 C CA . MET C 1 347 ? -17.23953 -24.62377 -18.15255 1.000 22.44067 347 MET C CA 1
ATOM 8965 C C . MET C 1 347 ? -17.28771 -23.12906 -18.41366 1.000 25.74466 347 MET C C 1
ATOM 8966 O O . MET C 1 347 ? -17.95970 -22.38487 -17.68194 1.000 20.80442 347 MET C O 1
ATOM 8971 N N . TRP C 1 348 ? -16.56090 -22.66545 -19.43812 1.000 22.64739 348 TRP C N 1
ATOM 8972 C CA . TRP C 1 348 ? -16.49575 -21.22779 -19.66628 1.000 20.97852 348 TRP C CA 1
ATOM 8973 C C . TRP C 1 348 ? -17.74424 -20.72579 -20.38073 1.000 23.19794 348 TRP C C 1
ATOM 8974 O O . TRP C 1 348 ? -18.29502 -19.69600 -19.98102 1.000 21.99847 348 TRP C O 1
ATOM 8985 N N . VAL C 1 349 ? -18.21507 -21.42981 -21.42394 1.000 19.24924 349 VAL C N 1
ATOM 8986 C CA . VAL C 1 349 ? -19.35611 -20.90624 -22.17088 1.000 23.55173 349 VAL C CA 1
ATOM 8987 C C . VAL C 1 349 ? -20.64921 -21.02472 -21.37995 1.000 23.80036 349 VAL C C 1
ATOM 8988 O O . VAL C 1 349 ? -21.60433 -20.29235 -21.66254 1.000 22.78368 349 VAL C O 1
ATOM 8992 N N . ALA C 1 350 ? -20.72384 -21.93091 -20.40630 1.000 24.00912 350 ALA C N 1
ATOM 8993 C CA . ALA C 1 350 ? -21.91668 -22.04396 -19.58407 1.000 20.99710 350 ALA C CA 1
ATOM 8994 C C . ALA C 1 350 ? -21.84615 -21.19360 -18.32093 1.000 24.40182 350 ALA C C 1
ATOM 8995 O O . ALA C 1 350 ? -22.60876 -21.44520 -17.37984 1.000 26.74479 350 ALA C O 1
ATOM 8997 N N . ARG C 1 351 ? -20.98510 -20.16725 -18.29126 1.000 21.11332 351 ARG C N 1
ATOM 8998 C CA . ARG C 1 351 ? -20.80518 -19.39929 -17.05932 1.000 26.04714 351 ARG C CA 1
ATOM 8999 C C . ARG C 1 351 ? -22.08877 -18.69997 -16.61052 1.000 31.33170 351 ARG C C 1
ATOM 9000 O O . ARG C 1 351 ? -22.25291 -18.42780 -15.41537 1.000 28.13679 351 ARG C O 1
ATOM 9008 N N . GLU C 1 352 ? -23.00004 -18.39123 -17.53813 1.000 26.81421 352 GLU C N 1
ATOM 9009 C CA . GLU C 1 352 ? -24.24486 -17.72376 -17.17796 1.000 30.75867 352 GLU C CA 1
ATOM 9010 C C . GLU C 1 352 ? -25.46288 -18.63630 -17.20488 1.000 30.37752 352 GLU C C 1
ATOM 9011 O O . GLU C 1 352 ? -26.43570 -18.34269 -16.50689 1.000 32.85535 352 GLU C O 1
ATOM 9017 N N . SER C 1 353 ? -25.43340 -19.73039 -17.96436 1.000 28.37290 353 SER C N 1
ATOM 9018 C CA . SER C 1 353 ? -26.58200 -20.62878 -18.03496 1.000 27.86832 353 SER C CA 1
ATOM 9019 C C . SER C 1 353 ? -26.17678 -21.92511 -18.72496 1.000 29.70081 353 SER C C 1
ATOM 9020 O O . SER C 1 353 ? -25.21761 -21.96645 -19.49902 1.000 23.84601 353 SER C O 1
ATOM 9023 N N . GLY C 1 354 ? -26.94247 -22.97760 -18.45628 1.000 27.27632 354 GLY C N 1
ATOM 9024 C CA . GLY C 1 354 ? -26.78984 -24.21124 -19.19758 1.000 22.52978 354 GLY C CA 1
ATOM 9025 C C . GLY C 1 354 ? -26.09529 -25.31559 -18.42911 1.000 29.18870 354 GLY C C 1
ATOM 9026 O O . GLY C 1 354 ? -26.34484 -25.51134 -17.23440 1.000 26.65237 354 GLY C O 1
ATOM 9027 N N . ALA C 1 355 ? -25.18966 -26.01013 -19.11600 1.000 24.73960 355 ALA C N 1
ATOM 9028 C CA . ALA C 1 355 ? -24.60193 -27.24666 -18.62587 1.000 27.62025 355 ALA C CA 1
ATOM 9029 C C . ALA C 1 355 ? -23.69381 -27.02847 -17.41598 1.000 26.14870 355 ALA C C 1
ATOM 9030 O O . ALA C 1 355 ? -23.05909 -25.98143 -17.25474 1.000 24.76392 355 ALA C O 1
ATOM 9032 N N . LEU C 1 356 ? -23.67156 -28.02934 -16.54385 1.000 23.63875 356 LEU C N 1
ATOM 9033 C CA . LEU C 1 356 ? -22.58537 -28.28039 -15.61063 1.000 24.87492 356 LEU C CA 1
ATOM 9034 C C . LEU C 1 356 ? -21.81382 -29.48466 -16.14070 1.000 23.92652 356 LEU C C 1
ATOM 9035 O O . LEU C 1 356 ? -22.35193 -30.29196 -16.89521 1.000 25.58362 356 LEU C O 1
ATOM 9040 N N . VAL C 1 357 ? -20.54152 -29.60600 -15.77400 1.000 23.44783 357 VAL C N 1
ATOM 9041 C CA . VAL C 1 357 ? -19.65440 -30.56169 -16.43728 1.000 25.15921 357 VAL C CA 1
ATOM 9042 C C . VAL C 1 357 ? -19.58691 -31.87187 -15.65067 1.000 25.37668 357 VAL C C 1
ATOM 9043 O O . VAL C 1 357 ? -19.42437 -31.87500 -14.42028 1.000 24.66988 357 VAL C O 1
ATOM 9047 N N . ILE C 1 358 ? -19.70238 -32.98418 -16.37252 1.000 24.26172 358 ILE C N 1
ATOM 9048 C CA . ILE C 1 358 ? -19.42934 -34.32079 -15.86105 1.000 24.79921 358 ILE C CA 1
ATOM 9049 C C . ILE C 1 358 ? -18.14705 -34.81274 -16.52526 1.000 26.21382 358 ILE C C 1
ATOM 9050 O O . ILE C 1 358 ? -18.05519 -34.83939 -17.75986 1.000 25.24368 358 ILE C O 1
ATOM 9055 N N . ALA C 1 359 ? -17.17051 -35.22645 -15.71448 1.000 24.23340 359 ALA C N 1
ATOM 9056 C CA . ALA C 1 359 ? -15.84636 -35.59472 -16.20993 1.000 26.68148 359 ALA C CA 1
ATOM 9057 C C . ALA C 1 359 ? -15.43822 -36.97865 -15.72242 1.000 26.58586 359 ALA C C 1
ATOM 9058 O O . ALA C 1 359 ? -15.57244 -37.29232 -14.53487 1.000 24.38050 359 ALA C O 1
ATOM 9060 N N . ALA C 1 360 ? -14.92372 -37.79424 -16.63635 1.000 24.13484 360 ALA C N 1
ATOM 9061 C CA . ALA C 1 360 ? -14.30686 -39.05038 -16.24481 1.000 27.47568 360 ALA C CA 1
ATOM 9062 C C . ALA C 1 360 ? -13.09137 -38.77886 -15.35610 1.000 32.02088 360 ALA C C 1
ATOM 9063 O O . ALA C 1 360 ? -12.50838 -37.68933 -15.36962 1.000 24.97568 360 ALA C O 1
ATOM 9065 N N . ASP C 1 361 ? -12.71186 -39.77703 -14.56197 1.000 33.80589 361 ASP C N 1
ATOM 9066 C CA . ASP C 1 361 ? -11.57335 -39.60038 -13.65709 1.000 30.63351 361 ASP C CA 1
ATOM 9067 C C . ASP C 1 361 ? -10.26034 -39.97064 -14.33926 1.000 28.95589 361 ASP C C 1
ATOM 9068 O O . ASP C 1 361 ? -9.41205 -40.66044 -13.77817 1.000 32.25677 361 ASP C O 1
ATOM 9073 N N . THR C 1 362 ? -10.08489 -39.49601 -15.57004 1.000 29.49821 362 THR C N 1
ATOM 9074 C CA . THR C 1 362 ? -8.93310 -39.83834 -16.38669 1.000 27.77348 362 THR C CA 1
ATOM 9075 C C . THR C 1 362 ? -8.23255 -38.56972 -16.86387 1.000 25.42062 362 THR C C 1
ATOM 9076 O O . THR C 1 362 ? -8.85104 -37.50556 -16.97731 1.000 21.17134 362 THR C O 1
ATOM 9080 N N . GLY C 1 363 ? -6.93171 -38.70303 -17.13249 1.000 25.74512 363 GLY C N 1
ATOM 9081 C CA . GLY C 1 363 ? -6.11366 -37.62683 -17.67672 1.000 24.44035 363 GLY C CA 1
ATOM 9082 C C . GLY C 1 363 ? -6.22053 -36.33732 -16.89670 1.000 18.84403 363 GLY C C 1
ATOM 9083 O O . GLY C 1 363 ? -6.26059 -36.32575 -15.66153 1.000 20.52053 363 GLY C O 1
ATOM 9084 N N . ASN C 1 364 ? -6.28179 -35.22256 -17.62692 1.000 20.76097 364 ASN C N 1
ATOM 9085 C CA . ASN C 1 364 ? -6.38644 -33.91833 -16.98749 1.000 21.17279 364 ASN C CA 1
ATOM 9086 C C . ASN C 1 364 ? -7.80959 -33.57464 -16.53627 1.000 23.23171 364 ASN C C 1
ATOM 9087 O O . ASN C 1 364 ? -8.02582 -32.45729 -16.04806 1.000 19.09125 364 ASN C O 1
ATOM 9092 N N . LEU C 1 365 ? -8.76806 -34.50958 -16.62061 1.000 19.41609 365 LEU C N 1
ATOM 9093 C CA . LEU C 1 365 ? -10.16220 -34.14742 -16.34702 1.000 21.61761 365 LEU C CA 1
ATOM 9094 C C . LEU C 1 365 ? -10.43400 -33.83858 -14.87436 1.000 21.30747 365 LEU C C 1
ATOM 9095 O O . LEU C 1 365 ? -11.13362 -32.86158 -14.58772 1.000 21.49091 365 LEU C O 1
ATOM 9100 N N . PRO C 1 366 ? -9.92556 -34.61751 -13.90955 1.000 19.50929 366 PRO C N 1
ATOM 9101 C CA . PRO C 1 366 ? -10.15785 -34.23944 -12.50770 1.000 22.22863 366 PRO C CA 1
ATOM 9102 C C . PRO C 1 366 ? -9.61765 -32.86820 -12.15057 1.000 20.43829 366 PRO C C 1
ATOM 9103 O O . PRO C 1 366 ? -10.28830 -32.13411 -11.41704 1.000 23.64887 366 PRO C O 1
ATOM 9107 N N . GLU C 1 367 ? -8.42277 -32.50201 -12.63314 1.000 23.19473 367 GLU C N 1
ATOM 9108 C CA . GLU C 1 367 ? -7.92584 -31.14549 -12.40660 1.000 23.68505 367 GLU C CA 1
ATOM 9109 C C . GLU C 1 367 ? -8.89965 -30.10804 -12.95296 1.000 20.16548 367 GLU C C 1
ATOM 9110 O O . GLU C 1 367 ? -9.16711 -29.09513 -12.29515 1.000 22.91289 367 GLU C O 1
ATOM 9116 N N . VAL C 1 368 ? -9.45402 -30.35578 -14.14484 1.000 17.54937 368 VAL C N 1
ATOM 9117 C CA . VAL C 1 368 ? -10.29305 -29.35328 -14.80561 1.000 21.69019 368 VAL C CA 1
ATOM 9118 C C . VAL C 1 368 ? -11.52542 -29.03498 -13.96802 1.000 22.10428 368 VAL C C 1
ATOM 9119 O O . VAL C 1 368 ? -11.91041 -27.86695 -13.82610 1.000 20.92198 368 VAL C O 1
ATOM 9123 N N . VAL C 1 369 ? -12.17138 -30.05409 -13.40605 1.000 22.96329 369 VAL C N 1
ATOM 9124 C CA . VAL C 1 369 ? -13.36511 -29.83199 -12.59670 1.000 22.87380 369 VAL C CA 1
ATOM 9125 C C . VAL C 1 369 ? -13.02110 -29.70524 -11.11082 1.000 25.29039 369 VAL C C 1
ATOM 9126 O O . VAL C 1 369 ? -13.90121 -29.84535 -10.25755 1.000 28.27621 369 VAL C O 1
ATOM 9130 N N . ASP C 1 370 ? -11.75204 -29.44242 -10.79000 1.000 22.32479 370 ASP C N 1
ATOM 9131 C CA . ASP C 1 370 ? -11.29913 -29.23694 -9.40692 1.000 23.14095 370 ASP C CA 1
ATOM 9132 C C . ASP C 1 370 ? -11.71129 -30.39578 -8.50541 1.000 26.20817 370 ASP C C 1
ATOM 9133 O O . ASP C 1 370 ? -12.08833 -30.20283 -7.34626 1.000 27.32082 370 ASP C O 1
ATOM 9138 N N . ASP C 1 371 ? -11.65375 -31.61149 -9.05313 1.000 24.12713 371 ASP C N 1
ATOM 9139 C CA . ASP C 1 371 ? -11.90366 -32.83684 -8.29443 1.000 25.91651 371 ASP C CA 1
ATOM 9140 C C . ASP C 1 371 ? -13.27128 -32.81777 -7.62345 1.000 37.63945 371 ASP C C 1
ATOM 9141 O O . ASP C 1 371 ? -13.44359 -33.35667 -6.52706 1.000 34.03758 371 ASP C O 1
ATOM 9146 N N . GLY C 1 372 ? -14.24951 -32.18484 -8.27003 1.000 32.84464 372 GLY C N 1
ATOM 9147 C CA . GLY C 1 372 ? -15.61851 -32.17788 -7.80470 1.000 27.91917 372 GLY C CA 1
ATOM 9148 C C . GLY C 1 372 ? -16.12444 -30.83095 -7.33736 1.000 29.00524 372 GLY C C 1
ATOM 9149 O O . GLY C 1 372 ? -17.33758 -30.66124 -7.21111 1.000 36.42983 372 GLY C O 1
ATOM 9150 N N . ALA C 1 373 ? -15.24121 -29.87142 -7.05961 1.000 31.04092 373 ALA C N 1
ATOM 9151 C CA . ALA C 1 373 ? -15.71479 -28.57207 -6.60044 1.000 28.98599 373 ALA C CA 1
ATOM 9152 C C . ALA C 1 373 ? -16.28021 -27.72532 -7.73372 1.000 32.68011 373 ALA C C 1
ATOM 9153 O O . ALA C 1 373 ? -17.07971 -26.81919 -7.46908 1.000 29.44807 373 ALA C O 1
ATOM 9155 N N . ALA C 1 374 ? -15.89967 -28.00968 -8.98505 1.000 29.76466 374 ALA C N 1
ATOM 9156 C CA . ALA C 1 374 ? -16.34475 -27.24026 -10.14643 1.000 29.41457 374 ALA C CA 1
ATOM 9157 C C . ALA C 1 374 ? -17.03217 -28.10895 -11.18995 1.000 27.46084 374 ALA C C 1
ATOM 9158 O O . ALA C 1 374 ? -17.25314 -27.65079 -12.31333 1.000 26.94883 374 ALA C O 1
ATOM 9160 N N . GLY C 1 375 ? -17.36600 -29.34498 -10.84693 1.000 30.32178 375 GLY C N 1
ATOM 9161 C CA . GLY C 1 375 ? -18.02228 -30.24874 -11.77109 1.000 25.16396 375 GLY C CA 1
ATOM 9162 C C . GLY C 1 375 ? -18.18041 -31.59175 -11.09721 1.000 30.76051 375 GLY C C 1
ATOM 9163 O O . GLY C 1 375 ? -17.86011 -31.74416 -9.91735 1.000 33.37706 375 GLY C O 1
ATOM 9164 N N . ILE C 1 376 ? -18.66872 -32.57413 -11.85044 1.000 22.49231 376 ILE C N 1
ATOM 9165 C CA . ILE C 1 376 ? -18.94443 -33.90133 -11.30998 1.000 33.05024 376 ILE C CA 1
ATOM 9166 C C . ILE C 1 376 ? -17.92587 -34.87217 -11.88709 1.000 24.90307 376 ILE C C 1
ATOM 9167 O O . ILE C 1 376 ? -17.80182 -34.99669 -13.11186 1.000 29.82898 376 ILE C O 1
ATOM 9172 N N . VAL C 1 377 ? -17.18325 -35.55161 -11.00386 1.000 30.32570 377 VAL C N 1
ATOM 9173 C CA . VAL C 1 377 ? -16.24123 -36.58981 -11.41019 1.000 30.31637 377 VAL C CA 1
ATOM 9174 C C . VAL C 1 377 ? -16.97397 -37.92251 -11.42928 1.000 30.23389 377 VAL C C 1
ATOM 9175 O O . VAL C 1 377 ? -17.73253 -38.23791 -10.50522 1.000 35.70760 377 VAL C O 1
ATOM 9179 N N . THR C 1 378 ? -16.74417 -38.71842 -12.46863 1.000 29.25668 378 THR C N 1
ATOM 9180 C CA . THR C 1 378 ? -17.34912 -40.03758 -12.56386 1.000 33.62948 378 THR C CA 1
ATOM 9181 C C . THR C 1 378 ? -16.31793 -41.07183 -12.99516 1.000 34.65266 378 THR C C 1
ATOM 9182 O O . THR C 1 378 ? -15.44752 -40.79856 -13.83529 1.000 30.03649 378 THR C O 1
ATOM 9186 N N . ARG C 1 379 ? -16.41698 -42.25404 -12.38992 1.000 29.95112 379 ARG C N 1
ATOM 9187 C CA . ARG C 1 379 ? -15.80822 -43.45266 -12.94359 1.000 32.02150 379 ARG C CA 1
ATOM 9188 C C . ARG C 1 379 ? -16.39199 -43.73669 -14.32577 1.000 33.75936 379 ARG C C 1
ATOM 9189 O O . ARG C 1 379 ? -17.50530 -43.31276 -14.65672 1.000 37.46144 379 ARG C O 1
ATOM 9197 N N . ARG C 1 380 ? -15.63861 -44.48415 -15.13278 1.000 31.72132 380 ARG C N 1
ATOM 9198 C CA . ARG C 1 380 ? -16.03615 -44.77481 -16.51385 1.000 31.23654 380 ARG C CA 1
ATOM 9199 C C . ARG C 1 380 ? -16.87043 -46.05957 -16.61003 1.000 35.75552 380 ARG C C 1
ATOM 9200 O O . ARG C 1 380 ? -16.54412 -47.00129 -17.33819 1.000 32.64682 380 ARG C O 1
ATOM 9208 N N . THR C 1 381 ? -17.97568 -46.09321 -15.86773 1.000 29.21666 381 THR C N 1
ATOM 9209 C CA . THR C 1 381 ? -18.99702 -47.11401 -16.08425 1.000 37.40703 381 THR C CA 1
ATOM 9210 C C . THR C 1 381 ? -20.34025 -46.44003 -16.32459 1.000 36.64206 381 THR C C 1
ATOM 9211 O O . THR C 1 381 ? -20.57821 -45.30729 -15.88362 1.000 29.15371 381 THR C O 1
ATOM 9215 N N . ALA C 1 382 ? -21.22043 -47.15534 -17.03494 1.000 43.09991 382 ALA C N 1
ATOM 9216 C CA . ALA C 1 382 ? -22.55802 -46.63000 -17.29171 1.000 31.30648 382 ALA C CA 1
ATOM 9217 C C . ALA C 1 382 ? -23.28879 -46.34756 -15.98728 1.000 37.27862 382 ALA C C 1
ATOM 9218 O O . ALA C 1 382 ? -23.97697 -45.32658 -15.85942 1.000 36.02980 382 ALA C O 1
ATOM 9220 N N . ALA C 1 383 ? -23.12627 -47.22415 -14.99178 1.000 34.17612 383 ALA C N 1
ATOM 9221 C CA . ALA C 1 383 ? -23.78686 -46.99371 -13.71113 1.000 37.98696 383 ALA C CA 1
ATOM 9222 C C . ALA C 1 383 ? -23.23413 -45.74911 -13.02941 1.000 36.15992 383 ALA C C 1
ATOM 9223 O O . ALA C 1 383 ? -23.98689 -44.95160 -12.45624 1.000 35.87289 383 ALA C O 1
ATOM 9225 N N . ASP C 1 384 ? -21.91798 -45.56818 -13.07462 1.000 36.09552 384 ASP C N 1
ATOM 9226 C CA . ASP C 1 384 ? -21.34036 -44.36550 -12.49538 1.000 35.21745 384 ASP C CA 1
ATOM 9227 C C . ASP C 1 384 ? -21.78748 -43.12231 -13.26345 1.000 29.50988 384 ASP C C 1
ATOM 9228 O O . ASP C 1 384 ? -22.16084 -42.11133 -12.65274 1.000 31.23995 384 ASP C O 1
ATOM 9233 N N . VAL C 1 385 ? -21.83034 -43.20682 -14.59677 1.000 29.23577 385 VAL C N 1
ATOM 9234 C CA . VAL C 1 385 ? -22.30265 -42.08485 -15.41422 1.000 30.89754 385 VAL C CA 1
ATOM 9235 C C . VAL C 1 385 ? -23.75026 -41.73566 -15.07666 1.000 31.53266 385 VAL C C 1
ATOM 9236 O O . VAL C 1 385 ? -24.09062 -40.56653 -14.83132 1.000 27.92245 385 VAL C O 1
ATOM 9240 N N . ALA C 1 386 ? -24.63122 -42.74547 -15.08481 1.000 35.21052 386 ALA C N 1
ATOM 9241 C CA . ALA C 1 386 ? -26.02207 -42.52783 -14.70286 1.000 33.60239 386 ALA C CA 1
ATOM 9242 C C . ALA C 1 386 ? -26.11400 -41.88853 -13.32610 1.000 34.32501 386 ALA C C 1
ATOM 9243 O O . ALA C 1 386 ? -26.87898 -40.93445 -13.11244 1.000 32.63702 386 ALA C O 1
ATOM 9245 N N . ASP C 1 387 ? -25.32144 -42.39687 -12.38304 1.000 31.12936 387 ASP C N 1
ATOM 9246 C CA . ASP C 1 387 ? -25.28124 -41.82587 -11.04403 1.000 31.67989 387 ASP C CA 1
ATOM 9247 C C . ASP C 1 387 ? -24.78200 -40.38071 -11.07008 1.000 33.85860 387 ASP C C 1
ATOM 9248 O O . ASP C 1 387 ? -25.35876 -39.49681 -10.42087 1.000 30.38592 387 ASP C O 1
ATOM 9253 N N . ALA C 1 388 ? -23.70708 -40.11945 -11.82031 1.000 32.14732 388 ALA C N 1
ATOM 9254 C CA . ALA C 1 388 ? -23.22297 -38.74651 -11.95438 1.000 34.53749 388 ALA C CA 1
ATOM 9255 C C . ALA C 1 388 ? -24.32562 -37.81955 -12.47000 1.000 30.13541 388 ALA C C 1
ATOM 9256 O O . ALA C 1 388 ? -24.50857 -36.70393 -11.95522 1.000 31.95035 388 ALA C O 1
ATOM 9258 N N . VAL C 1 389 ? -25.08601 -38.27192 -13.46940 1.000 26.46433 389 VAL C N 1
ATOM 9259 C CA . VAL C 1 389 ? -26.19229 -37.46398 -13.98381 1.000 26.31547 389 VAL C CA 1
ATOM 9260 C C . VAL C 1 389 ? -27.24506 -37.23561 -12.90429 1.000 32.23061 389 VAL C C 1
ATOM 9261 O O . VAL C 1 389 ? -27.79209 -36.12801 -12.77058 1.000 31.96129 389 VAL C O 1
ATOM 9265 N N . ARG C 1 390 ? -27.53583 -38.26962 -12.10592 1.000 30.55606 390 ARG C N 1
ATOM 9266 C CA . ARG C 1 390 ? -28.51411 -38.11895 -11.03084 1.000 30.46843 390 ARG C CA 1
ATOM 9267 C C . ARG C 1 390 ? -28.07972 -37.04694 -10.04031 1.000 33.54817 390 ARG C C 1
ATOM 9268 O O . ARG C 1 390 ? -28.91027 -36.27320 -9.53944 1.000 32.94399 390 ARG C O 1
ATOM 9276 N N . ARG C 1 391 ? -26.77598 -36.97982 -9.75251 1.000 28.37334 391 ARG C N 1
ATOM 9277 C CA . ARG C 1 391 ? -26.27615 -35.96536 -8.82953 1.000 31.44900 391 ARG C CA 1
ATOM 9278 C C . ARG C 1 391 ? -26.47108 -34.56590 -9.39730 1.000 33.62624 391 ARG C C 1
ATOM 9279 O O . ARG C 1 391 ? -26.83608 -33.63557 -8.66668 1.000 35.19191 391 ARG C O 1
ATOM 9287 N N . VAL C 1 392 ? -26.25246 -34.39792 -10.70215 1.000 33.87633 392 VAL C N 1
ATOM 9288 C CA . VAL C 1 392 ? -26.49495 -33.09560 -11.31463 1.000 35.91098 392 VAL C CA 1
ATOM 9289 C C . VAL C 1 392 ? -27.97704 -32.74497 -11.22758 1.000 35.43437 392 VAL C C 1
ATOM 9290 O O . VAL C 1 392 ? -28.34578 -31.61303 -10.88870 1.000 33.97663 392 VAL C O 1
ATOM 9294 N N . ARG C 1 393 ? -28.84877 -33.71671 -11.52272 1.000 36.16820 393 ARG C N 1
ATOM 9295 C CA . ARG C 1 393 ? -30.28968 -33.49868 -11.40595 1.000 40.28896 393 ARG C CA 1
ATOM 9296 C C . ARG C 1 393 ? -30.69163 -33.17513 -9.97386 1.000 38.22491 393 ARG C C 1
ATOM 9297 O O . ARG C 1 393 ? -31.55657 -32.32278 -9.74234 1.000 40.68869 393 ARG C O 1
ATOM 9305 N N . LYS C 1 394 ? -30.07592 -33.85530 -9.00182 1.000 36.33033 394 LYS C N 1
ATOM 9306 C CA . LYS C 1 394 ? -30.42142 -33.66455 -7.59565 1.000 36.36827 394 LYS C CA 1
ATOM 9307 C C . LYS C 1 394 ? -30.13489 -32.24251 -7.11530 1.000 46.71856 394 LYS C C 1
ATOM 9308 O O . LYS C 1 394 ? -30.81607 -31.75040 -6.20809 1.000 45.43997 394 LYS C O 1
ATOM 9314 N N . LEU C 1 395 ? -29.13832 -31.57238 -7.69599 1.000 36.17064 395 LEU C N 1
ATOM 9315 C CA . LEU C 1 395 ? -28.70805 -30.27520 -7.18274 1.000 39.92024 395 LEU C CA 1
ATOM 9316 C C . LEU C 1 395 ? -29.85845 -29.27654 -7.14610 1.000 36.96035 395 LEU C C 1
ATOM 9317 O O . LEU C 1 395 ? -30.65192 -29.18256 -8.08463 1.000 41.84098 395 LEU C O 1
ATOM 9322 N N . THR C 1 396 ? -29.93541 -28.51015 -6.06175 1.000 39.70700 396 THR C N 1
ATOM 9323 C CA . THR C 1 396 ? -30.85796 -27.38572 -6.05086 1.000 47.96699 396 THR C CA 1
ATOM 9324 C C . THR C 1 396 ? -30.40571 -26.31524 -7.04473 1.000 47.30860 396 THR C C 1
ATOM 9325 O O . THR C 1 396 ? -29.25958 -26.29909 -7.50826 1.000 41.60429 396 THR C O 1
ATOM 9329 N N . ALA C 1 397 ? -31.33271 -25.41153 -7.37800 1.000 44.58672 397 ALA C N 1
ATOM 9330 C CA . ALA C 1 397 ? -30.98025 -24.29060 -8.24255 1.000 48.03634 397 ALA C CA 1
ATOM 9331 C C . ALA C 1 397 ? -29.90769 -23.42363 -7.60160 1.000 50.38753 397 ALA C C 1
ATOM 9332 O O . ALA C 1 397 ? -29.15044 -22.74181 -8.30439 1.000 46.18209 397 ALA C O 1
ATOM 9334 N N . ASP C 1 398 ? -29.82249 -23.44415 -6.27328 1.000 43.75525 398 ASP C N 1
ATOM 9335 C CA . ASP C 1 398 ? -28.77576 -22.70021 -5.59217 1.000 51.80403 398 ASP C CA 1
ATOM 9336 C C . ASP C 1 398 ? -27.44127 -23.44124 -5.63943 1.000 51.24212 398 ASP C C 1
ATOM 9337 O O . ASP C 1 398 ? -26.38284 -22.81401 -5.76872 1.000 45.10830 398 ASP C O 1
ATOM 9342 N N . GLU C 1 399 ? -27.46689 -24.77035 -5.53547 1.000 43.83952 399 GLU C N 1
ATOM 9343 C CA . GLU C 1 399 ? -26.22899 -25.52829 -5.67079 1.000 42.13692 399 GLU C CA 1
ATOM 9344 C C . GLU C 1 399 ? -25.70197 -25.46930 -7.10047 1.000 39.20291 399 GLU C C 1
ATOM 9345 O O . GLU C 1 399 ? -24.48286 -25.42813 -7.31407 1.000 37.07124 399 GLU C O 1
ATOM 9351 N N . ARG C 1 400 ? -26.60364 -25.47014 -8.09007 1.000 32.79874 400 ARG C N 1
ATOM 9352 C CA . ARG C 1 400 ? -26.17603 -25.32752 -9.47800 1.000 37.99899 400 ARG C CA 1
ATOM 9353 C C . ARG C 1 400 ? -25.53946 -23.96609 -9.69321 1.000 38.32404 400 ARG C C 1
ATOM 9354 O O . ARG C 1 400 ? -24.48605 -23.86208 -10.33355 1.000 35.16548 400 ARG C O 1
ATOM 9356 N N . ARG C 1 401 ? -26.15077 -22.91671 -9.13283 1.000 38.01187 401 ARG C N 1
ATOM 9357 C CA . ARG C 1 401 ? -25.54980 -21.58645 -9.14624 1.000 43.44074 401 ARG C CA 1
ATOM 9358 C C . ARG C 1 401 ? -24.12995 -21.63111 -8.60010 1.000 43.23010 401 ARG C C 1
ATOM 9359 O O . ARG C 1 401 ? -23.19087 -21.13030 -9.23171 1.000 36.17501 401 ARG C O 1
ATOM 9367 N N . ARG C 1 402 ? -23.96014 -22.25550 -7.42959 1.000 44.23124 402 ARG C N 1
ATOM 9368 C CA . ARG C 1 402 ? -22.64533 -22.36983 -6.80878 1.000 42.78500 402 ARG C CA 1
ATOM 9369 C C . ARG C 1 402 ? -21.64306 -23.02047 -7.75518 1.000 39.76075 402 ARG C C 1
ATOM 9370 O O . ARG C 1 402 ? -20.52982 -22.51153 -7.94550 1.000 34.56238 402 ARG C O 1
ATOM 9378 N N . MET C 1 403 ? -22.02094 -24.15565 -8.35129 1.000 30.79225 403 MET C N 1
ATOM 9379 C CA . MET C 1 403 ? -21.05430 -24.94492 -9.10103 1.000 32.45068 403 MET C CA 1
ATOM 9380 C C . MET C 1 403 ? -20.76369 -24.30908 -10.45869 1.000 32.36843 403 MET C C 1
ATOM 9381 O O . MET C 1 403 ? -19.61832 -24.33665 -10.92482 1.000 27.87661 403 MET C O 1
ATOM 9386 N N . ARG C 1 404 ? -21.77552 -23.70333 -11.08664 1.000 31.48949 404 ARG C N 1
ATOM 9387 C CA . ARG C 1 404 ? -21.54269 -22.94841 -12.31470 1.000 28.37293 404 ARG C CA 1
ATOM 9388 C C . ARG C 1 404 ? -20.57895 -21.79562 -12.07475 1.000 31.81326 404 ARG C C 1
ATOM 9389 O O . ARG C 1 404 ? -19.71452 -21.51428 -12.91477 1.000 27.01997 404 ARG C O 1
ATOM 9397 N N . ALA C 1 405 ? -20.70196 -21.12079 -10.92737 1.000 27.65079 405 ALA C N 1
ATOM 9398 C CA . ALA C 1 405 ? -19.78954 -20.02461 -10.62914 1.000 32.19382 405 ALA C CA 1
ATOM 9399 C C . ALA C 1 405 ? -18.39738 -20.55008 -10.32442 1.000 29.34266 405 ALA C C 1
ATOM 9400 O O . ALA C 1 405 ? -17.39866 -19.92024 -10.69118 1.000 23.82031 405 ALA C O 1
ATOM 9402 N N . ALA C 1 406 ? -18.31735 -21.69329 -9.63603 1.000 24.71552 406 ALA C N 1
ATOM 9403 C CA . ALA C 1 406 ? -17.02306 -22.29778 -9.35159 1.000 30.33304 406 ALA C CA 1
ATOM 9404 C C . ALA C 1 406 ? -16.34337 -22.74395 -10.63594 1.000 24.01213 406 ALA C C 1
ATOM 9405 O O . ALA C 1 406 ? -15.12707 -22.61726 -10.77432 1.000 23.65683 406 ALA C O 1
ATOM 9407 N N . ALA C 1 407 ? -17.12193 -23.24934 -11.58833 1.000 25.90833 407 ALA C N 1
ATOM 9408 C CA . ALA C 1 407 ? -16.56198 -23.70830 -12.85023 1.000 23.96614 407 ALA C CA 1
ATOM 9409 C C . ALA C 1 407 ? -16.05986 -22.53724 -13.69226 1.000 21.76082 407 ALA C C 1
ATOM 9410 O O . ALA C 1 407 ? -14.95954 -22.59185 -14.25049 1.000 24.06434 407 ALA C O 1
ATOM 9412 N N . ALA C 1 408 ? -16.84250 -21.46744 -13.78010 1.000 21.24688 408 ALA C N 1
ATOM 9413 C CA . ALA C 1 408 ? -16.39895 -20.28214 -14.50092 1.000 24.46558 408 ALA C CA 1
ATOM 9414 C C . ALA C 1 408 ? -15.19540 -19.63971 -13.82542 1.000 25.05651 408 ALA C C 1
ATOM 9415 O O . ALA C 1 408 ? -14.25448 -19.21078 -14.50457 1.000 20.43178 408 ALA C O 1
ATOM 9417 N N . ALA C 1 409 ? -15.20864 -19.55045 -12.49108 1.000 20.27786 409 ALA C N 1
ATOM 9418 C CA . ALA C 1 409 ? -14.04187 -19.01702 -11.79664 1.000 23.85875 409 ALA C CA 1
ATOM 9419 C C . ALA C 1 409 ? -12.82549 -19.90665 -11.99746 1.000 21.01462 409 ALA C C 1
ATOM 9420 O O . ALA C 1 409 ? -11.69150 -19.40960 -12.04809 1.000 20.85185 409 ALA C O 1
ATOM 9422 N N . ARG C 1 410 ? -13.03400 -21.21941 -12.10435 1.000 20.00262 410 ARG C N 1
ATOM 9423 C CA . ARG C 1 410 ? -11.89691 -22.10893 -12.27424 1.000 21.28221 410 ARG C CA 1
ATOM 9424 C C . ARG C 1 410 ? -11.19757 -21.85989 -13.60144 1.000 19.74363 410 ARG C C 1
ATOM 9425 O O . ARG C 1 410 ? -9.96130 -21.83144 -13.65920 1.000 17.12390 410 ARG C O 1
ATOM 9433 N N . VAL C 1 411 ? -11.96845 -21.65182 -14.67307 1.000 18.71184 411 VAL C N 1
ATOM 9434 C CA . VAL C 1 411 ? -11.36403 -21.33142 -15.96818 1.000 19.15825 411 VAL C CA 1
ATOM 9435 C C . VAL C 1 411 ? -10.55533 -20.03957 -15.87340 1.000 18.35036 411 VAL C C 1
ATOM 9436 O O . VAL C 1 411 ? -9.38528 -19.98742 -16.27875 1.000 16.77522 411 VAL C O 1
ATOM 9440 N N . ARG C 1 412 ? -11.15659 -18.98626 -15.30881 1.000 17.84255 412 ARG C N 1
ATOM 9441 C CA . ARG C 1 412 ? -10.43439 -17.72834 -15.13114 1.000 19.22970 412 ARG C CA 1
ATOM 9442 C C . ARG C 1 412 ? -9.17676 -17.92161 -14.28976 1.000 17.27052 412 ARG C C 1
ATOM 9443 O O . ARG C 1 412 ? -8.13335 -17.33011 -14.57813 1.000 16.39479 412 ARG C O 1
ATOM 9451 N N . ALA C 1 413 ? -9.24510 -18.76382 -13.25637 1.000 17.86712 413 ALA C N 1
ATOM 9452 C CA . ALA C 1 413 ? -8.11380 -18.85811 -12.33627 1.000 21.38682 413 ALA C CA 1
ATOM 9453 C C . ALA C 1 413 ? -6.99674 -19.75200 -12.86830 1.000 17.65723 413 ALA C C 1
ATOM 9454 O O . ALA C 1 413 ? -5.81344 -19.45282 -12.65952 1.000 18.47859 413 ALA C O 1
ATOM 9456 N N . ARG C 1 414 ? -7.34121 -20.85605 -13.52912 1.000 14.72623 414 ARG C N 1
ATOM 9457 C CA . ARG C 1 414 ? -6.36452 -21.87465 -13.90711 1.000 18.66512 414 ARG C CA 1
ATOM 9458 C C . ARG C 1 414 ? -6.21298 -22.08923 -15.40566 1.000 15.39588 414 ARG C C 1
ATOM 9459 O O . ARG C 1 414 ? -5.15903 -22.57219 -15.83660 1.000 17.77035 414 ARG C O 1
ATOM 9467 N N . PHE C 1 415 ? -7.21482 -21.75941 -16.20570 1.000 15.02662 415 PHE C N 1
ATOM 9468 C CA . PHE C 1 415 ? -7.24064 -22.13142 -17.61342 1.000 15.90925 415 PHE C CA 1
ATOM 9469 C C . PHE C 1 415 ? -7.41055 -20.90779 -18.49777 1.000 12.12115 415 PHE C C 1
ATOM 9470 O O . PHE C 1 415 ? -8.07937 -20.94272 -19.53178 1.000 14.23472 415 PHE C O 1
ATOM 9478 N N . ASP C 1 416 ? -6.80727 -19.80214 -18.08677 1.000 14.39463 416 ASP C N 1
ATOM 9479 C CA . ASP C 1 416 ? -6.84905 -18.56063 -18.84746 1.000 13.77774 416 ASP C CA 1
ATOM 9480 C C . ASP C 1 416 ? -5.58048 -18.46584 -19.68626 1.000 15.01375 416 ASP C C 1
ATOM 9481 O O . ASP C 1 416 ? -4.46896 -18.46983 -19.13668 1.000 15.36380 416 ASP C O 1
ATOM 9486 N N . PHE C 1 417 ? -5.73734 -18.37748 -21.01275 1.000 13.89426 417 PHE C N 1
ATOM 9487 C CA . PHE C 1 417 ? -4.55219 -18.43442 -21.86334 1.000 17.84890 417 PHE C CA 1
ATOM 9488 C C . PHE C 1 417 ? -3.58715 -17.29363 -21.54744 1.000 18.70687 417 PHE C C 1
ATOM 9489 O O . PHE C 1 417 ? -2.38030 -17.51376 -21.41246 1.000 19.23035 417 PHE C O 1
ATOM 9497 N N . ALA C 1 418 ? -4.10178 -16.06303 -21.41709 1.000 16.61335 418 ALA C N 1
ATOM 9498 C CA . ALA C 1 418 ? -3.22325 -14.91949 -21.16445 1.000 19.95219 418 ALA C CA 1
ATOM 9499 C C . ALA C 1 418 ? -2.43108 -15.10068 -19.87565 1.000 16.26823 418 ALA C C 1
ATOM 9500 O O . ALA C 1 418 ? -1.23279 -14.80110 -19.82791 1.000 18.53581 418 ALA C O 1
ATOM 9502 N N . ALA C 1 419 ? -3.08285 -15.58456 -18.82019 1.000 16.92591 419 ALA C N 1
ATOM 9503 C CA . ALA C 1 419 ? -2.38867 -15.79883 -17.55442 1.000 20.24998 419 ALA C CA 1
ATOM 9504 C C . ALA C 1 419 ? -1.38719 -16.94795 -17.64692 1.000 18.74394 419 ALA C C 1
ATOM 9505 O O . ALA C 1 419 ? -0.31676 -16.90146 -17.03013 1.000 17.51616 419 ALA C O 1
ATOM 9507 N N . ASN C 1 420 ? -1.71730 -17.99054 -18.39355 1.000 18.40435 420 ASN C N 1
ATOM 9508 C CA . ASN C 1 420 ? -0.85576 -19.16069 -18.39030 1.000 14.73501 420 ASN C CA 1
ATOM 9509 C C . ASN C 1 420 ? 0.37437 -18.95626 -19.26330 1.000 21.63733 420 ASN C C 1
ATOM 9510 O O . ASN C 1 420 ? 1.44209 -19.50208 -18.96353 1.000 18.68374 420 ASN C O 1
ATOM 9515 N N . VAL C 1 421 ? 0.26187 -18.15768 -20.32454 1.000 16.09897 421 VAL C N 1
ATOM 9516 C CA . VAL C 1 421 ? 1.46261 -17.82444 -21.08333 1.000 17.07725 421 VAL C CA 1
ATOM 9517 C C . VAL C 1 421 ? 2.32637 -16.82386 -20.30882 1.000 21.38543 421 VAL C C 1
ATOM 9518 O O . VAL C 1 421 ? 3.56275 -16.88566 -20.37052 1.000 20.07711 421 VAL C O 1
ATOM 9522 N N . ARG C 1 422 ? 1.71120 -15.91938 -19.53236 1.000 16.45202 422 ARG C N 1
ATOM 9523 C CA . ARG C 1 422 ? 2.50295 -15.11580 -18.61084 1.000 19.66007 422 ARG C CA 1
ATOM 9524 C C . ARG C 1 422 ? 3.17531 -16.00108 -17.57150 1.000 16.31900 422 ARG C C 1
ATOM 9525 O O . ARG C 1 422 ? 4.34019 -15.79134 -17.23353 1.000 16.51289 422 ARG C O 1
ATOM 9533 N N . GLU C 1 423 ? 2.45728 -16.99839 -17.05213 1.000 16.23720 423 GLU C N 1
ATOM 9534 C CA . GLU C 1 423 ? 3.05432 -17.87263 -16.04715 1.000 18.85851 423 GLU C CA 1
ATOM 9535 C C . GLU C 1 423 ? 4.27613 -18.60229 -16.61624 1.000 18.39305 423 GLU C C 1
ATOM 9536 O O . GLU C 1 423 ? 5.31090 -18.73146 -15.94202 1.000 13.83344 423 GLU C O 1
ATOM 9542 N N . LEU C 1 424 ? 4.18166 -19.03959 -17.87652 1.000 15.49699 424 LEU C N 1
ATOM 9543 C CA . LEU C 1 424 ? 5.31363 -19.65041 -18.56360 1.000 17.08847 424 LEU C CA 1
ATOM 9544 C C . LEU C 1 424 ? 6.47574 -18.67127 -18.69131 1.000 14.58982 424 LEU C C 1
ATOM 9545 O O . LEU C 1 424 ? 7.61322 -18.99167 -18.33471 1.000 15.14438 424 LEU C O 1
ATOM 9550 N N . ALA C 1 425 ? 6.20535 -17.46492 -19.19453 1.000 17.88931 425 ALA C N 1
ATOM 9551 C CA . ALA C 1 425 ? 7.27950 -16.49363 -19.39199 1.000 18.41483 425 ALA C CA 1
ATOM 9552 C C . ALA C 1 425 ? 7.96804 -16.14314 -18.07697 1.000 21.81768 425 ALA C C 1
ATOM 9553 O O . ALA C 1 425 ? 9.20402 -16.06528 -18.02082 1.000 19.25164 425 ALA C O 1
ATOM 9555 N N . ASP C 1 426 ? 7.18394 -15.92764 -17.01009 1.000 14.34827 426 ASP C N 1
ATOM 9556 C CA . ASP C 1 426 ? 7.75670 -15.61660 -15.69842 1.000 18.47734 426 ASP C CA 1
ATOM 9557 C C . ASP C 1 426 ? 8.60269 -16.76762 -15.16911 1.000 19.88323 426 ASP C C 1
ATOM 9558 O O . ASP C 1 426 ? 9.68549 -16.54912 -14.61332 1.000 21.26930 426 ASP C O 1
ATOM 9563 N N . ALA C 1 427 ? 8.11435 -18.00338 -15.31354 1.000 18.57881 427 ALA C N 1
ATOM 9564 C CA . ALA C 1 427 ? 8.87722 -19.15781 -14.85088 1.000 20.13964 427 ALA C CA 1
ATOM 9565 C C . ALA C 1 427 ? 10.18556 -19.30127 -15.62772 1.000 22.67895 427 ALA C C 1
ATOM 9566 O O . ALA C 1 427 ? 11.23281 -19.61195 -15.04324 1.000 17.76300 427 ALA C O 1
ATOM 9568 N N . ALA C 1 428 ? 10.15506 -19.05227 -16.94187 1.000 16.57144 428 ALA C N 1
ATOM 9569 C CA . ALA C 1 428 ? 11.37739 -19.18777 -17.72730 1.000 18.96955 428 ALA C CA 1
ATOM 9570 C C . ALA C 1 428 ? 12.36967 -18.06972 -17.40895 1.000 22.65068 428 ALA C C 1
ATOM 9571 O O . ALA C 1 428 ? 13.57778 -18.31294 -17.34490 1.000 18.23168 428 ALA C O 1
ATOM 9573 N N . VAL C 1 429 ? 11.87838 -16.84218 -17.19779 1.000 20.20449 429 VAL C N 1
ATOM 9574 C CA . VAL C 1 429 ? 12.75679 -15.72999 -16.84434 1.000 23.24765 429 VAL C CA 1
ATOM 9575 C C . VAL C 1 429 ? 13.35676 -15.94168 -15.45486 1.000 25.16098 429 VAL C C 1
ATOM 9576 O O . VAL C 1 429 ? 14.54249 -15.66948 -15.23021 1.000 27.73953 429 VAL C O 1
ATOM 9580 N N . ASP C 1 430 ? 12.56000 -16.43567 -14.50366 1.000 19.66787 430 ASP C N 1
ATOM 9581 C CA . ASP C 1 430 ? 13.10920 -16.74610 -13.18441 1.000 25.30291 430 ASP C CA 1
ATOM 9582 C C . ASP C 1 430 ? 14.14109 -17.85959 -13.27541 1.000 24.99732 430 ASP C C 1
ATOM 9583 O O . ASP C 1 430 ? 15.18910 -17.80516 -12.62606 1.000 22.30326 430 ASP C O 1
ATOM 9588 N N . ARG C 1 431 ? 13.83613 -18.89834 -14.04993 1.000 22.11978 431 ARG C N 1
ATOM 9589 C CA . ARG C 1 431 ? 14.76713 -20.00501 -14.21107 1.000 23.13951 431 ARG C CA 1
ATOM 9590 C C . ARG C 1 431 ? 16.06668 -19.52643 -14.84312 1.000 28.24097 431 ARG C C 1
ATOM 9591 O O . ARG C 1 431 ? 17.15521 -19.94836 -14.43275 1.000 26.40036 431 ARG C O 1
ATOM 9599 N N . LEU C 1 432 ? 15.96872 -18.62857 -15.83298 1.000 26.07112 432 LEU C N 1
ATOM 9600 C CA . LEU C 1 432 ? 17.15684 -18.04228 -16.45343 1.000 27.53181 432 LEU C CA 1
ATOM 9601 C C . LEU C 1 432 ? 18.04950 -17.38597 -15.41513 1.000 34.97142 432 LEU C C 1
ATOM 9602 O O . LEU C 1 432 ? 19.25642 -17.65881 -15.34999 1.000 32.75689 432 LEU C O 1
ATOM 9607 N N . ALA C 1 433 ? 17.46694 -16.50205 -14.60181 1.000 30.29042 433 ALA C N 1
ATOM 9608 C CA . ALA C 1 433 ? 18.22072 -15.84396 -13.54261 1.000 30.39536 433 ALA C CA 1
ATOM 9609 C C . ALA C 1 433 ? 18.86267 -16.86653 -12.61431 1.000 31.81471 433 ALA C C 1
ATOM 9610 O O . ALA C 1 433 ? 20.05603 -16.77539 -12.30426 1.000 36.42933 433 ALA C O 1
ATOM 9612 N N . GLU C 1 434 ? 18.08616 -17.86224 -12.17761 1.000 27.44180 434 GLU C N 1
ATOM 9613 C CA . GLU C 1 434 ? 18.59804 -18.84713 -11.22847 1.000 30.21172 434 GLU C CA 1
ATOM 9614 C C . GLU C 1 434 ? 19.78115 -19.61935 -11.80773 1.000 35.34365 434 GLU C C 1
ATOM 9615 O O . GLU C 1 434 ? 20.77051 -19.86705 -11.10940 1.000 33.56957 434 GLU C O 1
ATOM 9621 N N . VAL C 1 435 ? 19.71175 -19.98528 -13.08939 1.000 27.90335 435 VAL C N 1
ATOM 9622 C CA . VAL C 1 435 ? 20.81229 -20.72113 -13.69894 1.000 34.22145 435 VAL C CA 1
ATOM 9623 C C . VAL C 1 435 ? 22.07012 -19.85033 -13.76980 1.000 36.89183 435 VAL C C 1
ATOM 9624 O O . VAL C 1 435 ? 23.18972 -20.36354 -13.67353 1.000 39.79139 435 VAL C O 1
ATOM 9628 N N . SER C 1 436 ? 21.91972 -18.53367 -13.91076 1.000 31.34278 436 SER C N 1
ATOM 9629 C CA . SER C 1 436 ? 23.07156 -17.62767 -13.86947 1.000 43.42577 436 SER C CA 1
ATOM 9630 C C . SER C 1 436 ? 23.48272 -17.21918 -12.44900 1.000 39.63929 436 SER C C 1
ATOM 9631 O O . SER C 1 436 ? 23.45103 -18.01534 -11.50733 1.000 46.39080 436 SER C O 1
ATOM 9634 N N . GLY D 1 8 ? -41.89786 9.09053 25.99069 1.000 38.91240 8 GLY D N 1
ATOM 9635 C CA . GLY D 1 8 ? -41.89272 7.78440 25.35193 1.000 40.50407 8 GLY D CA 1
ATOM 9636 C C . GLY D 1 8 ? -40.69386 7.57389 24.43950 1.000 38.05438 8 GLY D C 1
ATOM 9637 O O . GLY D 1 8 ? -40.69662 6.68464 23.58162 1.000 35.89098 8 GLY D O 1
ATOM 9638 N N . ARG D 1 9 ? -39.65271 8.37862 24.65758 1.000 34.03804 9 ARG D N 1
ATOM 9639 C CA . ARG D 1 9 ? -38.49856 8.45488 23.76852 1.000 39.47901 9 ARG D CA 1
ATOM 9640 C C . ARG D 1 9 ? -37.25811 7.73351 24.29576 1.000 29.07391 9 ARG D C 1
ATOM 9641 O O . ARG D 1 9 ? -36.24633 7.68910 23.58941 1.000 28.43461 9 ARG D O 1
ATOM 9649 N N . ALA D 1 10 ? -37.28420 7.21151 25.51917 1.000 26.87532 10 ALA D N 1
ATOM 9650 C CA . ALA D 1 10 ? -36.07634 6.71130 26.17072 1.000 25.88652 10 ALA D CA 1
ATOM 9651 C C . ALA D 1 10 ? -35.87129 5.24015 25.80674 1.000 23.89408 10 ALA D C 1
ATOM 9652 O O . ALA D 1 10 ? -36.59441 4.36336 26.28860 1.000 22.79529 10 ALA D O 1
ATOM 9654 N N . LEU D 1 11 ? -34.88556 4.97505 24.95419 1.000 23.29905 11 LEU D N 1
ATOM 9655 C CA . LEU D 1 11 ? -34.56766 3.63335 24.48777 1.000 20.72612 11 LEU D CA 1
ATOM 9656 C C . LEU D 1 11 ? -33.22606 3.20694 25.05738 1.000 27.60716 11 LEU D C 1
ATOM 9657 O O . LEU D 1 11 ? -32.26093 3.97624 25.01012 1.000 24.41403 11 LEU D O 1
ATOM 9662 N N . ALA D 1 12 ? -33.15730 1.98546 25.58948 1.000 18.95607 12 ALA D N 1
ATOM 9663 C CA . ALA D 1 12 ? -31.89136 1.45111 26.06217 1.000 19.69235 12 ALA D CA 1
ATOM 9664 C C . ALA D 1 12 ? -31.54093 0.20087 25.27290 1.000 16.80691 12 ALA D C 1
ATOM 9665 O O . ALA D 1 12 ? -32.40767 -0.63800 24.99993 1.000 19.84085 12 ALA D O 1
ATOM 9667 N N . PHE D 1 13 ? -30.27874 0.09397 24.87742 1.000 15.65002 13 PHE D N 1
ATOM 9668 C CA . PHE D 1 13 ? -29.70319 -1.19127 24.50634 1.000 15.76260 13 PHE D CA 1
ATOM 9669 C C . PHE D 1 13 ? -28.99941 -1.71511 25.73827 1.000 14.78781 13 PHE D C 1
ATOM 9670 O O . PHE D 1 13 ? -28.09868 -1.04670 26.26263 1.000 16.80144 13 PHE D O 1
ATOM 9678 N N . VAL D 1 14 ? -29.42055 -2.88671 26.21309 1.000 14.44191 14 VAL D N 1
ATOM 9679 C CA . VAL D 1 14 ? -28.70200 -3.60595 27.26048 1.000 13.97710 14 VAL D CA 1
ATOM 9680 C C . VAL D 1 14 ? -27.89419 -4.71267 26.59584 1.000 14.32945 14 VAL D C 1
ATOM 9681 O O . VAL D 1 14 ? -28.46512 -5.63115 25.99099 1.000 14.00744 14 VAL D O 1
ATOM 9685 N N . TRP D 1 15 ? -26.57115 -4.63249 26.72167 1.000 13.21793 15 TRP D N 1
ATOM 9686 C CA . TRP D 1 15 ? -25.64954 -5.59946 26.12877 1.000 14.45222 15 TRP D CA 1
ATOM 9687 C C . TRP D 1 15 ? -25.18160 -6.53154 27.24103 1.000 12.78401 15 TRP D C 1
ATOM 9688 O O . TRP D 1 15 ? -24.48769 -6.10092 28.16641 1.000 16.62658 15 TRP D O 1
ATOM 9699 N N . LEU D 1 16 ? -25.55898 -7.79956 27.16104 1.000 12.47867 16 LEU D N 1
ATOM 9700 C CA . LEU D 1 16 ? -25.14125 -8.78895 28.14863 1.000 16.91132 16 LEU D CA 1
ATOM 9701 C C . LEU D 1 16 ? -24.00800 -9.61373 27.54410 1.000 17.59246 16 LEU D C 1
ATOM 9702 O O . LEU D 1 16 ? -24.24453 -10.45858 26.67312 1.000 15.26861 16 LEU D O 1
ATOM 9707 N N . MET D 1 17 ? -22.77773 -9.35726 27.99610 1.000 13.56735 17 MET D N 1
ATOM 9708 C CA . MET D 1 17 ? -21.57859 -9.87892 27.34370 1.000 14.22075 17 MET D CA 1
ATOM 9709 C C . MET D 1 17 ? -20.68250 -10.59283 28.34427 1.000 16.35835 17 MET D C 1
ATOM 9710 O O . MET D 1 17 ? -20.39688 -10.04731 29.41418 1.000 13.54066 17 MET D O 1
ATOM 9715 N N . VAL D 1 18 ? -20.21793 -11.79826 27.99063 1.000 12.23646 18 VAL D N 1
ATOM 9716 C CA . VAL D 1 18 ? -19.39743 -12.58911 28.91095 1.000 13.81640 18 VAL D CA 1
ATOM 9717 C C . VAL D 1 18 ? -17.99107 -12.03244 29.08512 1.000 13.99971 18 VAL D C 1
ATOM 9718 O O . VAL D 1 18 ? -17.29074 -12.41224 30.03156 1.000 11.93024 18 VAL D O 1
ATOM 9722 N N . GLU D 1 19 ? -17.56706 -11.12834 28.21113 1.000 12.45396 19 GLU D N 1
ATOM 9723 C CA . GLU D 1 19 ? -16.30609 -10.42035 28.36551 1.000 13.52280 19 GLU D CA 1
ATOM 9724 C C . GLU D 1 19 ? -16.45258 -9.09204 27.63683 1.000 14.80657 19 GLU D C 1
ATOM 9725 O O . GLU D 1 19 ? -17.45595 -8.84348 26.96289 1.000 14.19885 19 GLU D O 1
ATOM 9731 N N . GLY D 1 20 ? -15.44855 -8.23324 27.78257 1.000 14.97630 20 GLY D N 1
ATOM 9732 C CA . GLY D 1 20 ? -15.43800 -6.99199 27.03561 1.000 13.55343 20 GLY D CA 1
ATOM 9733 C C . GLY D 1 20 ? -15.05137 -5.75121 27.82255 1.000 18.15715 20 GLY D C 1
ATOM 9734 O O . GLY D 1 20 ? -14.91138 -4.67832 27.23616 1.000 15.32798 20 GLY D O 1
ATOM 9735 N N . ALA D 1 21 ? -14.89188 -5.86067 29.14071 1.000 13.27600 21 ALA D N 1
ATOM 9736 C CA . ALA D 1 21 ? -14.49518 -4.69543 29.92494 1.000 16.41686 21 ALA D CA 1
ATOM 9737 C C . ALA D 1 21 ? -13.41582 -5.07954 30.93046 1.000 17.01125 21 ALA D C 1
ATOM 9738 O O . ALA D 1 21 ? -12.25071 -4.73410 30.74203 1.000 18.95271 21 ALA D O 1
ATOM 9740 N N . GLN D 1 22 ? -13.78774 -5.77065 32.01227 1.000 12.59459 22 GLN D N 1
ATOM 9741 C CA . GLN D 1 22 ? -12.77448 -6.33698 32.89113 1.000 14.06535 22 GLN D CA 1
ATOM 9742 C C . GLN D 1 22 ? -11.83939 -7.27147 32.13058 1.000 18.06505 22 GLN D C 1
ATOM 9743 O O . GLN D 1 22 ? -10.64176 -7.31966 32.42121 1.000 20.67779 22 GLN D O 1
ATOM 9749 N N . VAL D 1 23 ? -12.36758 -8.03682 31.16874 1.000 12.39380 23 VAL D N 1
ATOM 9750 C CA . VAL D 1 23 ? -11.61760 -9.11342 30.52665 1.000 16.04137 23 VAL D CA 1
ATOM 9751 C C . VAL D 1 23 ? -11.78313 -8.99729 29.01949 1.000 16.89526 23 VAL D C 1
ATOM 9752 O O . VAL D 1 23 ? -12.86422 -8.64950 28.53386 1.000 15.30578 23 VAL D O 1
ATOM 9756 N N . ALA D 1 24 ? -10.70246 -9.25434 28.27629 1.000 17.21168 24 ALA D N 1
ATOM 9757 C CA . ALA D 1 24 ? -10.78058 -9.24776 26.81785 1.000 15.27885 24 ALA D CA 1
ATOM 9758 C C . ALA D 1 24 ? -9.83881 -10.30173 26.26520 1.000 19.08459 24 ALA D C 1
ATOM 9759 O O . ALA D 1 24 ? -8.62265 -10.19548 26.44154 1.000 18.58532 24 ALA D O 1
ATOM 9761 N N . ALA D 1 25 ? -10.39334 -11.30708 25.58944 1.000 18.19687 25 ALA D N 1
ATOM 9762 C CA . ALA D 1 25 ? -9.56295 -12.34702 24.99708 1.000 18.77478 25 ALA D CA 1
ATOM 9763 C C . ALA D 1 25 ? -9.99011 -12.66077 23.57280 1.000 16.22614 25 ALA D C 1
ATOM 9764 O O . ALA D 1 25 ? -9.14209 -12.97556 22.73672 1.000 14.69102 25 ALA D O 1
ATOM 9766 N N . GLY D 1 26 ? -11.29293 -12.59678 23.28186 1.000 15.33472 26 GLY D N 1
ATOM 9767 C CA . GLY D 1 26 ? -11.76891 -13.06866 21.99061 1.000 14.27797 26 GLY D CA 1
ATOM 9768 C C . GLY D 1 26 ? -12.78996 -12.18619 21.29360 1.000 14.54204 26 GLY D C 1
ATOM 9769 O O . GLY D 1 26 ? -12.83842 -10.97206 21.52252 1.000 14.47654 26 GLY D O 1
ATOM 9770 N N . GLY D 1 27 ? -13.62050 -12.80205 20.44315 1.000 14.25159 27 GLY D N 1
ATOM 9771 C CA . GLY D 1 27 ? -14.51373 -12.02560 19.58719 1.000 18.84383 27 GLY D CA 1
ATOM 9772 C C . GLY D 1 27 ? -15.57505 -11.23837 20.34290 1.000 16.77392 27 GLY D C 1
ATOM 9773 O O . GLY D 1 27 ? -15.92952 -10.12312 19.94646 1.000 15.58337 27 GLY D O 1
ATOM 9774 N N . VAL D 1 28 ? -16.11378 -11.81232 21.42380 1.000 15.85083 28 VAL D N 1
ATOM 9775 C CA . VAL D 1 28 ? -17.12759 -11.10847 22.21023 1.000 15.66435 28 VAL D CA 1
ATOM 9776 C C . VAL D 1 28 ? -16.56351 -9.79811 22.74962 1.000 17.59427 28 VAL D C 1
ATOM 9777 O O . VAL D 1 28 ? -17.21020 -8.74742 22.67746 1.000 13.97635 28 VAL D O 1
ATOM 9781 N N . ALA D 1 29 ? -15.34655 -9.83512 23.29556 1.000 13.68625 29 ALA D N 1
ATOM 9782 C CA . ALA D 1 29 ? -14.76086 -8.59779 23.79139 1.000 14.02707 29 ALA D CA 1
ATOM 9783 C C . ALA D 1 29 ? -14.47718 -7.61698 22.65282 1.000 16.08059 29 ALA D C 1
ATOM 9784 O O . ALA D 1 29 ? -14.61135 -6.40084 22.82860 1.000 14.79039 29 ALA D O 1
ATOM 9786 N N . GLY D 1 30 ? -14.05967 -8.12014 21.48979 1.000 13.88195 30 GLY D N 1
ATOM 9787 C CA . GLY D 1 30 ? -13.86732 -7.23391 20.35263 1.000 15.71489 30 GLY D CA 1
ATOM 9788 C C . GLY D 1 30 ? -15.16105 -6.56601 19.92679 1.000 16.74133 30 GLY D C 1
ATOM 9789 O O . GLY D 1 30 ? -15.17121 -5.38898 19.55819 1.000 15.40054 30 GLY D O 1
ATOM 9790 N N . TYR D 1 31 ? -16.27229 -7.31191 19.98465 1.000 15.89965 31 TYR D N 1
ATOM 9791 C CA . TYR D 1 31 ? -17.58350 -6.75487 19.67032 1.000 16.03208 31 TYR D CA 1
ATOM 9792 C C . TYR D 1 31 ? -17.95113 -5.62090 20.62232 1.000 17.81702 31 TYR D C 1
ATOM 9793 O O . TYR D 1 31 ? -18.47364 -4.58240 20.19362 1.000 19.40052 31 TYR D O 1
ATOM 9802 N N . VAL D 1 32 ? -17.71524 -5.81293 21.92212 1.000 13.89844 32 VAL D N 1
ATOM 9803 C CA . VAL D 1 32 ? -17.97811 -4.74684 22.88097 1.000 12.85032 32 VAL D CA 1
ATOM 9804 C C . VAL D 1 32 ? -17.15045 -3.50662 22.53818 1.000 16.52320 32 VAL D C 1
ATOM 9805 O O . VAL D 1 32 ? -17.66510 -2.38049 22.53355 1.000 16.98723 32 VAL D O 1
ATOM 9809 N N . ARG D 1 33 ? -15.87286 -3.69241 22.19923 1.000 14.29544 33 ARG D N 1
ATOM 9810 C CA . ARG D 1 33 ? -15.04054 -2.54133 21.83666 1.000 16.96985 33 ARG D CA 1
ATOM 9811 C C . ARG D 1 33 ? -15.57646 -1.84290 20.58885 1.000 19.62764 33 ARG D C 1
ATOM 9812 O O . ARG D 1 33 ? -15.73875 -0.61677 20.57747 1.000 19.56946 33 ARG D O 1
ATOM 9820 N N . ASN D 1 34 ? -15.86678 -2.60763 19.52621 1.000 15.42993 34 ASN D N 1
ATOM 9821 C CA . ASN D 1 34 ? -16.41831 -2.00919 18.30540 1.000 16.46058 34 ASN D CA 1
ATOM 9822 C C . ASN D 1 34 ? -17.69768 -1.24155 18.60430 1.000 18.53690 34 ASN D C 1
ATOM 9823 O O . ASN D 1 34 ? -17.92207 -0.13367 18.08926 1.000 19.35187 34 ASN D O 1
ATOM 9828 N N . LEU D 1 35 ? -18.54692 -1.82985 19.44053 1.000 16.23547 35 LEU D N 1
ATOM 9829 C CA . LEU D 1 35 ? -19.82961 -1.23927 19.79802 1.000 15.76734 35 LEU D CA 1
ATOM 9830 C C . LEU D 1 35 ? -19.65966 0.10754 20.49702 1.000 16.64771 35 LEU D C 1
ATOM 9831 O O . LEU D 1 35 ? -20.36573 1.07754 20.19220 1.000 16.12495 35 LEU D O 1
ATOM 9836 N N . LEU D 1 36 ? -18.75703 0.17426 21.47405 1.000 18.37550 36 LEU D N 1
ATOM 9837 C CA . LEU D 1 36 ? -18.55944 1.42467 22.20137 1.000 21.68786 36 LEU D CA 1
ATOM 9838 C C . LEU D 1 36 ? -18.02075 2.51349 21.28241 1.000 23.97415 36 LEU D C 1
ATOM 9839 O O . LEU D 1 36 ? -18.44286 3.67356 21.37262 1.000 23.29074 36 LEU D O 1
ATOM 9844 N N . ASP D 1 37 ? -17.08995 2.15985 20.38629 1.000 19.29042 37 ASP D N 1
ATOM 9845 C CA . ASP D 1 37 ? -16.54871 3.16030 19.46760 1.000 21.40901 37 ASP D CA 1
ATOM 9846 C C . ASP D 1 37 ? -17.61112 3.65586 18.50112 1.000 22.72761 37 ASP D C 1
ATOM 9847 O O . ASP D 1 37 ? -17.53772 4.78902 18.02331 1.000 24.12306 37 ASP D O 1
ATOM 9852 N N . GLU D 1 38 ? -18.61531 2.83695 18.22223 1.000 23.48172 38 GLU D N 1
ATOM 9853 C CA . GLU D 1 38 ? -19.68789 3.20051 17.31460 1.000 20.08364 38 GLU D CA 1
ATOM 9854 C C . GLU D 1 38 ? -20.89579 3.79286 18.04134 1.000 22.64988 38 GLU D C 1
ATOM 9855 O O . GLU D 1 38 ? -21.88952 4.13768 17.38793 1.000 20.24379 38 GLU D O 1
ATOM 9861 N N . GLN D 1 39 ? -20.81700 3.95231 19.37069 1.000 17.67604 39 GLN D N 1
ATOM 9862 C CA . GLN D 1 39 ? -22.00057 4.31101 20.15248 1.000 20.61365 39 GLN D CA 1
ATOM 9863 C C . GLN D 1 39 ? -22.53218 5.69052 19.78113 1.000 21.53116 39 GLN D C 1
ATOM 9864 O O . GLN D 1 39 ? -23.74559 5.87337 19.63387 1.000 23.63822 39 GLN D O 1
ATOM 9870 N N . ASP D 1 40 ? -21.64648 6.67467 19.62472 1.000 20.45574 40 ASP D N 1
ATOM 9871 C CA . ASP D 1 40 ? -22.12259 8.03009 19.34932 1.000 21.88174 40 ASP D CA 1
ATOM 9872 C C . ASP D 1 40 ? -22.80882 8.11151 17.98956 1.000 22.57068 40 ASP D C 1
ATOM 9873 O O . ASP D 1 40 ? -23.85542 8.76438 17.85101 1.000 23.66943 40 ASP D O 1
ATOM 9878 N N . ALA D 1 41 ? -22.26014 7.42362 16.98619 1.000 21.30970 41 ALA D N 1
ATOM 9879 C CA . ALA D 1 41 ? -22.89163 7.39545 15.67038 1.000 18.97434 41 ALA D CA 1
ATOM 9880 C C . ALA D 1 41 ? -24.23188 6.67401 15.71198 1.000 25.97354 41 ALA D C 1
ATOM 9881 O O . ALA D 1 41 ? -25.18809 7.10492 15.05254 1.000 24.90262 41 ALA D O 1
ATOM 9883 N N . LEU D 1 42 ? -24.33324 5.58175 16.49091 1.000 23.22794 42 LEU D N 1
ATOM 9884 C CA . LEU D 1 42 ? -25.62628 4.92087 16.65130 1.000 19.89249 42 LEU D CA 1
ATOM 9885 C C . LEU D 1 42 ? -26.62718 5.83923 17.33399 1.000 20.16705 42 LEU D C 1
ATOM 9886 O O . LEU D 1 42 ? -27.80134 5.88428 16.94954 1.000 20.50254 42 LEU D O 1
ATOM 9891 N N . ARG D 1 43 ? -26.18753 6.57014 18.35727 1.000 20.75324 43 ARG D N 1
ATOM 9892 C CA . ARG D 1 43 ? -27.09123 7.50126 19.02516 1.000 22.82655 43 ARG D CA 1
ATOM 9893 C C . ARG D 1 43 ? -27.62269 8.55269 18.05138 1.000 22.60944 43 ARG D C 1
ATOM 9894 O O . ARG D 1 43 ? -28.83123 8.82541 18.00951 1.000 21.66425 43 ARG D O 1
ATOM 9902 N N . ASP D 1 44 ? -26.72982 9.16309 17.26352 1.000 26.27433 44 ASP D N 1
ATOM 9903 C CA . ASP D 1 44 ? -27.16733 10.14354 16.26847 1.000 24.13694 44 ASP D CA 1
ATOM 9904 C C . ASP D 1 44 ? -28.15693 9.52449 15.28977 1.000 23.20601 44 ASP D C 1
ATOM 9905 O O . ASP D 1 44 ? -29.20918 10.10337 15.00338 1.000 24.26329 44 ASP D O 1
ATOM 9910 N N . HIS D 1 45 ? -27.83844 8.33241 14.77454 1.000 26.13433 45 HIS D N 1
ATOM 9911 C CA . HIS D 1 45 ? -28.70985 7.68960 13.79859 1.000 24.06413 45 HIS D CA 1
ATOM 9912 C C . HIS D 1 45 ? -30.07693 7.36672 14.39508 1.000 26.97325 45 HIS D C 1
ATOM 9913 O O . HIS D 1 45 ? -31.11190 7.54938 13.74018 1.000 26.15423 45 HIS D O 1
ATOM 9920 N N . LEU D 1 46 ? -30.11071 6.88483 15.63380 1.000 24.83703 46 LEU D N 1
ATOM 9921 C CA . LEU D 1 46 ? -31.40464 6.52741 16.20154 1.000 26.40686 46 LEU D CA 1
ATOM 9922 C C . LEU D 1 46 ? -32.18222 7.76128 16.63418 1.000 25.60012 46 LEU D C 1
ATOM 9923 O O . LEU D 1 46 ? -33.41457 7.73091 16.64324 1.000 23.99690 46 LEU D O 1
ATOM 9928 N N . ALA D 1 47 ? -31.48131 8.84791 16.97395 1.000 23.03808 47 ALA D N 1
ATOM 9929 C CA . ALA D 1 47 ? -32.14235 10.12635 17.20927 1.000 25.64896 47 ALA D CA 1
ATOM 9930 C C . ALA D 1 47 ? -32.92401 10.58701 15.98654 1.000 31.83948 47 ALA D C 1
ATOM 9931 O O . ALA D 1 47 ? -33.96878 11.23250 16.12754 1.000 27.40938 47 ALA D O 1
ATOM 9933 N N . GLU D 1 48 ? -32.44134 10.26404 14.78134 1.000 29.37766 48 GLU D N 1
ATOM 9934 C CA . GLU D 1 48 ? -33.18059 10.62575 13.57751 1.000 29.00739 48 GLU D CA 1
ATOM 9935 C C . GLU D 1 48 ? -34.44526 9.80080 13.42698 1.000 32.68543 48 GLU D C 1
ATOM 9936 O O . GLU D 1 48 ? -35.40155 10.25498 12.79114 1.000 36.41752 48 GLU D O 1
ATOM 9942 N N . ARG D 1 49 ? -34.47487 8.59418 13.99211 1.000 29.85590 49 ARG D N 1
ATOM 9943 C CA . ARG D 1 49 ? -35.68380 7.79098 13.98718 1.000 30.09831 49 ARG D CA 1
ATOM 9944 C C . ARG D 1 49 ? -36.53964 8.01385 15.23080 1.000 30.88073 49 ARG D C 1
ATOM 9945 O O . ARG D 1 49 ? -37.47648 7.24916 15.46647 1.000 33.17729 49 ARG D O 1
ATOM 9953 N N . GLY D 1 50 ? -36.24691 9.04005 16.02309 1.000 28.56200 50 GLY D N 1
ATOM 9954 C CA . GLY D 1 50 ? -37.13618 9.43933 17.09567 1.000 35.77018 50 GLY D CA 1
ATOM 9955 C C . GLY D 1 50 ? -36.84172 8.86905 18.46584 1.000 34.83401 50 GLY D C 1
ATOM 9956 O O . GLY D 1 50 ? -37.67740 9.01658 19.36300 1.000 36.70991 50 GLY D O 1
ATOM 9957 N N . TRP D 1 51 ? -35.68502 8.24103 18.66693 1.000 28.23931 51 TRP D N 1
ATOM 9958 C CA . TRP D 1 51 ? -35.35565 7.58109 19.92219 1.000 25.66908 51 TRP D CA 1
ATOM 9959 C C . TRP D 1 51 ? -34.15281 8.24850 20.56457 1.000 27.00892 51 TRP D C 1
ATOM 9960 O O . TRP D 1 51 ? -33.18172 8.59043 19.88383 1.000 29.50282 51 TRP D O 1
ATOM 9971 N N . SER D 1 52 ? -34.20494 8.40368 21.87887 1.000 23.65815 52 SER D N 1
ATOM 9972 C CA . SER D 1 52 ? -33.04813 8.80571 22.66874 1.000 29.17727 52 SER D CA 1
ATOM 9973 C C . SER D 1 52 ? -32.43692 7.54762 23.29191 1.000 27.00378 52 SER D C 1
ATOM 9974 O O . SER D 1 52 ? -33.12548 6.81968 24.01333 1.000 26.11166 52 SER D O 1
ATOM 9977 N N . VAL D 1 53 ? -31.16350 7.27596 23.00641 1.000 23.50345 53 VAL D N 1
ATOM 9978 C CA . VAL D 1 53 ? -30.59352 5.94317 23.21537 1.000 26.15405 53 VAL D CA 1
ATOM 9979 C C . VAL D 1 53 ? -29.54660 5.95067 24.32208 1.000 27.25746 53 VAL D C 1
ATOM 9980 O O . VAL D 1 53 ? -28.62073 6.76901 24.31395 1.000 22.87523 53 VAL D O 1
ATOM 9984 N N . GLU D 1 54 ? -29.67787 5.00217 25.24959 1.000 21.76068 54 GLU D N 1
ATOM 9985 C CA . GLU D 1 54 ? -28.71273 4.74722 26.30875 1.000 23.03027 54 GLU D CA 1
ATOM 9986 C C . GLU D 1 54 ? -28.15398 3.33721 26.13998 1.000 18.75224 54 GLU D C 1
ATOM 9987 O O . GLU D 1 54 ? -28.88378 2.41833 25.74971 1.000 20.81654 54 GLU D O 1
ATOM 9993 N N . PHE D 1 55 ? -26.86264 3.16628 26.41363 1.000 14.42927 55 PHE D N 1
ATOM 9994 C CA . PHE D 1 55 ? -26.20944 1.86089 26.40312 1.000 18.26632 55 PHE D CA 1
ATOM 9995 C C . PHE D 1 55 ? -25.94531 1.41130 27.83684 1.000 18.92986 55 PHE D C 1
ATOM 9996 O O . PHE D 1 55 ? -25.37998 2.16903 28.63605 1.000 16.95261 55 PHE D O 1
ATOM 10004 N N . VAL D 1 56 ? -26.32741 0.17248 28.14107 1.000 12.54038 56 VAL D N 1
ATOM 10005 C CA . VAL D 1 56 ? -26.04177 -0.48607 29.41113 1.000 17.63700 56 VAL D CA 1
ATOM 10006 C C . VAL D 1 56 ? -25.21753 -1.73274 29.10992 1.000 13.99095 56 VAL D C 1
ATOM 10007 O O . VAL D 1 56 ? -25.55738 -2.49362 28.20014 1.000 18.35092 56 VAL D O 1
ATOM 10011 N N . LEU D 1 57 ? -24.13415 -1.93986 29.85093 1.000 14.89609 57 LEU D N 1
ATOM 10012 C CA . LEU D 1 57 ? -23.27859 -3.10686 29.64780 1.000 17.20590 57 LEU D CA 1
ATOM 10013 C C . LEU D 1 57 ? -23.26850 -3.94913 30.91411 1.000 16.18110 57 LEU D C 1
ATOM 10014 O O . LEU D 1 57 ? -23.00655 -3.43271 32.00702 1.000 16.11874 57 LEU D O 1
ATOM 10019 N N . GLY D 1 58 ? -23.56778 -5.24102 30.76378 1.000 15.82245 58 GLY D N 1
ATOM 10020 C CA . GLY D 1 58 ? -23.43108 -6.19214 31.85374 1.000 13.06246 58 GLY D CA 1
ATOM 10021 C C . GLY D 1 58 ? -22.38504 -7.23983 31.52230 1.000 17.87347 58 GLY D C 1
ATOM 10022 O O . GLY D 1 58 ? -22.41851 -7.82456 30.43484 1.000 17.15684 58 GLY D O 1
ATOM 10023 N N . GLU D 1 59 ? -21.44403 -7.47447 32.43944 1.000 15.15261 59 GLU D N 1
ATOM 10024 C CA . GLU D 1 59 ? -20.36302 -8.45506 32.28294 1.000 15.32497 59 GLU D CA 1
ATOM 10025 C C . GLU D 1 59 ? -20.19563 -9.16944 33.61994 1.000 12.71993 59 GLU D C 1
ATOM 10026 O O . GLU D 1 59 ? -20.26401 -8.51738 34.66920 1.000 16.04387 59 GLU D O 1
ATOM 10032 N N . PRO D 1 60 ? -20.01704 -10.49280 33.63274 1.000 14.04451 60 PRO D N 1
ATOM 10033 C CA . PRO D 1 60 ? -19.84207 -11.18481 34.92039 1.000 17.32486 60 PRO D CA 1
ATOM 10034 C C . PRO D 1 60 ? -18.64478 -10.62573 35.67482 1.000 14.85787 60 PRO D C 1
ATOM 10035 O O . PRO D 1 60 ? -17.64790 -10.21470 35.06975 1.000 15.38138 60 PRO D O 1
ATOM 10039 N N . PHE D 1 61 ? -18.77486 -10.57203 37.00135 1.000 11.34863 61 PHE D N 1
ATOM 10040 C CA . PHE D 1 61 ? -17.65886 -10.21726 37.87514 1.000 13.72282 61 PHE D CA 1
ATOM 10041 C C . PHE D 1 61 ? -16.47495 -11.12029 37.57379 1.000 18.46914 61 PHE D C 1
ATOM 10042 O O . PHE D 1 61 ? -16.62223 -12.34139 37.45975 1.000 18.21771 61 PHE D O 1
ATOM 10050 N N . TYR D 1 62 ? -15.29746 -10.52404 37.46613 1.000 17.22080 62 TYR D N 1
ATOM 10051 C CA . TYR D 1 62 ? -14.07812 -11.28936 37.30932 1.000 17.95540 62 TYR D CA 1
ATOM 10052 C C . TYR D 1 62 ? -13.13711 -10.98825 38.46756 1.000 19.20170 62 TYR D C 1
ATOM 10053 O O . TYR D 1 62 ? -13.13676 -9.88716 39.02547 1.000 21.90014 62 TYR D O 1
ATOM 10062 N N . ASP D 1 63 ? -12.37086 -11.95660 38.81500 1.000 15.76041 63 ASP D N 1
ATOM 10063 C CA . ASP D 1 63 ? -11.23063 -11.81664 39.70795 1.000 15.51296 63 ASP D CA 1
ATOM 10064 C C . ASP D 1 63 ? -10.03915 -11.25849 38.92354 1.000 20.52898 63 ASP D C 1
ATOM 10065 O O . ASP D 1 63 ? -9.86567 -11.59495 37.74946 1.000 15.36326 63 ASP D O 1
ATOM 10070 N N . PRO D 1 64 ? -9.20159 -10.40865 39.53141 1.000 25.75313 64 PRO D N 1
ATOM 10071 C CA . PRO D 1 64 ? -8.02080 -9.89305 38.80137 1.000 25.83954 64 PRO D CA 1
ATOM 10072 C C . PRO D 1 64 ? -7.07095 -10.97915 38.30385 1.000 22.89253 64 PRO D C 1
ATOM 10073 O O . PRO D 1 64 ? -6.24059 -10.70146 37.43064 1.000 25.68754 64 PRO D O 1
ATOM 10077 N N . GLY D 1 65 ? -7.18473 -12.20402 38.78918 1.000 22.56044 65 GLY D N 1
ATOM 10078 C CA . GLY D 1 65 ? -6.39142 -13.28318 38.23565 1.000 22.80627 65 GLY D CA 1
ATOM 10079 C C . GLY D 1 65 ? -6.93425 -13.91883 36.97855 1.000 27.00109 65 GLY D C 1
ATOM 10080 O O . GLY D 1 65 ? -6.30577 -14.82884 36.43404 1.000 24.68237 65 GLY D O 1
ATOM 10081 N N . ALA D 1 66 ? -8.09661 -13.48728 36.49969 1.000 22.67603 66 ALA D N 1
ATOM 10082 C CA . ALA D 1 66 ? -8.64534 -14.08471 35.29642 1.000 27.34661 66 ALA D CA 1
ATOM 10083 C C . ALA D 1 66 ? -7.77547 -13.71562 34.09885 1.000 21.87812 66 ALA D C 1
ATOM 10084 O O . ALA D 1 66 ? -7.23371 -12.61326 34.03969 1.000 21.10821 66 ALA D O 1
ATOM 10086 N N . PRO D 1 67 ? -7.62495 -14.62505 33.13896 1.000 24.38146 67 PRO D N 1
ATOM 10087 C CA . PRO D 1 67 ? -6.88756 -14.28856 31.91340 1.000 24.44775 67 PRO D CA 1
ATOM 10088 C C . PRO D 1 67 ? -7.57581 -13.16314 31.15410 1.000 23.91941 67 PRO D C 1
ATOM 10089 O O . PRO D 1 67 ? -8.80453 -13.11572 31.04292 1.000 22.38221 67 PRO D O 1
ATOM 10093 N N . GLY D 1 68 ? -6.76658 -12.23948 30.63995 1.000 22.47311 68 GLY D N 1
ATOM 10094 C CA . GLY D 1 68 ? -7.28622 -11.08972 29.93789 1.000 20.06504 68 GLY D CA 1
ATOM 10095 C C . GLY D 1 68 ? -7.74662 -9.95422 30.82489 1.000 20.03666 68 GLY D C 1
ATOM 10096 O O . GLY D 1 68 ? -8.23833 -8.95098 30.30063 1.000 20.09401 68 GLY D O 1
ATOM 10097 N N . TYR D 1 69 ? -7.58852 -10.06846 32.14439 1.000 18.20137 69 TYR D N 1
ATOM 10098 C CA . TYR D 1 69 ? -8.09381 -9.04772 33.05078 1.000 20.09692 69 TYR D CA 1
ATOM 10099 C C . TYR D 1 69 ? -7.29750 -7.75276 32.91652 1.000 18.73633 69 TYR D C 1
ATOM 10100 O O . TYR D 1 69 ? -6.06728 -7.76364 32.84116 1.000 19.21061 69 TYR D O 1
ATOM 10109 N N . ASP D 1 70 ? -8.00065 -6.62308 32.88656 1.000 19.68901 70 ASP D N 1
ATOM 10110 C CA . ASP D 1 70 ? -7.31020 -5.33481 32.88543 1.000 18.59228 70 ASP D CA 1
ATOM 10111 C C . ASP D 1 70 ? -8.20011 -4.31608 33.57863 1.000 21.72857 70 ASP D C 1
ATOM 10112 O O . ASP D 1 70 ? -9.18964 -3.84177 33.00266 1.000 19.67815 70 ASP D O 1
ATOM 10117 N N . GLU D 1 71 ? -7.82065 -3.95437 34.80252 1.000 19.30190 71 GLU D N 1
ATOM 10118 C CA . GLU D 1 71 ? -8.63788 -3.03429 35.58075 1.000 21.43727 71 GLU D CA 1
ATOM 10119 C C . GLU D 1 71 ? -8.75641 -1.67674 34.90230 1.000 24.86007 71 GLU D C 1
ATOM 10120 O O . GLU D 1 71 ? -9.77605 -0.98885 35.05396 1.000 22.26647 71 GLU D O 1
ATOM 10126 N N . GLU D 1 72 ? -7.74180 -1.28189 34.13611 1.000 19.74221 72 GLU D N 1
ATOM 10127 C CA . GLU D 1 72 ? -7.79949 0.01437 33.47551 1.000 28.03794 72 GLU D CA 1
ATOM 10128 C C . GLU D 1 72 ? -8.76993 0.00087 32.30067 1.000 22.77033 72 GLU D C 1
ATOM 10129 O O . GLU D 1 72 ? -9.40776 1.02192 32.01608 1.000 24.31425 72 GLU D O 1
ATOM 10135 N N . ARG D 1 73 ? -8.89284 -1.13632 31.61245 1.000 21.78044 73 ARG D N 1
ATOM 10136 C CA . ARG D 1 73 ? -9.93104 -1.28505 30.59342 1.000 23.15452 73 ARG D CA 1
ATOM 10137 C C . ARG D 1 73 ? -11.32281 -1.16835 31.21302 1.000 16.62963 73 ARG D C 1
ATOM 10138 O O . ARG D 1 73 ? -12.19082 -0.45510 30.69658 1.000 17.45322 73 ARG D O 1
ATOM 10146 N N . TRP D 1 74 ? -11.54280 -1.84894 32.33875 1.000 17.39669 74 TRP D N 1
ATOM 10147 C CA . TRP D 1 74 ? -12.83545 -1.76744 33.01139 1.000 19.62943 74 TRP D CA 1
ATOM 10148 C C . TRP D 1 74 ? -13.17954 -0.32093 33.34113 1.000 18.98230 74 TRP D C 1
ATOM 10149 O O . TRP D 1 74 ? -14.28569 0.14993 33.05296 1.000 15.36213 74 TRP D O 1
ATOM 10160 N N . ARG D 1 75 ? -12.21266 0.41491 33.89666 1.000 19.54878 75 ARG D N 1
ATOM 10161 C CA . ARG D 1 75 ? -12.44690 1.81214 34.23521 1.000 20.63983 75 ARG D CA 1
ATOM 10162 C C . ARG D 1 75 ? -12.74742 2.64867 32.99717 1.000 18.03057 75 ARG D C 1
ATOM 10163 O O . ARG D 1 75 ? -13.61274 3.53254 33.03525 1.000 18.62124 75 ARG D O 1
ATOM 10171 N N . ARG D 1 76 ? -12.04376 2.38691 31.88861 1.000 19.07744 76 ARG D N 1
ATOM 10172 C CA . ARG D 1 76 ? -12.29738 3.12672 30.65305 1.000 20.66103 76 ARG D CA 1
ATOM 10173 C C . ARG D 1 76 ? -13.70731 2.87682 30.14497 1.000 16.68998 76 ARG D C 1
ATOM 10174 O O . ARG D 1 76 ? -14.41916 3.80992 29.76129 1.000 20.06583 76 ARG D O 1
ATOM 10182 N N . VAL D 1 77 ? -14.12073 1.60999 30.11116 1.000 18.77522 77 VAL D N 1
ATOM 10183 C CA . VAL D 1 77 ? -15.45927 1.27923 29.62932 1.000 16.78260 77 VAL D CA 1
ATOM 10184 C C . VAL D 1 77 ? -16.51348 1.90031 30.53375 1.000 17.97629 77 VAL D C 1
ATOM 10185 O O . VAL D 1 77 ? -17.49304 2.49952 30.06355 1.000 15.38372 77 VAL D O 1
ATOM 10189 N N . ARG D 1 78 ? -16.32520 1.75741 31.84925 1.000 16.00156 78 ARG D N 1
ATOM 10190 C CA . ARG D 1 78 ? -17.27124 2.30488 32.82143 1.000 20.29611 78 ARG D CA 1
ATOM 10191 C C . ARG D 1 78 ? -17.42509 3.81091 32.65153 1.000 17.56473 78 ARG D C 1
ATOM 10192 O O . ARG D 1 78 ? -18.54597 4.33468 32.64779 1.000 21.69864 78 ARG D O 1
ATOM 10200 N N . GLU D 1 79 ? -16.30246 4.51995 32.47979 1.000 19.82800 79 GLU D N 1
ATOM 10201 C CA . GLU D 1 79 ? -16.34930 5.96446 32.26879 1.000 17.94666 79 GLU D CA 1
ATOM 10202 C C . GLU D 1 79 ? -16.94792 6.30228 30.90638 1.000 20.45714 79 GLU D C 1
ATOM 10203 O O . GLU D 1 79 ? -17.78608 7.20423 30.80303 1.000 21.72697 79 GLU D O 1
ATOM 10209 N N . HIS D 1 80 ? -16.55640 5.57004 29.85442 1.000 20.12940 80 HIS D N 1
ATOM 10210 C CA . HIS D 1 80 ? -17.14737 5.78552 28.53007 1.000 18.77464 80 HIS D CA 1
ATOM 10211 C C . HIS D 1 80 ? -18.67039 5.76026 28.58987 1.000 21.56041 80 HIS D C 1
ATOM 10212 O O . HIS D 1 80 ? -19.34257 6.64231 28.04423 1.000 16.63008 80 HIS D O 1
ATOM 10219 N N . LEU D 1 81 ? -19.23387 4.74637 29.24929 1.000 18.50039 81 LEU D N 1
ATOM 10220 C CA . LEU D 1 81 ? -20.68542 4.63271 29.30673 1.000 19.19178 81 LEU D CA 1
ATOM 10221 C C . LEU D 1 81 ? -21.28995 5.66747 30.24660 1.000 18.37319 81 LEU D C 1
ATOM 10222 O O . LEU D 1 81 ? -22.34901 6.23111 29.95086 1.000 20.24367 81 LEU D O 1
ATOM 10227 N N . ALA D 1 82 ? -20.64557 5.91701 31.38723 1.000 19.59640 82 ALA D N 1
ATOM 10228 C CA . ALA D 1 82 ? -21.18176 6.89299 32.33732 1.000 21.69900 82 ALA D CA 1
ATOM 10229 C C . ALA D 1 82 ? -21.24199 8.28912 31.72455 1.000 22.04390 82 ALA D C 1
ATOM 10230 O O . ALA D 1 82 ? -22.22233 9.01838 31.92298 1.000 22.04194 82 ALA D O 1
ATOM 10232 N N . ALA D 1 83 ? -20.20924 8.67571 30.96619 1.000 22.58310 83 ALA D N 1
ATOM 10233 C CA . ALA D 1 83 ? -20.18829 9.99768 30.33515 1.000 21.77747 83 ALA D CA 1
ATOM 10234 C C . ALA D 1 83 ? -21.30782 10.17199 29.31876 1.000 22.87185 83 ALA D C 1
ATOM 10235 O O . ALA D 1 83 ? -21.65351 11.30651 28.97302 1.000 23.66217 83 ALA D O 1
ATOM 10237 N N . ARG D 1 84 ? -21.88541 9.07888 28.83027 1.000 19.52599 84 ARG D N 1
ATOM 10238 C CA . ARG D 1 84 ? -23.00794 9.13790 27.90668 1.000 23.17554 84 ARG D CA 1
ATOM 10239 C C . ARG D 1 84 ? -24.33660 8.85001 28.59303 1.000 23.74487 84 ARG D C 1
ATOM 10240 O O . ARG D 1 84 ? -25.33211 8.57509 27.91538 1.000 26.69564 84 ARG D O 1
ATOM 10248 N N . GLY D 1 85 ? -24.37647 8.92231 29.92228 1.000 22.63773 85 GLY D N 1
ATOM 10249 C CA . GLY D 1 85 ? -25.60684 8.63289 30.63672 1.000 21.72125 85 GLY D CA 1
ATOM 10250 C C . GLY D 1 85 ? -25.99178 7.16641 30.71292 1.000 19.68934 85 GLY D C 1
ATOM 10251 O O . GLY D 1 85 ? -27.10524 6.86596 31.13873 1.000 26.31333 85 GLY D O 1
ATOM 10252 N N . GLY D 1 86 ? -25.11924 6.24557 30.30760 1.000 17.61105 86 GLY D N 1
ATOM 10253 C CA . GLY D 1 86 ? -25.33962 4.82234 30.48661 1.000 21.03890 86 GLY D CA 1
ATOM 10254 C C . GLY D 1 86 ? -24.56365 4.27033 31.66698 1.000 19.94663 86 GLY D C 1
ATOM 10255 O O . GLY D 1 86 ? -24.09529 5.00933 32.53715 1.000 21.43960 86 GLY D O 1
ATOM 10256 N N . ARG D 1 87 ? -24.38791 2.94945 31.68470 1.000 20.25552 87 ARG D N 1
ATOM 10257 C CA . ARG D 1 87 ? -23.66340 2.37851 32.81370 1.000 20.18118 87 ARG D CA 1
ATOM 10258 C C . ARG D 1 87 ? -23.07534 1.02197 32.46534 1.000 17.53070 87 ARG D C 1
ATOM 10259 O O . ARG D 1 87 ? -23.61518 0.27866 31.63878 1.000 18.14585 87 ARG D O 1
ATOM 10267 N N . ALA D 1 88 ? -21.98976 0.69319 33.15294 1.000 14.94753 88 ALA D N 1
ATOM 10268 C CA . ALA D 1 88 ? -21.42032 -0.64555 33.14420 1.000 15.79976 88 ALA D CA 1
ATOM 10269 C C . ALA D 1 88 ? -21.72127 -1.31349 34.47690 1.000 18.30792 88 ALA D C 1
ATOM 10270 O O . ALA D 1 88 ? -21.59563 -0.68655 35.53197 1.000 16.93308 88 ALA D O 1
ATOM 10272 N N . VAL D 1 89 ? -22.11986 -2.58321 34.42903 1.000 15.74924 89 VAL D N 1
ATOM 10273 C CA . VAL D 1 89 ? -22.55643 -3.31161 35.61916 1.000 20.03620 89 VAL D CA 1
ATOM 10274 C C . VAL D 1 89 ? -21.86278 -4.65771 35.63323 1.000 16.02935 89 VAL D C 1
ATOM 10275 O O . VAL D 1 89 ? -22.05317 -5.46279 34.71480 1.000 17.09083 89 VAL D O 1
ATOM 10279 N N . ARG D 1 90 ? -21.08485 -4.91731 36.67464 1.000 13.53158 90 ARG D N 1
ATOM 10280 C CA . ARG D 1 90 ? -20.57206 -6.25976 36.87782 1.000 12.73401 90 ARG D CA 1
ATOM 10281 C C . ARG D 1 90 ? -21.64535 -7.13550 37.52600 1.000 15.78318 90 ARG D C 1
ATOM 10282 O O . ARG D 1 90 ? -22.32294 -6.71762 38.46963 1.000 15.92025 90 ARG D O 1
ATOM 10290 N N . LEU D 1 91 ? -21.79668 -8.35314 37.00007 1.000 13.24641 91 LEU D N 1
ATOM 10291 C CA . LEU D 1 91 ? -22.90658 -9.25125 37.29946 1.000 12.06773 91 LEU D CA 1
ATOM 10292 C C . LEU D 1 91 ? -22.44117 -10.44974 38.11459 1.000 15.49251 91 LEU D C 1
ATOM 10293 O O . LEU D 1 91 ? -21.41414 -11.06762 37.80309 1.000 15.00802 91 LEU D O 1
ATOM 10298 N N . VAL D 1 92 ? -23.23300 -10.79463 39.12944 1.000 13.27739 92 VAL D N 1
ATOM 10299 C CA . VAL D 1 92 ? -23.00388 -12.00058 39.91422 1.000 12.77540 92 VAL D CA 1
ATOM 10300 C C . VAL D 1 92 ? -23.27118 -13.23064 39.05501 1.000 12.07756 92 VAL D C 1
ATOM 10301 O O . VAL D 1 92 ? -24.28281 -13.31120 38.33804 1.000 14.27164 92 VAL D O 1
ATOM 10305 N N . SER D 1 93 ? -22.36969 -14.20726 39.12594 1.000 15.27287 93 SER D N 1
ATOM 10306 C CA . SER D 1 93 ? -22.54045 -15.45893 38.39727 1.000 14.98264 93 SER D CA 1
ATOM 10307 C C . SER D 1 93 ? -22.28638 -16.66559 39.28312 1.000 17.62635 93 SER D C 1
ATOM 10308 O O . SER D 1 93 ? -22.08904 -17.77304 38.75931 1.000 14.83854 93 SER D O 1
ATOM 10311 N N . ASP D 1 94 ? -22.25658 -16.47094 40.60089 1.000 16.38924 94 ASP D N 1
ATOM 10312 C CA . ASP D 1 94 ? -22.08502 -17.55512 41.56623 1.000 17.35063 94 ASP D CA 1
ATOM 10313 C C . ASP D 1 94 ? -20.84654 -18.39026 41.24831 1.000 19.79880 94 ASP D C 1
ATOM 10314 O O . ASP D 1 94 ? -20.90091 -19.61792 41.18360 1.000 20.00456 94 ASP D O 1
ATOM 10319 N N . SER D 1 95 ? -19.71919 -17.71295 41.04715 1.000 14.99994 95 SER D N 1
ATOM 10320 C CA . SER D 1 95 ? -18.48827 -18.38462 40.65865 1.000 19.04970 95 SER D CA 1
ATOM 10321 C C . SER D 1 95 ? -17.29629 -17.62500 41.23551 1.000 19.13268 95 SER D C 1
ATOM 10322 O O . SER D 1 95 ? -17.44252 -16.57149 41.85875 1.000 19.62147 95 SER D O 1
ATOM 10325 N N . ASP D 1 96 ? -16.10499 -18.15917 40.99218 1.000 20.96949 96 ASP D N 1
ATOM 10326 C CA . ASP D 1 96 ? -14.88108 -17.54325 41.49186 1.000 24.36332 96 ASP D CA 1
ATOM 10327 C C . ASP D 1 96 ? -14.44190 -16.33480 40.67923 1.000 25.31704 96 ASP D C 1
ATOM 10328 O O . ASP D 1 96 ? -13.54335 -15.61155 41.11528 1.000 25.22388 96 ASP D O 1
ATOM 10333 N N . GLY D 1 97 ? -15.01887 -16.10891 39.50307 1.000 19.66709 97 GLY D N 1
ATOM 10334 C CA . GLY D 1 97 ? -14.50001 -15.03286 38.68432 1.000 18.91841 97 GLY D CA 1
ATOM 10335 C C . GLY D 1 97 ? -13.19965 -15.31754 37.96649 1.000 19.57304 97 GLY D C 1
ATOM 10336 O O . GLY D 1 97 ? -12.60399 -14.39149 37.41265 1.000 22.35801 97 GLY D O 1
ATOM 10337 N N . LEU D 1 98 ? -12.72072 -16.56039 37.95204 1.000 20.68075 98 LEU D N 1
ATOM 10338 C CA . LEU D 1 98 ? -11.45010 -16.85785 37.29504 1.000 25.48635 98 LEU D CA 1
ATOM 10339 C C . LEU D 1 98 ? -11.60560 -17.21174 35.82344 1.000 29.68693 98 LEU D C 1
ATOM 10340 O O . LEU D 1 98 ? -10.59852 -17.34921 35.12055 1.000 29.13210 98 LEU D O 1
ATOM 10345 N N . ASP D 1 99 ? -12.83368 -17.34038 35.34222 1.000 27.22812 99 ASP D N 1
ATOM 10346 C CA . ASP D 1 99 ? -13.09787 -17.84959 34.00795 1.000 32.12312 99 ASP D CA 1
ATOM 10347 C C . ASP D 1 99 ? -14.38858 -17.20145 33.52387 1.000 23.58702 99 ASP D C 1
ATOM 10348 O O . ASP D 1 99 ? -15.28726 -16.91652 34.32277 1.000 26.26797 99 ASP D O 1
ATOM 10353 N N . GLY D 1 100 ? -14.47263 -16.95144 32.21954 1.000 21.24868 100 GLY D N 1
ATOM 10354 C CA . GLY D 1 100 ? -15.68778 -16.37955 31.65847 1.000 19.81340 100 GLY D CA 1
ATOM 10355 C C . GLY D 1 100 ? -16.68046 -17.42337 31.16116 1.000 26.67132 100 GLY D C 1
ATOM 10356 O O . GLY D 1 100 ? -17.49206 -17.14245 30.27013 1.000 22.01806 100 GLY D O 1
ATOM 10357 N N . TRP D 1 101 ? -16.62428 -18.63276 31.72040 1.000 23.95513 101 TRP D N 1
ATOM 10358 C CA . TRP D 1 101 ? -17.54398 -19.71058 31.35576 1.000 19.58774 101 TRP D CA 1
ATOM 10359 C C . TRP D 1 101 ? -17.79590 -20.55884 32.59519 1.000 20.03948 101 TRP D C 1
ATOM 10360 O O . TRP D 1 101 ? -17.27045 -20.28393 33.67517 1.000 18.05736 101 TRP D O 1
ATOM 10371 N N . GLY D 1 102 ? -18.59839 -21.60379 32.42958 1.000 16.34041 102 GLY D N 1
ATOM 10372 C CA . GLY D 1 102 ? -18.90322 -22.48888 33.53698 1.000 18.23934 102 GLY D CA 1
ATOM 10373 C C . GLY D 1 102 ? -20.00440 -23.44451 33.13105 1.000 20.30517 102 GLY D C 1
ATOM 10374 O O . GLY D 1 102 ? -20.27415 -23.61947 31.94426 1.000 20.11270 102 GLY D O 1
ATOM 10375 N N . GLU D 1 103 ? -20.63126 -24.05992 34.13161 1.000 18.65687 103 GLU D N 1
ATOM 10376 C CA . GLU D 1 103 ? -21.72380 -24.98995 33.87143 1.000 22.06674 103 GLU D CA 1
ATOM 10377 C C . GLU D 1 103 ? -23.03345 -24.42472 34.41971 1.000 19.94927 103 GLU D C 1
ATOM 10378 O O . GLU D 1 103 ? -23.27808 -23.21260 34.32524 1.000 17.01913 103 GLU D O 1
ATOM 10384 N N . GLU D 1 104 ? -23.86828 -25.28649 35.01087 1.000 15.19359 104 GLU D N 1
ATOM 10385 C CA . GLU D 1 104 ? -25.23410 -24.88555 35.36629 1.000 18.44593 104 GLU D CA 1
ATOM 10386 C C . GLU D 1 104 ? -25.26084 -23.69038 36.31916 1.000 16.52186 104 GLU D C 1
ATOM 10387 O O . GLU D 1 104 ? -26.04348 -22.75278 36.12416 1.000 15.89476 104 GLU D O 1
ATOM 10393 N N . ARG D 1 105 ? -24.45504 -23.73177 37.38726 1.000 14.32896 105 ARG D N 1
ATOM 10394 C CA . ARG D 1 105 ? -24.44718 -22.64725 38.36561 1.000 17.19420 105 ARG D CA 1
ATOM 10395 C C . ARG D 1 105 ? -24.12457 -21.32116 37.71643 1.000 16.90880 105 ARG D C 1
ATOM 10396 O O . ARG D 1 105 ? -24.77885 -20.30434 37.97787 1.000 14.84535 105 ARG D O 1
ATOM 10404 N N . PHE D 1 106 ? -23.05575 -21.31092 36.92494 1.000 15.30609 106 PHE D N 1
ATOM 10405 C CA . PHE D 1 106 ? -22.61728 -20.10273 36.25828 1.000 14.06551 106 PHE D CA 1
ATOM 10406 C C . PHE D 1 106 ? -23.70233 -19.58640 35.32611 1.000 14.07506 106 PHE D C 1
ATOM 10407 O O . PHE D 1 106 ? -24.05671 -18.40973 35.37898 1.000 14.25560 106 PHE D O 1
ATOM 10415 N N . PHE D 1 107 ? -24.24193 -20.46451 34.46629 1.000 14.02864 107 PHE D N 1
ATOM 10416 C CA . PHE D 1 107 ? -25.25644 -20.06115 33.49365 1.000 13.69433 107 PHE D CA 1
ATOM 10417 C C . PHE D 1 107 ? -26.48923 -19.50636 34.19772 1.000 15.55249 107 PHE D C 1
ATOM 10418 O O . PHE D 1 107 ? -27.02698 -18.46275 33.81584 1.000 12.21243 107 PHE D O 1
ATOM 10426 N N . HIS D 1 108 ? -26.96258 -20.21407 35.22427 1.000 13.90493 108 HIS D N 1
ATOM 10427 C CA . HIS D 1 108 ? -28.22923 -19.85783 35.84971 1.000 13.64991 108 HIS D CA 1
ATOM 10428 C C . HIS D 1 108 ? -28.12770 -18.53743 36.61320 1.000 14.58952 108 HIS D C 1
ATOM 10429 O O . HIS D 1 108 ? -29.02260 -17.68607 36.52205 1.000 13.66804 108 HIS D O 1
ATOM 10436 N N . ALA D 1 109 ? -27.05120 -18.35500 37.38730 1.000 11.78161 109 ALA D N 1
ATOM 10437 C CA . ALA D 1 109 ? -26.88898 -17.11641 38.14706 1.000 14.24745 109 ALA D CA 1
ATOM 10438 C C . ALA D 1 109 ? -26.66114 -15.92687 37.22506 1.000 12.14038 109 ALA D C 1
ATOM 10439 O O . ALA D 1 109 ? -27.24034 -14.85758 37.43169 1.000 12.46325 109 ALA D O 1
ATOM 10441 N N . LEU D 1 110 ? -25.81843 -16.09170 36.20445 1.000 13.22946 110 LEU D N 1
ATOM 10442 C CA . LEU D 1 110 ? -25.52240 -14.97947 35.30125 1.000 13.08757 110 LEU D CA 1
ATOM 10443 C C . LEU D 1 110 ? -26.74102 -14.62434 34.45491 1.000 15.55735 110 LEU D C 1
ATOM 10444 O O . LEU D 1 110 ? -27.00387 -13.44089 34.17480 1.000 12.20155 110 LEU D O 1
ATOM 10449 N N . SER D 1 111 ? -27.52210 -15.63288 34.05679 1.000 12.70911 111 SER D N 1
ATOM 10450 C CA . SER D 1 111 ? -28.75391 -15.31496 33.34819 1.000 10.79132 111 SER D CA 1
ATOM 10451 C C . SER D 1 111 ? -29.73119 -14.59171 34.26377 1.000 13.29857 111 SER D C 1
ATOM 10452 O O . SER D 1 111 ? -30.39331 -13.64044 33.83335 1.000 13.21981 111 SER D O 1
ATOM 10455 N N . ALA D 1 112 ? -29.79953 -14.99682 35.53992 1.000 12.61978 112 ALA D N 1
ATOM 10456 C CA . ALA D 1 112 ? -30.69428 -14.33330 36.48817 1.000 15.83721 112 ALA D CA 1
ATOM 10457 C C . ALA D 1 112 ? -30.30182 -12.87090 36.69008 1.000 13.26819 112 ALA D C 1
ATOM 10458 O O . ALA D 1 112 ? -31.15963 -11.97563 36.66120 1.000 12.69222 112 ALA D O 1
ATOM 10460 N N . THR D 1 113 ? -29.00534 -12.60330 36.87711 1.000 12.29857 113 THR D N 1
ATOM 10461 C CA . THR D 1 113 ? -28.60423 -11.22023 37.09911 1.000 13.08824 113 THR D CA 1
ATOM 10462 C C . THR D 1 113 ? -28.60441 -10.41942 35.79895 1.000 16.07090 113 THR D C 1
ATOM 10463 O O . THR D 1 113 ? -28.83319 -9.20144 35.82844 1.000 17.98518 113 THR D O 1
ATOM 10467 N N . GLY D 1 114 ? -28.39101 -11.07592 34.65445 1.000 15.37681 114 GLY D N 1
ATOM 10468 C CA . GLY D 1 114 ? -28.60183 -10.40037 33.38489 1.000 12.06960 114 GLY D CA 1
ATOM 10469 C C . GLY D 1 114 ? -30.05185 -10.00159 33.18229 1.000 16.78064 114 GLY D C 1
ATOM 10470 O O . GLY D 1 114 ? -30.34863 -8.88497 32.73803 1.000 13.76378 114 GLY D O 1
ATOM 10471 N N . ALA D 1 115 ? -30.97635 -10.91379 33.50433 1.000 15.26790 115 ALA D N 1
ATOM 10472 C CA . ALA D 1 115 ? -32.39393 -10.59648 33.44680 1.000 14.72586 115 ALA D CA 1
ATOM 10473 C C . ALA D 1 115 ? -32.73911 -9.45952 34.39950 1.000 12.06500 115 ALA D C 1
ATOM 10474 O O . ALA D 1 115 ? -33.54443 -8.58459 34.06566 1.000 11.44306 115 ALA D O 1
ATOM 10476 N N . GLN D 1 116 ? -32.15765 -9.48034 35.60321 1.000 13.94279 116 GLN D N 1
ATOM 10477 C CA . GLN D 1 116 ? -32.34129 -8.39379 36.56545 1.000 14.93228 116 GLN D CA 1
ATOM 10478 C C . GLN D 1 116 ? -31.93381 -7.04746 35.96481 1.000 14.70877 116 GLN D C 1
ATOM 10479 O O . GLN D 1 116 ? -32.65002 -6.04758 36.09508 1.000 14.10329 116 GLN D O 1
ATOM 10485 N N . LEU D 1 117 ? -30.76718 -7.00037 35.31667 1.000 14.52840 117 LEU D N 1
ATOM 10486 C CA . LEU D 1 117 ? -30.29381 -5.74560 34.72998 1.000 14.05832 117 LEU D CA 1
ATOM 10487 C C . LEU D 1 117 ? -31.22015 -5.28014 33.61511 1.000 14.17808 117 LEU D C 1
ATOM 10488 O O . LEU D 1 117 ? -31.49641 -4.07788 33.47512 1.000 15.70953 117 LEU D O 1
ATOM 10493 N N . VAL D 1 118 ? -31.72430 -6.21743 32.81564 1.000 11.04560 118 VAL D N 1
ATOM 10494 C CA . VAL D 1 118 ? -32.67934 -5.85771 31.77241 1.000 12.35511 118 VAL D CA 1
ATOM 10495 C C . VAL D 1 118 ? -33.93825 -5.22974 32.38465 1.000 17.31510 118 VAL D C 1
ATOM 10496 O O . VAL D 1 118 ? -34.43657 -4.19591 31.91276 1.000 15.03534 118 VAL D O 1
ATOM 10500 N N . LEU D 1 119 ? -34.47558 -5.84792 33.44276 1.000 14.63242 119 LEU D N 1
ATOM 10501 C CA . LEU D 1 119 ? -35.73577 -5.36991 34.02166 1.000 13.20441 119 LEU D CA 1
ATOM 10502 C C . LEU D 1 119 ? -35.53557 -4.07500 34.80535 1.000 19.06846 119 LEU D C 1
ATOM 10503 O O . LEU D 1 119 ? -36.40735 -3.19130 34.80207 1.000 17.32437 119 LEU D O 1
ATOM 10508 N N . ASP D 1 120 ? -34.40321 -3.95542 35.49924 1.000 14.81959 120 ASP D N 1
ATOM 10509 C CA . ASP D 1 120 ? -34.08774 -2.70855 36.17897 1.000 17.79167 120 ASP D CA 1
ATOM 10510 C C . ASP D 1 120 ? -33.90466 -1.56796 35.18017 1.000 21.90848 120 ASP D C 1
ATOM 10511 O O . ASP D 1 120 ? -34.26169 -0.41963 35.47594 1.000 21.37086 120 ASP D O 1
ATOM 10516 N N . THR D 1 121 ? -33.38941 -1.87280 33.98050 1.000 18.21902 121 THR D N 1
ATOM 10517 C CA . THR D 1 121 ? -33.31289 -0.87262 32.91944 1.000 18.15079 121 THR D CA 1
ATOM 10518 C C . THR D 1 121 ? -34.69545 -0.57413 32.34141 1.000 20.48240 121 THR D C 1
ATOM 10519 O O . THR D 1 121 ? -35.01088 0.58280 32.03780 1.000 18.24746 121 THR D O 1
ATOM 10523 N N . ALA D 1 122 ? -35.53377 -1.60250 32.18158 1.000 14.32659 122 ALA D N 1
ATOM 10524 C CA . ALA D 1 122 ? -36.88196 -1.37135 31.67585 1.000 18.57888 122 ALA D CA 1
ATOM 10525 C C . ALA D 1 122 ? -37.70856 -0.50029 32.62259 1.000 23.55614 122 ALA D C 1
ATOM 10526 O O . ALA D 1 122 ? -38.56922 0.26153 32.16466 1.000 20.27735 122 ALA D O 1
ATOM 10528 N N . GLU D 1 123 ? -37.46319 -0.58821 33.93671 1.000 19.90238 123 GLU D N 1
ATOM 10529 C CA . GLU D 1 123 ? -38.24471 0.20340 34.88736 1.000 22.01055 123 GLU D CA 1
ATOM 10530 C C . GLU D 1 123 ? -38.01851 1.70347 34.71449 1.000 25.82131 123 GLU D C 1
ATOM 10531 O O . GLU D 1 123 ? -38.91478 2.49994 35.01052 1.000 24.08669 123 GLU D O 1
ATOM 10537 N N . ARG D 1 124 ? -36.84816 2.11544 34.23447 1.000 22.10237 124 ARG D N 1
ATOM 10538 C CA . ARG D 1 124 ? -36.54215 3.53661 34.11112 1.000 25.11033 124 ARG D CA 1
ATOM 10539 C C . ARG D 1 124 ? -36.48234 4.00740 32.66190 1.000 24.90096 124 ARG D C 1
ATOM 10540 O O . ARG D 1 124 ? -36.11391 5.15851 32.41403 1.000 29.79082 124 ARG D O 1
ATOM 10548 N N . CYS D 1 125 ? -36.84656 3.15535 31.70264 1.000 18.73103 125 CYS D N 1
ATOM 10549 C CA . CYS D 1 125 ? -36.80625 3.49212 30.28607 1.000 23.40342 125 CYS D CA 1
ATOM 10550 C C . CYS D 1 125 ? -38.17438 3.23343 29.67949 1.000 22.15129 125 CYS D C 1
ATOM 10551 O O . CYS D 1 125 ? -39.07045 2.67710 30.32078 1.000 23.11191 125 CYS D O 1
ATOM 10554 N N . ASP D 1 126 ? -38.34916 3.64046 28.43012 1.000 21.76147 126 ASP D N 1
ATOM 10555 C CA . ASP D 1 126 ? -39.61406 3.35442 27.76796 1.000 21.72873 126 ASP D CA 1
ATOM 10556 C C . ASP D 1 126 ? -39.56216 2.09720 26.92224 1.000 21.42981 126 ASP D C 1
ATOM 10557 O O . ASP D 1 126 ? -40.60286 1.48235 26.66851 1.000 19.88185 126 ASP D O 1
ATOM 10562 N N . ALA D 1 127 ? -38.37465 1.72899 26.45844 1.000 19.46367 127 ALA D N 1
ATOM 10563 C CA . ALA D 1 127 ? -38.19281 0.54893 25.63439 1.000 20.86303 127 ALA D CA 1
ATOM 10564 C C . ALA D 1 127 ? -36.76736 0.05104 25.83187 1.000 18.22114 127 ALA D C 1
ATOM 10565 O O . ALA D 1 127 ? -35.85354 0.83670 26.09968 1.000 19.66973 127 ALA D O 1
ATOM 10567 N N . VAL D 1 128 ? -36.59437 -1.26473 25.72514 1.000 15.65128 128 VAL D N 1
ATOM 10568 C CA . VAL D 1 128 ? -35.29647 -1.89965 25.92323 1.000 16.23379 128 VAL D CA 1
ATOM 10569 C C . VAL D 1 128 ? -35.07527 -2.91812 24.81411 1.000 16.18745 128 VAL D C 1
ATOM 10570 O O . VAL D 1 128 ? -35.95444 -3.73601 24.52987 1.000 17.84181 128 VAL D O 1
ATOM 10574 N N . VAL D 1 129 ? -33.92215 -2.83880 24.16002 1.000 15.26933 129 VAL D N 1
ATOM 10575 C CA . VAL D 1 129 ? -33.42741 -3.91739 23.31778 1.000 15.04899 129 VAL D CA 1
ATOM 10576 C C . VAL D 1 129 ? -32.36296 -4.63059 24.13985 1.000 14.97723 129 VAL D C 1
ATOM 10577 O O . VAL D 1 129 ? -31.32219 -4.04595 24.45089 1.000 15.13143 129 VAL D O 1
ATOM 10581 N N . ALA D 1 130 ? -32.62836 -5.88243 24.51763 1.000 12.35320 130 ALA D N 1
ATOM 10582 C CA . ALA D 1 130 ? -31.73908 -6.65260 25.38283 1.000 13.46641 130 ALA D CA 1
ATOM 10583 C C . ALA D 1 130 ? -30.97307 -7.62048 24.49352 1.000 15.11882 130 ALA D C 1
ATOM 10584 O O . ALA D 1 130 ? -31.52402 -8.63034 24.05310 1.000 13.69924 130 ALA D O 1
ATOM 10586 N N . VAL D 1 131 ? -29.69963 -7.31996 24.24269 1.000 13.76046 131 VAL D N 1
ATOM 10587 C CA . VAL D 1 131 ? -28.84286 -8.15243 23.40797 1.000 12.18615 131 VAL D CA 1
ATOM 10588 C C . VAL D 1 131 ? -28.04612 -9.04615 24.35081 1.000 17.89388 131 VAL D C 1
ATOM 10589 O O . VAL D 1 131 ? -27.09683 -8.58906 24.99081 1.000 15.53661 131 VAL D O 1
ATOM 10593 N N . SER D 1 132 ? -28.43855 -10.31997 24.43877 1.000 14.54368 132 SER D N 1
ATOM 10594 C CA . SER D 1 132 ? -27.73954 -11.31861 25.23466 1.000 15.87022 132 SER D CA 1
ATOM 10595 C C . SER D 1 132 ? -26.87160 -12.18343 24.32598 1.000 15.24872 132 SER D C 1
ATOM 10596 O O . SER D 1 132 ? -27.27898 -12.52793 23.21463 1.000 12.92403 132 SER D O 1
ATOM 10599 N N . GLY D 1 133 ? -25.68208 -12.53522 24.80082 1.000 14.18944 133 GLY D N 1
ATOM 10600 C CA . GLY D 1 133 ? -24.70764 -13.25825 23.99061 1.000 15.67602 133 GLY D CA 1
ATOM 10601 C C . GLY D 1 133 ? -24.25123 -14.56156 24.62251 1.000 12.30548 133 GLY D C 1
ATOM 10602 O O . GLY D 1 133 ? -23.86968 -14.58629 25.78545 1.000 14.38669 133 GLY D O 1
ATOM 10603 N N . THR D 1 134 ? -24.23826 -15.63440 23.81229 1.000 15.87001 134 THR D N 1
ATOM 10604 C CA . THR D 1 134 ? -23.72068 -16.97528 24.12396 1.000 15.84202 134 THR D CA 1
ATOM 10605 C C . THR D 1 134 ? -24.64935 -17.73814 25.05731 1.000 16.46661 134 THR D C 1
ATOM 10606 O O . THR D 1 134 ? -25.54806 -17.15490 25.66618 1.000 13.07412 134 THR D O 1
ATOM 10610 N N . SER D 1 135 ? -24.41654 -19.04828 25.16612 1.000 12.70133 135 SER D N 1
ATOM 10611 C CA . SER D 1 135 ? -25.27293 -19.92278 25.96331 1.000 14.04154 135 SER D CA 1
ATOM 10612 C C . SER D 1 135 ? -25.38191 -19.44708 27.39836 1.000 15.11690 135 SER D C 1
ATOM 10613 O O . SER D 1 135 ? -26.39966 -19.68653 28.05379 1.000 15.19581 135 SER D O 1
ATOM 10616 N N . ALA D 1 136 ? -24.33609 -18.78691 27.90505 1.000 13.64870 136 ALA D N 1
ATOM 10617 C CA . ALA D 1 136 ? -24.32156 -18.35769 29.29592 1.000 11.51306 136 ALA D CA 1
ATOM 10618 C C . ALA D 1 136 ? -25.44787 -17.37296 29.61076 1.000 13.90911 136 ALA D C 1
ATOM 10619 O O . ALA D 1 136 ? -25.87871 -17.28822 30.76607 1.000 14.53114 136 ALA D O 1
ATOM 10621 N N . PHE D 1 137 ? -25.93540 -16.62283 28.61367 1.000 12.60462 137 PHE D N 1
ATOM 10622 C CA . PHE D 1 137 ? -27.06534 -15.71022 28.79133 1.000 12.03206 137 PHE D CA 1
ATOM 10623 C C . PHE D 1 137 ? -28.32346 -16.17031 28.06258 1.000 13.48462 137 PHE D C 1
ATOM 10624 O O . PHE D 1 137 ? -29.28776 -15.40520 27.99063 1.000 12.04124 137 PHE D O 1
ATOM 10632 N N . ALA D 1 138 ? -28.34960 -17.38431 27.50399 1.000 13.34716 138 ALA D N 1
ATOM 10633 C CA . ALA D 1 138 ? -29.48047 -17.72847 26.64070 1.000 13.05124 138 ALA D CA 1
ATOM 10634 C C . ALA D 1 138 ? -30.79896 -17.84304 27.40151 1.000 13.95880 138 ALA D C 1
ATOM 10635 O O . ALA D 1 138 ? -31.86204 -17.70263 26.78963 1.000 16.47158 138 ALA D O 1
ATOM 10637 N N . ARG D 1 139 ? -30.76942 -18.07363 28.71084 1.000 13.61472 139 ARG D N 1
ATOM 10638 C CA . ARG D 1 139 ? -32.02039 -18.13342 29.45957 1.000 13.85379 139 ARG D CA 1
ATOM 10639 C C . ARG D 1 139 ? -32.56445 -16.75591 29.84194 1.000 16.32808 139 ARG D C 1
ATOM 10640 O O . ARG D 1 139 ? -33.66476 -16.68548 30.40770 1.000 13.72077 139 ARG D O 1
ATOM 10648 N N . VAL D 1 140 ? -31.84388 -15.66679 29.53961 1.000 12.19076 140 VAL D N 1
ATOM 10649 C CA . VAL D 1 140 ? -32.33254 -14.32613 29.90367 1.000 13.97481 140 VAL D CA 1
ATOM 10650 C C . VAL D 1 140 ? -33.68000 -13.99341 29.26607 1.000 14.46359 140 VAL D C 1
ATOM 10651 O O . VAL D 1 140 ? -34.58443 -13.54311 29.99217 1.000 14.68168 140 VAL D O 1
ATOM 10655 N N . PRO D 1 141 ? -33.88926 -14.16710 27.94305 1.000 12.09001 141 PRO D N 1
ATOM 10656 C CA . PRO D 1 141 ? -35.21528 -13.83827 27.37207 1.000 13.49657 141 PRO D CA 1
ATOM 10657 C C . PRO D 1 141 ? -36.36952 -14.52006 28.09727 1.000 13.60432 141 PRO D C 1
ATOM 10658 O O . PRO D 1 141 ? -37.34713 -13.85771 28.47191 1.000 13.85395 141 PRO D O 1
ATOM 10662 N N . GLY D 1 142 ? -36.25968 -15.82930 28.34048 1.000 18.47472 142 GLY D N 1
ATOM 10663 C CA . GLY D 1 142 ? -37.31505 -16.53400 29.05280 1.000 14.30492 142 GLY D CA 1
ATOM 10664 C C . GLY D 1 142 ? -37.47119 -16.07385 30.49004 1.000 15.69859 142 GLY D C 1
ATOM 10665 O O . GLY D 1 142 ? -38.58677 -16.01571 31.01150 1.000 14.09589 142 GLY D O 1
ATOM 10666 N N . MET D 1 143 ? -36.36151 -15.74602 31.15874 1.000 15.65432 143 MET D N 1
ATOM 10667 C CA . MET D 1 143 ? -36.48099 -15.29197 32.54074 1.000 18.00547 143 MET D CA 1
ATOM 10668 C C . MET D 1 143 ? -37.22515 -13.96171 32.62089 1.000 18.35404 143 MET D C 1
ATOM 10669 O O . MET D 1 143 ? -38.12153 -13.79078 33.45810 1.000 14.88972 143 MET D O 1
ATOM 10674 N N . VAL D 1 144 ? -36.87599 -13.01872 31.74462 1.000 14.12264 144 VAL D N 1
ATOM 10675 C CA . VAL D 1 144 ? -37.55882 -11.72994 31.70918 1.000 14.15837 144 VAL D CA 1
ATOM 10676 C C . VAL D 1 144 ? -39.01719 -11.91308 31.31486 1.000 17.23199 144 VAL D C 1
ATOM 10677 O O . VAL D 1 144 ? -39.93153 -11.45913 32.01041 1.000 17.97192 144 VAL D O 1
ATOM 10681 N N . GLN D 1 145 ? -39.25525 -12.60392 30.19868 1.000 18.41379 145 GLN D N 1
ATOM 10682 C CA . GLN D 1 145 ? -40.59814 -12.66281 29.63610 1.000 16.41474 145 GLN D CA 1
ATOM 10683 C C . GLN D 1 145 ? -41.55071 -13.46989 30.51750 1.000 20.12518 145 GLN D C 1
ATOM 10684 O O . GLN D 1 145 ? -42.74254 -13.15647 30.58303 1.000 18.81342 145 GLN D O 1
ATOM 10690 N N . ARG D 1 146 ? -41.05171 -14.49045 31.21580 1.000 17.12515 146 ARG D N 1
ATOM 10691 C CA . ARG D 1 146 ? -41.93483 -15.28896 32.06365 1.000 18.85175 146 ARG D CA 1
ATOM 10692 C C . ARG D 1 146 ? -42.42436 -14.49662 33.27083 1.000 20.25057 146 ARG D C 1
ATOM 10693 O O . ARG D 1 146 ? -43.60653 -14.55488 33.61318 1.000 19.09252 146 ARG D O 1
ATOM 10701 N N . GLN D 1 147 ? -41.53093 -13.74966 33.92702 1.000 20.52729 147 GLN D N 1
ATOM 10702 C CA . GLN D 1 147 ? -41.79069 -13.20135 35.25105 1.000 22.80867 147 GLN D CA 1
ATOM 10703 C C . GLN D 1 147 ? -41.87086 -11.68442 35.28720 1.000 23.48589 147 GLN D C 1
ATOM 10704 O O . GLN D 1 147 ? -42.37267 -11.13191 36.27587 1.000 25.05552 147 GLN D O 1
ATOM 10710 N N . GLY D 1 148 ? -41.40490 -10.99830 34.24810 1.000 18.51601 148 GLY D N 1
ATOM 10711 C CA . GLY D 1 148 ? -41.23481 -9.55844 34.34857 1.000 20.87943 148 GLY D CA 1
ATOM 10712 C C . GLY D 1 148 ? -42.48612 -8.71204 34.23029 1.000 25.31511 148 GLY D C 1
ATOM 10713 O O . GLY D 1 148 ? -42.38817 -7.48812 34.34436 1.000 22.31628 148 GLY D O 1
ATOM 10714 N N . GLY D 1 149 ? -43.65157 -9.31841 34.00644 1.000 26.02525 149 GLY D N 1
ATOM 10715 C CA . GLY D 1 149 ? -44.89715 -8.56424 33.94773 1.000 26.41555 149 GLY D CA 1
ATOM 10716 C C . GLY D 1 149 ? -44.83943 -7.38861 32.99281 1.000 27.44908 149 GLY D C 1
ATOM 10717 O O . GLY D 1 149 ? -44.36391 -7.49704 31.85236 1.000 22.42991 149 GLY D O 1
ATOM 10718 N N . GLU D 1 150 ? -45.31122 -6.23896 33.47946 1.000 24.03065 150 GLU D N 1
ATOM 10719 C CA . GLU D 1 150 ? -45.41114 -5.03856 32.65234 1.000 24.69762 150 GLU D CA 1
ATOM 10720 C C . GLU D 1 150 ? -44.04884 -4.56583 32.15985 1.000 25.76125 150 GLU D C 1
ATOM 10721 O O . GLU D 1 150 ? -43.93447 -4.02844 31.04743 1.000 23.89660 150 GLU D O 1
ATOM 10727 N N . LEU D 1 151 ? -43.00745 -4.73229 32.98266 1.000 22.81418 151 LEU D N 1
ATOM 10728 C CA . LEU D 1 151 ? -41.65435 -4.35883 32.56816 1.000 19.09239 151 LEU D CA 1
ATOM 10729 C C . LEU D 1 151 ? -41.15245 -5.22173 31.41446 1.000 18.36405 151 LEU D C 1
ATOM 10730 O O . LEU D 1 151 ? -40.42540 -4.72586 30.54506 1.000 18.79756 151 LEU D O 1
ATOM 10735 N N . ALA D 1 152 ? -41.52262 -6.50617 31.38821 1.000 20.82538 152 ALA D N 1
ATOM 10736 C CA . ALA D 1 152 ? -41.11898 -7.38151 30.28705 1.000 18.85743 152 ALA D CA 1
ATOM 10737 C C . ALA D 1 152 ? -41.75596 -6.95160 28.97771 1.000 17.76856 152 ALA D C 1
ATOM 10738 O O . ALA D 1 152 ? -41.16153 -7.14265 27.90652 1.000 20.77725 152 ALA D O 1
ATOM 10740 N N . ALA D 1 153 ? -42.96005 -6.37852 29.04165 1.000 17.92931 153 ALA D N 1
ATOM 10741 C CA . ALA D 1 153 ? -43.65015 -5.86649 27.86319 1.000 20.46997 153 ALA D CA 1
ATOM 10742 C C . ALA D 1 153 ? -42.96620 -4.64250 27.24711 1.000 20.39857 153 ALA D C 1
ATOM 10743 O O . ALA D 1 153 ? -43.42549 -4.16560 26.20378 1.000 23.90041 153 ALA D O 1
ATOM 10745 N N . LYS D 1 154 ? -41.88721 -4.13011 27.84290 1.000 19.32338 154 LYS D N 1
ATOM 10746 C CA . LYS D 1 154 ? -41.09792 -3.05207 27.25136 1.000 19.53730 154 LYS D CA 1
ATOM 10747 C C . LYS D 1 154 ? -39.84337 -3.55384 26.54261 1.000 20.55832 154 LYS D C 1
ATOM 10748 O O . LYS D 1 154 ? -39.08089 -2.74322 26.00022 1.000 20.02620 154 LYS D O 1
ATOM 10754 N N . VAL D 1 155 ? -39.60628 -4.86040 26.52678 1.000 16.32263 155 VAL D N 1
ATOM 10755 C CA . VAL D 1 155 ? -38.32073 -5.40458 26.10695 1.000 18.72644 155 VAL D CA 1
ATOM 10756 C C . VAL D 1 155 ? -38.49881 -6.17591 24.80492 1.000 17.59203 155 VAL D C 1
ATOM 10757 O O . VAL D 1 155 ? -39.45944 -6.93289 24.64768 1.000 17.24283 155 VAL D O 1
ATOM 10761 N N . LEU D 1 156 ? -37.58228 -5.96506 23.86448 1.000 12.48497 156 LEU D N 1
ATOM 10762 C CA . LEU D 1 156 ? -37.35207 -6.90401 22.77660 1.000 16.25966 156 LEU D CA 1
ATOM 10763 C C . LEU D 1 156 ? -35.99910 -7.56080 23.01269 1.000 16.45583 156 LEU D C 1
ATOM 10764 O O . LEU D 1 156 ? -34.99377 -6.86783 23.21265 1.000 15.65601 156 LEU D O 1
ATOM 10769 N N . HIS D 1 157 ? -35.98353 -8.89037 23.03545 1.000 15.23659 157 HIS D N 1
ATOM 10770 C CA . HIS D 1 157 ? -34.75778 -9.64009 23.26226 1.000 14.44954 157 HIS D CA 1
ATOM 10771 C C . HIS D 1 157 ? -34.14538 -9.99819 21.92548 1.000 14.83966 157 HIS D C 1
ATOM 10772 O O . HIS D 1 157 ? -34.85850 -10.37717 20.99131 1.000 15.01081 157 HIS D O 1
ATOM 10779 N N . VAL D 1 158 ? -32.82360 -9.87785 21.84015 1.000 13.50069 158 VAL D N 1
ATOM 10780 C CA . VAL D 1 158 ? -32.05531 -10.34264 20.68833 1.000 15.62355 158 VAL D CA 1
ATOM 10781 C C . VAL D 1 158 ? -30.96348 -11.25131 21.23779 1.000 17.14114 158 VAL D C 1
ATOM 10782 O O . VAL D 1 158 ? -29.96007 -10.76777 21.77572 1.000 16.03931 158 VAL D O 1
ATOM 10786 N N . HIS D 1 159 ? -31.14921 -12.56623 21.12665 1.000 14.22247 159 HIS D N 1
ATOM 10787 C CA . HIS D 1 159 ? -30.11834 -13.46473 21.60745 1.000 17.02917 159 HIS D CA 1
ATOM 10788 C C . HIS D 1 159 ? -29.19677 -13.86055 20.46780 1.000 17.60546 159 HIS D C 1
ATOM 10789 O O . HIS D 1 159 ? -29.65287 -14.16778 19.36427 1.000 14.86252 159 HIS D O 1
ATOM 10796 N N . THR D 1 160 ? -27.89544 -13.87045 20.74386 1.000 15.66988 160 THR D N 1
ATOM 10797 C CA . THR D 1 160 ? -26.92136 -13.93123 19.66018 1.000 14.85711 160 THR D CA 1
ATOM 10798 C C . THR D 1 160 ? -25.63041 -14.58013 20.16430 1.000 16.01452 160 THR D C 1
ATOM 10799 O O . THR D 1 160 ? -25.49331 -14.89851 21.34892 1.000 16.64203 160 THR D O 1
ATOM 10803 N N . PHE D 1 161 ? -24.69674 -14.79454 19.22755 1.000 15.90212 161 PHE D N 1
ATOM 10804 C CA . PHE D 1 161 ? -23.37510 -15.40573 19.39961 1.000 15.12586 161 PHE D CA 1
ATOM 10805 C C . PHE D 1 161 ? -23.42835 -16.93058 19.52468 1.000 18.51678 161 PHE D C 1
ATOM 10806 O O . PHE D 1 161 ? -24.42736 -17.55844 19.15583 1.000 20.23346 161 PHE D O 1
ATOM 10814 N N . GLY D 1 162 ? -22.35000 -17.52971 20.02736 1.000 17.52173 162 GLY D N 1
ATOM 10815 C CA . GLY D 1 162 ? -22.17701 -18.96899 19.90203 1.000 17.19509 162 GLY D CA 1
ATOM 10816 C C . GLY D 1 162 ? -23.18101 -19.75414 20.72815 1.000 24.23016 162 GLY D C 1
ATOM 10817 O O . GLY D 1 162 ? -23.71634 -19.27255 21.73512 1.000 20.60861 162 GLY D O 1
ATOM 10818 N N . LEU D 1 163 ? -23.42163 -20.99695 20.30259 1.000 19.05832 163 LEU D N 1
ATOM 10819 C CA . LEU D 1 163 ? -24.48974 -21.81586 20.86208 1.000 20.06480 163 LEU D CA 1
ATOM 10820 C C . LEU D 1 163 ? -24.15117 -23.29447 20.69807 1.000 22.80882 163 LEU D C 1
ATOM 10821 O O . LEU D 1 163 ? -23.19424 -23.66608 20.00521 1.000 21.01321 163 LEU D O 1
ATOM 10826 N N . ALA D 1 164 ? -24.97291 -24.14017 21.33061 1.000 19.34831 164 ALA D N 1
ATOM 10827 C CA . ALA D 1 164 ? -24.78485 -25.58928 21.26699 1.000 17.48355 164 ALA D CA 1
ATOM 10828 C C . ALA D 1 164 ? -25.19272 -26.12344 19.89795 1.000 17.56705 164 ALA D C 1
ATOM 10829 O O . ALA D 1 164 ? -26.30707 -25.86755 19.43615 1.000 17.59292 164 ALA D O 1
ATOM 10831 N N . THR D 1 165 ? -24.29135 -26.86341 19.23924 1.000 18.76979 165 THR D N 1
ATOM 10832 C CA . THR D 1 165 ? -24.54528 -27.37376 17.89471 1.000 18.30860 165 THR D CA 1
ATOM 10833 C C . THR D 1 165 ? -24.15715 -28.83949 17.80907 1.000 15.29324 165 THR D C 1
ATOM 10834 O O . THR D 1 165 ? -23.54569 -29.40132 18.71637 1.000 17.83442 165 THR D O 1
ATOM 10838 N N . HIS D 1 166 ? -24.50418 -29.45099 16.67702 1.000 17.30628 166 HIS D N 1
ATOM 10839 C CA . HIS D 1 166 ? -24.09207 -30.80713 16.34983 1.000 19.65956 166 HIS D CA 1
ATOM 10840 C C . HIS D 1 166 ? -22.80351 -30.84576 15.52959 1.000 22.35920 166 HIS D C 1
ATOM 10841 O O . HIS D 1 166 ? -22.48008 -31.88460 14.94816 1.000 20.00173 166 HIS D O 1
ATOM 10848 N N . ASP D 1 167 ? -22.05422 -29.74468 15.47725 1.000 20.04896 167 ASP D N 1
ATOM 10849 C CA . ASP D 1 167 ? -20.94686 -29.60340 14.53532 1.000 19.87623 167 ASP D CA 1
ATOM 10850 C C . ASP D 1 167 ? -19.57071 -29.74073 15.16572 1.000 20.81328 167 ASP D C 1
ATOM 10851 O O . ASP D 1 167 ? -18.57199 -29.43736 14.50469 1.000 23.46996 167 ASP D O 1
ATOM 10856 N N . THR D 1 168 ? -19.48746 -30.14940 16.42426 1.000 18.93661 168 THR D N 1
ATOM 10857 C CA . THR D 1 168 ? -18.21357 -30.35291 17.09745 1.000 22.06498 168 THR D CA 1
ATOM 10858 C C . THR D 1 168 ? -18.10070 -31.81308 17.51261 1.000 28.51353 168 THR D C 1
ATOM 10859 O O . THR D 1 168 ? -19.10521 -32.46092 17.81619 1.000 25.07259 168 THR D O 1
ATOM 10863 N N . ALA D 1 169 ? -16.87457 -32.34044 17.50134 1.000 26.95404 169 ALA D N 1
ATOM 10864 C CA . ALA D 1 169 ? -16.67099 -33.70124 17.99510 1.000 32.35485 169 ALA D CA 1
ATOM 10865 C C . ALA D 1 169 ? -16.93823 -33.77461 19.49278 1.000 21.74235 169 ALA D C 1
ATOM 10866 O O . ALA D 1 169 ? -17.55289 -34.72906 19.98155 1.000 27.41561 169 ALA D O 1
ATOM 10868 N N . HIS D 1 170 ? -16.48875 -32.76982 20.22653 1.000 25.74959 170 HIS D N 1
ATOM 10869 C CA . HIS D 1 170 ? -16.83817 -32.60834 21.62897 1.000 28.57741 170 HIS D CA 1
ATOM 10870 C C . HIS D 1 170 ? -18.31727 -32.23696 21.75090 1.000 30.43682 170 HIS D C 1
ATOM 10871 O O . HIS D 1 170 ? -18.77015 -31.24242 21.17151 1.000 29.77008 170 HIS D O 1
ATOM 10878 N N . VAL D 1 171 ? -19.07905 -33.03820 22.47945 1.000 25.93607 171 VAL D N 1
ATOM 10879 C CA . VAL D 1 171 ? -20.51265 -32.74124 22.60915 1.000 23.27069 171 VAL D CA 1
ATOM 10880 C C . VAL D 1 171 ? -20.70011 -31.55818 23.55562 1.000 20.37489 171 VAL D C 1
ATOM 10881 O O . VAL D 1 171 ? -20.09056 -31.53039 24.63204 1.000 22.67719 171 VAL D O 1
ATOM 10885 N N . PRO D 1 172 ? -21.51190 -30.56873 23.19964 1.000 17.01323 172 PRO D N 1
ATOM 10886 C CA . PRO D 1 172 ? -21.80818 -29.47265 24.12950 1.000 13.87403 172 PRO D CA 1
ATOM 10887 C C . PRO D 1 172 ? -22.29141 -29.99483 25.47761 1.000 18.06811 172 PRO D C 1
ATOM 10888 O O . PRO D 1 172 ? -22.90095 -31.07253 25.57631 1.000 14.00812 172 PRO D O 1
ATOM 10892 N N . SER D 1 173 ? -22.03714 -29.20129 26.51916 1.000 15.55617 173 SER D N 1
ATOM 10893 C CA . SER D 1 173 ? -22.37505 -29.61664 27.87114 1.000 20.08499 173 SER D CA 1
ATOM 10894 C C . SER D 1 173 ? -23.89508 -29.60657 28.06363 1.000 15.03136 173 SER D C 1
ATOM 10895 O O . SER D 1 173 ? -24.62206 -28.94901 27.31165 1.000 16.16542 173 SER D O 1
ATOM 10898 N N . PRO D 1 174 ? -24.40399 -30.34535 29.05985 1.000 17.00140 174 PRO D N 1
ATOM 10899 C CA . PRO D 1 174 ? -25.85024 -30.28954 29.32005 1.000 15.48547 174 PRO D CA 1
ATOM 10900 C C . PRO D 1 174 ? -26.34841 -28.87887 29.57511 1.000 18.08159 174 PRO D C 1
ATOM 10901 O O . PRO D 1 174 ? -27.45040 -28.52746 29.13611 1.000 13.92582 174 PRO D O 1
ATOM 10905 N N . ALA D 1 175 ? -25.55059 -28.04971 30.26066 1.000 17.66865 175 ALA D N 1
ATOM 10906 C CA . ALA D 1 175 ? -25.96686 -26.67654 30.53185 1.000 16.81483 175 ALA D CA 1
ATOM 10907 C C . ALA D 1 175 ? -26.10112 -25.88423 29.24418 1.000 15.24673 175 ALA D C 1
ATOM 10908 O O . ALA D 1 175 ? -27.01935 -25.07008 29.09513 1.000 14.22678 175 ALA D O 1
ATOM 10910 N N . GLU D 1 176 ? -25.17389 -26.09121 28.30653 1.000 14.59936 176 GLU D N 1
ATOM 10911 C CA . GLU D 1 176 ? -25.24430 -25.39403 27.03022 1.000 14.13776 176 GLU D CA 1
ATOM 10912 C C . GLU D 1 176 ? -26.45918 -25.85523 26.23665 1.000 12.75315 176 GLU D C 1
ATOM 10913 O O . GLU D 1 176 ? -27.21540 -25.03456 25.70738 1.000 17.02237 176 GLU D O 1
ATOM 10919 N N . ILE D 1 177 ? -26.65375 -27.17378 26.14514 1.000 14.14403 177 ILE D N 1
ATOM 10920 C CA . ILE D 1 177 ? -27.80222 -27.73764 25.43562 1.000 16.80037 177 ILE D CA 1
ATOM 10921 C C . ILE D 1 177 ? -29.10963 -27.20528 26.01742 1.000 12.18853 177 ILE D C 1
ATOM 10922 O O . ILE D 1 177 ? -30.01661 -26.81011 25.27822 1.000 17.45180 177 ILE D O 1
ATOM 10927 N N . ALA D 1 178 ? -29.22337 -27.17583 27.34842 1.000 14.45369 178 ALA D N 1
ATOM 10928 C CA . ALA D 1 178 ? -30.47997 -26.74990 27.97129 1.000 16.88639 178 ALA D CA 1
ATOM 10929 C C . ALA D 1 178 ? -30.76051 -25.27690 27.70554 1.000 17.62195 178 ALA D C 1
ATOM 10930 O O . ALA D 1 178 ? -31.88424 -24.90498 27.32881 1.000 16.73517 178 ALA D O 1
ATOM 10932 N N . ALA D 1 179 ? -29.74563 -24.42395 27.89327 1.000 14.93542 179 ALA D N 1
ATOM 10933 C CA . ALA D 1 179 ? -29.95550 -22.98362 27.76771 1.000 15.90326 179 ALA D CA 1
ATOM 10934 C C . ALA D 1 179 ? -30.34141 -22.60302 26.34220 1.000 15.16347 179 ALA D C 1
ATOM 10935 O O . ALA D 1 179 ? -31.26701 -21.81087 26.13058 1.000 15.40365 179 ALA D O 1
ATOM 10937 N N . ASP D 1 180 ? -29.66038 -23.17286 25.34864 1.000 14.45733 180 ASP D N 1
ATOM 10938 C CA . ASP D 1 180 ? -29.98721 -22.85454 23.96194 1.000 13.44517 180 ASP D CA 1
ATOM 10939 C C . ASP D 1 180 ? -31.29007 -23.51297 23.51870 1.000 14.04131 180 ASP D C 1
ATOM 10940 O O . ASP D 1 180 ? -32.00583 -22.96204 22.67142 1.000 16.35801 180 ASP D O 1
ATOM 10945 N N . GLY D 1 181 ? -31.63170 -24.67630 24.07819 1.000 16.12261 181 GLY D N 1
ATOM 10946 C CA . GLY D 1 181 ? -32.99084 -25.16562 23.91448 1.000 13.27070 181 GLY D CA 1
ATOM 10947 C C . GLY D 1 181 ? -34.01745 -24.20608 24.49109 1.000 16.55411 181 GLY D C 1
ATOM 10948 O O . GLY D 1 181 ? -35.10920 -24.03711 23.93821 1.000 18.48119 181 GLY D O 1
ATOM 10949 N N . ASP D 1 182 ? -33.67811 -23.55757 25.60372 1.000 13.65798 182 ASP D N 1
ATOM 10950 C CA . ASP D 1 182 ? -34.63610 -22.67907 26.26495 1.000 14.01705 182 ASP D CA 1
ATOM 10951 C C . ASP D 1 182 ? -34.88889 -21.42890 25.43040 1.000 17.14352 182 ASP D C 1
ATOM 10952 O O . ASP D 1 182 ? -36.04316 -21.04046 25.21145 1.000 15.48572 182 ASP D O 1
ATOM 10957 N N . VAL D 1 183 ? -33.82168 -20.80406 24.91089 1.000 16.31156 183 VAL D N 1
ATOM 10958 C CA . VAL D 1 183 ? -34.05024 -19.62485 24.08220 1.000 15.19812 183 VAL D CA 1
ATOM 10959 C C . VAL D 1 183 ? -34.73570 -20.00575 22.77854 1.000 12.66015 183 VAL D C 1
ATOM 10960 O O . VAL D 1 183 ? -35.56769 -19.24382 22.26469 1.000 18.77138 183 VAL D O 1
ATOM 10964 N N . ALA D 1 184 ? -34.44623 -21.18836 22.23011 1.000 14.16297 184 ALA D N 1
ATOM 10965 C CA . ALA D 1 184 ? -35.16813 -21.60438 21.03179 1.000 16.41593 184 ALA D CA 1
ATOM 10966 C C . ALA D 1 184 ? -36.65619 -21.73989 21.32526 1.000 20.32977 184 ALA D C 1
ATOM 10967 O O . ALA D 1 184 ? -37.49801 -21.34182 20.51273 1.000 17.87818 184 ALA D O 1
ATOM 10969 N N . PHE D 1 185 ? -36.99776 -22.27510 22.49901 1.000 16.89805 185 PHE D N 1
ATOM 10970 C CA . PHE D 1 185 ? -38.40284 -22.38781 22.87265 1.000 15.66005 185 PHE D CA 1
ATOM 10971 C C . PHE D 1 185 ? -39.04959 -21.00755 22.96963 1.000 21.16911 185 PHE D C 1
ATOM 10972 O O . PHE D 1 185 ? -40.12877 -20.77189 22.41309 1.000 19.52100 185 PHE D O 1
ATOM 10980 N N . TRP D 1 186 ? -38.38475 -20.07105 23.65433 1.000 17.36580 186 TRP D N 1
ATOM 10981 C CA . TRP D 1 186 ? -38.96657 -18.75013 23.87854 1.000 19.08219 186 TRP D CA 1
ATOM 10982 C C . TRP D 1 186 ? -39.05546 -17.93221 22.59444 1.000 20.20752 186 TRP D C 1
ATOM 10983 O O . TRP D 1 186 ? -39.95983 -17.09587 22.45003 1.000 19.97820 186 TRP D O 1
ATOM 10994 N N . THR D 1 187 ? -38.12740 -18.15661 21.66541 1.000 19.81914 187 THR D N 1
ATOM 10995 C CA . THR D 1 187 ? -38.21985 -17.57668 20.32698 1.000 22.15081 187 THR D CA 1
ATOM 10996 C C . THR D 1 187 ? -39.53643 -17.93635 19.65638 1.000 30.14032 187 THR D C 1
ATOM 10997 O O . THR D 1 187 ? -40.18726 -17.08677 19.03343 1.000 32.38499 187 THR D O 1
ATOM 11001 N N . ARG D 1 188 ? -39.93392 -19.20004 19.76542 1.000 28.55254 188 ARG D N 1
ATOM 11002 C CA . ARG D 1 188 ? -41.19307 -19.66800 19.21241 1.000 31.83057 188 ARG D CA 1
ATOM 11003 C C . ARG D 1 188 ? -42.38270 -19.23691 20.06133 1.000 30.84984 188 ARG D C 1
ATOM 11004 O O . ARG D 1 188 ? -43.47774 -19.02999 19.52987 1.000 35.49801 188 ARG D O 1
ATOM 11012 N N . GLN D 1 189 ? -42.19687 -19.09845 21.37524 1.000 26.72420 189 GLN D N 1
ATOM 11013 C CA . GLN D 1 189 ? -43.32663 -18.83759 22.25956 1.000 23.23349 189 GLN D CA 1
ATOM 11014 C C . GLN D 1 189 ? -43.68886 -17.35107 22.33582 1.000 34.49190 189 GLN D C 1
ATOM 11015 O O . GLN D 1 189 ? -44.85869 -17.00919 22.55294 1.000 27.01191 189 GLN D O 1
ATOM 11021 N N . SER D 1 190 ? -42.72321 -16.45085 22.15673 1.000 30.48093 190 SER D N 1
ATOM 11022 C CA . SER D 1 190 ? -42.92294 -15.04418 22.48112 1.000 20.07078 190 SER D CA 1
ATOM 11023 C C . SER D 1 190 ? -42.59564 -14.17729 21.27955 1.000 26.53030 190 SER D C 1
ATOM 11024 O O . SER D 1 190 ? -41.52929 -14.33372 20.66710 1.000 25.79721 190 SER D O 1
ATOM 11027 N N . ASP D 1 191 ? -43.50284 -13.24397 20.97064 1.000 20.36913 191 ASP D N 1
ATOM 11028 C CA . ASP D 1 191 ? -43.24691 -12.18990 19.98920 1.000 25.53724 191 ASP D CA 1
ATOM 11029 C C . ASP D 1 191 ? -42.04893 -11.31222 20.34072 1.000 23.00791 191 ASP D C 1
ATOM 11030 O O . ASP D 1 191 ? -41.52359 -10.62340 19.46132 1.000 20.82243 191 ASP D O 1
ATOM 11035 N N . ARG D 1 192 ? -41.62527 -11.28342 21.60057 1.000 18.08536 192 ARG D N 1
ATOM 11036 C CA . ARG D 1 192 ? -40.56410 -10.38372 22.03129 1.000 16.90025 192 ARG D CA 1
ATOM 11037 C C . ARG D 1 192 ? -39.19667 -11.04458 22.11241 1.000 18.58867 192 ARG D C 1
ATOM 11038 O O . ARG D 1 192 ? -38.27227 -10.47325 22.70520 1.000 17.74263 192 ARG D O 1
ATOM 11046 N N . VAL D 1 193 ? -39.02887 -12.22114 21.53441 1.000 18.33167 193 VAL D N 1
ATOM 11047 C CA . VAL D 1 193 ? -37.76748 -12.93608 21.63488 1.000 18.24031 193 VAL D CA 1
ATOM 11048 C C . VAL D 1 193 ? -37.30397 -13.23191 20.21692 1.000 20.42760 193 VAL D C 1
ATOM 11049 O O . VAL D 1 193 ? -37.94589 -13.99954 19.49212 1.000 18.77433 193 VAL D O 1
ATOM 11053 N N . SER D 1 194 ? -36.20479 -12.60517 19.81413 1.000 17.46355 194 SER D N 1
ATOM 11054 C CA . SER D 1 194 ? -35.57092 -12.86025 18.53517 1.000 19.76855 194 SER D CA 1
ATOM 11055 C C . SER D 1 194 ? -34.18050 -13.42163 18.77867 1.000 18.64325 194 SER D C 1
ATOM 11056 O O . SER D 1 194 ? -33.62958 -13.29676 19.87556 1.000 17.24067 194 SER D O 1
ATOM 11059 N N . VAL D 1 195 ? -33.61010 -14.02106 17.73540 1.000 18.79307 195 VAL D N 1
ATOM 11060 C CA . VAL D 1 195 ? -32.19984 -14.39402 17.70993 1.000 16.17897 195 VAL D CA 1
ATOM 11061 C C . VAL D 1 195 ? -31.49760 -13.54272 16.65841 1.000 17.32352 195 VAL D C 1
ATOM 11062 O O . VAL D 1 195 ? -32.05544 -13.25763 15.58905 1.000 15.81694 195 VAL D O 1
ATOM 11066 N N . GLY D 1 196 ? -30.28798 -13.10757 16.98284 1.000 14.21293 196 GLY D N 1
ATOM 11067 C CA . GLY D 1 196 ? -29.50153 -12.28579 16.08252 1.000 14.05863 196 GLY D CA 1
ATOM 11068 C C . GLY D 1 196 ? -28.45536 -13.12957 15.39597 1.000 18.09229 196 GLY D C 1
ATOM 11069 O O . GLY D 1 196 ? -27.44315 -13.48807 16.01206 1.000 14.72204 196 GLY D O 1
ATOM 11070 N N . TYR D 1 197 ? -28.69178 -13.50151 14.13903 1.000 16.17046 197 TYR D N 1
ATOM 11071 C CA . TYR D 1 197 ? -27.71763 -14.34688 13.46343 1.000 17.38776 197 TYR D CA 1
ATOM 11072 C C . TYR D 1 197 ? -26.47266 -13.52981 13.12451 1.000 14.12110 197 TYR D C 1
ATOM 11073 O O . TYR D 1 197 ? -26.56439 -12.37475 12.70862 1.000 15.53616 197 TYR D O 1
ATOM 11082 N N . ILE D 1 198 ? -25.29887 -14.12235 13.34482 1.000 12.71352 198 ILE D N 1
ATOM 11083 C CA . ILE D 1 198 ? -24.03850 -13.42876 13.09909 1.000 15.84476 198 ILE D CA 1
ATOM 11084 C C . ILE D 1 198 ? -23.39574 -13.85052 11.78836 1.000 17.36008 198 ILE D C 1
ATOM 11085 O O . ILE D 1 198 ? -22.38140 -13.26607 11.38211 1.000 18.06448 198 ILE D O 1
ATOM 11090 N N . SER D 1 199 ? -23.97775 -14.82965 11.10473 1.000 13.36596 199 SER D N 1
ATOM 11091 C CA . SER D 1 199 ? -23.41957 -15.42852 9.90881 1.000 14.23444 199 SER D CA 1
ATOM 11092 C C . SER D 1 199 ? -24.52022 -16.20386 9.20737 1.000 17.81673 199 SER D C 1
ATOM 11093 O O . SER D 1 199 ? -25.54729 -16.54679 9.80601 1.000 14.08206 199 SER D O 1
ATOM 11096 N N . ARG D 1 200 ? -24.27683 -16.47978 7.92600 1.000 16.68248 200 ARG D N 1
ATOM 11097 C CA . ARG D 1 200 ? -25.08021 -17.44533 7.18956 1.000 19.58380 200 ARG D CA 1
ATOM 11098 C C . ARG D 1 200 ? -25.18286 -18.76088 7.95392 1.000 18.43890 200 ARG D C 1
ATOM 11099 O O . ARG D 1 200 ? -26.26229 -19.35385 8.05295 1.000 16.95940 200 ARG D O 1
ATOM 11107 N N . TYR D 1 201 ? -24.06421 -19.20963 8.52926 1.000 17.23341 201 TYR D N 1
ATOM 11108 C CA . TYR D 1 201 ? -24.01164 -20.49916 9.21393 1.000 17.07794 201 TYR D CA 1
ATOM 11109 C C . TYR D 1 201 ? -24.93606 -20.53869 10.43677 1.000 18.89073 201 TYR D C 1
ATOM 11110 O O . TYR D 1 201 ? -25.64540 -21.52948 10.65772 1.000 18.55126 201 TYR D O 1
ATOM 11119 N N . THR D 1 202 ? -24.94682 -19.47956 11.25063 1.000 17.97748 202 THR D N 1
ATOM 11120 C CA . THR D 1 202 ? -25.83296 -19.50473 12.41186 1.000 17.56806 202 THR D CA 1
ATOM 11121 C C . THR D 1 202 ? -27.28549 -19.27928 12.00052 1.000 19.88727 202 THR D C 1
ATOM 11122 O O . THR D 1 202 ? -28.19363 -19.87381 12.59446 1.000 19.26883 202 THR D O 1
ATOM 11126 N N . ALA D 1 203 ? -27.52880 -18.44784 10.98361 1.000 18.33337 203 ALA D N 1
ATOM 11127 C CA . ALA D 1 203 ? -28.89032 -18.29587 10.47146 1.000 19.39533 203 ALA D CA 1
ATOM 11128 C C . ALA D 1 203 ? -29.46829 -19.64655 10.04891 1.000 21.48195 203 ALA D C 1
ATOM 11129 O O . ALA D 1 203 ? -30.58573 -20.01294 10.44190 1.000 17.95587 203 ALA D O 1
ATOM 11131 N N . GLU D 1 204 ? -28.70481 -20.41920 9.26701 1.000 20.86141 204 GLU D N 1
ATOM 11132 C CA . GLU D 1 204 ? -29.21527 -21.70292 8.79318 1.000 23.34371 204 GLU D CA 1
ATOM 11133 C C . GLU D 1 204 ? -29.36921 -22.67811 9.94348 1.000 25.33899 204 GLU D C 1
ATOM 11134 O O . GLU D 1 204 ? -30.31434 -23.47732 9.97151 1.000 22.28392 204 GLU D O 1
ATOM 11140 N N . LEU D 1 205 ? -28.47612 -22.58375 10.91935 1.000 21.65121 205 LEU D N 1
ATOM 11141 C CA . LEU D 1 205 ? -28.52362 -23.46027 12.07467 1.000 20.22463 205 LEU D CA 1
ATOM 11142 C C . LEU D 1 205 ? -29.72654 -23.15843 12.96563 1.000 25.44951 205 LEU D C 1
ATOM 11143 O O . LEU D 1 205 ? -30.36909 -24.08199 13.48479 1.000 21.81413 205 LEU D O 1
ATOM 11148 N N . TYR D 1 206 ? -30.02582 -21.87361 13.18372 1.000 20.50685 206 TYR D N 1
ATOM 11149 C CA . TYR D 1 206 ? -31.22712 -21.51438 13.92317 1.000 18.84594 206 TYR D CA 1
ATOM 11150 C C . TYR D 1 206 ? -32.45544 -22.17437 13.30829 1.000 25.00454 206 TYR D C 1
ATOM 11151 O O . TYR D 1 206 ? -33.32761 -22.67667 14.02447 1.000 22.62159 206 TYR D O 1
ATOM 11160 N N . ALA D 1 207 ? -32.53094 -22.19640 11.97652 1.000 24.23116 207 ALA D N 1
ATOM 11161 C CA . ALA D 1 207 ? -33.71875 -22.70944 11.30422 1.000 27.57796 207 ALA D CA 1
ATOM 11162 C C . ALA D 1 207 ? -33.71762 -24.22905 11.25681 1.000 22.07123 207 ALA D C 1
ATOM 11163 O O . ALA D 1 207 ? -34.72978 -24.86146 11.56982 1.000 29.50943 207 ALA D O 1
ATOM 11165 N N . ARG D 1 208 ? -32.58243 -24.83002 10.89211 1.000 21.98491 208 ARG D N 1
ATOM 11166 C CA . ARG D 1 208 ? -32.52878 -26.26640 10.63542 1.000 24.96752 208 ARG D CA 1
ATOM 11167 C C . ARG D 1 208 ? -32.32833 -27.09374 11.90380 1.000 27.85657 208 ARG D C 1
ATOM 11168 O O . ARG D 1 208 ? -32.81377 -28.22736 11.97772 1.000 28.54578 208 ARG D O 1
ATOM 11176 N N . THR D 1 209 ? -31.59075 -26.58038 12.88860 1.000 20.86092 209 THR D N 1
ATOM 11177 C CA . THR D 1 209 ? -31.37035 -27.34299 14.10950 1.000 19.67245 209 THR D CA 1
ATOM 11178 C C . THR D 1 209 ? -32.39300 -27.01851 15.19177 1.000 21.55847 209 THR D C 1
ATOM 11179 O O . THR D 1 209 ? -32.85869 -27.92295 15.89271 1.000 22.24829 209 THR D O 1
ATOM 11183 N N . TYR D 1 210 ? -32.75577 -25.74113 15.33814 1.000 20.24687 210 TYR D N 1
ATOM 11184 C CA . TYR D 1 210 ? -33.61430 -25.28716 16.41943 1.000 18.88772 210 TYR D CA 1
ATOM 11185 C C . TYR D 1 210 ? -35.02582 -24.93138 15.96875 1.000 22.27106 210 TYR D C 1
ATOM 11186 O O . TYR D 1 210 ? -35.82408 -24.48239 16.79769 1.000 19.75571 210 TYR D O 1
ATOM 11195 N N . ALA D 1 211 ? -35.35019 -25.12512 14.68630 1.000 22.47185 211 ALA D N 1
ATOM 11196 C CA . ALA D 1 211 ? -36.70037 -24.90914 14.15177 1.000 25.43897 211 ALA D CA 1
ATOM 11197 C C . ALA D 1 211 ? -37.22831 -23.51346 14.47362 1.000 24.06469 211 ALA D C 1
ATOM 11198 O O . ALA D 1 211 ? -38.41917 -23.31672 14.70519 1.000 26.27832 211 ALA D O 1
ATOM 11200 N N . ILE D 1 212 ? -36.34331 -22.53001 14.47222 1.000 20.45891 212 ILE D N 1
ATOM 11201 C CA . ILE D 1 212 ? -36.74036 -21.17164 14.84713 1.000 23.44240 212 ILE D CA 1
ATOM 11202 C C . ILE D 1 212 ? -37.41765 -20.50446 13.65055 1.000 21.15293 212 ILE D C 1
ATOM 11203 O O . ILE D 1 212 ? -36.87423 -20.55078 12.54546 1.000 23.50558 212 ILE D O 1
ATOM 11208 N N . PRO D 1 213 ? -38.59523 -19.89727 13.81470 1.000 27.97646 213 PRO D N 1
ATOM 11209 C CA . PRO D 1 213 ? -39.27704 -19.29667 12.65673 1.000 26.92753 213 PRO D CA 1
ATOM 11210 C C . PRO D 1 213 ? -38.46544 -18.14861 12.08058 1.000 29.07245 213 PRO D C 1
ATOM 11211 O O . PRO D 1 213 ? -37.78205 -17.41907 12.80433 1.000 25.13578 213 PRO D O 1
ATOM 11215 N N . ALA D 1 214 ? -38.56839 -17.97054 10.76088 1.000 23.45886 214 ALA D N 1
ATOM 11216 C CA . ALA D 1 214 ? -37.74756 -16.96015 10.09966 1.000 26.14965 214 ALA D CA 1
ATOM 11217 C C . ALA D 1 214 ? -38.05956 -15.55252 10.59478 1.000 29.16133 214 ALA D C 1
ATOM 11218 O O . ALA D 1 214 ? -37.19598 -14.66813 10.54089 1.000 25.96689 214 ALA D O 1
ATOM 11220 N N . ALA D 1 215 ? -39.27999 -15.31718 11.07456 1.000 24.41763 215 ALA D N 1
ATOM 11221 C CA . ALA D 1 215 ? -39.62734 -13.98047 11.53994 1.000 26.66664 215 ALA D CA 1
ATOM 11222 C C . ALA D 1 215 ? -38.97703 -13.63677 12.87298 1.000 22.08736 215 ALA D C 1
ATOM 11223 O O . ALA D 1 215 ? -38.96057 -12.46517 13.25291 1.000 25.46602 215 ALA D O 1
ATOM 11225 N N . ALA D 1 216 ? -38.44661 -14.61883 13.58717 1.000 25.63307 216 ALA D N 1
ATOM 11226 C CA . ALA D 1 216 ? -37.70968 -14.36959 14.81486 1.000 25.29052 216 ALA D CA 1
ATOM 11227 C C . ALA D 1 216 ? -36.21411 -14.13699 14.59071 1.000 21.66650 216 ALA D C 1
ATOM 11228 O O . ALA D 1 216 ? -35.48549 -13.91149 15.55967 1.000 23.22344 216 ALA D O 1
ATOM 11230 N N . LEU D 1 217 ? -35.73312 -14.16463 13.35312 1.000 22.15690 217 LEU D N 1
ATOM 11231 C CA . LEU D 1 217 ? -34.31847 -13.93387 13.06660 1.000 23.67388 217 LEU D CA 1
ATOM 11232 C C . LEU D 1 217 ? -34.09087 -12.47241 12.69160 1.000 24.96078 217 LEU D C 1
ATOM 11233 O O . LEU D 1 217 ? -34.77339 -11.95219 11.81000 1.000 23.95034 217 LEU D O 1
ATOM 11238 N N . LEU D 1 218 ? -33.12530 -11.81999 13.35369 1.000 21.79462 218 LEU D N 1
ATOM 11239 C CA . LEU D 1 218 ? -32.66491 -10.46951 13.03392 1.000 22.16765 218 LEU D CA 1
ATOM 11240 C C . LEU D 1 218 ? -31.16127 -10.48238 12.77482 1.000 20.72495 218 LEU D C 1
ATOM 11241 O O . LEU D 1 218 ? -30.43833 -11.30523 13.33994 1.000 19.86585 218 LEU D O 1
ATOM 11246 N N . PRO D 1 219 ? -30.65874 -9.58590 11.92817 1.000 23.22618 219 PRO D N 1
ATOM 11247 C CA . PRO D 1 219 ? -29.22424 -9.62353 11.57916 1.000 18.71961 219 PRO D CA 1
ATOM 11248 C C . PRO D 1 219 ? -28.36485 -9.01449 12.67935 1.000 19.06511 219 PRO D C 1
ATOM 11249 O O . PRO D 1 219 ? -28.68551 -7.95572 13.21787 1.000 20.34998 219 PRO D O 1
ATOM 11253 N N . ASN D 1 220 ? -27.27154 -9.69984 13.01898 1.000 15.93790 220 ASN D N 1
ATOM 11254 C CA . ASN D 1 220 ? -26.22448 -9.16970 13.90327 1.000 17.91030 220 ASN D CA 1
ATOM 11255 C C . ASN D 1 220 ? -24.89108 -9.68245 13.35529 1.000 18.63476 220 ASN D C 1
ATOM 11256 O O . ASN D 1 220 ? -24.12586 -10.36985 14.02861 1.000 13.55020 220 ASN D O 1
ATOM 11261 N N . ARG D 1 221 ? -24.62469 -9.37812 12.08906 1.000 13.52581 221 ARG D N 1
ATOM 11262 C CA . ARG D 1 221 ? -23.64485 -10.15043 11.33645 1.000 15.66408 221 ARG D CA 1
ATOM 11263 C C . ARG D 1 221 ? -22.22114 -9.72547 11.68842 1.000 16.92015 221 ARG D C 1
ATOM 11264 O O . ARG D 1 221 ? -21.89531 -8.53408 11.66367 1.000 13.69127 221 ARG D O 1
ATOM 11272 N N . SER D 1 222 ? -21.38287 -10.71861 12.01719 1.000 15.88938 222 SER D N 1
ATOM 11273 C CA . SER D 1 222 ? -19.99070 -10.48523 12.39234 1.000 15.20221 222 SER D CA 1
ATOM 11274 C C . SER D 1 222 ? -19.28601 -9.60509 11.36585 1.000 15.97384 222 SER D C 1
ATOM 11275 O O . SER D 1 222 ? -19.47984 -9.75645 10.15528 1.000 16.10489 222 SER D O 1
ATOM 11278 N N . ALA D 1 223 ? -18.45606 -8.69188 11.85984 1.000 12.99063 223 ALA D N 1
ATOM 11279 C CA . ALA D 1 223 ? -17.91640 -7.61797 11.03943 1.000 13.20403 223 ALA D CA 1
ATOM 11280 C C . ALA D 1 223 ? -16.73324 -6.98615 11.76840 1.000 16.06439 223 ALA D C 1
ATOM 11281 O O . ALA D 1 223 ? -16.50877 -7.23493 12.95850 1.000 14.20268 223 ALA D O 1
ATOM 11283 N N . ILE D 1 224 ? -15.97125 -6.15948 11.04546 1.000 11.86398 224 ILE D N 1
ATOM 11284 C CA . ILE D 1 224 ? -14.83224 -5.47112 11.66423 1.000 13.78136 224 ILE D CA 1
ATOM 11285 C C . ILE D 1 224 ? -14.92184 -3.96692 11.41806 1.000 14.75892 224 ILE D C 1
ATOM 11286 O O . ILE D 1 224 ? -15.51016 -3.53288 10.41432 1.000 14.42784 224 ILE D O 1
ATOM 11291 N N . PRO D 1 225 ? -14.37285 -3.13128 12.32273 1.000 13.42171 225 PRO D N 1
ATOM 11292 C CA . PRO D 1 225 ? -14.35634 -1.67705 12.08220 1.000 17.02831 225 PRO D CA 1
ATOM 11293 C C . PRO D 1 225 ? -13.21851 -1.30233 11.14718 1.000 17.68588 225 PRO D C 1
ATOM 11294 O O . PRO D 1 225 ? -12.10606 -1.02688 11.60629 1.000 18.36231 225 PRO D O 1
ATOM 11298 N N . ARG D 1 226 ? -13.49127 -1.30636 9.83836 1.000 16.68376 226 ARG D N 1
ATOM 11299 C CA . ARG D 1 226 ? -12.42995 -1.27804 8.83412 1.000 20.10772 226 ARG D CA 1
ATOM 11300 C C . ARG D 1 226 ? -11.55822 -0.04246 8.94815 1.000 21.57683 226 ARG D C 1
ATOM 11301 O O . ARG D 1 226 ? -10.37745 -0.08884 8.58821 1.000 21.78953 226 ARG D O 1
ATOM 11309 N N . HIS D 1 227 ? -12.11706 1.06908 9.41433 1.000 22.24610 227 HIS D N 1
ATOM 11310 C CA . HIS D 1 227 ? -11.37228 2.31789 9.49455 1.000 22.46125 227 HIS D CA 1
ATOM 11311 C C . HIS D 1 227 ? -10.57155 2.45532 10.77702 1.000 26.46870 227 HIS D C 1
ATOM 11312 O O . HIS D 1 227 ? -9.85607 3.44936 10.93936 1.000 25.93665 227 HIS D O 1
ATOM 11319 N N . ALA D 1 228 ? -10.63393 1.47511 11.66812 1.000 24.97369 228 ALA D N 1
ATOM 11320 C CA . ALA D 1 228 ? -9.80218 1.52449 12.86246 1.000 27.42752 228 ALA D CA 1
ATOM 11321 C C . ALA D 1 228 ? -8.32645 1.67349 12.48652 1.000 28.68288 228 ALA D C 1
ATOM 11322 O O . ALA D 1 228 ? -7.85905 1.03937 11.53316 1.000 27.03108 228 ALA D O 1
ATOM 11324 N N . PRO D 1 229 ? -7.56747 2.50114 13.21368 1.000 31.54075 229 PRO D N 1
ATOM 11325 C CA . PRO D 1 229 ? -6.13749 2.66341 12.90232 1.000 27.28659 229 PRO D CA 1
ATOM 11326 C C . PRO D 1 229 ? -5.35333 1.37135 12.89577 1.000 28.61773 229 PRO D C 1
ATOM 11327 O O . PRO D 1 229 ? -4.35488 1.26676 12.16558 1.000 22.80475 229 PRO D O 1
ATOM 11331 N N . ARG D 1 230 ? -5.75800 0.38310 13.69678 1.000 27.95080 230 ARG D N 1
ATOM 11332 C CA . ARG D 1 230 ? -4.97894 -0.84461 13.75125 1.000 26.11091 230 ARG D CA 1
ATOM 11333 C C . ARG D 1 230 ? -5.04868 -1.63701 12.45552 1.000 19.76950 230 ARG D C 1
ATOM 11334 O O . ARG D 1 230 ? -4.20768 -2.51849 12.25659 1.000 22.69416 230 ARG D O 1
ATOM 11342 N N . PHE D 1 231 ? -5.99216 -1.33014 11.55803 1.000 17.19054 231 PHE D N 1
ATOM 11343 C CA . PHE D 1 231 ? -6.05917 -1.98675 10.25434 1.000 20.45358 231 PHE D CA 1
ATOM 11344 C C . PHE D 1 231 ? -5.36300 -1.18345 9.15420 1.000 19.10429 231 PHE D C 1
ATOM 11345 O O . PHE D 1 231 ? -5.59978 -1.43695 7.96744 1.000 21.35895 231 PHE D O 1
ATOM 11353 N N . GLY D 1 232 ? -4.53743 -0.20807 9.51768 1.000 18.59626 232 GLY D N 1
ATOM 11354 C CA . GLY D 1 232 ? -3.90686 0.62431 8.51451 1.000 20.94679 232 GLY D CA 1
ATOM 11355 C C . GLY D 1 232 ? -2.85699 -0.13952 7.73019 1.000 20.64825 232 GLY D C 1
ATOM 11356 O O . GLY D 1 232 ? -2.19864 -1.04708 8.24175 1.000 20.15550 232 GLY D O 1
ATOM 11357 N N . VAL D 1 233 ? -2.73005 0.21675 6.45103 1.000 14.77456 233 VAL D N 1
ATOM 11358 C CA . VAL D 1 233 ? -1.66186 -0.32536 5.62038 1.000 17.59265 233 VAL D CA 1
ATOM 11359 C C . VAL D 1 233 ? -0.32883 0.21190 6.12336 1.000 23.45214 233 VAL D C 1
ATOM 11360 O O . VAL D 1 233 ? -0.21507 1.38634 6.50912 1.000 21.69998 233 VAL D O 1
ATOM 11364 N N . LEU D 1 234 ? 0.68717 -0.64837 6.13139 1.000 19.77558 234 LEU D N 1
ATOM 11365 C CA . LEU D 1 234 ? 2.00867 -0.30163 6.62970 1.000 23.35321 234 LEU D CA 1
ATOM 11366 C C . LEU D 1 234 ? 3.00111 -0.19486 5.47835 1.000 20.93233 234 LEU D C 1
ATOM 11367 O O . LEU D 1 234 ? 2.86829 -0.87722 4.46532 1.000 20.60582 234 LEU D O 1
ATOM 11372 N N . THR D 1 235 ? 3.99553 0.67624 5.64410 1.000 23.86232 235 THR D N 1
ATOM 11373 C CA . THR D 1 235 ? 5.14311 0.68522 4.75206 1.000 26.44404 235 THR D CA 1
ATOM 11374 C C . THR D 1 235 ? 5.97256 -0.58421 4.92930 1.000 24.52412 235 THR D C 1
ATOM 11375 O O . THR D 1 235 ? 5.91217 -1.27183 5.95905 1.000 21.11881 235 THR D O 1
ATOM 11379 N N . GLU D 1 236 ? 6.78600 -0.87594 3.91513 1.000 24.40198 236 GLU D N 1
ATOM 11380 C CA . GLU D 1 236 ? 7.73582 -1.97866 4.04375 1.000 31.40588 236 GLU D CA 1
ATOM 11381 C C . GLU D 1 236 ? 8.67478 -1.76350 5.22757 1.000 29.85559 236 GLU D C 1
ATOM 11382 O O . GLU D 1 236 ? 9.00410 -2.71420 5.94568 1.000 28.35919 236 GLU D O 1
ATOM 11388 N N . GLU D 1 237 ? 9.08983 -0.51645 5.46946 1.000 25.77012 237 GLU D N 1
ATOM 11389 C CA . GLU D 1 237 ? 9.97570 -0.23973 6.59995 1.000 32.63102 237 GLU D CA 1
ATOM 11390 C C . GLU D 1 237 ? 9.28073 -0.51698 7.93390 1.000 30.61217 237 GLU D C 1
ATOM 11391 O O . GLU D 1 237 ? 9.86309 -1.12992 8.83637 1.000 25.91551 237 GLU D O 1
ATOM 11397 N N . ARG D 1 238 ? 8.03672 -0.06249 8.08363 1.000 23.51058 238 ARG D N 1
ATOM 11398 C CA 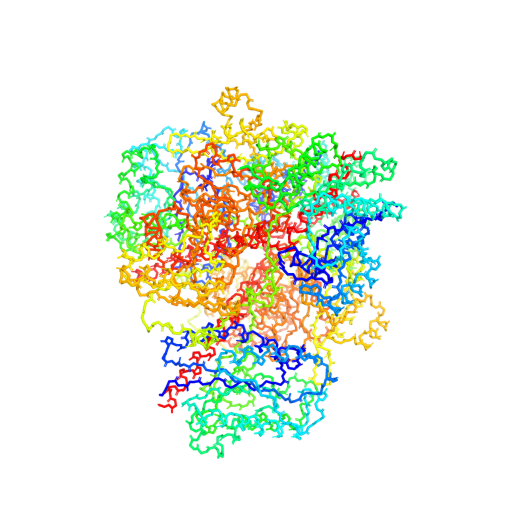. ARG D 1 238 ? 7.34356 -0.26374 9.34842 1.000 26.53734 238 ARG D CA 1
ATOM 11399 C C . ARG D 1 238 ? 7.04550 -1.74894 9.57055 1.000 27.51939 238 ARG D C 1
ATOM 11400 O O . ARG D 1 238 ? 7.19302 -2.25355 10.68989 1.000 25.15184 238 ARG D O 1
ATOM 11408 N N . ILE D 1 239 ? 6.68984 -2.47670 8.50628 1.000 23.33283 239 ILE D N 1
ATOM 11409 C CA . ILE D 1 239 ? 6.50886 -3.92415 8.62084 1.000 24.46228 239 ILE D CA 1
ATOM 11410 C C . ILE D 1 239 ? 7.77778 -4.57795 9.16972 1.000 26.99156 239 ILE D C 1
ATOM 11411 O O . ILE D 1 239 ? 7.73129 -5.37037 10.11660 1.000 24.03742 239 ILE D O 1
ATOM 11416 N N . ASN D 1 240 ? 8.93177 -4.24557 8.58933 1.000 26.09919 240 ASN D N 1
ATOM 11417 C CA . ASN D 1 240 ? 10.17355 -4.90193 8.98589 1.000 25.52971 240 ASN D CA 1
ATOM 11418 C C . ASN D 1 240 ? 10.54883 -4.56146 10.42222 1.000 27.14172 240 ASN D C 1
ATOM 11419 O O . ASN D 1 240 ? 11.02300 -5.42829 11.16582 1.000 29.02745 240 ASN D O 1
ATOM 11424 N N . GLU D 1 241 ? 10.33627 -3.30792 10.83652 1.000 27.56468 241 GLU D N 1
ATOM 11425 C CA . GLU D 1 241 ? 10.65267 -2.92206 12.20926 1.000 28.20336 241 GLU D CA 1
ATOM 11426 C C . GLU D 1 241 ? 9.80580 -3.70532 13.20983 1.000 31.97471 241 GLU D C 1
ATOM 11427 O O . GLU D 1 241 ? 10.31091 -4.15229 14.24724 1.000 28.85905 241 GLU D O 1
ATOM 11433 N N . ARG D 1 242 ? 8.51441 -3.88919 12.91417 1.000 30.31400 242 ARG D N 1
ATOM 11434 C CA . ARG D 1 242 ? 7.64888 -4.60954 13.84719 1.000 31.35098 242 ARG D CA 1
ATOM 11435 C C . ARG D 1 242 ? 7.94713 -6.10703 13.86203 1.000 26.26202 242 ARG D C 1
ATOM 11436 O O . ARG D 1 242 ? 7.89637 -6.73479 14.92313 1.000 33.58022 242 ARG D O 1
ATOM 11444 N N . ILE D 1 243 ? 8.25915 -6.70137 12.70768 1.000 20.58580 243 ILE D N 1
ATOM 11445 C CA . ILE D 1 243 ? 8.55064 -8.13654 12.67242 1.000 25.84338 243 ILE D CA 1
ATOM 11446 C C . ILE D 1 243 ? 9.92636 -8.46806 13.23492 1.000 31.35780 243 ILE D C 1
ATOM 11447 O O . ILE D 1 243 ? 10.18832 -9.63588 13.55308 1.000 27.54037 243 ILE D O 1
ATOM 11449 N N . ALA D 1 244 ? 10.81381 -7.47300 13.35683 1.000 32.27548 244 ALA D N 1
ATOM 11450 C CA . ALA D 1 244 ? 12.20993 -7.74889 13.67538 1.000 27.61548 244 ALA D CA 1
ATOM 11451 C C . ALA D 1 244 ? 12.37133 -8.36663 15.05498 1.000 31.80555 244 ALA D C 1
ATOM 11452 O O . ALA D 1 244 ? 13.28699 -9.16905 15.26089 1.000 30.17950 244 ALA D O 1
ATOM 11454 N N . GLY D 1 245 ? 11.50972 -8.01635 16.00538 1.000 30.53531 245 GLY D N 1
ATOM 11455 C CA . GLY D 1 245 ? 11.61599 -8.57478 17.33839 1.000 33.20226 245 GLY D CA 1
ATOM 11456 C C . GLY D 1 245 ? 10.86935 -9.87310 17.60004 1.000 34.16655 245 GLY D C 1
ATOM 11457 O O . GLY D 1 245 ? 10.82125 -10.31318 18.75261 1.000 32.87396 245 GLY D O 1
ATOM 11458 N N . LEU D 1 246 ? 10.29877 -10.51758 16.58282 1.000 28.94607 246 LEU D N 1
ATOM 11459 C CA . LEU D 1 246 ? 9.47132 -11.69659 16.80594 1.000 27.80782 246 LEU D CA 1
ATOM 11460 C C . LEU D 1 246 ? 10.24348 -13.00842 16.70927 1.000 29.21595 246 LEU D C 1
ATOM 11461 O O . LEU D 1 246 ? 9.63911 -14.07577 16.85940 1.000 27.07854 246 LEU D O 1
ATOM 11466 N N . GLY D 1 247 ? 11.54910 -12.96416 16.46106 1.000 27.83673 247 GLY D N 1
ATOM 11467 C CA . GLY D 1 247 ? 12.32652 -14.18994 16.40316 1.000 27.60139 247 GLY D CA 1
ATOM 11468 C C . GLY D 1 247 ? 12.10395 -15.01894 15.15620 1.000 26.09246 247 GLY D C 1
ATOM 11469 O O . GLY D 1 247 ? 12.22549 -16.24692 15.20181 1.000 27.99500 247 GLY D O 1
ATOM 11470 N N . LEU D 1 248 ? 11.78619 -14.38456 14.04274 1.000 24.29195 248 LEU D N 1
ATOM 11471 C CA . LEU D 1 248 ? 11.50298 -15.13329 12.83051 1.000 23.66597 248 LEU D CA 1
ATOM 11472 C C . LEU D 1 248 ? 12.80404 -15.59802 12.17507 1.000 24.65358 248 LEU D C 1
ATOM 11473 O O . LEU D 1 248 ? 13.81823 -14.89301 12.22439 1.000 27.12773 248 LEU D O 1
ATOM 11478 N N . PRO D 1 249 ? 12.80541 -16.77988 11.56350 1.000 22.77605 249 PRO D N 1
ATOM 11479 C CA . PRO D 1 249 ? 14.00726 -17.23784 10.85980 1.000 26.64989 249 PRO D CA 1
ATOM 11480 C C . PRO D 1 249 ? 14.25726 -16.39933 9.61838 1.000 31.28503 249 PRO D C 1
ATOM 11481 O O . PRO D 1 249 ? 13.34921 -15.77723 9.05726 1.000 28.51577 249 PRO D O 1
ATOM 11485 N N . ALA D 1 250 ? 15.52552 -16.39832 9.19201 1.000 30.18260 250 ALA D N 1
ATOM 11486 C CA . ALA D 1 250 ? 15.93274 -15.61115 8.03255 1.000 28.98187 250 ALA D CA 1
ATOM 11487 C C . ALA D 1 250 ? 15.30883 -16.13712 6.74561 1.000 26.84214 250 ALA D C 1
ATOM 11488 O O . ALA D 1 250 ? 14.97729 -15.35239 5.85161 1.000 31.91456 250 ALA D O 1
ATOM 11490 N N . GLU D 1 251 ? 15.15603 -17.45130 6.62412 1.000 26.43162 251 GLU D N 1
ATOM 11491 C CA . GLU D 1 251 ? 14.60598 -18.08554 5.43271 1.000 34.59551 251 GLU D CA 1
ATOM 11492 C C . GLU D 1 251 ? 13.23911 -18.68538 5.74019 1.000 33.47377 251 GLU D C 1
ATOM 11493 O O . GLU D 1 251 ? 12.86624 -18.86071 6.90090 1.000 30.86928 251 GLU D O 1
ATOM 11499 N N . GLY D 1 252 ? 12.50630 -19.01954 4.68030 1.000 29.73315 252 GLY D N 1
ATOM 11500 C CA . GLY D 1 252 ? 11.20322 -19.64638 4.77372 1.000 31.09067 252 GLY D CA 1
ATOM 11501 C C . GLY D 1 252 ? 10.05780 -18.66050 4.55844 1.000 29.39247 252 GLY D C 1
ATOM 11502 O O . GLY D 1 252 ? 10.18198 -17.45138 4.78199 1.000 26.66199 252 GLY D O 1
ATOM 11503 N N . GLU D 1 253 ? 8.91641 -19.19900 4.10146 1.000 25.22264 253 GLU D N 1
ATOM 11504 C CA . GLU D 1 253 ? 7.66771 -18.44414 3.96576 1.000 26.10393 253 GLU D CA 1
ATOM 11505 C C . GLU D 1 253 ? 6.72357 -18.77373 5.11921 1.000 22.44424 253 GLU D C 1
ATOM 11506 O O . GLU D 1 253 ? 6.58779 -19.93854 5.50878 1.000 24.56081 253 GLU D O 1
ATOM 11512 N N . PHE D 1 254 ? 6.03571 -17.75861 5.63210 1.000 19.76027 254 PHE D N 1
ATOM 11513 C CA . PHE D 1 254 ? 5.24465 -17.92141 6.84774 1.000 21.09820 254 PHE D CA 1
ATOM 11514 C C . PHE D 1 254 ? 3.78708 -18.24372 6.53739 1.000 19.02748 254 PHE D C 1
ATOM 11515 O O . PHE D 1 254 ? 3.21465 -17.73788 5.56911 1.000 19.13538 254 PHE D O 1
ATOM 11523 N N . VAL D 1 255 ? 3.19676 -19.12128 7.35199 1.000 20.66752 255 VAL D N 1
ATOM 11524 C CA . VAL D 1 255 ? 1.74626 -19.26397 7.43389 1.000 17.04466 255 VAL D CA 1
ATOM 11525 C C . VAL D 1 255 ? 1.35887 -18.88181 8.85280 1.000 20.42067 255 VAL D C 1
ATOM 11526 O O . VAL D 1 255 ? 1.88633 -19.45067 9.81713 1.000 19.91382 255 VAL D O 1
ATOM 11530 N N . VAL D 1 256 ? 0.47341 -17.89452 8.98552 1.000 14.96779 256 VAL D N 1
ATOM 11531 C CA . VAL D 1 256 ? 0.21715 -17.24264 10.26349 1.000 15.08556 256 VAL D CA 1
ATOM 11532 C C . VAL D 1 256 ? -1.13316 -17.70330 10.80242 1.000 19.11751 256 VAL D C 1
ATOM 11533 O O . VAL D 1 256 ? -2.10160 -17.85797 10.04628 1.000 16.75484 256 VAL D O 1
ATOM 11537 N N . MET D 1 257 ? -1.19209 -17.94056 12.11002 1.000 19.76312 257 MET D N 1
ATOM 11538 C CA . MET D 1 257 ? -2.46991 -18.07856 12.79399 1.000 17.91064 257 MET D CA 1
ATOM 11539 C C . MET D 1 257 ? -2.38215 -17.35952 14.12946 1.000 21.20504 257 MET D C 1
ATOM 11540 O O . MET D 1 257 ? -1.29566 -17.21035 14.70272 1.000 18.62582 257 MET D O 1
ATOM 11545 N N . TRP D 1 258 ? -3.53524 -16.91023 14.61810 1.000 15.65427 258 TRP D N 1
ATOM 11546 C CA . TRP D 1 258 ? -3.58533 -16.28467 15.92551 1.000 17.71253 258 TRP D CA 1
ATOM 11547 C C . TRP D 1 258 ? -4.98216 -16.45003 16.51048 1.000 17.04615 258 TRP D C 1
ATOM 11548 O O . TRP D 1 258 ? -5.96278 -16.59581 15.77506 1.000 15.42382 258 TRP D O 1
ATOM 11559 N N . GLY D 1 259 ? -5.06849 -16.41456 17.83404 1.000 15.02906 259 GLY D N 1
ATOM 11560 C CA . GLY D 1 259 ? -6.36685 -16.43125 18.47878 1.000 14.65468 259 GLY D CA 1
ATOM 11561 C C . GLY D 1 259 ? -6.26296 -16.88464 19.92240 1.000 19.85953 259 GLY D C 1
ATOM 11562 O O . GLY D 1 259 ? -5.16734 -17.07263 20.46541 1.000 16.34249 259 GLY D O 1
ATOM 11563 N N . ARG D 1 260 ? -7.43680 -17.02959 20.54076 1.000 18.28766 260 ARG D N 1
ATOM 11564 C CA . ARG D 1 260 ? -7.50636 -17.73800 21.81388 1.000 18.70949 260 ARG D CA 1
ATOM 11565 C C . ARG D 1 260 ? -6.93056 -19.14409 21.65518 1.000 15.36032 260 ARG D C 1
ATOM 11566 O O . ARG D 1 260 ? -7.03964 -19.76550 20.59503 1.000 13.84808 260 ARG D O 1
ATOM 11574 N N . ASN D 1 261 ? -6.29974 -19.63937 22.71890 1.000 15.55892 261 ASN D N 1
ATOM 11575 C CA . ASN D 1 261 ? -5.78834 -21.00083 22.71456 1.000 16.62709 261 ASN D CA 1
ATOM 11576 C C . ASN D 1 261 ? -6.93003 -21.98574 22.52049 1.000 19.54342 261 ASN D C 1
ATOM 11577 O O . ASN D 1 261 ? -8.05505 -21.75719 22.97682 1.000 19.36240 261 ASN D O 1
ATOM 11582 N N . SER D 1 262 ? -6.64031 -23.08906 21.83399 1.000 16.45842 262 SER D N 1
ATOM 11583 C CA . SER D 1 262 ? -7.60771 -24.17478 21.79109 1.000 18.52355 262 SER D CA 1
ATOM 11584 C C . SER D 1 262 ? -7.87410 -24.66709 23.21110 1.000 21.90718 262 SER D C 1
ATOM 11585 O O . SER D 1 262 ? -7.00940 -24.61136 24.08429 1.000 18.76825 262 SER D O 1
ATOM 11588 N N . ALA D 1 263 ? -9.09711 -25.12391 23.43735 1.000 29.59254 263 ALA D N 1
ATOM 11589 C CA . ALA D 1 263 ? -9.58871 -25.48181 24.76026 1.000 33.91080 263 ALA D CA 1
ATOM 11590 C C . ALA D 1 263 ? -10.63672 -26.56944 24.57934 1.000 36.40778 263 ALA D C 1
ATOM 11591 O O . ALA D 1 263 ? -11.13076 -26.77119 23.46310 1.000 32.91800 263 ALA D O 1
ATOM 11593 N N . PRO D 1 264 ? -10.99496 -27.29021 25.65329 1.000 40.45335 264 PRO D N 1
ATOM 11594 C CA . PRO D 1 264 ? -11.82015 -28.50202 25.49868 1.000 45.00298 264 PRO D CA 1
ATOM 11595 C C . PRO D 1 264 ? -13.06165 -28.38437 24.61976 1.000 38.76909 264 PRO D C 1
ATOM 11596 O O . PRO D 1 264 ? -13.41163 -29.37583 23.96893 1.000 55.61406 264 PRO D O 1
ATOM 11600 N N . GLY D 1 265 ? -13.73366 -27.24102 24.55367 1.000 38.04973 265 GLY D N 1
ATOM 11601 C CA . GLY D 1 265 ? -14.83156 -27.13116 23.60920 1.000 27.99131 265 GLY D CA 1
ATOM 11602 C C . GLY D 1 265 ? -14.55843 -26.18701 22.45528 1.000 33.93912 265 GLY D C 1
ATOM 11603 O O . GLY D 1 265 ? -15.48282 -25.72709 21.77560 1.000 33.42246 265 GLY D O 1
ATOM 11604 N N . LEU D 1 266 ? -13.28036 -25.89007 22.21136 1.000 30.40941 266 LEU D N 1
ATOM 11605 C CA . LEU D 1 266 ? -12.90219 -24.83860 21.26720 1.000 28.84025 266 LEU D CA 1
ATOM 11606 C C . LEU D 1 266 ? -11.64796 -25.31856 20.54400 1.000 28.28480 266 LEU D C 1
ATOM 11607 O O . LEU D 1 266 ? -10.52874 -25.12826 21.02479 1.000 25.52016 266 LEU D O 1
ATOM 11612 N N . ASP D 1 267 ? -11.84519 -25.95877 19.40812 1.000 22.63139 267 ASP D N 1
ATOM 11613 C CA . ASP D 1 267 ? -10.74799 -26.49187 18.61067 1.000 22.61165 267 ASP D CA 1
ATOM 11614 C C . ASP D 1 267 ? -10.45368 -25.45896 17.53581 1.000 18.19213 267 ASP D C 1
ATOM 11615 O O . ASP D 1 267 ? -11.17263 -25.37448 16.53792 1.000 17.54578 267 ASP D O 1
ATOM 11620 N N . LYS D 1 268 ? -9.39762 -24.67308 17.73822 1.000 14.11739 268 LYS D N 1
ATOM 11621 C CA . LYS D 1 268 ? -9.03312 -23.66986 16.74094 1.000 16.34164 268 LYS D CA 1
ATOM 11622 C C . LYS D 1 268 ? -8.18461 -24.23595 15.60750 1.000 19.65016 268 LYS D C 1
ATOM 11623 O O . LYS D 1 268 ? -7.89186 -23.50174 14.65128 1.000 15.78621 268 LYS D O 1
ATOM 11629 N N . GLY D 1 269 ? -7.78894 -25.51127 15.68193 1.000 16.26292 269 GLY D N 1
ATOM 11630 C CA . GLY D 1 269 ? -7.08811 -26.14634 14.58428 1.000 14.23576 269 GLY D CA 1
ATOM 11631 C C . GLY D 1 269 ? -5.63070 -25.76016 14.40945 1.000 19.75297 269 GLY D C 1
ATOM 11632 O O . GLY D 1 269 ? -5.05719 -26.06994 13.35909 1.000 18.66330 269 GLY D O 1
ATOM 11633 N N . TYR D 1 270 ? -5.00671 -25.10451 15.39845 1.000 18.24836 270 TYR D N 1
ATOM 11634 C CA . TYR D 1 270 ? -3.58228 -24.78096 15.29315 1.000 18.31478 270 TYR D CA 1
ATOM 11635 C C . TYR D 1 270 ? -2.75279 -26.02558 15.02083 1.000 22.74500 270 TYR D C 1
ATOM 11636 O O . TYR D 1 270 ? -1.77601 -25.98049 14.26208 1.000 16.38722 270 TYR D O 1
ATOM 11645 N N . HIS D 1 271 ? -3.12673 -27.14479 15.64868 1.000 19.87354 271 HIS D N 1
ATOM 11646 C CA . HIS D 1 271 ? -2.38502 -28.39264 15.49554 1.000 22.99582 271 HIS D CA 1
ATOM 11647 C C . HIS D 1 271 ? -2.43624 -28.90209 14.06427 1.000 21.33696 271 HIS D C 1
ATOM 11648 O O . HIS D 1 271 ? -1.54887 -29.64897 13.63604 1.000 22.21154 271 HIS D O 1
ATOM 11655 N N . LEU D 1 272 ? -3.48756 -28.54745 13.32476 1.000 18.25939 272 LEU D N 1
ATOM 11656 C CA . LEU D 1 272 ? -3.59141 -29.00414 11.94798 1.000 18.15333 272 LEU D CA 1
ATOM 11657 C C . LEU D 1 272 ? -2.51055 -28.36961 11.08788 1.000 20.81433 272 LEU D C 1
ATOM 11658 O O . LEU D 1 272 ? -1.96678 -29.02051 10.19184 1.000 19.10996 272 LEU D O 1
ATOM 11663 N N . LEU D 1 273 ? -2.18874 -27.09666 11.34629 1.000 16.15136 273 LEU D N 1
ATOM 11664 C CA . LEU D 1 273 ? -1.12009 -26.44230 10.59624 1.000 19.15849 273 LEU D CA 1
ATOM 11665 C C . LEU D 1 273 ? 0.24172 -27.04550 10.93407 1.000 21.22685 273 LEU D C 1
ATOM 11666 O O . LEU D 1 273 ? 1.05201 -27.30034 10.03597 1.000 21.43371 273 LEU D O 1
ATOM 11671 N N . LEU D 1 274 ? 0.51549 -27.27278 12.22370 1.000 17.91202 274 LEU D N 1
ATOM 11672 C CA . LEU D 1 274 ? 1.77839 -27.89564 12.60477 1.000 21.26744 274 LEU D CA 1
ATOM 11673 C C . LEU D 1 274 ? 1.91403 -29.27206 11.97477 1.000 20.79488 274 LEU D C 1
ATOM 11674 O O . LEU D 1 274 ? 2.99019 -29.63837 11.49581 1.000 23.34971 274 LEU D O 1
ATOM 11679 N N . GLU D 1 275 ? 0.82189 -30.03845 11.95388 1.000 24.32139 275 GLU D N 1
ATOM 11680 C CA . GLU D 1 275 ? 0.81266 -31.33712 11.28829 1.000 27.87201 275 GLU D CA 1
ATOM 11681 C C . GLU D 1 275 ? 1.15522 -31.19380 9.81081 1.000 27.83240 275 GLU D C 1
ATOM 11682 O O . GLU D 1 275 ? 2.05767 -31.86776 9.30131 1.000 27.14803 275 GLU D O 1
ATOM 11688 N N . ALA D 1 276 ? 0.42554 -30.32383 9.10259 1.000 23.56902 276 ALA D N 1
ATOM 11689 C CA . ALA D 1 276 ? 0.65145 -30.14980 7.67386 1.000 24.14732 276 ALA D CA 1
ATOM 11690 C C . ALA D 1 276 ? 2.06933 -29.68931 7.38616 1.000 23.59812 276 ALA D C 1
ATOM 11691 O O . ALA D 1 276 ? 2.63664 -30.04920 6.35146 1.000 30.05468 276 ALA D O 1
ATOM 11693 N N . ALA D 1 277 ? 2.66071 -28.91039 8.29351 1.000 24.73925 277 ALA D N 1
ATOM 11694 C CA . ALA D 1 277 ? 3.99277 -28.36821 8.06293 1.000 26.88605 277 ALA D CA 1
ATOM 11695 C C . ALA D 1 277 ? 5.05620 -29.45226 7.94414 1.000 28.43614 277 ALA D C 1
ATOM 11696 O O . ALA D 1 277 ? 6.14102 -29.17875 7.41968 1.000 26.59063 277 ALA D O 1
ATOM 11698 N N . ARG D 1 278 ? 4.78053 -30.67358 8.41549 1.000 27.89976 278 ARG D N 1
ATOM 11699 C CA . ARG D 1 278 ? 5.73724 -31.75371 8.20178 1.000 31.16407 278 ARG D CA 1
ATOM 11700 C C . ARG D 1 278 ? 5.91766 -32.04218 6.72288 1.000 33.51778 278 ARG D C 1
ATOM 11701 O O . ARG D 1 278 ? 6.98324 -32.50620 6.30504 1.000 39.06938 278 ARG D O 1
ATOM 11709 N N . ASP D 1 279 ? 4.89219 -31.77398 5.92317 1.000 28.44111 279 ASP D N 1
ATOM 11710 C CA . ASP D 1 279 ? 4.91399 -32.00160 4.48841 1.000 29.07334 279 ASP D CA 1
ATOM 11711 C C . ASP D 1 279 ? 5.17821 -30.71433 3.70575 1.000 29.49362 279 ASP D C 1
ATOM 11712 O O . ASP D 1 279 ? 4.97192 -30.68699 2.49086 1.000 31.05373 279 ASP D O 1
ATOM 11717 N N . LEU D 1 280 ? 5.64772 -29.64872 4.36571 1.000 27.94630 280 LEU D N 1
ATOM 11718 C CA . LEU D 1 280 ? 5.80519 -28.33382 3.73271 1.000 27.77092 280 LEU D CA 1
ATOM 11719 C C . LEU D 1 280 ? 7.22556 -27.81802 3.94848 1.000 27.03908 280 LEU D C 1
ATOM 11720 O O . LEU D 1 280 ? 7.46185 -26.95644 4.80641 1.000 30.06343 280 LEU D O 1
ATOM 11725 N N . PRO D 1 281 ? 8.19659 -28.30353 3.15726 1.000 30.73110 281 PRO D N 1
ATOM 11726 C CA . PRO D 1 281 ? 9.61576 -28.01281 3.45723 1.000 35.98046 281 PRO D CA 1
ATOM 11727 C C . PRO D 1 281 ? 9.95963 -26.53361 3.60132 1.000 33.48849 281 PRO D C 1
ATOM 11728 O O . PRO D 1 281 ? 10.73740 -26.17248 4.49535 1.000 36.28439 281 PRO D O 1
ATOM 11732 N N . GLY D 1 282 ? 9.42303 -25.66240 2.76170 1.000 24.34431 282 GLY D N 1
ATOM 11733 C CA . GLY D 1 282 ? 9.83874 -24.27941 2.90421 1.000 34.61357 282 GLY D CA 1
ATOM 11734 C C . GLY D 1 282 ? 8.96231 -23.39263 3.77714 1.000 34.47921 282 GLY D C 1
ATOM 11735 O O . GLY D 1 282 ? 9.07752 -22.16053 3.71349 1.000 29.46864 282 GLY D O 1
ATOM 11736 N N . VAL D 1 283 ? 8.10334 -23.97857 4.61176 1.000 26.10759 283 VAL D N 1
ATOM 11737 C CA . VAL D 1 283 ? 7.04711 -23.22629 5.28730 1.000 26.24250 283 VAL D CA 1
ATOM 11738 C C . VAL D 1 283 ? 7.33193 -23.16328 6.77945 1.000 27.45033 283 VAL D C 1
ATOM 11739 O O . VAL D 1 283 ? 7.68468 -24.17541 7.39667 1.000 30.62804 283 VAL D O 1
ATOM 11743 N N . VAL D 1 284 ? 7.18662 -21.97083 7.35358 1.000 23.01069 284 VAL D N 1
ATOM 11744 C CA . VAL D 1 284 ? 7.34579 -21.76660 8.78930 1.000 22.91416 284 VAL D CA 1
ATOM 11745 C C . VAL D 1 284 ? 6.01316 -21.31934 9.38547 1.000 26.04486 284 VAL D C 1
ATOM 11746 O O . VAL D 1 284 ? 5.56309 -20.18297 9.15374 1.000 22.31664 284 VAL D O 1
ATOM 11750 N N . PRO D 1 285 ? 5.33497 -22.17878 10.13297 1.000 22.56347 285 PRO D N 1
ATOM 11751 C CA . PRO D 1 285 ? 4.12653 -21.73548 10.84011 1.000 21.19792 285 PRO D CA 1
ATOM 11752 C C . PRO D 1 285 ? 4.46940 -20.67446 11.87903 1.000 16.90440 285 PRO D C 1
ATOM 11753 O O . PRO D 1 285 ? 5.47090 -20.77886 12.58834 1.000 17.60504 285 PRO D O 1
ATOM 11757 N N . VAL D 1 286 ? 3.64310 -19.62950 11.95617 1.000 15.05475 286 VAL D N 1
ATOM 11758 C CA . VAL D 1 286 ? 3.77959 -18.61333 13.00218 1.000 16.40525 286 VAL D CA 1
ATOM 11759 C C . VAL D 1 286 ? 2.42780 -18.51902 13.69943 1.000 17.71360 286 VAL D C 1
ATOM 11760 O O . VAL D 1 286 ? 1.43743 -18.08344 13.09661 1.000 14.81739 286 VAL D O 1
ATOM 11764 N N . ILE D 1 287 ? 2.37038 -18.96553 14.94802 1.000 15.91889 287 ILE D N 1
ATOM 11765 C CA . ILE D 1 287 ? 1.10743 -19.12577 15.65754 1.000 15.26927 287 ILE D CA 1
ATOM 11766 C C . ILE D 1 287 ? 1.19323 -18.28558 16.91167 1.000 19.09675 287 ILE D C 1
ATOM 11767 O O . ILE D 1 287 ? 2.06004 -18.51231 17.76398 1.000 17.88450 287 ILE D O 1
ATOM 11772 N N . ALA D 1 288 ? 0.32992 -17.29503 17.00651 1.000 16.99830 288 ALA D N 1
ATOM 11773 C CA . ALA D 1 288 ? 0.33781 -16.36768 18.12391 1.000 18.50920 288 ALA D CA 1
ATOM 11774 C C . ALA D 1 288 ? -0.95404 -16.59996 18.89472 1.000 20.47589 288 ALA D C 1
ATOM 11775 O O . ALA D 1 288 ? -2.03844 -16.28712 18.40257 1.000 16.20079 288 ALA D O 1
ATOM 11777 N N . THR D 1 289 ? -0.84332 -17.17351 20.08474 1.000 16.01471 289 THR D N 1
ATOM 11778 C CA . THR D 1 289 ? -2.01517 -17.42919 20.90357 1.000 17.04651 289 THR D CA 1
ATOM 11779 C C . THR D 1 289 ? -2.08538 -16.39457 22.01539 1.000 18.18444 289 THR D C 1
ATOM 11780 O O . THR D 1 289 ? -1.08952 -15.75792 22.35814 1.000 19.62365 289 THR D O 1
ATOM 11784 N N . ARG D 1 290 ? -3.29060 -16.20456 22.55695 1.000 17.48319 290 ARG D N 1
ATOM 11785 C CA . ARG D 1 290 ? -3.45223 -15.26140 23.65530 1.000 17.06429 290 ARG D CA 1
ATOM 11786 C C . ARG D 1 290 ? -2.49392 -15.59366 24.79458 1.000 20.71105 290 ARG D C 1
ATOM 11787 O O . ARG D 1 290 ? -1.79642 -14.71362 25.30803 1.000 22.61370 290 ARG D O 1
ATOM 11795 N N . ARG D 1 291 ? -2.41855 -16.86613 25.17074 1.000 17.78786 291 ARG D N 1
ATOM 11796 C CA . ARG D 1 291 ? -1.53663 -17.34995 26.22409 1.000 22.23601 291 ARG D CA 1
ATOM 11797 C C . ARG D 1 291 ? -0.46390 -18.27672 25.64910 1.000 20.77562 291 ARG D C 1
ATOM 11798 O O . ARG D 1 291 ? -0.66089 -18.87824 24.59002 1.000 19.68754 291 ARG D O 1
ATOM 11806 N N . PRO D 1 292 ? 0.66356 -18.45952 26.36222 1.000 22.93633 292 PRO D N 1
ATOM 11807 C CA . PRO D 1 292 ? 1.84299 -19.15323 25.77620 1.000 24.89775 292 PRO D CA 1
ATOM 11808 C C . PRO D 1 292 ? 1.66023 -20.49447 25.04153 1.000 30.94221 292 PRO D C 1
ATOM 11809 O O . PRO D 1 292 ? 2.26184 -20.67017 23.96609 1.000 49.13032 292 PRO D O 1
ATOM 11813 N N . ASP D 1 293 ? 0.93045 -21.45043 25.59216 1.000 24.78055 293 ASP D N 1
ATOM 11814 C CA . ASP D 1 293 ? 0.67601 -22.77799 24.99365 1.000 28.81326 293 ASP D CA 1
ATOM 11815 C C . ASP D 1 293 ? 1.84849 -23.76527 24.92814 1.000 29.83466 293 ASP D C 1
ATOM 11816 O O . ASP D 1 293 ? 2.38267 -24.06289 23.84150 1.000 23.59711 293 ASP D O 1
ATOM 11821 N N . PRO D 1 294 ? 2.20307 -24.37302 26.05871 1.000 29.25588 294 PRO D N 1
ATOM 11822 C CA . PRO D 1 294 ? 3.17641 -25.48539 26.03318 1.000 27.08926 294 PRO D CA 1
ATOM 11823 C C . PRO D 1 294 ? 2.82264 -26.62572 25.07386 1.000 25.76379 294 PRO D C 1
ATOM 11824 O O . PRO D 1 294 ? 3.72928 -27.23505 24.49165 1.000 25.20881 294 PRO D O 1
ATOM 11828 N N . GLY D 1 295 ? 1.53632 -26.92774 24.88507 1.000 21.64724 295 GLY D N 1
ATOM 11829 C CA . GLY D 1 295 ? 1.16291 -28.06881 24.06449 1.000 25.96161 295 GLY D CA 1
ATOM 11830 C C . GLY D 1 295 ? 1.49777 -27.90532 22.59131 1.000 26.54762 295 GLY D C 1
ATOM 11831 O O . GLY D 1 295 ? 1.86262 -28.87492 21.92133 1.000 24.24813 295 GLY D O 1
ATOM 11832 N N . LEU D 1 296 ? 1.36161 -26.68789 22.05781 1.000 21.97468 296 LEU D N 1
ATOM 11833 C CA . LEU D 1 296 ? 1.76430 -26.45539 20.67215 1.000 23.89982 296 LEU D CA 1
ATOM 11834 C C . LEU D 1 296 ? 3.27020 -26.64695 20.49310 1.000 20.91272 296 LEU D C 1
ATOM 11835 O O . LEU D 1 296 ? 3.71136 -27.20157 19.48024 1.000 21.48449 296 LEU D O 1
ATOM 11840 N N . ARG D 1 297 ? 4.07175 -26.21256 21.47265 1.000 19.78462 297 ARG D N 1
ATOM 11841 C CA . ARG D 1 297 ? 5.51859 -26.43654 21.40336 1.000 22.87144 297 ARG D CA 1
ATOM 11842 C C . ARG D 1 297 ? 5.85589 -27.92863 21.44200 1.000 25.24930 297 ARG D C 1
ATOM 11843 O O . ARG D 1 297 ? 6.74931 -28.38925 20.71670 1.000 22.51187 297 ARG D O 1
ATOM 11851 N N . ARG D 1 298 ? 5.13314 -28.70783 22.25869 1.000 22.10825 298 ARG D N 1
ATOM 11852 C CA . ARG D 1 298 ? 5.37336 -30.15044 22.29465 1.000 25.68417 298 ARG D CA 1
ATOM 11853 C C . ARG D 1 298 ? 5.02308 -30.79058 20.96114 1.000 28.47227 298 ARG D C 1
ATOM 11854 O O . ARG D 1 298 ? 5.72384 -31.69158 20.48361 1.000 23.91614 298 ARG D O 1
ATOM 11862 N N . LEU D 1 299 ? 3.93396 -30.33885 20.34750 1.000 22.41337 299 LEU D N 1
ATOM 11863 C CA . LEU D 1 299 ? 3.55400 -30.85980 19.04497 1.000 23.58023 299 LEU D CA 1
ATOM 11864 C C . LEU D 1 299 ? 4.56305 -30.47345 17.97104 1.000 23.60401 299 LEU D C 1
ATOM 11865 O O . LEU D 1 299 ? 4.92047 -31.29841 17.12558 1.000 25.68524 299 LEU D O 1
ATOM 11870 N N . ALA D 1 300 ? 5.00215 -29.21492 17.96056 1.000 21.98125 300 ALA D N 1
ATOM 11871 C CA . ALA D 1 300 ? 5.99803 -28.79248 16.97903 1.000 27.87284 300 ALA D CA 1
ATOM 11872 C C . ALA D 1 300 ? 7.30025 -29.56829 17.15840 1.000 27.00637 300 ALA D C 1
ATOM 11873 O O . ALA D 1 300 ? 7.88672 -30.05359 16.18275 1.000 26.43946 300 ALA D O 1
ATOM 11875 N N . ASP D 1 301 ? 7.75647 -29.70480 18.40713 1.000 26.62070 301 ASP D N 1
ATOM 11876 C CA . ASP D 1 301 ? 8.95973 -30.48627 18.69374 1.000 27.12775 301 ASP D CA 1
ATOM 11877 C C . ASP D 1 301 ? 8.78654 -31.93541 18.26304 1.000 29.61160 301 ASP D C 1
ATOM 11878 O O . ASP D 1 301 ? 9.67855 -32.51975 17.63475 1.000 33.18314 301 ASP D O 1
ATOM 11883 N N . ARG D 1 302 ? 7.63802 -32.53123 18.59352 1.000 26.63102 302 ARG D N 1
ATOM 11884 C CA . ARG D 1 302 ? 7.40147 -33.92643 18.24523 1.000 26.74745 302 ARG D CA 1
ATOM 11885 C C . ARG D 1 302 ? 7.46510 -34.12620 16.74229 1.000 31.61117 302 ARG D C 1
ATOM 11886 O O . ARG D 1 302 ? 7.98427 -35.14027 16.26266 1.000 29.36545 302 ARG D O 1
ATOM 11894 N N . TYR D 1 303 ? 6.93876 -33.16826 15.98661 1.000 27.26759 303 TYR D N 1
ATOM 11895 C CA . TYR D 1 303 ? 6.94392 -33.20326 14.53349 1.000 27.98954 303 TYR D CA 1
ATOM 11896 C C . TYR D 1 303 ? 8.23107 -32.65122 13.92077 1.000 27.98134 303 TYR D C 1
ATOM 11897 O O . TYR D 1 303 ? 8.35821 -32.65062 12.69001 1.000 27.94487 303 TYR D O 1
ATOM 11906 N N . ALA D 1 304 ? 9.16977 -32.16207 14.73508 1.000 22.01266 304 ALA D N 1
ATOM 11907 C CA . ALA D 1 304 ? 10.38318 -31.50936 14.23160 1.000 28.67307 304 ALA D CA 1
ATOM 11908 C C . ALA D 1 304 ? 10.05248 -30.37453 13.25953 1.000 29.56069 304 ALA D C 1
ATOM 11909 O O . ALA D 1 304 ? 10.71005 -30.19365 12.23043 1.000 27.23671 304 ALA D O 1
ATOM 11911 N N . VAL D 1 305 ? 9.03251 -29.59499 13.58623 1.000 27.40847 305 VAL D N 1
ATOM 11912 C CA . VAL D 1 305 ? 8.59987 -28.47345 12.75419 1.000 28.11473 305 VAL D CA 1
ATOM 11913 C C . VAL D 1 305 ? 9.11391 -27.18208 13.37729 1.000 29.48530 305 VAL D C 1
ATOM 11914 O O . VAL D 1 305 ? 8.88278 -26.95311 14.57503 1.000 26.82714 305 VAL D O 1
ATOM 11918 N N . PRO D 1 306 ? 9.82169 -26.32384 12.61489 1.000 28.09359 306 PRO D N 1
ATOM 11919 C CA . PRO D 1 306 ? 10.44415 -25.11189 13.18412 1.000 32.66080 306 PRO D CA 1
ATOM 11920 C C . PRO D 1 306 ? 9.47508 -23.93574 13.31649 1.000 34.84615 306 PRO D C 1
ATOM 11921 O O . PRO D 1 306 ? 9.71622 -22.82561 12.83079 1.000 40.68590 306 PRO D O 1
ATOM 11925 N N . ALA D 1 307 ? 8.38095 -24.15377 14.02631 1.000 31.06534 307 ALA D N 1
ATOM 11926 C CA . ALA D 1 307 ? 7.36807 -23.11784 14.15791 1.000 26.23486 307 ALA D CA 1
ATOM 11927 C C . ALA D 1 307 ? 7.81808 -22.00652 15.10083 1.000 26.74028 307 ALA D C 1
ATOM 11928 O O . ALA D 1 307 ? 8.55869 -22.23006 16.06116 1.000 27.85251 307 ALA D O 1
ATOM 11930 N N . VAL D 1 308 ? 7.35928 -20.79094 14.81623 1.000 18.80935 308 VAL D N 1
ATOM 11931 C CA . VAL D 1 308 ? 7.50483 -19.66910 15.73136 1.000 19.83577 308 VAL D CA 1
ATOM 11932 C C . VAL D 1 308 ? 6.20886 -19.56418 16.51835 1.000 25.24190 308 VAL D C 1
ATOM 11933 O O . VAL D 1 308 ? 5.13943 -19.33538 15.94281 1.000 21.59331 308 VAL D O 1
ATOM 11937 N N . LEU D 1 309 ? 6.28815 -19.74968 17.82735 1.000 26.22872 309 LEU D N 1
ATOM 11938 C CA . LEU D 1 309 ? 5.10776 -19.73859 18.67610 1.000 25.04014 309 LEU D CA 1
ATOM 11939 C C . LEU D 1 309 ? 5.19008 -18.52570 19.58174 1.000 23.86111 309 LEU D C 1
ATOM 11940 O O . LEU D 1 309 ? 6.08320 -18.44408 20.42673 1.000 23.21331 309 LEU D O 1
ATOM 11945 N N . LEU D 1 310 ? 4.25468 -17.59877 19.40281 1.000 19.06310 310 LEU D N 1
ATOM 11946 C CA . LEU D 1 310 ? 4.21074 -16.33328 20.11608 1.000 18.60008 310 LEU D CA 1
ATOM 11947 C C . LEU D 1 310 ? 3.00397 -16.31049 21.05181 1.000 23.45516 310 LEU D C 1
ATOM 11948 O O . LEU D 1 310 ? 2.06904 -17.11088 20.91210 1.000 19.00681 310 LEU D O 1
ATOM 11953 N N . ASP D 1 311 ? 3.01609 -15.38359 22.01486 1.000 20.43949 311 ASP D N 1
ATOM 11954 C CA . ASP D 1 311 ? 1.84841 -15.22833 22.87299 1.000 21.01574 311 ASP D CA 1
ATOM 11955 C C . ASP D 1 311 ? 1.65321 -13.76137 23.21388 1.000 21.93273 311 ASP D C 1
ATOM 11956 O O . ASP D 1 311 ? 2.57615 -12.95138 23.10544 1.000 20.38835 311 ASP D O 1
ATOM 11961 N N . ASP D 1 312 ? 0.41416 -13.42786 23.59184 1.000 17.70289 312 ASP D N 1
ATOM 11962 C CA . ASP D 1 312 ? 0.04069 -12.07311 24.01841 1.000 20.40809 312 ASP D CA 1
ATOM 11963 C C . ASP D 1 312 ? 0.55841 -11.00399 23.05151 1.000 24.02701 312 ASP D C 1
ATOM 11964 O O . ASP D 1 312 ? 1.07613 -9.95994 23.45906 1.000 21.24183 312 ASP D O 1
ATOM 11969 N N . GLN D 1 313 ? 0.42323 -11.27086 21.74014 1.000 21.72670 313 GLN D N 1
ATOM 11970 C CA . GLN D 1 313 ? 0.91489 -10.33012 20.73742 1.000 19.32203 313 GLN D CA 1
ATOM 11971 C C . GLN D 1 313 ? -0.06088 -9.16221 20.56691 1.000 17.87532 313 GLN D C 1
ATOM 11972 O O . GLN D 1 313 ? -1.28140 -9.36658 20.55093 1.000 18.60189 313 GLN D O 1
ATOM 11978 N N . PRO D 1 314 ? 0.43368 -7.93261 20.44585 1.000 17.07731 314 PRO D N 1
ATOM 11979 C CA . PRO D 1 314 ? -0.45769 -6.81339 20.12211 1.000 16.08800 314 PRO D CA 1
ATOM 11980 C C . PRO D 1 314 ? -0.83795 -6.87030 18.65374 1.000 16.58727 314 PRO D C 1
ATOM 11981 O O . PRO D 1 314 ? -0.11780 -7.43414 17.82204 1.000 17.51337 314 PRO D O 1
ATOM 11985 N N . PHE D 1 315 ? -1.98115 -6.25845 18.32408 1.000 19.02632 315 PHE D N 1
ATOM 11986 C CA . PHE D 1 315 ? -2.43675 -6.40722 16.94462 1.000 17.72345 315 PHE D CA 1
ATOM 11987 C C . PHE D 1 315 ? -1.51199 -5.69802 15.95956 1.000 21.30535 315 PHE D C 1
ATOM 11988 O O . PHE D 1 315 ? -1.40672 -6.13080 14.80448 1.000 17.92270 315 PHE D O 1
ATOM 11996 N N . THR D 1 316 ? -0.82333 -4.63080 16.39474 1.000 16.63948 316 THR D N 1
ATOM 11997 C CA . THR D 1 316 ? 0.17221 -3.98269 15.53778 1.000 20.28124 316 THR D CA 1
ATOM 11998 C C . THR D 1 316 ? 1.15268 -4.99792 14.96226 1.000 21.07419 316 THR D C 1
ATOM 11999 O O . THR D 1 316 ? 1.53603 -4.91880 13.79043 1.000 19.43110 316 THR D O 1
ATOM 12003 N N . HIS D 1 317 ? 1.56960 -5.96473 15.76666 1.000 20.32629 317 HIS D N 1
ATOM 12004 C CA . HIS D 1 317 ? 2.57360 -6.89215 15.27033 1.000 20.82049 317 HIS D CA 1
ATOM 12005 C C . HIS D 1 317 ? 1.95616 -8.02305 14.44227 1.000 19.72351 317 HIS D C 1
ATOM 12006 O O . HIS D 1 317 ? 2.59153 -8.51500 13.49891 1.000 18.74746 317 HIS D O 1
ATOM 12013 N N . LEU D 1 318 ? 0.72478 -8.43035 14.75752 1.000 15.78979 318 LEU D N 1
ATOM 12014 C CA . LEU D 1 318 ? 0.00772 -9.36557 13.89479 1.000 17.97763 318 LEU D CA 1
ATOM 12015 C C . LEU D 1 318 ? -0.26599 -8.75105 12.52438 1.000 17.46931 318 LEU D C 1
ATOM 12016 O O . LEU D 1 318 ? -0.12241 -9.41945 11.49238 1.000 17.00912 318 LEU D O 1
ATOM 12021 N N . SER D 1 319 ? -0.66834 -7.47626 12.50235 1.000 15.02234 319 SER D N 1
ATOM 12022 C CA . SER D 1 319 ? -0.85933 -6.75392 11.24867 1.000 16.41377 319 SER D CA 1
ATOM 12023 C C . SER D 1 319 ? 0.40195 -6.76385 10.38933 1.000 14.63702 319 SER D C 1
ATOM 12024 O O . SER D 1 319 ? 0.33689 -7.02242 9.18522 1.000 14.31387 319 SER D O 1
ATOM 12027 N N . ALA D 1 320 ? 1.56046 -6.47766 10.99444 1.000 16.71986 320 ALA D N 1
ATOM 12028 C CA . ALA D 1 320 ? 2.82126 -6.47717 10.25685 1.000 16.11066 320 ALA D CA 1
ATOM 12029 C C . ALA D 1 320 ? 3.13710 -7.85157 9.68256 1.000 18.36325 320 ALA D C 1
ATOM 12030 O O . ALA D 1 320 ? 3.53937 -7.96912 8.52102 1.000 19.42062 320 ALA D O 1
ATOM 12032 N N . LEU D 1 321 ? 2.99969 -8.90392 10.49553 1.000 16.85754 321 LEU D N 1
ATOM 12033 C CA . LEU D 1 321 ? 3.18667 -10.26233 9.99259 1.000 18.90485 321 LEU D CA 1
ATOM 12034 C C . LEU D 1 321 ? 2.29015 -10.53427 8.79473 1.000 20.86913 321 LEU D C 1
ATOM 12035 O O . LEU D 1 321 ? 2.73018 -11.09614 7.78434 1.000 21.71612 321 LEU D O 1
ATOM 12040 N N . LEU D 1 322 ? 1.01154 -10.16955 8.91084 1.000 14.09098 322 LEU D N 1
ATOM 12041 C CA . LEU D 1 322 ? 0.05041 -10.46228 7.85642 1.000 14.55466 322 LEU D CA 1
ATOM 12042 C C . LEU D 1 322 ? 0.34627 -9.69563 6.57518 1.000 18.20387 322 LEU D C 1
ATOM 12043 O O . LEU D 1 322 ? 0.01225 -10.17758 5.49051 1.000 16.60370 322 LEU D O 1
ATOM 12048 N N . GLN D 1 323 ? 0.94246 -8.50134 6.67111 1.000 18.53691 323 GLN D N 1
ATOM 12049 C CA . GLN D 1 323 ? 1.22083 -7.69486 5.48185 1.000 19.81058 323 GLN D CA 1
ATOM 12050 C C . GLN D 1 323 ? 2.58217 -7.99390 4.85391 1.000 20.34468 323 GLN D C 1
ATOM 12051 O O . GLN D 1 323 ? 2.82484 -7.59543 3.70324 1.000 19.83724 323 GLN D O 1
ATOM 12057 N N . SER D 1 324 ? 3.46582 -8.70000 5.55840 1.000 21.99381 324 SER D N 1
ATOM 12058 C CA . SER D 1 324 ? 4.81818 -8.92316 5.04448 1.000 18.03513 324 SER D CA 1
ATOM 12059 C C . SER D 1 324 ? 4.78758 -9.80992 3.80317 1.000 19.88045 324 SER D C 1
ATOM 12060 O O . SER D 1 324 ? 4.11489 -10.84839 3.80218 1.000 19.71505 324 SER D O 1
ATOM 12063 N N . PRO D 1 325 ? 5.49023 -9.44102 2.72930 1.000 23.10168 325 PRO D N 1
ATOM 12064 C CA . PRO D 1 325 ? 5.56482 -10.33715 1.56246 1.000 23.93675 325 PRO D CA 1
ATOM 12065 C C . PRO D 1 325 ? 6.14838 -11.70273 1.88297 1.000 23.42760 325 PRO D C 1
ATOM 12066 O O . PRO D 1 325 ? 5.96365 -12.63050 1.08923 1.000 21.76219 325 PRO D O 1
ATOM 12070 N N . ARG D 1 326 ? 6.85593 -11.85454 3.00682 1.000 15.59750 326 ARG D N 1
ATOM 12071 C CA . ARG D 1 326 ? 7.31431 -13.17391 3.42692 1.000 22.85542 326 ARG D CA 1
ATOM 12072 C C . ARG D 1 326 ? 6.17258 -14.06675 3.89732 1.000 24.05838 326 ARG D C 1
ATOM 12073 O O . ARG D 1 326 ? 6.37188 -15.28205 4.03508 1.000 21.58000 326 ARG D O 1
ATOM 12081 N N . THR D 1 327 ? 4.98936 -13.50458 4.14191 1.000 18.63976 327 THR D N 1
ATOM 12082 C CA . THR D 1 327 ? 3.85745 -14.28171 4.62018 1.000 19.72263 327 THR D CA 1
ATOM 12083 C C . THR D 1 327 ? 3.02306 -14.76424 3.44686 1.000 21.35815 327 THR D C 1
ATOM 12084 O O . THR D 1 327 ? 2.43694 -13.95856 2.70877 1.000 19.09788 327 THR D O 1
ATOM 12088 N N . LEU D 1 328 ? 2.95270 -16.08307 3.30027 1.000 18.88547 328 LEU D N 1
ATOM 12089 C CA . LEU D 1 328 ? 2.19727 -16.70823 2.22248 1.000 17.78750 328 LEU D CA 1
ATOM 12090 C C . LEU D 1 328 ? 0.70488 -16.73522 2.51696 1.000 21.39297 328 LEU D C 1
ATOM 12091 O O . LEU D 1 328 ? -0.12095 -16.50225 1.62101 1.000 17.44215 328 LEU D O 1
ATOM 12096 N N . ALA D 1 329 ? 0.33772 -17.03760 3.75862 1.000 16.75367 329 ALA D N 1
ATOM 12097 C CA . ALA D 1 329 ? -1.06265 -17.23055 4.06865 1.000 14.99029 329 ALA D CA 1
ATOM 12098 C C . ALA D 1 329 ? -1.29940 -17.00661 5.55170 1.000 17.15180 329 ALA D C 1
ATOM 12099 O O . ALA D 1 329 ? -0.38412 -17.07631 6.37668 1.000 16.71328 329 ALA D O 1
ATOM 12101 N N . ALA D 1 330 ? -2.55149 -16.70292 5.86343 1.000 15.53157 330 ALA D N 1
ATOM 12102 C CA . ALA D 1 330 ? -3.07760 -16.72486 7.21700 1.000 14.85585 330 ALA D CA 1
ATOM 12103 C C . ALA D 1 330 ? -4.13791 -17.81059 7.22985 1.000 17.63573 330 ALA D C 1
ATOM 12104 O O . ALA D 1 330 ? -5.00604 -17.83276 6.34638 1.000 16.20385 330 ALA D O 1
ATOM 12106 N N . ALA D 1 331 ? -4.05834 -18.72174 8.19800 1.000 15.58858 331 ALA D N 1
ATOM 12107 C CA . ALA D 1 331 ? -4.94260 -19.88051 8.22625 1.000 16.17419 331 ALA D CA 1
ATOM 12108 C C . ALA D 1 331 ? -5.93118 -19.78453 9.38268 1.000 14.76764 331 ALA D C 1
ATOM 12109 O O . ALA D 1 331 ? -5.57517 -19.38416 10.49423 1.000 17.91784 331 ALA D O 1
ATOM 12111 N N . PHE D 1 332 ? -7.17447 -20.16237 9.11365 1.000 13.43812 332 PHE D N 1
ATOM 12112 C CA . PHE D 1 332 ? -8.24791 -20.14628 10.10163 1.000 14.17812 332 PHE D CA 1
ATOM 12113 C C . PHE D 1 332 ? -8.92224 -21.50477 10.02669 1.000 13.90052 332 PHE D C 1
ATOM 12114 O O . PHE D 1 332 ? -9.58303 -21.82167 9.03462 1.000 16.46992 332 PHE D O 1
ATOM 12122 N N . LEU D 1 333 ? -8.71457 -22.32176 11.05241 1.000 14.12515 333 LEU D N 1
ATOM 12123 C CA . LEU D 1 333 ? -8.96066 -23.74920 10.93139 1.000 14.05261 333 LEU D CA 1
ATOM 12124 C C . LEU D 1 333 ? -9.84860 -24.25160 12.06232 1.000 16.79231 333 LEU D C 1
ATOM 12125 O O . LEU D 1 333 ? -9.79968 -25.43319 12.42494 1.000 16.51698 333 LEU D O 1
ATOM 12130 N N . GLY D 1 334 ? -10.66765 -23.36629 12.62119 1.000 17.24809 334 GLY D N 1
ATOM 12131 C CA . GLY D 1 334 ? -11.55549 -23.77240 13.69212 1.000 15.95853 334 GLY D CA 1
ATOM 12132 C C . GLY D 1 334 ? -12.52954 -24.84522 13.24626 1.000 16.87569 334 GLY D C 1
ATOM 12133 O O . GLY D 1 334 ? -12.95404 -24.90694 12.08501 1.000 15.20816 334 GLY D O 1
ATOM 12134 N N . GLU D 1 335 ? -12.88331 -25.70400 14.20076 1.000 17.55053 335 GLU D N 1
ATOM 12135 C CA . GLU D 1 335 ? -13.80744 -26.79706 13.92210 1.000 18.37854 335 GLU D CA 1
ATOM 12136 C C . GLU D 1 335 ? -15.19977 -26.28883 13.53844 1.000 18.72196 335 GLU D C 1
ATOM 12137 O O . GLU D 1 335 ? -15.81080 -26.80030 12.59533 1.000 18.74958 335 GLU D O 1
ATOM 12143 N N . ALA D 1 336 ? -15.73286 -25.30432 14.26074 1.000 16.88097 336 ALA D N 1
ATOM 12144 C CA . ALA D 1 336 ? -17.05555 -24.78533 13.92436 1.000 20.27940 336 ALA D CA 1
ATOM 12145 C C . ALA D 1 336 ? -17.25830 -23.34506 14.39122 1.000 17.21384 336 ALA D C 1
ATOM 12146 O O . ALA D 1 336 ? -18.10036 -23.08563 15.25383 1.000 17.33930 336 ALA D O 1
ATOM 12148 N N . GLU D 1 337 ? -16.52197 -22.40294 13.81678 1.000 16.70549 337 GLU D N 1
ATOM 12149 C CA . GLU D 1 337 ? -16.64957 -21.00361 14.21769 1.000 18.04444 337 GLU D CA 1
ATOM 12150 C C . GLU D 1 337 ? -18.06438 -20.50886 13.95876 1.000 14.70403 337 GLU D C 1
ATOM 12151 O O . GLU D 1 337 ? -18.51305 -20.54095 12.80823 1.000 17.31179 337 GLU D O 1
ATOM 12157 N N . PRO D 1 338 ? -18.80330 -20.06548 14.98279 1.000 16.93541 338 PRO D N 1
ATOM 12158 C CA . PRO D 1 338 ? -20.14244 -19.50110 14.71249 1.000 14.04300 338 PRO D CA 1
ATOM 12159 C C . PRO D 1 338 ? -20.08844 -18.22093 13.89516 1.000 15.49200 338 PRO D C 1
ATOM 12160 O O . PRO D 1 338 ? -20.93656 -18.00888 13.01924 1.000 16.81398 338 PRO D O 1
ATOM 12164 N N . GLY D 1 339 ? -19.10615 -17.36334 14.14991 1.000 17.92566 339 GLY D N 1
ATOM 12165 C CA . GLY D 1 339 ? -18.96438 -16.14191 13.38261 1.000 16.73604 339 GLY D CA 1
ATOM 12166 C C . GLY D 1 339 ? -17.63090 -15.45477 13.60091 1.000 16.97228 339 GLY D C 1
ATOM 12167 O O . GLY D 1 339 ? -17.59519 -14.34837 14.14338 1.000 14.71520 339 GLY D O 1
ATOM 12168 N N . ALA D 1 340 ? -16.53241 -16.08456 13.17696 1.000 14.68816 340 ALA D N 1
ATOM 12169 C CA . ALA D 1 340 ? -15.20518 -15.55105 13.47722 1.000 16.25063 340 ALA D CA 1
ATOM 12170 C C . ALA D 1 340 ? -14.90815 -14.32434 12.62753 1.000 17.25595 340 ALA D C 1
ATOM 12171 O O . ALA D 1 340 ? -15.17584 -14.30911 11.42157 1.000 14.92425 340 ALA D O 1
ATOM 12173 N N . VAL D 1 341 ? -14.31254 -13.30317 13.25386 1.000 13.31120 341 VAL D N 1
ATOM 12174 C CA . VAL D 1 341 ? -13.92734 -12.10072 12.52372 1.000 16.92534 341 VAL D CA 1
ATOM 12175 C C . VAL D 1 341 ? -12.44270 -12.06941 12.18734 1.000 13.48849 341 VAL D C 1
ATOM 12176 O O . VAL D 1 341 ? -12.03683 -11.26380 11.33485 1.000 13.67718 341 VAL D O 1
ATOM 12180 N N . SER D 1 342 ? -11.62563 -12.90716 12.82470 1.000 13.53332 342 SER D N 1
ATOM 12181 C CA . SER D 1 342 ? -10.19740 -12.92979 12.51654 1.000 13.42308 342 SER D CA 1
ATOM 12182 C C . SER D 1 342 ? -9.90494 -13.11330 11.03227 1.000 13.87209 342 SER D C 1
ATOM 12183 O O . SER D 1 342 ? -9.01829 -12.40887 10.52157 1.000 14.31433 342 SER D O 1
ATOM 12186 N N . PRO D 1 343 ? -10.56781 -14.01225 10.29126 1.000 13.03731 343 PRO D N 1
ATOM 12187 C CA . PRO D 1 343 ? -10.32072 -14.05300 8.83963 1.000 15.27760 343 PRO D CA 1
ATOM 12188 C C . PRO D 1 343 ? -10.66883 -12.75003 8.14456 1.000 15.89625 343 PRO D C 1
ATOM 12189 O O . PRO D 1 343 ? -9.99648 -12.36778 7.17831 1.000 16.16751 343 PRO D O 1
ATOM 12193 N N . MET D 1 344 ? -11.70886 -12.05251 8.60459 1.000 15.00176 344 MET D N 1
ATOM 12194 C CA . MET D 1 344 ? -12.02352 -10.75094 8.02424 1.000 13.33810 344 MET D CA 1
ATOM 12195 C C . MET D 1 344 ? -10.92615 -9.73606 8.31207 1.000 14.69731 344 MET D C 1
ATOM 12196 O O . MET D 1 344 ? -10.63909 -8.86681 7.47710 1.000 14.96080 344 MET D O 1
ATOM 12201 N N . GLU D 1 345 ? -10.32216 -9.81136 9.49990 1.000 12.00242 345 GLU D N 1
ATOM 12202 C CA . GLU D 1 345 ? -9.21335 -8.92096 9.81278 1.000 14.05097 345 GLU D CA 1
ATOM 12203 C C . GLU D 1 345 ? -8.03850 -9.17443 8.87658 1.000 15.91706 345 GLU D C 1
ATOM 12204 O O . GLU D 1 345 ? -7.44295 -8.22762 8.35875 1.000 15.64514 345 GLU D O 1
ATOM 12210 N N . ALA D 1 346 ? -7.71192 -10.44816 8.62470 1.000 14.96580 346 ALA D N 1
ATOM 12211 C CA . ALA D 1 346 ? -6.63100 -10.77433 7.69940 1.000 15.13351 346 ALA D CA 1
ATOM 12212 C C . ALA D 1 346 ? -6.94497 -10.29605 6.28428 1.000 17.52631 346 ALA D C 1
ATOM 12213 O O . ALA D 1 346 ? -6.08755 -9.71466 5.60847 1.000 16.66186 346 ALA D O 1
ATOM 12215 N N . MET D 1 347 ? -8.16344 -10.55873 5.80965 1.000 15.85153 347 MET D N 1
ATOM 12216 C CA . MET D 1 347 ? -8.53464 -10.14211 4.46166 1.000 18.04009 347 MET D CA 1
ATOM 12217 C C . MET D 1 347 ? -8.42899 -8.63984 4.30413 1.000 14.80166 347 MET D C 1
ATOM 12218 O O . MET D 1 347 ? -7.98531 -8.14382 3.25787 1.000 16.46557 347 MET D O 1
ATOM 12223 N N . TRP D 1 348 ? -8.80413 -7.90018 5.34106 1.000 15.00943 348 TRP D N 1
ATOM 12224 C CA . TRP D 1 348 ? -8.77292 -6.44809 5.24234 1.000 18.67139 348 TRP D CA 1
ATOM 12225 C C . TRP D 1 348 ? -7.35918 -5.90258 5.38930 1.000 16.62352 348 TRP D C 1
ATOM 12226 O O . TRP D 1 348 ? -6.95583 -5.03155 4.61764 1.000 14.95159 348 TRP D O 1
ATOM 12237 N N . VAL D 1 349 ? -6.59554 -6.36460 6.38786 1.000 14.82421 349 VAL D N 1
ATOM 12238 C CA . VAL D 1 349 ? -5.31450 -5.69676 6.61763 1.000 13.78407 349 VAL D CA 1
ATOM 12239 C C . VAL D 1 349 ? -4.30232 -6.07037 5.54957 1.000 15.47028 349 VAL D C 1
ATOM 12240 O O . VAL D 1 349 ? -3.37014 -5.30159 5.30774 1.000 13.38714 349 VAL D O 1
ATOM 12244 N N . ALA D 1 350 ? -4.47391 -7.22268 4.88828 1.000 15.10271 350 ALA D N 1
ATOM 12245 C CA . ALA D 1 350 ? -3.60321 -7.65103 3.80008 1.000 17.70345 350 ALA D CA 1
ATOM 12246 C C . ALA D 1 350 ? -4.10317 -7.18375 2.43153 1.000 14.88490 350 ALA D C 1
ATOM 12247 O O . ALA D 1 350 ? -3.72870 -7.77336 1.40836 1.000 15.31746 350 ALA D O 1
ATOM 12249 N N . ARG D 1 351 ? -4.94660 -6.14806 2.39131 1.000 16.09073 351 ARG D N 1
ATOM 12250 C CA . ARG D 1 351 ? -5.50159 -5.69884 1.11639 1.000 14.19903 351 ARG D CA 1
ATOM 12251 C C . ARG D 1 351 ? -4.43387 -5.22088 0.13883 1.000 17.51821 351 ARG D C 1
ATOM 12252 O O . ARG D 1 351 ? -4.68134 -5.21792 -1.06866 1.000 16.66376 351 ARG D O 1
ATOM 12260 N N . GLU D 1 352 ? -3.26680 -4.79555 0.62180 1.000 16.00178 352 GLU D N 1
ATOM 12261 C CA . GLU D 1 352 ? -2.19960 -4.34259 -0.26515 1.000 18.27348 352 GLU D CA 1
ATOM 12262 C C . GLU D 1 352 ? -1.10974 -5.38844 -0.46770 1.000 24.28399 352 GLU D C 1
ATOM 12263 O O . GLU D 1 352 ? -0.57409 -5.49924 -1.57994 1.000 21.03979 352 GLU D O 1
ATOM 12269 N N . SER D 1 353 ? -0.77521 -6.16605 0.57011 1.000 19.92134 353 SER D N 1
ATOM 12270 C CA . SER D 1 353 ? 0.33074 -7.11571 0.47977 1.000 19.20384 353 SER D CA 1
ATOM 12271 C C . SER D 1 353 ? 0.19669 -8.19016 1.55236 1.000 18.26615 353 SER D C 1
ATOM 12272 O O . SER D 1 353 ? -0.51812 -8.02790 2.54685 1.000 16.68837 353 SER D O 1
ATOM 12275 N N . GLY D 1 354 ? 0.91882 -9.28051 1.34550 1.000 16.89958 354 GLY D N 1
ATOM 12276 C CA . GLY D 1 354 ? 1.09752 -10.28937 2.37562 1.000 14.78393 354 GLY D CA 1
ATOM 12277 C C . GLY D 1 354 ? 0.15293 -11.47108 2.18685 1.000 15.03081 354 GLY D C 1
ATOM 12278 O O . GLY D 1 354 ? -0.00471 -11.97766 1.07906 1.000 16.15690 354 GLY D O 1
ATOM 12279 N N . ALA D 1 355 ? -0.49904 -11.87967 3.27278 1.000 14.50960 355 ALA D N 1
ATOM 12280 C CA . ALA D 1 355 ? -1.21968 -13.14411 3.32908 1.000 14.82349 355 ALA D CA 1
ATOM 12281 C C . ALA D 1 355 ? -2.41400 -13.19182 2.37867 1.000 17.25939 355 ALA D C 1
ATOM 12282 O O . ALA D 1 355 ? -3.11716 -12.20076 2.16296 1.000 16.19519 355 ALA D O 1
ATOM 12284 N N . LEU D 1 356 ? -2.66490 -14.37997 1.84553 1.000 16.84912 356 LEU D N 1
ATOM 12285 C CA . LEU D 1 356 ? -4.00494 -14.76156 1.43178 1.000 20.41855 356 LEU D CA 1
ATOM 12286 C C . LEU D 1 356 ? -4.56629 -15.71478 2.48345 1.000 19.33683 356 LEU D C 1
ATOM 12287 O O . LEU D 1 356 ? -3.81779 -16.31980 3.25206 1.000 15.30498 356 LEU D O 1
ATOM 12292 N N . VAL D 1 357 ? -5.89039 -15.85136 2.51464 1.000 15.50051 357 VAL D N 1
ATOM 12293 C CA . VAL D 1 357 ? -6.55724 -16.57563 3.59468 1.000 18.54471 357 VAL D CA 1
ATOM 12294 C C . VAL D 1 357 ? -6.81508 -18.03027 3.20307 1.000 18.16341 357 VAL D C 1
ATOM 12295 O O . VAL D 1 357 ? -7.30451 -18.32448 2.10494 1.000 17.44273 357 VAL D O 1
ATOM 12299 N N . ILE D 1 358 ? -6.46249 -18.94045 4.10578 1.000 16.20094 358 ILE D N 1
ATOM 12300 C CA . ILE D 1 358 ? -6.86085 -20.34228 4.05458 1.000 14.30486 358 ILE D CA 1
ATOM 12301 C C . ILE D 1 358 ? -7.89920 -20.54768 5.14384 1.000 15.36268 358 ILE D C 1
ATOM 12302 O O . ILE D 1 358 ? -7.64794 -20.23836 6.31657 1.000 17.24378 358 ILE D O 1
ATOM 12307 N N . ALA D 1 359 ? -9.05585 -21.07619 4.77109 1.000 16.19078 359 ALA D N 1
ATOM 12308 C CA . ALA D 1 359 ? -10.17526 -21.19482 5.69472 1.000 16.83097 359 ALA D CA 1
ATOM 12309 C C . ALA D 1 359 ? -10.68769 -22.62588 5.70458 1.000 18.51200 359 ALA D C 1
ATOM 12310 O O . ALA D 1 359 ? -10.89768 -23.21496 4.63770 1.000 20.14648 359 ALA D O 1
ATOM 12312 N N . ALA D 1 360 ? -10.90087 -23.18127 6.89982 1.000 16.24371 360 ALA D N 1
ATOM 12313 C CA . ALA D 1 360 ? -11.57377 -24.47272 6.99309 1.000 19.43094 360 ALA D CA 1
ATOM 12314 C C . ALA D 1 360 ? -12.96171 -24.39553 6.36773 1.000 18.85805 360 ALA D C 1
ATOM 12315 O O . ALA D 1 360 ? -13.58633 -23.32936 6.30212 1.000 18.92234 360 ALA D O 1
ATOM 12317 N N . ASP D 1 361 ? -13.46480 -25.55605 5.92621 1.000 18.09375 361 ASP D N 1
ATOM 12318 C CA . ASP D 1 361 ? -14.77390 -25.62824 5.28490 1.000 15.46718 361 ASP D CA 1
ATOM 12319 C C . ASP D 1 361 ? -15.91683 -25.79540 6.27351 1.000 18.89987 361 ASP D C 1
ATOM 12320 O O . ASP D 1 361 ? -16.90973 -26.43243 5.93778 1.000 19.95828 361 ASP D O 1
ATOM 12325 N N . THR D 1 362 ? -15.82118 -25.22803 7.46893 1.000 19.65927 362 THR D N 1
ATOM 12326 C CA . THR D 1 362 ? -16.83470 -25.40722 8.49903 1.000 20.07357 362 THR D CA 1
ATOM 12327 C C . THR D 1 362 ? -17.20830 -24.05597 9.10251 1.000 20.60558 362 THR D C 1
ATOM 12328 O O . THR D 1 362 ? -16.49122 -23.06477 8.94808 1.000 17.84333 362 THR D O 1
ATOM 12332 N N . GLY D 1 363 ? -18.32353 -24.03005 9.83361 1.000 18.00962 363 GLY D N 1
ATOM 12333 C CA . GLY D 1 363 ? -18.69345 -22.79674 10.51072 1.000 18.54199 363 GLY D CA 1
ATOM 12334 C C . GLY D 1 363 ? -18.93866 -21.67265 9.51947 1.000 17.79410 363 GLY D C 1
ATOM 12335 O O . GLY D 1 363 ? -19.39276 -21.89166 8.38911 1.000 18.05844 363 GLY D O 1
ATOM 12336 N N . ASN D 1 364 ? -18.62751 -20.44247 9.93766 1.000 14.51184 364 ASN D N 1
ATOM 12337 C CA . ASN D 1 364 ? -18.86461 -19.30441 9.04866 1.000 16.79684 364 ASN D CA 1
ATOM 12338 C C . ASN D 1 364 ? -17.72456 -19.06884 8.06510 1.000 17.28176 364 ASN D C 1
ATOM 12339 O O . ASN D 1 364 ? -17.83904 -18.17203 7.22541 1.000 17.39499 364 ASN D O 1
ATOM 12344 N N . LEU D 1 365 ? -16.64037 -19.84030 8.14968 1.000 17.73095 365 LEU D N 1
ATOM 12345 C CA . LEU D 1 365 ? -15.44324 -19.53654 7.36379 1.000 17.75002 365 LEU D CA 1
ATOM 12346 C C . LEU D 1 365 ? -15.68882 -19.59263 5.85829 1.000 17.63699 365 LEU D C 1
ATOM 12347 O O . LEU D 1 365 ? -15.25538 -18.66301 5.15299 1.000 15.34417 365 LEU D O 1
ATOM 12352 N N . PRO D 1 366 ? -16.36353 -20.61296 5.29881 1.000 17.56582 366 PRO D N 1
ATOM 12353 C CA . PRO D 1 366 ? -16.65089 -20.57141 3.85387 1.000 18.10685 366 PRO D CA 1
ATOM 12354 C C . PRO D 1 366 ? -17.38463 -19.31355 3.41711 1.000 20.43010 366 PRO D C 1
ATOM 12355 O O . PRO D 1 366 ? -17.08219 -18.77970 2.34022 1.000 16.96354 366 PRO D O 1
ATOM 12359 N N . GLU D 1 367 ? -18.32198 -18.79859 4.22375 1.000 17.98270 367 GLU D N 1
ATOM 12360 C CA . GLU D 1 367 ? -18.97054 -17.54649 3.83750 1.000 17.05330 367 GLU D CA 1
ATOM 12361 C C . GLU D 1 367 ? -17.97375 -16.39663 3.81271 1.000 19.75990 367 GLU D C 1
ATOM 12362 O O . GLU D 1 367 ? -18.03230 -15.52919 2.92801 1.000 17.40358 367 GLU D O 1
ATOM 12368 N N . VAL D 1 368 ? -17.04451 -16.37323 4.76702 1.000 14.27303 368 VAL D N 1
ATOM 12369 C CA . VAL D 1 368 ? -16.10506 -15.26133 4.83006 1.000 15.59836 368 VAL D CA 1
ATOM 12370 C C . VAL D 1 368 ? -15.27658 -15.18127 3.55137 1.000 17.28717 368 VAL D C 1
ATOM 12371 O O . VAL D 1 368 ? -15.05656 -14.08954 3.01344 1.000 21.49987 368 VAL D O 1
ATOM 12375 N N . VAL D 1 369 ? -14.81211 -16.32425 3.03709 1.000 16.12771 369 VAL D N 1
ATOM 12376 C CA . VAL D 1 369 ? -13.95365 -16.31590 1.85093 1.000 18.58992 369 VAL D CA 1
ATOM 12377 C C . VAL D 1 369 ? -14.76297 -16.54277 0.57497 1.000 18.70458 369 VAL D C 1
ATOM 12378 O O . VAL D 1 369 ? -14.20936 -16.92876 -0.46348 1.000 18.33705 369 VAL D O 1
ATOM 12382 N N . ASP D 1 370 ? -16.06871 -16.29193 0.63998 1.000 15.76140 370 ASP D N 1
ATOM 12383 C CA . ASP D 1 370 ? -16.95087 -16.38378 -0.52794 1.000 20.03329 370 ASP D CA 1
ATOM 12384 C C . ASP D 1 370 ? -16.81043 -17.73596 -1.22778 1.000 23.03828 370 ASP D C 1
ATOM 12385 O O . ASP D 1 370 ? -16.69056 -17.81648 -2.45284 1.000 18.10726 370 ASP D O 1
ATOM 12390 N N . ASP D 1 371 ? -16.78439 -18.80312 -0.42453 1.000 20.28266 371 ASP D N 1
ATOM 12391 C CA . ASP D 1 371 ? -16.73751 -20.18348 -0.90912 1.000 21.46253 371 ASP D CA 1
ATOM 12392 C C . ASP D 1 371 ? -15.60345 -20.42425 -1.90706 1.000 23.10558 371 ASP D C 1
ATOM 12393 O O . ASP D 1 371 ? -15.69777 -21.30321 -2.76241 1.000 27.83263 371 ASP D O 1
ATOM 12398 N N . GLY D 1 372 ? -14.51721 -19.66189 -1.81170 1.000 22.97980 372 GLY D N 1
ATOM 12399 C CA . GLY D 1 372 ? -13.33512 -19.87322 -2.64019 1.000 22.59232 372 GLY D CA 1
ATOM 12400 C C . GLY D 1 372 ? -12.97265 -18.70986 -3.54502 1.000 22.23098 372 GLY D C 1
ATOM 12401 O O . GLY D 1 372 ? -11.84557 -18.66317 -4.05793 1.000 23.89405 372 GLY D O 1
ATOM 12402 N N . ALA D 1 373 ? -13.87862 -17.76407 -3.76087 1.000 18.85253 373 ALA D N 1
ATOM 12403 C CA . ALA D 1 373 ? -13.54719 -16.62084 -4.59667 1.000 17.31738 373 ALA D CA 1
ATOM 12404 C C . ALA D 1 373 ? -12.66360 -15.60976 -3.88310 1.000 22.06222 373 ALA D C 1
ATOM 12405 O O . ALA D 1 373 ? -11.94930 -14.85289 -4.55183 1.000 20.68396 373 ALA D O 1
ATOM 12407 N N . ALA D 1 374 ? -12.64809 -15.60422 -2.54464 1.000 19.97173 374 ALA D N 1
ATOM 12408 C CA . ALA D 1 374 ? -11.88493 -14.61294 -1.79240 1.000 18.97313 374 ALA D CA 1
ATOM 12409 C C . ALA D 1 374 ? -10.84908 -15.24767 -0.86926 1.000 21.28668 374 ALA D C 1
ATOM 12410 O O . ALA D 1 374 ? -10.32366 -14.57987 0.02726 1.000 19.37704 374 ALA D O 1
ATOM 12412 N N . GLY D 1 375 ? -10.53513 -16.51403 -1.08942 1.000 20.38866 375 GLY D N 1
ATOM 12413 C CA . GLY D 1 375 ? -9.60978 -17.24613 -0.25060 1.000 18.00321 375 GLY D CA 1
ATOM 12414 C C . GLY D 1 375 ? -9.73354 -18.71686 -0.58329 1.000 22.06522 375 GLY D C 1
ATOM 12415 O O . GLY D 1 375 ? -10.58023 -19.11971 -1.38523 1.000 23.06500 375 GLY D O 1
ATOM 12416 N N . ILE D 1 376 ? -8.88957 -19.51908 0.06070 1.000 17.98314 376 ILE D N 1
ATOM 12417 C CA . ILE D 1 376 ? -8.79577 -20.95074 -0.22888 1.000 19.31933 376 ILE D CA 1
ATOM 12418 C C . ILE D 1 376 ? -9.48651 -21.74400 0.87172 1.000 18.59830 376 ILE D C 1
ATOM 12419 O O . ILE D 1 376 ? -9.13949 -21.62230 2.05119 1.000 22.18664 376 ILE D O 1
ATOM 12424 N N . VAL D 1 377 ? -10.43903 -22.56590 0.48597 1.000 21.08276 377 VAL D N 1
ATOM 12425 C CA . VAL D 1 377 ? -11.20123 -23.40452 1.40504 1.000 20.06049 377 VAL D CA 1
ATOM 12426 C C . VAL D 1 377 ? -10.49626 -24.74374 1.54440 1.000 26.96871 377 VAL D C 1
ATOM 12427 O O . VAL D 1 377 ? -10.04058 -25.32615 0.54895 1.000 24.33846 377 VAL D O 1
ATOM 12431 N N . THR D 1 378 ? -10.41351 -25.25215 2.77167 1.000 19.83360 378 THR D N 1
ATOM 12432 C CA . THR D 1 378 ? -9.76498 -26.53348 3.00046 1.000 21.30750 378 THR D CA 1
ATOM 12433 C C . THR D 1 378 ? -10.59084 -27.38959 3.94856 1.000 26.18563 378 THR D C 1
ATOM 12434 O O . THR D 1 378 ? -11.24072 -26.87648 4.86579 1.000 19.89163 378 THR D O 1
ATOM 12438 N N . ARG D 1 379 ? -10.57076 -28.69818 3.70660 1.000 22.64768 379 ARG D N 1
ATOM 12439 C CA . ARG D 1 379 ? -11.04718 -29.64257 4.70012 1.000 23.54246 379 ARG D CA 1
ATOM 12440 C C . ARG D 1 379 ? -10.09304 -29.65653 5.89130 1.000 22.42104 379 ARG D C 1
ATOM 12441 O O . ARG D 1 379 ? -8.90693 -29.32182 5.77636 1.000 19.87824 379 ARG D O 1
ATOM 12449 N N . ARG D 1 380 ? -10.61647 -30.06953 7.04602 1.000 19.65097 380 ARG D N 1
ATOM 12450 C CA . ARG D 1 380 ? -9.83171 -30.05140 8.28196 1.000 21.00704 380 ARG D CA 1
ATOM 12451 C C . ARG D 1 380 ? -9.07073 -31.36759 8.45580 1.000 22.60799 380 ARG D C 1
ATOM 12452 O O . ARG D 1 380 ? -9.37729 -32.18951 9.31610 1.000 25.92254 380 ARG D O 1
ATOM 12460 N N . THR D 1 381 ? -8.05493 -31.55703 7.60760 1.000 22.61058 381 THR D N 1
ATOM 12461 C CA . THR D 1 381 ? -7.05406 -32.60690 7.79310 1.000 25.76640 381 THR D CA 1
ATOM 12462 C C . THR D 1 381 ? -5.68350 -32.04729 7.44314 1.000 23.13725 381 THR D C 1
ATOM 12463 O O . THR D 1 381 ? -5.56478 -31.12683 6.63480 1.000 22.98788 381 THR D O 1
ATOM 12467 N N . ALA D 1 382 ? -4.64812 -32.61681 8.06164 1.000 23.29715 382 ALA D N 1
ATOM 12468 C CA . ALA D 1 382 ? -3.27543 -32.20839 7.76708 1.000 25.05932 382 ALA D CA 1
ATOM 12469 C C . ALA D 1 382 ? -2.98523 -32.24662 6.26871 1.000 25.82214 382 ALA D C 1
ATOM 12470 O O . ALA D 1 382 ? -2.39834 -31.31129 5.71203 1.000 27.71144 382 ALA D O 1
ATOM 12472 N N . ALA D 1 383 ? -3.38212 -33.32909 5.59804 1.000 21.58177 383 ALA D N 1
ATOM 12473 C CA . ALA D 1 383 ? -3.06364 -33.44912 4.17893 1.000 31.20304 383 ALA D CA 1
ATOM 12474 C C . ALA D 1 383 ? -3.77754 -32.37825 3.35972 1.000 26.53423 383 ALA D C 1
ATOM 12475 O O . ALA D 1 383 ? -3.19975 -31.82001 2.42108 1.000 24.22798 383 ALA D O 1
ATOM 12477 N N . ASP D 1 384 ? -5.03236 -32.07356 3.69793 1.000 23.70029 384 ASP D N 1
ATOM 12478 C CA . ASP D 1 384 ? -5.74594 -31.04363 2.95244 1.000 22.79333 384 ASP D CA 1
ATOM 12479 C C . ASP D 1 384 ? -5.17109 -29.65814 3.23499 1.000 25.01062 384 ASP D C 1
ATOM 12480 O O . ASP D 1 384 ? -5.03592 -28.83849 2.31593 1.000 23.41677 384 ASP D O 1
ATOM 12485 N N . VAL D 1 385 ? -4.80801 -29.38578 4.49420 1.000 21.01973 385 VAL D N 1
ATOM 12486 C CA . VAL D 1 385 ? -4.23343 -28.08730 4.83593 1.000 21.36616 385 VAL D CA 1
ATOM 12487 C C . VAL D 1 385 ? -2.91987 -27.86756 4.08959 1.000 23.03910 385 VAL D C 1
ATOM 12488 O O . VAL D 1 385 ? -2.66234 -26.77343 3.56643 1.000 18.53199 385 VAL D O 1
ATOM 12492 N N . ALA D 1 386 ? -2.07353 -28.90195 4.01494 1.000 21.41168 386 ALA D N 1
ATOM 12493 C CA . ALA D 1 386 ? -0.83458 -28.77355 3.24972 1.000 25.10255 386 ALA D CA 1
ATOM 12494 C C . ALA D 1 386 ? -1.12918 -28.56724 1.76969 1.000 23.12684 386 ALA D C 1
ATOM 12495 O O . ALA D 1 386 ? -0.49596 -27.73267 1.11299 1.000 25.41284 386 ALA D O 1
ATOM 12497 N N . ASP D 1 387 ? -2.09453 -29.31272 1.22959 1.000 23.22946 387 ASP D N 1
ATOM 12498 C CA . ASP D 1 387 ? -2.56737 -29.04842 -0.13016 1.000 25.00334 387 ASP D CA 1
ATOM 12499 C C . ASP D 1 387 ? -3.02050 -27.59797 -0.30242 1.000 28.59410 387 ASP D C 1
ATOM 12500 O O . ASP D 1 387 ? -2.79379 -26.98434 -1.35777 1.000 24.43278 387 ASP D O 1
ATOM 12505 N N . ALA D 1 388 ? -3.67039 -27.03184 0.71825 1.000 21.54874 388 ALA D N 1
ATOM 12506 C CA . ALA D 1 388 ? -4.15274 -25.65953 0.60364 1.000 20.44856 388 ALA D CA 1
ATOM 12507 C C . ALA D 1 388 ? -2.99771 -24.67318 0.54094 1.000 20.07892 388 ALA D C 1
ATOM 12508 O O . ALA D 1 388 ? -3.05685 -23.68784 -0.20483 1.000 21.95973 388 ALA D O 1
ATOM 12510 N N . VAL D 1 389 ? -1.95158 -24.90429 1.33984 1.000 18.33542 389 VAL D N 1
ATOM 12511 C CA . VAL D 1 389 ? -0.77274 -24.04963 1.28202 1.000 23.22600 389 VAL D CA 1
ATOM 12512 C C . VAL D 1 389 ? -0.13791 -24.12108 -0.10105 1.000 25.98028 389 VAL D C 1
ATOM 12513 O O . VAL D 1 389 ? 0.26877 -23.09896 -0.67232 1.000 21.99377 389 VAL D O 1
ATOM 12517 N N . ARG D 1 390 ? -0.04644 -25.32907 -0.66095 1.000 20.69475 390 ARG D N 1
ATOM 12518 C CA . ARG D 1 390 ? 0.51465 -25.47539 -2.00126 1.000 25.85212 390 ARG D CA 1
ATOM 12519 C C . ARG D 1 390 ? -0.35362 -24.76780 -3.03452 1.000 27.44794 390 ARG D C 1
ATOM 12520 O O . ARG D 1 390 ? 0.16873 -24.14527 -3.96405 1.000 25.53859 390 ARG D O 1
ATOM 12528 N N . ARG D 1 391 ? -1.68416 -24.83058 -2.87865 1.000 22.01925 391 ARG D N 1
ATOM 12529 C CA . ARG D 1 391 ? -2.54862 -24.12082 -3.81159 1.000 22.35167 391 ARG D CA 1
ATOM 12530 C C . ARG D 1 391 ? -2.28881 -22.61835 -3.77561 1.000 26.88290 391 ARG D C 1
ATOM 12531 O O . ARG D 1 391 ? -2.30355 -21.96075 -4.82329 1.000 23.61340 391 ARG D O 1
ATOM 12539 N N . VAL D 1 392 ? -2.03485 -22.05591 -2.58643 1.000 22.68910 392 VAL D N 1
ATOM 12540 C CA . VAL D 1 392 ? -1.72955 -20.62767 -2.50889 1.000 21.70786 392 VAL D CA 1
ATOM 12541 C C . VAL D 1 392 ? -0.44567 -20.32214 -3.25713 1.000 23.25725 392 VAL D C 1
ATOM 12542 O O . VAL D 1 392 ? -0.35238 -19.31941 -3.97507 1.000 22.08032 392 VAL D O 1
ATOM 12546 N N . ARG D 1 393 ? 0.55849 -21.18854 -3.10891 1.000 24.92493 393 ARG D N 1
ATOM 12547 C CA . ARG D 1 393 ? 1.84203 -20.97538 -3.76934 1.000 27.16064 393 ARG D CA 1
ATOM 12548 C C . ARG D 1 393 ? 1.70651 -20.99324 -5.29072 1.000 27.56556 393 ARG D C 1
ATOM 12549 O O . ARG D 1 393 ? 2.38142 -20.23108 -5.98880 1.000 29.92171 393 ARG D O 1
ATOM 12557 N N . LYS D 1 394 ? 0.84722 -21.85519 -5.82274 1.000 26.96324 394 LYS D N 1
ATOM 12558 C CA . LYS D 1 394 ? 0.78600 -22.08533 -7.26148 1.000 27.21868 394 LYS D CA 1
ATOM 12559 C C . LYS D 1 394 ? -0.17095 -21.14777 -7.98671 1.000 27.00527 394 LYS D C 1
ATOM 12560 O O . LYS D 1 394 ? -0.33507 -21.28322 -9.20466 1.000 26.18982 394 LYS D O 1
ATOM 12566 N N . LEU D 1 395 ? -0.81290 -20.21824 -7.27604 1.000 21.37244 395 LEU D N 1
ATOM 12567 C CA . LEU D 1 395 ? -1.69657 -19.25694 -7.91896 1.000 24.17372 395 LEU D CA 1
ATOM 12568 C C . LEU D 1 395 ? -0.96996 -18.50515 -9.02803 1.000 21.29195 395 LEU D C 1
ATOM 12569 O O . LEU D 1 395 ? 0.18898 -18.11015 -8.87745 1.000 21.82672 395 LEU D O 1
ATOM 12574 N N . THR D 1 396 ? -1.65633 -18.28671 -10.14555 1.000 19.60196 396 THR D N 1
ATOM 12575 C CA . THR D 1 396 ? -1.09298 -17.34909 -11.10404 1.000 23.63274 396 THR D CA 1
ATOM 12576 C C . THR D 1 396 ? -1.01664 -15.96353 -10.46481 1.000 28.96218 396 THR D C 1
ATOM 12577 O O . THR D 1 396 ? -1.68720 -15.67209 -9.46283 1.000 21.61466 396 THR D O 1
ATOM 12581 N N . ALA D 1 397 ? -0.17386 -15.10250 -11.04124 1.000 29.28037 397 ALA D N 1
ATOM 12582 C CA . ALA D 1 397 ? -0.05415 -13.74819 -10.50172 1.000 30.61943 397 ALA D CA 1
ATOM 12583 C C . ALA D 1 397 ? -1.38250 -13.01065 -10.59582 1.000 26.75470 397 ALA D C 1
ATOM 12584 O O . ALA D 1 397 ? -1.75872 -12.26563 -9.68227 1.000 28.30619 397 ALA D O 1
ATOM 12586 N N . ASP D 1 398 ? -2.11536 -13.22628 -11.68972 1.000 23.83251 398 ASP D N 1
ATOM 12587 C CA . ASP D 1 398 ? -3.42002 -12.60101 -11.86445 1.000 24.67471 398 ASP D CA 1
ATOM 12588 C C . ASP D 1 398 ? -4.40184 -13.04421 -10.79001 1.000 28.60904 398 ASP D C 1
ATOM 12589 O O . ASP D 1 398 ? -5.18306 -12.23083 -10.27313 1.000 21.69400 398 ASP D O 1
ATOM 12594 N N . GLU D 1 399 ? -4.41032 -14.34303 -10.47476 1.000 22.90224 399 GLU D N 1
ATOM 12595 C CA . GLU D 1 399 ? -5.39997 -14.84897 -9.52962 1.000 26.56087 399 GLU D CA 1
ATOM 12596 C C . GLU D 1 399 ? -5.05944 -14.41935 -8.10784 1.000 20.50409 399 GLU D C 1
ATOM 12597 O O . GLU D 1 399 ? -5.95878 -14.11954 -7.31884 1.000 22.75662 399 GLU D O 1
ATOM 12603 N N . ARG D 1 400 ? -3.76811 -14.35369 -7.77571 1.000 20.92079 400 ARG D N 1
ATOM 12604 C CA . ARG D 1 400 ? -3.35400 -13.85130 -6.46830 1.000 23.68401 400 ARG D CA 1
ATOM 12605 C C . ARG D 1 400 ? -3.80844 -12.40796 -6.27918 1.000 24.32823 400 ARG D C 1
ATOM 12606 O O . ARG D 1 400 ? -4.42897 -12.06135 -5.26497 1.000 19.98376 400 ARG D O 1
ATOM 12614 N N . ARG D 1 401 ? -3.51852 -11.55830 -7.26573 1.000 20.72428 401 ARG D N 1
ATOM 12615 C CA . ARG D 1 401 ? -3.99976 -10.17865 -7.27565 1.000 23.78789 401 ARG D CA 1
ATOM 12616 C C . ARG D 1 401 ? -5.52357 -10.10780 -7.18295 1.000 20.35894 401 ARG D C 1
ATOM 12617 O O . ARG D 1 401 ? -6.07257 -9.29006 -6.42989 1.000 18.01483 401 ARG D O 1
ATOM 12625 N N . ARG D 1 402 ? -6.22472 -10.94024 -7.96453 1.000 16.04164 402 ARG D N 1
ATOM 12626 C CA . ARG D 1 402 ? -7.68633 -10.91478 -7.96887 1.000 20.01406 402 ARG D CA 1
ATOM 12627 C C . ARG D 1 402 ? -8.25271 -11.36291 -6.62989 1.000 23.98356 402 ARG D C 1
ATOM 12628 O O . ARG D 1 402 ? -9.25156 -10.80666 -6.15287 1.000 18.75456 402 ARG D O 1
ATOM 12636 N N . MET D 1 403 ? -7.64484 -12.38231 -6.01867 1.000 20.06708 403 MET D N 1
ATOM 12637 C CA . MET D 1 403 ? -8.18035 -12.88454 -4.75817 1.000 19.67742 403 MET D CA 1
ATOM 12638 C C . MET D 1 403 ? -7.98407 -11.86060 -3.64531 1.000 16.55711 403 MET D C 1
ATOM 12639 O O . MET D 1 403 ? -8.90765 -11.59958 -2.86374 1.000 17.29808 403 MET D O 1
ATOM 12644 N N . ARG D 1 404 ? -6.79767 -11.24046 -3.59263 1.000 18.94679 404 ARG D N 1
ATOM 12645 C CA . ARG D 1 404 ? -6.53302 -10.21252 -2.59636 1.000 19.94158 404 ARG D CA 1
ATOM 12646 C C . ARG D 1 404 ? -7.54892 -9.07863 -2.70058 1.000 18.37484 404 ARG D C 1
ATOM 12647 O O . ARG D 1 404 ? -8.05529 -8.59418 -1.68254 1.000 17.91453 404 ARG D O 1
ATOM 12655 N N . ALA D 1 405 ? -7.87540 -8.66203 -3.92747 1.000 16.55343 405 ALA D N 1
ATOM 12656 C CA . ALA D 1 405 ? -8.85452 -7.59900 -4.11711 1.000 18.07857 405 ALA D CA 1
ATOM 12657 C C . ALA D 1 405 ? -10.25688 -8.05996 -3.74366 1.000 17.49988 405 ALA D C 1
ATOM 12658 O O . ALA D 1 405 ? -11.01837 -7.30705 -3.12671 1.000 18.09385 405 ALA D O 1
ATOM 12660 N N . ALA D 1 406 ? -10.62740 -9.28080 -4.13692 1.000 17.52938 406 ALA D N 1
ATOM 12661 C CA . ALA D 1 406 ? -11.95492 -9.78887 -3.81443 1.000 16.12446 406 ALA D CA 1
ATOM 12662 C C . ALA D 1 406 ? -12.13717 -9.90041 -2.31164 1.000 12.96597 406 ALA D C 1
ATOM 12663 O O . ALA D 1 406 ? -13.21512 -9.60839 -1.78618 1.000 15.84731 406 ALA D O 1
ATOM 12665 N N . ALA D 1 407 ? -11.08191 -10.31421 -1.60659 1.000 14.10829 407 ALA D N 1
ATOM 12666 C CA . ALA D 1 407 ? -11.14228 -10.42769 -0.15483 1.000 17.25149 407 ALA D CA 1
ATOM 12667 C C . ALA D 1 407 ? -11.38498 -9.06962 0.48764 1.000 15.47317 407 ALA D C 1
ATOM 12668 O O . ALA D 1 407 ? -12.26971 -8.92416 1.33709 1.000 16.45626 407 ALA D O 1
ATOM 12670 N N . ALA D 1 408 ? -10.60563 -8.05821 0.08841 1.000 16.48296 408 ALA D N 1
ATOM 12671 C CA . ALA D 1 408 ? -10.79382 -6.72603 0.64942 1.000 16.40529 408 ALA D CA 1
ATOM 12672 C C . ALA D 1 408 ? -12.16374 -6.17322 0.29156 1.000 17.92912 408 ALA D C 1
ATOM 12673 O O . ALA D 1 408 ? -12.84336 -5.58261 1.14096 1.000 17.86913 408 ALA D O 1
ATOM 12675 N N . ALA D 1 409 ? -12.60132 -6.37545 -0.95392 1.000 17.00068 409 ALA D N 1
ATOM 12676 C CA . ALA D 1 409 ? -13.91600 -5.87667 -1.34815 1.000 15.79412 409 ALA D CA 1
ATOM 12677 C C . ALA D 1 409 ? -15.02907 -6.56335 -0.56306 1.000 18.95137 409 ALA D C 1
ATOM 12678 O O . ALA D 1 409 ? -16.03728 -5.92594 -0.23154 1.000 16.34406 409 ALA D O 1
ATOM 12680 N N . ARG D 1 410 ? -14.85907 -7.85039 -0.24363 1.000 17.15285 410 ARG D N 1
ATOM 12681 C CA . ARG D 1 410 ? -15.88419 -8.56069 0.51553 1.000 18.82803 410 ARG D CA 1
ATOM 12682 C C . ARG D 1 410 ? -16.04116 -7.97867 1.91422 1.000 17.43036 410 ARG D C 1
ATOM 12683 O O . ARG D 1 410 ? -17.16420 -7.80317 2.39681 1.000 17.64799 410 ARG D O 1
ATOM 12691 N N . VAL D 1 411 ? -14.92744 -7.68282 2.58426 1.000 15.90098 411 VAL D N 1
ATOM 12692 C CA . VAL D 1 411 ? -15.01064 -7.10761 3.92096 1.000 16.41474 411 VAL D CA 1
ATOM 12693 C C . VAL D 1 411 ? -15.74714 -5.77857 3.86783 1.000 20.25197 411 VAL D C 1
ATOM 12694 O O . VAL D 1 411 ? -16.61533 -5.49146 4.69910 1.000 17.29602 411 VAL D O 1
ATOM 12698 N N . ARG D 1 412 ? -15.38900 -4.94131 2.88976 1.000 20.38361 412 ARG D N 1
ATOM 12699 C CA . ARG D 1 412 ? -16.07031 -3.67114 2.68307 1.000 20.48950 412 ARG D CA 1
ATOM 12700 C C . ARG D 1 412 ? -17.56793 -3.86721 2.47559 1.000 19.22543 412 ARG D C 1
ATOM 12701 O O . ARG D 1 412 ? -18.38035 -3.09020 2.98753 1.000 19.75614 412 ARG D O 1
ATOM 12709 N N . ALA D 1 413 ? -17.95658 -4.88970 1.71998 1.000 17.01819 413 ALA D N 1
ATOM 12710 C CA . ALA D 1 413 ? -19.35465 -5.00246 1.32727 1.000 21.77240 413 ALA D CA 1
ATOM 12711 C C . ALA D 1 413 ? -20.21146 -5.75179 2.34390 1.000 21.02705 413 ALA D C 1
ATOM 12712 O O . ALA D 1 413 ? -21.39887 -5.44624 2.48561 1.000 19.42918 413 ALA D O 1
ATOM 12714 N N A ARG D 1 414 ? -19.64760 -6.72550 3.05774 0.518 19.82462 414 ARG D N 1
ATOM 12715 N N B ARG D 1 414 ? -19.64676 -6.72583 3.05613 0.482 19.80334 414 ARG D N 1
ATOM 12716 C CA A ARG D 1 414 ? -20.45198 -7.59829 3.90033 0.518 18.11667 414 ARG D CA 1
ATOM 12717 C CA B ARG D 1 414 ? -20.44971 -7.59993 3.89820 0.482 18.14286 414 ARG D CA 1
ATOM 12718 C C A ARG D 1 414 ? -20.04198 -7.60679 5.36643 0.518 18.84090 414 ARG D C 1
ATOM 12719 C C B ARG D 1 414 ? -20.04224 -7.60527 5.36497 0.482 18.85023 414 ARG D C 1
ATOM 12720 O O A ARG D 1 414 ? -20.87647 -7.94051 6.22115 0.518 16.25716 414 ARG D O 1
ATOM 12721 O O B ARG D 1 414 ? -20.87931 -7.93326 6.21874 0.482 16.06688 414 ARG D O 1
ATOM 12724 N N . PHE D 1 415 ? -18.80483 -7.23773 5.68752 1.000 17.55836 415 PHE D N 1
ATOM 12725 C CA . PHE D 1 415 ? -18.27541 -7.36981 7.03610 1.000 17.91208 415 PHE D CA 1
ATOM 12726 C C . PHE D 1 415 ? -17.79845 -6.03512 7.59221 1.000 15.91490 415 PHE D C 1
ATOM 12727 O O . PHE D 1 415 ? -16.82086 -5.97065 8.33804 1.000 14.40620 415 PHE D O 1
ATOM 12735 N N . ASP D 1 416 ? -18.51348 -4.95882 7.26858 1.000 15.20924 416 ASP D N 1
ATOM 12736 C CA . ASP D 1 416 ? -18.22180 -3.64344 7.81611 1.000 15.88024 416 ASP D CA 1
ATOM 12737 C C . ASP D 1 416 ? -19.01315 -3.45220 9.10549 1.000 14.97958 416 ASP D C 1
ATOM 12738 O O . ASP D 1 416 ? -20.24593 -3.49517 9.09107 1.000 16.72470 416 ASP D O 1
ATOM 12743 N N . PHE D 1 417 ? -18.31141 -3.22689 10.21620 1.000 16.82927 417 PHE D N 1
ATOM 12744 C CA . PHE D 1 417 ? -19.01024 -3.18621 11.50328 1.000 16.98894 417 PHE D CA 1
ATOM 12745 C C . PHE D 1 417 ? -19.96459 -1.99481 11.60236 1.000 16.94320 417 PHE D C 1
ATOM 12746 O O . PHE D 1 417 ? -21.07703 -2.12879 12.12286 1.000 17.08453 417 PHE D O 1
ATOM 12754 N N . ALA D 1 418 ? -19.54548 -0.81349 11.13669 1.000 16.28972 418 ALA D N 1
ATOM 12755 C CA . ALA D 1 418 ? -20.42422 0.34748 11.23373 1.000 17.51350 418 ALA D CA 1
ATOM 12756 C C . ALA D 1 418 ? -21.74796 0.08277 10.53150 1.000 19.46497 418 ALA D C 1
ATOM 12757 O O . ALA D 1 418 ? -22.81694 0.42208 11.05616 1.000 20.98390 418 ALA D O 1
ATOM 12759 N N . ALA D 1 419 ? -21.70379 -0.57879 9.37252 1.000 17.84304 419 ALA D N 1
ATOM 12760 C CA . ALA D 1 419 ? -22.93909 -0.89361 8.66601 1.000 19.23115 419 ALA D CA 1
ATOM 12761 C C . ALA D 1 419 ? -23.70657 -2.02184 9.35295 1.000 18.97644 419 ALA D C 1
ATOM 12762 O O . ALA D 1 419 ? -24.93948 -1.99456 9.40533 1.000 18.65921 419 ALA D O 1
ATOM 12764 N N . ASN D 1 420 ? -23.00512 -3.04398 9.84787 1.000 18.56874 420 ASN D N 1
ATOM 12765 C CA . ASN D 1 420 ? -23.72025 -4.21205 10.35771 1.000 20.09101 420 ASN D CA 1
ATOM 12766 C C . ASN D 1 420 ? -24.31394 -3.96691 11.74647 1.000 17.72974 420 ASN D C 1
ATOM 12767 O O . ASN D 1 420 ? -25.34846 -4.55680 12.07916 1.000 17.28737 420 ASN D O 1
ATOM 12772 N N . VAL D 1 421 ? -23.69177 -3.10778 12.56373 1.000 17.04914 421 VAL D N 1
ATOM 12773 C CA . VAL D 1 421 ? -24.29794 -2.77586 13.84687 1.000 13.90732 421 VAL D CA 1
ATOM 12774 C C . VAL D 1 421 ? -25.46980 -1.82223 13.64451 1.000 19.70016 421 VAL D C 1
ATOM 12775 O O . VAL D 1 421 ? -26.47758 -1.91460 14.35272 1.000 17.32837 421 VAL D O 1
ATOM 12779 N N . ARG D 1 422 ? -25.38833 -0.92572 12.65399 1.000 20.52774 422 ARG D N 1
ATOM 12780 C CA . ARG D 1 422 ? -26.55741 -0.12877 12.29388 1.000 18.65330 422 ARG D CA 1
ATOM 12781 C C . ARG D 1 422 ? -27.67839 -1.01597 11.76321 1.000 23.04790 422 ARG D C 1
ATOM 12782 O O . ARG D 1 422 ? -28.85854 -0.80915 12.08393 1.000 21.00238 422 ARG D O 1
ATOM 12790 N N . GLU D 1 423 ? -27.33093 -2.01083 10.94390 1.000 20.01760 423 GLU D N 1
ATOM 12791 C CA . GLU D 1 423 ? -28.33985 -2.95804 10.47722 1.000 21.40630 423 GLU D CA 1
ATOM 12792 C C . GLU D 1 423 ? -29.04426 -3.64983 11.64554 1.000 20.89394 423 GLU D C 1
ATOM 12793 O O . GLU D 1 423 ? -30.27557 -3.79235 11.63910 1.000 21.19653 423 GLU D O 1
ATOM 12799 N N . LEU D 1 424 ? -28.28186 -4.09702 12.65122 1.000 18.59401 424 LEU D N 1
ATOM 12800 C CA . LEU D 1 424 ? -28.89533 -4.66015 13.85264 1.000 18.46402 424 LEU D CA 1
ATOM 12801 C C . LEU D 1 424 ? -29.82456 -3.65010 14.52601 1.000 19.64281 424 LEU D C 1
ATOM 12802 O O . LEU D 1 424 ? -30.97580 -3.96684 14.85443 1.000 18.76005 424 LEU D O 1
ATOM 12807 N N . ALA D 1 425 ? -29.34889 -2.41766 14.72440 1.000 15.83215 425 ALA D N 1
ATOM 12808 C CA . ALA D 1 425 ? -30.14195 -1.45113 15.47570 1.000 17.36422 425 ALA D CA 1
ATOM 12809 C C . ALA D 1 425 ? -31.41458 -1.08379 14.72806 1.000 18.86116 425 ALA D C 1
ATOM 12810 O O . ALA D 1 425 ? -32.48093 -0.96217 15.33991 1.000 19.15216 425 ALA D O 1
ATOM 12812 N N . ASP D 1 426 ? -31.32580 -0.92071 13.40478 1.000 19.90316 426 ASP D N 1
ATOM 12813 C CA . ASP D 1 426 ? -32.52041 -0.63565 12.61344 1.000 21.04937 426 ASP D CA 1
ATOM 12814 C C . ASP D 1 426 ? -33.51033 -1.78882 12.65920 1.000 22.20054 426 ASP D C 1
ATOM 12815 O O . ASP D 1 426 ? -34.72452 -1.56595 12.73585 1.000 24.25760 426 ASP D O 1
ATOM 12820 N N . ALA D 1 427 ? -33.01631 -3.03102 12.57804 1.000 20.30915 427 ALA D N 1
ATOM 12821 C CA . ALA D 1 427 ? -33.91822 -4.18230 12.60994 1.000 24.40154 427 ALA D CA 1
ATOM 12822 C C . ALA D 1 427 ? -34.59961 -4.31956 13.97091 1.000 22.24198 427 ALA D C 1
ATOM 12823 O O . ALA D 1 427 ? -35.78362 -4.66811 14.04572 1.000 20.50062 427 ALA D O 1
ATOM 12825 N N . ALA D 1 428 ? -33.86489 -4.05765 15.05553 1.000 19.21582 428 ALA D N 1
ATOM 12826 C CA . ALA D 1 428 ? -34.45836 -4.13068 16.38609 1.000 22.88052 428 ALA D CA 1
ATOM 12827 C C . ALA D 1 428 ? -35.49475 -3.03460 16.57949 1.000 21.98132 428 ALA D C 1
ATOM 12828 O O . ALA D 1 428 ? -36.55943 -3.26713 17.16320 1.000 21.62954 428 ALA D O 1
ATOM 12830 N N . VAL D 1 429 ? -35.18494 -1.83061 16.10411 1.000 22.26341 429 VAL D N 1
ATOM 12831 C CA . VAL D 1 429 ? -36.10952 -0.71881 16.22732 1.000 24.37037 429 VAL D CA 1
ATOM 12832 C C . VAL D 1 429 ? -37.35617 -0.97740 15.38759 1.000 27.55031 429 VAL D C 1
ATOM 12833 O O . VAL D 1 429 ? -38.47850 -0.69932 15.82869 1.000 27.75078 429 VAL D O 1
ATOM 12837 N N . ASP D 1 430 ? -37.18473 -1.54157 14.18252 1.000 22.71541 430 ASP D N 1
ATOM 12838 C CA . ASP D 1 430 ? -38.33747 -1.94337 13.37697 1.000 23.92852 430 ASP D CA 1
ATOM 12839 C C . ASP D 1 430 ? -39.15675 -3.00433 14.09579 1.000 29.75354 430 ASP D C 1
ATOM 12840 O O . ASP D 1 430 ? -40.39116 -2.92331 14.14910 1.000 23.01212 430 ASP D O 1
ATOM 12845 N N . ARG D 1 431 ? -38.48152 -4.02945 14.63276 1.000 21.89813 431 ARG D N 1
ATOM 12846 C CA . ARG D 1 431 ? -39.19454 -5.09660 15.33046 1.000 22.26903 431 ARG D CA 1
ATOM 12847 C C . ARG D 1 431 ? -39.95194 -4.55484 16.53482 1.000 26.02579 431 ARG D C 1
ATOM 12848 O O . ARG D 1 431 ? -41.07799 -4.97761 16.81725 1.000 24.41156 431 ARG D O 1
ATOM 12856 N N . LEU D 1 432 ? -39.33312 -3.62954 17.26510 1.000 24.97268 432 LEU D N 1
ATOM 12857 C CA . LEU D 1 432 ? -39.98294 -3.01146 18.41279 1.000 23.64626 432 LEU D CA 1
ATOM 12858 C C . LEU D 1 432 ? -41.29216 -2.34295 18.00723 1.000 30.66117 432 LEU D C 1
ATOM 12859 O O . LEU D 1 432 ? -42.31176 -2.48528 18.69444 1.000 25.02172 432 LEU D O 1
ATOM 12864 N N . ALA D 1 433 ? -41.28523 -1.62445 16.87844 1.000 25.29193 433 ALA D N 1
ATOM 12865 C CA . ALA D 1 433 ? -42.50623 -0.98068 16.40252 1.000 29.49975 433 ALA D CA 1
ATOM 12866 C C . ALA D 1 433 ? -43.57929 -2.00807 16.06530 1.000 34.20461 433 ALA D C 1
ATOM 12867 O O . ALA D 1 433 ? -44.76427 -1.79164 16.34823 1.000 37.36849 433 ALA D O 1
ATOM 12869 N N . GLU D 1 434 ? -43.18973 -3.14133 15.46895 1.000 30.22457 434 GLU D N 1
ATOM 12870 C CA . GLU D 1 434 ? -44.18999 -4.13777 15.08834 1.000 34.12339 434 GLU D CA 1
ATOM 12871 C C . GLU D 1 434 ? -44.85902 -4.76967 16.30620 1.000 35.42585 434 GLU D C 1
ATOM 12872 O O . GLU D 1 434 ? -46.07375 -4.98934 16.30019 1.000 39.82032 434 GLU D O 1
ATOM 12878 N N . VAL D 1 435 ? -44.09720 -5.08871 17.35583 1.000 34.50203 435 VAL D N 1
ATOM 12879 C CA . VAL D 1 435 ? -44.72524 -5.69505 18.52499 1.000 40.20618 435 VAL D CA 1
ATOM 12880 C C . VAL D 1 435 ? -45.59736 -4.70811 19.28212 1.000 43.43995 435 VAL D C 1
ATOM 12881 O O . VAL D 1 435 ? -46.33483 -5.11885 20.18594 1.000 44.63484 435 VAL D O 1
ATOM 12885 N N . SER D 1 436 ? -45.54098 -3.42515 18.92676 1.000 42.68442 436 SER D N 1
ATOM 12886 C CA . SER D 1 436 ? -46.47249 -2.41843 19.43698 1.000 44.51425 436 SER D CA 1
ATOM 12887 C C . SER D 1 436 ? -47.36589 -1.84144 18.33183 1.000 45.57584 436 SER D C 1
ATOM 12888 O O . SER D 1 436 ? -47.74226 -2.52755 17.37599 1.000 49.94434 436 SER D O 1
#

Organism: Streptomyces lincolnensis (NCBI:txid1915)

B-factor: mean 25.13, std 10.1, range [8.65, 82.11]

Foldseek 3Di:
DAEEEEEEEAQDQAQFDDDDRNVLNVVCLVLVVVLQVVVVVVVHRYAYEYEYAAADCQAPRGDVVSNVVVQVSRVVSVYGYDHFHQVDDRRYSDDAQSRLVRSLLRLLVVQLVVLVPGQAYEYEYEALSNLLNLVNCVVPVPPSSLRYAYEYEHDQCPPPDDPSRPVSSLNSLVVLVVDLRRAYAAAFPQVLVVCCVVSVRDPSRYAHLHAFDALPPPLLDADDLVLLCVLCVPQPDDPFAAEAEEEEADADVVKFQQPLLQLLLLLVVPRHEYEYEHADFDVPVVVSNVVSVGRYRYHYNDDSSNVLSQQQHQSYQAYEGQIAADAHDCVQLSSLSSNLPGHHAYEYEPHHRGCVLCVVPQQHHYFHRHSVRVNVRSVVSVPDDPVRVNRSSNVNNVSSVVPRHNSVSVSSRVVRSVVSSVVSD/DAEEEEEEEALDQAQFDFADRNQLNVLCLVCVVVLQVVVVVVRHRYAYEYEYAQADCQAQRGDVVSNVVSQVSRVVSVYGYHHFHQPDHNRYSDDADSRLVRSLVRLLVVQLVVLVVGQAYEYEYEALSNLCNLVVCVVPVPPSSLRYAYEYEYDAQDPQDPQHDDPSRVVSNLNLLVCLVVDLRRAYAQQFPQVLCCSCPVSVRDPSRYAHLHAFHALPPCLLDADDQVLLCVLCVPQPDDPFAAEAEEEHADADRVKCFLPLLQLLLQLVVPRYEYEYEHQDQDPPVVVSNVVSVGHYRYHHNDDSNNVLSQLFHQSYLAYEGQISAGQHHCVLLSSLSSNLPGHHFYEYEPHHRGCVLCVVPQQGHYFHSHSNRVNVRSVVSVPDDPVSVNRNSNVNNVCSVVPRHNSVRVSSRVVRSVVSSVVSD/DAEEEEEEEAQDQAQFDDDDSNVLNVVCLVLVVVLQVVVVVVRHRYAYEYEYAAADCQAVRGDVVSNVVVQCSRVVRVYGYHHFHQVDPRRYSDDAQSRLVRSLVRLLVVQLVVLVPGQAYEYEYEALSNLCNLVVCCVPVPPSSLRYAYEYEHDQCPPDDPSRPVSSLNNLVCLVVDLRRAYAAAFPQVLVVCCVPSVRDPSRYAHLHAFDALPPCLLDADDLVLLCVLCVPQPDDPFAAEAEEEEADADVVKGQQPLLQLLLQLVPPRHEYEYEHADFDVPVVVSNVVSVGHYRYHYNDDSSNVLSQQFHLSYQAYEGQIAADAHDCVLLSSLSSNLPGGHQYEYEPHHRGCVLCVVPQQHHYFHNHSNRSNVSSVVSVPDDPVRVNRNSNVNNVSSVVPRHNSVRVSSRVVRSVVSSVVVD/DAEEEEEEEALDQAQFDFADRNQLNVLCLVLVVVLQVVVVVVRHRYAYEYEYAAADCQAQRGDVVSNVVSQVSRVVSVYGYYHFHQPDHRNYSDDAQSRLVRSLVRLLVVQLVVLVVGQAYEYEYEALSNLCNLVVCCVPVPPSSLRYAYEYEYDAFDPQFPQHDDPSRVVSNLNLLVCLVVDLRRAYAQQFPQVLVCSCVVSVRDPVRYAHLHAFHALPPPLLDADDQVLLCVLQVPQPDDPFAAEAEEEHADADSRKCFLPLLQLLLQLVVVRYEYEYEHQDQDPPVVVSNVVSVGNHRYHHNDDSSSVLSQLFHQSYLAYEGQISAGQHHCVQLSSLSSNLPGHHQYEYEPHHRGCVLQVVPQQGHYFHSHSNRVNVRSVVSVPDDPVSVNRNSNVNNVSSVVPRNNSVRVSSRVVRSVVSSVVSD

InterPro domains:
  IPR001296 Glycosyl transferase, family 1 [PF00534] (267-410)

Nearest PDB structures (foldseek):
  8ixq-assembly1_C-3  TM=1.002E+00  e=1.086E-87  Streptomyces lincolnensis
  8ixq-assembly1_A-4  TM=1.001E+00  e=8.645E-86  Streptomyces lincolnensis
  8ixp-assembly1_A  TM=9.994E-01  e=9.747E-82  Streptomyces lincolnensis
  8ixp-assembly1_C  TM=9.586E-01  e=3.099E-77  Streptomyces lincolnensis
  3c48-assembly1_B  TM=4.862E-01  e=8.846E-18  Corynebacterium glutamicum